Protein 3KS7 (pdb70)

Solvent-accessible surface area: 61142 Å² total

Sequence (1539 aa):
NLPAKGDLHIPVFENVNVRFSPDTYPDNYNEADDGTGVYHLVNGRRIILKKITLPEYKRNVSVSLKVTLASNGDRWDKSGSCFVLPKKSSAINLLTIARDGKFPSVDSLKLEKVGIVPGKKDYLPTVELRFTPFGIGHYSNNNDSLSSKRRPVYIPKWESNVTWQQDITDLYPLLEGEAYVGIYIDTWTSEGYLLVNADIDVKESRLACDVLPKRHVEPLNTVYYGQSYPDIFARRDVSTDFTVPKGAKNIRLKYIVTGHGGHSGGDEFVQKRNIISVDGKEVLNFIPWRDDCASFRRFNPATGVWLIKRLASYIGEKGYTEKEEVEEPLASSDLSRSNWCPGSDVVPEEAVIGTLAPGKHTFTVSIPEAQAVDGNKLNHWLVSAYLVVWEELPAKGDLHIPVFENVNVRFSPDTYPDNYNEADGTGVYHLVNGRRIILKKITLPEYKRNVSVSLKVTLASNGDRWDKSGSCFVLPKSSAINLLTIARDGKFPSVDSLKLEKVGIVPGKDYLPTVELRFTPFGIGHYSNNNDSLSSKRRPVYIPKWESNVTWQQDITDLYPLLEGEAYVGIYIDTWTSEGYLVNADIDVKESRLACDVLPKRHVEPLNTVYYGQSYPDIFARRDVSTDFTVPKGAKNIRLKYIVTGHGGHSGGDEFVQKRNIISVDGKEVLNFIPWRDDCASFRRFNPATGVWLIKRLASYIGEKGYTEKEVEEPLASSDLSRSNWCPGSDVVPEEAVIGTLAPGKHTFTVSIPEEAQAVDGNNKLNHWLVSAYLVVWEELPAKGDLHIPVFENNVNVRFSPDTYPDNYNEADGTGVYHLVNGRRIILKKITLPEYKRNVSVSLKVTLASNGDRWDKSGSCFVLPKSSAINLLTIARDGKFPSVDSLKLEKVGIVPGKDYLPTVELRFTPFGIGHYSNNNDSLSSKRRPVYIPKWESNVTWQQQDITDLYPLLEGEAYVGIYIDTWTSEGYLVNADIDVKESRLACDVLPKRHVEPLNTVYYGQSYPDIFARRDVSTDFTVPKKGAKNNIRLKYIVTGHGGHSGGDEFVQKRNIISVDGKEVLNFIPWRDDDCASFRRFNPATGVWLIKRLASYIGEKGYTEKEVEEPLASSDLSRSNWCPGSDVVPEEAVIGTLAPGKHTFTVSIPEEAQAVDGNKLNHWLVSAYLVWEEKNLPAKGDLHIPVFENVNVRFSPDTYPDNYNEADGTGVYHLVNGRRIILKKITLPEYKRNVSVSLKVTLASNGDRWDKSGSCFVLPKKSSAINLLTIARDGKFPSVDSLKLEKVGIVPGKDYLPTVELRFTPFGIGHYSNNNDSLSSKRRRPVYIPKWESNVTWQQDITDLYPLLEGEAYVGIYIDTWTSEGYLLVNADIDVKESRLACDVLPKRHVEPLNTVYYGQSYPDIFARRDVSTDFTVPKGAKNIRLKYIVTGHGGHSGGDEFVQKRNIISVDGKEVLNFIPWRDDCASFRRFNPATGVWLIKRLASYIGEKGYTEKEVEEPLASSDLSRSNWCPGSDVVPEEAVIGTLAPGKHTFTVSIPEAQAVDGNKLNHWLVSAYLVWEE

Nearest PDB structures (foldseek):
  3ks7-assembly2_C  TM=1.003E+00  e=2.103E-80  Bacteroides fragilis NCTC 9343
  4qhb-assembly1_B  TM=9.859E-01  e=2.620E-66  Phocaeicola vulgatus ATCC 8482
  4qhb-assembly3_D  TM=9.783E-01  e=1.103E-64  Phocaeicola vulgatus ATCC 8482
  4qhb-assembly2_A  TM=9.769E-01  e=7.106E-65  Phocaeicola vulgatus ATCC 8482
  7zgn-assembly1_A  TM=8.698E-01  e=1.406E-33  Phocaeicola massiliensis B84634 = Timone 84634 = DSM 17679 = JCM 13223

B-factor: mean 26.07, std 6.21, range [3.44, 89.28]

CATH classification: 2.60.120.1570 (+1 more: 2.60.120.230)

Secondary structure (DSSP, 8-state):
-------EEEEEEEEEEE---TTT--SSS----TT-PEEEGGGTEEEEEEEE----B-EEEEEEEEEEESS--S---EEEEE--SS-SB-HHHHHTT--PPP--HHHH----SS-BTTB---EE-----SSTBTT--SS-GGGTTTS-TT-----S-EEEEEE-GGGGGGTBEEEEEEEEE---SSS-EEEEEEEEEEE-S-TT-BPPPEEEEE------------GGGT--EEEEEEE-TT-EEEEEEEEEEEE--STTSTTTS---EEEEETTEEEEEE---BS-GGGGGGG-TT--EEEEEEEEEEEEBTEEEEEEEEEEEEGGGS-BSS--TT---PPEEEEEE---SEEEEEEEE-TTPPPPBTTB--EEEEEEEEEEE-/------EEEEEEEEEEE---TTTS-SS-----TTSEEEEGGGTEEEEEEE-----B-EEEEEEEEEEESS--S---EEEEE--SS-SB-HHHHHHH--PPP--HHHH----SS-BTTB---EE-----SSTBTT---SHHHHHHHS-TT-----S-EEEEEE-GGGHHHHSSEEEEEEEE---SSS-EEEEEEEEEEEPS-TT-BPP-EEEEE------------GGGT--EEEEEEE-TT-EEEEEEEEEEEE--STTSTTSS---EEEEETTEEEEEE---BS-GGGGGGG-TT--EEEEEEEEEEEETTEEEEEEEEEEEEGGGS-BSS--TT---PPEEEEEE---SEEEEEEEE-TTPPPPBTTB--EEEEEEEEEEE-/------EEEEEEEEEEE---TTT--SSS----TTS-EEEGGGTEEEEEEE-----B-EEEEEEEEEEESS--S---EEEEE--SS-SB-HHHHHHH--PPP--HHHH----SS-BTTB---EE-----SSTBTT--SSSGGGTTTS-TT-----S-EEEEEE-GGGHHHHSSEEEEEEEE---SSS-EEEEEEEEEEE-S-TT-BPP-EEEEE------------GGGT--EEEEEEE-TT-EEEEEEEEEEEE--STTSTTTS---EEEEETTEEEEEE---BS-GGGGGGG-TT--EEEEEEEEEEEETTEEEEEEEEEEEEGGGS-BSS--TT---PPEEEEEE---SEEEEEEEE-TTPPPPBTTB--EEEEEEEEEEE-/--------EEEEEEEEEEE---TTTS-SSS----TTSEEEEGGGTEEEEEEEE----B-EEEEEEEEEEESS--S---EEEEE--SS-SB-HHHHHHH--PPP--HHHH----SS-BTTB---EE-----SSTBTT--SSSTTHHHHS-TT-----S-EEEEEE-GGGHHHHBEEEEEEEEE---SSS-EEEEEEEEEEEPS-TT-BPPPEEEEE------------GGGT--EEEEEEE-TT-EEEEEEEEEEEE--STTSTTTS---EEEEETTEEEEEE---BS-GGGGGGG-TT--EEEEEEEEEEEETTEEEEEEEEEEEEGGGS-BSS--TT---PPEEEEEE---SEEEEEEEE-TTPPPPBTTB--EEEEEEEEEEE-

Organism: Bacteroides fragilis (strain ATCC 25285 / DSM 2151 / CCUG 4856 / JCM 11019 / LMG 10263 / NCTC 9343 / Onslow / VPI 2553 / EN-2) (NCBI:txid272559)

Foldseek 3Di:
DFDDPFKDKDFFDDFAFQAAACPVVVAQWDQADPVQWTQGPNRQKIKHKDADEPGFFAKWKKKKKKKFFLPQQDLWKKFKWWAADQAPDDSRCCRPVNAFDDDDCVAQNFGQAFDDVSDFHIGTPIAAAGGAQNLFDFPDPCQPVQDDPPQNGAHRIAMDMDISSLCVVSRHGIIMIMMGIPHHHRRGMTMIMMMIMGGDPDSPRTHFAKDKFWGWQDQSVHAFALVLQPDKHKDKDFDAPPWFFKKKWKWKFKDFPDVVAQFQDWFWKFKDKQPHTQDIDTQKDQALVVCVSHHSSFDKFWDWDFDWDQDPPGIDTDIDGDIDTPQNGMTRNDGRRDGHGIDMGTPTDDPGTMMMIIMHRHNFDGDDPPRRIHMIMIMMMMTTD/DDDPAKDKFFFDDFQFQAAACPVVVFQWDAQDPVQWTAGPRRQKIKHKDFDDQDFFAKWKKKKKKKFFLPQQDLWKKFKWWFADQACDTSHCCRPVNAFDDDDCVAQNFGQAFDDVSHFHIGTLIAAAGGAQNLFDLPPVPCVVQPDPVQNGAHRIAMDMDISSLCVVQPHGMIMIMMGIPHHHRRGMTMIMMMIMGGDPDPPRGHFAKDKGWGWQPQSVHAFALCLQPDKHKDKDFDAPPWFFKKKWKWKFWDFLDVVFQFQDWFWKFKDKQPHTQDIDTQKDQALVVCVSHHRSFDKAWDWDFDWDQDPVGIDTDIDTDIDTSQNGMTRNHGRRDGHGIDMGTPTDDDGTMMMIIMHRHNFDGDDVPRRIHMIMIMMMMTGD/DDDPAKDKFFFDDQQFQAAACPVVVAQWDDQDPVQWTQGPRRQKIKHKDFDDQDFFAKWKKKKKKKFFLPQQDLWKKFKWWFADQAPDDSRCCRPVNDFDDDDCVAQNFGQQFDDVRDFHIGTPIAAAGGAQNLFDQPDPVQPVQDDPVQNGAHRMAMDMDIPSLVVVQSHGIIMIMMGIPHHHRRGMTMIMMMIMGGDPDPPRGHFAKDKFWGWQPPSVHAFALVLQPDKHKDKDFDAPPWFFKKKWKWKFWDFPDVVAQFQDWFWKFKDKQPHTQDIDTQKDQALVVCVSNHSSFDKDWDWDWDWDQDPPGIDIGIDTDIDTPQNGMTRNHGRSDGHGIDMGGPTDDDGTMMMIIIHRHNFDDDDPPRRIHMIMTMMMMTTD/DQQDDPDKDKDFQDAFAFQAQACPVVVFQWDAADPVQWTQGPNRQKIKHKDADEPGFFAKWKKKKKKKFFLPQQDLWKKFWWWFADQAPDDSRCCRPVNDFDDDDCVAANFGQAFDDVRDHHIGTPIAAAGGAQVLFDDVDPCQPVQDDPVQNGAHRMAMDMDTSSLVVVQRHGIIMIMMGIPHHHRSGMTMIMMMIMGGDPDSPRGHFAKDKFWGWQPQSVHAFALVLQPDKHKDKDFDAPPWFFKKKWKWKFWDFPDVPAQFQDWFWKFKDKQPHTQDIDTQKDQAQVVVVSHHSSWDKAWDWDFDWDQDPVGIDTDIDGDIDTPQNGMTRNHGRSDGHGTDMGTPTDDPGTMMMIIMHRHNFHDDDPPRRTHMIMIMMMMTTD

InterPro domains:
  IPR008977 PHM/PNGase F domain superfamily [SSF49742] (250-410)
  IPR014784 Copper type II, ascorbate-dependent monooxygenase-like, C-terminal [G3DSA:2.60.120.230] (237-415)
  IPR015196 Peptide-N-glycosidase F, N-terminal [PF09112] (33-224)
  IPR015196 Peptide-N-glycosidase F, N-terminal [SM01290] (33-225)
  IPR015197 Peptide-N-glycosidase F, C-terminal [PF09113] (254-412)
  IPR043022 Peptide-N-glycosidase F, N-terminal domain superfamily [G3DSA:2.60.120.1570] (19-236)

Radius of gyration: 37.48 Å; Cα contacts (8 Å, |Δi|>4): 4370; chains: 4; bounding box: 93×101×103 Å

Structure (mmCIF, N/CA/C/O backbone):
data_3KS7
#
_entry.id   3KS7
#
_cell.length_a   106.057
_cell.length_b   119.221
_cell.length_c   154.314
_cell.angle_alpha   90.000
_cell.angle_beta   90.000
_cell.angle_gamma   90.000
#
_symmetry.space_group_name_H-M   'P 21 21 21'
#
loop_
_entity.id
_entity.type
_entity.pdbx_description
1 polymer 'Putative Putative PNGase F'
2 non-polymer 'IODIDE ION'
3 non-polymer 'CHLORIDE ION'
4 non-polymer 1,2-ETHANEDIOL
5 water water
#
loop_
_atom_site.group_PDB
_atom_site.id
_atom_site.type_symbol
_atom_site.label_atom_id
_atom_site.label_alt_id
_atom_site.label_comp_id
_atom_site.label_asym_id
_atom_site.label_entity_id
_atom_site.label_seq_id
_atom_site.pdbx_PDB_ins_code
_atom_site.Cartn_x
_atom_site.Cartn_y
_atom_site.Cartn_z
_atom_site.occupancy
_atom_site.B_iso_or_equiv
_atom_site.auth_seq_id
_atom_site.auth_comp_id
_atom_site.auth_asym_id
_atom_site.auth_atom_id
_atom_site.pdbx_PDB_model_num
ATOM 1 N N . ASN A 1 7 ? 50.298 -55.360 -11.682 1.00 36.15 25 ASN A N 1
ATOM 2 C CA . ASN A 1 7 ? 49.271 -54.715 -12.569 1.00 36.36 25 ASN A CA 1
ATOM 3 C C . ASN A 1 7 ? 48.542 -55.753 -13.427 1.00 35.98 25 ASN A C 1
ATOM 4 O O . ASN A 1 7 ? 48.961 -56.054 -14.565 1.00 35.90 25 ASN A O 1
ATOM 9 N N . LEU A 1 8 ? 47.435 -56.275 -12.893 1.00 35.44 26 LEU A N 1
ATOM 10 C CA . LEU A 1 8 ? 46.650 -57.312 -13.579 1.00 35.08 26 LEU A CA 1
ATOM 11 C C . LEU A 1 8 ? 45.783 -56.711 -14.695 1.00 34.70 26 LEU A C 1
ATOM 12 O O . LEU A 1 8 ? 45.102 -55.709 -14.485 1.00 34.78 26 LEU A O 1
ATOM 17 N N . PRO A 1 9 ? 45.791 -57.344 -15.881 1.00 34.29 27 PRO A N 1
ATOM 18 C CA . PRO A 1 9 ? 45.063 -56.820 -17.042 1.00 33.93 27 PRO A CA 1
ATOM 19 C C . PRO A 1 9 ? 43.542 -56.865 -16.889 1.00 33.51 27 PRO A C 1
ATOM 20 O O . PRO A 1 9 ? 43.000 -57.736 -16.172 1.00 33.10 27 PRO A O 1
ATOM 24 N N . ALA A 1 10 ? 42.869 -55.953 -17.596 1.00 33.04 28 ALA A N 1
ATOM 25 C CA . ALA A 1 10 ? 41.410 -55.851 -17.574 1.00 32.66 28 ALA A CA 1
ATOM 26 C C . ALA A 1 10 ? 40.775 -56.634 -18.738 1.00 32.30 28 ALA A C 1
ATOM 27 O O . ALA A 1 10 ? 40.950 -56.277 -19.929 1.00 32.12 28 ALA A O 1
ATOM 29 N N . LYS A 1 11 ? 40.041 -57.689 -18.386 1.00 31.64 29 LYS A N 1
ATOM 30 C CA . LYS A 1 11 ? 39.324 -58.509 -19.354 1.00 31.31 29 LYS A CA 1
ATOM 31 C C . LYS A 1 11 ? 37.957 -57.892 -19.657 1.00 30.79 29 LYS A C 1
ATOM 32 O O . LYS A 1 11 ? 37.332 -58.226 -20.660 1.00 30.88 29 LYS A O 1
ATOM 38 N N . GLY A 1 12 ? 37.485 -57.018 -18.758 1.00 30.17 30 GLY A N 1
ATOM 39 C CA . GLY A 1 12 ? 36.216 -56.284 -18.947 1.00 29.35 30 GLY A CA 1
ATOM 40 C C . GLY A 1 12 ? 34.991 -56.977 -18.378 1.00 28.71 30 GLY A C 1
ATOM 41 O O . GLY A 1 12 ? 35.081 -58.054 -17.809 1.00 28.42 30 GLY A O 1
ATOM 42 N N . ASP A 1 13 ? 33.843 -56.326 -18.515 1.00 28.17 31 ASP A N 1
ATOM 43 C CA . ASP A 1 13 ? 32.586 -56.883 -18.079 1.00 27.70 31 ASP A CA 1
ATOM 44 C C . ASP A 1 13 ? 32.065 -57.799 -19.154 1.00 27.51 31 ASP A C 1
ATOM 45 O O . ASP A 1 13 ? 32.134 -57.481 -20.334 1.00 27.04 31 ASP A O 1
ATOM 50 N N . LEU A 1 14 ? 31.455 -58.898 -18.737 1.00 27.47 32 LEU A N 1
ATOM 51 C CA . LEU A 1 14 ? 30.971 -59.898 -19.661 1.00 27.38 32 LEU A CA 1
ATOM 52 C C . LEU A 1 14 ? 29.461 -60.076 -19.541 1.00 27.13 32 LEU A C 1
ATOM 53 O O . LEU A 1 14 ? 28.931 -60.179 -18.440 1.00 27.25 32 LEU A O 1
ATOM 58 N N . HIS A 1 15 ? 28.770 -60.064 -20.683 1.00 26.88 33 HIS A N 1
ATOM 59 C CA . HIS A 1 15 ? 27.329 -60.348 -20.741 1.00 26.54 33 HIS A CA 1
ATOM 60 C C . HIS A 1 15 ? 27.092 -61.587 -21.590 1.00 26.15 33 HIS A C 1
ATOM 61 O O . HIS A 1 15 ? 27.362 -61.591 -22.784 1.00 26.08 33 HIS A O 1
ATOM 68 N N . ILE A 1 16 ? 26.610 -62.649 -20.967 1.00 25.92 34 ILE A N 1
ATOM 69 C CA . ILE A 1 16 ? 26.341 -63.878 -21.688 1.00 25.56 34 ILE A CA 1
ATOM 70 C C . ILE A 1 16 ? 24.845 -64.147 -21.709 1.00 25.24 34 ILE A C 1
ATOM 71 O O . ILE A 1 16 ? 24.281 -64.495 -20.699 1.00 25.33 34 ILE A O 1
ATOM 76 N N . PRO A 1 17 ? 24.191 -63.944 -22.863 1.00 25.38 35 PRO A N 1
ATOM 77 C CA . PRO A 1 17 ? 22.770 -64.276 -22.957 1.00 25.17 35 PRO A CA 1
ATOM 78 C C . PRO A 1 17 ? 22.631 -65.764 -23.278 1.00 24.67 35 PRO A C 1
ATOM 79 O O . PRO A 1 17 ? 22.635 -66.143 -24.425 1.00 24.75 35 PRO A O 1
ATOM 83 N N . VAL A 1 18 ? 22.534 -66.581 -22.239 1.00 24.27 36 VAL A N 1
ATOM 84 C CA . VAL A 1 18 ? 22.544 -68.022 -22.371 1.00 23.99 36 VAL A CA 1
ATOM 85 C C . VAL A 1 18 ? 21.280 -68.550 -23.094 1.00 24.00 36 VAL A C 1
ATOM 86 O O . VAL A 1 18 ? 21.373 -69.360 -23.997 1.00 23.76 36 VAL A O 1
ATOM 90 N N . PHE A 1 19 ? 20.115 -68.057 -22.702 1.00 23.98 37 PHE A N 1
ATOM 91 C CA . PHE A 1 19 ? 18.873 -68.442 -23.352 1.00 23.87 37 PHE A CA 1
ATOM 92 C C . PHE A 1 19 ? 18.010 -67.225 -23.595 1.00 24.09 37 PHE A C 1
ATOM 93 O O . PHE A 1 19 ? 17.717 -66.485 -22.667 1.00 23.87 37 PHE A O 1
ATOM 101 N N . GLU A 1 20 ? 17.573 -67.037 -24.833 1.00 24.57 38 GLU A N 1
ATOM 102 C CA . GLU A 1 20 ? 16.610 -65.989 -25.148 1.00 25.32 38 GLU A CA 1
ATOM 103 C C . GLU A 1 20 ? 15.305 -66.607 -25.684 1.00 24.53 38 GLU A C 1
ATOM 104 O O . GLU A 1 20 ? 15.299 -67.224 -26.711 1.00 24.31 38 GLU A O 1
ATOM 110 N N . ASN A 1 21 ? 14.216 -66.415 -24.966 1.00 24.41 39 ASN A N 1
ATOM 111 C CA . ASN A 1 21 ? 12.904 -66.866 -25.407 1.00 24.64 39 ASN A CA 1
ATOM 112 C C . ASN A 1 21 ? 12.890 -68.337 -25.805 1.00 24.45 39 ASN A C 1
ATOM 113 O O . ASN A 1 21 ? 12.343 -68.698 -26.844 1.00 25.32 39 ASN A O 1
ATOM 118 N N . VAL A 1 22 ? 13.512 -69.175 -24.996 1.00 23.87 40 VAL A N 1
ATOM 119 C CA . VAL A 1 22 ? 13.580 -70.594 -25.274 1.00 23.39 40 VAL A CA 1
ATOM 120 C C . VAL A 1 22 ? 12.405 -71.289 -24.592 1.00 23.02 40 VAL A C 1
ATOM 121 O O . VAL A 1 22 ? 12.092 -71.015 -23.436 1.00 23.00 40 VAL A O 1
ATOM 125 N N . ASN A 1 23 ? 11.776 -72.197 -25.318 1.00 22.46 41 ASN A N 1
ATOM 126 C CA . ASN A 1 23 ? 10.596 -72.890 -24.868 1.00 22.55 41 ASN A CA 1
ATOM 127 C C . ASN A 1 23 ? 10.969 -74.229 -24.189 1.00 21.94 41 ASN A C 1
ATOM 128 O O . ASN A 1 23 ? 11.358 -75.162 -24.840 1.00 22.43 41 ASN A O 1
ATOM 133 N N . VAL A 1 24 ? 10.912 -74.269 -22.869 1.00 21.54 42 VAL A N 1
ATOM 134 C CA . VAL A 1 24 ? 11.112 -75.509 -22.131 1.00 21.33 42 VAL A CA 1
ATOM 135 C C . VAL A 1 24 ? 9.771 -76.212 -22.127 1.00 21.73 42 VAL A C 1
ATOM 136 O O . VAL A 1 24 ? 8.763 -75.627 -21.739 1.00 21.45 42 VAL A O 1
ATOM 140 N N . ARG A 1 25 ? 9.749 -77.454 -22.595 1.00 22.14 43 ARG A N 1
ATOM 141 C CA . ARG A 1 25 ? 8.489 -78.151 -22.818 1.00 22.91 43 ARG A CA 1
ATOM 142 C C . ARG A 1 25 ? 8.654 -79.660 -22.951 1.00 22.94 43 ARG A C 1
ATOM 143 O O . ARG A 1 25 ? 9.778 -80.174 -23.062 1.00 22.85 43 ARG A O 1
ATOM 151 N N . PHE A 1 26 ? 7.528 -80.368 -22.939 1.00 22.60 44 PHE A N 1
ATOM 152 C CA . PHE A 1 26 ? 7.523 -81.795 -23.277 1.00 22.69 44 PHE A CA 1
ATOM 153 C C . PHE A 1 26 ? 6.853 -81.978 -24.626 1.00 22.77 44 PHE A C 1
ATOM 154 O O . PHE A 1 26 ? 5.633 -81.884 -24.735 1.00 22.11 44 PHE A O 1
ATOM 162 N N . SER A 1 27 ? 7.670 -82.204 -25.657 1.00 23.22 45 SER A N 1
ATOM 163 C CA . SER A 1 27 ? 7.181 -82.382 -27.029 1.00 23.41 45 SER A CA 1
ATOM 164 C C . SER A 1 27 ? 7.979 -83.453 -27.772 1.00 23.43 45 SER A C 1
ATOM 165 O O . SER A 1 27 ? 8.987 -83.147 -28.430 1.00 22.92 45 SER A O 1
ATOM 168 N N . PRO A 1 28 ? 7.545 -84.717 -27.650 1.00 23.66 46 PRO A N 1
ATOM 169 C CA . PRO A 1 28 ? 8.145 -85.804 -28.411 1.00 23.96 46 PRO A CA 1
ATOM 170 C C . PRO A 1 28 ? 8.104 -85.523 -29.906 1.00 24.09 46 PRO A C 1
ATOM 171 O O . PRO A 1 28 ? 9.034 -85.877 -30.607 1.00 24.30 46 PRO A O 1
ATOM 175 N N . ASP A 1 29 ? 7.038 -84.868 -30.379 1.00 24.47 47 ASP A N 1
ATOM 176 C CA . ASP A 1 29 ? 6.919 -84.502 -31.796 1.00 25.03 47 ASP A CA 1
ATOM 177 C C . ASP A 1 29 ? 8.078 -83.621 -32.242 1.00 25.39 47 ASP A C 1
ATOM 178 O O . ASP A 1 29 ? 8.569 -83.755 -33.338 1.00 25.16 47 ASP A O 1
ATOM 183 N N . THR A 1 30 ? 8.498 -82.706 -31.379 1.00 26.08 48 THR A N 1
ATOM 184 C CA . THR A 1 30 ? 9.565 -81.771 -31.722 1.00 26.27 48 THR A CA 1
ATOM 185 C C . THR A 1 30 ? 10.916 -82.331 -31.343 1.00 26.50 48 THR A C 1
ATOM 186 O O . THR A 1 30 ? 11.886 -82.183 -32.074 1.00 26.64 48 THR A O 1
ATOM 190 N N . TYR A 1 31 ? 10.982 -82.935 -30.173 1.00 27.07 49 TYR A N 1
ATOM 191 C CA . TYR A 1 31 ? 12.227 -83.480 -29.652 1.00 27.54 49 TYR A CA 1
ATOM 192 C C . TYR A 1 31 ? 11.979 -84.924 -29.285 1.00 28.37 49 TYR A C 1
ATOM 193 O O . TYR A 1 31 ? 11.649 -85.232 -28.140 1.00 28.48 49 TYR A O 1
ATOM 202 N N . PRO A 1 32 ? 12.095 -85.820 -30.274 1.00 29.35 50 PRO A N 1
ATOM 203 C CA . PRO A 1 32 ? 11.705 -87.222 -30.091 1.00 30.06 50 PRO A CA 1
ATOM 204 C C . PRO A 1 32 ? 12.650 -88.045 -29.219 1.00 30.75 50 PRO A C 1
ATOM 205 O O . PRO A 1 32 ? 12.236 -89.061 -28.678 1.00 30.92 50 PRO A O 1
ATOM 209 N N . ASP A 1 33 ? 13.891 -87.599 -29.062 1.00 31.51 51 ASP A N 1
ATOM 210 C CA . ASP A 1 33 ? 14.877 -88.365 -28.306 1.00 32.28 51 ASP A CA 1
ATOM 211 C C . ASP A 1 33 ? 15.319 -87.657 -27.042 1.00 32.75 51 ASP A C 1
ATOM 212 O O . ASP A 1 33 ? 14.967 -86.490 -26.807 1.00 32.62 51 ASP A O 1
ATOM 217 N N . ASN A 1 34 ? 16.072 -88.381 -26.211 1.00 33.21 52 ASN A N 1
ATOM 218 C CA . ASN A 1 34 ? 16.621 -87.821 -24.999 1.00 33.69 52 ASN A CA 1
ATOM 219 C C . ASN A 1 34 ? 17.682 -86.789 -25.376 1.00 33.77 52 ASN A C 1
ATOM 220 O O . ASN A 1 34 ? 17.786 -85.749 -24.746 1.00 34.16 52 ASN A O 1
ATOM 225 N N . TYR A 1 35 ? 18.448 -87.083 -26.422 1.00 33.70 53 TYR A N 1
ATOM 226 C CA . TYR A 1 35 ? 19.403 -86.126 -26.981 1.00 33.93 53 TYR A CA 1
ATOM 227 C C . TYR A 1 35 ? 18.910 -85.632 -28.322 1.00 34.10 53 TYR A C 1
ATOM 228 O O . TYR A 1 35 ? 18.523 -86.416 -29.171 1.00 34.17 53 TYR A O 1
ATOM 237 N N . ASN A 1 36 ? 18.937 -84.329 -28.519 1.00 34.48 54 ASN A N 1
ATOM 238 C CA . ASN A 1 36 ? 18.559 -83.758 -29.792 1.00 34.93 54 ASN A CA 1
ATOM 239 C C . ASN A 1 36 ? 19.573 -82.692 -30.208 1.00 35.44 54 ASN A C 1
ATOM 240 O O . ASN A 1 36 ? 19.819 -81.734 -29.475 1.00 35.81 54 ASN A O 1
ATOM 245 N N . GLU A 1 37 ? 20.192 -82.902 -31.365 1.00 35.84 55 GLU A N 1
ATOM 246 C CA . GLU A 1 37 ? 21.200 -81.992 -31.909 1.00 36.40 55 GLU A CA 1
ATOM 247 C C . GLU A 1 37 ? 20.833 -80.529 -31.669 1.00 36.00 55 GLU A C 1
ATOM 248 O O . GLU A 1 37 ? 19.709 -80.126 -31.925 1.00 36.07 55 GLU A O 1
ATOM 254 N N . ALA A 1 38 ? 21.802 -79.733 -31.220 1.00 35.64 56 ALA A N 1
ATOM 255 C CA . ALA A 1 38 ? 21.580 -78.299 -30.968 1.00 35.46 56 ALA A CA 1
ATOM 256 C C . ALA A 1 38 ? 21.143 -77.538 -32.233 1.00 35.20 56 ALA A C 1
ATOM 257 O O . ALA A 1 38 ? 21.533 -77.883 -33.355 1.00 35.32 56 ALA A O 1
ATOM 259 N N . ASP A 1 39 ? 20.325 -76.508 -32.032 1.00 34.95 57 ASP A N 1
ATOM 260 C CA A ASP A 1 39 ? 19.842 -75.676 -33.143 0.50 34.88 57 ASP A CA 1
ATOM 261 C CA B ASP A 1 39 ? 19.840 -75.668 -33.120 0.50 34.70 57 ASP A CA 1
ATOM 262 C C . ASP A 1 39 ? 20.926 -74.666 -33.545 1.00 34.57 57 ASP A C 1
ATOM 263 O O . ASP A 1 39 ? 22.078 -74.774 -33.114 1.00 34.49 57 ASP A O 1
ATOM 272 N N . GLY A 1 40 ? 20.567 -73.711 -34.402 1.00 34.23 58 GLY A N 1
ATOM 273 C CA . GLY A 1 40 ? 21.509 -72.676 -34.842 1.00 33.76 58 GLY A CA 1
ATOM 274 C C . GLY A 1 40 ? 21.893 -71.701 -33.728 1.00 33.42 58 GLY A C 1
ATOM 275 O O . GLY A 1 40 ? 22.857 -70.944 -33.855 1.00 33.68 58 GLY A O 1
ATOM 276 N N . THR A 1 41 ? 21.126 -71.702 -32.647 1.00 32.85 59 THR A N 1
ATOM 277 C CA . THR A 1 41 ? 21.423 -70.863 -31.508 1.00 32.58 59 THR A CA 1
ATOM 278 C C . THR A 1 41 ? 22.304 -71.627 -30.512 1.00 31.63 59 THR A C 1
ATOM 279 O O . THR A 1 41 ? 22.605 -71.115 -29.427 1.00 31.88 59 THR A O 1
ATOM 283 N N . GLY A 1 42 ? 22.686 -72.864 -30.870 1.00 30.21 60 GLY A N 1
ATOM 284 C CA . GLY A 1 42 ? 23.535 -73.704 -30.014 1.00 28.82 60 GLY A CA 1
ATOM 285 C C . GLY A 1 42 ? 22.830 -74.288 -28.783 1.00 27.82 60 GLY A C 1
ATOM 286 O O . GLY A 1 42 ? 23.483 -74.784 -27.867 1.00 27.14 60 GLY A O 1
ATOM 287 N N . VAL A 1 43 ? 21.499 -74.254 -28.772 1.00 26.82 61 VAL A N 1
ATOM 288 C CA . VAL A 1 43 ? 20.736 -74.740 -27.629 1.00 26.02 61 VAL A CA 1
ATOM 289 C C . VAL A 1 43 ? 20.322 -76.221 -27.811 1.00 25.80 61 VAL A C 1
ATOM 290 O O . VAL A 1 43 ? 19.598 -76.562 -28.745 1.00 26.02 61 VAL A O 1
ATOM 294 N N . TYR A 1 44 ? 20.820 -77.086 -26.927 1.00 25.28 62 TYR A N 1
ATOM 295 C CA . TYR A 1 44 ? 20.430 -78.487 -26.923 1.00 25.19 62 TYR A CA 1
ATOM 296 C C . TYR A 1 44 ? 19.153 -78.654 -26.137 1.00 24.55 62 TYR A C 1
ATOM 297 O O . TYR A 1 44 ? 19.047 -78.165 -25.007 1.00 24.98 62 TYR A O 1
ATOM 306 N N . HIS A 1 45 ? 18.180 -79.326 -26.729 1.00 23.63 63 HIS A N 1
ATOM 307 C CA . HIS A 1 45 ? 16.970 -79.689 -26.019 1.00 23.22 63 HIS A CA 1
ATOM 308 C C . HIS A 1 45 ? 17.062 -81.175 -25.669 1.00 22.72 63 HIS A C 1
ATOM 309 O O . HIS A 1 45 ? 17.139 -82.026 -26.566 1.00 22.59 63 HIS A O 1
ATOM 316 N N . LEU A 1 46 ? 17.070 -81.482 -24.372 1.00 21.78 64 LEU A N 1
ATOM 317 C CA . LEU A 1 46 ? 17.170 -82.845 -23.919 1.00 21.33 64 LEU A CA 1
ATOM 318 C C . LEU A 1 46 ? 15.890 -83.297 -23.232 1.00 21.05 64 LEU A C 1
ATOM 319 O O . LEU A 1 46 ? 14.984 -82.482 -22.957 1.00 20.78 64 LEU A O 1
ATOM 324 N N . VAL A 1 47 ? 15.829 -84.598 -22.950 1.00 20.66 65 VAL A N 1
ATOM 325 C CA . VAL A 1 47 ? 14.666 -85.226 -22.336 1.00 20.65 65 VAL A CA 1
ATOM 326 C C . VAL A 1 47 ? 13.387 -84.694 -22.970 1.00 20.08 65 VAL A C 1
ATOM 327 O O . VAL A 1 47 ? 12.530 -84.141 -22.301 1.00 19.63 65 VAL A O 1
ATOM 331 N N . ASN A 1 48 ? 13.324 -84.792 -24.287 1.00 19.90 66 ASN A N 1
ATOM 332 C CA . ASN A 1 48 ? 12.150 -84.385 -25.054 1.00 19.92 66 ASN A CA 1
ATOM 333 C C . ASN A 1 48 ? 11.732 -82.933 -24.867 1.00 20.07 66 ASN A C 1
ATOM 334 O O . ASN A 1 48 ? 10.556 -82.596 -25.085 1.00 20.33 66 ASN A O 1
ATOM 339 N N . GLY A 1 49 ? 12.687 -82.073 -24.485 1.00 19.71 67 GLY A N 1
ATOM 340 C CA . GLY A 1 49 ? 12.426 -80.648 -24.332 1.00 19.46 67 GLY A CA 1
ATOM 341 C C . GLY A 1 49 ? 12.356 -80.131 -22.897 1.00 19.28 67 GLY A C 1
ATOM 342 O O . GLY A 1 49 ? 12.325 -78.920 -22.684 1.00 18.97 67 GLY A O 1
ATOM 343 N N . ARG A 1 50 ? 12.356 -81.045 -21.919 1.00 19.12 68 ARG A N 1
ATOM 344 C CA A ARG A 1 50 ? 12.291 -80.690 -20.487 0.33 19.27 68 ARG A CA 1
ATOM 345 C CA B ARG A 1 50 ? 12.277 -80.653 -20.505 0.67 19.09 68 ARG A CA 1
ATOM 346 C C . ARG A 1 50 ? 13.591 -80.049 -19.967 1.00 19.14 68 ARG A C 1
ATOM 347 O O . ARG A 1 50 ? 13.609 -79.463 -18.888 1.00 18.64 68 ARG A O 1
ATOM 362 N N . ILE A 1 51 ? 14.678 -80.193 -20.726 1.00 19.36 69 ILE A N 1
ATOM 363 C CA . ILE A 1 51 ? 15.975 -79.655 -20.327 1.00 19.46 69 ILE A CA 1
ATOM 364 C C . ILE A 1 51 ? 16.653 -78.942 -21.467 1.00 19.72 69 ILE A C 1
ATOM 365 O O . ILE A 1 51 ? 16.859 -79.514 -22.535 1.00 20.25 69 ILE A O 1
ATOM 370 N N . ILE A 1 52 ? 16.988 -77.682 -21.261 1.00 19.68 70 ILE A N 1
ATOM 371 C CA . ILE A 1 52 ? 17.723 -76.961 -22.262 1.00 19.65 70 ILE A CA 1
ATOM 372 C C . ILE A 1 52 ? 19.124 -76.760 -21.733 1.00 19.68 70 ILE A C 1
ATOM 373 O O . ILE A 1 52 ? 19.314 -76.571 -20.542 1.00 19.31 70 ILE A O 1
ATOM 378 N N . LEU A 1 53 ? 20.099 -76.852 -22.629 1.00 20.42 71 LEU A N 1
ATOM 379 C CA . LEU A 1 53 ? 21.524 -76.809 -22.271 1.00 20.90 71 LEU A CA 1
ATOM 380 C C . LEU A 1 53 ? 22.276 -75.957 -23.269 1.00 21.58 71 LEU A C 1
ATOM 381 O O . LEU A 1 53 ? 21.936 -75.948 -24.453 1.00 21.34 71 LEU A O 1
ATOM 386 N N . LYS A 1 54 ? 23.297 -75.234 -22.803 1.00 22.67 72 LYS A N 1
ATOM 387 C CA . LYS A 1 54 ? 24.122 -74.425 -23.708 1.00 23.91 72 LYS A CA 1
ATOM 388 C C . LYS A 1 54 ? 25.576 -74.362 -23.280 1.00 24.42 72 LYS A C 1
ATOM 389 O O . LYS A 1 54 ? 25.887 -74.330 -22.099 1.00 24.02 72 LYS A O 1
ATOM 395 N N . LYS A 1 55 ? 26.462 -74.337 -24.260 1.00 25.58 73 LYS A N 1
ATOM 396 C CA . LYS A 1 55 ? 27.883 -74.250 -23.999 1.00 26.70 73 LYS A CA 1
ATOM 397 C C . LYS A 1 55 ? 28.290 -72.782 -23.875 1.00 27.28 73 LYS A C 1
ATOM 398 O O . LYS A 1 55 ? 28.098 -71.999 -24.810 1.00 27.37 73 LYS A O 1
ATOM 404 N N . ILE A 1 56 ? 28.814 -72.409 -22.706 1.00 28.04 74 ILE A N 1
ATOM 405 C CA . ILE A 1 56 ? 29.310 -71.049 -22.472 1.00 28.59 74 ILE A CA 1
ATOM 406 C C . ILE A 1 56 ? 30.784 -71.111 -22.131 1.00 29.17 74 ILE A C 1
ATOM 407 O O . ILE A 1 56 ? 31.300 -72.171 -21.760 1.00 29.49 74 ILE A O 1
ATOM 412 N N . THR A 1 57 ? 31.458 -69.972 -22.229 1.00 29.88 75 THR A N 1
ATOM 413 C CA . THR A 1 57 ? 32.882 -69.899 -21.935 1.00 30.44 75 THR A CA 1
ATOM 414 C C . THR A 1 57 ? 33.233 -68.603 -21.248 1.00 31.13 75 THR A C 1
ATOM 415 O O . THR A 1 57 ? 33.026 -67.520 -21.805 1.00 31.73 75 THR A O 1
ATOM 419 N N . LEU A 1 58 ? 33.758 -68.700 -20.033 1.00 31.66 76 LEU A N 1
ATOM 420 C CA . LEU A 1 58 ? 34.259 -67.532 -19.348 1.00 32.08 76 LEU A CA 1
ATOM 421 C C . LEU A 1 58 ? 35.750 -67.464 -19.523 1.00 32.49 76 LEU A C 1
ATOM 422 O O . LEU A 1 58 ? 36.421 -68.492 -19.514 1.00 32.31 76 LEU A O 1
ATOM 427 N N . PRO A 1 59 ? 36.278 -66.242 -19.681 1.00 33.02 77 PRO A N 1
ATOM 428 C CA . PRO A 1 59 ? 37.700 -65.998 -19.767 1.00 33.26 77 PRO A CA 1
ATOM 429 C C . PRO A 1 59 ? 38.412 -66.385 -18.489 1.00 33.33 77 PRO A C 1
ATOM 430 O O . PRO A 1 59 ? 37.795 -66.487 -17.437 1.00 33.11 77 PRO A O 1
ATOM 434 N N . GLU A 1 60 ? 39.714 -66.560 -18.580 1.00 33.60 78 GLU A N 1
ATOM 435 C CA . GLU A 1 60 ? 40.509 -66.897 -17.433 1.00 33.84 78 GLU A CA 1
ATOM 436 C C . GLU A 1 60 ? 40.873 -65.586 -16.679 1.00 33.37 78 GLU A C 1
ATOM 437 O O . GLU A 1 60 ? 42.020 -65.107 -16.756 1.00 33.97 78 GLU A O 1
ATOM 443 N N . TYR A 1 61 ? 39.883 -65.010 -15.976 1.00 32.23 79 TYR A N 1
ATOM 444 C CA . TYR A 1 61 ? 40.053 -63.737 -15.242 1.00 31.44 79 TYR A CA 1
ATOM 445 C C . TYR A 1 61 ? 41.189 -63.757 -14.231 1.00 31.50 79 TYR A C 1
ATOM 446 O O . TYR A 1 61 ? 41.313 -64.690 -13.431 1.00 31.78 79 TYR A O 1
ATOM 455 N N . LYS A 1 62 ? 41.986 -62.692 -14.242 1.00 31.01 80 LYS A N 1
ATOM 456 C CA . LYS A 1 62 ? 43.078 -62.538 -13.306 1.00 30.65 80 LYS A CA 1
ATOM 457 C C . LYS A 1 62 ? 42.657 -61.581 -12.170 1.00 30.11 80 LYS A C 1
ATOM 458 O O . LYS A 1 62 ? 43.046 -61.775 -11.012 1.00 30.24 80 LYS A O 1
ATOM 462 N N . ARG A 1 63 ? 41.864 -60.555 -12.508 1.00 29.36 81 ARG A N 1
ATOM 463 C CA . ARG A 1 63 ? 41.273 -59.664 -11.489 1.00 28.80 81 ARG A CA 1
ATOM 464 C C . ARG A 1 63 ? 40.058 -60.341 -10.876 1.00 28.23 81 ARG A C 1
ATOM 465 O O . ARG A 1 63 ? 39.421 -61.187 -11.509 1.00 28.09 81 ARG A O 1
ATOM 473 N N . ASN A 1 64 ? 39.726 -59.955 -9.653 1.00 27.59 82 ASN A N 1
ATOM 474 C CA . ASN A 1 64 ? 38.561 -60.494 -8.984 1.00 27.14 82 ASN A CA 1
ATOM 475 C C . ASN A 1 64 ? 37.275 -60.034 -9.687 1.00 26.49 82 ASN A C 1
ATOM 476 O O . ASN A 1 64 ? 37.248 -58.983 -10.319 1.00 26.42 82 ASN A O 1
ATOM 481 N N . VAL A 1 65 ? 36.218 -60.839 -9.573 1.00 25.87 83 VAL A N 1
ATOM 482 C CA . VAL A 1 65 ? 34.949 -60.558 -10.249 1.00 24.99 83 VAL A CA 1
ATOM 483 C C . VAL A 1 65 ? 33.750 -60.879 -9.373 1.00 24.52 83 VAL A C 1
ATOM 484 O O . VAL A 1 65 ? 33.891 -61.409 -8.276 1.00 24.74 83 VAL A O 1
ATOM 488 N N . SER A 1 66 ? 32.576 -60.488 -9.849 1.00 23.81 84 SER A N 1
ATOM 489 C CA . SER A 1 66 ? 31.320 -60.896 -9.254 1.00 23.65 84 SER A CA 1
ATOM 490 C C . SER A 1 66 ? 30.457 -61.432 -10.405 1.00 22.98 84 SER A C 1
ATOM 491 O O . SER A 1 66 ? 30.482 -60.893 -11.504 1.00 22.99 84 SER A O 1
ATOM 494 N N . VAL A 1 67 ? 29.733 -62.504 -10.161 1.00 22.26 85 VAL A N 1
ATOM 495 C CA . VAL A 1 67 ? 28.966 -63.141 -11.209 1.00 22.02 85 VAL A CA 1
ATOM 496 C C . VAL A 1 67 ? 27.517 -63.270 -10.804 1.00 21.85 85 VAL A C 1
ATOM 497 O O . VAL A 1 67 ? 27.214 -63.785 -9.725 1.00 21.69 85 VAL A O 1
ATOM 501 N N . SER A 1 68 ? 26.612 -62.856 -11.682 1.00 21.63 86 SER A N 1
ATOM 502 C CA . SER A 1 68 ? 25.182 -62.974 -11.386 1.00 21.49 86 SER A CA 1
ATOM 503 C C . SER A 1 68 ? 24.430 -63.733 -12.459 1.00 21.19 86 SER A C 1
ATOM 504 O O . SER A 1 68 ? 24.811 -63.739 -13.622 1.00 20.88 86 SER A O 1
ATOM 507 N N . LEU A 1 69 ? 23.350 -64.372 -12.027 1.00 21.30 87 LEU A N 1
ATOM 508 C CA . LEU A 1 69 ? 22.455 -65.128 -12.878 1.00 21.28 87 LEU A CA 1
ATOM 509 C C . LEU A 1 69 ? 21.084 -64.481 -12.817 1.00 21.29 87 LEU A C 1
ATOM 510 O O . LEU A 1 69 ? 20.565 -64.231 -11.725 1.00 20.70 87 LEU A O 1
ATOM 515 N N . LYS A 1 70 ? 20.504 -64.195 -13.973 1.00 21.49 88 LYS A N 1
ATOM 516 C CA . LYS A 1 70 ? 19.161 -63.636 -14.032 1.00 22.07 88 LYS A CA 1
ATOM 517 C C . LYS A 1 70 ? 18.277 -64.521 -14.903 1.00 21.72 88 LYS A C 1
ATOM 518 O O . LYS A 1 70 ? 18.591 -64.771 -16.046 1.00 21.88 88 LYS A O 1
ATOM 524 N N . VAL A 1 71 ? 17.191 -65.020 -14.340 1.00 21.61 89 VAL A N 1
ATOM 525 C CA . VAL A 1 71 ? 16.265 -65.834 -15.086 1.00 21.61 89 VAL A CA 1
ATOM 526 C C . VAL A 1 71 ? 14.917 -65.166 -15.118 1.00 21.62 89 VAL A C 1
ATOM 527 O O . VAL A 1 71 ? 14.416 -64.751 -14.101 1.00 21.84 89 VAL A O 1
ATOM 531 N N . THR A 1 72 ? 14.344 -65.059 -16.309 1.00 21.55 90 THR A N 1
ATOM 532 C CA . THR A 1 72 ? 13.017 -64.535 -16.484 1.00 21.73 90 THR A CA 1
ATOM 533 C C . THR A 1 72 ? 12.174 -65.677 -17.050 1.00 21.46 90 THR A C 1
ATOM 534 O O . THR A 1 72 ? 12.636 -66.431 -17.910 1.00 21.61 90 THR A O 1
ATOM 538 N N . LEU A 1 73 ? 10.959 -65.829 -16.543 1.00 20.98 91 LEU A N 1
ATOM 539 C CA . LEU A 1 73 ? 10.118 -66.947 -16.927 1.00 20.48 91 LEU A CA 1
ATOM 540 C C . LEU A 1 73 ? 8.656 -66.575 -17.066 1.00 20.41 91 LEU A C 1
ATOM 541 O O . LEU A 1 73 ? 8.164 -65.673 -16.391 1.00 20.69 91 LEU A O 1
ATOM 546 N N . ALA A 1 74 ? 7.978 -67.229 -17.999 1.00 20.39 92 ALA A N 1
ATOM 547 C CA . ALA A 1 74 ? 6.535 -67.119 -18.111 1.00 20.39 92 ALA A CA 1
ATOM 548 C C . ALA A 1 74 ? 5.959 -68.462 -18.523 1.00 20.75 92 ALA A C 1
ATOM 549 O O . ALA A 1 74 ? 6.685 -69.348 -18.984 1.00 21.19 92 ALA A O 1
ATOM 551 N N . SER A 1 75 ? 4.659 -68.632 -18.339 1.00 20.95 93 SER A N 1
ATOM 552 C CA . SER A 1 75 ? 3.993 -69.808 -18.845 1.00 20.81 93 SER A CA 1
ATOM 553 C C . SER A 1 75 ? 3.647 -69.565 -20.297 1.00 20.84 93 SER A C 1
ATOM 554 O O . SER A 1 75 ? 3.273 -68.467 -20.680 1.00 20.20 93 SER A O 1
ATOM 557 N N . ASN A 1 76 ? 3.815 -70.597 -21.111 1.00 21.16 94 ASN A N 1
ATOM 558 C CA . ASN A 1 76 ? 3.436 -70.538 -22.491 1.00 21.43 94 ASN A CA 1
ATOM 559 C C . ASN A 1 76 ? 2.181 -71.377 -22.683 1.00 21.48 94 ASN A C 1
ATOM 560 O O . ASN A 1 76 ? 1.824 -71.704 -23.789 1.00 21.72 94 ASN A O 1
ATOM 565 N N . GLY A 1 77 ? 1.509 -71.704 -21.574 1.00 22.01 95 GLY A N 1
ATOM 566 C CA . GLY A 1 77 ? 0.276 -72.507 -21.601 1.00 22.03 95 GLY A CA 1
ATOM 567 C C . GLY A 1 77 ? 0.158 -73.462 -20.425 1.00 22.26 95 GLY A C 1
ATOM 568 O O . GLY A 1 77 ? -0.944 -73.768 -19.983 1.00 22.44 95 GLY A O 1
ATOM 569 N N . ASP A 1 78 ? 1.291 -73.954 -19.929 1.00 22.64 96 ASP A N 1
ATOM 570 C CA . ASP A 1 78 ? 1.298 -74.844 -18.761 1.00 23.26 96 ASP A CA 1
ATOM 571 C C . ASP A 1 78 ? 0.765 -74.056 -17.549 1.00 24.05 96 ASP A C 1
ATOM 572 O O . ASP A 1 78 ? 1.223 -72.939 -17.271 1.00 23.22 96 ASP A O 1
ATOM 577 N N . ARG A 1 79 ? -0.215 -74.633 -16.844 1.00 24.97 97 ARG A N 1
ATOM 578 C CA . ARG A 1 79 ? -0.870 -73.926 -15.759 1.00 26.26 97 ARG A CA 1
ATOM 579 C C . ARG A 1 79 ? -0.240 -74.208 -14.409 1.00 26.26 97 ARG A C 1
ATOM 580 O O . ARG A 1 79 ? -0.523 -73.513 -13.448 1.00 26.71 97 ARG A O 1
ATOM 588 N N . TRP A 1 80 ? 0.684 -75.157 -14.358 1.00 26.38 98 TRP A N 1
ATOM 589 C CA . TRP A 1 80 ? 1.190 -75.658 -13.081 1.00 26.39 98 TRP A CA 1
ATOM 590 C C . TRP A 1 80 ? 2.367 -74.912 -12.478 1.00 25.95 98 TRP A C 1
ATOM 591 O O . TRP A 1 80 ? 3.117 -74.236 -13.168 1.00 25.87 98 TRP A O 1
ATOM 602 N N . ASP A 1 81 ? 2.487 -75.047 -11.156 1.00 25.69 99 ASP A N 1
ATOM 60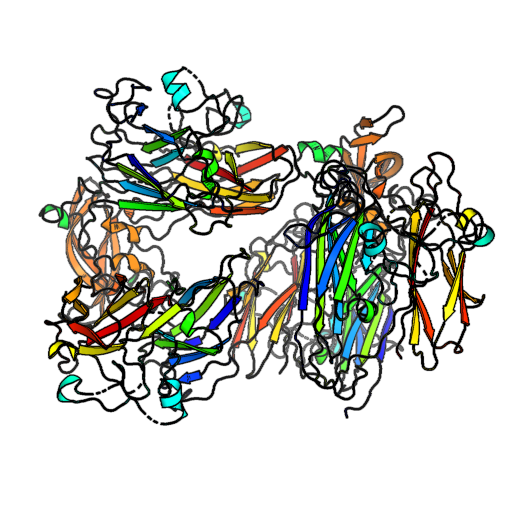3 C CA . ASP A 1 81 ? 3.608 -74.526 -10.377 1.00 25.38 99 ASP A CA 1
ATOM 604 C C . ASP A 1 81 ? 4.642 -75.624 -10.275 1.00 24.82 99 ASP A C 1
ATOM 605 O O . ASP A 1 81 ? 4.747 -76.294 -9.252 1.00 25.05 99 ASP A O 1
ATOM 610 N N . LYS A 1 82 ? 5.394 -75.803 -11.355 1.00 24.22 100 LYS A N 1
ATOM 611 C CA . LYS A 1 82 ? 6.327 -76.898 -11.487 1.00 23.56 100 LYS A CA 1
ATOM 612 C C . LYS A 1 82 ? 7.691 -76.534 -10.993 1.00 23.21 100 LYS A C 1
ATOM 613 O O . LYS A 1 82 ? 8.076 -75.359 -10.988 1.00 22.88 100 LYS A O 1
ATOM 619 N N . SER A 1 83 ? 8.434 -77.571 -10.599 1.00 22.63 101 SER A N 1
ATOM 620 C CA . SER A 1 83 ? 9.779 -77.425 -10.094 1.00 22.41 101 SER A CA 1
ATOM 621 C C . SER A 1 83 ? 10.764 -77.194 -11.211 1.00 21.95 101 SER A C 1
ATOM 622 O O . SER A 1 83 ? 10.655 -77.779 -12.273 1.00 21.90 101 SER A O 1
ATOM 625 N N . GLY A 1 84 ? 11.731 -76.334 -10.960 1.00 21.59 102 GLY A N 1
ATOM 626 C CA . GLY A 1 84 ? 12.735 -76.026 -11.943 1.00 21.46 102 GLY A CA 1
ATOM 627 C C . GLY A 1 84 ? 14.098 -75.885 -11.326 1.00 21.36 102 GLY A C 1
ATOM 628 O O . GLY A 1 84 ? 14.235 -75.614 -10.122 1.00 21.29 102 GLY A O 1
ATOM 629 N N . SER A 1 85 ? 15.119 -76.038 -12.163 1.00 21.29 103 SER A N 1
ATOM 630 C CA . SER A 1 85 ? 16.492 -76.005 -11.718 1.00 20.90 103 SER A CA 1
ATOM 631 C C . SER A 1 85 ? 17.377 -75.490 -12.833 1.00 21.20 103 SER A C 1
ATOM 632 O O . SER A 1 85 ? 17.445 -76.093 -13.908 1.00 21.07 103 SER A O 1
ATOM 635 N N . CYS A 1 86 ? 18.033 -74.353 -12.592 1.00 21.34 104 CYS A N 1
ATOM 636 C CA . CYS A 1 86 ? 19.064 -73.866 -13.499 1.00 21.64 104 CYS A CA 1
ATOM 637 C C . CYS A 1 86 ? 20.374 -74.398 -12.959 1.00 21.35 104 CYS A C 1
ATOM 638 O O . CYS A 1 86 ? 20.650 -74.270 -11.769 1.00 20.95 104 CYS A O 1
ATOM 641 N N . PHE A 1 87 ? 21.193 -74.994 -13.825 1.00 21.41 105 PHE A N 1
ATOM 642 C CA . PHE A 1 87 ? 22.353 -75.753 -13.347 1.00 21.08 105 PHE A CA 1
ATOM 643 C C . PHE A 1 87 ? 23.573 -75.673 -14.236 1.00 21.00 105 PHE A C 1
ATOM 644 O O . PHE A 1 87 ? 23.503 -75.223 -15.362 1.00 20.89 105 PHE A O 1
ATOM 652 N N . VAL A 1 88 ? 24.696 -76.158 -13.710 1.00 21.36 106 VAL A N 1
ATOM 653 C CA . VAL A 1 88 ? 25.929 -76.278 -14.478 1.00 21.68 106 VAL A CA 1
ATOM 654 C C . VAL A 1 88 ? 26.479 -77.704 -14.325 1.00 22.31 106 VAL A C 1
ATOM 655 O O . VAL A 1 88 ? 26.475 -78.264 -13.227 1.00 21.81 106 VAL A O 1
ATOM 659 N N . LEU A 1 89 ? 26.883 -78.306 -15.441 1.00 23.16 107 LEU A N 1
ATOM 660 C CA . LEU A 1 89 ? 27.491 -79.625 -15.409 1.00 24.03 107 LEU A CA 1
ATOM 661 C C . LEU A 1 89 ? 28.897 -79.475 -14.851 1.00 25.16 107 LEU A C 1
ATOM 662 O O . LEU A 1 89 ? 29.705 -78.754 -15.424 1.00 25.40 107 LEU A O 1
ATOM 667 N N . PRO A 1 90 ? 29.187 -80.136 -13.711 1.00 26.57 108 PRO A N 1
ATOM 668 C CA . PRO A 1 90 ? 30.496 -80.026 -13.017 1.00 27.64 108 PRO A CA 1
ATOM 669 C C . PRO A 1 90 ? 31.711 -80.377 -13.906 1.00 28.93 108 PRO A C 1
ATOM 670 O O . PRO A 1 90 ? 31.562 -81.059 -14.913 1.00 28.93 108 PRO A O 1
ATOM 674 N N . LYS A 1 91 ? 32.901 -79.942 -13.474 1.00 30.23 109 LYS A N 1
ATOM 675 C CA A LYS A 1 91 ? 34.124 -80.073 -14.288 0.50 30.76 109 LYS A CA 1
ATOM 676 C CA B LYS A 1 91 ? 34.152 -80.066 -14.260 0.50 30.65 109 LYS A CA 1
ATOM 677 C C . LYS A 1 91 ? 34.706 -81.491 -14.392 1.00 31.04 109 LYS A C 1
ATOM 678 O O . LYS A 1 91 ? 34.748 -82.065 -15.494 1.00 31.67 109 LYS A O 1
ATOM 689 N N . SER A 1 92 ? 35.207 -82.031 -13.278 1.00 30.97 110 SER A N 1
ATOM 690 C CA . SER A 1 92 ? 35.879 -83.330 -13.296 1.00 31.06 110 SER A CA 1
ATOM 691 C C . SER A 1 92 ? 34.911 -84.528 -13.295 1.00 30.49 110 SER A C 1
ATOM 692 O O . SER A 1 92 ? 35.036 -85.437 -12.452 1.00 30.70 110 SER A O 1
ATOM 695 N N . SER A 1 93 ? 33.981 -84.560 -14.249 1.00 29.43 111 SER A N 1
ATOM 696 C CA . SER A 1 93 ? 32.960 -85.607 -14.266 1.00 28.76 111 SER A CA 1
ATOM 697 C C . SER A 1 93 ? 32.623 -86.046 -15.677 1.00 28.14 111 SER A C 1
ATOM 698 O O . SER A 1 93 ? 31.833 -85.399 -16.355 1.00 28.15 111 SER A O 1
ATOM 701 N N . ALA A 1 94 ? 33.210 -87.171 -16.106 1.00 27.19 112 ALA A N 1
ATOM 702 C CA . ALA A 1 94 ? 32.968 -87.707 -17.440 1.00 26.28 112 ALA A CA 1
ATOM 703 C C . ALA A 1 94 ? 31.482 -87.997 -17.639 1.00 25.48 112 ALA A C 1
ATOM 704 O O . ALA A 1 94 ? 30.930 -87.761 -18.705 1.00 25.11 112 ALA A O 1
ATOM 706 N N . ILE A 1 95 ? 30.841 -88.504 -16.598 1.00 24.78 113 ILE A N 1
ATOM 707 C CA . ILE A 1 95 ? 29.418 -88.778 -16.649 1.00 24.42 113 ILE A CA 1
ATOM 708 C C . ILE A 1 95 ? 28.610 -87.534 -16.231 1.00 24.31 113 ILE A C 1
ATOM 709 O O . ILE A 1 95 ? 28.765 -87.029 -15.119 1.00 24.21 113 ILE A O 1
ATOM 714 N N . ASN A 1 96 ? 27.792 -87.024 -17.151 1.00 24.09 114 ASN A N 1
ATOM 715 C CA . ASN A 1 96 ? 26.885 -85.905 -16.856 1.00 24.13 114 ASN A CA 1
ATOM 716 C C . ASN A 1 96 ? 25.663 -85.989 -17.724 1.00 23.98 114 ASN A C 1
ATOM 717 O O . ASN A 1 96 ? 25.592 -86.825 -18.622 1.00 24.28 114 ASN A O 1
ATOM 722 N N . LEU A 1 97 ? 24.706 -85.106 -17.480 1.00 23.75 115 LEU A N 1
ATOM 723 C CA . LEU A 1 97 ? 23.434 -85.160 -18.188 1.00 23.45 115 LEU A CA 1
ATOM 724 C C . LEU A 1 97 ? 23.634 -85.237 -19.716 1.00 23.36 115 LEU A C 1
ATOM 725 O O . LEU A 1 97 ? 22.900 -85.971 -20.413 1.00 23.10 115 LEU A O 1
ATOM 730 N N . LEU A 1 98 ? 24.640 -84.516 -20.219 1.00 22.72 116 LEU A N 1
ATOM 731 C CA . LEU A 1 98 ? 24.914 -84.480 -21.653 1.00 22.70 116 LEU A CA 1
ATOM 732 C C . LEU A 1 98 ? 25.515 -85.797 -22.163 1.00 23.02 116 LEU A C 1
ATOM 733 O O . LEU A 1 98 ? 25.030 -86.358 -23.131 1.00 23.00 116 LEU A O 1
ATOM 738 N N . THR A 1 99 ? 26.566 -86.286 -21.508 1.00 23.50 117 THR A N 1
ATOM 739 C CA . THR A 1 99 ? 27.226 -87.511 -21.960 1.00 23.85 117 THR A CA 1
ATOM 740 C C . THR A 1 99 ? 26.337 -88.735 -21.725 1.00 24.52 117 THR A C 1
ATOM 741 O O . THR A 1 99 ? 26.463 -89.734 -22.430 1.00 24.64 117 THR A O 1
ATOM 745 N N . ILE A 1 100 ? 25.421 -88.649 -20.758 1.00 24.89 118 ILE A N 1
ATOM 746 C CA . ILE A 1 100 ? 24.440 -89.719 -20.564 1.00 25.26 118 ILE A CA 1
ATOM 747 C C . ILE A 1 100 ? 23.482 -89.780 -21.756 1.00 25.92 118 ILE A C 1
ATOM 748 O O . ILE A 1 100 ? 23.299 -90.835 -22.358 1.00 26.38 118 ILE A O 1
ATOM 753 N N . ALA A 1 101 ? 22.906 -88.629 -22.108 1.00 26.56 119 ALA A N 1
ATOM 754 C CA . ALA A 1 101 ? 21.927 -88.534 -23.196 1.00 26.75 119 ALA A CA 1
ATOM 755 C C . ALA A 1 101 ? 22.530 -88.767 -24.582 1.00 27.21 119 ALA A C 1
ATOM 756 O O . ALA A 1 101 ? 21.897 -89.368 -25.437 1.00 27.29 119 ALA A O 1
ATOM 758 N N . ARG A 1 102 ? 23.744 -88.270 -24.797 1.00 27.62 120 ARG A N 1
ATOM 759 C CA . ARG A 1 102 ? 24.372 -88.300 -26.109 1.00 28.16 120 ARG A CA 1
ATOM 760 C C . ARG A 1 102 ? 25.233 -89.535 -26.322 1.00 28.75 120 ARG A C 1
ATOM 761 O O . ARG A 1 102 ? 24.988 -90.317 -27.237 1.00 28.76 120 ARG A O 1
ATOM 769 N N . ASP A 1 103 ? 26.238 -89.704 -25.465 1.00 29.37 121 ASP A N 1
ATOM 770 C CA . ASP A 1 103 ? 27.234 -90.766 -25.626 1.00 29.79 121 ASP A CA 1
ATOM 771 C C . ASP A 1 103 ? 26.848 -92.069 -24.934 1.00 30.30 121 ASP A C 1
ATOM 772 O O . ASP A 1 103 ? 27.682 -92.953 -24.772 1.00 30.63 121 ASP A O 1
ATOM 777 N N . GLY A 1 104 ? 25.590 -92.192 -24.522 1.00 30.81 122 GLY A N 1
ATOM 778 C CA . GLY A 1 104 ? 25.124 -93.422 -23.883 1.00 31.15 122 GLY A CA 1
ATOM 779 C C . GLY A 1 104 ? 25.886 -93.813 -22.616 1.00 31.45 122 GLY A C 1
ATOM 780 O O . GLY A 1 104 ? 26.068 -94.996 -22.340 1.00 30.98 122 GLY A O 1
ATOM 789 N N . LYS A 1 106 ? 26.033 -93.658 -18.381 1.00 31.55 124 LYS A N 1
ATOM 790 C CA . LYS A 1 106 ? 24.988 -93.946 -17.414 1.00 31.47 124 LYS A CA 1
ATOM 791 C C . LYS A 1 106 ? 25.455 -93.549 -16.026 1.00 31.23 124 LYS A C 1
ATOM 792 O O . LYS A 1 106 ? 26.656 -93.569 -15.744 1.00 31.25 124 LYS A O 1
ATOM 794 N N . PHE A 1 107 ? 24.517 -93.152 -15.170 1.00 30.95 125 PHE A N 1
ATOM 795 C CA . PHE A 1 107 ? 24.848 -92.868 -13.785 1.00 30.94 125 PHE A CA 1
ATOM 796 C C . PHE A 1 107 ? 25.466 -94.138 -13.202 1.00 31.39 125 PHE A C 1
ATOM 797 O O . PHE A 1 107 ? 25.028 -95.230 -13.528 1.00 31.48 125 PHE A O 1
ATOM 805 N N . PRO A 1 108 ? 26.495 -93.997 -12.347 1.00 31.84 126 PRO A N 1
ATOM 806 C CA . PRO A 1 108 ? 27.099 -95.194 -11.774 1.00 32.11 126 PRO A CA 1
ATOM 807 C C . PRO A 1 108 ? 26.114 -95.977 -10.932 1.00 32.53 126 PRO A C 1
ATOM 808 O O . PRO A 1 108 ? 25.240 -95.399 -10.300 1.00 32.15 126 PRO A O 1
ATOM 812 N N . SER A 1 109 ? 26.268 -97.296 -10.938 1.00 33.38 127 SER A N 1
ATOM 813 C CA . SER A 1 109 ? 25.418 -98.182 -10.166 1.00 34.12 127 SER A CA 1
ATOM 814 C C . SER A 1 109 ? 25.572 -97.854 -8.668 1.00 34.43 127 SER A C 1
ATOM 815 O O . SER A 1 109 ? 26.632 -97.396 -8.237 1.00 34.43 127 SER A O 1
ATOM 818 N N . VAL A 1 110 ? 24.519 -98.065 -7.885 1.00 34.95 128 VAL A N 1
ATOM 819 C CA . VAL A 1 110 ? 24.569 -97.725 -6.459 1.00 35.45 128 VAL A CA 1
ATOM 820 C C . VAL A 1 110 ? 24.273 -98.899 -5.534 1.00 36.28 128 VAL A C 1
ATOM 821 O O . VAL A 1 110 ? 23.500 -99.812 -5.870 1.00 36.25 128 VAL A O 1
ATOM 825 N N . ASP A 1 111 ? 24.894 -98.855 -4.356 1.00 37.05 129 ASP A N 1
ATOM 826 C CA . ASP A 1 111 ? 24.672 -99.842 -3.307 1.00 37.55 129 ASP A CA 1
ATOM 827 C C . ASP A 1 111 ? 23.233 -99.683 -2.806 1.00 37.66 129 ASP A C 1
ATOM 828 O O . ASP A 1 111 ? 22.920 -98.732 -2.091 1.00 37.59 129 ASP A O 1
ATOM 833 N N . SER A 1 112 ? 22.361 -100.606 -3.203 1.00 37.97 130 SER A N 1
ATOM 834 C CA . SER A 1 112 ? 20.922 -100.502 -2.890 1.00 38.21 130 SER A CA 1
ATOM 835 C C . SER A 1 112 ? 20.629 -100.461 -1.391 1.00 38.34 130 SER A C 1
ATOM 836 O O . SER A 1 112 ? 19.631 -99.869 -0.956 1.00 38.09 130 SER A O 1
ATOM 839 N N . LEU A 1 113 ? 21.491 -101.086 -0.600 1.00 38.64 131 LEU A N 1
ATOM 840 C CA . LEU A 1 113 ? 21.305 -101.096 0.845 1.00 38.89 131 LEU A CA 1
ATOM 841 C C . LEU A 1 113 ? 21.414 -99.678 1.420 1.00 38.66 131 LEU A C 1
ATOM 842 O O . LEU A 1 113 ? 20.787 -99.363 2.436 1.00 39.05 131 LEU A O 1
ATOM 847 N N . LYS A 1 114 ? 22.183 -98.820 0.747 1.00 38.21 132 LYS A N 1
ATOM 848 C CA . LYS A 1 114 ? 22.410 -97.450 1.215 1.00 37.52 132 LYS A CA 1
ATOM 849 C C . LYS A 1 114 ? 21.661 -96.393 0.392 1.00 36.67 132 LYS A C 1
ATOM 850 O O . LYS A 1 114 ? 21.239 -95.370 0.943 1.00 36.58 132 LYS A O 1
ATOM 853 N N . LEU A 1 115 ? 21.479 -96.643 -0.911 1.00 35.61 133 LEU A N 1
ATOM 854 C CA . LEU A 1 115 ? 20.861 -95.634 -1.814 1.00 34.82 133 LEU A CA 1
ATOM 855 C C . LEU A 1 115 ? 19.660 -96.131 -2.627 1.00 34.01 133 LEU A C 1
ATOM 856 O O . LEU A 1 115 ? 19.152 -95.407 -3.483 1.00 33.44 133 LEU A O 1
ATOM 861 N N . GLU A 1 116 ? 19.200 -97.348 -2.350 1.00 33.30 134 GLU A N 1
ATOM 862 C CA . GLU A 1 116 ? 18.051 -97.918 -3.058 1.00 32.80 134 GLU A CA 1
ATOM 863 C C . GLU A 1 116 ? 18.245 -97.793 -4.579 1.00 32.35 134 GLU A C 1
ATOM 864 O O . GLU A 1 116 ? 19.264 -98.236 -5.107 1.00 32.41 134 GLU A O 1
ATOM 870 N N . LYS A 1 117 ? 17.280 -97.184 -5.272 1.00 31.72 135 LYS A N 1
ATOM 871 C CA . LYS A 1 117 ? 17.372 -96.981 -6.715 1.00 31.20 135 LYS A CA 1
ATOM 872 C C . LYS A 1 117 ? 17.636 -95.490 -7.066 1.00 30.60 135 LYS A C 1
ATOM 873 O O . LYS A 1 117 ? 17.473 -95.068 -8.221 1.00 30.66 135 LYS A O 1
ATOM 883 N N . VAL A 1 119 ? 19.623 -93.293 -8.360 1.00 26.37 137 VAL A N 1
ATOM 884 C CA . VAL A 1 119 ? 20.818 -93.065 -9.164 1.00 25.70 137 VAL A CA 1
ATOM 885 C C . VAL A 1 119 ? 21.052 -91.559 -9.413 1.00 25.02 137 VAL A C 1
ATOM 886 O O . VAL A 1 119 ? 20.101 -90.771 -9.528 1.00 24.68 137 VAL A O 1
ATOM 890 N N . GLY A 1 120 ? 22.319 -91.173 -9.391 1.00 24.11 138 GLY A N 1
ATOM 891 C CA . GLY A 1 120 ? 22.744 -89.820 -9.729 1.00 23.49 138 GLY A CA 1
ATOM 892 C C . GLY A 1 120 ? 22.632 -88.733 -8.668 1.00 22.92 138 GLY A C 1
ATOM 893 O O . GLY A 1 120 ? 22.829 -87.570 -8.979 1.00 22.92 138 GLY A O 1
ATOM 894 N N . ILE A 1 121 ? 22.351 -89.090 -7.420 1.00 22.25 139 ILE A N 1
ATOM 895 C CA . ILE A 1 121 ? 22.160 -88.066 -6.384 1.00 21.66 139 ILE A CA 1
ATOM 896 C C . ILE A 1 121 ? 23.413 -87.771 -5.546 1.00 21.69 139 ILE A C 1
ATOM 897 O O . ILE A 1 121 ? 23.515 -86.710 -4.950 1.00 21.23 139 ILE A O 1
ATOM 902 N N . VAL A 1 122 ? 24.364 -88.711 -5.518 1.00 21.99 140 VAL A N 1
ATOM 903 C CA . VAL A 1 122 ? 25.648 -88.508 -4.809 1.00 21.71 140 VAL A CA 1
ATOM 904 C C . VAL A 1 122 ? 26.809 -88.912 -5.712 1.00 21.77 140 VAL A C 1
ATOM 905 O O . VAL A 1 122 ? 26.601 -89.522 -6.729 1.00 22.14 140 VAL A O 1
ATOM 909 N N . PRO A 1 123 ? 28.035 -88.510 -5.364 1.00 22.08 141 PRO A N 1
ATOM 910 C CA . PRO A 1 123 ? 29.165 -88.870 -6.216 1.00 22.27 141 PRO A CA 1
ATOM 911 C C . PRO A 1 123 ? 29.364 -90.369 -6.342 1.00 22.55 141 PRO A C 1
ATOM 912 O O . PRO A 1 123 ? 28.989 -91.124 -5.450 1.00 22.58 141 PRO A O 1
ATOM 916 N N . GLY A 1 124 ? 29.972 -90.776 -7.451 1.00 23.08 142 GLY A N 1
ATOM 917 C CA . GLY A 1 124 ? 30.312 -92.172 -7.708 1.00 23.15 142 GLY A CA 1
ATOM 918 C C . GLY A 1 124 ? 31.441 -92.193 -8.723 1.00 23.51 142 GLY A C 1
ATOM 919 O O . GLY A 1 124 ? 31.982 -91.142 -9.068 1.00 23.76 142 GLY A O 1
ATOM 920 N N . LYS A 1 125 ? 31.763 -93.379 -9.233 1.00 23.76 143 LYS A N 1
ATOM 921 C CA A LYS A 1 125 ? 32.856 -93.545 -10.187 0.50 23.86 143 LYS A CA 1
ATOM 922 C CA B LYS A 1 125 ? 32.854 -93.536 -10.205 0.50 23.79 143 LYS A CA 1
ATOM 923 C C . LYS A 1 125 ? 32.637 -92.647 -11.416 1.00 23.69 143 LYS A C 1
ATOM 924 O O . LYS A 1 125 ? 31.604 -92.739 -12.085 1.00 23.52 143 LYS A O 1
ATOM 935 N N . ASP A 1 126 ? 33.619 -91.780 -11.694 1.00 23.40 144 ASP A N 1
ATOM 936 C CA . ASP A 1 126 ? 33.576 -90.854 -12.850 1.00 23.26 144 ASP A CA 1
ATOM 937 C C . ASP A 1 126 ? 32.345 -89.924 -12.865 1.00 22.71 144 ASP A C 1
ATOM 938 O O . ASP A 1 126 ? 31.965 -89.423 -13.927 1.00 22.58 144 ASP A O 1
ATOM 943 N N . TYR A 1 127 ? 31.774 -89.651 -11.678 1.00 22.31 145 TYR A N 1
ATOM 944 C CA . TYR A 1 127 ? 30.539 -88.843 -11.561 1.00 21.95 145 TYR A CA 1
ATOM 945 C C . TYR A 1 127 ? 30.477 -87.922 -10.333 1.00 21.80 145 TYR A C 1
ATOM 946 O O . TYR A 1 127 ? 30.674 -88.354 -9.186 1.00 22.09 145 TYR A O 1
ATOM 955 N N . LEU A 1 128 ? 30.208 -86.656 -10.593 1.00 21.59 146 LEU A N 1
ATOM 956 C CA . LEU A 1 128 ? 29.892 -85.697 -9.553 1.00 21.52 146 LEU A CA 1
ATOM 957 C C . LEU A 1 128 ? 28.470 -85.206 -9.838 1.00 20.98 146 LEU A C 1
ATOM 958 O O . LEU A 1 128 ? 28.086 -85.076 -10.992 1.00 20.85 146 LEU A O 1
ATOM 963 N N . PRO A 1 129 ? 27.686 -84.941 -8.792 1.00 20.82 147 PRO A N 1
ATOM 964 C CA . PRO A 1 129 ? 26.312 -84.467 -9.016 1.00 20.60 147 PRO A CA 1
ATOM 965 C C . PRO A 1 129 ? 26.225 -83.155 -9.764 1.00 20.29 147 PRO A C 1
ATOM 966 O O . PRO A 1 129 ? 27.081 -82.305 -9.624 1.00 19.73 147 PRO A O 1
ATOM 970 N N . THR A 1 130 ? 25.159 -82.994 -10.534 1.00 20.35 148 THR A N 1
ATOM 971 C CA . THR A 1 130 ? 24.893 -81.755 -11.199 1.00 20.15 148 THR A CA 1
ATOM 972 C C . THR A 1 130 ? 24.836 -80.644 -10.121 1.00 20.25 148 THR A C 1
ATOM 973 O O . THR A 1 130 ? 24.361 -80.875 -8.993 1.00 20.29 148 THR A O 1
ATOM 977 N N . VAL A 1 131 ? 25.352 -79.466 -10.446 1.00 19.98 149 VAL A N 1
ATOM 978 C CA . VAL A 1 131 ? 25.359 -78.355 -9.490 1.00 19.74 149 VAL A CA 1
ATOM 979 C C . VAL A 1 131 ? 24.330 -77.296 -9.873 1.00 19.40 149 VAL A C 1
ATOM 980 O O . VAL A 1 131 ? 24.264 -76.866 -11.030 1.00 19.39 149 VAL A O 1
ATOM 984 N N . GLU A 1 132 ? 23.524 -76.884 -8.895 1.00 19.15 150 GLU A N 1
ATOM 985 C CA . GLU A 1 132 ? 22.457 -75.908 -9.134 1.00 18.99 150 GLU A CA 1
ATOM 986 C C . GLU A 1 132 ? 22.902 -74.470 -8.956 1.00 18.89 150 GLU A C 1
ATOM 987 O O . GLU A 1 132 ? 23.351 -74.066 -7.877 1.00 18.92 150 GLU A O 1
ATOM 993 N N . LEU A 1 133 ? 22.760 -73.696 -10.024 1.00 18.82 151 LEU A N 1
ATOM 994 C CA . LEU A 1 133 ? 22.977 -72.282 -9.972 1.00 18.54 151 LEU A CA 1
ATOM 995 C C . LEU A 1 133 ? 21.740 -71.617 -9.345 1.00 18.46 151 LEU A C 1
ATOM 996 O O . LEU A 1 133 ? 21.853 -70.617 -8.657 1.00 18.67 151 LEU A O 1
ATOM 1009 N N . ARG A 1 135 ? 17.590 -72.875 -7.889 1.00 18.09 153 ARG A N 1
ATOM 1010 C CA . ARG A 1 135 ? 16.402 -73.650 -7.788 1.00 18.26 153 ARG A CA 1
ATOM 1011 C C . ARG A 1 135 ? 15.275 -72.655 -7.830 1.00 18.75 153 ARG A C 1
ATOM 1012 O O . ARG A 1 135 ? 15.374 -71.585 -7.223 1.00 19.16 153 ARG A O 1
ATOM 1020 N N . PHE A 1 136 ? 14.221 -72.980 -8.581 1.00 18.92 154 PHE A N 1
ATOM 1021 C CA . PHE A 1 136 ? 13.046 -72.131 -8.670 1.00 18.86 154 PHE A CA 1
ATOM 1022 C C . PHE A 1 136 ? 11.800 -72.961 -8.828 1.00 18.72 154 PHE A C 1
ATOM 1023 O O . PHE A 1 136 ? 11.875 -74.151 -9.079 1.00 18.91 154 PHE A O 1
ATOM 1039 N N . THR A 1 138 ? 7.904 -72.450 -10.581 1.00 17.15 156 THR A N 1
ATOM 1040 C CA . THR A 1 138 ? 7.127 -71.602 -11.437 1.00 17.66 156 THR A CA 1
ATOM 1041 C C . THR A 1 138 ? 5.841 -71.247 -10.727 1.00 18.38 156 THR A C 1
ATOM 1042 O O . THR A 1 138 ? 5.340 -72.026 -9.925 1.00 18.48 156 THR A O 1
ATOM 1046 N N . PRO A 1 139 ? 5.318 -70.054 -10.991 1.00 18.98 157 PRO A N 1
ATOM 1047 C CA . PRO A 1 139 ? 4.004 -69.703 -10.481 1.00 19.13 157 PRO A CA 1
ATOM 1048 C C . PRO A 1 139 ? 2.937 -70.402 -11.296 1.00 19.38 157 PRO A C 1
ATOM 1049 O O . PRO A 1 139 ? 3.264 -71.160 -12.203 1.00 19.42 157 PRO A O 1
ATOM 1053 N N . PHE A 1 140 ? 1.672 -70.168 -10.967 1.00 19.98 158 PHE A N 1
ATOM 1054 C CA . PHE A 1 140 ? 0.556 -70.765 -11.722 1.00 20.09 158 PHE A CA 1
ATOM 1055 C C . PHE A 1 140 ? 0.175 -69.935 -12.949 1.00 20.56 158 PHE A C 1
ATOM 1056 O O . PHE A 1 140 ? -0.627 -68.991 -12.852 1.00 20.47 158 PHE A O 1
ATOM 1064 N N . GLY A 1 141 ? 0.768 -70.283 -14.090 1.00 20.52 159 GLY A N 1
ATOM 1065 C CA . GLY A 1 141 ? 0.356 -69.751 -15.378 1.00 20.75 159 GLY A CA 1
ATOM 1066 C C . GLY A 1 141 ? 0.684 -68.305 -15.694 1.00 20.57 159 GLY A C 1
ATOM 1067 O O . GLY A 1 141 ? -0.001 -67.680 -16.471 1.00 20.85 159 GLY A O 1
ATOM 1068 N N . ILE A 1 142 ? 1.757 -67.783 -15.152 1.00 20.81 160 ILE A N 1
ATOM 1069 C CA . ILE A 1 142 ? 2.041 -66.365 -15.364 1.00 20.53 160 ILE A CA 1
ATOM 1070 C C . ILE A 1 142 ? 2.290 -66.076 -16.872 1.00 20.58 160 ILE A C 1
ATOM 1071 O O . ILE A 1 142 ? 2.868 -66.906 -17.596 1.00 20.10 160 ILE A O 1
ATOM 1076 N N . GLY A 1 143 ? 1.787 -64.931 -17.336 1.00 20.41 161 GLY A N 1
ATOM 1077 C CA . GLY A 1 143 ? 1.941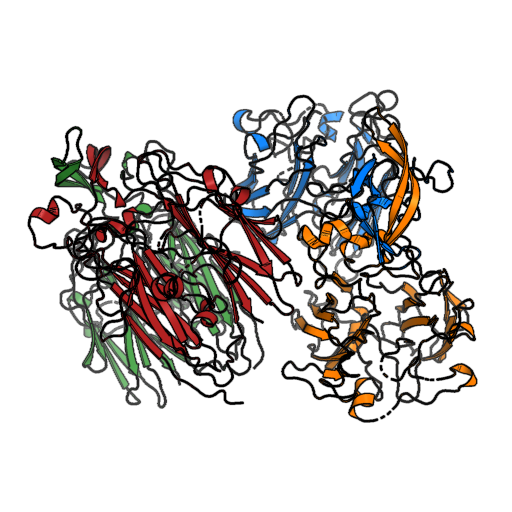 -64.517 -18.719 1.00 20.26 161 GLY A CA 1
ATOM 1078 C C . GLY A 1 143 ? 0.792 -64.988 -19.585 1.00 20.69 161 GLY A C 1
ATOM 1079 O O . GLY A 1 143 ? -0.061 -64.194 -19.999 1.00 20.18 161 GLY A O 1
ATOM 1080 N N . HIS A 1 144 ? 0.763 -66.291 -19.848 1.00 21.10 162 HIS A N 1
ATOM 1081 C CA . HIS A 1 144 ? -0.229 -66.880 -20.722 1.00 21.77 162 HIS A CA 1
ATOM 1082 C C . HIS A 1 144 ? -1.630 -66.663 -20.176 1.00 22.26 162 HIS A C 1
ATOM 1083 O O . HIS A 1 144 ? -2.537 -66.437 -20.929 1.00 21.78 162 HIS A O 1
ATOM 1090 N N . TYR A 1 145 ? -1.781 -66.690 -18.853 1.00 23.13 163 TYR A N 1
ATOM 1091 C CA . TYR A 1 145 ? -3.082 -66.438 -18.227 1.00 24.01 163 TYR A CA 1
ATOM 1092 C C . TYR A 1 145 ? -3.119 -65.099 -17.493 1.00 24.46 163 TYR A C 1
ATOM 1093 O O . TYR A 1 145 ? -3.990 -64.876 -16.692 1.00 24.22 163 TYR A O 1
ATOM 1102 N N . SER A 1 146 ? -2.202 -64.188 -17.818 1.00 25.49 164 SER A N 1
ATOM 1103 C CA . SER A 1 146 ? -2.114 -62.902 -17.099 1.00 26.07 164 SER A CA 1
ATOM 1104 C C . SER A 1 146 ? -2.864 -61.737 -17.742 1.00 26.93 164 SER A C 1
ATOM 1105 O O . SER A 1 146 ? -2.718 -60.603 -17.300 1.00 26.75 164 SER A O 1
ATOM 1108 N N . ASN A 1 147 ? -3.699 -61.995 -18.735 1.00 28.44 165 ASN A N 1
ATOM 1109 C CA . ASN A 1 147 ? -4.407 -60.879 -19.383 1.00 29.78 165 ASN A CA 1
ATOM 1110 C C . ASN A 1 147 ? -5.339 -60.185 -18.394 1.00 31.12 165 ASN A C 1
ATOM 1111 O O . ASN A 1 147 ? -6.209 -60.820 -17.796 1.00 31.48 165 ASN A O 1
ATOM 1116 N N . ASN A 1 148 ? -5.158 -58.868 -18.250 1.00 32.86 166 ASN A N 1
ATOM 1117 C CA . ASN A 1 148 ? -5.864 -58.074 -17.234 1.00 34.09 166 ASN A CA 1
ATOM 1118 C C . ASN A 1 148 ? -7.142 -57.370 -17.694 1.00 35.82 166 ASN A C 1
ATOM 1119 O O . ASN A 1 148 ? -7.987 -57.048 -16.866 1.00 35.90 166 ASN A O 1
ATOM 1124 N N . ASN A 1 149 ? -7.290 -57.110 -18.989 1.00 38.17 167 ASN A N 1
ATOM 1125 C CA . ASN A 1 149 ? -8.532 -56.466 -19.466 1.00 40.34 167 ASN A CA 1
ATOM 1126 C C . ASN A 1 149 ? -9.509 -57.471 -20.107 1.00 41.62 167 ASN A C 1
ATOM 1127 O O . ASN A 1 149 ? -10.237 -57.149 -21.045 1.00 41.85 167 ASN A O 1
ATOM 1132 N N . ASP A 1 150 ? -9.521 -58.678 -19.543 1.00 43.09 168 ASP A N 1
ATOM 1133 C CA . ASP A 1 150 ? -10.444 -59.723 -19.921 1.00 44.18 168 ASP A CA 1
ATOM 1134 C C . ASP A 1 150 ? -11.579 -59.688 -18.901 1.00 44.80 168 ASP A C 1
ATOM 1135 O O . ASP A 1 150 ? -11.331 -59.679 -17.688 1.00 44.93 168 ASP A O 1
ATOM 1140 N N . SER A 1 151 ? -12.820 -59.609 -19.383 1.00 45.44 169 SER A N 1
ATOM 1141 C CA . SER A 1 151 ? -13.988 -59.537 -18.490 1.00 45.72 169 SER A CA 1
ATOM 1142 C C . SER A 1 151 ? -14.049 -60.757 -17.528 1.00 45.86 169 SER A C 1
ATOM 1143 O O . SER A 1 151 ? -14.517 -60.635 -16.391 1.00 46.00 169 SER A O 1
ATOM 1145 N N . LEU A 1 152 ? -13.544 -61.912 -17.979 1.00 45.90 170 LEU A N 1
ATOM 1146 C CA . LEU A 1 152 ? -13.505 -63.127 -17.138 1.00 45.76 170 LEU A CA 1
ATOM 1147 C C . LEU A 1 152 ? -12.194 -63.224 -16.298 1.00 45.54 170 LEU A C 1
ATOM 1148 O O . LEU A 1 152 ? -11.696 -64.341 -16.028 1.00 46.05 170 LEU A O 1
ATOM 1150 N N . SER A 1 153 ? -11.640 -62.064 -15.899 1.00 44.63 171 SER A N 1
ATOM 1151 C CA . SER A 1 153 ? -10.401 -62.014 -15.088 1.00 43.73 171 SER A CA 1
ATOM 1152 C C . SER A 1 153 ? -10.704 -61.647 -13.649 1.00 42.94 171 SER A C 1
ATOM 1153 O O . SER A 1 153 ? -10.013 -62.080 -12.742 1.00 42.88 171 SER A O 1
ATOM 1156 N N . SER A 1 154 ? -11.743 -60.838 -13.440 1.00 41.99 172 SER A N 1
ATOM 1157 C CA . SER A 1 154 ? -12.131 -60.439 -12.092 1.00 41.18 172 SER A CA 1
ATOM 1158 C C . SER A 1 154 ? -12.700 -61.630 -11.301 1.00 40.28 172 SER A C 1
ATOM 1159 O O . SER A 1 154 ? -12.978 -61.508 -10.112 1.00 40.13 172 SER A O 1
ATOM 1162 N N . LYS A 1 155 ? -12.890 -62.766 -11.977 1.00 39.19 173 LYS A N 1
ATOM 1163 C CA . LYS A 1 155 ? -13.360 -63.987 -11.320 1.00 38.40 173 LYS A CA 1
ATOM 1164 C C . LYS A 1 155 ? -12.208 -64.708 -10.651 1.00 37.33 173 LYS A C 1
ATOM 1165 O O . LYS A 1 155 ? -12.404 -65.515 -9.757 1.00 37.01 173 LYS A O 1
ATOM 1171 N N . ARG A 1 156 ? -11.006 -64.440 -11.128 1.00 36.31 174 ARG A N 1
ATOM 1172 C CA . ARG A 1 156 ? -9.822 -65.064 -10.601 1.00 35.62 174 ARG A CA 1
ATOM 1173 C C . ARG A 1 156 ? -9.060 -64.096 -9.713 1.00 34.01 174 ARG A C 1
ATOM 1174 O O . ARG A 1 156 ? -8.547 -64.483 -8.671 1.00 33.85 174 ARG A O 1
ATOM 1182 N N . ARG A 1 157 ? -9.015 -62.827 -10.121 1.00 32.23 175 ARG A N 1
ATOM 1183 C CA . ARG A 1 157 ? -8.171 -61.828 -9.460 1.00 30.78 175 ARG A CA 1
ATOM 1184 C C . ARG A 1 157 ? -8.846 -61.211 -8.240 1.00 29.13 175 ARG A C 1
ATOM 1185 O O . ARG A 1 157 ? -9.928 -60.660 -8.348 1.00 28.60 175 ARG A O 1
ATOM 1193 N N . PRO A 1 158 ? -8.202 -61.324 -7.061 1.00 27.65 176 PRO A N 1
ATOM 1194 C CA . PRO A 1 158 ? -8.784 -60.777 -5.830 1.00 26.76 176 PRO A CA 1
ATOM 1195 C C . PRO A 1 158 ? -8.878 -59.274 -5.864 1.00 25.58 176 PRO A C 1
ATOM 1196 O O . PRO A 1 158 ? -8.100 -58.621 -6.570 1.00 25.74 176 PRO A O 1
ATOM 1200 N N . VAL A 1 159 ? -9.812 -58.725 -5.100 1.00 24.31 177 VAL A N 1
ATOM 1201 C CA . VAL A 1 159 ? -10.019 -57.274 -5.042 1.00 23.33 177 VAL A CA 1
ATOM 1202 C C . VAL A 1 159 ? -8.754 -56.494 -4.630 1.00 22.83 177 VAL A C 1
ATOM 1203 O O . VAL A 1 159 ? -8.638 -55.300 -4.917 1.00 22.76 177 VAL A O 1
ATOM 1207 N N . TYR A 1 160 ? -7.828 -57.171 -3.959 1.00 21.94 178 TYR A N 1
ATOM 1208 C CA . TYR A 1 160 ? -6.625 -56.526 -3.435 1.00 21.68 178 TYR A CA 1
ATOM 1209 C C . TYR A 1 160 ? -5.412 -56.641 -4.359 1.00 21.46 178 TYR A C 1
ATOM 1210 O O . TYR A 1 160 ? -4.336 -56.125 -4.046 1.00 21.27 178 TYR A O 1
ATOM 1219 N N . ILE A 1 161 ? -5.589 -57.326 -5.484 1.00 21.25 179 ILE A N 1
ATOM 1220 C CA . ILE A 1 161 ? -4.550 -57.459 -6.494 1.00 21.03 179 ILE A CA 1
ATOM 1221 C C . ILE A 1 161 ? -4.982 -56.654 -7.701 1.00 21.27 179 ILE A C 1
ATOM 1222 O O . ILE A 1 161 ? -5.908 -57.054 -8.400 1.00 21.78 179 ILE A O 1
ATOM 1227 N N . PRO A 1 162 ? -4.361 -55.476 -7.921 1.00 21.18 180 PRO A N 1
ATOM 1228 C CA . PRO A 1 162 ? -4.776 -54.613 -9.031 1.00 21.25 180 PRO A CA 1
ATOM 1229 C C . PRO A 1 162 ? -4.566 -55.225 -10.416 1.00 21.47 180 PRO A C 1
ATOM 1230 O O . PRO A 1 162 ? -5.342 -54.949 -11.332 1.00 20.94 180 PRO A O 1
ATOM 1234 N N . LYS A 1 163 ? -3.503 -56.008 -10.575 1.00 21.71 181 LYS A N 1
ATOM 1235 C CA . LYS A 1 163 ? -3.177 -56.568 -11.881 1.00 22.41 181 LYS A CA 1
ATOM 1236 C C . LYS A 1 163 ? -2.266 -57.767 -11.772 1.00 21.80 181 LYS A C 1
ATOM 1237 O O . LYS A 1 163 ? -1.497 -57.881 -10.844 1.00 21.77 181 LYS A O 1
ATOM 1243 N N . TRP A 1 164 ? -2.397 -58.688 -12.702 1.00 21.60 182 TRP A N 1
ATOM 1244 C CA . TRP A 1 164 ? -1.482 -59.794 -12.770 1.00 21.78 182 TRP A CA 1
ATOM 1245 C C . TRP A 1 164 ? -0.145 -59.301 -13.316 1.00 21.76 182 TRP A C 1
ATOM 1246 O O . TRP A 1 164 ? -0.109 -58.419 -14.152 1.00 21.72 182 TRP A O 1
ATOM 1257 N N . GLU A 1 165 ? 0.952 -59.858 -12.821 1.00 22.32 183 GLU A N 1
ATOM 1258 C CA . GLU A 1 165 ? 2.253 -59.653 -13.462 1.00 22.96 183 GLU A CA 1
ATOM 1259 C C . GLU A 1 165 ? 2.237 -60.520 -14.696 1.00 22.50 183 GLU A C 1
ATOM 1260 O O . GLU A 1 165 ? 1.501 -61.490 -14.757 1.00 22.80 183 GLU A O 1
ATOM 1266 N N . SER A 1 166 ? 3.019 -60.152 -15.686 1.00 22.47 184 SER A N 1
ATOM 1267 C CA . SER A 1 166 ? 3.042 -60.869 -16.950 1.00 22.52 184 SER A CA 1
ATOM 1268 C C . SER A 1 166 ? 4.199 -61.842 -16.984 1.00 22.39 184 SER A C 1
ATOM 1269 O O . SER A 1 166 ? 4.225 -62.746 -17.803 1.00 22.74 184 SER A O 1
ATOM 1272 N N . ASN A 1 167 ? 5.184 -61.631 -16.123 1.00 22.15 185 ASN A N 1
ATOM 1273 C CA . ASN A 1 167 ? 6.269 -62.580 -15.996 1.00 22.18 185 ASN A CA 1
ATOM 1274 C C . ASN A 1 167 ? 6.976 -62.460 -14.645 1.00 21.93 185 ASN A C 1
ATOM 1275 O O . ASN A 1 167 ? 6.638 -61.619 -13.838 1.00 21.29 185 ASN A O 1
ATOM 1280 N N . VAL A 1 168 ? 7.927 -63.349 -14.401 1.00 22.07 186 VAL A N 1
ATOM 1281 C CA . VAL A 1 168 ? 8.644 -63.379 -13.145 1.00 22.06 186 VAL A CA 1
ATOM 1282 C C . VAL A 1 168 ? 10.153 -63.392 -13.431 1.00 22.01 186 VAL A C 1
ATOM 1283 O O . VAL A 1 168 ? 10.601 -63.993 -14.405 1.00 21.68 186 VAL A O 1
ATOM 1287 N N . THR A 1 169 ? 10.914 -62.675 -12.617 1.00 22.32 187 THR A N 1
ATOM 1288 C CA . THR A 1 169 ? 12.361 -62.528 -12.817 1.00 22.60 187 THR A CA 1
ATOM 1289 C C . THR A 1 169 ? 13.103 -62.797 -11.525 1.00 22.75 187 THR A C 1
ATOM 1290 O O . THR A 1 169 ? 12.825 -62.171 -10.515 1.00 23.15 187 THR A O 1
ATOM 1294 N N . TRP A 1 170 ? 14.035 -63.743 -11.555 1.00 22.79 188 TRP A N 1
ATOM 1295 C CA . TRP A 1 170 ? 14.841 -64.061 -10.388 1.00 23.19 188 TRP A CA 1
ATOM 1296 C C . TRP A 1 170 ? 16.270 -63.734 -10.670 1.00 23.77 188 TRP A C 1
ATOM 1297 O O . TRP A 1 170 ? 16.746 -63.930 -11.778 1.00 23.84 188 TRP A O 1
ATOM 1308 N N . GLN A 1 171 ? 16.968 -63.251 -9.657 1.00 24.42 189 GLN A N 1
ATOM 1309 C CA . GLN A 1 171 ? 18.373 -62.951 -9.788 1.00 25.14 189 GLN A CA 1
ATOM 1310 C C . GLN A 1 171 ? 19.107 -63.397 -8.535 1.00 24.78 189 GLN A C 1
ATOM 1311 O O . GLN A 1 171 ? 18.575 -63.311 -7.440 1.00 25.10 189 GLN A O 1
ATOM 1317 N N . GLN A 1 172 ? 20.303 -63.941 -8.726 1.00 24.40 190 GLN A N 1
ATOM 1318 C CA . GLN A 1 172 ? 21.126 -64.408 -7.635 1.00 24.09 190 GLN A CA 1
ATOM 1319 C C . GLN A 1 172 ? 22.602 -64.262 -7.961 1.00 23.55 190 GLN A C 1
ATOM 1320 O O . GLN A 1 172 ? 22.994 -64.315 -9.120 1.00 22.81 190 GLN A O 1
ATOM 1326 N N . ASP A 1 173 ? 23.396 -64.046 -6.914 1.00 23.18 191 ASP A N 1
ATOM 1327 C CA . ASP A 1 173 ? 24.837 -63.934 -7.023 1.00 23.22 191 ASP A CA 1
ATOM 1328 C C . ASP A 1 173 ? 25.418 -65.320 -6.990 1.00 22.67 191 ASP A C 1
ATOM 1329 O O . ASP A 1 173 ? 25.248 -66.031 -6.027 1.00 23.32 191 ASP A O 1
ATOM 1334 N N . ILE A 1 174 ? 26.086 -65.708 -8.066 1.00 22.38 192 ILE A N 1
ATOM 1335 C CA . ILE A 1 174 ? 26.691 -67.043 -8.175 1.00 21.97 192 ILE A CA 1
ATOM 1336 C C . ILE A 1 174 ? 28.207 -66.940 -8.298 1.00 22.03 192 ILE A C 1
ATOM 1337 O O . ILE A 1 174 ? 28.851 -67.809 -8.889 1.00 22.41 192 ILE A O 1
ATOM 1342 N N . THR A 1 175 ? 28.774 -65.875 -7.736 1.00 22.08 193 THR A N 1
ATOM 1343 C CA . THR A 1 175 ? 30.219 -65.673 -7.748 1.00 22.12 193 THR A CA 1
ATOM 1344 C C . THR A 1 175 ? 30.947 -66.929 -7.272 1.00 22.92 193 THR A C 1
ATOM 1345 O O . THR A 1 175 ? 31.866 -67.400 -7.935 1.00 23.30 193 THR A O 1
ATOM 1349 N N . ASP A 1 176 ? 30.488 -67.514 -6.168 1.00 23.82 194 ASP A N 1
ATOM 1350 C CA . ASP A 1 176 ? 31.151 -68.720 -5.593 1.00 24.71 194 ASP A CA 1
ATOM 1351 C C . ASP A 1 176 ? 31.238 -69.906 -6.559 1.00 24.73 194 ASP A C 1
ATOM 1352 O O . ASP A 1 176 ? 32.068 -70.787 -6.375 1.00 25.13 194 ASP A O 1
ATOM 1357 N N . LEU A 1 177 ? 30.379 -69.933 -7.574 1.00 24.72 195 LEU A N 1
ATOM 1358 C CA . LEU A 1 177 ? 30.391 -71.017 -8.543 1.00 24.56 195 LEU A CA 1
ATOM 1359 C C . LEU A 1 177 ? 31.235 -70.676 -9.766 1.00 24.84 195 LEU A C 1
ATOM 1360 O O . LEU A 1 177 ? 31.207 -71.389 -10.769 1.00 25.00 195 LEU A O 1
ATOM 1365 N N . TYR A 1 178 ? 32.026 -69.616 -9.672 1.00 25.19 196 TYR A N 1
ATOM 1366 C CA . TYR A 1 178 ? 32.874 -69.203 -10.793 1.00 25.55 196 TYR A CA 1
ATOM 1367 C C . TYR A 1 178 ? 33.780 -70.339 -11.311 1.00 26.03 196 TYR A C 1
ATOM 1368 O O . TYR A 1 178 ? 34.056 -70.423 -12.521 1.00 26.07 196 TYR A O 1
ATOM 1377 N N . PRO A 1 179 ? 34.266 -71.197 -10.407 1.00 26.55 197 PRO A N 1
ATOM 1378 C CA . PRO A 1 179 ? 35.182 -72.240 -10.893 1.00 26.88 197 PRO A CA 1
ATOM 1379 C C . PRO A 1 179 ? 34.500 -73.240 -11.821 1.00 26.97 197 PRO A C 1
ATOM 1380 O O . PRO A 1 179 ? 35.148 -73.806 -12.695 1.00 27.35 197 PRO A O 1
ATOM 1384 N N . LEU A 1 180 ? 33.199 -73.431 -11.649 1.00 26.96 198 LEU A N 1
ATOM 1385 C CA . LEU A 1 180 ? 32.449 -74.341 -12.507 1.00 27.09 198 LEU A CA 1
ATOM 1386 C C . LEU A 1 180 ? 32.126 -73.686 -13.845 1.00 27.25 198 LEU A C 1
ATOM 1387 O O . LEU A 1 180 ? 31.607 -74.326 -14.727 1.00 27.47 198 LEU A O 1
ATOM 1392 N N . LEU A 1 181 ? 32.435 -72.404 -13.982 1.00 27.82 199 LEU A N 1
ATOM 1393 C CA . LEU A 1 181 ? 32.096 -71.656 -15.198 1.00 28.07 199 LEU A CA 1
ATOM 1394 C C . LEU A 1 181 ? 33.319 -71.251 -16.024 1.00 28.79 199 LEU A C 1
ATOM 1395 O O . LEU A 1 181 ? 33.204 -71.048 -17.226 1.00 28.63 199 LEU A O 1
ATOM 1400 N N . GLU A 1 182 ? 34.482 -71.126 -15.375 1.00 29.80 200 GLU A N 1
ATOM 1401 C CA . GLU A 1 182 ? 35.723 -70.763 -16.073 1.00 30.74 200 GLU A CA 1
ATOM 1402 C C . GLU A 1 182 ? 35.991 -71.769 -17.189 1.00 31.10 200 GLU A C 1
ATOM 1403 O O . GLU A 1 182 ? 35.669 -72.959 -17.054 1.00 31.05 200 GLU A O 1
ATOM 1409 N N . GLY A 1 183 ? 36.568 -71.297 -18.296 1.00 31.55 201 GLY A N 1
ATOM 1410 C CA . GLY A 1 183 ? 36.787 -72.158 -19.468 1.00 31.77 201 GLY A CA 1
ATOM 1411 C C . GLY A 1 183 ? 35.448 -72.588 -20.046 1.00 31.94 201 GLY A C 1
ATOM 1412 O O . GLY A 1 183 ? 34.466 -71.855 -19.941 1.00 32.21 201 GLY A O 1
ATOM 1413 N N . GLU A 1 184 ? 35.391 -73.793 -20.610 1.00 32.03 202 GLU A N 1
ATOM 1414 C CA . GLU A 1 184 ? 34.153 -74.302 -21.215 1.00 32.18 202 GLU A CA 1
ATOM 1415 C C . GLU A 1 184 ? 33.245 -75.015 -20.202 1.00 31.48 202 GLU A C 1
ATOM 1416 O O . GLU A 1 184 ? 33.707 -75.856 -19.421 1.00 31.59 202 GLU A O 1
ATOM 1422 N N . ALA A 1 185 ? 31.948 -74.682 -20.230 1.00 30.20 203 ALA A N 1
ATOM 1423 C CA . ALA A 1 185 ? 30.973 -75.308 -19.334 1.00 29.04 203 ALA A CA 1
ATOM 1424 C C . ALA A 1 185 ? 29.573 -75.354 -19.956 1.00 28.01 203 ALA A C 1
ATOM 1425 O O . ALA A 1 185 ? 29.236 -74.554 -20.816 1.00 27.95 203 ALA A O 1
ATOM 1427 N N . TYR A 1 186 ? 28.781 -76.319 -19.526 1.00 26.79 204 TYR A N 1
ATOM 1428 C CA . TYR A 1 186 ? 27.437 -76.449 -19.985 1.00 25.94 204 TYR A CA 1
ATOM 1429 C C . TYR A 1 186 ? 26.479 -76.019 -18.878 1.00 25.32 204 TYR A C 1
ATOM 1430 O O . TYR A 1 186 ? 26.482 -76.582 -17.760 1.00 24.74 204 TYR A O 1
ATOM 1439 N N . VAL A 1 187 ? 25.687 -74.997 -19.186 1.00 24.37 205 VAL A N 1
ATOM 1440 C CA . VAL A 1 187 ? 24.720 -74.454 -18.273 1.00 24.01 205 VAL A CA 1
ATOM 1441 C C . VAL A 1 187 ? 23.349 -74.781 -18.825 1.00 23.49 205 VAL A C 1
ATOM 1442 O O . VAL A 1 187 ? 23.152 -74.772 -20.032 1.00 23.70 205 VAL A O 1
ATOM 1446 N N . GLY A 1 188 ? 22.396 -75.077 -17.962 1.00 22.67 206 GLY A N 1
ATOM 1447 C CA . GLY A 1 188 ? 21.091 -75.459 -18.445 1.00 22.41 206 GLY A CA 1
ATOM 1448 C C . GLY A 1 188 ? 19.946 -75.129 -17.524 1.00 22.00 206 GLY A C 1
ATOM 1449 O O . GLY A 1 188 ? 20.149 -74.648 -16.398 1.00 22.10 206 GLY A O 1
ATOM 1450 N N . ILE A 1 189 ? 18.732 -75.342 -18.032 1.00 21.32 207 ILE A N 1
ATOM 1451 C CA . ILE A 1 189 ? 17.526 -75.204 -17.239 1.00 20.80 207 ILE A CA 1
ATOM 1452 C C . ILE A 1 189 ? 16.656 -76.424 -17.400 1.00 20.78 207 ILE A C 1
ATOM 1453 O O . ILE A 1 189 ? 16.428 -76.902 -18.514 1.00 20.62 207 ILE A O 1
ATOM 1458 N N . TYR A 1 190 ? 16.156 -76.914 -16.273 1.00 20.56 208 TYR A N 1
ATOM 1459 C CA . TYR A 1 190 ? 15.265 -78.035 -16.245 1.00 20.35 208 TYR A CA 1
ATOM 1460 C C . TYR A 1 190 ? 13.976 -77.611 -15.607 1.00 20.10 208 TYR A C 1
ATOM 1461 O O . TYR A 1 190 ? 13.998 -77.009 -14.550 1.00 20.06 208 TYR A O 1
ATOM 1470 N N . ILE A 1 191 ? 12.849 -77.909 -16.265 1.00 19.74 209 ILE A N 1
ATOM 1471 C CA . ILE A 1 191 ? 11.542 -77.720 -15.657 1.00 19.64 209 ILE A CA 1
ATOM 1472 C C . ILE A 1 191 ? 10.748 -79.005 -15.779 1.00 19.73 209 ILE A C 1
ATOM 1473 O O . ILE A 1 191 ? 10.711 -79.631 -16.836 1.00 19.59 209 ILE A O 1
ATOM 1478 N N . ASP A 1 192 ? 10.137 -79.414 -14.677 1.00 20.03 210 ASP A N 1
ATOM 1479 C CA . ASP A 1 192 ? 9.387 -80.654 -14.630 1.00 20.11 210 ASP A CA 1
ATOM 1480 C C . ASP A 1 192 ? 8.035 -80.454 -15.269 1.00 20.07 210 ASP A C 1
ATOM 1481 O O . ASP A 1 192 ? 6.993 -80.540 -14.600 1.00 20.63 210 ASP A O 1
ATOM 1486 N N . THR A 1 193 ? 8.048 -80.187 -16.577 1.00 19.93 211 THR A N 1
ATOM 1487 C CA . THR A 1 193 ? 6.823 -79.925 -17.333 1.00 19.83 211 THR A CA 1
ATOM 1488 C C . THR A 1 193 ? 6.441 -81.113 -18.205 1.00 20.05 211 THR A C 1
ATOM 1489 O O . THR A 1 193 ? 7.311 -81.761 -18.814 1.00 19.81 211 THR A O 1
ATOM 1493 N N . TRP A 1 194 ? 5.148 -81.429 -18.240 1.00 20.19 212 TRP A N 1
ATOM 1494 C CA . TRP A 1 194 ? 4.666 -82.532 -19.065 1.00 20.63 212 TRP A CA 1
ATOM 1495 C C . TRP A 1 194 ? 3.656 -82.037 -20.105 1.00 21.14 212 TRP A C 1
ATOM 1496 O O . TRP A 1 194 ? 2.798 -82.808 -20.572 1.00 22.03 212 TRP A O 1
ATOM 1507 N N . THR A 1 195 ? 3.753 -80.760 -20.470 1.00 21.09 213 THR A N 1
ATOM 1508 C CA . THR A 1 195 ? 2.885 -80.200 -21.496 1.00 21.40 213 THR A CA 1
ATOM 1509 C C . THR A 1 195 ? 3.665 -79.725 -22.706 1.00 21.45 213 THR A C 1
ATOM 1510 O O . THR A 1 195 ? 4.802 -79.294 -22.604 1.00 20.82 213 THR A O 1
ATOM 1514 N N . SER A 1 196 ? 3.014 -79.805 -23.859 1.00 22.22 214 SER A N 1
ATOM 1515 C CA . SER A 1 196 ? 3.592 -79.336 -25.100 1.00 22.39 214 SER A CA 1
ATOM 1516 C C . SER A 1 196 ? 3.778 -77.820 -25.052 1.00 22.35 214 SER A C 1
ATOM 1517 O O . SER A 1 196 ? 4.714 -77.280 -25.622 1.00 23.09 214 SER A O 1
ATOM 1520 N N . GLU A 1 197 ? 2.899 -77.147 -24.341 1.00 22.32 215 GLU A N 1
ATOM 1521 C CA . GLU A 1 197 ? 2.953 -75.704 -24.236 1.00 22.76 215 GLU A CA 1
ATOM 1522 C C . GLU A 1 197 ? 4.205 -75.266 -23.457 1.00 22.46 215 GLU A C 1
ATOM 1523 O O . GLU A 1 197 ? 5.040 -74.481 -23.952 1.00 22.12 215 GLU A O 1
ATOM 1529 N N . GLY A 1 198 ? 4.340 -75.795 -22.253 1.00 22.31 216 GLY A N 1
ATOM 1530 C CA . GLY A 1 198 ? 5.520 -75.545 -21.437 1.00 22.23 216 GLY A CA 1
ATOM 1531 C C . GLY A 1 198 ? 5.656 -74.099 -21.005 1.00 21.92 216 GLY A C 1
ATOM 1532 O O . GLY A 1 198 ? 4.664 -73.422 -20.749 1.00 21.84 216 GLY A O 1
ATOM 1533 N N . TYR A 1 199 ? 6.899 -73.632 -20.973 1.00 21.78 217 TYR A N 1
ATOM 1534 C CA . TYR A 1 199 ? 7.249 -72.315 -20.464 1.00 21.45 217 TYR A CA 1
ATOM 1535 C C . TYR A 1 199 ? 8.271 -71.629 -21.379 1.00 21.27 217 TYR A C 1
ATOM 1536 O O . TYR A 1 199 ? 8.939 -72.293 -22.178 1.00 20.92 217 TYR A O 1
ATOM 1545 N N . LEU A 1 200 ? 8.372 -70.300 -21.249 1.00 20.98 218 LEU A N 1
ATOM 1546 C CA A LEU A 1 200 ? 9.329 -69.518 -22.011 0.50 20.96 218 LEU A CA 1
ATOM 1547 C CA B LEU A 1 200 ? 9.323 -69.498 -22.023 0.50 20.90 218 LEU A CA 1
ATOM 1548 C C . LEU A 1 200 ? 10.296 -68.895 -21.040 1.00 20.98 218 LEU A C 1
ATOM 1549 O O . LEU A 1 200 ? 9.884 -68.327 -20.029 1.00 21.26 218 LEU A O 1
ATOM 1558 N N . VAL A 1 201 ? 11.584 -69.041 -21.301 1.00 20.88 219 VAL A N 1
ATOM 1559 C CA . VAL A 1 201 ? 12.567 -68.554 -20.361 1.00 21.29 219 VAL A CA 1
ATOM 1560 C C . VAL A 1 201 ? 13.704 -67.779 -20.990 1.00 21.69 219 VAL A C 1
ATOM 1561 O O . VAL A 1 201 ? 14.033 -67.968 -22.149 1.00 21.73 219 VAL A O 1
ATOM 1565 N N . ASN A 1 202 ? 14.273 -66.869 -20.204 1.00 22.04 220 ASN A N 1
ATOM 1566 C CA . ASN A 1 202 ? 15.496 -66.180 -20.558 1.00 22.47 220 ASN A CA 1
ATOM 1567 C C . ASN A 1 202 ? 16.504 -66.433 -19.464 1.00 22.30 220 ASN A C 1
ATOM 1568 O O . ASN A 1 202 ? 16.132 -66.598 -18.316 1.00 23.11 220 ASN A O 1
ATOM 1573 N N . ALA A 1 203 ? 17.772 -66.491 -19.801 1.00 22.01 221 ALA A N 1
ATOM 1574 C CA . ALA A 1 203 ? 18.793 -66.617 -18.778 1.00 22.08 221 ALA A CA 1
ATOM 1575 C C . ALA A 1 203 ? 20.010 -65.831 -19.173 1.00 22.16 221 ALA A C 1
ATOM 1576 O O . ALA A 1 203 ? 20.551 -66.017 -20.248 1.00 21.81 221 ALA A O 1
ATOM 1578 N N . ASP A 1 204 ? 20.429 -64.935 -18.293 1.00 22.68 222 ASP A N 1
ATOM 1579 C CA . ASP A 1 204 ? 21.619 -64.130 -18.518 1.00 23.17 222 ASP A CA 1
ATOM 1580 C C . ASP A 1 204 ? 22.638 -64.391 -17.427 1.00 22.75 222 ASP A C 1
ATOM 1581 O O . ASP A 1 204 ? 22.290 -64.450 -16.265 1.00 22.75 222 ASP A O 1
ATOM 1586 N N . ILE A 1 205 ? 23.886 -64.603 -17.810 1.00 22.27 223 ILE A N 1
ATOM 1587 C CA . ILE A 1 205 ? 24.972 -64.616 -16.855 1.00 22.33 223 ILE A CA 1
ATOM 1588 C C . ILE A 1 205 ? 25.826 -63.358 -17.126 1.00 22.66 223 ILE A C 1
ATOM 1589 O O . ILE A 1 205 ? 26.229 -63.094 -18.261 1.00 22.29 223 ILE A O 1
ATOM 1594 N N . ASP A 1 206 ? 26.018 -62.557 -16.094 1.00 23.13 224 ASP A N 1
ATOM 1595 C CA . ASP A 1 206 ? 26.747 -61.308 -16.210 1.00 23.82 224 ASP A CA 1
ATOM 1596 C C . ASP A 1 206 ? 27.924 -61.302 -15.245 1.00 23.63 224 ASP A C 1
ATOM 1597 O O . ASP A 1 206 ? 27.798 -61.738 -14.108 1.00 23.65 224 ASP A O 1
ATOM 1602 N N . VAL A 1 207 ? 29.066 -60.830 -15.716 1.00 23.59 225 VAL A N 1
ATOM 1603 C CA . VAL A 1 207 ? 30.261 -60.780 -14.909 1.00 23.88 225 VAL A CA 1
ATOM 1604 C C . VAL A 1 207 ? 30.745 -59.344 -14.800 1.00 24.15 225 VAL A C 1
ATOM 1605 O O . VAL A 1 207 ? 30.926 -58.672 -15.803 1.00 23.68 225 VAL A O 1
ATOM 1609 N N . LYS A 1 208 ? 30.917 -58.881 -13.568 1.00 24.86 226 LYS A N 1
ATOM 1610 C CA . LYS A 1 208 ? 31.445 -57.553 -13.284 1.00 25.64 226 LYS A CA 1
ATOM 1611 C C . LYS A 1 208 ? 32.885 -57.679 -12.825 1.00 25.53 226 LYS A C 1
ATOM 1612 O O . LYS A 1 208 ? 33.165 -58.364 -11.855 1.00 25.41 226 LYS A O 1
ATOM 1618 N N . GLU A 1 209 ? 33.798 -57.025 -13.531 1.00 25.74 227 GLU A N 1
ATOM 1619 C CA . GLU A 1 209 ? 35.206 -57.083 -13.181 1.00 25.98 227 GLU A CA 1
ATOM 1620 C C . GLU A 1 209 ? 35.578 -55.916 -12.311 1.00 26.58 227 GLU A C 1
ATOM 1621 O O . GLU A 1 209 ? 35.138 -54.791 -12.542 1.00 26.45 227 GLU A O 1
ATOM 1627 N N . SER A 1 210 ? 36.416 -56.185 -11.321 1.00 27.55 228 SER A N 1
ATOM 1628 C CA . SER A 1 210 ? 36.953 -55.156 -10.463 1.00 28.40 228 SER A CA 1
ATOM 1629 C C . SER A 1 210 ? 37.740 -54.115 -11.279 1.00 29.31 228 SER A C 1
ATOM 1630 O O . SER A 1 210 ? 38.468 -54.466 -12.208 1.00 29.15 228 SER A O 1
ATOM 1633 N N . ARG A 1 211 ? 37.604 -52.841 -10.915 1.00 30.53 229 ARG A N 1
ATOM 1634 C CA . ARG A 1 211 ? 38.329 -51.764 -11.605 1.00 31.61 229 ARG A CA 1
ATOM 1635 C C . ARG A 1 211 ? 39.703 -51.494 -10.965 1.00 32.31 229 ARG A C 1
ATOM 1636 O O . ARG A 1 211 ? 40.394 -50.527 -11.338 1.00 32.31 229 ARG A O 1
ATOM 1644 N N . LEU A 1 212 ? 40.097 -52.348 -10.014 1.00 33.13 230 LEU A N 1
ATOM 1645 C CA . LEU A 1 212 ? 41.396 -52.215 -9.324 1.00 33.95 230 LEU A CA 1
ATOM 1646 C C . LEU A 1 212 ? 42.449 -53.177 -9.897 1.00 34.46 230 LEU A C 1
ATOM 1647 O O . LEU A 1 212 ? 42.285 -54.397 -9.827 1.00 34.73 230 LEU A O 1
ATOM 1652 N N . ALA A 1 213 ? 43.547 -52.635 -10.413 1.00 35.06 231 ALA A N 1
ATOM 1653 C CA . ALA A 1 213 ? 44.627 -53.479 -10.987 1.00 35.69 231 ALA A CA 1
ATOM 1654 C C . ALA A 1 213 ? 45.261 -54.451 -9.953 1.00 36.08 231 ALA A C 1
ATOM 1655 O O . ALA A 1 213 ? 45.961 -55.387 -10.326 1.00 36.22 231 ALA A O 1
ATOM 1657 N N . CYS A 1 214 ? 44.945 -54.246 -8.674 1.00 36.56 232 CYS A N 1
ATOM 1658 C CA . CYS A 1 214 ? 45.556 -54.986 -7.564 1.00 37.01 232 CYS A CA 1
ATOM 1659 C C . CYS A 1 214 ? 44.610 -55.983 -6.865 1.00 36.54 232 CYS A C 1
ATOM 1660 O O . CYS A 1 214 ? 45.025 -56.692 -5.949 1.00 36.50 232 CYS A O 1
ATOM 1663 N N . ASP A 1 215 ? 43.342 -56.008 -7.272 1.00 36.05 233 ASP A N 1
ATOM 1664 C CA . ASP A 1 215 ? 42.346 -56.897 -6.657 1.00 35.67 233 ASP A CA 1
ATOM 1665 C C . ASP A 1 215 ? 42.350 -58.266 -7.359 1.00 35.37 233 ASP A C 1
ATOM 1666 O O . ASP A 1 215 ? 41.630 -58.478 -8.330 1.00 35.21 233 ASP A O 1
ATOM 1671 N N . VAL A 1 216 ? 43.161 -59.185 -6.842 1.00 35.04 234 VAL A N 1
ATOM 1672 C CA . VAL A 1 216 ? 43.391 -60.476 -7.491 1.00 34.99 234 VAL A CA 1
ATOM 1673 C C . VAL A 1 216 ? 42.261 -61.464 -7.293 1.00 34.66 234 VAL A C 1
ATOM 1674 O O . VAL A 1 216 ? 41.705 -61.564 -6.211 1.00 34.71 234 VAL A O 1
ATOM 1678 N N . LEU A 1 217 ? 41.948 -62.211 -8.354 1.00 34.43 235 LEU A N 1
ATOM 1679 C CA . LEU A 1 217 ? 40.971 -63.295 -8.291 1.00 34.38 235 LEU A CA 1
ATOM 1680 C C . LEU A 1 217 ? 41.512 -64.416 -7.406 1.00 34.21 235 LEU A C 1
ATOM 1681 O O . LEU A 1 217 ? 42.571 -64.969 -7.693 1.00 34.09 235 LEU A O 1
ATOM 1686 N N . PRO A 1 218 ? 40.783 -64.764 -6.332 1.00 34.05 236 PRO A N 1
ATOM 1687 C CA . PRO A 1 218 ? 41.233 -65.861 -5.477 1.00 34.00 236 PRO A CA 1
ATOM 1688 C C . PRO A 1 218 ? 41.005 -67.236 -6.126 1.00 33.85 236 PRO A C 1
ATOM 1689 O O . PRO A 1 218 ? 39.988 -67.452 -6.784 1.00 34.12 236 PRO A O 1
ATOM 1693 N N . LYS A 1 219 ? 41.973 -68.133 -5.974 1.00 33.75 237 LYS A N 1
ATOM 1694 C CA . LYS A 1 219 ? 41.852 -69.484 -6.488 1.00 33.59 237 LYS A CA 1
ATOM 1695 C C . LYS A 1 219 ? 40.765 -70.204 -5.691 1.00 33.27 237 LYS A C 1
ATOM 1696 O O . LYS A 1 219 ? 40.880 -70.339 -4.474 1.00 33.57 237 LYS A O 1
ATOM 1698 N N . ARG A 1 220 ? 39.698 -70.632 -6.366 1.00 32.84 238 ARG A N 1
ATOM 1699 C CA . ARG A 1 220 ? 38.546 -71.240 -5.664 1.00 32.64 238 ARG A CA 1
ATOM 1700 C C . ARG A 1 220 ? 38.120 -72.599 -6.199 1.00 31.76 238 ARG A C 1
ATOM 1701 O O . ARG A 1 220 ? 38.406 -72.956 -7.352 1.00 32.00 238 ARG A O 1
ATOM 1709 N N . HIS A 1 221 ? 37.374 -73.325 -5.367 1.00 30.47 239 HIS A N 1
ATOM 1710 C CA . HIS A 1 221 ? 36.963 -74.691 -5.676 1.00 29.40 239 HIS A CA 1
ATOM 1711 C C . HIS A 1 221 ? 35.536 -74.923 -5.273 1.00 28.28 239 HIS A C 1
ATOM 1712 O O . HIS A 1 221 ? 35.070 -74.396 -4.262 1.00 27.75 239 HIS A O 1
ATOM 1719 N N . VAL A 1 222 ? 34.834 -75.709 -6.074 1.00 27.29 240 VAL A N 1
ATOM 1720 C CA . VAL A 1 222 ? 33.515 -76.147 -5.731 1.00 26.27 240 VAL A CA 1
ATOM 1721 C C . VAL A 1 222 ? 33.550 -77.660 -5.628 1.00 25.79 240 VAL A C 1
ATOM 1722 O O . VAL A 1 222 ? 34.088 -78.324 -6.500 1.00 25.52 240 VAL A O 1
ATOM 1726 N N . GLU A 1 223 ? 33.007 -78.188 -4.530 1.00 25.21 241 GLU A N 1
ATOM 1727 C CA . GLU A 1 223 ? 32.902 -79.638 -4.311 1.00 24.80 241 GLU A CA 1
ATOM 1728 C C . GLU A 1 223 ? 31.415 -80.046 -4.278 1.00 24.29 241 GLU A C 1
ATOM 1729 O O . GLU A 1 223 ? 30.709 -79.758 -3.300 1.00 24.42 241 GLU A O 1
ATOM 1735 N N . PRO A 1 224 ? 30.922 -80.669 -5.367 1.00 23.30 242 PRO A N 1
ATOM 1736 C CA . PRO A 1 224 ? 29.541 -81.144 -5.415 1.00 22.43 242 PRO A CA 1
ATOM 1737 C C . PRO A 1 224 ? 29.312 -82.355 -4.510 1.00 21.74 242 PRO A C 1
ATOM 1738 O O . PRO A 1 224 ? 29.982 -83.364 -4.656 1.00 21.79 242 PRO A O 1
ATOM 1742 N N . LEU A 1 225 ? 28.358 -82.248 -3.599 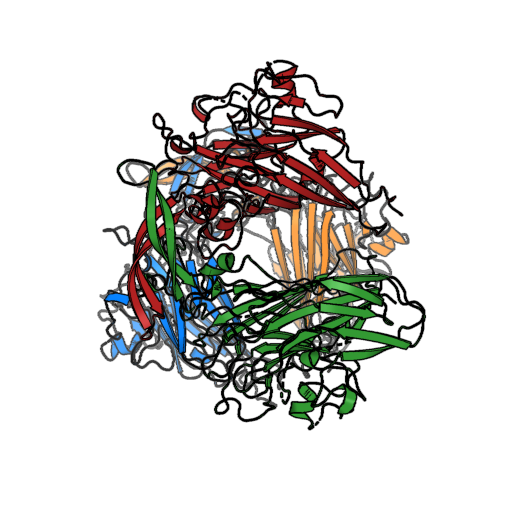1.00 21.02 243 LEU A N 1
ATOM 1743 C CA . LEU A 1 225 ? 28.082 -83.311 -2.646 1.00 20.57 243 LEU A CA 1
ATOM 1744 C C . LEU A 1 225 ? 26.797 -84.097 -2.969 1.00 20.08 243 LEU A C 1
ATOM 1745 O O . LEU A 1 225 ? 26.750 -85.304 -2.794 1.00 19.37 243 LEU A O 1
ATOM 1758 N N . ASN A 1 227 ? 22.638 -84.003 -5.197 1.00 19.53 245 ASN A N 1
ATOM 1759 C CA . ASN A 1 227 ? 21.574 -83.406 -5.986 1.00 19.60 245 ASN A CA 1
ATOM 1760 C C . ASN A 1 227 ? 20.515 -84.465 -6.257 1.00 19.88 245 ASN A C 1
ATOM 1761 O O . ASN A 1 227 ? 20.726 -85.383 -7.077 1.00 19.85 245 ASN A O 1
ATOM 1766 N N . THR A 1 228 ? 19.380 -84.349 -5.577 1.00 19.87 246 THR A N 1
ATOM 1767 C CA . THR A 1 228 ? 18.333 -85.354 -5.691 1.00 20.08 246 THR A CA 1
ATOM 1768 C C . THR A 1 228 ? 17.333 -84.981 -6.743 1.00 20.25 246 THR A C 1
ATOM 1769 O O . THR A 1 228 ? 16.313 -85.652 -6.873 1.00 20.52 246 THR A O 1
ATOM 1773 N N . VAL A 1 229 ? 17.592 -83.899 -7.483 1.00 20.44 247 VAL A N 1
ATOM 1774 C CA . VAL A 1 229 ? 16.645 -83.459 -8.509 1.00 20.35 247 VAL A CA 1
ATOM 1775 C C . VAL A 1 229 ? 16.622 -84.504 -9.602 1.00 20.62 247 VAL A C 1
ATOM 1776 O O . VAL A 1 229 ? 17.682 -84.990 -10.039 1.00 20.74 247 VAL A O 1
ATOM 1780 N N . TYR A 1 230 ? 15.406 -84.885 -10.008 1.00 20.74 248 TYR A N 1
ATOM 1781 C CA . TYR A 1 230 ? 15.197 -85.981 -10.953 1.00 20.88 248 TYR A CA 1
ATOM 1782 C C . TYR A 1 230 ? 15.221 -85.472 -12.401 1.00 20.92 248 TYR A C 1
ATOM 1783 O O . TYR A 1 230 ? 14.196 -85.425 -13.089 1.00 20.93 248 TYR A O 1
ATOM 1792 N N . TYR A 1 231 ? 16.422 -85.129 -12.852 1.00 20.73 249 TYR A N 1
ATOM 1793 C CA . TYR A 1 231 ? 16.649 -84.595 -14.200 1.00 20.65 249 TYR A CA 1
ATOM 1794 C C . TYR A 1 231 ? 16.394 -85.595 -15.332 1.00 20.58 249 TYR A C 1
ATOM 1795 O O . TYR A 1 231 ? 15.674 -85.293 -16.284 1.00 20.44 249 TYR A O 1
ATOM 1812 N N . GLY A 1 233 ? 16.044 -89.897 -16.160 1.00 22.04 251 GLY A N 1
ATOM 1813 C CA . GLY A 1 233 ? 15.979 -91.306 -15.831 1.00 22.27 251 GLY A CA 1
ATOM 1814 C C . GLY A 1 233 ? 16.130 -91.524 -14.338 1.00 23.02 251 GLY A C 1
ATOM 1815 O O . GLY A 1 233 ? 16.733 -92.519 -13.887 1.00 22.61 251 GLY A O 1
ATOM 1816 N N . GLN A 1 234 ? 15.597 -90.579 -13.570 1.00 23.52 252 GLN A N 1
ATOM 1817 C CA . GLN A 1 234 ? 15.677 -90.618 -12.119 1.00 23.83 252 GLN A CA 1
ATOM 1818 C C . GLN A 1 234 ? 14.281 -90.581 -11.543 1.00 24.28 252 GLN A C 1
ATOM 1819 O O . GLN A 1 234 ? 13.380 -89.980 -12.125 1.00 24.23 252 GLN A O 1
ATOM 1825 N N . SER A 1 235 ? 14.095 -91.186 -10.383 1.00 24.85 253 SER A N 1
ATOM 1826 C CA . SER A 1 235 ? 12.780 -91.166 -9.758 1.00 25.46 253 SER A CA 1
ATOM 1827 C C . SER A 1 235 ? 12.705 -90.155 -8.597 1.00 25.44 253 SER A C 1
ATOM 1828 O O . SER A 1 235 ? 13.698 -89.469 -8.261 1.00 24.90 253 SER A O 1
ATOM 1831 N N . TYR A 1 236 ? 11.495 -90.015 -8.058 1.00 25.52 254 TYR A N 1
ATOM 1832 C CA . TYR A 1 236 ? 11.220 -89.089 -6.987 1.00 25.63 254 TYR A CA 1
ATOM 1833 C C . TYR A 1 236 ? 12.003 -89.457 -5.739 1.00 25.58 254 TYR A C 1
ATOM 1834 O O . TYR A 1 236 ? 11.913 -90.585 -5.256 1.00 25.35 254 TYR A O 1
ATOM 1843 N N . PRO A 1 237 ? 12.748 -88.489 -5.182 1.00 25.41 255 PRO A N 1
ATOM 1844 C CA . PRO A 1 237 ? 13.595 -88.779 -4.020 1.00 25.28 255 PRO A CA 1
ATOM 1845 C C . PRO A 1 237 ? 12.840 -88.755 -2.697 1.00 25.20 255 PRO A C 1
ATOM 1846 O O . PRO A 1 237 ? 12.777 -87.724 -2.033 1.00 25.35 255 PRO A O 1
ATOM 1850 N N . ASP A 1 238 ? 12.239 -89.886 -2.341 1.00 25.28 256 ASP A N 1
ATOM 1851 C CA . ASP A 1 238 ? 11.561 -90.022 -1.051 1.00 24.97 256 ASP A CA 1
ATOM 1852 C C . ASP A 1 238 ? 12.412 -90.869 -0.111 1.00 24.62 256 ASP A C 1
ATOM 1853 O O . ASP A 1 238 ? 11.979 -91.224 0.990 1.00 24.33 256 ASP A O 1
ATOM 1858 N N . ILE A 1 239 ? 13.650 -91.123 -0.531 1.00 24.49 257 ILE A N 1
ATOM 1859 C CA . ILE A 1 239 ? 14.573 -91.983 0.208 1.00 24.71 257 ILE A CA 1
ATOM 1860 C C . ILE A 1 239 ? 14.740 -91.562 1.672 1.00 25.00 257 ILE A C 1
ATOM 1861 O O . ILE A 1 239 ? 14.924 -92.409 2.559 1.00 24.98 257 ILE A O 1
ATOM 1866 N N . PHE A 1 240 ? 14.630 -90.265 1.927 1.00 25.16 258 PHE A N 1
ATOM 1867 C CA . PHE A 1 240 ? 14.792 -89.732 3.276 1.00 25.28 258 PHE A CA 1
ATOM 1868 C C . PHE A 1 240 ? 13.767 -90.297 4.257 1.00 25.36 258 PHE A C 1
ATOM 1869 O O . PHE A 1 240 ? 13.974 -90.247 5.473 1.00 25.35 258 PHE A O 1
ATOM 1877 N N . ALA A 1 241 ? 12.667 -90.834 3.727 1.00 25.58 259 ALA A N 1
ATOM 1878 C CA . ALA A 1 241 ? 11.614 -91.391 4.562 1.00 25.71 259 ALA A CA 1
ATOM 1879 C C . ALA A 1 241 ? 12.064 -92.675 5.242 1.00 26.02 259 ALA A C 1
ATOM 1880 O O . ALA A 1 241 ? 11.516 -93.053 6.274 1.00 25.98 259 ALA A O 1
ATOM 1882 N N . ARG A 1 242 ? 13.079 -93.328 4.676 1.00 26.23 260 ARG A N 1
ATOM 1883 C CA . ARG A 1 242 ? 13.566 -94.597 5.206 1.00 26.56 260 ARG A CA 1
ATOM 1884 C C . ARG A 1 242 ? 15.004 -94.542 5.749 1.00 26.94 260 ARG A C 1
ATOM 1885 O O . ARG A 1 242 ? 15.342 -95.271 6.658 1.00 27.10 260 ARG A O 1
ATOM 1893 N N . ARG A 1 243 ? 15.842 -93.678 5.193 1.00 27.59 261 ARG A N 1
ATOM 1894 C CA . ARG A 1 243 ? 17.243 -93.611 5.627 1.00 28.03 261 ARG A CA 1
ATOM 1895 C C . ARG A 1 243 ? 17.873 -92.250 5.369 1.00 27.61 261 ARG A C 1
ATOM 1896 O O . ARG A 1 243 ? 17.387 -91.481 4.559 1.00 27.60 261 ARG A O 1
ATOM 1904 N N . ASP A 1 244 ? 18.962 -91.972 6.075 1.00 27.29 262 ASP A N 1
ATOM 1905 C CA . ASP A 1 244 ? 19.745 -90.773 5.844 1.00 27.04 262 ASP A CA 1
ATOM 1906 C C . ASP A 1 244 ? 20.634 -91.038 4.634 1.00 26.77 262 ASP A C 1
ATOM 1907 O O . ASP A 1 244 ? 20.904 -92.190 4.313 1.00 26.74 262 ASP A O 1
ATOM 1912 N N . VAL A 1 245 ? 21.045 -89.979 3.935 1.00 26.37 263 VAL A N 1
ATOM 1913 C CA . VAL A 1 245 ? 21.910 -90.131 2.758 1.00 26.10 263 VAL A CA 1
ATOM 1914 C C . VAL A 1 245 ? 23.248 -89.473 3.020 1.00 26.17 263 VAL A C 1
ATOM 1915 O O . VAL A 1 245 ? 23.310 -88.312 3.390 1.00 26.60 263 VAL A O 1
ATOM 1919 N N . SER A 1 246 ? 24.318 -90.229 2.828 1.00 26.16 264 SER A N 1
ATOM 1920 C CA . SER A 1 246 ? 25.659 -89.742 3.093 1.00 26.26 264 SER A CA 1
ATOM 1921 C C . SER A 1 246 ? 26.548 -89.887 1.875 1.00 26.24 264 SER A C 1
ATOM 1922 O O . SER A 1 246 ? 26.254 -90.660 0.962 1.00 26.36 264 SER A O 1
ATOM 1925 N N . THR A 1 247 ? 27.617 -89.103 1.850 1.00 26.44 265 THR A N 1
ATOM 1926 C CA . THR A 1 247 ? 28.659 -89.246 0.840 1.00 26.46 265 THR A CA 1
ATOM 1927 C C . THR A 1 247 ? 29.965 -88.806 1.437 1.00 26.53 265 THR A C 1
ATOM 1928 O O . THR A 1 247 ? 29.993 -87.946 2.316 1.00 27.04 265 THR A O 1
ATOM 1932 N N . ASP A 1 248 ? 31.046 -89.428 0.996 1.00 26.57 266 ASP A N 1
ATOM 1933 C CA . ASP A 1 248 ? 32.371 -89.059 1.441 1.00 26.47 266 ASP A CA 1
ATOM 1934 C C . ASP A 1 248 ? 32.936 -88.049 0.469 1.00 26.37 266 ASP A C 1
ATOM 1935 O O . ASP A 1 248 ? 32.500 -87.977 -0.672 1.00 26.42 266 ASP A O 1
ATOM 1940 N N . PHE A 1 249 ? 33.910 -87.267 0.923 1.00 26.48 267 PHE A N 1
ATOM 1941 C CA . PHE A 1 249 ? 34.576 -86.286 0.063 1.00 26.36 267 PHE A CA 1
ATOM 1942 C C . PHE A 1 249 ? 35.950 -85.976 0.596 1.00 26.65 267 PHE A C 1
ATOM 1943 O O . PHE A 1 249 ? 36.200 -86.092 1.790 1.00 26.94 267 PHE A O 1
ATOM 1951 N N . THR A 1 250 ? 36.843 -85.572 -0.299 1.00 26.87 268 THR A N 1
ATOM 1952 C CA . THR A 1 250 ? 38.219 -85.322 0.053 1.00 26.95 268 THR A CA 1
ATOM 1953 C C . THR A 1 250 ? 38.505 -83.831 0.166 1.00 26.78 268 THR A C 1
ATOM 1954 O O . THR A 1 250 ? 38.052 -83.045 -0.649 1.00 26.68 268 THR A O 1
ATOM 1958 N N . VAL A 1 251 ? 39.250 -83.453 1.202 1.00 26.89 269 VAL A N 1
ATOM 1959 C CA . VAL A 1 251 ? 39.681 -82.074 1.380 1.00 26.92 269 VAL A CA 1
ATOM 1960 C C . VAL A 1 251 ? 41.208 -82.026 1.338 1.00 27.27 269 VAL A C 1
ATOM 1961 O O . VAL A 1 251 ? 41.874 -82.708 2.119 1.00 27.13 269 VAL A O 1
ATOM 1965 N N . PRO A 1 252 ? 41.769 -81.222 0.419 1.00 27.70 270 PRO A N 1
ATOM 1966 C CA . PRO A 1 252 ? 43.222 -81.103 0.283 1.00 27.87 270 PRO A CA 1
ATOM 1967 C C . PRO A 1 252 ? 43.831 -80.185 1.339 1.00 28.17 270 PRO A C 1
ATOM 1968 O O . PRO A 1 252 ? 43.125 -79.368 1.944 1.00 28.00 270 PRO A O 1
ATOM 1972 N N . LYS A 1 253 ? 45.130 -80.331 1.565 1.00 28.52 271 LYS A N 1
ATOM 1973 C CA . LYS A 1 253 ? 45.833 -79.497 2.521 1.00 28.89 271 LYS A CA 1
ATOM 1974 C C . LYS A 1 253 ? 45.740 -78.040 2.047 1.00 29.02 271 LYS A C 1
ATOM 1975 O O . LYS A 1 253 ? 45.821 -77.765 0.838 1.00 29.00 271 LYS A O 1
ATOM 1979 N N . GLY A 1 254 ? 45.510 -77.122 2.982 1.00 28.98 272 GLY A N 1
ATOM 1980 C CA . GLY A 1 254 ? 45.495 -75.692 2.661 1.00 29.07 272 GLY A CA 1
ATOM 1981 C C . GLY A 1 254 ? 44.144 -75.084 2.302 1.00 29.11 272 GLY A C 1
ATOM 1982 O O . GLY A 1 254 ? 44.056 -73.874 2.069 1.00 29.33 272 GLY A O 1
ATOM 1983 N N . ALA A 1 255 ? 43.094 -75.907 2.241 1.00 29.01 273 ALA A N 1
ATOM 1984 C CA . ALA A 1 255 ? 41.744 -75.405 1.948 1.00 28.88 273 ALA A CA 1
ATOM 1985 C C . ALA A 1 255 ? 41.314 -74.406 3.019 1.00 28.83 273 ALA A C 1
ATOM 1986 O O . ALA A 1 255 ? 41.253 -74.753 4.200 1.00 28.98 273 ALA A O 1
ATOM 1988 N N . LYS A 1 256 ? 41.022 -73.170 2.609 1.00 28.70 274 LYS A N 1
ATOM 1989 C CA . LYS A 1 256 ? 40.620 -72.114 3.554 1.00 28.79 274 LYS A CA 1
ATOM 1990 C C . LYS A 1 256 ? 39.175 -71.622 3.310 1.00 28.70 274 LYS A C 1
ATOM 1991 O O . LYS A 1 256 ? 38.702 -71.579 2.169 1.00 28.77 274 LYS A O 1
ATOM 1994 N N . ASN A 1 257 ? 38.493 -71.267 4.403 1.00 28.42 275 ASN A N 1
ATOM 1995 C CA . ASN A 1 257 ? 37.140 -70.713 4.364 1.00 28.43 275 ASN A CA 1
ATOM 1996 C C . ASN A 1 257 ? 36.136 -71.647 3.678 1.00 27.93 275 ASN A C 1
ATOM 1997 O O . ASN A 1 257 ? 35.459 -71.259 2.715 1.00 28.01 275 ASN A O 1
ATOM 2002 N N . ILE A 1 258 ? 36.034 -72.871 4.189 1.00 27.19 276 ILE A N 1
ATOM 2003 C CA . ILE A 1 258 ? 35.086 -73.841 3.654 1.00 26.66 276 ILE A CA 1
ATOM 2004 C C . ILE A 1 258 ? 33.660 -73.442 4.029 1.00 26.27 276 ILE A C 1
ATOM 2005 O O . ILE A 1 258 ? 33.367 -73.184 5.192 1.00 25.81 276 ILE A O 1
ATOM 2010 N N . ARG A 1 259 ? 32.783 -73.395 3.036 1.00 25.96 277 ARG A N 1
ATOM 2011 C CA . ARG A 1 259 ? 31.378 -73.066 3.271 1.00 26.16 277 ARG A CA 1
ATOM 2012 C C . ARG A 1 259 ? 30.480 -74.053 2.552 1.00 25.44 277 ARG A C 1
ATOM 2013 O O . ARG A 1 259 ? 30.746 -74.422 1.426 1.00 25.54 277 ARG A O 1
ATOM 2021 N N . LEU A 1 260 ? 29.463 -74.531 3.248 1.00 24.85 278 LEU A N 1
ATOM 2022 C CA . LEU A 1 260 ? 28.487 -75.432 2.671 1.00 24.35 278 LEU A CA 1
ATOM 2023 C C . LEU A 1 260 ? 27.293 -74.626 2.195 1.00 24.20 278 LEU A C 1
ATOM 2024 O O . LEU A 1 260 ? 26.825 -73.732 2.894 1.00 24.49 278 LEU A O 1
ATOM 2029 N N . LYS A 1 261 ? 26.807 -74.942 1.005 1.00 23.79 279 LYS A N 1
ATOM 2030 C CA . LYS A 1 261 ? 25.579 -74.358 0.491 1.00 23.54 279 LYS A CA 1
ATOM 2031 C C . LYS A 1 261 ? 24.575 -75.494 0.420 1.00 22.98 279 LYS A C 1
ATOM 2032 O O . LYS A 1 261 ? 24.930 -76.611 0.035 1.00 22.93 279 LYS A O 1
ATOM 2038 N N . TYR A 1 262 ? 23.326 -75.220 0.792 1.00 22.15 280 TYR A N 1
ATOM 2039 C CA . TYR A 1 262 ? 22.312 -76.260 0.890 1.00 21.33 280 TYR A CA 1
ATOM 2040 C C . TYR A 1 262 ? 20.954 -75.751 0.348 1.00 21.03 280 TYR A C 1
ATOM 2041 O O . TYR A 1 262 ? 20.389 -74.799 0.872 1.00 20.86 280 TYR A O 1
ATOM 2050 N N . ILE A 1 263 ? 20.470 -76.403 -0.715 1.00 20.35 281 ILE A N 1
ATOM 2051 C CA . ILE A 1 263 ? 19.293 -75.990 -1.427 1.00 20.45 281 ILE A CA 1
ATOM 2052 C C . ILE A 1 263 ? 18.192 -77.051 -1.274 1.00 20.51 281 ILE A C 1
ATOM 2053 O O . ILE A 1 263 ? 18.271 -78.129 -1.850 1.00 20.60 281 ILE A O 1
ATOM 2058 N N . VAL A 1 264 ? 17.188 -76.759 -0.463 1.00 20.21 282 VAL A N 1
ATOM 2059 C CA . VAL A 1 264 ? 16.147 -77.740 -0.204 1.00 20.06 282 VAL A CA 1
ATOM 2060 C C . VAL A 1 264 ? 14.775 -77.192 -0.434 1.00 19.80 282 VAL A C 1
ATOM 2061 O O . VAL A 1 264 ? 14.502 -76.019 -0.156 1.00 19.56 282 VAL A O 1
ATOM 2065 N N . THR A 1 265 ? 13.942 -78.025 -1.049 1.00 20.03 283 THR A N 1
ATOM 2066 C CA . THR A 1 265 ? 12.533 -77.772 -1.181 1.00 19.87 283 THR A CA 1
ATOM 2067 C C . THR A 1 265 ? 11.792 -79.112 -0.949 1.00 20.45 283 THR A C 1
ATOM 2068 O O . THR A 1 265 ? 12.295 -80.201 -1.315 1.00 20.61 283 THR A O 1
ATOM 2072 N N . GLY A 1 266 ? 10.636 -79.030 -0.300 1.00 20.80 284 GLY A N 1
ATOM 2073 C CA . GLY A 1 266 ? 9.826 -80.210 0.020 1.00 20.93 284 GLY A CA 1
ATOM 2074 C C . GLY A 1 266 ? 8.624 -80.303 -0.902 1.00 21.25 284 GLY A C 1
ATOM 2075 O O . GLY A 1 266 ? 8.066 -79.274 -1.337 1.00 20.16 284 GLY A O 1
ATOM 2076 N N . HIS A 1 267 ? 8.210 -81.527 -1.196 1.00 21.57 285 HIS A N 1
ATOM 2077 C CA . HIS A 1 267 ? 7.188 -81.736 -2.199 1.00 22.30 285 HIS A CA 1
ATOM 2078 C C . HIS A 1 267 ? 6.247 -82.874 -1.852 1.00 23.09 285 HIS A C 1
ATOM 2079 O O . HIS A 1 267 ? 6.505 -83.665 -0.935 1.00 23.64 285 HIS A O 1
ATOM 2086 N N . GLY A 1 268 ? 5.165 -82.955 -2.606 1.00 23.59 286 GLY A N 1
ATOM 2087 C CA . GLY A 1 268 ? 4.067 -83.843 -2.308 1.00 23.98 286 GLY A CA 1
ATOM 2088 C C . GLY A 1 268 ? 2.886 -82.925 -2.125 1.00 24.42 286 GLY A C 1
ATOM 2089 O O . GLY A 1 268 ? 2.593 -82.489 -1.020 1.00 23.99 286 GLY A O 1
ATOM 2090 N N . GLY A 1 269 ? 2.253 -82.581 -3.236 1.00 25.43 287 GLY A N 1
ATOM 2091 C CA . GLY A 1 269 ? 1.217 -81.558 -3.255 1.00 26.35 287 GLY A CA 1
ATOM 2092 C C . GLY A 1 269 ? -0.193 -82.046 -3.018 1.00 26.92 287 GLY A C 1
ATOM 2093 O O . GLY A 1 269 ? -1.129 -81.539 -3.608 1.00 27.80 287 GLY A O 1
ATOM 2094 N N . HIS A 1 270 ? -0.347 -83.030 -2.163 1.00 27.58 288 HIS A N 1
ATOM 2095 C CA . HIS A 1 270 ? -1.679 -83.473 -1.736 1.00 28.00 288 HIS A CA 1
ATOM 2096 C C . HIS A 1 270 ? -1.858 -83.010 -0.312 1.00 28.36 288 HIS A C 1
ATOM 2097 O O . HIS A 1 270 ? -0.865 -82.671 0.372 1.00 28.46 288 HIS A O 1
ATOM 2104 N N . SER A 1 271 ? -3.106 -82.992 0.151 1.00 28.42 289 SER A N 1
ATOM 2105 C CA . SER A 1 271 ? -3.400 -82.615 1.521 1.00 28.46 289 SER A CA 1
ATOM 2106 C C . SER A 1 271 ? -2.587 -83.493 2.460 1.00 28.14 289 SER A C 1
ATOM 2107 O O . SER A 1 271 ? -2.701 -84.707 2.423 1.00 28.33 289 SER A O 1
ATOM 2110 N N . GLY A 1 272 ? -1.737 -82.873 3.273 1.00 27.70 290 GLY A N 1
ATOM 2111 C CA . GLY A 1 272 ? -0.905 -83.612 4.223 1.00 27.25 290 GLY A CA 1
ATOM 2112 C C . GLY A 1 272 ? 0.451 -84.034 3.674 1.00 26.78 290 GLY A C 1
ATOM 2113 O O . GLY A 1 272 ? 1.223 -84.698 4.369 1.00 26.92 290 GLY A O 1
ATOM 2114 N N . GLY A 1 273 ? 0.749 -83.642 2.435 1.00 25.98 291 GLY A N 1
ATOM 2115 C CA . GLY A 1 273 ? 2.025 -84.006 1.787 1.00 25.37 291 GLY A CA 1
ATOM 2116 C C . GLY A 1 273 ? 3.200 -83.126 2.217 1.00 24.84 291 GLY A C 1
ATOM 2117 O O . GLY A 1 273 ? 3.009 -82.051 2.778 1.00 23.89 291 GLY A O 1
ATOM 2118 N N . ASP A 1 274 ? 4.420 -83.581 1.918 1.00 24.62 292 ASP A N 1
ATOM 2119 C CA . ASP A 1 274 ? 5.631 -82.891 2.372 1.00 24.74 292 ASP A CA 1
ATOM 2120 C C . ASP A 1 274 ? 5.811 -81.468 1.803 1.00 24.80 292 ASP A C 1
ATOM 2121 O O . ASP A 1 274 ? 6.649 -80.716 2.279 1.00 25.19 292 ASP A O 1
ATOM 2126 N N . GLU A 1 275 ? 5.020 -81.105 0.804 1.00 24.86 293 GLU A N 1
ATOM 2127 C CA . GLU A 1 275 ? 5.015 -79.751 0.294 1.00 24.92 293 GLU A CA 1
ATOM 2128 C C . GLU A 1 275 ? 4.372 -78.786 1.303 1.00 25.20 293 GLU A C 1
ATOM 2129 O O . GLU A 1 275 ? 4.773 -77.610 1.395 1.00 25.28 293 GLU A O 1
ATOM 2135 N N . PHE A 1 276 ? 3.381 -79.287 2.051 1.00 24.94 294 PHE A N 1
ATOM 2136 C CA . PHE A 1 276 ? 2.572 -78.462 2.951 1.00 24.81 294 PHE A CA 1
ATOM 2137 C C . PHE A 1 276 ? 2.769 -78.765 4.445 1.00 25.04 294 PHE A C 1
ATOM 2138 O O . PHE A 1 276 ? 2.039 -78.244 5.291 1.00 25.38 294 PHE A O 1
ATOM 2146 N N . VAL A 1 277 ? 3.727 -79.614 4.771 1.00 25.11 295 VAL A N 1
ATOM 2147 C CA . VAL A 1 277 ? 3.959 -79.999 6.164 1.00 25.10 295 VAL A CA 1
ATOM 2148 C C . VAL A 1 277 ? 5.414 -79.779 6.564 1.00 25.06 295 VAL A C 1
ATOM 2149 O O . VAL A 1 277 ? 6.314 -80.062 5.795 1.00 25.04 295 VAL A O 1
ATOM 2153 N N . GLN A 1 278 ? 5.624 -79.275 7.777 1.00 25.21 296 GLN A N 1
ATOM 2154 C CA . GLN A 1 278 ? 6.972 -78.969 8.272 1.00 25.56 296 GLN A CA 1
ATOM 2155 C C . GLN A 1 278 ? 7.752 -80.215 8.639 1.00 25.65 296 GLN A C 1
ATOM 2156 O O . GLN A 1 278 ? 7.287 -81.038 9.439 1.00 25.73 296 GLN A O 1
ATOM 2162 N N . LYS A 1 279 ? 8.953 -80.335 8.072 1.00 25.78 297 LYS A N 1
ATOM 2163 C CA . LYS A 1 279 ? 9.853 -81.459 8.349 1.00 25.85 297 LYS A CA 1
ATOM 2164 C C . LYS A 1 279 ? 11.258 -80.954 8.597 1.00 25.83 297 LYS A C 1
ATOM 2165 O O . LYS A 1 279 ? 11.858 -80.325 7.737 1.00 25.95 297 LYS A O 1
ATOM 2171 N N . ARG A 1 280 ? 11.791 -81.248 9.773 1.00 25.94 298 ARG A N 1
ATOM 2172 C CA . ARG A 1 280 ? 13.126 -80.804 10.129 1.00 25.92 298 ARG A CA 1
ATOM 2173 C C . ARG A 1 280 ? 14.192 -81.460 9.255 1.00 25.55 298 ARG A C 1
ATOM 2174 O O . ARG A 1 280 ? 14.091 -82.642 8.935 1.00 25.59 298 ARG A O 1
ATOM 2182 N N . ASN A 1 281 ? 15.192 -80.656 8.855 1.00 24.95 299 ASN A N 1
ATOM 2183 C CA . ASN A 1 281 ? 16.351 -81.117 8.102 1.00 24.35 299 ASN A CA 1
ATOM 2184 C C . ASN A 1 281 ? 17.573 -81.039 8.994 1.00 24.54 299 ASN A C 1
ATOM 2185 O O . ASN A 1 281 ? 17.904 -79.956 9.502 1.00 24.45 299 ASN A O 1
ATOM 2190 N N . ILE A 1 282 ? 18.248 -82.172 9.199 1.00 24.39 300 ILE A N 1
ATOM 2191 C CA . ILE A 1 282 ? 19.488 -82.199 9.973 1.00 24.26 300 ILE A CA 1
ATOM 2192 C C . ILE A 1 282 ? 20.632 -82.565 9.039 1.00 23.90 300 ILE A C 1
ATOM 2193 O O . ILE A 1 282 ? 20.691 -83.679 8.538 1.00 24.01 300 ILE A O 1
ATOM 2198 N N . ILE A 1 283 ? 21.519 -81.611 8.782 1.00 23.71 301 ILE A N 1
ATOM 2199 C CA . ILE A 1 283 ? 22.649 -81.826 7.869 1.00 23.81 301 ILE A CA 1
ATOM 2200 C C . ILE A 1 283 ? 23.936 -81.839 8.660 1.00 23.96 301 ILE A C 1
ATOM 2201 O O . ILE A 1 283 ? 24.142 -80.986 9.497 1.00 24.43 301 ILE A O 1
ATOM 2206 N N . SER A 1 284 ? 24.819 -82.796 8.381 1.00 24.08 302 SER A N 1
ATOM 2207 C CA . SER A 1 284 ? 26.015 -82.990 9.215 1.00 24.20 302 SER A CA 1
ATOM 2208 C C . SER A 1 284 ? 27.318 -83.202 8.427 1.00 24.31 302 SER A C 1
ATOM 2209 O O . SER A 1 284 ? 27.317 -83.701 7.303 1.00 24.07 302 SER A O 1
ATOM 2212 N N . VAL A 1 285 ? 28.424 -82.823 9.052 1.00 24.56 303 VAL A N 1
ATOM 2213 C CA . VAL A 1 285 ? 29.740 -83.077 8.517 1.00 24.83 303 VAL A CA 1
ATOM 2214 C C . VAL A 1 285 ? 30.501 -83.877 9.572 1.00 25.33 303 VAL A C 1
ATOM 2215 O O . VAL A 1 285 ? 30.579 -83.468 10.744 1.00 25.49 303 VAL A O 1
ATOM 2219 N N . ASP A 1 286 ? 31.003 -85.043 9.168 1.00 25.82 304 ASP A N 1
ATOM 2220 C CA . ASP A 1 286 ? 31.704 -85.953 10.071 1.00 26.21 304 ASP A CA 1
ATOM 2221 C C . ASP A 1 286 ? 30.864 -86.301 11.321 1.00 26.67 304 ASP A C 1
ATOM 2222 O O . ASP A 1 286 ? 31.395 -86.450 12.414 1.00 26.42 304 ASP A O 1
ATOM 2227 N N . GLY A 1 287 ? 29.550 -86.431 11.138 1.00 27.28 305 GLY A N 1
ATOM 2228 C CA . GLY A 1 287 ? 28.652 -86.799 12.236 1.00 27.68 305 GLY A CA 1
ATOM 2229 C C . GLY A 1 287 ? 28.179 -85.631 13.099 1.00 28.12 305 GLY A C 1
ATOM 2230 O O . GLY A 1 287 ? 27.244 -85.793 13.903 1.00 28.46 305 GLY A O 1
ATOM 2231 N N . LYS A 1 288 ? 28.825 -84.461 12.957 1.00 28.16 306 LYS A N 1
ATOM 2232 C CA . LYS A 1 288 ? 28.439 -83.261 13.733 1.00 28.06 306 LYS A CA 1
ATOM 2233 C C . LYS A 1 288 ? 27.535 -82.347 12.894 1.00 27.93 306 LYS A C 1
ATOM 2234 O O . LYS A 1 288 ? 27.819 -82.075 11.722 1.00 27.79 306 LYS A O 1
ATOM 2236 N N . GLU A 1 289 ? 26.455 -81.866 13.508 1.00 27.92 307 GLU A N 1
ATOM 2237 C CA . GLU A 1 289 ? 25.475 -81.026 12.814 1.00 27.74 307 GLU A CA 1
ATOM 2238 C C . GLU A 1 289 ? 26.054 -79.665 12.455 1.00 27.71 307 GLU A C 1
ATOM 2239 O O . GLU A 1 289 ? 26.709 -79.034 13.276 1.00 27.83 307 GLU A O 1
ATOM 2245 N N . VAL A 1 290 ? 25.828 -79.231 11.213 1.00 27.45 308 VAL A N 1
ATOM 2246 C CA . VAL A 1 290 ? 26.287 -77.912 10.747 1.00 27.24 308 VAL A CA 1
ATOM 2247 C C . VAL A 1 290 ? 25.096 -77.043 10.344 1.00 27.39 308 VAL A C 1
ATOM 2248 O O . VAL A 1 290 ? 25.208 -75.812 10.264 1.00 27.25 308 VAL A O 1
ATOM 2252 N N . LEU A 1 291 ? 23.973 -77.704 10.044 1.00 27.45 309 LEU A N 1
ATOM 2253 C CA . LEU A 1 291 ? 22.717 -77.048 9.755 1.00 27.48 309 LEU A CA 1
ATOM 2254 C C . LEU A 1 291 ? 21.581 -77.873 10.367 1.00 27.41 309 LEU A C 1
ATOM 2255 O O . LEU A 1 291 ? 21.619 -79.093 10.349 1.00 27.35 309 LEU A O 1
ATOM 2260 N N . ASN A 1 292 ? 20.586 -77.189 10.924 1.00 27.46 310 ASN A N 1
ATOM 2261 C CA . ASN A 1 292 ? 19.430 -77.842 11.532 1.00 27.46 310 ASN A CA 1
ATOM 2262 C C . ASN A 1 292 ? 18.274 -76.861 11.585 1.00 27.37 310 ASN A C 1
ATOM 2263 O O . ASN A 1 292 ? 18.303 -75.906 12.359 1.00 27.88 310 ASN A O 1
ATOM 2268 N N . PHE A 1 293 ? 17.261 -77.088 10.751 1.00 26.94 311 PHE A N 1
ATOM 2269 C CA . PHE A 1 293 ? 16.148 -76.156 10.636 1.00 26.45 311 PHE A CA 1
ATOM 2270 C C . PHE A 1 293 ? 15.007 -76.776 9.883 1.00 26.01 311 PHE A C 1
ATOM 2271 O O . PHE A 1 293 ? 15.151 -77.816 9.271 1.00 25.91 311 PHE A O 1
ATOM 2279 N N . ILE A 1 294 ? 13.862 -76.121 9.944 1.00 25.89 312 ILE A N 1
ATOM 2280 C CA . ILE A 1 294 ? 12.693 -76.532 9.195 1.00 25.50 312 ILE A CA 1
ATOM 2281 C C . ILE A 1 294 ? 12.565 -75.612 7.973 1.00 25.38 312 ILE A C 1
ATOM 2282 O O . ILE A 1 294 ? 12.279 -74.427 8.122 1.00 25.78 312 ILE A O 1
ATOM 2287 N N . PRO A 1 295 ? 12.824 -76.140 6.767 1.00 24.94 313 PRO A N 1
ATOM 2288 C CA . PRO A 1 295 ? 12.648 -75.311 5.575 1.00 24.63 313 PRO A CA 1
ATOM 2289 C C . PRO A 1 295 ? 11.186 -74.968 5.428 1.00 24.26 313 PRO A C 1
ATOM 2290 O O . PRO A 1 295 ? 10.360 -75.864 5.344 1.00 24.78 313 PRO A O 1
ATOM 2294 N N . TRP A 1 296 ? 10.864 -73.687 5.409 1.00 23.76 314 TRP A N 1
ATOM 2295 C CA . TRP A 1 296 ? 9.487 -73.269 5.481 1.00 23.42 314 TRP A CA 1
ATOM 2296 C C . TRP A 1 296 ? 9.305 -71.820 5.072 1.00 23.47 314 TRP A C 1
ATOM 2297 O O . TRP A 1 296 ? 10.161 -70.996 5.342 1.00 23.75 314 TRP A O 1
ATOM 2308 N N . ARG A 1 297 ? 8.171 -71.515 4.427 1.00 23.51 315 ARG A N 1
ATOM 2309 C CA . ARG A 1 297 ? 7.809 -70.131 4.104 1.00 23.52 315 ARG A CA 1
ATOM 2310 C C . ARG A 1 297 ? 6.383 -69.858 4.505 1.00 23.44 315 ARG A C 1
ATOM 2311 O O . ARG A 1 297 ? 5.485 -70.604 4.154 1.00 23.89 315 ARG A O 1
ATOM 2319 N N . ASP A 1 298 ? 6.193 -68.751 5.207 1.00 23.57 316 ASP A N 1
ATOM 2320 C CA . ASP A 1 298 ? 4.900 -68.328 5.722 1.00 23.98 316 ASP A CA 1
ATOM 2321 C C . ASP A 1 298 ? 4.302 -67.178 4.938 1.00 23.00 316 ASP A C 1
ATOM 2322 O O . ASP A 1 298 ? 3.245 -66.679 5.299 1.00 23.13 316 ASP A O 1
ATOM 2327 N N . ASP A 1 299 ? 4.979 -66.747 3.883 1.00 22.38 317 ASP A N 1
ATOM 2328 C CA . ASP A 1 299 ? 4.613 -65.506 3.185 1.00 21.99 317 ASP A CA 1
ATOM 2329 C C . ASP A 1 299 ? 4.140 -65.704 1.752 1.00 21.62 317 ASP A C 1
ATOM 2330 O O . ASP A 1 299 ? 4.176 -64.769 0.963 1.00 21.86 317 ASP A O 1
ATOM 2335 N N . CYS A 1 300 ? 3.656 -66.893 1.415 1.00 20.91 318 CYS A N 1
ATOM 2336 C CA . CYS A 1 300 ? 3.313 -67.178 0.018 1.00 20.35 318 CYS A CA 1
ATOM 2337 C C . CYS A 1 300 ? 2.200 -66.302 -0.537 1.00 20.08 318 CYS A C 1
ATOM 2338 O O . CYS A 1 300 ? 2.112 -66.113 -1.763 1.00 19.71 318 CYS A O 1
ATOM 2341 N N . ALA A 1 301 ? 1.368 -65.740 0.342 1.00 19.87 319 ALA A N 1
ATOM 2342 C CA . ALA A 1 301 ? 0.341 -64.792 -0.108 1.00 19.60 319 ALA A CA 1
ATOM 2343 C C . ALA A 1 301 ? 0.993 -63.604 -0.790 1.00 19.30 319 ALA A C 1
ATOM 2344 O O . ALA A 1 301 ? 0.408 -63.002 -1.666 1.00 18.70 319 ALA A O 1
ATOM 2346 N N . SER A 1 302 ? 2.237 -63.307 -0.428 1.00 19.46 320 SER A N 1
ATOM 2347 C CA . SER A 1 302 ? 2.939 -62.146 -1.027 1.00 19.68 320 SER A CA 1
ATOM 2348 C C . SER A 1 302 ? 3.246 -62.350 -2.519 1.00 19.63 320 SER A C 1
ATOM 2349 O O . SER A 1 302 ? 3.565 -61.389 -3.224 1.00 20.37 320 SER A O 1
ATOM 2352 N N . PHE A 1 303 ? 3.076 -63.585 -3.016 1.00 19.28 321 PHE A N 1
ATOM 2353 C CA . PHE A 1 303 ? 3.291 -63.881 -4.435 1.00 18.79 321 PHE A CA 1
ATOM 2354 C C . PHE A 1 303 ? 2.018 -63.898 -5.260 1.00 19.21 321 PHE A C 1
ATOM 2355 O O . PHE A 1 303 ? 2.058 -64.238 -6.431 1.00 19.81 321 PHE A O 1
ATOM 2363 N N . ARG A 1 304 ? 0.896 -63.481 -4.676 1.00 19.17 322 ARG A N 1
ATOM 2364 C CA . ARG A 1 304 ? -0.405 -63.645 -5.321 1.00 19.16 322 ARG A CA 1
ATOM 2365 C C . ARG A 1 304 ? -0.479 -63.127 -6.759 1.00 19.07 322 ARG A C 1
ATOM 2366 O O . ARG A 1 304 ? -1.049 -63.789 -7.640 1.00 19.08 322 ARG A O 1
ATOM 2374 N N . ARG A 1 305 ? 0.093 -61.955 -6.996 1.00 19.19 323 ARG A N 1
ATOM 2375 C CA . ARG A 1 305 ? -0.029 -61.284 -8.296 1.00 18.94 323 ARG A CA 1
ATOM 2376 C C . ARG A 1 305 ? 0.693 -62.007 -9.425 1.00 18.73 323 ARG A C 1
ATOM 2377 O O . ARG A 1 305 ? 0.505 -61.666 -10.591 1.00 18.35 323 ARG A O 1
ATOM 2385 N N . PHE A 1 306 ? 1.504 -63.009 -9.074 1.00 18.54 324 PHE A N 1
ATOM 2386 C CA . PHE A 1 306 ? 2.257 -63.785 -10.051 1.00 18.77 324 PHE A CA 1
ATOM 2387 C C . PHE A 1 306 ? 1.542 -65.070 -10.426 1.00 18.89 324 PHE A C 1
ATOM 2388 O O . PHE A 1 306 ? 2.004 -65.796 -11.278 1.00 18.88 324 PHE A O 1
ATOM 2396 N N . ASN A 1 307 ? 0.396 -65.322 -9.811 1.00 19.17 325 ASN A N 1
ATOM 2397 C CA . ASN A 1 307 ? -0.269 -66.611 -9.914 1.00 19.39 325 ASN A CA 1
ATOM 2398 C C . ASN A 1 307 ? -1.704 -66.535 -10.420 1.00 19.67 325 ASN A C 1
ATOM 2399 O O . ASN A 1 307 ? -2.642 -66.875 -9.703 1.00 19.60 325 ASN A O 1
ATOM 2404 N N . PRO A 1 308 ? -1.875 -66.165 -11.687 1.00 20.35 326 PRO A N 1
ATOM 2405 C CA . PRO A 1 308 ? -3.221 -66.003 -12.224 1.00 20.39 326 PRO A CA 1
ATOM 2406 C C . PRO A 1 308 ? -4.011 -67.335 -12.417 1.00 20.70 326 PRO A C 1
ATOM 2407 O O . PRO A 1 308 ? -5.250 -67.324 -12.373 1.00 20.51 326 PRO A O 1
ATOM 2411 N N . ALA A 1 309 ? -3.321 -68.457 -12.600 1.00 21.08 327 ALA A N 1
ATOM 2412 C CA . ALA A 1 309 ? -4.022 -69.741 -12.805 1.00 21.82 327 ALA A CA 1
ATOM 2413 C C . ALA A 1 309 ? -4.075 -70.623 -11.562 1.00 22.36 327 ALA A C 1
ATOM 2414 O O . ALA A 1 309 ? -4.270 -71.826 -11.674 1.00 23.54 327 ALA A O 1
ATOM 2416 N N . THR A 1 310 ? -3.909 -70.044 -10.382 1.00 22.85 328 THR A N 1
ATOM 2417 C CA . THR A 1 310 ? -3.983 -70.832 -9.159 1.00 23.12 328 THR A CA 1
ATOM 2418 C C . THR A 1 310 ? -5.411 -71.269 -8.872 1.00 23.61 328 THR A C 1
ATOM 2419 O O . THR A 1 310 ? -6.368 -70.539 -9.180 1.00 23.63 328 THR A O 1
ATOM 2423 N N . GLY A 1 311 ? -5.557 -72.462 -8.285 1.00 23.80 329 GLY A N 1
ATOM 2424 C CA . GLY A 1 311 ? -6.852 -72.922 -7.808 1.00 24.01 329 GLY A CA 1
ATOM 2425 C C . GLY A 1 311 ? -7.272 -72.109 -6.592 1.00 24.13 329 GLY A C 1
ATOM 2426 O O . GLY A 1 311 ? -6.434 -71.634 -5.855 1.00 23.67 329 GLY A O 1
ATOM 2427 N N . VAL A 1 312 ? -8.579 -71.998 -6.364 1.00 24.62 330 VAL A N 1
ATOM 2428 C CA . VAL A 1 312 ? -9.100 -71.170 -5.298 1.00 24.94 330 VAL A CA 1
ATOM 2429 C C . VAL A 1 312 ? -10.231 -71.867 -4.516 1.00 25.64 330 VAL A C 1
ATOM 2430 O O . VAL A 1 312 ? -11.110 -72.491 -5.102 1.00 26.05 330 VAL A O 1
ATOM 2434 N N . TRP A 1 313 ? -10.199 -71.736 -3.190 1.00 26.22 331 TRP A N 1
ATOM 2435 C CA . TRP A 1 313 ? -11.231 -72.281 -2.323 1.00 26.80 331 TRP A CA 1
ATOM 2436 C C . TRP A 1 313 ? -11.915 -71.154 -1.561 1.00 26.80 331 TRP A C 1
ATOM 2437 O O . TRP A 1 313 ? -11.301 -70.134 -1.291 1.00 26.93 331 TRP A O 1
ATOM 2448 N N . LEU A 1 314 ? -13.179 -71.351 -1.189 1.00 26.77 332 LEU A N 1
ATOM 2449 C CA . LEU A 1 314 ? -13.870 -70.390 -0.326 1.00 26.84 332 LEU A CA 1
ATOM 2450 C C . LEU A 1 314 ? -13.831 -70.865 1.131 1.00 26.98 332 LEU A C 1
ATOM 2451 O O . LEU A 1 314 ? -14.268 -71.969 1.438 1.00 27.26 332 LEU A O 1
ATOM 2456 N N . ILE A 1 315 ? -13.274 -70.033 2.013 1.00 27.15 333 ILE A N 1
ATOM 2457 C CA . ILE A 1 315 ? -13.171 -70.357 3.431 1.00 27.19 333 ILE A CA 1
ATOM 2458 C C . ILE A 1 315 ? -13.981 -69.373 4.242 1.00 27.48 333 ILE A C 1
ATOM 2459 O O . ILE A 1 315 ? -13.792 -68.178 4.131 1.00 27.43 333 ILE A O 1
ATOM 2464 N N . LYS A 1 316 ? -14.902 -69.894 5.052 1.00 27.96 334 LYS A N 1
ATOM 2465 C CA . LYS A 1 316 ? -15.766 -69.063 5.876 1.00 28.07 334 LYS A CA 1
ATOM 2466 C C . LYS A 1 316 ? -14.996 -68.468 7.041 1.00 27.76 334 LYS A C 1
ATOM 2467 O O . LYS A 1 316 ? -14.268 -69.171 7.741 1.00 27.58 334 LYS A O 1
ATOM 2473 N N . ARG A 1 317 ? -15.169 -67.168 7.245 1.00 27.83 335 ARG A N 1
ATOM 2474 C CA . ARG A 1 317 ? -14.481 -66.446 8.306 1.00 27.96 335 ARG A CA 1
ATOM 2475 C C . ARG A 1 317 ? -15.353 -65.296 8.813 1.00 28.06 335 ARG A C 1
ATOM 2476 O O . ARG A 1 317 ? -15.982 -64.586 8.025 1.00 28.29 335 ARG A O 1
ATOM 2484 N N . LEU A 1 318 ? -15.417 -65.142 10.132 1.00 28.03 336 LEU A N 1
ATOM 2485 C CA . LEU A 1 318 ? -16.108 -64.025 10.736 1.00 28.03 336 LEU A CA 1
ATOM 2486 C C . LEU A 1 318 ? -15.133 -62.870 10.740 1.00 28.03 336 LEU A C 1
ATOM 2487 O O . LEU A 1 318 ? -14.256 -62.809 11.592 1.00 28.39 336 LEU A O 1
ATOM 2492 N N . ALA A 1 319 ? -15.278 -61.956 9.781 1.00 27.89 337 ALA A N 1
ATOM 2493 C CA . ALA A 1 319 ? -14.301 -60.870 9.592 1.00 27.85 337 ALA A CA 1
ATOM 2494 C C . ALA A 1 319 ? -14.824 -59.505 10.013 1.00 27.69 337 ALA A C 1
ATOM 2495 O O . ALA A 1 319 ? -15.932 -59.132 9.669 1.00 27.84 337 ALA A O 1
ATOM 2497 N N . SER A 1 320 ? -13.997 -58.757 10.736 1.00 27.70 338 SER A N 1
ATOM 2498 C CA . SER A 1 320 ? -14.324 -57.397 11.120 1.00 28.10 338 SER A CA 1
ATOM 2499 C C . SER A 1 320 ? -14.093 -56.473 9.921 1.00 28.44 338 SER A C 1
ATOM 2500 O O . SER A 1 320 ? -13.212 -56.736 9.088 1.00 28.55 338 SER A O 1
ATOM 2502 N N . TYR A 1 321 ? -14.884 -55.397 9.833 1.00 28.75 339 TYR A N 1
ATOM 2503 C CA . TYR A 1 321 ? -14.804 -54.468 8.700 1.00 28.91 339 TYR A CA 1
ATOM 2504 C C . TYR A 1 321 ? -15.576 -53.174 8.934 1.00 29.12 339 TYR A C 1
ATOM 2505 O O . TYR A 1 321 ? -16.496 -53.117 9.759 1.00 29.45 339 TYR A O 1
ATOM 2514 N N . ILE A 1 322 ? -15.234 -52.159 8.153 1.00 29.29 340 ILE A N 1
ATOM 2515 C CA . ILE A 1 322 ? -15.896 -50.875 8.219 1.00 29.58 340 ILE A CA 1
ATOM 2516 C C . ILE A 1 322 ? -17.111 -50.903 7.302 1.00 29.93 340 ILE A C 1
ATOM 2517 O O . ILE A 1 322 ? -16.978 -50.948 6.084 1.00 29.72 340 ILE A O 1
ATOM 2522 N N . GLY A 1 323 ? -18.298 -50.909 7.900 1.00 30.72 341 GLY A N 1
ATOM 2523 C CA . GLY A 1 323 ? -19.552 -50.919 7.138 1.00 31.24 341 GLY A CA 1
ATOM 2524 C C . GLY A 1 323 ? -20.153 -49.526 7.031 1.00 31.74 341 GLY A C 1
ATOM 2525 O O . GLY A 1 323 ? -19.520 -48.532 7.420 1.00 31.83 341 GLY A O 1
ATOM 2526 N N . GLU A 1 324 ? -21.396 -49.456 6.546 1.00 32.07 342 GLU A N 1
ATOM 2527 C CA . GLU A 1 324 ? -22.086 -48.170 6.357 1.00 32.33 342 GLU A CA 1
ATOM 2528 C C . GLU A 1 324 ? -22.665 -47.608 7.670 1.00 32.52 342 GLU A C 1
ATOM 2529 O O . GLU A 1 324 ? -23.616 -46.828 7.643 1.00 32.54 342 GLU A O 1
ATOM 2531 N N . LYS A 1 325 ? -22.101 -48.016 8.810 1.00 32.61 343 LYS A N 1
ATOM 2532 C CA . LYS A 1 325 ? -22.544 -47.503 10.115 1.00 32.76 343 LYS A CA 1
ATOM 2533 C C . LYS A 1 325 ? -21.494 -47.733 11.222 1.00 32.81 343 LYS A C 1
ATOM 2534 O O . LYS A 1 325 ? -21.843 -47.877 12.403 1.00 33.01 343 LYS A O 1
ATOM 2536 N N . GLY A 1 326 ? -20.217 -47.753 10.839 1.00 32.77 344 GLY A N 1
ATOM 2537 C CA . GLY A 1 326 ? -19.124 -47.942 11.797 1.00 32.64 344 GLY A CA 1
ATOM 2538 C C . GLY A 1 326 ? -18.550 -49.339 11.754 1.00 32.53 344 GLY A C 1
ATOM 2539 O O . GLY A 1 326 ? -18.942 -50.150 10.916 1.00 32.57 344 GLY A O 1
ATOM 2540 N N . TYR A 1 327 ? -17.612 -49.613 12.666 1.00 32.38 345 TYR A N 1
ATOM 2541 C CA . TYR A 1 327 ? -16.964 -50.929 12.775 1.00 32.18 345 TYR A CA 1
ATOM 2542 C C . TYR A 1 327 ? -17.991 -52.043 12.977 1.00 32.12 345 TYR A C 1
ATOM 2543 O O . TYR A 1 327 ? -18.767 -52.008 13.929 1.00 31.97 345 TYR A O 1
ATOM 2545 N N . THR A 1 328 ? -17.987 -53.035 12.084 1.00 32.05 346 THR A N 1
ATOM 2546 C CA . THR A 1 328 ? -18.961 -54.129 12.159 1.00 32.04 346 THR A CA 1
ATOM 2547 C C . THR A 1 328 ? -18.280 -55.502 12.064 1.00 31.89 346 THR A C 1
ATOM 2548 O O . THR A 1 328 ? -17.053 -55.614 12.169 1.00 32.06 346 THR A O 1
ATOM 2552 N N . GLU A 1 329 ? -19.078 -56.533 11.823 1.00 31.68 347 GLU A N 1
ATOM 2553 C CA . GLU A 1 329 ? -18.623 -57.904 11.922 1.00 31.51 347 GLU A CA 1
ATOM 2554 C C . GLU A 1 329 ? -19.608 -58.769 11.155 1.00 30.93 347 GLU A C 1
ATOM 2555 O O . GLU A 1 329 ? -20.798 -58.577 11.274 1.00 31.00 347 GLU A O 1
ATOM 2561 N N . LYS A 1 330 ? -19.113 -59.707 10.356 1.00 30.64 348 LYS A N 1
ATOM 2562 C CA . LYS A 1 330 ? -19.986 -60.489 9.462 1.00 30.36 348 LYS A CA 1
ATOM 2563 C C . LYS A 1 330 ? -19.277 -61.731 8.883 1.00 29.85 348 LYS A C 1
ATOM 2564 O O . LYS A 1 330 ? -18.089 -61.696 8.619 1.00 29.74 348 LYS A O 1
ATOM 2570 N N . GLU A 1 331 ? -20.032 -62.818 8.694 1.00 29.44 349 GLU A N 1
ATOM 2571 C CA A GLU A 1 331 ? -19.488 -64.061 8.121 0.50 29.17 349 GLU A CA 1
ATOM 2572 C CA B GLU A 1 331 ? -19.489 -64.053 8.132 0.50 29.20 349 GLU A CA 1
ATOM 2573 C C . GLU A 1 331 ? -19.329 -63.924 6.615 1.00 28.89 349 GLU A C 1
ATOM 2574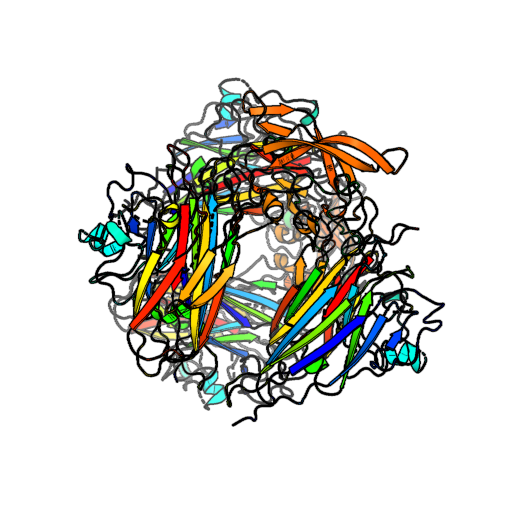 O O . GLU A 1 331 ? -20.315 -63.763 5.894 1.00 28.85 349 GLU A O 1
ATOM 2585 N N . VAL A 1 332 ? -18.088 -63.987 6.138 1.00 28.10 350 VAL A N 1
ATOM 2586 C CA . VAL A 1 332 ? -17.824 -63.908 4.708 1.00 27.61 350 VAL A CA 1
ATOM 2587 C C . VAL A 1 332 ? -17.250 -65.214 4.227 1.00 27.44 350 VAL A C 1
ATOM 2588 O O . VAL A 1 332 ? -16.846 -66.053 5.024 1.00 27.29 350 VAL A O 1
ATOM 2592 N N . GLU A 1 333 ? -17.235 -65.393 2.914 1.00 27.28 351 GLU A N 1
ATOM 2593 C CA . GLU A 1 333 ? -16.552 -66.523 2.300 1.00 27.22 351 GLU A CA 1
ATOM 2594 C C . GLU A 1 333 ? -15.342 -65.979 1.589 1.00 26.70 351 GLU A C 1
ATOM 2595 O O . GLU A 1 333 ? -15.445 -65.510 0.463 1.00 27.09 351 GLU A O 1
ATOM 2601 N N . GLU A 1 334 ? -14.198 -66.017 2.269 1.00 25.78 352 GLU A N 1
ATOM 2602 C CA . GLU A 1 334 ? -12.970 -65.410 1.772 1.00 24.87 352 GLU A CA 1
ATOM 2603 C C . GLU A 1 334 ? -12.196 -66.377 0.903 1.00 24.53 352 GLU A C 1
ATOM 2604 O O . GLU A 1 334 ? -11.962 -67.511 1.308 1.00 24.51 352 GLU A O 1
ATOM 2610 N N . PRO A 1 335 ? -11.789 -65.937 -0.304 1.00 23.95 353 PRO A N 1
ATOM 2611 C CA . PRO A 1 335 ? -11.040 -66.839 -1.166 1.00 23.59 353 PRO A CA 1
ATOM 2612 C C . PRO A 1 335 ? -9.630 -67.131 -0.676 1.00 23.35 353 PRO A C 1
ATOM 2613 O O . PRO A 1 335 ? -8.933 -66.232 -0.170 1.00 23.63 353 PRO A O 1
ATOM 2617 N N . LEU A 1 336 ? -9.230 -68.391 -0.822 1.00 22.97 354 LEU A N 1
ATOM 2618 C CA . LEU A 1 336 ? -7.898 -68.849 -0.491 1.00 22.58 354 LEU A CA 1
ATOM 2619 C C . LEU A 1 336 ? -7.337 -69.512 -1.727 1.00 22.69 354 LEU A C 1
ATOM 2620 O O . LEU A 1 336 ? -7.948 -70.434 -2.275 1.00 22.17 354 LEU A O 1
ATOM 2625 N N . ALA A 1 337 ? -6.182 -69.040 -2.183 1.00 22.54 355 ALA A N 1
ATOM 2626 C CA . ALA A 1 337 ? -5.547 -69.609 -3.357 1.00 22.25 355 ALA A CA 1
ATOM 2627 C C . ALA A 1 337 ? -4.514 -70.659 -2.938 1.00 22.17 355 ALA A C 1
ATOM 2628 O O . ALA A 1 337 ? -3.917 -70.566 -1.860 1.00 22.36 355 ALA A O 1
ATOM 2630 N N . SER A 1 338 ? -4.288 -71.644 -3.797 1.00 21.67 356 SER A N 1
ATOM 2631 C CA . SER A 1 338 ? -3.258 -72.609 -3.542 1.00 21.50 356 SER A CA 1
ATOM 2632 C C . SER A 1 338 ? -1.939 -71.871 -3.430 1.00 21.36 356 SER A C 1
ATOM 2633 O O . SER A 1 338 ? -1.092 -72.208 -2.582 1.00 21.34 356 SER A O 1
ATOM 2636 N N . SER A 1 339 ? -1.774 -70.832 -4.248 1.00 20.89 357 SER A N 1
ATOM 2637 C CA . SER A 1 339 ? -0.539 -70.047 -4.228 1.00 20.84 357 SER A CA 1
ATOM 2638 C C . SER A 1 339 ? -0.315 -69.317 -2.873 1.00 20.58 357 SER A C 1
ATOM 2639 O O . SER A 1 339 ? 0.801 -68.936 -2.561 1.00 20.06 357 SER A O 1
ATOM 2642 N N . ASP A 1 340 ? -1.375 -69.181 -2.073 1.00 20.60 358 ASP A N 1
ATOM 2643 C CA . ASP A 1 340 ? -1.290 -68.540 -0.729 1.00 20.67 358 ASP A CA 1
ATOM 2644 C C . ASP A 1 340 ? -0.753 -69.469 0.369 1.00 20.62 358 ASP A C 1
ATOM 2645 O O . ASP A 1 340 ? -0.323 -69.001 1.422 1.00 20.80 358 ASP A O 1
ATOM 2650 N N . LEU A 1 341 ? -0.822 -70.778 0.144 1.00 20.54 359 LEU A N 1
ATOM 2651 C CA . LEU A 1 341 ? -0.521 -71.733 1.196 1.00 20.28 359 LEU A CA 1
ATOM 2652 C C . LEU A 1 341 ? 0.973 -71.762 1.552 1.00 20.78 359 LEU A C 1
ATOM 2653 O O . LEU A 1 341 ? 1.849 -71.634 0.665 1.00 20.91 359 LEU A O 1
ATOM 2658 N N . SER A 1 342 ? 1.255 -71.908 2.851 1.00 20.59 360 SER A N 1
ATOM 2659 C CA . SER A 1 342 ? 2.615 -72.027 3.339 1.00 20.61 360 SER A CA 1
ATOM 2660 C C . SER A 1 342 ? 3.163 -73.355 2.867 1.00 20.18 360 SER A C 1
ATOM 2661 O O . SER A 1 342 ? 2.459 -74.371 2.904 1.00 20.16 360 SER A O 1
ATOM 2664 N N . ARG A 1 343 ? 4.420 -73.360 2.446 1.00 19.96 361 ARG A N 1
ATOM 2665 C CA . ARG A 1 343 ? 5.043 -74.552 1.874 1.00 19.72 361 ARG A CA 1
ATOM 2666 C C . ARG A 1 343 ? 6.457 -74.784 2.416 1.00 20.11 361 ARG A C 1
ATOM 2667 O O . ARG A 1 343 ? 7.045 -73.914 3.062 1.00 19.99 361 ARG A O 1
ATOM 2675 N N . SER A 1 344 ? 7.023 -75.937 2.073 1.00 20.19 362 SER A N 1
ATOM 2676 C CA . SER A 1 344 ? 8.325 -76.327 2.565 1.00 20.16 362 SER A CA 1
ATOM 2677 C C . SER A 1 344 ? 9.476 -75.661 1.818 1.00 19.96 362 SER A C 1
ATOM 2678 O O . SER A 1 344 ? 10.191 -76.300 1.042 1.00 19.99 362 SER A O 1
ATOM 2681 N N . ASN A 1 345 ? 9.616 -74.360 2.078 1.00 19.70 363 ASN A N 1
ATOM 2682 C CA . ASN A 1 345 ? 10.733 -73.496 1.610 1.00 19.55 363 ASN A CA 1
ATOM 2683 C C . ASN A 1 345 ? 10.536 -72.837 0.248 1.00 19.72 363 ASN A C 1
ATOM 2684 O O . ASN A 1 345 ? 11.505 -72.365 -0.354 1.00 19.19 363 ASN A O 1
ATOM 2689 N N . TRP A 1 346 ? 9.287 -72.771 -0.223 1.00 19.63 364 TRP A N 1
ATOM 2690 C CA . TRP A 1 346 ? 9.006 -72.106 -1.475 1.00 19.89 364 TRP A CA 1
ATOM 2691 C C . TRP A 1 346 ? 7.585 -71.617 -1.629 1.00 20.06 364 TRP A C 1
ATOM 2692 O O . TRP A 1 346 ? 6.701 -71.926 -0.835 1.00 19.73 364 TRP A O 1
ATOM 2703 N N . CYS A 1 347 ? 7.404 -70.803 -2.645 1.00 20.11 365 CYS A N 1
ATOM 2704 C CA . CYS A 1 347 ? 6.114 -70.340 -3.050 1.00 20.66 365 CYS A CA 1
ATOM 2705 C C . CYS A 1 347 ? 6.082 -70.393 -4.574 1.00 20.27 365 CYS A C 1
ATOM 2706 O O . CYS A 1 347 ? 7.109 -70.226 -5.227 1.00 20.20 365 CYS A O 1
ATOM 2709 N N . PRO A 1 348 ? 4.909 -70.621 -5.144 1.00 20.04 366 PRO A N 1
ATOM 2710 C CA . PRO A 1 348 ? 4.834 -70.578 -6.570 1.00 19.97 366 PRO A CA 1
ATOM 2711 C C . PRO A 1 348 ? 5.224 -69.188 -7.062 1.00 19.79 366 PRO A C 1
ATOM 2712 O O . PRO A 1 348 ? 4.537 -68.212 -6.764 1.00 18.98 366 PRO A O 1
ATOM 2716 N N . GLY A 1 349 ? 6.360 -69.108 -7.744 1.00 19.93 367 GLY A N 1
ATOM 2717 C CA . GLY A 1 349 ? 6.885 -67.838 -8.239 1.00 20.38 367 GLY A CA 1
ATOM 2718 C C . GLY A 1 349 ? 8.203 -67.432 -7.586 1.00 20.79 367 GLY A C 1
ATOM 2719 O O . GLY A 1 349 ? 8.786 -66.407 -7.938 1.00 20.85 367 GLY A O 1
ATOM 2720 N N . SER A 1 350 ? 8.697 -68.256 -6.666 1.00 21.23 368 SER A N 1
ATOM 2721 C CA . SER A 1 350 ? 9.896 -67.931 -5.936 1.00 21.62 368 SER A CA 1
ATOM 2722 C C . SER A 1 350 ? 11.081 -68.762 -6.374 1.00 21.73 368 SER A C 1
ATOM 2723 O O . SER A 1 350 ? 10.925 -69.833 -6.984 1.00 21.30 368 SER A O 1
ATOM 2726 N N . ASP A 1 351 ? 12.269 -68.235 -6.094 1.00 21.80 369 ASP A N 1
ATOM 2727 C CA . ASP A 1 351 ? 13.488 -68.980 -6.214 1.00 22.14 369 ASP A CA 1
ATOM 2728 C C . ASP A 1 351 ? 13.919 -69.327 -4.785 1.00 22.32 369 ASP A C 1
ATOM 2729 O O . ASP A 1 351 ? 13.267 -68.915 -3.821 1.00 22.35 369 ASP A O 1
ATOM 2734 N N . VAL A 1 352 ? 14.975 -70.112 -4.642 1.00 22.38 370 VAL A N 1
ATOM 2735 C CA . VAL A 1 352 ? 15.428 -70.516 -3.332 1.00 22.34 370 VAL A CA 1
ATOM 2736 C C . VAL A 1 352 ? 16.839 -70.055 -3.130 1.00 22.52 370 VAL A C 1
ATOM 2737 O O . VAL A 1 352 ? 17.713 -70.406 -3.904 1.00 22.99 370 VAL A O 1
ATOM 2741 N N . VAL A 1 353 ? 17.075 -69.237 -2.120 1.00 22.69 371 VAL A N 1
ATOM 2742 C CA . VAL A 1 353 ? 18.442 -68.813 -1.829 1.00 22.97 371 VAL A CA 1
ATOM 2743 C C . VAL A 1 353 ? 19.088 -69.877 -0.931 1.00 23.42 371 VAL A C 1
ATOM 2744 O O . VAL A 1 353 ? 18.526 -70.253 0.096 1.00 23.71 371 VAL A O 1
ATOM 2748 N N . PRO A 1 354 ? 20.256 -70.382 -1.327 1.00 23.83 372 PRO A N 1
ATOM 2749 C CA . PRO A 1 354 ? 20.849 -71.470 -0.564 1.00 24.36 372 PRO A CA 1
ATOM 2750 C C . PRO A 1 354 ? 21.129 -71.097 0.870 1.00 24.83 372 PRO A C 1
ATOM 2751 O O . PRO A 1 354 ? 21.590 -69.979 1.140 1.00 24.36 372 PRO A O 1
ATOM 2755 N N . GLU A 1 355 ? 20.823 -72.016 1.788 1.00 25.57 373 GLU A N 1
ATOM 2756 C CA . GLU A 1 355 ? 21.231 -71.872 3.177 1.00 26.16 373 GLU A CA 1
ATOM 2757 C C . GLU A 1 355 ? 22.720 -72.095 3.194 1.00 26.56 373 GLU A C 1
ATOM 2758 O O . GLU A 1 355 ? 23.238 -72.859 2.392 1.00 26.09 373 GLU A O 1
ATOM 2764 N N . GLU A 1 356 ? 23.414 -71.414 4.092 1.00 27.43 374 GLU A N 1
ATOM 2765 C CA . GLU A 1 356 ? 24.866 -71.482 4.130 1.00 28.06 374 GLU A CA 1
ATOM 2766 C C . GLU A 1 356 ? 25.377 -71.815 5.548 1.00 27.77 374 GLU A C 1
ATOM 2767 O O . GLU A 1 356 ? 24.725 -71.520 6.534 1.00 27.44 374 GLU A O 1
ATOM 2773 N N . ALA A 1 357 ? 26.518 -72.497 5.615 1.00 27.78 375 ALA A N 1
ATOM 2774 C CA . ALA A 1 357 ? 27.131 -72.870 6.894 1.00 27.70 375 ALA A CA 1
ATOM 2775 C C . ALA A 1 357 ? 28.632 -72.729 6.788 1.00 27.59 375 ALA A C 1
ATOM 2776 O O . ALA A 1 357 ? 29.251 -73.278 5.877 1.00 27.62 375 ALA A O 1
ATOM 2778 N N . VAL A 1 358 ? 29.219 -71.980 7.711 1.00 27.54 376 VAL A N 1
ATOM 2779 C CA . VAL A 1 358 ? 30.645 -71.771 7.712 1.00 27.50 376 VAL A CA 1
ATOM 2780 C C . VAL A 1 358 ? 31.300 -72.948 8.425 1.00 27.63 376 VAL A C 1
ATOM 2781 O O . VAL A 1 358 ? 30.990 -73.229 9.586 1.00 27.74 376 VAL A O 1
ATOM 2785 N N . ILE A 1 359 ? 32.145 -73.680 7.697 1.00 27.60 377 ILE A N 1
ATOM 2786 C CA . ILE A 1 359 ? 32.867 -74.832 8.250 1.00 27.49 377 ILE A CA 1
ATOM 2787 C C . ILE A 1 359 ? 34.274 -74.410 8.666 1.00 27.55 377 ILE A C 1
ATOM 2788 O O . ILE A 1 359 ? 34.801 -74.869 9.695 1.00 27.75 377 ILE A O 1
ATOM 2793 N N . GLY A 1 360 ? 34.891 -73.557 7.851 1.00 27.41 378 GLY A N 1
ATOM 2794 C CA . GLY A 1 360 ? 36.227 -73.033 8.143 1.00 27.38 378 GLY A CA 1
ATOM 2795 C C . GLY A 1 360 ? 37.316 -73.894 7.531 1.00 27.37 378 GLY A C 1
ATOM 2796 O O . GLY A 1 360 ? 37.647 -73.744 6.342 1.00 27.66 378 GLY A O 1
ATOM 2797 N N . THR A 1 361 ? 37.915 -74.759 8.355 1.00 27.00 379 THR A N 1
ATOM 2798 C CA . THR A 1 361 ? 38.924 -75.695 7.885 1.00 26.77 379 THR A CA 1
ATOM 2799 C C . THR A 1 361 ? 38.539 -77.099 8.288 1.00 26.59 379 THR A C 1
ATOM 2800 O O . THR A 1 361 ? 37.763 -77.305 9.220 1.00 26.84 379 THR A O 1
ATOM 2804 N N . LEU A 1 362 ? 39.059 -78.063 7.547 1.00 26.22 380 LEU A N 1
ATOM 2805 C CA . LEU A 1 362 ? 38.855 -79.461 7.842 1.00 25.70 380 LEU A CA 1
ATOM 2806 C C . LEU A 1 362 ? 40.181 -80.163 7.642 1.00 25.29 380 LEU A C 1
ATOM 2807 O O . LEU A 1 362 ? 40.931 -79.835 6.710 1.00 25.14 380 LEU A O 1
ATOM 2812 N N . ALA A 1 363 ? 40.479 -81.125 8.508 1.00 24.76 381 ALA A N 1
ATOM 2813 C CA . ALA A 1 363 ? 41.694 -81.896 8.373 1.00 24.53 381 ALA A CA 1
ATOM 2814 C C . ALA A 1 363 ? 41.812 -82.420 6.929 1.00 24.43 381 ALA A C 1
ATOM 2815 O O . ALA A 1 363 ? 40.818 -82.807 6.322 1.00 24.46 381 ALA A O 1
ATOM 2817 N N . PRO A 1 364 ? 43.020 -82.385 6.359 1.00 24.41 382 PRO A N 1
ATOM 2818 C CA . PRO A 1 364 ? 43.163 -82.961 5.027 1.00 24.44 382 PRO A CA 1
ATOM 2819 C C . PRO A 1 364 ? 42.737 -84.428 5.029 1.00 24.52 382 PRO A C 1
ATOM 2820 O O . PRO A 1 364 ? 42.952 -85.126 6.022 1.00 24.60 382 PRO A O 1
ATOM 2824 N N . GLY A 1 365 ? 42.117 -84.882 3.942 1.00 24.57 383 GLY A N 1
ATOM 2825 C CA . GLY A 1 365 ? 41.694 -86.283 3.828 1.00 24.57 383 GLY A CA 1
ATOM 2826 C C . GLY A 1 365 ? 40.189 -86.478 3.728 1.00 24.60 383 GLY A C 1
ATOM 2827 O O . GLY A 1 365 ? 39.439 -85.525 3.496 1.00 24.65 383 GLY A O 1
ATOM 2828 N N . LYS A 1 366 ? 39.749 -87.720 3.934 1.00 24.59 384 LYS A N 1
ATOM 2829 C CA . LYS A 1 366 ? 38.342 -88.078 3.780 1.00 24.50 384 LYS A CA 1
ATOM 2830 C C . LYS A 1 366 ? 37.471 -87.492 4.880 1.00 24.45 384 LYS A C 1
ATOM 2831 O O . LYS A 1 366 ? 37.855 -87.474 6.051 1.00 24.20 384 LYS A O 1
ATOM 2833 N N . HIS A 1 367 ? 36.306 -86.980 4.471 1.00 24.41 385 HIS A N 1
ATOM 2834 C CA . HIS A 1 367 ? 35.262 -86.509 5.393 1.00 24.30 385 HIS A CA 1
ATOM 2835 C C . HIS A 1 367 ? 33.906 -86.981 4.886 1.00 24.41 385 HIS A C 1
ATOM 2836 O O . HIS A 1 367 ? 33.767 -87.337 3.708 1.00 24.37 385 HIS A O 1
ATOM 2843 N N . THR A 1 368 ? 32.906 -86.946 5.768 1.00 24.42 386 THR A N 1
ATOM 2844 C CA . THR A 1 368 ? 31.577 -87.442 5.456 1.00 24.41 386 THR A CA 1
ATOM 2845 C C . THR A 1 368 ? 30.530 -86.363 5.607 1.00 24.37 386 THR A C 1
ATOM 2846 O O . THR A 1 368 ? 30.505 -85.642 6.603 1.00 24.46 386 THR A O 1
ATOM 2850 N N . PHE A 1 369 ? 29.664 -86.268 4.601 1.00 23.89 387 PHE A N 1
ATOM 2851 C CA . PHE A 1 369 ? 28.562 -85.326 4.585 1.00 23.67 387 PHE A CA 1
ATOM 2852 C C . PHE A 1 369 ? 27.301 -86.129 4.643 1.00 23.46 387 PHE A C 1
ATOM 2853 O O . PHE A 1 369 ? 27.155 -87.110 3.910 1.00 23.53 387 PHE A O 1
ATOM 2861 N N . THR A 1 370 ? 26.387 -85.732 5.512 1.00 23.31 388 THR A N 1
ATOM 2862 C CA . THR A 1 370 ? 25.145 -86.481 5.699 1.00 23.18 388 THR A CA 1
ATOM 2863 C C . THR A 1 370 ? 23.952 -85.564 5.765 1.00 22.73 388 THR A C 1
ATOM 2864 O O . THR A 1 370 ? 24.000 -84.526 6.409 1.00 23.11 388 THR A O 1
ATOM 2868 N N . VAL A 1 371 ? 22.884 -85.962 5.081 1.00 22.33 389 VAL A N 1
ATOM 2869 C CA . VAL A 1 371 ? 21.645 -85.229 5.068 1.00 21.94 389 VAL A CA 1
ATOM 2870 C C . VAL A 1 371 ? 20.541 -86.129 5.606 1.00 22.19 389 VAL A C 1
ATOM 2871 O O . VAL A 1 371 ? 20.344 -87.251 5.124 1.00 21.76 389 VAL A O 1
ATOM 2875 N N . SER A 1 372 ? 19.829 -85.629 6.613 1.00 22.58 390 SER A N 1
ATOM 2876 C CA . SER A 1 372 ? 18.738 -86.366 7.242 1.00 22.78 390 SER A CA 1
ATOM 2877 C C . SER A 1 372 ? 17.476 -85.519 7.335 1.00 23.08 390 SER A C 1
ATOM 2878 O O . SER A 1 372 ? 17.515 -84.367 7.746 1.00 23.16 390 SER A O 1
ATOM 2881 N N . ILE A 1 373 ? 16.366 -86.099 6.922 1.00 23.75 391 ILE A N 1
ATOM 2882 C CA . ILE A 1 373 ? 15.051 -85.484 7.059 1.00 24.04 391 ILE A CA 1
ATOM 2883 C C . ILE A 1 373 ? 14.178 -86.608 7.621 1.00 24.65 391 ILE A C 1
ATOM 2884 O O . ILE A 1 373 ? 13.338 -87.160 6.925 1.00 25.07 391 ILE A O 1
ATOM 2889 N N . PRO A 1 374 ? 14.410 -86.961 8.889 1.00 25.36 392 PRO A N 1
ATOM 2890 C CA . PRO A 1 374 ? 13.877 -88.186 9.523 1.00 25.98 392 PRO A CA 1
ATOM 2891 C C . PRO A 1 374 ? 12.369 -88.445 9.396 1.00 26.53 392 PRO A C 1
ATOM 2892 O O . PRO A 1 374 ? 11.971 -89.596 9.338 1.00 26.77 392 PRO A O 1
ATOM 2896 N N . GLU A 1 375 ? 11.550 -87.397 9.361 1.00 27.11 393 GLU A N 1
ATOM 2897 C CA . GLU A 1 375 ? 10.092 -87.577 9.331 1.00 27.76 393 GLU A CA 1
ATOM 2898 C C . GLU A 1 375 ? 9.500 -87.419 7.928 1.00 27.53 393 GLU A C 1
ATOM 2899 O O . GLU A 1 375 ? 8.278 -87.324 7.774 1.00 27.60 393 GLU A O 1
ATOM 2905 N N . ALA A 1 376 ? 10.359 -87.402 6.909 1.00 27.38 394 ALA A N 1
ATOM 2906 C CA . ALA A 1 376 ? 9.899 -87.340 5.520 1.00 27.28 394 ALA A CA 1
ATOM 2907 C C . ALA A 1 376 ? 8.958 -88.502 5.246 1.00 27.20 394 ALA A C 1
ATOM 2908 O O . ALA A 1 376 ? 9.166 -89.604 5.735 1.00 27.20 394 ALA A O 1
ATOM 2910 N N . GLN A 1 377 ? 7.918 -88.250 4.474 1.00 27.42 395 GLN A N 1
ATOM 2911 C CA . GLN A 1 377 ? 6.948 -89.286 4.152 1.00 27.53 395 GLN A CA 1
ATOM 2912 C C . GLN A 1 377 ? 7.357 -90.013 2.885 1.00 27.89 395 GLN A C 1
ATOM 2913 O O . GLN A 1 377 ? 8.031 -89.454 2.022 1.00 27.89 395 GLN A O 1
ATOM 2919 N N . ALA A 1 378 ? 6.944 -91.264 2.780 1.00 28.59 396 ALA A N 1
ATOM 2920 C CA . ALA A 1 378 ? 7.236 -92.078 1.619 1.00 28.81 396 ALA A CA 1
ATOM 2921 C C . ALA A 1 378 ? 6.256 -91.788 0.491 1.00 29.17 396 ALA A C 1
ATOM 2922 O O . ALA A 1 378 ? 5.177 -91.233 0.717 1.00 28.94 396 ALA A O 1
ATOM 2924 N N . VAL A 1 379 ? 6.662 -92.131 -0.729 1.00 29.63 397 VAL A N 1
ATOM 2925 C CA . VAL A 1 379 ? 5.768 -92.121 -1.864 1.00 30.20 397 VAL A CA 1
ATOM 2926 C C . VAL A 1 379 ? 4.710 -93.165 -1.578 1.00 30.73 397 VAL A C 1
ATOM 2927 O O . VAL A 1 379 ? 5.029 -94.259 -1.135 1.00 30.96 397 VAL A O 1
ATOM 2931 N N . ASP A 1 380 ? 3.455 -92.817 -1.794 1.00 31.35 398 ASP A N 1
ATOM 2932 C CA . ASP A 1 380 ? 2.347 -93.729 -1.535 1.00 31.91 398 ASP A CA 1
ATOM 2933 C C . ASP A 1 380 ? 1.343 -93.613 -2.671 1.00 32.01 398 ASP A C 1
ATOM 2934 O O . ASP A 1 380 ? 0.495 -92.731 -2.667 1.00 32.39 398 ASP A O 1
ATOM 2939 N N . GLY A 1 381 ? 1.468 -94.486 -3.666 1.00 32.24 399 GLY A N 1
ATOM 2940 C CA . GLY A 1 381 ? 0.601 -94.429 -4.837 1.00 32.21 399 GLY A CA 1
ATOM 2941 C C . GLY A 1 381 ? 0.802 -93.113 -5.559 1.00 32.33 399 GLY A C 1
ATOM 2942 O O . GLY A 1 381 ? 1.919 -92.812 -6.014 1.00 32.22 399 GLY A O 1
ATOM 2943 N N . ASN A 1 382 ? -0.259 -92.299 -5.629 1.00 32.32 400 ASN A N 1
ATOM 2944 C CA . ASN A 1 382 ? -0.170 -90.993 -6.304 1.00 32.28 400 ASN A CA 1
ATOM 2945 C C . ASN A 1 382 ? 0.146 -89.833 -5.343 1.00 31.52 400 ASN A C 1
ATOM 2946 O O . ASN A 1 382 ? 0.076 -88.667 -5.722 1.00 31.45 400 ASN A O 1
ATOM 2951 N N . LYS A 1 383 ? 0.468 -90.171 -4.099 1.00 30.68 401 LYS A N 1
ATOM 2952 C CA . LYS A 1 383 ? 0.960 -89.200 -3.142 1.00 30.03 401 LYS A CA 1
ATOM 2953 C C . LYS A 1 383 ? 2.480 -89.152 -3.302 1.00 29.16 401 LYS A C 1
ATOM 2954 O O . LYS A 1 383 ? 3.198 -90.003 -2.765 1.00 29.23 401 LYS A O 1
ATOM 2960 N N . LEU A 1 384 ? 2.964 -88.150 -4.035 1.00 27.81 402 LEU A N 1
ATOM 2961 C CA . LEU A 1 384 ? 4.362 -88.122 -4.494 1.00 26.97 402 LEU A CA 1
ATOM 2962 C C . LEU A 1 384 ? 5.310 -87.301 -3.618 1.00 26.20 402 LEU A C 1
ATOM 2963 O O . LEU A 1 384 ? 5.989 -86.384 -4.106 1.00 26.18 402 LEU A O 1
ATOM 2968 N N . ASN A 1 385 ? 5.389 -87.659 -2.338 1.00 25.00 403 ASN A N 1
ATOM 2969 C CA . ASN A 1 385 ? 6.264 -86.966 -1.400 1.00 23.94 403 ASN A CA 1
ATOM 2970 C C . ASN A 1 385 ? 7.704 -87.162 -1.797 1.00 23.67 403 ASN A C 1
ATOM 2971 O O . ASN A 1 385 ? 8.089 -88.250 -2.198 1.00 23.60 403 ASN A O 1
ATOM 2976 N N . HIS A 1 386 ? 8.494 -86.094 -1.721 1.00 23.21 404 HIS A N 1
ATOM 2977 C CA . HIS A 1 386 ? 9.920 -86.177 -1.977 1.00 23.08 404 HIS A CA 1
ATOM 2978 C C . HIS A 1 386 ? 10.568 -84.873 -1.584 1.00 22.90 404 HIS A C 1
ATOM 2979 O O . HIS A 1 386 ? 9.883 -83.899 -1.327 1.00 23.41 404 HIS A O 1
ATOM 2986 N N . TRP A 1 387 ? 11.895 -84.873 -1.507 1.00 22.24 405 TRP A N 1
ATOM 2987 C CA . TRP A 1 387 ? 12.643 -83.688 -1.148 1.00 21.62 405 TRP A CA 1
ATOM 2988 C C . TRP A 1 387 ? 13.729 -83.421 -2.181 1.00 21.41 405 TRP A C 1
ATOM 2989 O O . TRP A 1 387 ? 14.505 -84.313 -2.516 1.00 21.43 405 TRP A O 1
ATOM 3000 N N . LEU A 1 388 ? 13.714 -82.219 -2.758 1.00 21.00 406 LEU A N 1
ATOM 3001 C CA . LEU A 1 388 ? 14.735 -81.836 -3.715 1.00 20.43 406 LEU A CA 1
ATOM 3002 C C . LEU A 1 388 ? 15.816 -81.167 -2.933 1.00 20.52 406 LEU A C 1
ATOM 3003 O O . LEU A 1 388 ? 15.635 -80.065 -2.419 1.00 20.50 406 LEU A O 1
ATOM 3008 N N . VAL A 1 389 ? 16.928 -81.866 -2.787 1.00 20.57 407 VAL A N 1
ATOM 3009 C CA . VAL A 1 389 ? 18.025 -81.392 -2.012 1.00 20.38 407 VAL A CA 1
ATOM 3010 C C . VAL A 1 389 ? 19.253 -81.387 -2.868 1.00 20.29 407 VAL A C 1
ATOM 3011 O O . VAL A 1 389 ? 19.493 -82.334 -3.581 1.00 20.33 407 VAL A O 1
ATOM 3015 N N . SER A 1 390 ? 20.001 -80.288 -2.845 1.00 20.38 408 SER A N 1
ATOM 3016 C CA . SER A 1 390 ? 21.327 -80.268 -3.454 1.00 20.65 408 SER A CA 1
ATOM 3017 C C . SER A 1 390 ? 22.282 -79.545 -2.510 1.00 20.74 408 SER A C 1
ATOM 3018 O O . SER A 1 390 ? 21.865 -78.748 -1.676 1.00 21.25 408 SER A O 1
ATOM 3021 N N . ALA A 1 391 ? 23.554 -79.875 -2.597 1.00 20.77 409 ALA A N 1
ATOM 3022 C CA . ALA A 1 391 ? 24.541 -79.295 -1.705 1.00 20.74 409 ALA A CA 1
ATOM 3023 C C . ALA A 1 391 ? 25.931 -79.316 -2.330 1.00 20.83 409 ALA A C 1
ATOM 3024 O O . ALA A 1 391 ? 26.255 -80.185 -3.156 1.00 21.24 409 ALA A O 1
ATOM 3026 N N . TYR A 1 392 ? 26.746 -78.353 -1.936 1.00 20.82 410 TYR A N 1
ATOM 3027 C CA . TYR A 1 392 ? 28.108 -78.306 -2.366 1.00 20.99 410 TYR A CA 1
ATOM 3028 C C . TYR A 1 392 ? 28.895 -77.456 -1.416 1.00 21.47 410 TYR A C 1
ATOM 3029 O O . TYR A 1 392 ? 28.339 -76.609 -0.719 1.00 21.81 410 TYR A O 1
ATOM 3038 N N . LEU A 1 393 ? 30.182 -77.730 -1.328 1.00 22.00 411 LEU A N 1
ATOM 3039 C CA . LEU A 1 393 ? 31.063 -76.928 -0.517 1.00 22.19 411 LEU A CA 1
ATOM 3040 C C . LEU A 1 393 ? 31.813 -76.002 -1.429 1.00 22.67 411 LEU A C 1
ATOM 3041 O O . LEU A 1 393 ? 31.986 -76.295 -2.606 1.00 22.38 411 LEU A O 1
ATOM 3046 N N . VAL A 1 394 ? 32.213 -74.860 -0.895 1.00 23.35 412 VAL A N 1
ATOM 3047 C CA A VAL A 1 394 ? 33.064 -73.928 -1.612 0.50 23.84 412 VAL A CA 1
ATOM 3048 C CA B VAL A 1 394 ? 33.073 -73.945 -1.619 0.50 24.01 412 VAL A CA 1
ATOM 3049 C C . VAL A 1 394 ? 34.228 -73.556 -0.705 1.00 24.51 412 VAL A C 1
ATOM 3050 O O . VAL A 1 394 ? 34.080 -73.506 0.518 1.00 24.43 412 VAL A O 1
ATOM 3057 N N . TRP A 1 395 ? 35.387 -73.327 -1.294 1.00 25.85 413 TRP A N 1
ATOM 3058 C CA . TRP A 1 395 ? 36.541 -72.923 -0.520 1.00 26.97 413 TRP A CA 1
ATOM 3059 C C . TRP A 1 395 ? 37.609 -72.349 -1.406 1.00 28.17 413 TRP A C 1
ATOM 3060 O O . TRP A 1 395 ? 37.629 -72.605 -2.621 1.00 28.27 413 TRP A O 1
ATOM 3071 N N . GLU A 1 396 ? 38.472 -71.534 -0.792 1.00 29.70 414 GLU A N 1
ATOM 3072 C CA . GLU A 1 396 ? 39.614 -70.936 -1.456 1.00 30.81 414 GLU A CA 1
ATOM 3073 C C . GLU A 1 396 ? 40.826 -71.781 -1.127 1.00 31.94 414 GLU A C 1
ATOM 3074 O O . GLU A 1 396 ? 40.912 -72.350 -0.032 1.00 32.22 414 GLU A O 1
ATOM 3076 N N . GLU A 1 397 ? 41.762 -71.869 -2.064 1.00 33.09 415 GLU A N 1
ATOM 3077 C CA . GLU A 1 397 ? 42.951 -72.693 -1.871 1.00 34.12 415 GLU A CA 1
ATOM 3078 C C . GLU A 1 397 ? 44.252 -71.894 -2.088 1.00 34.42 415 GLU A C 1
ATOM 3079 O O . GLU A 1 397 ? 44.552 -71.425 -3.194 1.00 35.00 415 GLU A O 1
ATOM 3086 N N . LEU B 1 8 ? 48.138 -48.076 2.292 1.00 34.33 26 LEU B N 1
ATOM 3087 C CA . LEU B 1 8 ? 47.128 -47.418 3.179 1.00 34.22 26 LEU B CA 1
ATOM 3088 C C . LEU B 1 8 ? 46.789 -48.341 4.373 1.00 34.14 26 LEU B C 1
ATOM 3089 O O . LEU B 1 8 ? 46.562 -49.542 4.190 1.00 34.10 26 LEU B O 1
ATOM 3091 N N . PRO B 1 9 ? 46.781 -47.780 5.603 1.00 33.94 27 PRO B N 1
ATOM 3092 C CA . PRO B 1 9 ? 46.545 -48.549 6.848 1.00 33.74 27 PRO B CA 1
ATOM 3093 C C . PRO B 1 9 ? 45.071 -48.856 7.126 1.00 33.45 27 PRO B C 1
ATOM 3094 O O . PRO B 1 9 ? 44.208 -48.006 6.901 1.00 33.31 27 PRO B O 1
ATOM 3098 N N . ALA B 1 10 ? 44.800 -50.043 7.664 1.00 33.07 28 ALA B N 1
ATOM 3099 C CA . ALA B 1 10 ? 43.420 -50.453 7.961 1.00 32.87 28 ALA B CA 1
ATOM 3100 C C . ALA B 1 10 ? 42.963 -49.959 9.336 1.00 32.54 28 ALA B C 1
ATOM 3101 O O . ALA B 1 10 ? 43.750 -49.910 10.280 1.00 32.67 28 ALA B O 1
ATOM 3103 N N . LYS B 1 11 ? 41.692 -49.568 9.428 1.00 32.16 29 LYS B N 1
ATOM 3104 C CA . LYS B 1 11 ? 41.087 -49.183 10.701 1.00 31.73 29 LYS B CA 1
ATOM 3105 C C . LYS B 1 11 ? 39.942 -50.136 11.090 1.00 31.30 29 LYS B C 1
ATOM 3106 O O . LYS B 1 11 ? 39.178 -49.858 12.019 1.00 31.44 29 LYS B O 1
ATOM 3112 N N . GLY B 1 12 ? 39.850 -51.264 10.382 1.00 30.53 30 GLY B N 1
ATOM 3113 C CA . GLY B 1 12 ? 38.876 -52.307 10.688 1.00 30.02 30 GLY B CA 1
ATOM 3114 C C . GLY B 1 12 ? 37.435 -51.949 10.379 1.00 29.55 30 GLY B C 1
ATOM 3115 O O . GLY B 1 12 ? 37.096 -50.779 10.195 1.00 29.20 30 GLY B O 1
ATOM 3116 N N . ASP B 1 13 ? 36.590 -52.981 10.302 1.00 29.18 31 ASP B N 1
ATOM 3117 C CA . ASP B 1 13 ? 35.146 -52.802 10.129 1.00 28.68 31 ASP B CA 1
ATOM 3118 C C . ASP B 1 13 ? 34.611 -52.121 11.362 1.00 28.36 31 ASP B C 1
ATOM 3119 O O . ASP B 1 13 ? 35.266 -52.121 12.397 1.00 27.91 31 ASP B O 1
ATOM 3124 N N . LEU B 1 14 ? 33.406 -51.558 11.270 1.00 28.09 32 LEU B N 1
ATOM 3125 C CA . LEU B 1 14 ? 32.807 -50.882 12.425 1.00 27.86 32 LEU B CA 1
ATOM 3126 C C . LEU B 1 14 ? 31.308 -51.082 12.489 1.00 27.78 32 LEU B C 1
ATOM 3127 O O . LEU B 1 14 ? 30.585 -50.817 11.516 1.00 27.99 32 LEU B O 1
ATOM 3132 N N . HIS B 1 15 ? 30.846 -51.570 13.636 1.00 27.35 33 HIS B N 1
ATOM 3133 C CA . HIS B 1 15 ? 29.435 -51.766 13.874 1.00 27.19 33 HIS B CA 1
ATOM 3134 C C . HIS B 1 15 ? 28.947 -50.707 14.860 1.00 26.87 33 HIS B C 1
ATOM 3135 O O . HIS B 1 15 ? 29.433 -50.636 15.996 1.00 26.92 33 HIS B O 1
ATOM 3142 N N . ILE B 1 16 ? 28.003 -49.876 14.420 1.00 26.28 34 ILE B N 1
ATOM 3143 C CA . ILE B 1 16 ? 27.473 -48.817 15.259 1.00 25.95 34 ILE B CA 1
ATOM 3144 C C . ILE B 1 16 ? 25.998 -49.055 15.561 1.00 25.69 34 ILE B C 1
ATOM 3145 O O . ILE B 1 16 ? 25.159 -48.894 14.685 1.00 25.71 34 ILE B O 1
ATOM 3150 N N . PRO B 1 17 ? 25.677 -49.443 16.802 1.00 25.49 35 PRO B N 1
ATOM 3151 C CA . PRO B 1 17 ? 24.277 -49.540 17.174 1.00 25.36 35 PRO B CA 1
ATOM 3152 C C . PRO B 1 17 ? 23.752 -48.137 17.511 1.00 24.84 35 PRO B C 1
ATOM 3153 O O . PRO B 1 17 ? 23.837 -47.706 18.658 1.00 24.59 35 PRO B O 1
ATOM 3157 N N . VAL B 1 18 ? 23.283 -47.416 16.497 1.00 24.27 36 VAL B N 1
ATOM 3158 C CA . VAL B 1 18 ? 22.870 -46.022 16.676 1.00 24.20 36 VAL B CA 1
ATOM 3159 C C . VAL B 1 18 ? 21.722 -45.910 17.679 1.00 24.30 36 VAL B C 1
ATOM 3160 O O . VAL B 1 18 ? 21.770 -45.098 18.590 1.00 24.07 36 VAL B O 1
ATOM 3164 N N . PHE B 1 19 ? 20.706 -46.745 17.509 1.00 24.23 37 PHE B N 1
ATOM 3165 C CA . PHE B 1 19 ? 19.562 -46.743 18.402 1.00 24.46 37 PHE B CA 1
ATOM 3166 C C . PHE B 1 19 ? 19.182 -48.164 18.787 1.00 25.14 37 PHE B C 1
ATOM 3167 O O . PHE B 1 19 ? 19.108 -49.039 17.935 1.00 25.25 37 PHE B O 1
ATOM 3175 N N . GLU B 1 20 ? 18.944 -48.384 20.081 1.00 26.00 38 GLU B N 1
ATOM 3176 C CA . GLU B 1 20 ? 18.468 -49.677 20.578 1.00 26.34 38 GLU B CA 1
ATOM 3177 C C . GLU B 1 20 ? 17.151 -49.500 21.334 1.00 26.04 38 GLU B C 1
ATOM 3178 O O . GLU B 1 20 ? 17.123 -48.864 22.389 1.00 25.95 38 GLU B O 1
ATOM 3184 N N . ASN B 1 21 ? 16.069 -50.059 20.798 1.00 25.61 39 ASN B N 1
ATOM 3185 C CA . ASN B 1 21 ? 14.789 -50.057 21.483 1.00 25.73 39 ASN B CA 1
ATOM 3186 C C . ASN B 1 21 ? 14.403 -48.684 21.994 1.00 24.71 39 ASN B C 1
ATOM 3187 O O . ASN B 1 21 ? 13.983 -48.532 23.149 1.00 24.24 39 ASN B O 1
ATOM 3192 N N . VAL B 1 22 ? 14.540 -47.686 21.132 1.00 23.81 40 VAL B N 1
ATOM 3193 C CA . VAL B 1 22 ? 14.192 -46.320 21.476 1.00 23.13 40 VAL B CA 1
ATOM 3194 C C . VAL B 1 22 ? 12.705 -46.049 21.151 1.00 22.75 40 VAL B C 1
ATOM 3195 O O . VAL B 1 22 ? 12.209 -46.425 20.096 1.00 22.76 40 VAL B O 1
ATOM 3199 N N . ASN B 1 23 ? 12.001 -45.445 22.091 1.00 22.40 41 ASN B N 1
ATOM 3200 C CA . ASN B 1 23 ? 10.585 -45.133 21.929 1.00 22.52 41 ASN B CA 1
ATOM 3201 C C . ASN B 1 23 ? 10.437 -43.773 21.234 1.00 22.33 41 ASN B C 1
ATOM 3202 O O . ASN B 1 23 ? 10.743 -42.743 21.828 1.00 23.00 41 ASN B O 1
ATOM 3207 N N . VAL B 1 24 ? 10.053 -43.780 19.957 1.00 21.75 42 VAL B N 1
ATOM 3208 C CA . VAL B 1 24 ? 9.768 -42.537 19.233 1.00 21.65 42 VAL B CA 1
ATOM 3209 C C . VAL B 1 24 ? 8.294 -42.251 19.450 1.00 21.91 42 VAL B C 1
ATOM 3210 O O . VAL B 1 24 ? 7.457 -43.093 19.174 1.00 21.56 42 VAL B O 1
ATOM 3214 N N . ARG B 1 25 ? 7.980 -41.057 19.948 1.00 22.19 43 ARG B N 1
ATOM 3215 C CA . ARG B 1 25 ? 6.648 -40.784 20.431 1.00 22.46 43 ARG B CA 1
ATOM 3216 C C . ARG B 1 25 ? 6.338 -39.291 20.541 1.00 22.45 43 ARG B C 1
ATOM 3217 O O . ARG B 1 25 ? 7.223 -38.455 20.473 1.00 22.03 43 ARG B O 1
ATOM 3225 N N . PHE B 1 26 ? 5.069 -38.976 20.773 1.00 22.37 44 PHE B N 1
ATOM 3226 C CA . PHE B 1 26 ? 4.690 -37.620 21.106 1.00 22.64 44 PHE B CA 1
ATOM 3227 C C . PHE B 1 26 ? 4.319 -37.534 22.588 1.00 22.63 44 PHE B C 1
ATOM 3228 O O . PHE B 1 26 ? 3.269 -38.021 22.984 1.00 22.70 44 PHE B O 1
ATOM 3236 N N . SER B 1 27 ? 5.199 -36.946 23.410 1.00 22.74 45 SER B N 1
ATOM 3237 C CA . SER B 1 27 ? 4.903 -36.782 24.855 1.00 23.18 45 SER B CA 1
ATOM 3238 C C . SER B 1 27 ? 5.496 -35.511 25.468 1.00 23.27 45 SER B C 1
ATOM 3239 O O . SER B 1 27 ? 6.623 -35.520 25.975 1.00 23.00 45 SER B O 1
ATOM 3242 N N . PRO B 1 28 ? 4.723 -34.423 25.446 1.00 23.67 46 PRO B N 1
ATOM 3243 C CA . PRO B 1 28 ? 5.136 -33.168 26.073 1.00 24.15 46 PRO B CA 1
ATOM 3244 C C . PRO B 1 28 ? 5.435 -33.317 27.573 1.00 24.27 46 PRO B C 1
ATOM 3245 O O . PRO B 1 28 ? 6.341 -32.676 28.079 1.00 24.32 46 PRO B O 1
ATOM 3249 N N . ASP B 1 29 ? 4.707 -34.183 28.265 1.00 24.67 47 ASP B N 1
ATOM 3250 C CA . ASP B 1 29 ? 4.979 -34.410 29.694 1.00 25.17 47 ASP B CA 1
ATOM 3251 C C . ASP B 1 29 ? 6.407 -34.955 29.908 1.00 25.37 47 ASP B C 1
ATOM 3252 O O . ASP B 1 29 ? 7.083 -34.577 30.851 1.00 25.11 47 ASP B O 1
ATOM 3257 N N . THR B 1 30 ? 6.859 -35.828 29.010 1.00 25.71 48 THR B N 1
ATOM 3258 C CA . THR B 1 30 ? 8.177 -36.448 29.146 1.00 25.83 48 THR B CA 1
ATOM 3259 C C . THR B 1 30 ? 9.263 -35.567 28.559 1.00 26.12 48 THR B C 1
ATOM 3260 O O . THR B 1 30 ? 10.312 -35.381 29.163 1.00 25.86 48 THR B O 1
ATOM 3264 N N . TYR B 1 31 ? 9.008 -35.037 27.370 1.00 26.80 49 TYR B N 1
ATOM 3265 C CA . TYR B 1 31 ? 9.962 -34.183 26.680 1.00 27.50 49 TYR B CA 1
ATOM 3266 C C . TYR B 1 31 ? 9.285 -32.852 26.431 1.00 28.74 49 TYR B C 1
ATOM 3267 O O . TYR B 1 31 ? 8.716 -32.624 25.356 1.00 28.90 49 TYR B O 1
ATOM 3276 N N . PRO B 1 32 ? 9.323 -31.957 27.440 1.00 30.15 50 PRO B N 1
ATOM 3277 C CA . PRO B 1 32 ? 8.517 -30.710 27.419 1.00 31.02 50 PRO B CA 1
ATOM 3278 C C . PRO B 1 32 ? 8.885 -29.686 26.338 1.00 31.91 50 PRO B C 1
ATOM 3279 O O . PRO B 1 32 ? 7.996 -28.967 25.852 1.00 32.49 50 PRO B O 1
ATOM 3283 N N . ASP B 1 33 ? 10.148 -29.645 25.931 1.00 32.65 51 ASP B N 1
ATOM 3284 C CA . ASP B 1 33 ? 10.599 -28.626 24.977 1.00 33.47 51 ASP B CA 1
ATOM 3285 C C . ASP B 1 33 ? 10.905 -29.186 23.604 1.00 33.96 51 ASP B C 1
ATOM 3286 O O . ASP B 1 33 ? 10.623 -30.368 23.309 1.00 34.59 51 ASP B O 1
ATOM 3291 N N . ASN B 1 34 ? 11.433 -28.326 22.736 1.00 34.22 52 ASN B N 1
ATOM 3292 C CA . ASN B 1 34 ? 11.893 -28.765 21.439 1.00 34.50 52 ASN B CA 1
ATOM 3293 C C . ASN B 1 34 ? 13.293 -29.404 21.580 1.00 34.54 52 ASN B C 1
ATOM 3294 O O . ASN B 1 34 ? 13.620 -30.362 20.874 1.00 34.99 52 ASN B O 1
ATOM 3299 N N . TYR B 1 35 ? 14.102 -28.871 22.493 1.00 34.46 53 TYR B N 1
ATOM 3300 C CA . TYR B 1 35 ? 15.392 -29.461 22.810 1.00 34.60 53 TYR B CA 1
ATOM 3301 C C . TYR B 1 35 ? 15.361 -30.034 24.206 1.00 35.00 53 TYR B C 1
ATOM 3302 O O . TYR B 1 35 ? 14.871 -29.390 25.145 1.00 34.95 53 TYR B O 1
ATOM 3311 N N . ASN B 1 36 ? 15.896 -31.242 24.345 1.00 35.25 54 ASN B N 1
ATOM 3312 C CA . ASN B 1 36 ? 15.973 -31.907 25.630 1.00 35.60 54 ASN B CA 1
ATOM 3313 C C . ASN B 1 36 ? 17.298 -32.646 25.709 1.00 35.85 54 ASN B C 1
ATOM 3314 O O . ASN B 1 36 ? 17.609 -33.466 24.843 1.00 36.04 54 ASN B O 1
ATOM 3319 N N . GLU B 1 37 ? 18.093 -32.326 26.726 1.00 36.07 55 GLU B N 1
ATOM 3320 C CA . GLU B 1 37 ? 19.439 -32.892 26.862 1.00 36.29 55 GLU B CA 1
ATOM 3321 C C . GLU B 1 37 ? 19.463 -34.411 26.571 1.00 36.18 55 GLU B C 1
ATOM 3322 O O . GLU B 1 37 ? 18.500 -35.131 26.849 1.00 36.11 55 GLU B O 1
ATOM 3324 N N . ALA B 1 38 ? 20.559 -34.871 25.976 1.00 36.13 56 ALA B N 1
ATOM 3325 C CA . ALA B 1 38 ? 20.750 -36.291 25.697 1.00 35.89 56 ALA B CA 1
ATOM 3326 C C . ALA B 1 38 ? 20.529 -37.088 26.965 1.00 35.54 56 ALA B C 1
ATOM 3327 O O . ALA B 1 38 ? 20.976 -36.689 28.031 1.00 35.65 56 ALA B O 1
ATOM 3329 N N . ASP B 1 39 ? 19.807 -38.198 26.851 1.00 35.17 57 ASP B N 1
ATOM 3330 C CA . ASP B 1 39 ? 19.566 -39.075 27.987 1.00 34.83 57 ASP B CA 1
ATOM 3331 C C . ASP B 1 39 ? 20.843 -39.879 28.312 1.00 34.28 57 ASP B C 1
ATOM 3332 O O . ASP B 1 39 ? 21.888 -39.629 27.732 1.00 34.04 57 ASP B O 1
ATOM 3337 N N . GLY B 1 40 ? 20.747 -40.826 29.249 1.00 34.02 58 GLY B N 1
ATOM 3338 C CA . GLY B 1 40 ? 21.915 -41.626 29.692 1.00 33.63 58 GLY B CA 1
ATOM 3339 C C . GLY B 1 40 ? 22.572 -42.456 28.593 1.00 33.35 58 GLY B C 1
ATOM 3340 O O . GLY B 1 40 ? 23.764 -42.792 28.680 1.00 33.46 58 GLY B O 1
ATOM 3341 N N . THR B 1 41 ? 21.796 -42.787 27.558 1.00 32.67 59 THR B N 1
ATOM 3342 C CA . THR B 1 41 ? 22.298 -43.564 26.422 1.00 31.88 59 THR B CA 1
ATOM 3343 C C . THR B 1 41 ? 22.861 -42.678 25.289 1.00 30.91 59 THR B C 1
ATOM 3344 O O . THR B 1 41 ? 23.321 -43.191 24.270 1.00 30.94 59 THR B O 1
ATOM 3348 N N . GLY B 1 42 ? 22.826 -41.359 25.475 1.00 29.63 60 GLY B N 1
ATOM 3349 C CA . GLY B 1 42 ? 23.374 -40.418 24.484 1.00 28.64 60 GLY B CA 1
ATOM 3350 C C . GLY B 1 42 ? 22.382 -40.040 23.396 1.00 27.70 60 GLY B C 1
ATOM 3351 O O . GLY B 1 42 ? 22.760 -39.463 22.371 1.00 27.76 60 GLY B O 1
ATOM 3352 N N . VAL B 1 43 ? 21.111 -40.330 23.635 1.00 26.46 61 VAL B N 1
ATOM 3353 C CA . VAL B 1 43 ? 20.064 -40.087 22.659 1.00 25.72 61 VAL B CA 1
ATOM 3354 C C . VAL B 1 43 ? 19.255 -38.813 22.961 1.00 25.59 61 VAL B C 1
ATOM 3355 O O . VAL B 1 43 ? 18.613 -38.699 24.014 1.00 25.50 61 VAL B O 1
ATOM 3359 N N . TYR B 1 44 ? 19.292 -37.868 22.026 1.00 25.22 62 TYR B N 1
ATOM 3360 C CA . TYR B 1 44 ? 18.501 -36.661 22.117 1.00 25.08 62 TYR B CA 1
ATOM 3361 C C . TYR B 1 44 ? 17.086 -36.923 21.681 1.00 24.56 62 TYR B C 1
ATOM 3362 O O . TYR B 1 44 ? 16.848 -37.577 20.674 1.00 24.40 62 TYR B O 1
ATOM 3371 N N . HIS B 1 45 ? 16.139 -36.363 22.411 1.00 23.95 63 HIS B N 1
ATOM 3372 C CA . HIS B 1 45 ? 14.748 -36.438 22.032 1.00 23.14 63 HIS B CA 1
ATOM 3373 C C . HIS B 1 45 ? 14.272 -35.017 21.736 1.00 22.50 63 HIS B C 1
ATOM 3374 O O . HIS B 1 45 ? 14.201 -34.179 22.628 1.00 22.69 63 HIS B O 1
ATOM 3381 N N . LEU B 1 46 ? 13.991 -34.746 20.471 1.00 21.73 64 LEU B N 1
ATOM 3382 C CA . LEU B 1 46 ? 13.546 -33.447 20.050 1.00 21.32 64 LEU B CA 1
ATOM 3383 C C . LEU B 1 46 ? 12.058 -33.463 19.645 1.00 21.22 64 LEU B C 1
ATOM 3384 O O . LEU B 1 46 ? 11.429 -34.525 19.548 1.00 21.11 64 LEU B O 1
ATOM 3389 N N . VAL B 1 47 ? 11.519 -32.273 19.414 1.00 20.91 65 VAL B N 1
ATOM 3390 C CA . VAL B 1 47 ? 10.117 -32.087 19.068 1.00 20.99 65 VAL B CA 1
ATOM 3391 C C . VAL B 1 47 ? 9.197 -33.025 19.873 1.00 20.55 65 VAL B C 1
ATOM 3392 O O . VAL B 1 47 ? 8.361 -33.730 19.323 1.00 19.94 65 VAL B O 1
ATOM 3396 N N . ASN B 1 48 ? 9.393 -33.011 21.190 1.00 20.78 66 ASN B N 1
ATOM 3397 C CA . ASN B 1 48 ? 8.543 -33.734 22.146 1.00 20.85 66 ASN B CA 1
ATOM 3398 C C . ASN B 1 48 ? 8.566 -35.258 22.013 1.00 20.50 66 ASN B C 1
ATOM 3399 O O . ASN B 1 48 ? 7.611 -35.949 22.449 1.00 20.44 66 ASN B O 1
ATOM 3404 N N . GLY B 1 49 ? 9.661 -35.779 21.454 1.00 20.02 67 GLY B N 1
ATOM 3405 C CA . GLY B 1 49 ? 9.852 -37.214 21.279 1.00 19.74 67 GLY B CA 1
ATOM 3406 C C . GLY B 1 49 ? 9.733 -37.700 19.838 1.00 19.58 67 GLY B C 1
ATOM 3407 O O . GLY B 1 49 ? 10.057 -38.855 19.544 1.00 19.59 67 GLY B O 1
ATOM 3408 N N . ARG B 1 50 ? 9.287 -36.827 18.941 1.00 19.48 68 ARG B N 1
ATOM 3409 C CA A ARG B 1 50 ? 9.060 -37.201 17.541 0.33 19.77 68 ARG B CA 1
ATOM 3410 C CA B ARG B 1 50 ? 9.064 -37.207 17.540 0.67 19.65 68 ARG B CA 1
ATOM 3411 C C . ARG B 1 50 ? 10.369 -37.397 16.762 1.00 19.77 68 ARG B C 1
ATOM 3412 O O . ARG B 1 50 ? 10.387 -38.047 15.738 1.00 20.25 68 ARG B O 1
ATOM 3427 N N . ILE B 1 51 ? 11.453 -36.807 17.245 1.00 19.63 69 ILE B N 1
ATOM 3428 C CA . ILE B 1 51 ? 12.746 -36.984 16.616 1.00 19.36 69 ILE B CA 1
ATOM 3429 C C . ILE B 1 51 ? 13.726 -37.486 17.648 1.00 19.34 69 ILE B C 1
ATOM 3430 O O . ILE B 1 51 ? 13.778 -36.966 18.742 1.00 19.09 69 ILE B O 1
ATOM 3435 N N . ILE B 1 52 ? 14.437 -38.562 17.326 1.00 19.62 70 ILE B N 1
ATOM 3436 C CA . ILE B 1 52 ? 15.549 -39.013 18.165 1.00 19.81 70 ILE B CA 1
ATOM 3437 C C . ILE B 1 52 ? 16.818 -38.811 17.366 1.00 20.27 70 ILE B C 1
ATOM 3438 O O . ILE B 1 52 ? 16.825 -38.994 16.142 1.00 19.56 70 ILE B O 1
ATOM 3443 N N . LEU B 1 53 ? 17.873 -38.381 18.051 1.00 21.14 71 LEU B N 1
ATOM 3444 C CA . LEU B 1 53 ? 19.127 -38.001 17.407 1.00 21.86 71 LEU B CA 1
ATOM 3445 C C . LEU B 1 53 ? 20.299 -38.537 18.230 1.00 22.97 71 LEU B C 1
ATOM 3446 O O . LEU B 1 53 ? 20.178 -38.722 19.451 1.00 23.21 71 LEU B O 1
ATOM 3451 N N . LYS B 1 54 ? 21.434 -38.784 17.566 1.00 24.08 72 LYS B N 1
ATOM 3452 C CA . LYS B 1 54 ? 22.584 -39.407 18.204 1.00 24.66 72 LYS B CA 1
ATOM 3453 C C . LYS B 1 54 ? 23.872 -39.052 17.455 1.00 25.25 72 LYS B C 1
ATOM 3454 O O . LYS B 1 54 ? 23.912 -39.033 16.215 1.00 25.29 72 LYS B O 1
ATOM 3460 N N . LYS B 1 55 ? 24.914 -38.745 18.216 1.00 26.14 73 LYS B N 1
ATOM 3461 C CA . LYS B 1 55 ? 26.227 -38.437 17.656 1.00 26.85 73 LYS B CA 1
ATOM 3462 C C . LYS B 1 55 ? 26.997 -39.721 17.442 1.00 27.17 73 LYS B C 1
ATOM 3463 O O . LYS B 1 55 ? 27.179 -40.502 18.365 1.00 26.95 73 LYS B O 1
ATOM 3469 N N . ILE B 1 56 ? 27.445 -39.940 16.214 1.00 28.04 74 ILE B N 1
ATOM 3470 C CA . ILE B 1 56 ? 28.281 -41.079 15.906 1.00 28.48 74 ILE B CA 1
ATOM 3471 C C . ILE B 1 56 ? 29.684 -40.604 15.554 1.00 29.18 74 ILE B C 1
ATOM 3472 O O . ILE B 1 56 ? 29.888 -39.461 15.109 1.00 28.87 74 ILE B O 1
ATOM 3477 N N . THR B 1 57 ? 30.643 -41.492 15.761 1.00 30.09 75 THR B N 1
ATOM 3478 C CA . THR B 1 57 ? 32.021 -41.225 15.454 1.00 30.96 75 THR B CA 1
ATOM 3479 C C . THR B 1 57 ? 32.586 -42.367 14.619 1.00 31.51 75 THR B C 1
ATOM 3480 O O . THR B 1 57 ? 32.563 -43.528 15.051 1.00 31.63 75 THR B O 1
ATOM 3484 N N . LEU B 1 58 ? 33.044 -42.037 13.405 1.00 32.08 76 LEU B N 1
ATOM 3485 C CA . LEU B 1 58 ? 33.715 -43.005 12.535 1.00 32.47 76 LEU B CA 1
ATOM 3486 C C . LEU B 1 58 ? 35.209 -42.722 12.517 1.00 32.86 76 LEU B C 1
ATOM 3487 O O . LEU B 1 58 ? 35.628 -41.559 12.636 1.00 33.07 76 LEU B O 1
ATOM 3492 N N . PRO B 1 59 ? 36.027 -43.778 12.377 1.00 33.26 77 PRO B N 1
ATOM 3493 C CA . PRO B 1 59 ? 37.467 -43.595 12.246 1.00 33.34 77 PRO B CA 1
ATOM 3494 C C . PRO B 1 59 ? 37.813 -42.813 10.990 1.00 33.55 77 PRO B C 1
ATOM 3495 O O . PRO B 1 59 ? 36.957 -42.625 10.115 1.00 33.48 77 PRO B O 1
ATOM 3499 N N . GLU B 1 60 ? 39.055 -42.361 10.902 1.00 33.75 78 GLU B N 1
ATOM 3500 C CA . GLU B 1 60 ? 39.507 -41.614 9.743 1.00 34.03 78 GLU B CA 1
ATOM 3501 C C . GLU B 1 60 ? 39.994 -42.614 8.691 1.00 33.28 78 GLU B C 1
ATOM 3502 O O . GLU B 1 60 ? 41.201 -42.848 8.543 1.00 33.12 78 GLU B O 1
ATOM 3508 N N . TYR B 1 61 ? 39.042 -43.229 7.987 1.00 32.24 79 TYR B N 1
ATOM 3509 C CA . TYR B 1 61 ? 39.369 -44.244 6.994 1.00 31.41 79 TYR B CA 1
ATOM 3510 C C . TYR B 1 61 ? 40.206 -43.674 5.861 1.00 31.15 79 TYR B C 1
ATOM 3511 O O . TYR B 1 61 ? 39.890 -42.615 5.305 1.00 31.15 79 TYR B O 1
ATOM 3520 N N . LYS B 1 62 ? 41.298 -44.363 5.552 1.00 30.74 80 LYS B N 1
ATOM 3521 C CA . LYS B 1 62 ? 42.115 -44.031 4.397 1.00 30.48 80 LYS B CA 1
ATOM 3522 C C . LYS B 1 62 ? 41.740 -44.993 3.252 1.00 30.09 80 LYS B C 1
ATOM 3523 O O . LYS B 1 62 ? 41.856 -44.646 2.067 1.00 30.23 80 LYS B O 1
ATOM 3525 N N . ARG B 1 63 ? 41.269 -46.189 3.616 1.00 29.45 81 ARG B N 1
ATOM 3526 C CA . ARG B 1 63 ? 40.819 -47.178 2.629 1.00 29.10 81 ARG B CA 1
ATOM 3527 C C . ARG B 1 63 ? 39.370 -46.926 2.236 1.00 28.54 81 ARG B C 1
ATOM 3528 O O . ARG B 1 63 ? 38.635 -46.263 2.964 1.00 28.44 81 ARG B O 1
ATOM 3536 N N . ASN B 1 64 ? 38.966 -47.462 1.083 1.00 27.92 82 ASN B N 1
ATOM 3537 C CA . ASN B 1 64 ? 37.592 -47.355 0.634 1.00 27.45 82 ASN B CA 1
ATOM 3538 C C . ASN B 1 64 ? 36.699 -48.228 1.524 1.00 26.79 82 ASN B C 1
ATOM 3539 O O . ASN B 1 64 ? 37.157 -49.229 2.096 1.00 26.53 82 ASN B O 1
ATOM 3544 N N . VAL B 1 65 ? 35.438 -47.823 1.664 1.00 25.82 83 VAL B N 1
ATOM 3545 C CA . VAL B 1 65 ? 34.498 -48.523 2.525 1.00 25.16 83 VAL B CA 1
ATOM 3546 C C . VAL B 1 65 ? 33.127 -48.633 1.865 1.00 24.83 83 VAL B C 1
ATOM 3547 O O . VAL B 1 65 ? 32.868 -48.003 0.841 1.00 24.96 83 VAL B O 1
ATOM 3551 N N . SER B 1 66 ? 32.292 -49.505 2.411 1.00 24.21 84 SER B N 1
ATOM 3552 C CA . SER B 1 66 ? 30.883 -49.549 2.062 1.00 23.90 84 SER B CA 1
ATOM 3553 C C . SER B 1 66 ? 30.093 -49.394 3.375 1.00 23.42 84 SER B C 1
ATOM 3554 O O . SER B 1 66 ? 30.572 -49.791 4.445 1.00 23.47 84 SER B O 1
ATOM 3557 N N . VAL B 1 67 ? 28.914 -48.790 3.299 1.00 22.59 85 VAL B N 1
ATOM 3558 C CA . VAL B 1 67 ? 28.145 -48.485 4.497 1.00 22.20 85 VAL B CA 1
ATOM 3559 C C . VAL B 1 67 ? 26.703 -48.863 4.311 1.00 22.05 85 VAL B C 1
ATOM 3560 O O . VAL B 1 67 ? 26.088 -48.472 3.325 1.00 22.25 85 VAL B O 1
ATOM 3564 N N . SER B 1 68 ? 26.150 -49.617 5.257 1.00 21.91 86 SER B N 1
ATOM 3565 C CA . SER B 1 68 ? 24.739 -49.967 5.199 1.00 22.04 86 SER B CA 1
ATOM 3566 C C . SER B 1 68 ? 24.001 -49.491 6.442 1.00 22.09 86 SER B C 1
ATOM 3567 O O . SER B 1 68 ? 24.596 -49.355 7.522 1.00 22.31 86 SER B O 1
ATOM 3570 N N . LEU B 1 69 ? 22.707 -49.232 6.273 1.00 21.67 87 LEU B N 1
ATOM 3571 C CA . LEU B 1 69 ? 21.840 -48.842 7.353 1.00 21.70 87 LEU B CA 1
ATOM 3572 C C . LEU B 1 69 ? 20.756 -49.896 7.534 1.00 21.64 87 LEU B C 1
ATOM 3573 O O . LEU B 1 69 ? 20.101 -50.285 6.586 1.00 21.03 87 LEU B O 1
ATOM 3578 N N . LYS B 1 70 ? 20.566 -50.336 8.760 1.00 21.98 88 LYS B N 1
ATOM 3579 C CA . LYS B 1 70 ? 19.526 -51.293 9.068 1.00 22.34 88 LYS B CA 1
ATOM 3580 C C . LYS B 1 70 ? 18.627 -50.713 10.136 1.00 21.98 88 LYS B C 1
ATOM 3581 O O . LYS B 1 70 ? 19.097 -50.270 11.188 1.00 21.76 88 LYS B O 1
ATOM 3587 N N . VAL B 1 71 ? 17.334 -50.711 9.862 1.00 21.54 89 VAL B N 1
ATOM 3588 C CA . VAL B 1 71 ? 16.369 -50.137 10.757 1.00 21.55 89 VAL B CA 1
ATOM 3589 C C . VAL B 1 71 ? 15.280 -51.154 11.020 1.00 21.71 89 VAL B C 1
ATOM 3590 O O . VAL B 1 71 ? 14.661 -51.664 10.086 1.00 21.68 89 VAL B O 1
ATOM 3594 N N . THR B 1 72 ? 15.057 -51.448 12.296 1.00 21.92 90 THR B N 1
ATOM 3595 C CA . THR B 1 72 ? 13.997 -52.361 12.725 1.00 21.72 90 THR B CA 1
ATOM 3596 C C . THR B 1 72 ? 12.991 -51.532 13.492 1.00 21.23 90 THR B C 1
ATOM 3597 O O . THR B 1 72 ? 13.376 -50.731 14.317 1.00 21.23 90 THR B O 1
ATOM 3601 N N . LEU B 1 73 ? 11.704 -51.728 13.213 1.00 20.71 91 LEU B N 1
ATOM 3602 C CA . LEU B 1 73 ? 10.654 -50.901 13.782 1.00 20.45 91 LEU B CA 1
ATOM 3603 C C . LEU B 1 73 ? 9.427 -51.696 14.187 1.00 20.53 91 LEU B C 1
ATOM 3604 O O . LEU B 1 73 ? 9.064 -52.657 13.525 1.00 20.49 91 LEU B O 1
ATOM 3609 N N . ALA B 1 74 ? 8.769 -51.260 15.267 1.00 20.50 92 ALA B N 1
ATOM 3610 C CA . ALA B 1 74 ? 7.465 -51.807 15.652 1.00 20.39 92 ALA B CA 1
ATOM 3611 C C . ALA B 1 74 ? 6.642 -50.731 16.252 1.00 20.61 92 ALA B C 1
ATOM 3612 O O . ALA B 1 74 ? 7.167 -49.731 16.731 1.00 20.71 92 ALA B O 1
ATOM 3614 N N . SER B 1 75 ? 5.335 -50.932 16.257 1.00 20.79 93 SER B N 1
ATOM 3615 C CA . SER B 1 75 ? 4.453 -50.042 16.964 1.00 20.67 93 SER B CA 1
ATOM 3616 C C . SER B 1 75 ? 4.533 -50.310 18.463 1.00 20.67 93 SER B C 1
ATOM 3617 O O . SER B 1 75 ? 4.627 -51.464 18.884 1.00 20.16 93 SER B O 1
ATOM 3620 N N . ASN B 1 76 ? 4.476 -49.244 19.268 1.00 20.93 94 ASN B N 1
ATOM 3621 C CA . ASN B 1 76 ? 4.370 -49.383 20.727 1.00 21.00 94 ASN B CA 1
ATOM 3622 C C . ASN B 1 76 ? 2.941 -49.097 21.167 1.00 21.46 94 ASN B C 1
ATOM 3623 O O . ASN B 1 76 ? 2.667 -48.898 22.345 1.00 21.22 94 ASN B O 1
ATOM 3628 N N . GLY B 1 77 ? 2.024 -49.078 20.207 1.00 21.94 95 GLY B N 1
ATOM 3629 C CA . GLY B 1 77 ? 0.623 -48.792 20.504 1.00 22.29 95 GLY B CA 1
ATOM 3630 C C . GLY B 1 77 ? 0.007 -47.891 19.458 1.00 22.54 95 GLY B C 1
ATOM 3631 O O . GLY B 1 77 ? -1.208 -47.901 19.260 1.00 22.18 95 GLY B O 1
ATOM 3632 N N . ASP B 1 78 ? 0.840 -47.084 18.801 1.00 22.96 96 ASP B N 1
ATOM 3633 C CA . ASP B 1 78 ? 0.356 -46.262 17.720 1.00 23.51 96 ASP B CA 1
ATOM 3634 C C . ASP B 1 78 ? -0.149 -47.193 16.614 1.00 24.44 96 ASP B C 1
ATOM 3635 O O . ASP B 1 78 ? 0.546 -48.111 16.169 1.00 24.44 96 ASP B O 1
ATOM 3640 N N . ARG B 1 79 ? -1.366 -46.933 16.189 1.00 25.49 97 ARG B N 1
ATOM 3641 C CA . ARG B 1 79 ? -2.109 -47.803 15.305 1.00 26.73 97 ARG B CA 1
ATOM 3642 C C . ARG B 1 79 ? -1.959 -47.427 13.812 1.00 26.52 97 ARG B C 1
ATOM 3643 O O . ARG B 1 79 ? -2.435 -48.161 12.926 1.00 26.44 97 ARG B O 1
ATOM 3651 N N . TRP B 1 80 ? -1.253 -46.324 13.544 1.00 26.27 98 TRP B N 1
ATOM 3652 C CA . TRP B 1 80 ? -1.202 -45.731 12.199 1.00 26.37 98 TRP B CA 1
ATOM 3653 C C . TRP B 1 80 ? 0.029 -46.040 11.335 1.00 25.46 98 TRP B C 1
ATOM 3654 O O . TRP B 1 80 ? 1.090 -46.417 11.823 1.00 25.00 98 TRP B O 1
ATOM 3665 N N . ASP B 1 81 ? -0.163 -45.858 10.034 1.00 25.23 99 ASP B N 1
ATOM 3666 C CA . ASP B 1 81 ? 0.893 -45.973 9.034 1.00 24.90 99 ASP B CA 1
ATOM 3667 C C . ASP B 1 81 ? 1.427 -44.595 8.787 1.00 24.48 99 ASP B C 1
ATOM 3668 O O . ASP B 1 81 ? 0.974 -43.895 7.885 1.00 24.87 99 ASP B O 1
ATOM 3673 N N . LYS B 1 82 ? 2.375 -44.189 9.613 1.00 23.63 100 LYS B N 1
ATOM 3674 C CA . LYS B 1 82 ? 2.878 -42.835 9.582 1.00 23.07 100 LYS B CA 1
ATOM 3675 C C . LYS B 1 82 ? 4.186 -42.760 8.847 1.00 22.67 100 LYS B C 1
ATOM 3676 O O . LYS B 1 82 ? 4.897 -43.742 8.742 1.00 22.30 100 LYS B O 1
ATOM 3682 N N . SER B 1 83 ? 4.530 -41.546 8.414 1.00 22.54 101 SER B N 1
ATOM 3683 C CA . SER B 1 83 ? 5.751 -41.296 7.665 1.00 22.22 101 SER B CA 1
ATOM 3684 C C . SER B 1 83 ? 6.941 -41.197 8.572 1.00 21.81 101 SER B C 1
ATOM 3685 O O . SER B 1 83 ? 6.875 -40.602 9.659 1.00 21.35 101 SER B O 1
ATOM 3688 N N . GLY B 1 84 ? 8.045 -41.773 8.108 1.00 21.46 102 GLY B N 1
ATOM 3689 C CA . GLY B 1 84 ? 9.280 -41.763 8.836 1.00 21.28 102 GLY B CA 1
ATOM 3690 C C . GLY B 1 84 ? 10.426 -41.383 7.946 1.00 21.17 102 GLY B C 1
ATOM 3691 O O . GLY B 1 84 ? 10.327 -41.465 6.716 1.00 20.86 102 GLY B O 1
ATOM 3692 N N . SER B 1 85 ? 11.514 -40.960 8.573 1.00 21.00 103 SER B N 1
ATOM 3693 C CA . SER B 1 85 ? 12.700 -40.549 7.873 1.00 21.31 103 SER B CA 1
ATOM 3694 C C . SER B 1 85 ? 13.910 -40.705 8.770 1.00 21.58 103 SER B C 1
ATOM 3695 O O . SER B 1 85 ? 13.998 -40.057 9.820 1.00 21.29 103 SER B O 1
ATOM 3698 N N . CYS B 1 86 ? 14.831 -41.587 8.381 1.00 21.59 104 CYS B N 1
ATOM 3699 C CA . CYS B 1 86 ? 16.114 -41.709 9.080 1.00 21.72 104 CYS B CA 1
ATOM 3700 C C . CYS B 1 86 ? 17.028 -40.765 8.329 1.00 21.40 104 CYS B C 1
ATOM 3701 O O . CYS B 1 86 ? 17.061 -40.805 7.112 1.00 21.34 104 CYS B O 1
ATOM 3704 N N . PHE B 1 87 ? 17.753 -39.896 9.051 1.00 21.45 105 PHE B N 1
ATOM 3705 C CA . PHE B 1 87 ? 18.485 -38.783 8.411 1.00 20.99 105 PHE B CA 1
ATOM 3706 C C . PHE B 1 87 ? 19.824 -38.462 9.042 1.00 20.97 105 PHE B C 1
ATOM 3707 O O . PHE B 1 87 ? 20.149 -38.934 10.122 1.00 20.03 105 PHE B O 1
ATOM 3715 N N . VAL B 1 88 ? 20.575 -37.600 8.355 1.00 21.39 106 VAL B N 1
ATOM 3716 C CA . VAL B 1 88 ? 21.858 -37.129 8.822 1.00 21.81 106 VAL B CA 1
ATOM 3717 C C . VAL B 1 88 ? 21.919 -35.591 8.626 1.00 22.78 106 VAL B C 1
ATOM 3718 O O . VAL B 1 88 ? 21.483 -35.069 7.599 1.00 23.09 106 VAL B O 1
ATOM 3722 N N . LEU B 1 89 ? 22.396 -34.876 9.633 1.00 23.64 107 LEU B N 1
ATOM 3723 C CA . LEU B 1 89 ? 22.490 -33.421 9.547 1.00 24.68 107 LEU B CA 1
ATOM 3724 C C . LEU B 1 89 ? 23.737 -33.073 8.724 1.00 25.82 107 LEU B C 1
ATOM 3725 O O . LEU B 1 89 ? 24.839 -33.487 9.073 1.00 26.49 107 LEU B O 1
ATOM 3730 N N . PRO B 1 90 ? 23.560 -32.338 7.613 1.00 26.90 108 PRO B N 1
ATOM 3731 C CA . PRO B 1 90 ? 24.668 -32.080 6.676 1.00 27.89 108 PRO B CA 1
ATOM 3732 C C . PRO B 1 90 ? 25.846 -31.322 7.300 1.00 29.18 108 PRO B C 1
ATOM 3733 O O . PRO B 1 90 ? 25.682 -30.636 8.302 1.00 29.11 108 PRO B O 1
ATOM 3737 N N . LYS B 1 91 ? 27.000 -31.384 6.637 1.00 30.87 109 LYS B N 1
ATOM 3738 C CA . LYS B 1 91 ? 28.279 -30.882 7.209 1.00 31.87 109 LYS B CA 1
ATOM 3739 C C . LYS B 1 91 ? 28.454 -29.358 7.292 1.00 32.14 109 LYS B C 1
ATOM 3740 O O . LYS B 1 91 ? 28.736 -28.807 8.393 1.00 32.79 109 LYS B O 1
ATOM 3746 N N . SER B 1 92 ? 28.343 -28.682 6.149 1.00 31.80 110 SER B N 1
ATOM 3747 C CA . SER B 1 92 ? 28.649 -27.244 6.072 1.00 31.70 110 SER B CA 1
ATOM 3748 C C . SER B 1 92 ? 27.409 -26.390 6.264 1.00 30.94 110 SER B C 1
ATOM 3749 O O . SER B 1 92 ? 27.072 -25.567 5.399 1.00 31.04 110 SER B O 1
ATOM 3752 N N . SER B 1 93 ? 26.738 -26.570 7.392 1.00 29.87 111 SER B N 1
ATOM 3753 C CA . SER B 1 93 ? 25.456 -25.915 7.619 1.00 29.15 111 SER B CA 1
ATOM 3754 C C . SER B 1 93 ? 25.291 -25.563 9.092 1.00 28.31 111 SER B C 1
ATOM 3755 O O . SER B 1 93 ? 24.928 -26.403 9.899 1.00 28.01 111 SER B O 1
ATOM 3758 N N . ALA B 1 94 ? 25.575 -24.314 9.438 1.00 27.35 112 ALA B N 1
ATOM 3759 C CA . ALA B 1 94 ? 25.470 -23.876 10.827 1.00 26.60 112 ALA B CA 1
ATOM 3760 C C . ALA B 1 94 ? 24.052 -24.073 11.333 1.00 25.79 112 ALA B C 1
ATOM 3761 O O . ALA B 1 94 ? 23.842 -24.452 12.492 1.00 25.64 112 ALA B O 1
ATOM 3763 N N . ILE B 1 95 ? 23.079 -23.854 10.451 1.00 24.99 113 ILE B N 1
ATOM 3764 C CA . ILE B 1 95 ? 21.681 -24.077 10.785 1.00 24.40 113 ILE B CA 1
ATOM 3765 C C . ILE B 1 95 ? 21.299 -25.519 10.472 1.00 24.46 113 ILE B C 1
ATOM 3766 O O . ILE B 1 95 ? 21.409 -25.954 9.333 1.00 25.14 113 ILE B O 1
ATOM 3771 N N . ASN B 1 96 ? 20.875 -26.256 11.496 1.00 24.10 114 ASN B N 1
ATOM 3772 C CA . ASN B 1 96 ? 20.384 -27.622 11.333 1.00 23.91 114 ASN B CA 1
ATOM 3773 C C . ASN B 1 96 ? 19.350 -27.943 12.441 1.00 23.73 114 ASN B C 1
ATOM 3774 O O . ASN B 1 96 ? 19.169 -27.149 13.377 1.00 23.13 114 ASN B O 1
ATOM 3779 N N . LEU B 1 97 ? 18.663 -29.085 12.323 1.00 23.43 115 LEU B N 1
ATOM 3780 C CA . LEU B 1 97 ? 17.579 -29.429 13.268 1.00 23.23 115 LEU B CA 1
ATOM 3781 C C . LEU B 1 97 ? 18.005 -29.268 14.733 1.00 23.25 115 LEU B C 1
ATOM 3782 O O . LEU B 1 97 ? 17.201 -28.843 15.577 1.00 22.82 115 LEU B O 1
ATOM 3787 N N . LEU B 1 98 ? 19.256 -29.619 15.023 1.00 22.86 116 LEU B N 1
ATOM 3788 C CA . LEU B 1 98 ? 19.773 -29.561 16.368 1.00 23.14 116 LEU B CA 1
ATOM 3789 C C . LEU B 1 98 ? 20.057 -28.115 16.807 1.00 23.66 116 LEU B C 1
ATOM 3790 O O . LEU B 1 98 ? 19.592 -27.685 17.882 1.00 24.31 116 LEU B O 1
ATOM 3795 N N . THR B 1 99 ? 20.816 -27.367 16.000 1.00 23.53 117 THR B N 1
ATOM 3796 C CA . THR B 1 99 ? 21.152 -25.989 16.363 1.00 23.84 117 THR B CA 1
ATOM 3797 C C . THR B 1 99 ? 19.897 -25.119 16.466 1.00 24.19 117 THR B C 1
ATOM 3798 O O . THR B 1 99 ? 19.848 -24.194 17.263 1.00 24.43 117 THR B O 1
ATOM 3802 N N . ILE B 1 100 ? 18.881 -25.436 15.671 1.00 24.71 118 ILE B N 1
ATOM 3803 C CA . ILE B 1 100 ? 17.622 -24.715 15.715 1.00 25.05 118 ILE B CA 1
ATOM 3804 C C . ILE B 1 100 ? 16.945 -24.928 17.065 1.00 25.70 118 ILE B C 1
ATOM 3805 O O . ILE B 1 100 ? 16.587 -23.975 17.746 1.00 25.36 118 ILE B O 1
ATOM 3810 N N . ALA B 1 101 ? 16.790 -26.194 17.442 1.00 26.45 119 ALA B N 1
ATOM 3811 C CA . ALA B 1 101 ? 16.106 -26.563 18.679 1.00 26.89 119 ALA B CA 1
ATOM 3812 C C . ALA B 1 101 ? 16.906 -26.157 19.902 1.00 27.24 119 ALA B C 1
ATOM 3813 O O . ALA B 1 101 ? 16.352 -25.650 20.873 1.00 27.12 119 ALA B O 1
ATOM 3815 N N . ARG B 1 102 ? 18.215 -26.381 19.844 1.00 27.76 120 ARG B N 1
ATOM 3816 C CA . ARG B 1 102 ? 19.091 -26.144 20.986 1.00 28.27 120 ARG B CA 1
ATOM 3817 C C . ARG B 1 102 ? 19.543 -24.687 21.130 1.00 28.72 120 ARG B C 1
ATOM 3818 O O . ARG B 1 102 ? 19.487 -24.136 22.219 1.00 28.83 120 ARG B O 1
ATOM 3826 N N . ASP B 1 103 ? 19.982 -24.075 20.028 1.00 29.21 121 ASP B N 1
ATOM 3827 C CA . ASP B 1 103 ? 20.630 -22.754 20.075 1.00 29.44 121 ASP B CA 1
ATOM 3828 C C . ASP B 1 103 ? 19.816 -21.616 19.478 1.00 29.77 121 ASP B C 1
ATOM 3829 O O . ASP B 1 103 ? 20.355 -20.560 19.185 1.00 29.69 121 ASP B O 1
ATOM 3834 N N . GLY B 1 104 ? 18.525 -21.834 19.282 1.00 30.33 122 GLY B N 1
ATOM 3835 C CA . GLY B 1 104 ? 17.648 -20.787 18.755 1.00 30.64 122 GLY B CA 1
ATOM 3836 C C . GLY B 1 104 ? 17.908 -20.354 17.310 1.00 30.86 122 GLY B C 1
ATOM 3837 O O . GLY B 1 104 ? 17.505 -19.257 16.914 1.00 30.55 122 GLY B O 1
ATOM 3846 N N . LYS B 1 106 ? 17.265 -20.466 13.232 1.00 30.99 124 LYS B N 1
ATOM 3847 C CA . LYS B 1 106 ? 16.016 -20.545 12.476 1.00 31.08 124 LYS B CA 1
ATOM 3848 C C . LYS B 1 106 ? 16.303 -20.912 11.045 1.00 30.76 124 LYS B C 1
ATOM 3849 O O . LYS B 1 106 ? 17.355 -20.568 10.516 1.00 30.45 124 LYS B O 1
ATOM 3853 N N . PHE B 1 107 ? 15.373 -21.625 10.412 1.00 30.62 125 PHE B N 1
ATOM 3854 C CA . PHE B 1 107 ? 15.464 -21.828 8.992 1.00 30.49 125 PHE B CA 1
ATOM 3855 C C . PHE B 1 107 ? 15.480 -20.423 8.393 1.00 30.87 125 PHE B C 1
ATOM 3856 O O . PHE B 1 107 ? 14.792 -19.532 8.890 1.00 30.63 125 PHE B O 1
ATOM 3864 N N . PRO B 1 108 ? 16.284 -20.208 7.342 1.00 31.38 126 PRO B N 1
ATOM 3865 C CA . PRO B 1 108 ? 16.336 -18.889 6.731 1.00 31.61 126 PRO B CA 1
ATOM 3866 C C . PRO B 1 108 ? 14.990 -18.443 6.152 1.00 31.98 126 PRO B C 1
ATOM 3867 O O . PRO B 1 108 ? 14.197 -19.274 5.700 1.00 31.28 126 PRO B O 1
ATOM 3871 N N . SER B 1 109 ? 14.746 -17.138 6.185 1.00 32.63 127 SER B N 1
ATOM 3872 C CA . SER B 1 109 ? 13.542 -16.553 5.604 1.00 33.43 127 SER B CA 1
ATOM 3873 C C . SER B 1 109 ? 13.487 -16.871 4.112 1.00 33.67 127 SER B C 1
ATOM 3874 O O . SER B 1 109 ? 14.519 -16.981 3.472 1.00 33.44 127 SER B O 1
ATOM 3877 N N . VAL B 1 110 ? 12.285 -17.050 3.571 1.00 34.18 128 VAL B N 1
ATOM 3878 C CA . VAL B 1 110 ? 12.139 -17.340 2.143 1.00 35.00 128 VAL B CA 1
ATOM 3879 C C . VAL B 1 110 ? 11.295 -16.300 1.420 1.00 35.47 128 VAL B C 1
ATOM 3880 O O . VAL B 1 110 ? 10.520 -15.584 2.022 1.00 35.52 128 VAL B O 1
ATOM 3884 N N . ASP B 1 111 ? 11.461 -16.245 0.113 1.00 36.39 129 ASP B N 1
ATOM 3885 C CA . ASP B 1 111 ? 10.670 -15.385 -0.733 1.00 37.11 129 ASP B CA 1
ATOM 3886 C C . ASP B 1 111 ? 9.300 -16.035 -0.930 1.00 37.42 129 ASP B C 1
ATOM 3887 O O . ASP B 1 111 ? 9.176 -17.026 -1.649 1.00 37.55 129 ASP B O 1
ATOM 3892 N N . SER B 1 112 ? 8.272 -15.470 -0.294 1.00 37.87 130 SER B N 1
ATOM 3893 C CA . SER B 1 112 ? 6.920 -16.047 -0.333 1.00 38.14 130 SER B CA 1
ATOM 3894 C C . SER B 1 112 ? 6.363 -16.189 -1.752 1.00 38.46 130 SER B C 1
ATOM 3895 O O . SER B 1 112 ? 5.449 -16.981 -1.991 1.00 38.41 130 SER B O 1
ATOM 3898 N N . LEU B 1 113 ? 6.887 -15.404 -2.689 1.00 38.92 131 LEU B N 1
ATOM 3899 C CA . LEU B 1 113 ? 6.433 -15.493 -4.069 1.00 39.10 131 LEU B CA 1
ATOM 3900 C C . LEU B 1 113 ? 6.920 -16.781 -4.707 1.00 38.99 131 LEU B C 1
ATOM 3901 O O . LEU B 1 113 ? 6.228 -17.354 -5.555 1.00 39.53 131 LEU B O 1
ATOM 3906 N N . LYS B 1 114 ? 8.086 -17.268 -4.271 1.00 38.49 132 LYS B N 1
ATOM 3907 C CA . LYS B 1 114 ? 8.662 -18.487 -4.845 1.00 38.20 132 LYS B CA 1
ATOM 3908 C C . LYS B 1 114 ? 8.518 -19.736 -3.956 1.00 37.23 132 LYS B C 1
ATOM 3909 O O . LYS B 1 114 ? 8.371 -20.842 -4.481 1.00 37.24 132 LYS B O 1
ATOM 3915 N N . LEU B 1 115 ? 8.520 -19.561 -2.627 1.00 36.07 133 LEU B N 1
ATOM 3916 C CA . LEU B 1 115 ? 8.449 -20.714 -1.693 1.00 35.09 133 LEU B CA 1
ATOM 3917 C C . LEU B 1 115 ? 7.323 -20.600 -0.636 1.00 34.34 133 LEU B C 1
ATOM 3918 O O . LEU B 1 115 ? 7.270 -21.401 0.301 1.00 33.74 133 LEU B O 1
ATOM 3923 N N . GLU B 1 116 ? 6.429 -19.625 -0.802 1.00 33.43 134 GLU B N 1
ATOM 3924 C CA . GLU B 1 116 ? 5.342 -19.408 0.148 1.00 33.03 134 GLU B CA 1
ATOM 3925 C C . GLU B 1 116 ? 5.872 -19.404 1.600 1.00 32.48 134 GLU B C 1
ATOM 3926 O O . GLU B 1 116 ? 6.781 -18.651 1.923 1.00 32.48 134 GLU B O 1
ATOM 3932 N N . LYS B 1 117 ? 5.307 -20.256 2.457 1.00 31.82 135 LYS B N 1
ATOM 3933 C CA . LYS B 1 117 ? 5.754 -20.375 3.845 1.00 31.26 135 LYS B CA 1
ATOM 3934 C C . LYS B 1 117 ? 6.542 -21.683 4.068 1.00 30.41 135 LYS B C 1
ATOM 3935 O O . LYS B 1 117 ? 6.627 -22.174 5.197 1.00 30.61 135 LYS B O 1
ATOM 3945 N N . VAL B 1 119 ? 9.468 -23.212 4.804 1.00 25.70 137 VAL B N 1
ATOM 3946 C CA . VAL B 1 119 ? 10.788 -23.018 5.355 1.00 24.59 137 VAL B CA 1
ATOM 3947 C C . VAL B 1 119 ? 11.554 -24.348 5.480 1.00 24.10 137 VAL B C 1
ATOM 3948 O O . VAL B 1 119 ? 10.963 -25.408 5.698 1.00 23.44 137 VAL B O 1
ATOM 3952 N N . GLY B 1 120 ? 12.870 -24.266 5.311 1.00 23.46 138 GLY B N 1
ATOM 3953 C CA . GLY B 1 120 ? 13.769 -25.404 5.478 1.00 23.37 138 GLY B CA 1
ATOM 3954 C C . GLY B 1 120 ? 13.811 -26.460 4.354 1.00 23.19 138 GLY B C 1
ATOM 3955 O O . GLY B 1 120 ? 14.544 -27.459 4.469 1.00 22.51 138 GLY B O 1
ATOM 3956 N N . ILE B 1 121 ? 13.034 -26.256 3.281 1.00 22.88 139 ILE B N 1
ATOM 3957 C CA . ILE B 1 121 ? 12.931 -27.274 2.245 1.00 22.38 139 ILE B CA 1
ATOM 3958 C C . ILE B 1 121 ? 13.996 -27.156 1.169 1.00 22.48 139 ILE B C 1
ATOM 3959 O O . ILE B 1 121 ? 14.265 -28.128 0.470 1.00 23.01 139 ILE B O 1
ATOM 3964 N N . VAL B 1 122 ? 14.598 -25.974 1.024 1.00 22.42 140 VAL B N 1
ATOM 3965 C CA . VAL B 1 122 ? 15.724 -25.797 0.083 1.00 22.23 140 VAL B CA 1
ATOM 3966 C C . VAL B 1 122 ? 16.795 -24.980 0.726 1.00 22.13 140 VAL B C 1
ATOM 3967 O O . VAL B 1 122 ? 16.544 -24.341 1.732 1.00 22.82 140 VAL B O 1
ATOM 3971 N N . PRO B 1 123 ? 18.013 -24.994 0.154 1.00 22.13 141 PRO B N 1
ATOM 3972 C CA . PRO B 1 123 ? 19.128 -24.266 0.755 1.00 22.33 141 PRO B CA 1
ATOM 3973 C C . PRO B 1 123 ? 18.858 -22.786 0.932 1.00 22.21 141 PRO B C 1
ATOM 3974 O O . PRO B 1 123 ? 18.020 -22.234 0.260 1.00 22.21 141 PRO B O 1
ATOM 3978 N N . GLY B 1 124 ? 19.586 -22.178 1.851 1.00 22.53 142 GLY B N 1
ATOM 3979 C CA . GLY B 1 124 ? 19.523 -20.750 2.103 1.00 23.03 142 GLY B CA 1
ATOM 3980 C C . GLY B 1 124 ? 20.777 -20.350 2.868 1.00 23.58 142 GLY B C 1
ATOM 3981 O O . GLY B 1 124 ? 21.673 -21.172 3.070 1.00 23.66 142 GLY B O 1
ATOM 3982 N N . LYS B 1 125 ? 20.824 -19.118 3.351 1.00 24.23 143 LYS B N 1
ATOM 3983 C CA . LYS B 1 125 ? 22.001 -18.643 4.068 1.00 24.69 143 LYS B CA 1
ATOM 3984 C C . LYS B 1 125 ? 22.267 -19.510 5.275 1.00 24.24 143 LYS B C 1
ATOM 3985 O O . LYS B 1 125 ? 21.408 -19.673 6.119 1.00 24.62 143 LYS B O 1
ATOM 3991 N N . ASP B 1 126 ? 23.462 -20.083 5.327 1.00 23.91 144 ASP B N 1
ATOM 3992 C CA . ASP B 1 126 ? 23.884 -20.948 6.425 1.00 23.44 144 ASP B CA 1
ATOM 3993 C C . ASP B 1 126 ? 22.990 -22.174 6.593 1.00 23.01 144 ASP B C 1
ATOM 3994 O O . ASP B 1 126 ? 22.916 -22.750 7.671 1.00 22.34 144 ASP B O 1
ATOM 3999 N N . TYR B 1 127 ? 22.366 -22.617 5.504 1.00 22.83 145 TYR B N 1
ATOM 4000 C CA . TYR B 1 127 ? 21.487 -23.770 5.589 1.00 22.50 145 TYR B CA 1
ATOM 4001 C C . TYR B 1 127 ? 21.507 -24.687 4.357 1.00 22.49 145 TYR B C 1
ATOM 4002 O O . TYR B 1 127 ? 21.340 -24.235 3.220 1.00 22.62 145 TYR B O 1
ATOM 4011 N N . LEU B 1 128 ? 21.722 -25.979 4.614 1.00 22.04 146 LEU B N 1
ATOM 4012 C CA . LEU B 1 128 ? 21.532 -27.021 3.612 1.00 21.51 146 LEU B CA 1
ATOM 4013 C C . LEU B 1 128 ? 20.480 -27.965 4.167 1.00 21.01 146 LEU B C 1
ATOM 4014 O O . LEU B 1 128 ? 20.497 -28.275 5.339 1.00 20.87 146 LEU B O 1
ATOM 4019 N N . PRO B 1 129 ? 19.554 -28.421 3.326 1.00 21.06 147 PRO B N 1
ATOM 4020 C CA . PRO B 1 129 ? 18.491 -29.283 3.837 1.00 21.03 147 PRO B CA 1
ATOM 4021 C C . PRO B 1 129 ? 18.996 -30.565 4.463 1.00 20.88 147 PRO B C 1
ATOM 4022 O O . PRO B 1 129 ? 20.048 -31.085 4.085 1.00 20.79 147 PRO B O 1
ATOM 4026 N N . THR B 1 130 ? 18.243 -31.060 5.431 1.00 20.84 148 THR B N 1
ATOM 4027 C CA . THR B 1 130 ? 18.529 -32.317 6.043 1.00 20.27 148 THR B CA 1
ATOM 4028 C C . THR B 1 130 ? 18.582 -33.382 4.940 1.00 20.04 148 THR B C 1
ATOM 4029 O O . THR B 1 130 ? 17.846 -33.299 3.956 1.00 19.55 148 THR B O 1
ATOM 4033 N N . VAL B 1 131 ? 19.501 -34.331 5.073 1.00 19.99 149 VAL B N 1
ATOM 4034 C CA . VAL B 1 131 ? 19.636 -35.406 4.092 1.00 20.00 149 VAL B CA 1
ATOM 4035 C C . VAL B 1 131 ? 19.146 -36.722 4.663 1.00 19.98 149 VAL B C 1
ATOM 4036 O O . VAL B 1 131 ? 19.607 -37.158 5.735 1.00 20.06 149 VAL B O 1
ATOM 4040 N N . GLU B 1 132 ? 18.254 -37.382 3.916 1.00 19.56 150 GLU B N 1
ATOM 4041 C CA . GLU B 1 132 ? 17.678 -38.663 4.330 1.00 19.20 150 GLU B CA 1
ATOM 4042 C C . GLU B 1 132 ? 18.566 -39.857 4.007 1.00 19.15 150 GLU B C 1
ATOM 4043 O O . GLU B 1 132 ? 18.965 -40.044 2.866 1.00 19.51 150 GLU B O 1
ATOM 4049 N N . LEU B 1 133 ? 18.859 -40.666 5.019 1.00 19.10 151 LEU B N 1
ATOM 4050 C CA . LEU B 1 133 ? 19.526 -41.947 4.811 1.00 18.91 151 LEU B CA 1
ATOM 4051 C C . LEU B 1 133 ? 18.478 -42.963 4.365 1.00 18.72 151 LEU B C 1
ATOM 4052 O O . LEU B 1 133 ? 18.781 -43.887 3.593 1.00 19.30 151 LEU B O 1
ATOM 4065 N N . ARG B 1 135 ? 13.862 -43.188 3.834 1.00 18.19 153 ARG B N 1
ATOM 4066 C CA . ARG B 1 135 ? 12.471 -42.818 3.998 1.00 18.27 153 ARG B CA 1
ATOM 4067 C C . ARG B 1 135 ? 11.701 -44.094 4.227 1.00 18.54 153 ARG B C 1
ATOM 4068 O O . ARG B 1 135 ? 11.889 -45.064 3.498 1.00 18.67 153 ARG B O 1
ATOM 4076 N N . PHE B 1 136 ? 10.839 -44.116 5.237 1.00 18.79 154 PHE B N 1
ATOM 4077 C CA . PHE B 1 136 ? 10.029 -45.307 5.485 1.00 18.85 154 PHE B CA 1
ATOM 4078 C C . PHE B 1 136 ? 8.613 -44.954 5.875 1.00 18.81 154 PHE B C 1
ATOM 4079 O O . PHE B 1 136 ? 8.306 -43.817 6.213 1.00 18.46 154 PHE B O 1
ATOM 4095 N N . THR B 1 138 ? 5.536 -46.575 8.248 1.00 18.51 156 THR B N 1
ATOM 4096 C CA . THR B 1 138 ? 5.258 -47.608 9.207 1.00 18.89 156 THR B CA 1
ATOM 4097 C C . THR B 1 138 ? 4.054 -48.367 8.760 1.00 19.13 156 THR B C 1
ATOM 4098 O O . THR B 1 138 ? 3.206 -47.834 8.067 1.00 19.56 156 THR B O 1
ATOM 4102 N N . PRO B 1 139 ? 3.974 -49.628 9.141 1.00 19.56 157 PRO B N 1
ATOM 4103 C CA . PRO B 1 139 ? 2.743 -50.341 8.866 1.00 19.53 157 PRO B CA 1
ATOM 4104 C C . PRO B 1 139 ? 1.698 -50.007 9.928 1.00 20.03 157 PRO B C 1
ATOM 4105 O O . PRO B 1 139 ? 1.978 -49.235 10.880 1.00 19.45 157 PRO B O 1
ATOM 4109 N N . PHE B 1 140 ? 0.511 -50.589 9.769 1.00 19.91 158 PHE B N 1
ATOM 4110 C CA . PHE B 1 140 ? -0.535 -50.417 10.705 1.00 20.24 158 PHE B CA 1
ATOM 4111 C C . PHE B 1 140 ? -0.330 -51.303 11.944 1.00 20.26 158 PHE B C 1
ATOM 4112 O O . PHE B 1 140 ? -0.683 -52.472 11.926 1.00 20.43 158 PHE B O 1
ATOM 4120 N N . GLY B 1 141 ? 0.312 -50.739 12.974 1.00 20.41 159 GLY B N 1
ATOM 4121 C CA . GLY B 1 141 ? 0.353 -51.326 14.337 1.00 20.47 159 GLY B CA 1
ATOM 4122 C C . GLY B 1 141 ? 1.085 -52.635 14.533 1.00 20.75 159 GLY B C 1
ATOM 4123 O O . GLY B 1 141 ? 0.718 -53.427 15.406 1.00 21.18 159 GLY B O 1
ATOM 4124 N N . ILE B 1 142 ? 2.142 -52.855 13.763 1.00 20.44 160 ILE B N 1
ATOM 4125 C CA . ILE B 1 142 ? 2.877 -54.090 13.841 1.00 20.29 160 ILE B CA 1
ATOM 4126 C C . ILE B 1 142 ? 3.486 -54.285 15.239 1.00 20.86 160 ILE B C 1
ATOM 4127 O O . ILE B 1 142 ? 3.897 -53.317 15.897 1.00 20.90 160 ILE B O 1
ATOM 4132 N N . GLY B 1 143 ? 3.518 -55.538 15.696 1.00 21.03 161 GLY B N 1
ATOM 4133 C CA . GLY B 1 143 ? 4.099 -55.865 16.991 1.00 21.17 161 GLY B CA 1
ATOM 4134 C C . GLY B 1 143 ? 3.084 -55.742 18.102 1.00 21.58 161 GLY B C 1
ATOM 4135 O O . GLY B 1 143 ? 2.634 -56.744 18.646 1.00 21.43 161 GLY B O 1
ATOM 4136 N N . HIS B 1 144 ? 2.697 -54.505 18.415 1.00 21.87 162 HIS B N 1
ATOM 4137 C CA . HIS B 1 144 ? 1.756 -54.248 19.483 1.00 22.19 162 HIS B CA 1
ATOM 4138 C C . HIS B 1 144 ? 0.416 -54.896 19.212 1.00 22.59 162 HIS B C 1
ATOM 4139 O O . HIS B 1 144 ? -0.242 -55.352 20.126 1.00 22.44 162 HIS B O 1
ATOM 4146 N N . TYR B 1 145 ? 0.014 -54.938 17.950 1.00 23.45 163 TYR B N 1
ATOM 4147 C CA . TYR B 1 145 ? -1.290 -55.493 17.583 1.00 24.01 163 TYR B CA 1
ATOM 4148 C C . TYR B 1 145 ? -1.166 -56.800 16.810 1.00 24.22 163 TYR B C 1
ATOM 4149 O O . TYR B 1 145 ? -2.155 -57.281 16.240 1.00 23.56 163 TYR B O 1
ATOM 4158 N N . SER B 1 146 ? 0.036 -57.392 16.829 1.00 24.92 164 SER B N 1
ATOM 4159 C CA . SER B 1 146 ? 0.325 -58.608 16.060 1.00 25.91 164 SER B CA 1
ATOM 4160 C C . SER B 1 146 ? 0.020 -59.886 16.853 1.00 27.00 164 SER B C 1
ATOM 4161 O O . SER B 1 146 ? 0.745 -60.862 16.749 1.00 27.56 164 SER B O 1
ATOM 4164 N N . ASN B 1 147 ? -1.059 -59.887 17.621 1.00 28.12 165 ASN B N 1
ATOM 4165 C CA . ASN B 1 147 ? -1.400 -61.044 18.410 1.00 29.19 165 ASN B CA 1
ATOM 4166 C C . ASN B 1 147 ? -1.898 -62.174 17.522 1.00 30.43 165 ASN B C 1
ATOM 4167 O O . ASN B 1 147 ? -2.928 -62.042 16.865 1.00 30.45 165 ASN B O 1
ATOM 4172 N N . ASN B 1 148 ? -1.174 -63.292 17.528 1.00 31.89 166 ASN B N 1
ATOM 4173 C CA . ASN B 1 148 ? -1.530 -64.444 16.703 1.00 33.67 166 ASN B CA 1
ATOM 4174 C C . ASN B 1 148 ? -2.416 -65.466 17.408 1.00 35.61 166 ASN B C 1
ATOM 4175 O O . ASN B 1 148 ? -2.825 -66.448 16.809 1.00 35.65 166 ASN B O 1
ATOM 4180 N N . ASN B 1 149 ? -2.701 -65.237 18.685 1.00 37.94 167 ASN B N 1
ATOM 4181 C CA . ASN B 1 149 ? -3.607 -66.100 19.419 1.00 39.68 167 ASN B CA 1
ATOM 4182 C C . ASN B 1 149 ? -4.947 -66.094 18.730 1.00 41.02 167 ASN B C 1
ATOM 4183 O O . ASN B 1 149 ? -5.403 -65.059 18.252 1.00 41.37 167 ASN B O 1
ATOM 4188 N N . ASP B 1 150 ? -5.576 -67.251 18.684 1.00 42.65 168 ASP B N 1
ATOM 4189 C CA . ASP B 1 150 ? -6.857 -67.419 18.004 1.00 43.97 168 ASP B CA 1
ATOM 4190 C C . ASP B 1 150 ? -7.891 -66.308 18.353 1.00 44.70 168 ASP B C 1
ATOM 4191 O O . ASP B 1 150 ? -8.664 -65.876 17.487 1.00 44.96 168 ASP B O 1
ATOM 4196 N N . SER B 1 151 ? -7.861 -65.833 19.600 1.00 45.40 169 SER B N 1
ATOM 4197 C CA . SER B 1 151 ? -8.839 -64.845 20.105 1.00 45.82 169 SER B CA 1
ATOM 4198 C C . SER B 1 151 ? -9.142 -63.700 19.132 1.00 45.96 169 SER B C 1
ATOM 4199 O O . SER B 1 151 ? -10.216 -63.663 18.524 1.00 46.40 169 SER B O 1
ATOM 4202 N N . LEU B 1 152 ? -8.210 -62.762 18.994 1.00 45.95 170 LEU B N 1
ATOM 4203 C CA . LEU B 1 152 ? -8.442 -61.580 18.148 1.00 45.80 170 LEU B CA 1
ATOM 4204 C C . LEU B 1 152 ? -8.060 -61.803 16.668 1.00 45.24 170 LEU B C 1
ATOM 4205 O O . LEU B 1 152 ? -8.511 -61.057 15.786 1.00 45.40 170 LEU B O 1
ATOM 4207 N N . SER B 1 153 ? -7.273 -62.846 16.401 1.00 44.42 171 SER B N 1
ATOM 4208 C CA . SER B 1 153 ? -6.707 -63.066 15.066 1.00 43.80 171 SER B CA 1
ATOM 4209 C C . SER B 1 153 ? -7.760 -63.386 13.976 1.00 43.19 171 SER B C 1
ATOM 4210 O O . SER B 1 153 ? -7.856 -62.671 12.974 1.00 43.20 171 SER B O 1
ATOM 4213 N N . SER B 1 154 ? -8.558 -64.432 14.183 1.00 42.31 172 SER B N 1
ATOM 4214 C CA . SER B 1 154 ? -9.547 -64.855 13.169 1.00 41.72 172 SER B CA 1
ATOM 4215 C C . SER B 1 154 ? -10.411 -63.693 12.613 1.00 40.90 172 SER B C 1
ATOM 4216 O O . SER B 1 154 ? -10.794 -63.711 11.433 1.00 40.85 172 SER B O 1
ATOM 4219 N N . LYS B 1 155 ? -10.679 -62.681 13.442 1.00 39.70 173 LYS B N 1
ATOM 4220 C CA . LYS B 1 155 ? -11.492 -61.530 13.015 1.00 38.83 173 LYS B CA 1
ATOM 4221 C C . LYS B 1 155 ? -10.759 -60.552 12.090 1.00 37.92 173 LYS B C 1
ATOM 4222 O O . LYS B 1 155 ? -11.376 -59.938 11.224 1.00 37.54 173 LYS B O 1
ATOM 4228 N N . ARG B 1 156 ? -9.458 -60.384 12.302 1.00 37.06 174 ARG B N 1
ATOM 4229 C CA . ARG B 1 156 ? -8.658 -59.430 11.519 1.00 36.50 174 ARG B CA 1
ATOM 4230 C C . ARG B 1 156 ? -7.805 -60.129 10.423 1.00 34.98 174 ARG B C 1
ATOM 4231 O O . ARG B 1 156 ? -7.726 -59.657 9.283 1.00 34.93 174 ARG B O 1
ATOM 4239 N N . ARG B 1 157 ? -7.153 -61.229 10.800 1.00 32.81 175 ARG B N 1
ATOM 4240 C CA . ARG B 1 157 ? -6.185 -61.902 9.935 1.00 31.39 175 ARG B CA 1
ATOM 4241 C C . ARG B 1 157 ? -6.850 -62.740 8.850 1.00 29.73 175 ARG B C 1
ATOM 4242 O O . ARG B 1 157 ? -7.569 -63.684 9.150 1.00 29.65 175 ARG B O 1
ATOM 4250 N N . PRO B 1 158 ? -6.596 -62.401 7.579 1.00 28.02 176 PRO B N 1
ATOM 4251 C CA . PRO B 1 158 ? -7.184 -63.140 6.470 1.00 26.90 176 PRO B CA 1
ATOM 4252 C C . PRO B 1 158 ? -6.718 -64.590 6.427 1.00 25.78 176 PRO B C 1
ATOM 4253 O O . PRO B 1 158 ? -5.640 -64.915 6.935 1.00 25.44 176 PRO B O 1
ATOM 4257 N N . VAL B 1 159 ? -7.536 -65.444 5.820 1.00 24.35 177 VAL B N 1
ATOM 4258 C CA . VAL B 1 159 ? -7.267 -66.884 5.739 1.00 23.35 177 VAL B CA 1
ATOM 4259 C C . VAL B 1 159 ? -5.960 -67.212 4.987 1.00 22.83 177 VAL B C 1
ATOM 4260 O O . VAL B 1 159 ? -5.361 -68.276 5.194 1.00 22.08 177 VAL B O 1
ATOM 4264 N N . TYR B 1 160 ? -5.545 -66.302 4.103 1.00 22.19 178 TYR B N 1
ATOM 4265 C CA . TYR B 1 160 ? -4.334 -66.489 3.310 1.00 21.65 178 TYR B CA 1
ATOM 4266 C C . TYR B 1 160 ? -3.107 -65.964 4.030 1.00 21.33 178 TYR B C 1
ATOM 4267 O O . TYR B 1 160 ? -2.011 -66.094 3.522 1.00 21.58 178 TYR B O 1
ATOM 4276 N N . ILE B 1 161 ? -3.306 -65.366 5.212 1.00 21.15 179 ILE B N 1
ATOM 4277 C CA . ILE B 1 161 ? -2.196 -64.866 6.054 1.00 21.18 179 ILE B CA 1
ATOM 4278 C C . ILE B 1 161 ? -2.054 -65.737 7.300 1.00 21.43 179 ILE B C 1
ATOM 4279 O O . ILE B 1 161 ? -2.816 -65.596 8.253 1.00 21.26 179 ILE B O 1
ATOM 4284 N N . PRO B 1 162 ? -1.067 -66.637 7.304 1.00 21.75 180 PRO B N 1
ATOM 4285 C CA . PRO B 1 162 ? -0.956 -67.559 8.433 1.00 21.98 180 PRO B CA 1
ATOM 4286 C C . PRO B 1 162 ? -0.541 -66.904 9.738 1.00 22.53 180 PRO B C 1
ATOM 4287 O O . PRO B 1 162 ? -0.874 -67.414 10.805 1.00 23.27 180 PRO B O 1
ATOM 4291 N N . LYS B 1 163 ? 0.221 -65.818 9.673 1.00 22.88 181 LYS B N 1
ATOM 4292 C CA . LYS B 1 163 ? 0.589 -65.116 10.891 1.00 23.12 181 LYS B CA 1
ATOM 4293 C C . LYS B 1 163 ? 1.013 -63.684 10.638 1.00 22.85 181 LYS B C 1
ATOM 4294 O O . LYS B 1 163 ? 1.467 -63.336 9.542 1.00 22.70 181 LYS B O 1
ATOM 4300 N N . TRP B 1 164 ? 0.837 -62.854 11.665 1.00 22.43 182 TRP B N 1
ATOM 4301 C CA . TRP B 1 164 ? 1.303 -61.506 11.645 1.00 22.16 182 TRP B CA 1
ATOM 4302 C C . TRP B 1 164 ? 2.772 -61.499 11.989 1.00 22.38 182 TRP B C 1
ATOM 4303 O O . TRP B 1 164 ? 3.203 -62.219 12.887 1.00 22.25 182 TRP B O 1
ATOM 4314 N N . GLU B 1 165 ? 3.543 -60.672 11.302 1.00 22.80 183 GLU B N 1
ATOM 4315 C CA . GLU B 1 165 ? 4.943 -60.479 11.667 1.00 23.34 183 GLU B CA 1
ATOM 4316 C C . GLU B 1 165 ? 4.966 -59.559 12.877 1.00 22.78 183 GLU B C 1
ATOM 4317 O O . GLU B 1 165 ? 4.060 -58.763 13.080 1.00 22.41 183 GLU B O 1
ATOM 4323 N N . SER B 1 166 ? 5.991 -59.686 13.687 1.00 22.98 184 SER B N 1
ATOM 4324 C CA . SER B 1 166 ? 6.072 -58.919 14.911 1.00 23.30 184 SER B CA 1
ATOM 4325 C C . SER B 1 166 ? 6.835 -57.613 14.729 1.00 23.06 184 SER B C 1
ATOM 4326 O O . SER B 1 166 ? 6.785 -56.757 15.584 1.00 23.66 184 SER B O 1
ATOM 4329 N N . ASN B 1 167 ? 7.547 -57.463 13.627 1.00 22.91 185 ASN B N 1
ATOM 4330 C CA . ASN B 1 167 ? 8.215 -56.203 13.346 1.00 22.95 185 ASN B CA 1
ATOM 4331 C C . ASN B 1 167 ? 8.606 -56.125 11.901 1.00 23.28 185 ASN B C 1
ATOM 4332 O O . ASN B 1 167 ? 8.356 -57.059 11.127 1.00 23.20 185 ASN B O 1
ATOM 4337 N N . VAL B 1 168 ? 9.217 -55.002 11.521 1.00 23.36 186 VAL B N 1
ATOM 4338 C CA . VAL B 1 168 ? 9.595 -54.769 10.145 1.00 23.14 186 VAL B CA 1
ATOM 4339 C C . VAL B 1 168 ? 11.032 -54.306 10.116 1.00 22.90 186 VAL B C 1
ATOM 4340 O O . VAL B 1 168 ? 11.460 -53.563 10.980 1.00 22.77 186 VAL B O 1
ATOM 4344 N N . THR B 1 169 ? 11.795 -54.797 9.150 1.00 22.96 187 THR B N 1
ATOM 4345 C CA . THR B 1 169 ? 13.213 -54.455 9.037 1.00 22.90 187 THR B CA 1
ATOM 4346 C C . THR B 1 169 ? 13.491 -53.954 7.642 1.00 22.72 187 THR B C 1
ATOM 4347 O O . THR B 1 169 ? 12.982 -54.501 6.682 1.00 22.54 187 THR B O 1
ATOM 4351 N N . TRP B 1 170 ? 14.294 -52.900 7.538 1.00 22.73 188 TRP B N 1
ATOM 4352 C CA . TRP B 1 170 ? 14.687 -52.357 6.249 1.00 22.88 188 TRP B CA 1
ATOM 4353 C C . TRP B 1 170 ? 16.201 -52.206 6.206 1.00 23.24 188 TRP B C 1
ATOM 4354 O O . TRP B 1 170 ? 16.824 -51.901 7.206 1.00 23.21 188 TRP B O 1
ATOM 4365 N N . GLN B 1 171 ? 16.786 -52.408 5.035 1.00 23.77 189 GLN B N 1
ATOM 4366 C CA . GLN B 1 171 ? 18.211 -52.305 4.894 1.00 24.59 189 GLN B CA 1
ATOM 4367 C C . GLN B 1 171 ? 18.537 -51.615 3.594 1.00 24.58 189 GLN B C 1
ATOM 4368 O O . GLN B 1 171 ? 17.893 -51.851 2.591 1.00 25.09 189 GLN B O 1
ATOM 4374 N N . GLN B 1 172 ? 19.485 -50.693 3.642 1.00 24.46 190 GLN B N 1
ATOM 4375 C CA . GLN B 1 172 ? 19.908 -49.987 2.464 1.00 24.50 190 GLN B CA 1
ATOM 4376 C C . GLN B 1 172 ? 21.379 -49.658 2.505 1.00 24.33 190 GLN B C 1
ATOM 4377 O O . GLN B 1 172 ? 21.960 -49.405 3.573 1.00 24.03 190 GLN B O 1
ATOM 4383 N N . ASP B 1 173 ? 21.959 -49.605 1.318 1.00 24.15 191 ASP B N 1
ATOM 4384 C CA . ASP B 1 173 ? 23.324 -49.220 1.131 1.00 23.81 191 ASP B CA 1
ATOM 4385 C C . ASP B 1 173 ? 23.372 -47.708 1.182 1.00 23.43 191 ASP B C 1
ATOM 4386 O O . ASP B 1 173 ? 22.699 -47.057 0.410 1.00 23.29 191 ASP B O 1
ATOM 4391 N N . ILE B 1 174 ? 24.159 -47.150 2.102 1.00 23.05 192 ILE B N 1
ATOM 4392 C CA . ILE B 1 174 ? 24.304 -45.685 2.209 1.00 22.76 192 ILE B CA 1
ATOM 4393 C C . ILE B 1 174 ? 25.761 -45.249 1.962 1.00 22.69 192 ILE B C 1
ATOM 4394 O O . ILE B 1 174 ? 26.192 -44.194 2.419 1.00 22.61 192 ILE B O 1
ATOM 4399 N N . THR B 1 175 ? 26.490 -46.051 1.204 1.00 22.49 193 THR B N 1
ATOM 4400 C CA . THR B 1 175 ? 27.900 -45.793 0.928 1.00 22.41 193 THR B CA 1
ATOM 4401 C C . THR B 1 175 ? 28.155 -44.391 0.351 1.00 23.28 193 THR B C 1
ATOM 4402 O O . THR B 1 175 ? 29.159 -43.760 0.680 1.00 22.86 193 THR B O 1
ATOM 4406 N N . ASP B 1 176 ? 27.251 -43.911 -0.510 1.00 24.07 194 ASP B N 1
ATOM 4407 C CA . ASP B 1 176 ? 27.431 -42.592 -1.157 1.00 25.09 194 ASP B CA 1
ATOM 4408 C C . ASP B 1 176 ? 27.351 -41.426 -0.164 1.00 25.15 194 ASP B C 1
ATOM 4409 O O . ASP B 1 176 ? 27.984 -40.399 -0.367 1.00 25.99 194 ASP B O 1
ATOM 4414 N N . LEU B 1 177 ? 26.607 -41.607 0.916 1.00 25.07 195 LEU B N 1
ATOM 4415 C CA . LEU B 1 177 ? 26.469 -40.577 1.933 1.00 24.98 195 LEU B CA 1
ATOM 4416 C C . LEU B 1 177 ? 27.664 -40.558 2.936 1.00 25.36 195 LEU B C 1
ATOM 4417 O O . LEU B 1 177 ? 27.666 -39.765 3.891 1.00 25.25 195 LEU B O 1
ATOM 4422 N N . TYR B 1 178 ? 28.704 -41.366 2.672 1.00 25.33 196 TYR B N 1
ATOM 4423 C CA . TYR B 1 178 ? 29.846 -41.440 3.578 1.00 25.62 196 TYR B CA 1
ATOM 4424 C C . TYR B 1 178 ? 30.430 -40.060 3.949 1.00 25.95 196 TYR B C 1
ATOM 4425 O O . TYR B 1 178 ? 30.842 -39.851 5.085 1.00 25.82 196 TYR B O 1
ATOM 4434 N N . PRO B 1 179 ? 30.489 -39.129 2.987 1.00 26.42 197 PRO B N 1
ATOM 4435 C CA . PRO B 1 179 ? 31.038 -37.814 3.341 1.00 26.71 197 PRO B CA 1
ATOM 4436 C C . PRO B 1 179 ? 30.289 -37.145 4.496 1.00 27.13 197 PRO B C 1
ATOM 4437 O O . PRO B 1 179 ? 30.908 -36.418 5.282 1.00 27.91 197 PRO B O 1
ATOM 4441 N N . LEU B 1 180 ? 28.986 -37.412 4.621 1.00 27.11 198 LEU B N 1
ATOM 4442 C CA . LEU B 1 180 ? 28.180 -36.844 5.713 1.00 27.19 198 LEU B CA 1
ATOM 4443 C C . LEU B 1 180 ? 28.327 -37.609 7.050 1.00 27.53 198 LEU B C 1
ATOM 4444 O O . LEU B 1 180 ? 27.886 -37.129 8.084 1.00 27.37 198 LEU B O 1
ATOM 4449 N N . LEU B 1 181 ? 28.912 -38.807 7.008 1.00 28.17 199 LEU B N 1
ATOM 4450 C CA . LEU B 1 181 ? 29.142 -39.615 8.222 1.00 28.34 199 LEU B CA 1
ATOM 4451 C C . LEU B 1 181 ? 30.565 -39.436 8.746 1.00 29.01 199 LEU B C 1
ATOM 4452 O O . LEU B 1 181 ? 30.838 -39.659 9.916 1.00 28.84 199 LEU B O 1
ATOM 4457 N N . GLU B 1 182 ? 31.475 -39.064 7.855 1.00 30.33 200 GLU B N 1
ATOM 4458 C CA . GLU B 1 182 ? 32.899 -38.944 8.192 1.00 31.13 200 GLU B CA 1
ATOM 4459 C C . GLU B 1 182 ? 33.132 -38.043 9.412 1.00 31.29 200 GLU B C 1
ATOM 4460 O O . GLU B 1 182 ? 32.512 -36.979 9.553 1.00 30.64 200 GLU B O 1
ATOM 4466 N N . GLY B 1 183 ? 34.029 -38.487 10.288 1.00 31.86 201 GLY B N 1
ATOM 4467 C CA . GLY B 1 183 ? 34.349 -37.754 11.498 1.00 32.23 201 GLY B CA 1
ATOM 4468 C C . GLY B 1 183 ? 33.206 -37.842 12.480 1.00 32.52 201 GLY B C 1
ATOM 4469 O O . GLY B 1 183 ? 32.847 -38.937 12.925 1.00 33.01 201 GLY B O 1
ATOM 4470 N N . GLU B 1 184 ? 32.637 -36.688 12.818 1.00 32.60 202 GLU B N 1
ATOM 4471 C CA . GLU B 1 184 ? 31.503 -36.619 13.712 1.00 32.71 202 GLU B CA 1
ATOM 4472 C C . GLU B 1 184 ? 30.273 -36.295 12.907 1.00 32.10 202 GLU B C 1
ATOM 4473 O O . GLU B 1 184 ? 30.293 -35.371 12.069 1.00 32.61 202 GLU B O 1
ATOM 4479 N N . ALA B 1 185 ? 29.184 -37.007 13.182 1.00 30.74 203 ALA B N 1
ATOM 4480 C CA . ALA B 1 185 ? 27.945 -36.781 12.475 1.00 29.40 203 ALA B CA 1
ATOM 4481 C C . ALA B 1 185 ? 26.787 -36.988 13.409 1.00 28.44 203 ALA B C 1
ATOM 4482 O O . ALA B 1 185 ? 26.887 -37.741 14.369 1.00 28.36 203 ALA B O 1
ATOM 4484 N N . TYR B 1 186 ? 25.689 -36.297 13.142 1.00 27.39 204 TYR B N 1
ATOM 4485 C CA . TYR B 1 186 ? 24.472 -36.486 13.895 1.00 26.52 204 TYR B CA 1
ATOM 4486 C C . TYR B 1 186 ? 23.446 -37.219 13.038 1.00 25.79 204 TYR B C 1
ATOM 4487 O O . TYR B 1 186 ? 22.974 -36.703 12.029 1.00 25.69 204 TYR B O 1
ATOM 4496 N N . VAL B 1 187 ? 23.125 -38.437 13.444 1.00 24.93 205 VAL B N 1
ATOM 4497 C CA . VAL B 1 187 ? 22.163 -39.257 12.740 1.00 24.30 205 VAL B CA 1
ATOM 4498 C C . VAL B 1 187 ? 20.894 -39.333 13.568 1.00 23.70 205 VAL B C 1
ATOM 4499 O O . VAL B 1 187 ? 20.954 -39.389 14.787 1.00 23.48 205 VAL B O 1
ATOM 4503 N N . GLY B 1 188 ? 19.742 -39.332 12.908 1.00 23.16 206 GLY B N 1
ATOM 4504 C CA . GLY B 1 188 ? 18.478 -39.348 13.627 1.00 22.68 206 GLY B CA 1
ATOM 4505 C C . GLY B 1 188 ? 17.342 -40.081 12.934 1.00 22.15 206 GLY B C 1
ATOM 4506 O O . GLY B 1 188 ? 17.489 -40.565 11.810 1.00 21.79 206 GLY B O 1
ATOM 4507 N N . ILE B 1 189 ? 16.221 -40.206 13.658 1.00 21.37 207 ILE B N 1
ATOM 4508 C CA . ILE B 1 189 ? 14.997 -40.764 13.128 1.00 20.71 207 ILE B CA 1
ATOM 4509 C C . ILE B 1 189 ? 13.820 -39.893 13.523 1.00 20.59 207 ILE B C 1
ATOM 4510 O O . ILE B 1 189 ? 13.644 -39.549 14.698 1.00 20.28 207 ILE B O 1
ATOM 4515 N N . TYR B 1 190 ? 13.008 -39.562 12.530 1.00 20.55 208 TYR B N 1
ATOM 4516 C CA . TYR B 1 190 ? 11.786 -38.807 12.708 1.00 20.50 208 TYR B CA 1
ATOM 4517 C C . TYR B 1 190 ? 10.599 -39.675 12.319 1.00 20.36 208 TYR B C 1
ATOM 4518 O O . TYR B 1 190 ? 10.638 -40.357 11.301 1.00 20.28 208 TYR B O 1
ATOM 4527 N N . ILE B 1 191 ? 9.575 -39.714 13.173 1.00 20.14 209 ILE B N 1
ATOM 4528 C CA . ILE B 1 191 ? 8.320 -40.372 12.829 1.00 19.79 209 ILE B CA 1
ATOM 4529 C C . ILE B 1 191 ? 7.202 -39.402 13.152 1.00 20.28 209 ILE B C 1
ATOM 4530 O O . ILE B 1 191 ? 7.187 -38.791 14.219 1.00 20.55 209 ILE B O 1
ATOM 4535 N N . ASP B 1 192 ? 6.311 -39.205 12.185 1.00 20.55 210 ASP B N 1
ATOM 4536 C CA . ASP B 1 192 ? 5.203 -38.297 12.323 1.00 20.29 210 ASP B CA 1
ATOM 4537 C C . ASP B 1 192 ? 4.177 -38.916 13.233 1.00 20.35 210 ASP B C 1
ATOM 4538 O O . ASP B 1 192 ? 3.025 -39.159 12.825 1.00 20.18 210 ASP B O 1
ATOM 4543 N N . THR B 1 193 ? 4.578 -39.170 14.480 1.00 20.25 211 THR B N 1
ATOM 4544 C CA . THR B 1 193 ? 3.657 -39.744 15.477 1.00 19.89 211 THR B CA 1
ATOM 4545 C C . THR B 1 193 ? 3.082 -38.689 16.423 1.00 20.04 211 THR B C 1
ATOM 4546 O O . THR B 1 193 ? 3.802 -37.827 16.919 1.00 19.93 211 THR B O 1
ATOM 4550 N N . TRP B 1 194 ? 1.786 -38.791 16.696 1.00 20.57 212 TRP B N 1
ATOM 4551 C CA . TRP B 1 194 ? 1.132 -37.903 17.664 1.00 20.96 212 TRP B CA 1
ATOM 4552 C C . TRP B 1 194 ? 0.521 -38.682 18.852 1.00 21.17 212 TRP B C 1
ATOM 4553 O O . TRP B 1 194 ? -0.379 -38.158 19.560 1.00 21.76 212 TRP B O 1
ATOM 4564 N N . THR B 1 195 ? 0.981 -39.915 19.075 1.00 20.89 213 THR B N 1
ATOM 4565 C CA . THR B 1 195 ? 0.498 -40.696 20.225 1.00 20.91 213 THR B CA 1
ATOM 4566 C C . THR B 1 195 ? 1.604 -40.848 21.266 1.00 21.13 213 THR B C 1
ATOM 4567 O O . THR B 1 195 ? 2.801 -40.844 20.931 1.00 21.17 213 THR B O 1
ATOM 4571 N N . SER B 1 196 ? 1.206 -40.928 22.529 1.00 21.03 214 SER B N 1
ATOM 4572 C CA . SER B 1 196 ? 2.150 -41.110 23.620 1.00 21.32 214 SER B CA 1
ATOM 4573 C C . SER B 1 196 ? 2.828 -42.496 23.516 1.00 21.43 214 SER B C 1
ATOM 4574 O O . SER B 1 196 ? 3.988 -42.661 23.891 1.00 21.46 214 SER B O 1
ATOM 4577 N N . GLU B 1 197 ? 2.098 -43.464 22.966 1.00 21.60 215 GLU B N 1
ATOM 4578 C CA . GLU B 1 197 ? 2.600 -44.812 22.784 1.00 22.09 215 GLU B CA 1
ATOM 4579 C C . GLU B 1 197 ? 3.732 -44.833 21.733 1.00 21.87 215 GLU B C 1
ATOM 4580 O O . GLU B 1 197 ? 4.839 -45.292 22.000 1.00 21.69 215 GLU B O 1
ATOM 4586 N N . GLY B 1 198 ? 3.437 -44.330 20.543 1.00 21.77 216 GLY B N 1
ATOM 4587 C CA . GLY B 1 198 ? 4.444 -44.203 19.495 1.00 21.66 216 GLY B CA 1
ATOM 4588 C C . GLY B 1 198 ? 4.970 -45.528 18.961 1.00 21.64 216 GLY B C 1
ATOM 4589 O O . GLY B 1 198 ? 4.214 -46.503 18.816 1.00 21.66 216 GLY B O 1
ATOM 4590 N N . TYR B 1 199 ? 6.282 -45.564 18.715 1.00 21.28 217 TYR B N 1
ATOM 4591 C CA . TYR B 1 199 ? 6.952 -46.688 18.038 1.00 21.05 217 TYR B CA 1
ATOM 4592 C C . TYR B 1 199 ? 8.235 -47.045 18.739 1.00 20.91 217 TYR B C 1
ATOM 4593 O O . TYR B 1 199 ? 8.785 -46.234 19.484 1.00 20.67 217 TYR B O 1
ATOM 4602 N N . LEU B 1 200 ? 8.708 -48.270 18.499 1.00 20.87 218 LEU B N 1
ATOM 4603 C CA . LEU B 1 200 ? 10.012 -48.729 18.980 1.00 20.84 218 LEU B CA 1
ATOM 4604 C C . LEU B 1 200 ? 10.883 -48.977 17.760 1.00 21.13 218 LEU B C 1
ATOM 4605 O O . LEU B 1 200 ? 10.454 -49.654 16.814 1.00 20.88 218 LEU B O 1
ATOM 4610 N N . VAL B 1 201 ? 12.103 -48.443 17.777 1.00 21.25 219 VAL B N 1
ATOM 4611 C CA . VAL B 1 201 ? 12.987 -48.554 16.647 1.00 21.50 219 VAL B CA 1
ATOM 4612 C C . VAL B 1 201 ? 14.396 -48.929 17.059 1.00 21.75 219 VAL B C 1
ATOM 4613 O O . VAL B 1 201 ? 14.864 -48.528 18.113 1.00 21.64 219 VAL B O 1
ATOM 4617 N N . ASN B 1 202 ? 15.050 -49.712 16.202 1.00 22.05 220 ASN B N 1
ATOM 4618 C CA . ASN B 1 202 ? 16.471 -50.009 16.289 1.00 22.48 220 ASN B CA 1
ATOM 4619 C C . ASN B 1 202 ? 17.096 -49.491 15.032 1.00 22.50 220 ASN B C 1
ATOM 4620 O O . ASN B 1 202 ? 16.447 -49.469 13.993 1.00 23.07 220 ASN B O 1
ATOM 4625 N N . ALA B 1 203 ? 18.354 -49.101 15.091 1.00 22.62 221 ALA B N 1
ATOM 4626 C CA . ALA B 1 203 ? 19.058 -48.665 13.885 1.00 23.01 221 ALA B CA 1
ATOM 4627 C C . ALA B 1 203 ? 20.540 -48.906 14.039 1.00 23.29 221 ALA B C 1
ATOM 4628 O O . ALA B 1 203 ? 21.131 -48.495 15.018 1.00 23.49 221 ALA B O 1
ATOM 4630 N N . ASP B 1 204 ? 21.119 -49.607 13.065 1.00 23.90 222 ASP B N 1
ATOM 4631 C CA . ASP B 1 204 ? 22.535 -49.941 13.059 1.00 24.25 222 ASP B CA 1
ATOM 4632 C C . ASP B 1 204 ? 23.189 -49.378 11.823 1.00 23.88 222 ASP B C 1
ATOM 4633 O O . ASP B 1 204 ? 22.597 -49.383 10.756 1.00 23.92 222 ASP B O 1
ATOM 4638 N N . ILE B 1 205 ? 24.414 -48.899 11.960 1.00 23.63 223 ILE B N 1
ATOM 4639 C CA . ILE B 1 205 ? 25.190 -48.483 10.806 1.00 23.41 223 ILE B CA 1
ATOM 4640 C C . ILE B 1 205 ? 26.431 -49.336 10.785 1.00 23.51 223 ILE B C 1
ATOM 4641 O O . ILE B 1 205 ? 27.164 -49.393 11.762 1.00 23.51 223 ILE B O 1
ATOM 4646 N N . ASP B 1 206 ? 26.623 -50.068 9.697 1.00 23.83 224 ASP B N 1
ATOM 4647 C CA . ASP B 1 206 ? 27.772 -50.967 9.582 1.00 24.17 224 ASP B CA 1
ATOM 4648 C C . ASP B 1 206 ? 28.686 -50.523 8.461 1.00 24.17 224 ASP B C 1
ATOM 4649 O O . ASP B 1 206 ? 28.225 -50.094 7.408 1.00 24.01 224 ASP B O 1
ATOM 4654 N N . VAL B 1 207 ? 29.991 -50.619 8.706 1.00 24.23 225 VAL B N 1
ATOM 4655 C CA . VAL B 1 207 ? 30.984 -50.188 7.754 1.00 24.38 225 VAL B CA 1
ATOM 4656 C C . VAL B 1 207 ? 31.932 -51.322 7.446 1.00 24.66 225 VAL B C 1
ATOM 4657 O O . VAL B 1 207 ? 32.537 -51.885 8.358 1.00 24.37 225 VAL B O 1
ATOM 4661 N N . LYS B 1 208 ? 32.030 -51.685 6.161 1.00 25.17 226 LYS B N 1
ATOM 4662 C CA . LYS B 1 208 ? 32.991 -52.716 5.711 1.00 25.57 226 LYS B CA 1
ATOM 4663 C C . LYS B 1 208 ? 34.207 -52.039 5.109 1.00 25.60 226 LYS B C 1
ATOM 4664 O O . LYS B 1 208 ? 34.093 -51.308 4.125 1.00 25.40 226 LYS B O 1
ATOM 4667 N N . GLU B 1 209 ? 35.367 -52.277 5.693 1.00 26.05 227 GLU B N 1
ATOM 4668 C CA . GLU B 1 209 ? 36.606 -51.705 5.171 1.00 26.69 227 GLU B CA 1
ATOM 4669 C C . GLU B 1 209 ? 37.232 -52.664 4.164 1.00 27.54 227 GLU B C 1
ATOM 4670 O O . GLU B 1 209 ? 37.325 -53.876 4.414 1.00 27.48 227 GLU B O 1
ATOM 4676 N N . SER B 1 210 ? 37.664 -52.123 3.030 1.00 28.43 228 SER B N 1
ATOM 4677 C CA . SER B 1 210 ? 38.247 -52.941 1.976 1.00 29.24 228 SER B CA 1
ATOM 4678 C C . SER B 1 210 ? 39.480 -53.644 2.503 1.00 30.19 228 SER B C 1
ATOM 4679 O O . SER B 1 210 ? 40.271 -53.049 3.228 1.00 30.34 228 SER B O 1
ATOM 4682 N N . ARG B 1 211 ? 39.636 -54.919 2.150 1.00 31.42 229 ARG B N 1
ATOM 4683 C CA . ARG B 1 211 ? 40.783 -55.716 2.608 1.00 32.34 229 ARG B CA 1
ATOM 4684 C C . ARG B 1 211 ? 42.013 -55.492 1.724 1.00 32.99 229 ARG B C 1
ATOM 4685 O O . ARG B 1 211 ? 42.995 -56.234 1.823 1.00 33.19 229 ARG B O 1
ATOM 4693 N N . LEU B 1 212 ? 41.959 -54.471 0.864 1.00 33.68 230 LEU B N 1
ATOM 4694 C CA . LEU B 1 212 ? 43.047 -54.194 -0.082 1.00 34.29 230 LEU B CA 1
ATOM 4695 C C . LEU B 1 212 ? 43.883 -52.964 0.333 1.00 34.80 230 LEU B C 1
ATOM 4696 O O . LEU B 1 212 ? 43.334 -51.889 0.616 1.00 34.64 230 LEU B O 1
ATOM 4701 N N . ALA B 1 213 ? 45.211 -53.131 0.342 1.00 35.42 231 ALA B N 1
ATOM 4702 C CA . ALA B 1 213 ? 46.143 -52.053 0.729 1.00 35.95 231 ALA B CA 1
ATOM 4703 C C . ALA B 1 213 ? 46.272 -50.970 -0.364 1.00 36.50 231 ALA B C 1
ATOM 4704 O O . ALA B 1 213 ? 46.957 -49.957 -0.174 1.00 36.56 231 ALA B O 1
ATOM 4706 N N . CYS B 1 214 ? 45.602 -51.196 -1.494 1.00 37.03 232 CYS B N 1
ATOM 4707 C CA . CYS B 1 214 ? 45.653 -50.300 -2.649 1.00 37.48 232 CYS B CA 1
ATOM 4708 C C . CYS B 1 214 ? 44.310 -49.617 -2.932 1.00 37.05 232 CYS B C 1
ATOM 4709 O O . CYS B 1 214 ? 44.256 -48.663 -3.706 1.00 37.34 232 CYS B O 1
ATOM 4712 N N . ASP B 1 215 ? 43.223 -50.134 -2.345 1.00 36.55 233 ASP B N 1
ATOM 4713 C CA . ASP B 1 215 ? 41.876 -49.602 -2.602 1.00 35.96 233 ASP B CA 1
ATOM 4714 C C . ASP B 1 215 ? 41.627 -48.318 -1.791 1.00 35.69 233 ASP B C 1
ATOM 4715 O O . ASP B 1 215 ? 41.099 -48.358 -0.677 1.00 35.32 233 ASP B O 1
ATOM 4720 N N . VAL B 1 216 ? 41.992 -47.185 -2.387 1.00 35.34 234 VAL B N 1
ATOM 4721 C CA . VAL B 1 216 ? 41.943 -45.893 -1.715 1.00 35.12 234 VAL B CA 1
ATOM 4722 C C . VAL B 1 216 ? 40.537 -45.261 -1.706 1.00 34.79 234 VAL B C 1
ATOM 4723 O O . VAL B 1 216 ? 39.830 -45.275 -2.720 1.00 34.56 234 VAL B O 1
ATOM 4727 N N . LEU B 1 217 ? 40.167 -44.682 -0.556 1.00 34.41 235 LEU B N 1
ATOM 4728 C CA . LEU B 1 217 ? 38.898 -43.962 -0.404 1.00 34.28 235 LEU B CA 1
ATOM 4729 C C . LEU B 1 217 ? 38.821 -42.811 -1.393 1.00 34.08 235 LEU B C 1
ATOM 4730 O O . LEU B 1 217 ? 39.663 -41.913 -1.366 1.00 34.23 235 LEU B O 1
ATOM 4735 N N . PRO B 1 218 ? 37.812 -42.824 -2.275 1.00 33.85 236 PRO B N 1
ATOM 4736 C CA . PRO B 1 218 ? 37.705 -41.705 -3.212 1.00 33.65 236 PRO B CA 1
ATOM 4737 C C . PRO B 1 218 ? 37.232 -40.423 -2.514 1.00 33.49 236 PRO B C 1
ATOM 4738 O O . PRO B 1 218 ? 36.546 -40.494 -1.496 1.00 33.69 236 PRO B O 1
ATOM 4742 N N . LYS B 1 219 ? 37.630 -39.266 -3.042 1.00 33.15 237 LYS B N 1
ATOM 4743 C CA . LYS B 1 219 ? 37.191 -37.992 -2.504 1.00 32.79 237 LYS B CA 1
ATOM 4744 C C . LYS B 1 219 ? 35.774 -37.739 -2.970 1.00 32.32 237 LYS B C 1
ATOM 4745 O O . LYS B 1 219 ? 35.561 -37.276 -4.082 1.00 32.25 237 LYS B O 1
ATOM 4748 N N . ARG B 1 220 ? 34.799 -38.063 -2.120 1.00 31.85 238 ARG B N 1
ATOM 4749 C CA . ARG B 1 220 ? 33.379 -37.898 -2.468 1.00 31.52 238 ARG B CA 1
ATOM 4750 C C . ARG B 1 220 ? 32.759 -36.636 -1.872 1.00 30.44 238 ARG B C 1
ATOM 4751 O O . ARG B 1 220 ? 33.275 -36.067 -0.915 1.00 29.85 238 ARG B O 1
ATOM 4759 N N . HIS B 1 221 ? 31.638 -36.225 -2.473 1.00 29.55 239 HIS B N 1
ATOM 4760 C CA . HIS B 1 221 ? 30.892 -35.042 -2.075 1.00 28.83 239 HIS B CA 1
ATOM 4761 C C . HIS B 1 221 ? 29.413 -35.318 -2.155 1.00 27.97 239 HIS B C 1
ATOM 4762 O O . HIS B 1 221 ? 28.958 -36.034 -3.037 1.00 27.73 239 HIS B O 1
ATOM 4769 N N . VAL B 1 222 ? 28.662 -34.743 -1.223 1.00 27.16 240 VAL B N 1
ATOM 4770 C CA . VAL B 1 222 ? 27.210 -34.832 -1.231 1.00 26.06 240 VAL B CA 1
ATOM 4771 C C . VAL B 1 222 ? 26.663 -33.409 -1.236 1.00 25.50 240 VAL B C 1
ATOM 4772 O O . VAL B 1 222 ? 27.114 -32.581 -0.489 1.00 25.49 240 VAL B O 1
ATOM 4776 N N . GLU B 1 223 ? 25.717 -33.137 -2.123 1.00 24.98 241 GLU B N 1
ATOM 4777 C CA . GLU B 1 223 ? 25.130 -31.822 -2.253 1.00 24.34 241 GLU B CA 1
ATOM 4778 C C . GLU B 1 223 ? 23.635 -31.900 -1.954 1.00 23.94 241 GLU B C 1
ATOM 4779 O O . GLU B 1 223 ? 22.855 -32.381 -2.779 1.00 24.00 241 GLU B O 1
ATOM 4785 N N . PRO B 1 224 ? 23.223 -31.427 -0.769 1.00 23.20 242 PRO B N 1
ATOM 4786 C CA . PRO B 1 224 ? 21.803 -31.475 -0.461 1.00 22.42 242 PRO B CA 1
ATOM 4787 C C . PRO B 1 224 ? 21.045 -30.423 -1.229 1.00 21.99 242 PRO B C 1
ATOM 4788 O O . PRO B 1 224 ? 21.396 -29.240 -1.172 1.00 21.80 242 PRO B O 1
ATOM 4792 N N . LEU B 1 225 ? 20.007 -30.858 -1.948 1.00 21.25 243 LEU B N 1
ATOM 4793 C CA . LEU B 1 225 ? 19.231 -29.985 -2.808 1.00 20.67 243 LEU B CA 1
ATOM 4794 C C . LEU B 1 225 ? 17.874 -29.644 -2.231 1.00 20.16 243 LEU B C 1
ATOM 4795 O O . LEU B 1 225 ? 17.425 -28.501 -2.317 1.00 20.31 243 LEU B O 1
ATOM 4808 N N . ASN B 1 227 ? 14.495 -31.050 0.655 1.00 19.29 245 ASN B N 1
ATOM 4809 C CA . ASN B 1 227 ? 13.871 -31.949 1.602 1.00 19.36 245 ASN B CA 1
ATOM 4810 C C . ASN B 1 227 ? 12.604 -31.303 2.168 1.00 19.42 245 ASN B C 1
ATOM 4811 O O . ASN B 1 227 ? 12.671 -30.395 2.995 1.00 19.32 245 ASN B O 1
ATOM 4816 N N . THR B 1 228 ? 11.452 -31.782 1.714 1.00 19.36 246 THR B N 1
ATOM 4817 C CA . THR B 1 228 ? 10.181 -31.211 2.120 1.00 19.52 246 THR B CA 1
ATOM 4818 C C . THR B 1 228 ? 9.587 -31.901 3.363 1.00 19.62 246 THR B C 1
ATOM 4819 O O . THR B 1 228 ? 8.477 -31.550 3.801 1.00 19.33 246 THR B O 1
ATOM 4823 N N . VAL B 1 229 ? 10.317 -32.863 3.938 1.00 19.71 247 VAL B N 1
ATOM 4824 C CA . VAL B 1 229 ? 9.840 -33.530 5.154 1.00 19.71 247 VAL B CA 1
ATOM 4825 C C . VAL B 1 229 ? 9.713 -32.487 6.261 1.00 20.04 247 VAL B C 1
ATOM 4826 O O . VAL B 1 229 ? 10.652 -31.710 6.508 1.00 19.74 247 VAL B O 1
ATOM 4830 N N . TYR B 1 230 ? 8.541 -32.464 6.911 1.00 20.04 248 TYR B N 1
ATOM 4831 C CA . TYR B 1 230 ? 8.216 -31.435 7.914 1.00 20.16 248 TYR B CA 1
ATOM 4832 C C . TYR B 1 230 ? 8.710 -31.830 9.325 1.00 20.12 248 TYR B C 1
ATOM 4833 O O . TYR B 1 230 ? 7.932 -32.080 10.214 1.00 20.35 248 TYR B O 1
ATOM 4842 N N . TYR B 1 231 ? 10.018 -31.804 9.506 1.00 19.86 249 TYR B N 1
ATOM 4843 C CA . TYR B 1 231 ? 10.645 -32.215 10.737 1.00 19.97 249 TYR B CA 1
ATOM 4844 C C . TYR B 1 231 ? 10.298 -31.366 11.962 1.00 20.50 249 TYR B C 1
ATOM 4845 O O . TYR B 1 231 ? 10.044 -31.899 13.051 1.00 20.77 249 TYR B O 1
ATOM 4862 N N . GLY B 1 233 ? 8.657 -27.410 13.015 1.00 21.71 251 GLY B N 1
ATOM 4863 C CA . GLY B 1 233 ? 8.072 -26.105 12.733 1.00 21.93 251 GLY B CA 1
ATOM 4864 C C . GLY B 1 233 ? 7.850 -25.862 11.260 1.00 22.26 251 GLY B C 1
ATOM 4865 O O . GLY B 1 233 ? 7.927 -24.719 10.787 1.00 21.95 251 GLY B O 1
ATOM 4866 N N . GLN B 1 234 ? 7.572 -26.936 10.531 1.00 22.62 252 GLN B N 1
ATOM 4867 C CA . GLN B 1 234 ? 7.359 -26.857 9.099 1.00 23.14 252 GLN B CA 1
ATOM 4868 C C . GLN B 1 234 ? 5.979 -27.345 8.789 1.00 23.60 252 GLN B C 1
ATOM 4869 O O . GLN B 1 234 ? 5.416 -28.073 9.557 1.00 24.39 252 GLN B O 1
ATOM 4875 N N . SER B 1 235 ? 5.438 -26.957 7.647 1.00 24.41 253 SER B N 1
ATOM 4876 C CA . SER B 1 235 ? 4.071 -27.348 7.281 1.00 24.88 253 SER B CA 1
ATOM 4877 C C . SER B 1 235 ? 4.051 -28.392 6.155 1.00 25.00 253 SER B C 1
ATOM 4878 O O . SER B 1 235 ? 5.087 -28.697 5.548 1.00 25.24 253 SER B O 1
ATOM 4881 N N . TYR B 1 236 ? 2.872 -28.966 5.928 1.00 25.02 254 TYR B N 1
ATOM 4882 C CA . TYR B 1 236 ? 2.679 -29.988 4.914 1.00 25.10 254 TYR B CA 1
ATOM 4883 C C . TYR B 1 236 ? 3.064 -29.461 3.535 1.00 25.00 254 TYR B C 1
ATOM 4884 O O . TYR B 1 236 ? 2.691 -28.370 3.170 1.00 25.09 254 TYR B O 1
ATOM 4893 N N . PRO B 1 237 ? 3.839 -30.241 2.769 1.00 25.35 255 PRO B N 1
ATOM 4894 C CA . PRO B 1 237 ? 4.301 -29.694 1.491 1.00 25.24 255 PRO B CA 1
ATOM 4895 C C . PRO B 1 237 ? 3.341 -29.919 0.314 1.00 25.32 255 PRO B C 1
ATOM 4896 O O . PRO B 1 237 ? 3.434 -30.936 -0.402 1.00 25.47 255 PRO B O 1
ATOM 4900 N N . ASP B 1 238 ? 2.427 -28.967 0.118 1.00 25.03 256 ASP B N 1
ATOM 4901 C CA . ASP B 1 238 ? 1.495 -29.007 -1.017 1.00 24.44 256 ASP B CA 1
ATOM 4902 C C . ASP B 1 238 ? 1.819 -27.922 -2.002 1.00 23.98 256 ASP B C 1
ATOM 4903 O O . ASP B 1 238 ? 1.039 -27.659 -2.885 1.00 23.98 256 ASP B O 1
ATOM 4908 N N . ILE B 1 239 ? 2.971 -27.282 -1.828 1.00 23.65 257 ILE B N 1
ATOM 4909 C CA . ILE B 1 239 ? 3.377 -26.172 -2.665 1.00 23.91 257 ILE B CA 1
ATOM 4910 C C . ILE B 1 239 ? 3.354 -26.528 -4.174 1.00 24.27 257 ILE B C 1
ATOM 4911 O O . ILE B 1 239 ? 3.127 -25.663 -5.019 1.00 24.42 257 ILE B O 1
ATOM 4916 N N . PHE B 1 240 ? 3.526 -27.808 -4.482 1.00 24.41 258 PHE B N 1
ATOM 4917 C CA . PHE B 1 240 ? 3.525 -28.293 -5.849 1.00 24.61 258 PHE B CA 1
ATOM 4918 C C . PHE B 1 240 ? 2.174 -28.146 -6.504 1.00 24.96 258 PHE B C 1
ATOM 4919 O O . PHE B 1 240 ? 2.071 -28.151 -7.737 1.00 25.23 258 PHE B O 1
ATOM 4927 N N . ALA B 1 241 ? 1.128 -28.057 -5.692 1.00 25.11 259 ALA B N 1
ATOM 4928 C CA . ALA B 1 241 ? -0.213 -27.838 -6.215 1.00 25.56 259 ALA B CA 1
ATOM 4929 C C . ALA B 1 241 ? -0.331 -26.448 -6.844 1.00 25.88 259 ALA B C 1
ATOM 4930 O O . ALA B 1 241 ? -1.236 -26.207 -7.641 1.00 26.04 259 ALA B O 1
ATOM 4932 N N . ARG B 1 242 ? 0.581 -25.543 -6.492 1.00 26.15 260 ARG B N 1
ATOM 4933 C CA . ARG B 1 242 ? 0.516 -24.163 -6.993 1.00 26.66 260 ARG B CA 1
ATOM 4934 C C . ARG B 1 242 ? 1.723 -23.707 -7.802 1.00 26.71 260 ARG B C 1
ATOM 4935 O O . ARG B 1 242 ? 1.600 -22.823 -8.628 1.00 26.85 260 ARG B O 1
ATOM 4943 N N . ARG B 1 243 ? 2.881 -24.288 -7.565 1.00 27.11 261 ARG B N 1
ATOM 4944 C CA . ARG B 1 243 ? 4.070 -23.874 -8.286 1.00 27.58 261 ARG B CA 1
ATOM 4945 C C . ARG B 1 243 ? 5.140 -24.941 -8.199 1.00 27.54 261 ARG B C 1
ATOM 4946 O O . ARG B 1 243 ? 5.099 -25.793 -7.310 1.00 27.71 261 ARG B O 1
ATOM 4954 N N . ASP B 1 244 ? 6.082 -24.918 -9.141 1.00 27.23 262 ASP B N 1
ATOM 4955 C CA . ASP B 1 244 ? 7.221 -25.821 -9.090 1.00 27.01 262 ASP B CA 1
ATOM 4956 C C . ASP B 1 244 ? 8.187 -25.282 -8.041 1.00 26.91 262 ASP B C 1
ATOM 4957 O O . ASP B 1 244 ? 8.171 -24.087 -7.729 1.00 27.21 262 ASP B O 1
ATOM 4962 N N . VAL B 1 245 ? 9.020 -26.148 -7.488 1.00 26.33 263 VAL B N 1
ATOM 4963 C CA . VAL B 1 245 ? 9.987 -25.715 -6.520 1.00 26.05 263 VAL B CA 1
ATOM 4964 C C . VAL B 1 245 ? 11.364 -25.857 -7.120 1.00 25.96 263 VAL B C 1
ATOM 4965 O O . VAL B 1 245 ? 11.718 -26.935 -7.606 1.00 25.89 263 VAL B O 1
ATOM 4969 N N . SER B 1 246 ? 12.147 -24.765 -7.082 1.00 25.72 264 SER B N 1
ATOM 4970 C CA . SER B 1 246 ? 13.504 -24.749 -7.639 1.00 25.65 264 SER B CA 1
ATOM 4971 C C . SER B 1 246 ? 14.539 -24.283 -6.642 1.00 25.71 264 SER B C 1
ATOM 4972 O O . SER B 1 246 ? 14.230 -23.555 -5.715 1.00 26.33 264 SER B O 1
ATOM 4975 N N . THR B 1 247 ? 15.781 -24.703 -6.851 1.00 25.74 265 THR B N 1
ATOM 4976 C CA . THR B 1 247 ? 16.921 -24.163 -6.101 1.00 25.81 265 THR B CA 1
ATOM 4977 C C . THR B 1 247 ? 18.120 -24.091 -7.001 1.00 25.68 265 THR B C 1
ATOM 4978 O O . THR B 1 247 ? 18.233 -24.866 -7.944 1.00 25.81 265 THR B O 1
ATOM 4982 N N . ASP B 1 248 ? 19.006 -23.146 -6.722 1.00 25.67 266 ASP B N 1
ATOM 4983 C CA . ASP B 1 248 ? 20.256 -23.028 -7.434 1.00 25.84 266 ASP B CA 1
ATOM 4984 C C . ASP B 1 248 ? 21.286 -23.849 -6.691 1.00 25.82 266 ASP B C 1
ATOM 4985 O O . ASP B 1 248 ? 21.137 -24.085 -5.497 1.00 26.56 266 ASP B O 1
ATOM 4990 N N . PHE B 1 249 ? 22.315 -24.311 -7.395 1.00 25.63 267 PHE B N 1
ATOM 4991 C CA . PHE B 1 249 ? 23.425 -25.025 -6.762 1.00 25.36 267 PHE B CA 1
ATOM 4992 C C . PHE B 1 249 ? 24.719 -24.866 -7.551 1.00 25.60 267 PHE B C 1
ATOM 4993 O O . PHE B 1 249 ? 24.709 -24.623 -8.759 1.00 25.34 267 PHE B O 1
ATOM 5001 N N . THR B 1 250 ? 25.831 -25.046 -6.859 1.00 25.87 268 THR B N 1
ATOM 5002 C CA . THR B 1 250 ? 27.135 -24.788 -7.426 1.00 26.08 268 THR B CA 1
ATOM 5003 C C . THR B 1 250 ? 27.947 -26.063 -7.639 1.00 26.22 268 THR B C 1
ATOM 5004 O O . THR B 1 250 ? 28.089 -26.892 -6.740 1.00 26.33 268 THR B O 1
ATOM 5008 N N . VAL B 1 251 ? 28.451 -26.219 -8.855 1.00 26.52 269 VAL B N 1
ATOM 5009 C CA . VAL B 1 251 ? 29.278 -27.346 -9.207 1.00 26.58 269 VAL B CA 1
ATOM 5010 C C . VAL B 1 251 ? 30.684 -26.830 -9.401 1.00 26.76 269 VAL B C 1
ATOM 5011 O O . VAL B 1 251 ? 30.903 -25.917 -10.188 1.00 26.73 269 VAL B O 1
ATOM 5015 N N . PRO B 1 252 ? 31.641 -27.383 -8.656 1.00 27.17 270 PRO B N 1
ATOM 5016 C CA . PRO B 1 252 ? 33.003 -26.931 -8.785 1.00 27.63 270 PRO B CA 1
ATOM 5017 C C . PRO B 1 252 ? 33.681 -27.565 -9.982 1.00 28.18 270 PRO B C 1
ATOM 5018 O O . PRO B 1 252 ? 33.139 -28.492 -10.590 1.00 28.29 270 PRO B O 1
ATOM 5022 N N . LYS B 1 253 ? 34.859 -27.062 -10.316 1.00 28.60 271 LYS B N 1
ATOM 5023 C CA . LYS B 1 253 ? 35.652 -27.631 -11.379 1.00 28.92 271 LYS B CA 1
ATOM 5024 C C . LYS B 1 253 ? 36.106 -29.027 -10.929 1.00 29.10 271 LYS B C 1
ATOM 5025 O O . LYS B 1 253 ? 36.365 -29.249 -9.734 1.00 29.24 271 LYS B O 1
ATOM 5031 N N . GLY B 1 254 ? 36.121 -29.981 -11.861 1.00 29.04 272 GLY B N 1
ATOM 5032 C CA . GLY B 1 254 ? 36.617 -31.322 -11.565 1.00 28.92 272 GLY B CA 1
ATOM 5033 C C . GLY B 1 254 ? 35.587 -32.307 -11.057 1.00 28.94 272 GLY B C 1
ATOM 5034 O O . GLY B 1 254 ? 35.894 -33.489 -10.889 1.00 29.19 272 GLY B O 1
ATOM 5035 N N . ALA B 1 255 ? 34.364 -31.847 -10.818 1.00 28.62 273 ALA B N 1
ATOM 5036 C CA . ALA B 1 255 ? 33.303 -32.750 -10.384 1.00 28.45 273 ALA B CA 1
ATOM 5037 C C . ALA B 1 255 ? 33.161 -33.874 -11.413 1.00 28.33 273 ALA B C 1
ATOM 5038 O O . ALA B 1 255 ? 33.039 -33.600 -12.604 1.00 28.32 273 ALA B O 1
ATOM 5040 N N . LYS B 1 256 ? 33.206 -35.130 -10.949 1.00 28.30 274 LYS B N 1
ATOM 5041 C CA . LYS B 1 256 ? 33.111 -36.305 -11.841 1.00 28.40 274 LYS B CA 1
ATOM 5042 C C . LYS B 1 256 ? 32.000 -37.243 -11.420 1.00 28.21 274 LYS B C 1
ATOM 5043 O O . LYS B 1 256 ? 31.781 -37.458 -10.247 1.00 28.25 274 LYS B O 1
ATOM 5049 N N . ASN B 1 257 ? 31.346 -37.851 -12.395 1.00 28.26 275 ASN B N 1
ATOM 5050 C CA . ASN B 1 257 ? 30.310 -38.844 -12.134 1.00 28.46 275 ASN B CA 1
ATOM 5051 C C . ASN B 1 257 ? 29.228 -38.313 -11.199 1.00 27.90 275 ASN B C 1
ATOM 5052 O O . ASN B 1 257 ? 28.973 -38.884 -10.127 1.00 28.31 275 ASN B O 1
ATOM 5057 N N . ILE B 1 258 ? 28.596 -37.212 -11.602 1.00 27.09 276 ILE B N 1
ATOM 5058 C CA . ILE B 1 258 ? 27.518 -36.633 -10.835 1.00 26.26 276 ILE B CA 1
ATOM 5059 C C . ILE B 1 258 ? 26.280 -37.503 -10.977 1.00 26.01 276 ILE B C 1
ATOM 5060 O O . ILE B 1 258 ? 25.933 -37.916 -12.075 1.00 25.88 276 ILE B O 1
ATOM 5065 N N . ARG B 1 259 ? 25.631 -37.788 -9.852 1.00 25.64 277 ARG B N 1
ATOM 5066 C CA . ARG B 1 259 ? 24.379 -38.541 -9.846 1.00 25.60 277 ARG B CA 1
ATOM 5067 C C . ARG B 1 259 ? 23.330 -37.894 -8.942 1.00 24.84 277 ARG B C 1
ATOM 5068 O O . ARG B 1 259 ? 23.632 -37.459 -7.850 1.00 24.90 277 ARG B O 1
ATOM 5076 N N . LEU B 1 260 ? 22.098 -37.861 -9.428 1.00 24.21 278 LEU B N 1
ATOM 5077 C CA . LEU B 1 260 ? 20.976 -37.372 -8.689 1.00 23.91 278 LEU B CA 1
ATOM 5078 C C . LEU B 1 260 ? 20.295 -38.522 -7.944 1.00 23.74 278 LEU B C 1
ATOM 5079 O O . LEU B 1 260 ? 20.083 -39.590 -8.511 1.00 24.03 278 LEU B O 1
ATOM 5084 N N . LYS B 1 261 ? 19.953 -38.294 -6.679 1.00 23.29 279 LYS B N 1
ATOM 5085 C CA . LYS B 1 261 ? 19.139 -39.235 -5.930 1.00 23.22 279 LYS B CA 1
ATOM 5086 C C . LYS B 1 261 ? 17.850 -38.541 -5.492 1.00 22.72 279 LYS B C 1
ATOM 5087 O O . LYS B 1 261 ? 17.869 -37.412 -5.017 1.00 22.87 279 LYS B O 1
ATOM 5093 N N . TYR B 1 262 ? 16.727 -39.212 -5.712 1.00 22.04 280 TYR B N 1
ATOM 5094 C CA . TYR B 1 262 ? 15.423 -38.606 -5.541 1.00 21.42 280 TYR B CA 1
ATOM 5095 C C . TYR B 1 262 ? 14.494 -39.522 -4.773 1.00 21.00 280 TYR B C 1
ATOM 5096 O O . TYR B 1 262 ? 14.120 -40.574 -5.250 1.00 20.83 280 TYR B O 1
ATOM 5105 N N . ILE B 1 263 ? 14.118 -39.083 -3.575 1.00 20.88 281 ILE B N 1
ATOM 5106 C CA . ILE B 1 263 ? 13.255 -39.828 -2.699 1.00 20.50 281 ILE B CA 1
ATOM 5107 C C . ILE B 1 263 ? 11.921 -39.114 -2.612 1.00 20.55 281 ILE B C 1
ATOM 5108 O O . ILE B 1 263 ? 11.839 -37.990 -2.090 1.00 20.96 281 ILE B O 1
ATOM 5113 N N . VAL B 1 264 ? 10.871 -39.749 -3.125 1.00 20.24 282 VAL B N 1
ATOM 5114 C CA . VAL B 1 264 ? 9.541 -39.149 -3.094 1.00 19.99 282 VAL B CA 1
ATOM 5115 C C . VAL B 1 264 ? 8.490 -40.142 -2.664 1.00 19.89 282 VAL B C 1
ATOM 5116 O O . VAL B 1 264 ? 8.603 -41.321 -2.941 1.00 19.50 282 VAL B O 1
ATOM 5120 N N . THR B 1 265 ? 7.525 -39.645 -1.879 1.00 20.12 283 THR B N 1
ATOM 5121 C CA . THR B 1 265 ? 6.299 -40.361 -1.561 1.00 19.80 283 THR B CA 1
ATOM 5122 C C . THR B 1 265 ? 5.194 -39.330 -1.571 1.00 20.52 283 THR B C 1
ATOM 5123 O O . THR B 1 265 ? 5.435 -38.161 -1.252 1.00 20.67 283 THR B O 1
ATOM 5127 N N . GLY B 1 266 ? 3.999 -39.739 -1.995 1.00 21.06 284 GLY B N 1
ATOM 5128 C CA . GLY B 1 266 ? 2.838 -38.853 -2.035 1.00 21.15 284 GLY B CA 1
ATOM 5129 C C . GLY B 1 266 ? 1.883 -39.151 -0.887 1.00 21.66 284 GLY B C 1
ATOM 5130 O O . GLY B 1 266 ? 1.789 -40.304 -0.424 1.00 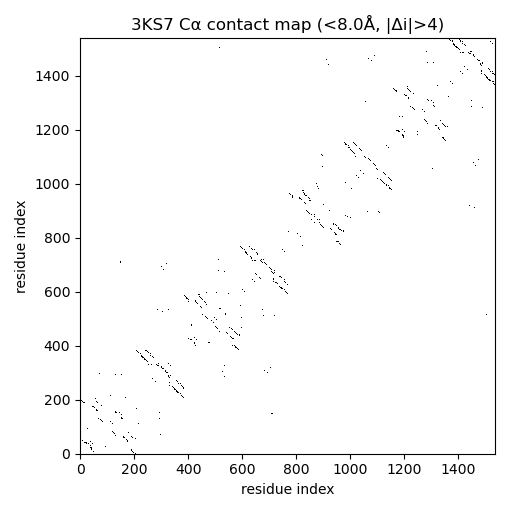21.46 284 GLY B O 1
ATOM 5131 N N . HIS B 1 267 ? 1.137 -38.129 -0.454 1.00 21.77 285 HIS B N 1
ATOM 5132 C CA . HIS B 1 267 ? 0.329 -38.241 0.724 1.00 22.20 285 HIS B CA 1
ATOM 5133 C C . HIS B 1 267 ? -1.000 -37.492 0.632 1.00 23.25 285 HIS B C 1
ATOM 5134 O O . HIS B 1 267 ? -1.196 -36.619 -0.230 1.00 23.95 285 HIS B O 1
ATOM 5141 N N . GLY B 1 268 ? -1.893 -37.821 1.551 1.00 23.84 286 GLY B N 1
ATOM 5142 C CA . GLY B 1 268 ? -3.268 -37.368 1.510 1.00 24.45 286 GLY B CA 1
ATOM 5143 C C . GLY B 1 268 ? -4.119 -38.613 1.607 1.00 25.07 286 GLY B C 1
ATOM 5144 O O . GLY B 1 268 ? -4.594 -39.149 0.585 1.00 25.56 286 GLY B O 1
ATOM 5145 N N . GLY B 1 269 ? -4.302 -39.082 2.839 1.00 25.75 287 GLY B N 1
ATOM 5146 C CA . GLY B 1 269 ? -4.945 -40.370 3.111 1.00 26.37 287 GLY B CA 1
ATOM 5147 C C . GLY B 1 269 ? -6.437 -40.439 2.937 1.00 26.65 287 GLY B C 1
ATOM 5148 O O . GLY B 1 269 ? -7.041 -41.455 3.207 1.00 27.25 287 GLY B O 1
ATOM 5149 N N . HIS B 1 270 ? -7.032 -39.368 2.486 1.00 27.30 288 HIS B N 1
ATOM 5150 C CA . HIS B 1 270 ? -8.462 -39.351 2.238 1.00 27.78 288 HIS B CA 1
ATOM 5151 C C . HIS B 1 270 ? -8.734 -39.912 0.856 1.00 28.04 288 HIS B C 1
ATOM 5152 O O . HIS B 1 270 ? -7.810 -40.075 0.048 1.00 28.66 288 HIS B O 1
ATOM 5159 N N . SER B 1 271 ? -9.994 -40.220 0.584 1.00 28.25 289 SER B N 1
ATOM 5160 C CA . SER B 1 271 ? -10.379 -40.765 -0.713 1.00 28.36 289 SER B CA 1
ATOM 5161 C C . SER B 1 271 ? -10.086 -39.751 -1.805 1.00 27.89 289 SER B C 1
ATOM 5162 O O . SER B 1 271 ? -10.468 -38.581 -1.701 1.00 28.16 289 SER B O 1
ATOM 5165 N N . GLY B 1 272 ? -9.379 -40.189 -2.840 1.00 27.31 290 GLY B N 1
ATOM 5166 C CA . GLY B 1 272 ? -9.006 -39.302 -3.939 1.00 26.70 290 GLY B CA 1
ATOM 5167 C C . GLY B 1 272 ? -7.835 -38.387 -3.604 1.00 25.95 290 GLY B C 1
ATOM 5168 O O . GLY B 1 272 ? -7.495 -37.494 -4.395 1.00 25.71 290 GLY B O 1
ATOM 5169 N N . GLY B 1 273 ? -7.228 -38.591 -2.433 1.00 25.06 291 GLY B N 1
ATOM 5170 C CA . GLY B 1 273 ? -6.053 -37.795 -2.014 1.00 24.98 291 GLY B CA 1
ATOM 5171 C C . GLY B 1 273 ? -4.780 -38.283 -2.703 1.00 24.29 291 GLY B C 1
ATOM 5172 O O . GLY B 1 273 ? -4.747 -39.381 -3.209 1.00 24.25 291 GLY B O 1
ATOM 5173 N N . ASP B 1 274 ? -3.729 -37.477 -2.687 1.00 23.98 292 ASP B N 1
ATOM 5174 C CA . ASP B 1 274 ? -2.478 -37.807 -3.436 1.00 24.15 292 ASP B CA 1
ATOM 5175 C C . ASP B 1 274 ? -1.737 -39.084 -2.971 1.00 24.15 292 ASP B C 1
ATOM 5176 O O . ASP B 1 274 ? -0.795 -39.547 -3.629 1.00 24.12 292 ASP B O 1
ATOM 5181 N N . GLU B 1 275 ? -2.129 -39.621 -1.829 1.00 24.17 293 GLU B N 1
ATOM 5182 C CA . GLU B 1 275 ? -1.604 -40.897 -1.389 1.00 24.48 293 GLU B CA 1
ATOM 5183 C C . GLU B 1 275 ? -2.074 -42.021 -2.333 1.00 24.26 293 GLU B C 1
ATOM 5184 O O . GLU B 1 275 ? -1.295 -42.926 -2.658 1.00 23.56 293 GLU B O 1
ATOM 5190 N N . PHE B 1 276 ? -3.339 -41.922 -2.783 1.00 24.12 294 PHE B N 1
ATOM 5191 C CA . PHE B 1 276 ? -4.005 -42.982 -3.560 1.00 24.42 294 PHE B CA 1
ATOM 5192 C C . PHE B 1 276 ? -4.273 -42.626 -5.013 1.00 24.84 294 PHE B C 1
ATOM 5193 O O . PHE B 1 276 ? -5.155 -43.229 -5.643 1.00 25.18 294 PHE B O 1
ATOM 5201 N N . VAL B 1 277 ? -3.520 -41.673 -5.557 1.00 24.96 295 VAL B N 1
ATOM 5202 C CA . VAL B 1 277 ? -3.767 -41.179 -6.908 1.00 25.21 295 VAL B CA 1
ATOM 5203 C C . VAL B 1 277 ? -2.453 -40.899 -7.633 1.00 25.16 295 VAL B C 1
ATOM 5204 O O . VAL B 1 277 ? -1.494 -40.431 -7.029 1.00 25.53 295 VAL B O 1
ATOM 5208 N N . GLN B 1 278 ? -2.401 -41.220 -8.923 1.00 25.20 296 GLN B N 1
ATOM 5209 C CA . GLN B 1 278 ? -1.160 -41.072 -9.699 1.00 25.38 296 GLN B CA 1
ATOM 5210 C C . GLN B 1 278 ? -0.878 -39.634 -10.087 1.00 25.20 296 GLN B C 1
ATOM 5211 O O . GLN B 1 278 ? -1.738 -38.948 -10.650 1.00 25.17 296 GLN B O 1
ATOM 5217 N N . LYS B 1 279 ? 0.333 -39.183 -9.784 1.00 25.15 297 LYS B N 1
ATOM 5218 C CA . LYS B 1 279 ? 0.768 -37.831 -10.130 1.00 25.40 297 LYS B CA 1
ATOM 5219 C C . LYS B 1 279 ? 2.202 -37.857 -10.620 1.00 25.37 297 LYS B C 1
ATOM 5220 O O . LYS B 1 279 ? 3.117 -38.203 -9.878 1.00 25.50 297 LYS B O 1
ATOM 5226 N N . ARG B 1 280 ? 2.395 -37.432 -11.855 1.00 25.29 298 ARG B N 1
ATOM 5227 C CA . ARG B 1 280 ? 3.694 -37.426 -12.465 1.00 25.27 298 ARG B CA 1
ATOM 5228 C C . ARG B 1 280 ? 4.626 -36.426 -11.785 1.00 24.80 298 ARG B C 1
ATOM 5229 O O . ARG B 1 280 ? 4.233 -35.300 -11.486 1.00 24.57 298 ARG B O 1
ATOM 5237 N N . ASN B 1 281 ? 5.849 -36.877 -11.517 1.00 24.46 299 ASN B N 1
ATOM 5238 C CA . ASN B 1 281 ? 6.906 -36.033 -11.020 1.00 24.53 299 ASN B CA 1
ATOM 5239 C C . ASN B 1 281 ? 7.848 -35.739 -12.158 1.00 24.75 299 ASN B C 1
ATOM 5240 O O . ASN B 1 281 ? 8.369 -36.677 -12.767 1.00 25.21 299 ASN B O 1
ATOM 5245 N N . ILE B 1 282 ? 8.085 -34.462 -12.456 1.00 24.59 300 ILE B N 1
ATOM 5246 C CA . ILE B 1 282 ? 9.096 -34.086 -13.449 1.00 24.37 300 ILE B CA 1
ATOM 5247 C C . ILE B 1 282 ? 10.206 -33.352 -12.740 1.00 23.93 300 ILE B C 1
ATOM 5248 O O . ILE B 1 282 ? 9.978 -32.281 -12.186 1.00 23.86 300 ILE B O 1
ATOM 5253 N N . ILE B 1 283 ? 11.411 -33.908 -12.782 1.00 23.68 301 ILE B N 1
ATOM 5254 C CA . ILE B 1 283 ? 12.579 -33.293 -12.139 1.00 23.52 301 ILE B CA 1
ATOM 5255 C C . ILE B 1 283 ? 13.532 -32.807 -13.202 1.00 23.58 301 ILE B C 1
ATOM 5256 O O . ILE B 1 283 ? 13.718 -33.476 -14.196 1.00 23.76 301 ILE B O 1
ATOM 5261 N N . SER B 1 284 ? 14.182 -31.656 -12.976 1.00 23.87 302 SER B N 1
ATOM 5262 C CA . SER B 1 284 ? 15.057 -31.058 -14.007 1.00 23.83 302 SER B CA 1
ATOM 5263 C C . SER B 1 284 ? 16.343 -30.429 -13.472 1.00 23.81 302 SER B C 1
ATOM 5264 O O . SER B 1 284 ? 16.434 -30.055 -12.318 1.00 23.67 302 SER B O 1
ATOM 5267 N N . VAL B 1 285 ? 17.341 -30.343 -14.343 1.00 24.01 303 VAL B N 1
ATOM 5268 C CA . VAL B 1 285 ? 18.555 -29.600 -14.070 1.00 24.09 303 V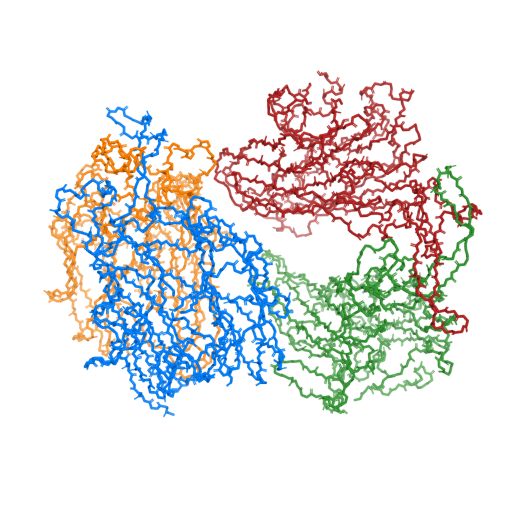AL B CA 1
ATOM 5269 C C . VAL B 1 285 ? 18.741 -28.631 -15.221 1.00 24.68 303 VAL B C 1
ATOM 5270 O O . VAL B 1 285 ? 18.717 -29.024 -16.385 1.00 24.97 303 VAL B O 1
ATOM 5274 N N . ASP B 1 286 ? 18.857 -27.352 -14.901 1.00 25.45 304 ASP B N 1
ATOM 5275 C CA . ASP B 1 286 ? 19.001 -26.322 -15.921 1.00 25.90 304 ASP B CA 1
ATOM 5276 C C . ASP B 1 286 ? 17.862 -26.376 -16.939 1.00 26.41 304 ASP B C 1
ATOM 5277 O O . ASP B 1 286 ? 18.065 -26.116 -18.128 1.00 26.43 304 ASP B O 1
ATOM 5282 N N . GLY B 1 287 ? 16.665 -26.724 -16.467 1.00 26.83 305 GLY B N 1
ATOM 5283 C CA . GLY B 1 287 ? 15.475 -26.732 -17.320 1.00 27.36 305 GLY B CA 1
ATOM 5284 C C . GLY B 1 287 ? 15.296 -27.978 -18.177 1.00 27.92 305 GLY B C 1
ATOM 5285 O O . GLY B 1 287 ? 14.282 -28.115 -18.853 1.00 28.27 305 GLY B O 1
ATOM 5286 N N . LYS B 1 288 ? 16.293 -28.867 -18.189 1.00 28.10 306 LYS B N 1
ATOM 5287 C CA . LYS B 1 288 ? 16.191 -30.107 -18.937 1.00 28.11 306 LYS B CA 1
ATOM 5288 C C . LYS B 1 288 ? 15.812 -31.277 -17.996 1.00 28.16 306 LYS B C 1
ATOM 5289 O O . LYS B 1 288 ? 16.491 -31.524 -16.985 1.00 27.85 306 LYS B O 1
ATOM 5291 N N . GLU B 1 289 ? 14.731 -31.984 -18.346 1.00 27.86 307 GLU B N 1
ATOM 5292 C CA . GLU B 1 289 ? 14.274 -33.143 -17.589 1.00 27.83 307 GLU B CA 1
ATOM 5293 C C . GLU B 1 289 ? 15.361 -34.169 -17.450 1.00 27.64 307 GLU B C 1
ATOM 5294 O O . GLU B 1 289 ? 16.013 -34.509 -18.431 1.00 27.70 307 GLU B O 1
ATOM 5300 N N . VAL B 1 290 ? 15.544 -34.681 -16.234 1.00 27.24 308 VAL B N 1
ATOM 5301 C CA . VAL B 1 290 ? 16.494 -35.774 -15.987 1.00 27.02 308 VAL B CA 1
ATOM 5302 C C . VAL B 1 290 ? 15.778 -36.977 -15.364 1.0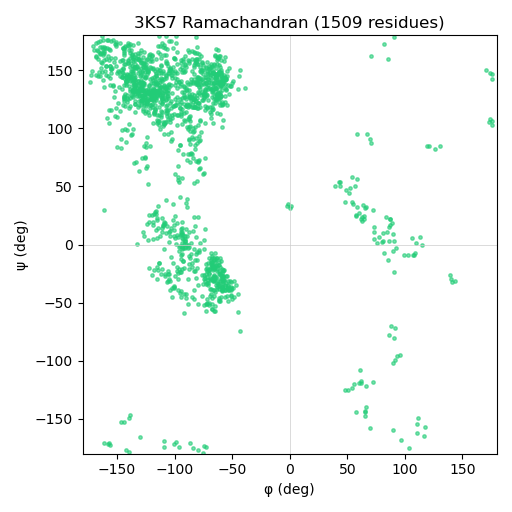0 27.28 308 VAL B C 1
ATOM 5303 O O . VAL B 1 290 ? 16.325 -38.084 -15.342 1.00 27.37 308 VAL B O 1
ATOM 5307 N N . LEU B 1 291 ? 14.602 -36.721 -14.778 1.00 27.39 309 LEU B N 1
ATOM 5308 C CA . LEU B 1 291 ? 13.712 -37.768 -14.279 1.00 27.53 309 LEU B CA 1
ATOM 5309 C C . LEU B 1 291 ? 12.287 -37.375 -14.555 1.00 27.40 309 LEU B C 1
ATOM 5310 O O . LEU B 1 291 ? 11.893 -36.224 -14.347 1.00 26.87 309 LEU B O 1
ATOM 5315 N N . ASN B 1 292 ? 11.509 -38.346 -15.007 1.00 27.34 310 ASN B N 1
ATOM 5316 C CA . ASN B 1 292 ? 10.110 -38.154 -15.285 1.00 27.40 310 ASN B CA 1
ATOM 5317 C C . ASN B 1 292 ? 9.367 -39.472 -15.067 1.00 27.14 310 ASN B C 1
ATOM 5318 O O . ASN B 1 292 ? 9.544 -40.429 -15.832 1.00 26.73 310 ASN B O 1
ATOM 5323 N N . PHE B 1 293 ? 8.549 -39.531 -14.014 1.00 26.85 311 PHE B N 1
ATOM 5324 C CA . PHE B 1 293 ? 7.824 -40.766 -13.697 1.00 26.40 311 PHE B CA 1
ATOM 5325 C C . PHE B 1 293 ? 6.696 -40.548 -12.732 1.00 26.04 311 PHE B C 1
ATOM 5326 O O . PHE B 1 293 ? 6.625 -39.528 -12.047 1.00 26.03 311 PHE B O 1
ATOM 5334 N N . ILE B 1 294 ? 5.826 -41.541 -12.674 1.00 25.83 312 ILE B N 1
ATOM 5335 C CA . ILE B 1 294 ? 4.719 -41.578 -11.738 1.00 25.45 312 ILE B CA 1
ATOM 5336 C C . ILE B 1 294 ? 5.155 -42.436 -10.559 1.00 25.33 312 ILE B C 1
ATOM 5337 O O . ILE B 1 294 ? 5.384 -43.639 -10.731 1.00 25.73 312 ILE B O 1
ATOM 5342 N N . PRO B 1 295 ? 5.350 -41.816 -9.368 1.00 25.06 313 PRO B N 1
ATOM 5343 C CA . PRO B 1 295 ? 5.718 -42.599 -8.189 1.00 24.73 313 PRO B CA 1
ATOM 5344 C C . PRO B 1 295 ? 4.534 -43.443 -7.763 1.00 24.31 313 PRO B C 1
ATOM 5345 O O . PRO B 1 295 ? 3.484 -42.895 -7.386 1.00 24.37 313 PRO B O 1
ATOM 5349 N N . TRP B 1 296 ? 4.667 -44.763 -7.866 1.00 23.72 314 TRP B N 1
ATOM 5350 C CA . TRP B 1 296 ? 3.519 -45.629 -7.644 1.00 23.52 314 TRP B CA 1
ATOM 5351 C C . TRP B 1 296 ? 3.883 -47.074 -7.266 1.00 23.18 314 TRP B C 1
ATOM 5352 O O . TRP B 1 296 ? 4.879 -47.627 -7.728 1.00 22.94 314 TRP B O 1
ATOM 5363 N N . ARG B 1 297 ? 3.072 -47.663 -6.401 1.00 23.07 315 ARG B N 1
ATOM 5364 C CA . ARG B 1 297 ? 3.192 -49.075 -6.100 1.00 22.94 315 ARG B CA 1
ATOM 5365 C C . ARG B 1 297 ? 1.841 -49.752 -6.263 1.00 23.06 315 ARG B C 1
ATOM 5366 O O . ARG B 1 297 ? 0.830 -49.302 -5.698 1.00 23.68 315 ARG B O 1
ATOM 5374 N N . ASP B 1 298 ? 1.838 -50.828 -7.038 1.00 22.89 316 ASP B N 1
ATOM 5375 C CA . ASP B 1 298 ? 0.660 -51.641 -7.302 1.00 23.38 316 ASP B CA 1
ATOM 5376 C C . ASP B 1 298 ? 0.703 -52.952 -6.516 1.00 22.18 316 ASP B C 1
ATOM 5377 O O . ASP B 1 298 ? -0.130 -53.831 -6.727 1.00 21.55 316 ASP B O 1
ATOM 5382 N N . ASP B 1 299 ? 1.678 -53.088 -5.628 1.00 21.28 317 ASP B N 1
ATOM 5383 C CA . ASP B 1 299 ? 1.925 -54.366 -4.952 1.00 20.99 317 ASP B CA 1
ATOM 5384 C C . ASP B 1 299 ? 1.710 -54.344 -3.439 1.00 20.50 317 ASP B C 1
ATOM 5385 O O . ASP B 1 299 ? 2.313 -55.128 -2.724 1.00 20.14 317 ASP B O 1
ATOM 5390 N N . CYS B 1 300 ? 0.822 -53.490 -2.945 1.00 20.43 318 CYS B N 1
ATOM 5391 C CA . CYS B 1 300 ? 0.728 -53.312 -1.477 1.00 20.05 318 CYS B CA 1
ATOM 5392 C C . CYS B 1 300 ? 0.084 -54.505 -0.767 1.00 19.81 318 CYS B C 1
ATOM 5393 O O . CYS B 1 300 ? 0.271 -54.681 0.437 1.00 20.12 318 CYS B O 1
ATOM 5396 N N . ALA B 1 301 ? -0.604 -55.363 -1.518 1.00 19.28 319 ALA B N 1
ATOM 5397 C CA . ALA B 1 301 ? -1.112 -56.617 -0.954 1.00 19.29 319 ALA B CA 1
ATOM 5398 C C . ALA B 1 301 ? 0.028 -57.456 -0.396 1.00 19.20 319 ALA B C 1
ATOM 5399 O O . ALA B 1 301 ? -0.161 -58.222 0.542 1.00 19.46 319 ALA B O 1
ATOM 5401 N N . SER B 1 302 ? 1.218 -57.296 -0.964 1.00 19.16 320 SER B N 1
ATOM 5402 C CA . SER B 1 302 ? 2.343 -58.133 -0.589 1.00 19.52 320 SER B CA 1
ATOM 5403 C C . SER B 1 302 ? 2.838 -57.819 0.805 1.00 19.36 320 SER B C 1
ATOM 5404 O O . SER B 1 302 ? 3.578 -58.592 1.372 1.00 19.68 320 SER B O 1
ATOM 5407 N N . PHE B 1 303 ? 2.363 -56.713 1.380 1.00 19.28 321 PHE B N 1
ATOM 5408 C CA . PHE B 1 303 ? 2.742 -56.318 2.746 1.00 19.07 321 PHE B CA 1
ATOM 5409 C C . PHE B 1 303 ? 1.677 -56.675 3.802 1.00 19.21 321 PHE B C 1
ATOM 5410 O O . PHE B 1 303 ? 1.803 -56.280 4.971 1.00 19.59 321 PHE B O 1
ATOM 5418 N N . ARG B 1 304 ? 0.641 -57.413 3.410 1.00 19.06 322 ARG B N 1
ATOM 5419 C CA . ARG B 1 304 ? -0.480 -57.682 4.321 1.00 19.32 322 ARG B CA 1
ATOM 5420 C C . ARG B 1 304 ? -0.061 -58.162 5.711 1.00 19.39 322 ARG B C 1
ATOM 5421 O O . ARG B 1 304 ? -0.578 -57.681 6.708 1.00 19.32 322 ARG B O 1
ATOM 5429 N N . ARG B 1 305 ? 0.880 -59.096 5.771 1.00 19.43 323 ARG B N 1
ATOM 5430 C CA . ARG B 1 305 ? 1.249 -59.706 7.048 1.00 19.63 323 ARG B CA 1
ATOM 5431 C C . ARG B 1 305 ? 1.874 -58.739 8.025 1.00 19.59 323 ARG B C 1
ATOM 5432 O O . ARG B 1 305 ? 2.002 -59.059 9.199 1.00 19.91 323 ARG B O 1
ATOM 5440 N N . PHE B 1 306 ? 2.300 -57.576 7.546 1.00 19.72 324 PHE B N 1
ATOM 5441 C CA . PHE B 1 306 ? 2.947 -56.586 8.408 1.00 19.82 324 PHE B CA 1
ATOM 5442 C C . PHE B 1 306 ? 1.966 -55.584 8.973 1.00 20.05 324 PHE B C 1
ATOM 5443 O O . PHE B 1 306 ? 2.378 -54.661 9.669 1.00 20.25 324 PHE B O 1
ATOM 5451 N N . ASN B 1 307 ? 0.668 -55.777 8.700 1.00 20.18 325 ASN B N 1
ATOM 5452 C CA . ASN B 1 307 ? -0.347 -54.743 8.960 1.00 20.15 325 ASN B CA 1
ATOM 5453 C C . ASN B 1 307 ? -1.573 -55.233 9.712 1.00 20.56 325 ASN B C 1
ATOM 5454 O O . ASN B 1 307 ? -2.685 -55.137 9.216 1.00 20.48 325 ASN B O 1
ATOM 5459 N N . PRO B 1 308 ? -1.380 -55.693 10.949 1.00 21.03 326 PRO B N 1
ATOM 5460 C CA . PRO B 1 308 ? -2.482 -56.235 11.740 1.00 21.01 326 PRO B CA 1
ATOM 5461 C C . PRO B 1 308 ? -3.585 -55.226 12.066 1.00 21.29 326 PRO B C 1
ATOM 5462 O O . PRO B 1 308 ? -4.746 -55.586 12.091 1.00 21.14 326 PRO B O 1
ATOM 5466 N N . ALA B 1 309 ? -3.216 -53.982 12.319 1.00 21.75 327 ALA B N 1
ATOM 5467 C CA . ALA B 1 309 ? -4.188 -52.982 12.759 1.00 22.24 327 ALA B CA 1
ATOM 5468 C C . ALA B 1 309 ? -4.774 -52.155 11.612 1.00 22.83 327 ALA B C 1
ATOM 5469 O O . ALA B 1 309 ? -5.327 -51.080 11.850 1.00 23.78 327 ALA B O 1
ATOM 5471 N N . THR B 1 310 ? -4.672 -52.645 10.379 1.00 22.84 328 THR B N 1
ATOM 5472 C CA . THR B 1 310 ? -5.199 -51.909 9.246 1.00 22.97 328 THR B CA 1
ATOM 5473 C C . THR B 1 310 ? -6.721 -51.934 9.244 1.00 23.39 328 THR B C 1
ATOM 5474 O O . THR B 1 310 ? -7.322 -52.870 9.732 1.00 23.28 328 THR B O 1
ATOM 5478 N N . GLY B 1 311 ? -7.333 -50.874 8.718 1.00 23.97 329 GLY B N 1
ATOM 5479 C CA . GLY B 1 311 ? -8.785 -50.866 8.473 1.00 24.35 329 GLY B CA 1
ATOM 5480 C C . GLY B 1 311 ? -9.104 -51.786 7.295 1.00 24.84 329 GLY B C 1
ATOM 5481 O O . GLY B 1 311 ? -8.224 -52.052 6.436 1.00 24.96 329 GLY B O 1
ATOM 5482 N N . VAL B 1 312 ? -10.351 -52.263 7.246 1.00 25.06 330 VAL B N 1
ATOM 5483 C CA . VAL B 1 312 ? -10.788 -53.243 6.268 1.00 25.17 330 VAL B CA 1
ATOM 5484 C C . VAL B 1 312 ? -12.218 -52.960 5.751 1.00 25.76 330 VAL B C 1
ATOM 5485 O O . VAL B 1 312 ? -13.089 -52.588 6.520 1.00 25.69 330 VAL B O 1
ATOM 5489 N N . TRP B 1 313 ? -12.446 -53.158 4.450 1.00 26.37 331 TRP B N 1
ATOM 5490 C CA . TRP B 1 313 ? -13.796 -53.049 3.858 1.00 26.98 331 TRP B CA 1
ATOM 5491 C C . TRP B 1 313 ? -14.168 -54.368 3.207 1.00 27.02 331 TRP B C 1
ATOM 5492 O O . TRP B 1 313 ? -13.298 -55.197 2.931 1.00 27.23 331 TRP B O 1
ATOM 5503 N N . LEU B 1 314 ? -15.449 -54.557 2.929 1.00 26.77 332 LEU B N 1
ATOM 5504 C CA . LEU B 1 314 ? -15.886 -55.715 2.170 1.00 26.78 332 LEU B CA 1
ATOM 5505 C C . LEU B 1 314 ? -16.271 -55.278 0.761 1.00 26.98 332 LEU B C 1
ATOM 5506 O O . LEU B 1 314 ? -17.059 -54.354 0.588 1.00 27.41 332 LEU B O 1
ATOM 5511 N N . ILE B 1 315 ? -15.701 -55.942 -0.242 1.00 27.06 333 ILE B N 1
ATOM 5512 C CA . ILE B 1 315 ? -15.968 -55.626 -1.637 1.00 27.14 333 ILE B CA 1
ATOM 5513 C C . ILE B 1 315 ? -16.591 -56.838 -2.329 1.00 27.39 333 ILE B C 1
ATOM 5514 O O . ILE B 1 315 ? -16.019 -57.936 -2.307 1.00 27.06 333 ILE B O 1
ATOM 5519 N N . LYS B 1 316 ? -17.766 -56.633 -2.934 1.00 27.65 334 LYS B N 1
ATOM 5520 C CA . LYS B 1 316 ? -18.488 -57.703 -3.625 1.00 28.10 334 LYS B CA 1
ATOM 5521 C C . LYS B 1 316 ? -17.785 -58.108 -4.915 1.00 27.98 334 LYS B C 1
ATOM 5522 O O . LYS B 1 316 ? -17.411 -57.262 -5.714 1.00 28.27 334 LYS B O 1
ATOM 5528 N N . ARG B 1 317 ? -17.638 -59.411 -5.122 1.00 27.87 335 ARG B N 1
ATOM 5529 C CA . ARG B 1 317 ? -16.951 -59.928 -6.294 1.00 27.91 335 ARG B CA 1
ATOM 5530 C C . ARG B 1 317 ? -17.481 -61.316 -6.663 1.00 27.96 335 ARG B C 1
ATOM 5531 O O . ARG B 1 317 ? -17.645 -62.179 -5.795 1.00 27.92 335 ARG B O 1
ATOM 5539 N N . LEU B 1 318 ? -17.786 -61.516 -7.941 1.00 27.95 336 LEU B N 1
ATOM 5540 C CA . LEU B 1 318 ? -18.194 -62.834 -8.424 1.00 27.91 336 LEU B CA 1
ATOM 5541 C C . LEU B 1 318 ? -16.919 -63.647 -8.595 1.00 27.65 336 LEU B C 1
ATOM 5542 O O . LEU B 1 318 ? -16.166 -63.442 -9.553 1.00 27.60 336 LEU B O 1
ATOM 5547 N N . ALA B 1 319 ? -16.665 -64.547 -7.649 1.00 27.44 337 ALA B N 1
ATOM 5548 C CA . ALA B 1 319 ? -15.391 -65.280 -7.599 1.00 27.63 337 ALA B CA 1
ATOM 5549 C C . ALA B 1 319 ? -15.492 -66.740 -8.002 1.00 27.63 337 ALA B C 1
ATOM 5550 O O . ALA B 1 319 ? -16.327 -67.479 -7.506 1.00 27.50 337 ALA B O 1
ATOM 5552 N N . SER B 1 320 ? -14.584 -67.148 -8.865 1.00 27.72 338 SER B N 1
ATOM 5553 C CA . SER B 1 320 ? -14.465 -68.525 -9.268 1.00 28.29 338 SER B CA 1
ATOM 5554 C C . SER B 1 320 ? -13.810 -69.315 -8.136 1.00 28.25 338 SER B C 1
ATOM 5555 O O . SER B 1 320 ? -12.972 -68.775 -7.410 1.00 28.61 338 SER B O 1
ATOM 5558 N N . TYR B 1 321 ? -14.196 -70.576 -7.969 1.00 28.41 339 TYR B N 1
ATOM 5559 C CA . TYR B 1 321 ? -13.610 -71.418 -6.910 1.00 28.59 339 TYR B CA 1
ATOM 5560 C C . TYR B 1 321 ? -13.873 -72.900 -7.102 1.00 28.63 339 TYR B C 1
ATOM 5561 O O . TYR B 1 321 ? -14.757 -73.295 -7.860 1.00 28.23 339 TYR B O 1
ATOM 5570 N N . ILE B 1 322 ? -13.114 -73.709 -6.370 1.00 28.97 340 ILE B N 1
ATOM 5571 C CA . ILE B 1 322 ? -13.283 -75.155 -6.379 1.00 29.45 340 ILE B CA 1
ATOM 5572 C C . ILE B 1 322 ? -14.294 -75.569 -5.290 1.00 29.73 340 ILE B C 1
ATOM 5573 O O . ILE B 1 322 ? -14.051 -75.390 -4.092 1.00 29.21 340 ILE B O 1
ATOM 5578 N N . GLY B 1 323 ? -15.433 -76.100 -5.725 1.00 30.26 341 GLY B N 1
ATOM 5579 C CA . GLY B 1 323 ? -16.488 -76.534 -4.805 1.00 30.80 341 GLY B CA 1
ATOM 5580 C C . GLY B 1 323 ? -16.628 -78.045 -4.756 1.00 31.11 341 GLY B C 1
ATOM 5581 O O . GLY B 1 323 ? -15.789 -78.775 -5.289 1.00 30.85 341 GLY B O 1
ATOM 5582 N N . GLU B 1 324 ? -17.705 -78.513 -4.130 1.00 31.73 342 GLU B N 1
ATOM 5583 C CA . GLU B 1 324 ? -17.952 -79.957 -3.992 1.00 32.06 342 GLU B CA 1
ATOM 5584 C C . GLU B 1 324 ? -18.068 -80.646 -5.354 1.00 32.31 342 GLU B C 1
ATOM 5585 O O . GLU B 1 324 ? -17.453 -81.691 -5.577 1.00 32.34 342 GLU B O 1
ATOM 5587 N N . LYS B 1 325 ? -18.814 -80.032 -6.276 1.00 32.57 343 LYS B N 1
ATOM 5588 C CA . LYS B 1 325 ? -19.092 -80.655 -7.586 1.00 32.66 343 LYS B CA 1
ATOM 5589 C C . LYS B 1 325 ? -18.171 -80.167 -8.722 1.00 32.66 343 LYS B C 1
ATOM 5590 O O . LYS B 1 325 ? -18.486 -80.361 -9.903 1.00 32.79 343 LYS B O 1
ATOM 5592 N N . GLY B 1 326 ? -17.030 -79.561 -8.368 1.00 32.57 344 GLY B N 1
ATOM 5593 C CA . GLY B 1 326 ? -16.054 -79.089 -9.375 1.00 32.35 344 GLY B CA 1
ATOM 5594 C C . GLY B 1 326 ? -15.948 -77.574 -9.478 1.00 32.23 344 GLY B C 1
ATOM 5595 O O . GLY B 1 326 ? -16.360 -76.845 -8.567 1.00 32.16 344 GLY B O 1
ATOM 5596 N N . TYR B 1 327 ? -15.376 -77.102 -10.589 1.00 32.18 345 TYR B N 1
ATOM 5597 C CA . TYR B 1 327 ? -15.197 -75.659 -10.820 1.00 32.09 345 TYR B CA 1
ATOM 5598 C C . TYR B 1 327 ? -16.548 -74.952 -10.796 1.00 32.05 345 TYR B C 1
ATOM 5599 O O . TYR B 1 327 ? -17.440 -75.285 -11.568 1.00 32.15 345 TYR B O 1
ATOM 5601 N N . THR B 1 328 ? -16.703 -73.991 -9.891 1.00 32.00 346 THR B N 1
ATOM 5602 C CA . THR B 1 328 ? -17.968 -73.276 -9.761 1.00 31.91 346 THR B CA 1
ATOM 5603 C C . THR B 1 328 ? -17.765 -71.757 -9.513 1.00 31.71 346 THR B C 1
ATOM 5604 O O . THR B 1 328 ? -16.631 -71.266 -9.445 1.00 31.57 346 THR B O 1
ATOM 5608 N N . GLU B 1 329 ? -18.876 -71.046 -9.346 1.00 31.50 347 GLU B N 1
ATOM 5609 C CA . GLU B 1 329 ? -18.887 -69.592 -9.352 1.00 31.41 347 GLU B CA 1
ATOM 5610 C C . GLU B 1 329 ? -19.883 -69.086 -8.305 1.00 31.10 347 GLU B C 1
ATOM 5611 O O . GLU B 1 329 ? -20.975 -69.631 -8.174 1.00 31.03 347 GLU B O 1
ATOM 5617 N N . LYS B 1 330 ? -19.521 -68.038 -7.574 1.00 30.78 348 LYS B N 1
ATOM 5618 C CA . LYS B 1 330 ? -20.401 -67.506 -6.510 1.00 30.63 348 LYS B CA 1
ATOM 5619 C C . LYS B 1 330 ? -20.012 -66.087 -6.120 1.00 30.35 348 LYS B C 1
ATOM 5620 O O . LYS B 1 330 ? -18.829 -65.764 -6.054 1.00 30.11 348 LYS B O 1
ATOM 5626 N N . GLU B 1 331 ? -21.007 -65.243 -5.855 1.00 30.04 349 GLU B N 1
ATOM 5627 C CA . GLU B 1 331 ? -20.733 -63.897 -5.377 1.00 30.06 349 GLU B CA 1
ATOM 5628 C C . GLU B 1 331 ? -20.328 -63.951 -3.915 1.00 29.31 349 GLU B C 1
ATOM 5629 O O . GLU B 1 331 ? -21.058 -64.482 -3.087 1.00 29.38 349 GLU B O 1
ATOM 5635 N N . VAL B 1 332 ? -19.157 -63.400 -3.607 1.00 28.54 350 VAL B N 1
ATOM 5636 C CA . VAL B 1 332 ? -18.657 -63.344 -2.239 1.00 27.82 350 VAL B CA 1
ATOM 5637 C C . VAL B 1 332 ? -18.346 -61.897 -1.846 1.00 27.47 350 VAL B C 1
ATOM 5638 O O . VAL B 1 332 ? -18.188 -61.034 -2.699 1.00 27.20 350 VAL B O 1
ATOM 5642 N N . GLU B 1 333 ? -18.283 -61.648 -0.545 1.00 27.19 351 GLU B N 1
ATOM 5643 C CA . GLU B 1 333 ? -17.893 -60.346 -0.019 1.00 27.07 351 GLU B CA 1
ATOM 5644 C C . GLU B 1 333 ? -16.458 -60.442 0.468 1.00 26.37 351 GLU B C 1
ATOM 5645 O O . GLU B 1 333 ? -16.218 -60.888 1.577 1.00 26.55 351 GLU B O 1
ATOM 5651 N N . GLU B 1 334 ? -15.508 -60.022 -0.376 1.00 25.66 352 GLU B N 1
ATOM 5652 C CA . GLU B 1 334 ? -14.061 -60.197 -0.100 1.00 25.03 352 GLU B CA 1
ATOM 5653 C C . GLU B 1 334 ? -13.459 -59.019 0.665 1.00 24.82 352 GLU B C 1
ATOM 5654 O O . GLU B 1 334 ? -13.680 -57.865 0.308 1.00 24.79 352 GLU B O 1
ATOM 5660 N N . PRO B 1 335 ? -12.685 -59.308 1.718 1.00 24.29 353 PRO B N 1
ATOM 5661 C CA . PRO B 1 335 ? -12.060 -58.222 2.465 1.00 23.89 353 PRO B CA 1
ATOM 5662 C C . PRO B 1 335 ? -10.939 -57.506 1.703 1.00 23.26 353 PRO B C 1
ATOM 5663 O O . PRO B 1 335 ? -10.086 -58.152 1.104 1.00 23.08 353 PRO B O 1
ATOM 5667 N N . LEU B 1 336 ? -10.959 -56.176 1.760 1.00 22.69 354 LEU B N 1
ATOM 5668 C CA . LEU B 1 336 ? -9.943 -55.333 1.156 1.00 22.45 354 LEU B CA 1
ATOM 5669 C C . LEU B 1 336 ? -9.317 -54.468 2.247 1.00 22.60 354 LEU B C 1
ATOM 5670 O O . LEU B 1 336 ? -10.000 -53.665 2.854 1.00 23.10 354 LEU B O 1
ATOM 5675 N N . ALA B 1 337 ? -8.022 -54.626 2.496 1.00 22.13 355 ALA B N 1
ATOM 5676 C CA . ALA B 1 337 ? -7.362 -53.841 3.546 1.00 21.84 355 ALA B CA 1
ATOM 5677 C C . ALA B 1 337 ? -6.913 -52.471 3.029 1.00 21.43 355 ALA B C 1
ATOM 5678 O O . ALA B 1 337 ? -6.603 -52.312 1.856 1.00 21.39 355 ALA B O 1
ATOM 5680 N N . SER B 1 338 ? -6.899 -51.474 3.902 1.00 21.16 356 SER B N 1
ATOM 5681 C CA . SER B 1 338 ? -6.335 -50.203 3.530 1.00 20.93 356 SER B CA 1
ATOM 5682 C C . SER B 1 338 ? -4.886 -50.443 3.122 1.00 21.01 356 SER B C 1
ATOM 5683 O O . SER B 1 338 ? -4.409 -49.876 2.147 1.00 20.82 356 SER B O 1
ATOM 5686 N N . SER B 1 339 ? -4.208 -51.339 3.837 1.00 20.80 357 SER B N 1
ATOM 5687 C CA . SER B 1 339 ? -2.807 -51.641 3.540 1.00 21.19 357 SER B CA 1
ATOM 5688 C C . SER B 1 339 ? -2.615 -52.312 2.158 1.00 21.21 357 SER B C 1
ATOM 5689 O O . SER B 1 339 ? -1.489 -52.428 1.682 1.00 21.11 357 SER B O 1
ATOM 5692 N N . ASP B 1 340 ? -3.713 -52.779 1.555 1.00 21.04 358 ASP B N 1
ATOM 5693 C CA . ASP B 1 340 ? -3.673 -53.424 0.228 1.00 20.88 358 ASP B CA 1
ATOM 5694 C C . ASP B 1 340 ? -3.635 -52.385 -0.899 1.00 20.95 358 ASP B C 1
ATOM 5695 O O . ASP B 1 340 ? -3.085 -52.647 -1.971 1.00 20.64 358 ASP B O 1
ATOM 5700 N N . LEU B 1 341 ? -4.224 -51.207 -0.641 1.00 20.74 359 LEU B N 1
ATOM 5701 C CA . LEU B 1 341 ? -4.399 -50.161 -1.659 1.00 20.45 359 LEU B CA 1
ATOM 5702 C C . LEU B 1 341 ? -3.098 -49.689 -2.310 1.00 20.54 359 LEU B C 1
ATOM 5703 O O . LEU B 1 341 ? -2.092 -49.483 -1.639 1.00 20.12 359 LEU B O 1
ATOM 5708 N N . SER B 1 342 ? -3.154 -49.492 -3.626 1.00 20.19 360 SER B N 1
ATOM 5709 C CA . SER B 1 342 ? -2.062 -48.905 -4.367 1.00 20.27 360 SER B CA 1
ATOM 5710 C C . SER B 1 342 ? -1.857 -47.458 -3.916 1.00 20.17 360 SER B C 1
ATOM 5711 O O . SER B 1 342 ? -2.818 -46.742 -3.651 1.00 20.38 360 SER B O 1
ATOM 5714 N N . ARG B 1 343 ? -0.605 -47.032 -3.867 1.00 19.96 361 ARG B N 1
ATOM 5715 C CA . ARG B 1 343 ? -0.250 -45.744 -3.312 1.00 19.73 361 ARG B CA 1
ATOM 5716 C C . ARG B 1 343 ? 0.897 -45.086 -4.097 1.00 19.74 361 ARG B C 1
ATOM 5717 O O . ARG B 1 343 ? 1.570 -45.728 -4.900 1.00 19.83 361 ARG B O 1
ATOM 5725 N N . SER B 1 344 ? 1.156 -43.829 -3.794 1.00 19.52 362 SER B N 1
ATOM 5726 C CA . SER B 1 344 ? 2.154 -43.060 -4.500 1.00 19.75 362 SER B CA 1
ATOM 5727 C C . SER B 1 344 ? 3.587 -43.323 -4.002 1.00 19.79 362 SER B C 1
ATOM 5728 O O . SER B 1 344 ? 4.174 -42.499 -3.322 1.00 20.19 362 SER B O 1
ATOM 5731 N N . ASN B 1 345 ? 4.094 -44.502 -4.333 1.00 19.69 363 ASN B N 1
ATOM 5732 C CA . ASN B 1 345 ? 5.507 -44.922 -4.112 1.00 19.87 363 ASN B CA 1
ATOM 5733 C C . ASN B 1 345 ? 5.806 -45.535 -2.766 1.00 19.89 363 ASN B C 1
ATOM 5734 O O . ASN B 1 345 ? 6.972 -45.630 -2.371 1.00 19.95 363 ASN B O 1
ATOM 5739 N N . TRP B 1 346 ? 4.781 -46.055 -2.107 1.00 20.03 364 TRP B N 1
ATOM 5740 C CA . TRP B 1 346 ? 4.977 -46.721 -0.840 1.00 20.30 364 TRP B CA 1
ATOM 5741 C C . TRP B 1 346 ? 3.797 -47.612 -0.457 1.00 20.67 364 TRP B C 1
ATOM 5742 O O . TRP B 1 346 ? 2.747 -47.564 -1.063 1.00 20.50 364 TRP B O 1
ATOM 5753 N N . CYS B 1 347 ? 4.044 -48.481 0.510 1.00 20.85 365 CYS B N 1
ATOM 5754 C CA . CYS B 1 347 ? 3.027 -49.279 1.120 1.00 20.96 365 CYS B CA 1
ATOM 5755 C C . CYS B 1 347 ? 3.288 -49.204 2.623 1.00 20.85 365 CYS B C 1
ATOM 5756 O O . CYS B 1 347 ? 4.438 -49.015 3.055 1.00 20.61 365 CYS B O 1
ATOM 5759 N N . PRO B 1 348 ? 2.240 -49.340 3.428 1.00 20.85 366 PRO B N 1
ATOM 5760 C CA . PRO B 1 348 ? 2.450 -49.395 4.866 1.00 20.82 366 PRO B CA 1
ATOM 5761 C C . PRO B 1 348 ? 3.391 -50.547 5.224 1.00 20.79 366 PRO B C 1
ATOM 5762 O O . PRO B 1 348 ? 3.002 -51.700 5.116 1.00 21.07 366 PRO B O 1
ATOM 5766 N N . GLY B 1 349 ? 4.627 -50.226 5.603 1.00 20.91 367 GLY B N 1
ATOM 5767 C CA . GLY B 1 349 ? 5.638 -51.246 5.934 1.00 21.04 367 GLY B CA 1
ATOM 5768 C C . GLY B 1 349 ? 6.809 -51.307 4.949 1.00 21.33 367 GLY B C 1
ATOM 5769 O O . GLY B 1 349 ? 7.665 -52.182 5.052 1.00 21.37 367 GLY B O 1
ATOM 5770 N N . SER B 1 350 ? 6.857 -50.371 4.002 1.00 21.50 368 SER B N 1
ATOM 5771 C CA . SER B 1 350 ? 7.936 -50.339 3.014 1.00 21.29 368 SER B CA 1
ATOM 5772 C C . SER B 1 350 ? 8.868 -49.203 3.277 1.00 21.47 368 SER B C 1
ATOM 5773 O O . SER B 1 350 ? 8.511 -48.241 3.925 1.00 21.86 368 SER B O 1
ATOM 5776 N N . ASP B 1 351 ? 10.090 -49.334 2.808 1.00 21.64 369 ASP B N 1
ATOM 5777 C CA . ASP B 1 351 ? 10.968 -48.212 2.744 1.00 21.92 369 ASP B CA 1
ATOM 5778 C C . ASP B 1 351 ? 10.914 -47.711 1.299 1.00 22.18 369 ASP B C 1
ATOM 5779 O O . ASP B 1 351 ? 10.159 -48.250 0.468 1.00 21.62 369 ASP B O 1
ATOM 5784 N N . VAL B 1 352 ? 11.659 -46.659 1.004 1.00 22.42 370 VAL B N 1
ATOM 5785 C CA . VAL B 1 352 ? 11.672 -46.119 -0.349 1.00 22.87 370 VAL B CA 1
ATOM 5786 C C . VAL B 1 352 ? 13.095 -46.063 -0.865 1.00 22.94 370 VAL B C 1
ATOM 5787 O O . VAL B 1 352 ? 13.903 -45.345 -0.320 1.00 23.18 370 VAL B O 1
ATOM 5791 N N . VAL B 1 353 ? 13.403 -46.843 -1.908 1.00 23.27 371 VAL B N 1
ATOM 5792 C CA . VAL B 1 353 ? 14.750 -46.807 -2.508 1.00 23.49 371 VAL B CA 1
ATOM 5793 C C . VAL B 1 353 ? 14.822 -45.634 -3.476 1.00 23.73 371 VAL B C 1
ATOM 5794 O O . VAL B 1 353 ? 13.988 -45.509 -4.362 1.00 23.93 371 VAL B O 1
ATOM 5798 N N . PRO B 1 354 ? 15.797 -44.743 -3.282 1.00 24.18 372 PRO B N 1
ATOM 5799 C CA . PRO B 1 354 ? 15.881 -43.548 -4.104 1.00 24.60 372 PRO B CA 1
ATOM 5800 C C . PRO B 1 354 ? 15.966 -43.833 -5.599 1.00 25.33 372 PRO B C 1
ATOM 5801 O O . PRO B 1 354 ? 16.670 -44.764 -6.008 1.00 25.46 372 PRO B O 1
ATOM 5805 N N . GLU B 1 355 ? 15.230 -43.053 -6.403 1.00 25.92 373 GLU B N 1
ATOM 5806 C CA . GLU B 1 355 ? 15.382 -43.089 -7.844 1.00 26.25 373 GLU B CA 1
ATOM 5807 C C . GLU B 1 355 ? 16.682 -42.408 -8.119 1.00 26.80 373 GLU B C 1
ATOM 5808 O O . GLU B 1 355 ? 17.094 -41.538 -7.348 1.00 26.65 373 GLU B O 1
ATOM 5814 N N . GLU B 1 356 ? 17.331 -42.776 -9.227 1.00 27.15 374 GLU B N 1
ATOM 5815 C CA . GLU B 1 356 ? 18.666 -42.279 -9.519 1.00 27.57 374 GLU B CA 1
ATOM 5816 C C . GLU B 1 356 ? 18.871 -41.915 -11.003 1.00 27.31 374 GLU B C 1
ATOM 5817 O O . GLU B 1 356 ? 18.496 -42.670 -11.900 1.00 27.22 374 GLU B O 1
ATOM 5823 N N . ALA B 1 357 ? 19.470 -40.751 -11.243 1.00 26.76 375 ALA B N 1
ATOM 5824 C CA . ALA B 1 357 ? 19.784 -40.319 -12.596 1.00 26.57 375 ALA B CA 1
ATOM 5825 C C . ALA B 1 357 ? 21.288 -40.029 -12.720 1.00 26.32 375 ALA B C 1
ATOM 5826 O O . ALA B 1 357 ? 21.884 -39.423 -11.847 1.00 25.76 375 ALA B O 1
ATOM 5828 N N . VAL B 1 358 ? 21.899 -40.519 -13.787 1.00 26.13 376 VAL B N 1
ATOM 5829 C CA . VAL B 1 358 ? 23.303 -40.268 -14.017 1.00 25.92 376 VAL B CA 1
ATOM 5830 C C . VAL B 1 358 ? 23.424 -38.988 -14.828 1.00 25.93 376 VAL B C 1
ATOM 5831 O O . VAL B 1 358 ? 22.864 -38.884 -15.903 1.00 25.53 376 VAL B O 1
ATOM 5835 N N . ILE B 1 359 ? 24.093 -37.991 -14.254 1.00 26.06 377 ILE B N 1
ATOM 5836 C CA . ILE B 1 359 ? 24.303 -36.709 -14.919 1.00 26.22 377 ILE B CA 1
ATOM 5837 C C . ILE B 1 359 ? 25.653 -36.695 -15.631 1.00 26.11 377 ILE B C 1
ATOM 5838 O O . ILE B 1 359 ? 25.770 -36.190 -16.738 1.00 26.38 377 ILE B O 1
ATOM 5843 N N . GLY B 1 360 ? 26.664 -37.262 -14.985 1.00 25.81 378 GLY B N 1
ATOM 5844 C CA . GLY B 1 360 ? 28.012 -37.281 -15.522 1.00 25.52 378 GLY B CA 1
ATOM 5845 C C . GLY B 1 360 ? 28.790 -36.054 -15.085 1.00 25.23 378 GLY B C 1
ATOM 5846 O O . GLY B 1 360 ? 29.287 -35.993 -13.959 1.00 24.77 378 GLY B O 1
ATOM 5847 N N . THR B 1 361 ? 28.923 -35.087 -15.992 1.00 25.08 379 THR B N 1
ATOM 5848 C CA . THR B 1 361 ? 29.578 -33.831 -15.667 1.00 24.95 379 THR B CA 1
ATOM 5849 C C . THR B 1 361 ? 28.663 -32.659 -15.989 1.00 24.79 379 THR B C 1
ATOM 5850 O O . THR B 1 361 ? 27.727 -32.783 -16.798 1.00 25.08 379 THR B O 1
ATOM 5854 N N . LEU B 1 362 ? 28.902 -31.543 -15.304 1.00 24.16 380 LEU B N 1
ATOM 5855 C CA . LEU B 1 362 ? 28.195 -30.298 -15.561 1.00 23.85 380 LEU B CA 1
ATOM 5856 C C . LEU B 1 362 ? 29.212 -29.173 -15.685 1.00 23.51 380 LEU B C 1
ATOM 5857 O O . LEU B 1 362 ? 30.331 -29.288 -15.214 1.00 23.40 380 LEU B O 1
ATOM 5862 N N . ALA B 1 363 ? 28.817 -28.083 -16.323 1.00 23.31 381 ALA B N 1
ATOM 5863 C CA . ALA B 1 363 ? 29.675 -26.922 -16.418 1.00 23.08 381 ALA B CA 1
ATOM 5864 C C . ALA B 1 363 ? 29.944 -26.387 -15.015 1.00 22.95 381 ALA B C 1
ATOM 5865 O O . ALA B 1 363 ? 29.045 -26.391 -14.170 1.00 22.84 381 ALA B O 1
ATOM 5867 N N . PRO B 1 364 ? 31.186 -25.957 -14.741 1.00 22.88 382 PRO B N 1
ATOM 5868 C CA . PRO B 1 364 ? 31.437 -25.388 -13.440 1.00 23.08 382 PRO B CA 1
ATOM 5869 C C . PRO B 1 364 ? 30.610 -24.124 -13.228 1.00 23.23 382 PRO B C 1
ATOM 5870 O O . PRO B 1 364 ? 30.307 -23.422 -14.191 1.00 22.78 382 PRO B O 1
ATOM 5874 N N . GLY B 1 365 ? 30.197 -23.877 -11.984 1.00 23.57 383 GLY B N 1
ATOM 5875 C CA . GLY B 1 365 ? 29.413 -22.691 -11.664 1.00 23.85 383 GLY B CA 1
ATOM 5876 C C . GLY B 1 365 ? 27.980 -23.011 -11.277 1.00 24.20 383 GLY B C 1
ATOM 5877 O O . GLY B 1 365 ? 27.703 -24.070 -10.749 1.00 24.31 383 GLY B O 1
ATOM 5878 N N . LYS B 1 366 ? 27.068 -22.088 -11.576 1.00 24.58 384 LYS B N 1
ATOM 5879 C CA . LYS B 1 366 ? 25.676 -22.184 -11.120 1.00 24.86 384 LYS B CA 1
ATOM 5880 C C . LYS B 1 366 ? 24.764 -22.996 -12.040 1.00 24.75 384 LYS B C 1
ATOM 5881 O O . LYS B 1 366 ? 24.829 -22.900 -13.270 1.00 24.71 384 LYS B O 1
ATOM 5884 N N . HIS B 1 367 ? 23.915 -23.803 -11.414 1.00 24.70 385 HIS B N 1
ATOM 5885 C CA . HIS B 1 367 ? 22.915 -24.583 -12.107 1.00 24.46 385 HIS B CA 1
ATOM 5886 C C . HIS B 1 367 ? 21.622 -24.534 -11.306 1.00 24.52 385 HIS B C 1
ATOM 5887 O O . HIS B 1 367 ? 21.637 -24.237 -10.113 1.00 24.60 385 HIS B O 1
ATOM 5894 N N . THR B 1 368 ? 20.509 -24.837 -11.960 1.00 24.51 386 THR B N 1
ATOM 5895 C CA . THR B 1 368 ? 19.216 -24.832 -11.308 1.00 24.40 386 THR B CA 1
ATOM 5896 C C . THR B 1 368 ? 18.629 -26.247 -11.234 1.00 24.16 386 THR B C 1
ATOM 5897 O O . THR B 1 368 ? 18.725 -27.026 -12.186 1.00 23.96 386 THR B O 1
ATOM 5901 N N . PHE B 1 369 ? 18.062 -26.578 -10.077 1.00 23.77 387 PHE B N 1
ATOM 5902 C CA . PHE B 1 369 ? 17.404 -27.846 -9.867 1.00 23.47 387 PHE B CA 1
ATOM 5903 C C . PHE B 1 369 ? 15.946 -27.582 -9.633 1.00 23.29 387 PHE B C 1
ATOM 5904 O O . PHE B 1 369 ? 15.610 -26.800 -8.766 1.00 23.79 387 PHE B O 1
ATOM 5912 N N . THR B 1 370 ? 15.077 -28.263 -10.384 1.00 22.90 388 THR B N 1
ATOM 5913 C CA . THR B 1 370 ? 13.632 -28.045 -10.290 1.00 22.57 388 THR B CA 1
ATOM 5914 C C . THR B 1 370 ? 12.856 -29.343 -10.101 1.00 22.36 388 THR B C 1
ATOM 5915 O O . THR B 1 370 ? 13.121 -30.331 -10.773 1.00 22.37 388 THR B O 1
ATOM 5919 N N . VAL B 1 371 ? 11.898 -29.323 -9.171 1.00 22.17 389 VAL B N 1
ATOM 5920 C CA . VAL B 1 371 ? 10.984 -30.425 -8.977 1.00 22.02 389 VAL B CA 1
ATOM 5921 C C . VAL B 1 371 ? 9.575 -29.934 -9.273 1.00 22.31 389 VAL B C 1
ATOM 5922 O O . VAL B 1 371 ? 9.133 -28.901 -8.726 1.00 22.07 389 VAL B O 1
ATOM 5926 N N . SER B 1 372 ? 8.878 -30.662 -10.158 1.00 22.39 390 SER B N 1
ATOM 5927 C CA . SER B 1 372 ? 7.524 -30.315 -10.571 1.00 22.33 390 SER B CA 1
ATOM 5928 C C . SER B 1 372 ? 6.592 -31.508 -10.423 1.00 22.42 390 SER B C 1
ATOM 5929 O O . SER B 1 372 ? 6.923 -32.610 -10.832 1.00 22.44 390 SER B O 1
ATOM 5932 N N . ILE B 1 373 ? 5.469 -31.282 -9.754 1.00 22.89 391 ILE B N 1
ATOM 5933 C CA . ILE B 1 373 ? 4.411 -32.274 -9.586 1.00 23.35 391 ILE B CA 1
ATOM 5934 C C . ILE B 1 373 ? 3.139 -31.487 -9.874 1.00 24.22 391 ILE B C 1
ATOM 5935 O O . ILE B 1 373 ? 2.349 -31.200 -8.973 1.00 24.29 391 ILE B O 1
ATOM 5940 N N . PRO B 1 374 ? 2.952 -31.121 -11.154 1.00 24.96 392 PRO B N 1
ATOM 5941 C CA . PRO B 1 374 ? 1.998 -30.114 -11.591 1.00 25.35 392 PRO B CA 1
ATOM 5942 C C . PRO B 1 374 ? 0.556 -30.404 -11.283 1.00 25.59 392 PRO B C 1
ATOM 5943 O O . PRO B 1 374 ? -0.224 -29.477 -11.144 1.00 25.49 392 PRO B O 1
ATOM 5947 N N . GLU B 1 375 ? 0.200 -31.672 -11.145 1.00 26.13 393 GLU B N 1
ATOM 5948 C CA A GLU B 1 375 ? -1.211 -32.002 -10.874 0.50 26.33 393 GLU B CA 1
ATOM 5949 C CA B GLU B 1 375 ? -1.181 -32.094 -10.893 0.50 26.23 393 GLU B CA 1
ATOM 5950 C C . GLU B 1 375 ? -1.467 -32.299 -9.389 1.00 26.32 393 GLU B C 1
ATOM 5951 O O . GLU B 1 375 ? -2.563 -32.671 -9.006 1.00 26.55 393 GLU B O 1
ATOM 5962 N N . ALA B 1 376 ? -0.471 -32.048 -8.550 1.00 26.41 394 ALA B N 1
ATOM 5963 C CA . ALA B 1 376 ? -0.615 -32.239 -7.105 1.00 26.73 394 ALA B CA 1
ATOM 5964 C C . ALA B 1 376 ? -1.800 -31.441 -6.555 1.00 26.91 394 ALA B C 1
ATOM 5965 O O . ALA B 1 376 ? -2.072 -30.339 -7.005 1.00 27.20 394 ALA B O 1
ATOM 5967 N N . GLN B 1 377 ? -2.506 -32.015 -5.590 1.00 27.21 395 GLN B N 1
ATOM 5968 C CA . GLN B 1 377 ? -3.655 -31.348 -4.977 1.00 27.54 395 GLN B CA 1
ATOM 5969 C C . GLN B 1 377 ? -3.207 -30.544 -3.765 1.00 27.65 395 GLN B C 1
ATOM 5970 O O . GLN B 1 377 ? -2.266 -30.921 -3.069 1.00 27.73 395 GLN B O 1
ATOM 5976 N N . ALA B 1 378 ? -3.903 -29.450 -3.497 1.00 27.86 396 ALA B N 1
ATOM 5977 C CA . ALA B 1 378 ? -3.563 -28.600 -2.377 1.00 28.17 396 ALA B CA 1
ATOM 5978 C C . ALA B 1 378 ? -4.177 -29.143 -1.099 1.00 28.49 396 ALA B C 1
ATOM 5979 O O . ALA B 1 378 ? -5.045 -30.024 -1.135 1.00 28.36 396 ALA B O 1
ATOM 5981 N N . VAL B 1 379 ? -3.713 -28.632 0.033 1.00 28.88 397 VAL B N 1
ATOM 5982 C CA . VAL B 1 379 ? -4.357 -28.921 1.290 1.00 29.42 397 VAL B CA 1
ATOM 5983 C C . VAL B 1 379 ? -5.739 -28.262 1.264 1.00 29.89 397 VAL B C 1
ATOM 5984 O O . VAL B 1 379 ? -5.879 -27.122 0.820 1.00 29.75 397 VAL B O 1
ATOM 5988 N N . ASP B 1 380 ? -6.761 -29.019 1.659 1.00 30.66 398 ASP B N 1
ATOM 5989 C CA . ASP B 1 380 ? -8.141 -28.527 1.685 1.00 31.19 398 ASP B CA 1
ATOM 5990 C C . ASP B 1 380 ? -8.795 -28.979 2.980 1.00 31.16 398 ASP B C 1
ATOM 5991 O O . ASP B 1 380 ? -9.218 -30.121 3.099 1.00 31.01 398 ASP B O 1
ATOM 5996 N N . GLY B 1 381 ? -8.846 -28.080 3.963 1.00 31.34 399 GLY B N 1
ATOM 5997 C CA . GLY B 1 381 ? -9.418 -28.400 5.280 1.00 31.39 399 GLY B CA 1
ATOM 5998 C C . GLY B 1 381 ? -8.638 -29.518 5.960 1.00 31.27 399 GLY B C 1
ATOM 5999 O O . GLY B 1 381 ? -7.431 -29.375 6.225 1.00 31.27 399 GLY B O 1
ATOM 6000 N N . ASN B 1 382 ? -9.322 -30.633 6.237 1.00 30.88 400 ASN B N 1
ATOM 6001 C CA A ASN B 1 382 ? -8.665 -31.782 6.855 0.50 30.81 400 ASN B CA 1
ATOM 6002 C CA B ASN B 1 382 ? -8.700 -31.807 6.853 0.50 30.83 400 ASN B CA 1
ATOM 6003 C C . ASN B 1 382 ? -8.135 -32.780 5.805 1.00 30.64 400 ASN B C 1
ATOM 6004 O O . ASN B 1 382 ? -7.646 -33.859 6.146 1.00 30.56 400 ASN B O 1
ATOM 6013 N N . LYS B 1 383 ? -8.211 -32.390 4.527 1.00 30.11 401 LYS B N 1
ATOM 6014 C CA . LYS B 1 383 ? -7.643 -33.186 3.442 1.00 29.57 401 LYS B CA 1
ATOM 6015 C C . LYS B 1 383 ? -6.185 -32.737 3.263 1.00 28.65 401 LYS B C 1
ATOM 6016 O O . LYS B 1 383 ? -5.909 -31.691 2.657 1.00 28.55 401 LYS B O 1
ATOM 6022 N N . LEU B 1 384 ? -5.259 -33.533 3.805 1.00 27.34 402 LEU B N 1
ATOM 6023 C CA . LEU B 1 384 ? -3.856 -33.123 3.916 1.00 26.50 402 LEU B CA 1
ATOM 6024 C C . LEU B 1 384 ? -2.946 -33.640 2.787 1.00 25.69 402 LEU B C 1
ATOM 6025 O O . LEU B 1 384 ? -1.888 -34.227 3.043 1.00 25.42 402 LEU B O 1
ATOM 6030 N N . ASN B 1 385 ? -3.319 -33.344 1.548 1.00 24.78 403 ASN B N 1
ATOM 6031 C CA . ASN B 1 385 ? -2.501 -33.718 0.387 1.00 23.77 403 ASN B CA 1
ATOM 6032 C C . ASN B 1 385 ? -1.138 -33.088 0.471 1.00 22.96 403 ASN B C 1
ATOM 6033 O O . ASN B 1 385 ? -1.026 -31.919 0.784 1.00 22.38 403 ASN B O 1
ATOM 6038 N N . HIS B 1 386 ? -0.095 -33.855 0.164 1.00 22.79 404 HIS B N 1
ATOM 6039 C CA . HIS B 1 386 ? 1.276 -33.294 0.118 1.00 22.53 404 HIS B CA 1
ATOM 6040 C C . HIS B 1 386 ? 2.279 -34.269 -0.471 1.00 22.32 404 HIS B C 1
ATOM 6041 O O . HIS B 1 386 ? 1.970 -35.447 -0.679 1.00 22.51 404 HIS B O 1
ATOM 6048 N N . TRP B 1 387 ? 3.492 -33.780 -0.720 1.00 21.64 405 TRP B N 1
ATOM 6049 C CA . TRP B 1 387 ? 4.530 -34.598 -1.291 1.00 21.47 405 TRP B CA 1
ATOM 6050 C C . TRP B 1 387 ? 5.841 -34.472 -0.518 1.00 21.41 405 TRP B C 1
ATOM 6051 O O . TRP B 1 387 ? 6.409 -33.379 -0.409 1.00 21.94 405 TRP B O 1
ATOM 6062 N N . LEU B 1 388 ? 6.299 -35.596 0.034 1.00 21.15 406 LEU B N 1
ATOM 6063 C CA . LEU B 1 388 ? 7.563 -35.654 0.741 1.00 20.96 406 LEU B CA 1
ATOM 6064 C C . LEU B 1 388 ? 8.639 -35.939 -0.273 1.00 20.75 406 LEU B C 1
ATOM 6065 O O . LEU B 1 388 ? 8.715 -37.044 -0.827 1.00 21.14 406 LEU B O 1
ATOM 6070 N N . VAL B 1 389 ? 9.445 -34.926 -0.552 1.00 20.56 407 VAL B N 1
ATOM 6071 C CA . VAL B 1 389 ? 10.467 -35.008 -1.551 1.00 20.22 407 VAL B CA 1
ATOM 6072 C C . VAL B 1 389 ? 11.799 -34.605 -0.964 1.00 20.14 407 VAL B C 1
ATOM 6073 O O . VAL B 1 389 ? 11.890 -33.610 -0.272 1.00 19.95 407 VAL B O 1
ATOM 6077 N N . SER B 1 390 ? 12.817 -35.442 -1.160 1.00 20.38 408 SER B N 1
ATOM 6078 C CA . SER B 1 390 ? 14.186 -35.083 -0.783 1.00 20.52 408 SER B CA 1
ATOM 6079 C C . SER B 1 390 ? 15.093 -35.495 -1.911 1.00 20.39 408 SER B C 1
ATOM 6080 O O . SER B 1 390 ? 14.801 -36.450 -2.624 1.00 20.71 408 SER B O 1
ATOM 6083 N N . ALA B 1 391 ? 16.161 -34.740 -2.120 1.00 20.15 409 ALA B N 1
ATOM 6084 C CA . ALA B 1 391 ? 17.040 -34.990 -3.238 1.00 20.12 409 ALA B CA 1
ATOM 6085 C C . ALA B 1 391 ? 18.402 -34.468 -2.970 1.00 20.20 409 ALA B C 1
ATOM 6086 O O . ALA B 1 391 ? 18.580 -33.509 -2.206 1.00 20.03 409 ALA B O 1
ATOM 6088 N N . TYR B 1 392 ? 19.384 -35.108 -3.575 1.00 20.60 410 TYR B N 1
ATOM 6089 C CA . TYR B 1 392 ? 20.763 -34.653 -3.457 1.00 20.95 410 TYR B CA 1
ATOM 6090 C C . TYR B 1 392 ? 21.630 -35.150 -4.595 1.00 21.34 410 TYR B C 1
ATOM 6091 O O . TYR B 1 392 ? 21.270 -36.079 -5.312 1.00 21.62 410 TYR B O 1
ATOM 6100 N N . LEU B 1 393 ? 22.764 -34.497 -4.770 1.00 21.86 411 LEU B N 1
ATOM 6101 C CA . LEU B 1 393 ? 23.720 -34.901 -5.753 1.00 22.07 411 LEU B CA 1
ATOM 6102 C C . LEU B 1 393 ? 24.889 -35.517 -5.043 1.00 22.62 411 LEU B C 1
ATOM 6103 O O . LEU B 1 393 ? 25.210 -35.133 -3.910 1.00 22.19 411 LEU B O 1
ATOM 6108 N N . VAL B 1 394 ? 25.485 -36.517 -5.682 1.00 23.09 412 VAL B N 1
ATOM 6109 C CA A VAL B 1 394 ? 26.704 -37.133 -5.202 0.50 23.58 412 VAL B CA 1
ATOM 6110 C CA B VAL B 1 394 ? 26.717 -37.103 -5.197 0.50 23.64 412 VAL B CA 1
ATOM 6111 C C . VAL B 1 394 ? 27.722 -37.082 -6.338 1.00 24.23 412 VAL B C 1
ATOM 6112 O O . VAL B 1 394 ? 27.353 -37.177 -7.513 1.00 24.07 412 VAL B O 1
ATOM 6119 N N . TRP B 1 395 ? 28.985 -36.899 -6.007 1.00 25.55 413 TRP B N 1
ATOM 6120 C CA . TRP B 1 395 ? 30.009 -36.876 -7.027 1.00 26.60 413 TRP B CA 1
ATOM 6121 C C . TRP B 1 395 ? 31.376 -37.025 -6.435 1.00 27.84 413 TRP B C 1
ATOM 6122 O O . TRP B 1 395 ? 31.540 -36.964 -5.226 1.00 27.93 413 TRP B O 1
ATOM 6133 N N . GLU B 1 396 ? 32.361 -37.221 -7.310 1.00 29.40 414 GLU B N 1
ATOM 6134 C CA . GLU B 1 396 ? 33.742 -37.378 -6.913 1.00 30.70 414 GLU B CA 1
ATOM 6135 C C . GLU B 1 396 ? 34.493 -36.152 -7.351 1.00 31.57 414 GLU B C 1
ATOM 6136 O O . GLU B 1 396 ? 34.159 -35.551 -8.368 1.00 31.37 414 GLU B O 1
ATOM 6142 N N . GLU B 1 397 ? 35.505 -35.776 -6.564 1.00 32.95 415 GLU B N 1
ATOM 6143 C CA . GLU B 1 397 ? 36.290 -34.550 -6.793 1.00 33.83 415 GLU B CA 1
ATOM 6144 C C . GLU B 1 397 ? 37.643 -34.882 -7.413 1.00 34.26 415 GLU B C 1
ATOM 6145 O O . GLU B 1 397 ? 38.140 -36.027 -7.321 1.00 34.47 415 GLU B O 1
ATOM 6152 N N . LEU C 1 8 ? 32.654 -45.920 30.384 1.00 34.30 26 LEU C N 1
ATOM 6153 C CA . LEU C 1 8 ? 33.637 -46.920 29.845 1.00 34.23 26 LEU C CA 1
ATOM 6154 C C . LEU C 1 8 ? 33.096 -47.616 28.592 1.00 34.06 26 LEU C C 1
ATOM 6155 O O . LEU C 1 8 ? 32.022 -48.221 28.632 1.00 33.89 26 LEU C O 1
ATOM 6160 N N . PRO C 1 9 ? 33.862 -47.563 27.480 1.00 33.92 27 PRO C N 1
ATOM 6161 C CA . PRO C 1 9 ? 33.410 -48.160 26.220 1.00 33.70 27 PRO C CA 1
ATOM 6162 C C . PRO C 1 9 ? 33.371 -49.689 26.261 1.00 33.29 27 PRO C C 1
ATOM 6163 O O . PRO C 1 9 ? 34.180 -50.318 26.939 1.00 32.86 27 PRO C O 1
ATOM 6167 N N . ALA C 1 10 ? 32.424 -50.256 25.518 1.00 33.01 28 ALA C N 1
ATOM 6168 C CA . ALA C 1 10 ? 32.223 -51.687 25.449 1.00 32.64 28 ALA C CA 1
ATOM 6169 C C . ALA C 1 10 ? 32.950 -52.268 24.250 1.00 32.44 28 ALA C C 1
ATOM 6170 O O . ALA C 1 10 ? 32.748 -51.822 23.111 1.00 32.41 28 ALA C O 1
ATOM 6172 N N . LYS C 1 11 ? 33.800 -53.263 24.513 1.00 32.03 29 LYS C N 1
ATOM 6173 C CA . LYS C 1 11 ? 34.512 -53.983 23.467 1.00 31.61 29 LYS C CA 1
ATOM 6174 C C . LYS C 1 11 ? 33.732 -55.254 23.072 1.00 31.10 29 LYS C C 1
ATOM 6175 O O . LYS C 1 11 ? 34.068 -55.916 22.096 1.00 31.16 29 LYS C O 1
ATOM 6181 N N . GLY C 1 12 ? 32.690 -55.575 23.843 1.00 30.60 30 GLY C N 1
ATOM 6182 C CA . GLY C 1 12 ? 31.790 -56.700 23.530 1.00 30.21 30 GLY C CA 1
ATOM 6183 C C . GLY C 1 12 ? 32.271 -58.056 24.029 1.00 29.85 30 GLY C C 1
ATOM 6184 O O . GLY C 1 12 ? 33.467 -58.250 24.308 1.00 29.60 30 GLY C O 1
ATOM 6185 N N . ASP C 1 13 ? 31.332 -58.999 24.149 1.00 29.22 31 ASP C N 1
ATOM 6186 C CA . ASP C 1 13 ? 31.664 -60.361 24.546 1.00 28.80 31 ASP C CA 1
ATOM 6187 C C . ASP C 1 13 ? 32.597 -60.971 23.509 1.00 28.47 31 ASP C C 1
ATOM 6188 O O . ASP C 1 13 ? 32.701 -60.470 22.386 1.00 28.41 31 ASP C O 1
ATOM 6193 N N . LEU C 1 14 ? 33.282 -62.045 23.879 1.00 28.04 32 LEU C N 1
ATOM 6194 C CA . LEU C 1 14 ? 34.208 -62.691 22.959 1.00 27.80 32 LEU C CA 1
ATOM 6195 C C . LEU C 1 14 ? 34.202 -64.202 23.120 1.00 27.44 32 LEU C C 1
ATOM 6196 O O . LEU C 1 14 ? 34.417 -64.729 24.215 1.00 27.31 32 LEU C O 1
ATOM 6201 N N . HIS C 1 15 ? 33.935 -64.889 22.019 1.00 27.03 33 HIS C N 1
ATOM 6202 C CA . HIS C 1 15 ? 33.974 -66.334 21.981 1.00 26.94 33 HIS C CA 1
ATOM 6203 C C . HIS C 1 15 ? 35.233 -66.748 21.238 1.00 26.48 33 HIS C C 1
ATOM 6204 O O . HIS C 1 15 ? 35.330 -66.538 20.038 1.00 26.18 33 HIS C O 1
ATOM 6211 N N . ILE C 1 16 ? 36.223 -67.276 21.967 1.00 26.19 34 ILE C N 1
ATOM 6212 C CA . ILE C 1 16 ? 37.487 -67.723 21.344 1.00 25.76 34 ILE C CA 1
ATOM 6213 C C . ILE C 1 16 ? 37.528 -69.234 21.240 1.00 25.59 34 ILE C C 1
ATOM 6214 O O . ILE C 1 16 ? 37.623 -69.912 22.252 1.00 25.52 34 ILE C O 1
ATOM 6219 N N . PRO C 1 17 ? 37.401 -69.775 20.010 1.00 25.63 35 PRO C N 1
ATOM 6220 C CA . PRO C 1 17 ? 37.577 -71.201 19.846 1.00 25.57 35 PRO C CA 1
ATOM 6221 C C . PRO C 1 17 ? 39.066 -71.467 19.732 1.00 25.26 35 PRO C C 1
ATOM 6222 O O . PRO C 1 17 ? 39.656 -71.228 18.685 1.00 25.72 35 PRO C O 1
ATOM 6226 N N . VAL C 1 18 ? 39.683 -71.849 20.841 1.00 24.67 36 VAL C N 1
ATOM 6227 C CA . VAL C 1 18 ? 41.125 -72.024 20.882 1.00 24.29 36 VAL C CA 1
ATOM 6228 C C . VAL C 1 18 ? 41.535 -73.265 20.107 1.00 24.16 36 VAL C C 1
ATOM 6229 O O . VAL C 1 18 ? 42.410 -73.198 19.259 1.00 24.54 36 VAL C O 1
ATOM 6233 N N . PHE C 1 19 ? 40.893 -74.393 20.398 1.00 23.96 37 PHE C N 1
ATOM 6234 C CA . PHE C 1 19 ? 41.187 -75.633 19.711 1.00 24.01 37 PHE C CA 1
ATOM 6235 C C . PHE C 1 19 ? 39.916 -76.299 19.210 1.00 24.67 37 PHE C C 1
ATOM 6236 O O . PHE C 1 19 ? 38.929 -76.417 19.951 1.00 24.70 37 PHE C O 1
ATOM 6244 N N . GLU C 1 20 ? 39.947 -76.758 17.959 1.00 25.07 38 GLU C N 1
ATOM 6245 C CA . GLU C 1 20 ? 38.808 -77.437 17.369 1.00 25.68 38 GLU C CA 1
ATOM 6246 C C . GLU C 1 20 ? 39.219 -78.797 16.833 1.00 24.89 38 GLU C C 1
ATOM 6247 O O . GLU C 1 20 ? 39.975 -78.888 15.864 1.00 25.03 38 GLU C O 1
ATOM 6253 N N . ASN C 1 21 ? 38.693 -79.848 17.458 1.00 24.13 39 ASN C N 1
ATOM 6254 C CA A ASN C 1 21 ? 38.991 -81.211 17.057 0.50 24.00 39 ASN C CA 1
ATOM 6255 C CA B ASN C 1 21 ? 39.012 -81.232 17.089 0.50 23.95 39 ASN C CA 1
ATOM 6256 C C . ASN C 1 21 ? 40.514 -81.440 16.847 1.00 23.81 39 ASN C C 1
ATOM 6257 O O . ASN C 1 21 ? 40.927 -82.052 15.867 1.00 23.68 39 ASN C O 1
ATOM 6266 N N . VAL C 1 22 ? 41.330 -80.944 17.770 1.00 23.50 40 VAL C N 1
ATOM 6267 C CA . VAL C 1 22 ? 42.773 -81.091 17.658 1.00 23.24 40 VAL C CA 1
ATOM 6268 C C . VAL C 1 22 ? 43.202 -82.430 18.252 1.00 22.91 40 VAL C C 1
ATOM 6269 O O . VAL C 1 22 ? 42.677 -82.858 19.269 1.00 22.95 40 VAL C O 1
ATOM 6273 N N . ASN C 1 23 ? 44.156 -83.082 17.590 1.00 22.82 41 ASN C N 1
ATOM 6274 C CA . ASN C 1 23 ? 44.613 -84.414 17.968 1.00 22.65 41 ASN C CA 1
ATOM 6275 C C . ASN C 1 23 ? 45.870 -84.320 18.800 1.00 22.70 41 ASN C C 1
ATOM 6276 O O . ASN C 1 23 ? 46.948 -84.067 18.279 1.00 23.40 41 ASN C O 1
ATOM 6281 N N . VAL C 1 24 ? 45.722 -84.497 20.105 1.00 22.56 42 VAL C N 1
ATOM 6282 C CA . VAL C 1 24 ? 46.855 -84.523 21.018 1.00 22.08 42 VAL C CA 1
ATOM 6283 C C . VAL C 1 24 ? 47.331 -85.954 21.043 1.00 22.10 42 VAL C C 1
ATOM 6284 O O . VAL C 1 24 ? 46.547 -86.862 21.292 1.00 21.63 42 VAL C O 1
ATOM 6288 N N . ARG C 1 25 ? 48.625 -86.153 20.795 1.00 22.43 43 ARG C N 1
ATOM 6289 C CA . ARG C 1 25 ? 49.164 -87.483 20.560 1.00 22.58 43 ARG C CA 1
ATOM 6290 C C . ARG C 1 25 ? 50.680 -87.505 20.616 1.00 22.36 43 ARG C C 1
ATOM 6291 O O . ARG C 1 25 ? 51.329 -86.470 20.653 1.00 21.76 43 ARG C O 1
ATOM 6299 N N . PHE C 1 26 ? 51.238 -88.705 20.534 1.00 22.63 44 PHE C N 1
ATOM 6300 C CA . PHE C 1 26 ? 52.672 -88.869 20.402 1.00 22.78 44 PHE C CA 1
ATOM 6301 C C . PHE C 1 26 ? 52.976 -89.421 19.008 1.00 22.94 44 PHE C C 1
ATOM 6302 O O . PHE C 1 26 ? 52.670 -90.573 18.712 1.00 22.92 44 PHE C O 1
ATOM 6310 N N . SER C 1 27 ? 53.570 -88.583 18.155 1.00 23.14 45 SER C N 1
ATOM 6311 C CA . SER C 1 27 ? 53.826 -88.950 16.769 1.00 23.30 45 SER C CA 1
ATOM 6312 C C . SER C 1 27 ? 55.073 -88.247 16.189 1.00 23.18 45 SER C C 1
ATOM 6313 O O . SER C 1 27 ? 54.954 -87.213 15.527 1.00 22.52 45 SER C O 1
ATOM 6316 N N . PRO C 1 28 ? 56.268 -88.818 16.435 1.00 23.44 46 PRO C N 1
ATOM 6317 C CA . PRO C 1 28 ? 57.511 -88.282 15.862 1.00 24.13 46 PRO C CA 1
ATOM 6318 C C . PRO C 1 28 ? 57.465 -88.181 14.327 1.00 24.80 46 PRO C C 1
ATOM 6319 O O . PRO C 1 28 ? 57.936 -87.199 13.763 1.00 24.81 46 PRO C O 1
ATOM 6323 N N . ASP C 1 29 ? 56.863 -89.179 13.675 1.00 25.62 47 ASP C N 1
ATOM 6324 C CA . ASP C 1 29 ? 56.620 -89.140 12.219 1.00 26.28 47 ASP C CA 1
ATOM 6325 C C . ASP C 1 29 ? 56.078 -87.813 11.764 1.00 26.50 47 ASP C C 1
ATOM 6326 O O . ASP C 1 29 ? 56.622 -87.183 10.850 1.00 26.99 47 ASP C O 1
ATOM 6331 N N . THR C 1 30 ? 54.940 -87.451 12.351 1.00 26.78 48 THR C N 1
ATOM 6332 C CA . THR C 1 30 ? 54.210 -86.236 12.032 1.00 26.84 48 THR C CA 1
ATOM 6333 C C . THR C 1 30 ? 54.888 -85.001 12.642 1.00 26.91 48 THR C C 1
ATOM 6334 O O . THR C 1 30 ? 55.010 -83.964 12.001 1.00 26.50 48 THR C O 1
ATOM 6338 N N . TYR C 1 31 ? 55.293 -85.127 13.901 1.00 27.29 49 TYR C N 1
ATOM 6339 C CA . TYR C 1 31 ? 55.908 -84.033 14.637 1.00 27.64 49 TYR C CA 1
ATOM 6340 C C . TYR C 1 31 ? 57.275 -84.508 15.177 1.00 28.34 49 TYR C C 1
ATOM 6341 O O . TYR C 1 31 ? 57.378 -84.994 16.300 1.00 28.38 49 TYR C O 1
ATOM 6350 N N . PRO C 1 32 ? 58.324 -84.371 14.366 1.00 29.48 50 PRO C N 1
ATOM 6351 C CA . PRO C 1 32 ? 59.642 -84.943 14.722 1.00 30.32 50 PRO C CA 1
ATOM 6352 C C . PRO C 1 32 ? 60.436 -84.206 15.811 1.00 31.22 50 PRO C C 1
ATOM 6353 O O . PRO C 1 32 ? 61.264 -84.821 16.479 1.00 31.62 50 PRO C O 1
ATOM 6357 N N . ASP C 1 33 ? 60.205 -82.911 15.976 1.00 31.99 51 ASP C N 1
ATOM 6358 C CA . ASP C 1 33 ? 61.024 -82.125 16.873 1.00 32.71 51 ASP C CA 1
ATOM 6359 C C . ASP C 1 33 ? 60.239 -81.683 18.105 1.00 33.30 51 ASP C C 1
ATOM 6360 O O . ASP C 1 33 ? 59.032 -81.952 18.225 1.00 33.23 51 ASP C O 1
ATOM 6365 N N . ASN C 1 34 ? 60.945 -81.070 19.052 1.00 33.72 52 ASN C N 1
ATOM 6366 C CA . ASN C 1 34 ? 60.312 -80.535 20.238 1.00 34.19 52 ASN C CA 1
ATOM 6367 C C . ASN C 1 34 ? 59.489 -79.307 19.849 1.00 34.44 52 ASN C C 1
ATOM 6368 O O . ASN C 1 34 ? 58.419 -79.059 20.403 1.00 34.67 52 ASN C O 1
ATOM 6373 N N . TYR C 1 35 ? 59.996 -78.552 18.882 1.00 34.64 53 TYR C N 1
ATOM 6374 C CA . TYR C 1 35 ? 59.262 -77.441 18.320 1.00 34.78 53 TYR C CA 1
ATOM 6375 C C . TYR C 1 35 ? 58.926 -77.706 16.852 1.00 35.06 53 TYR C C 1
ATOM 6376 O O . TYR C 1 35 ? 59.795 -78.058 16.054 1.00 35.49 53 TYR C O 1
ATOM 6385 N N . ASN C 1 36 ? 57.665 -77.522 16.507 1.00 35.21 54 ASN C N 1
ATOM 6386 C CA . ASN C 1 36 ? 57.219 -77.662 15.150 1.00 35.41 54 ASN C CA 1
ATOM 6387 C C . ASN C 1 36 ? 56.386 -76.448 14.798 1.00 35.80 54 ASN C C 1
ATOM 6388 O O . ASN C 1 36 ? 55.475 -76.075 15.532 1.00 35.86 54 ASN C O 1
ATOM 6393 N N . GLU C 1 37 ? 56.721 -75.825 13.682 1.00 36.31 55 GLU C N 1
ATOM 6394 C CA . GLU C 1 37 ? 56.049 -74.618 13.224 1.00 36.67 55 GLU C CA 1
ATOM 6395 C C . GLU C 1 37 ? 54.526 -74.744 13.381 1.00 36.36 55 GLU C C 1
ATOM 6396 O O . GLU C 1 37 ? 53.973 -75.845 13.319 1.00 36.32 55 GLU C O 1
ATOM 6402 N N . ALA C 1 38 ? 53.861 -73.615 13.600 1.00 36.01 56 ALA C N 1
ATOM 6403 C CA . ALA C 1 38 ? 52.411 -73.588 13.655 1.00 35.79 56 ALA C CA 1
ATOM 6404 C C . ALA C 1 38 ? 51.859 -74.129 12.342 1.00 35.46 56 ALA C C 1
ATOM 6405 O O . ALA C 1 38 ? 52.427 -73.881 11.284 1.00 35.58 56 ALA C O 1
ATOM 6407 N N . ASP C 1 39 ? 50.762 -74.874 12.413 1.00 35.07 57 ASP C N 1
ATOM 6408 C CA . ASP C 1 39 ? 50.148 -75.432 11.214 1.00 34.91 57 ASP C CA 1
ATOM 6409 C C . ASP C 1 39 ? 49.160 -74.425 10.587 1.00 34.69 57 ASP C C 1
ATOM 6410 O O . ASP C 1 39 ? 49.114 -73.254 10.984 1.00 34.91 57 ASP C O 1
ATOM 6415 N N . GLY C 1 40 ? 48.388 -74.876 9.605 1.00 34.13 58 GLY C N 1
ATOM 6416 C CA . GLY C 1 40 ? 47.430 -74.011 8.921 1.00 33.71 58 GLY C CA 1
ATOM 6417 C C . GLY C 1 40 ? 46.392 -73.373 9.836 1.00 33.29 58 GLY C C 1
ATOM 6418 O O . GLY C 1 40 ? 45.883 -72.292 9.535 1.00 33.44 58 GLY C O 1
ATOM 6419 N N . THR C 1 41 ? 46.079 -74.034 10.954 1.00 32.55 59 THR C N 1
ATOM 6420 C CA . THR C 1 41 ? 45.068 -73.522 11.907 1.00 31.93 59 THR C CA 1
ATOM 6421 C C . THR C 1 41 ? 45.656 -72.627 13.012 1.00 31.04 59 THR C C 1
ATOM 6422 O O . THR C 1 41 ? 44.913 -72.088 13.833 1.00 31.20 59 THR C O 1
ATOM 6426 N N . GLY C 1 42 ? 46.981 -72.468 13.025 1.00 29.79 60 GLY C N 1
ATOM 6427 C CA . GLY C 1 42 ? 47.650 -71.626 14.029 1.00 28.80 60 GLY C CA 1
ATOM 6428 C C . GLY C 1 42 ? 48.042 -72.381 15.304 1.00 27.90 60 GLY C C 1
ATOM 6429 O O . GLY C 1 42 ? 48.484 -71.783 16.271 1.00 27.46 60 GLY C O 1
ATOM 6430 N N . VAL C 1 43 ? 47.911 -73.703 15.277 1.00 27.04 61 VAL C N 1
ATOM 6431 C CA . VAL C 1 43 ? 48.230 -74.539 16.428 1.00 26.28 61 VAL C CA 1
ATOM 6432 C C . VAL C 1 43 ? 49.662 -75.098 16.350 1.00 26.05 61 VAL C C 1
ATOM 6433 O O . VAL C 1 43 ? 49.990 -75.845 15.436 1.00 26.14 61 VAL C O 1
ATOM 6437 N N . TYR C 1 44 ? 50.504 -74.724 17.309 1.00 25.74 62 TYR C N 1
ATOM 6438 C CA . TYR C 1 44 ? 51.853 -75.285 17.415 1.00 25.44 62 TYR C CA 1
ATOM 6439 C C . TYR C 1 44 ? 51.737 -76.630 18.061 1.00 24.91 62 TYR C C 1
ATOM 6440 O O . TYR C 1 44 ? 51.106 -76.745 19.095 1.00 25.76 62 TYR C O 1
ATOM 6449 N N . HIS C 1 45 ? 52.343 -77.649 17.472 1.00 24.09 63 HIS C N 1
ATOM 6450 C CA . HIS C 1 45 ? 52.393 -78.978 18.093 1.00 23.56 63 HIS C CA 1
ATOM 6451 C C . HIS C 1 45 ? 53.797 -79.201 18.640 1.00 22.87 63 HIS C C 1
ATOM 6452 O O . HIS C 1 45 ? 54.758 -79.328 17.878 1.00 22.82 63 HIS C O 1
ATOM 6459 N N . LEU C 1 46 ? 53.914 -79.242 19.960 1.00 21.95 64 LEU C N 1
ATOM 6460 C CA . LEU C 1 46 ? 55.203 -79.358 20.604 1.00 21.33 64 LEU C CA 1
ATOM 6461 C C . LEU C 1 46 ? 55.382 -80.732 21.247 1.00 21.09 64 LEU C C 1
ATOM 6462 O O . LEU C 1 46 ? 54.414 -81.472 21.449 1.00 20.74 64 LEU C O 1
ATOM 6467 N N . VAL C 1 47 ? 56.628 -81.068 21.559 1.00 20.83 65 VAL C N 1
ATOM 6468 C CA . VAL C 1 47 ? 56.956 -82.336 22.241 1.00 20.81 65 VAL C CA 1
ATOM 6469 C C . VAL C 1 47 ? 56.346 -83.530 21.515 1.00 20.42 65 VAL C C 1
ATOM 6470 O O . VAL C 1 47 ? 55.699 -84.379 22.112 1.00 19.92 65 VAL C O 1
ATOM 6474 N N . ASN C 1 48 ? 56.551 -83.560 20.204 1.00 20.42 66 ASN C N 1
ATOM 6475 C CA . ASN C 1 48 ? 56.096 -84.659 19.366 1.00 20.38 66 ASN C CA 1
ATOM 6476 C C . ASN C 1 48 ? 54.564 -84.790 19.314 1.00 20.11 66 ASN C C 1
ATOM 6477 O O . ASN C 1 48 ? 54.041 -85.846 18.953 1.00 20.20 66 ASN C O 1
ATOM 6482 N N . GLY C 1 49 ? 53.864 -83.693 19.617 1.00 20.02 67 GLY C N 1
ATOM 6483 C CA . GLY C 1 49 ? 52.390 -83.648 19.563 1.00 19.78 67 GLY C CA 1
ATOM 6484 C C . GLY C 1 49 ? 51.698 -83.727 20.925 1.00 19.78 67 GLY C C 1
ATOM 6485 O O . GLY C 1 49 ? 50.480 -83.548 21.014 1.00 19.32 67 GLY C O 1
ATOM 6486 N N . ARG C 1 50 ? 52.476 -84.007 21.977 1.00 19.82 68 ARG C N 1
ATOM 6487 C CA A ARG C 1 50 ? 51.947 -84.129 23.344 0.33 19.95 68 ARG C CA 1
ATOM 6488 C CA B ARG C 1 50 ? 51.932 -84.129 23.336 0.67 19.84 68 ARG C CA 1
ATOM 6489 C C . ARG C 1 50 ? 51.427 -82.791 23.893 1.00 19.99 68 ARG C C 1
ATOM 6490 O O . ARG C 1 50 ? 50.613 -82.768 24.807 1.00 19.88 68 ARG C O 1
ATOM 6505 N N . ILE C 1 51 ? 51.925 -81.684 23.342 1.00 20.08 69 ILE C N 1
ATOM 6506 C CA . ILE C 1 51 ? 51.490 -80.360 23.750 1.00 20.01 69 ILE C CA 1
ATOM 6507 C C . ILE C 1 51 ? 51.049 -79.563 22.541 1.00 20.45 69 ILE C C 1
ATOM 6508 O O . ILE C 1 51 ? 51.788 -79.431 21.572 1.00 20.50 69 ILE C O 1
ATOM 6513 N N . ILE C 1 52 ? 49.845 -79.019 22.606 1.00 20.59 70 ILE C N 1
ATOM 6514 C CA . ILE C 1 52 ? 49.355 -78.159 21.564 1.00 20.69 70 ILE C CA 1
ATOM 6515 C C . ILE C 1 52 ? 49.271 -76.755 22.143 1.00 20.90 70 ILE C C 1
ATOM 6516 O O . ILE C 1 52 ? 48.929 -76.582 23.310 1.00 20.74 70 ILE C O 1
ATOM 6521 N N . LEU C 1 53 ? 49.633 -75.765 21.336 1.00 21.43 71 LEU C N 1
ATOM 6522 C CA . LEU C 1 53 ? 49.730 -74.372 21.794 1.00 22.10 71 LEU C CA 1
ATOM 6523 C C . LEU C 1 53 ? 49.104 -73.442 20.754 1.00 23.00 71 LEU C C 1
ATOM 6524 O O . LEU C 1 53 ? 49.245 -73.658 19.545 1.00 22.85 71 LEU C O 1
ATOM 6529 N N . LYS C 1 54 ? 48.410 -72.413 21.227 1.00 24.06 72 LYS C N 1
ATOM 6530 C CA . LYS C 1 54 ? 47.703 -71.483 20.346 1.00 24.92 72 LYS C CA 1
ATOM 6531 C C . LYS C 1 54 ? 47.825 -70.075 20.902 1.00 25.54 72 LYS C C 1
ATOM 6532 O O . LYS C 1 54 ? 47.857 -69.881 22.104 1.00 25.63 72 LYS C O 1
ATOM 6538 N N . LYS C 1 55 ? 47.937 -69.106 20.013 1.00 26.44 73 LYS C N 1
ATOM 6539 C CA . LYS C 1 55 ? 48.044 -67.710 20.392 1.00 27.13 73 LYS C CA 1
ATOM 6540 C C . LYS C 1 55 ? 46.651 -67.121 20.378 1.00 27.50 73 LYS C C 1
ATOM 6541 O O . LYS C 1 55 ? 45.934 -67.250 19.380 1.00 27.69 73 LYS C O 1
ATOM 6547 N N . ILE C 1 56 ? 46.240 -66.517 21.487 1.00 27.87 74 ILE C N 1
ATOM 6548 C CA . ILE C 1 56 ? 44.953 -65.854 21.537 1.00 28.35 74 ILE C CA 1
ATOM 6549 C C . ILE C 1 56 ? 45.149 -64.358 21.764 1.00 28.88 74 ILE C C 1
ATOM 6550 O O . ILE C 1 56 ? 46.078 -63.937 22.461 1.00 28.48 74 ILE C O 1
ATOM 6555 N N . THR C 1 57 ? 44.280 -63.558 21.156 1.00 29.63 75 THR C N 1
ATOM 6556 C CA . THR C 1 57 ? 44.335 -62.115 21.318 1.00 30.37 75 THR C CA 1
ATOM 6557 C C . THR C 1 57 ? 43.018 -61.610 21.879 1.00 31.13 75 THR C C 1
ATOM 6558 O O . THR C 1 57 ? 41.949 -61.905 21.328 1.00 31.68 75 THR C O 1
ATOM 6562 N N . LEU C 1 58 ? 43.091 -60.876 22.992 1.00 31.79 76 LEU C N 1
ATOM 6563 C CA . LEU C 1 58 ? 41.903 -60.265 23.596 1.00 32.31 76 LEU C CA 1
ATOM 6564 C C . LEU C 1 58 ? 41.881 -58.760 23.394 1.00 32.67 76 LEU C C 1
ATOM 6565 O O . LEU C 1 58 ? 42.934 -58.111 23.401 1.00 32.82 76 LEU C O 1
ATOM 6570 N N . PRO C 1 59 ? 40.675 -58.191 23.216 1.00 33.22 77 PRO C N 1
ATOM 6571 C CA . PRO C 1 59 ? 40.533 -56.736 23.167 1.00 33.32 77 PRO C CA 1
ATOM 6572 C C . PRO C 1 59 ? 41.016 -56.115 24.466 1.00 33.54 77 PRO C C 1
ATOM 6573 O O . PRO C 1 59 ? 41.074 -56.799 25.498 1.00 33.47 77 PRO C O 1
ATOM 6577 N N . GLU C 1 60 ? 41.358 -54.836 24.434 1.00 33.72 78 GLU C N 1
ATOM 6578 C CA . GLU C 1 60 ? 41.832 -54.183 25.632 1.00 34.01 78 GLU C CA 1
ATOM 6579 C C . GLU C 1 60 ? 40.628 -53.707 26.438 1.00 33.27 78 GLU C C 1
ATOM 6580 O O . GLU C 1 60 ? 40.263 -52.526 26.398 1.00 33.62 78 GLU C O 1
ATOM 6586 N N . TYR C 1 61 ? 39.991 -54.644 27.145 1.00 32.18 79 TYR C N 1
ATOM 6587 C CA . TYR C 1 61 ? 38.804 -54.333 27.941 1.00 31.27 79 TYR C CA 1
ATOM 6588 C C . TYR C 1 61 ? 39.111 -53.291 29.017 1.00 31.04 79 TYR C C 1
ATOM 6589 O O . TYR C 1 61 ? 40.145 -53.364 29.697 1.00 31.17 79 TYR C O 1
ATOM 6598 N N . LYS C 1 62 ? 38.221 -52.318 29.157 1.00 30.43 80 LYS C N 1
ATOM 6599 C CA . LYS C 1 62 ? 38.321 -51.342 30.233 1.00 30.14 80 LYS C CA 1
ATOM 6600 C C . LYS C 1 62 ? 37.223 -51.613 31.266 1.00 29.55 80 LYS C C 1
ATOM 6601 O O . LYS C 1 62 ? 37.381 -51.279 32.445 1.00 29.39 80 LYS C O 1
ATOM 6604 N N . ARG C 1 63 ? 36.109 -52.211 30.809 1.00 28.88 81 ARG C N 1
ATOM 6605 C CA . ARG C 1 63 ? 35.032 -52.666 31.703 1.00 28.50 81 ARG C CA 1
ATOM 6606 C C . ARG C 1 63 ? 35.414 -54.014 32.311 1.00 28.07 81 ARG C C 1
ATOM 6607 O O . ARG C 1 63 ? 36.230 -54.750 31.750 1.00 27.94 81 ARG C O 1
ATOM 6615 N N . ASN C 1 64 ? 34.784 -54.354 33.426 1.00 27.46 82 ASN C N 1
ATOM 6616 C CA . ASN C 1 64 ? 35.039 -55.623 34.086 1.00 27.21 82 ASN C CA 1
ATOM 6617 C C . ASN C 1 64 ? 34.507 -56.778 33.243 1.00 26.65 82 ASN C C 1
ATOM 6618 O O . ASN C 1 64 ? 33.542 -56.615 32.480 1.00 26.48 82 ASN C O 1
ATOM 6623 N N . VAL C 1 65 ? 35.134 -57.942 33.382 1.00 25.88 83 VAL C N 1
ATOM 6624 C CA . VAL C 1 65 ? 34.737 -59.121 32.622 1.00 25.23 83 VAL C CA 1
ATOM 6625 C C . VAL C 1 65 ? 34.803 -60.388 33.460 1.00 24.91 83 VAL C C 1
ATOM 6626 O O . VAL C 1 65 ? 35.531 -60.450 34.451 1.00 25.03 83 VAL C O 1
ATOM 6630 N N . SER C 1 66 ? 34.026 -61.394 33.058 1.00 24.38 84 SER C N 1
ATOM 6631 C CA . SER C 1 66 ? 34.170 -62.743 33.596 1.00 24.05 84 SER C CA 1
ATOM 6632 C C . SER C 1 66 ? 34.677 -63.634 32.445 1.00 23.60 84 SER C C 1
ATOM 6633 O O . SER C 1 66 ? 34.419 -63.339 31.272 1.00 23.40 84 SER C O 1
ATOM 6636 N N . VAL C 1 67 ? 35.435 -64.683 32.777 1.00 23.04 85 VAL C N 1
ATOM 6637 C CA . VAL C 1 67 ? 36.033 -65.567 31.759 1.00 22.56 85 VAL C CA 1
ATOM 6638 C C . VAL C 1 67 ? 35.866 -67.020 32.148 1.00 22.47 85 VAL C C 1
ATOM 6639 O O . VAL C 1 67 ? 36.141 -67.398 33.290 1.00 22.34 85 VAL C O 1
ATOM 6643 N N . SER C 1 68 ? 35.435 -67.847 31.202 1.00 22.37 86 SER C N 1
ATOM 6644 C CA . SER C 1 68 ? 35.293 -69.290 31.472 1.00 22.38 86 SER C CA 1
ATOM 6645 C C . SER C 1 68 ? 36.012 -70.107 30.442 1.00 21.80 86 SER C C 1
ATOM 6646 O O . SER C 1 68 ? 36.199 -69.675 29.315 1.00 21.51 86 SER C O 1
ATOM 6649 N N . LEU C 1 69 ? 36.436 -71.291 30.854 1.00 21.75 87 LEU C N 1
ATOM 6650 C CA . LEU C 1 69 ? 37.120 -72.232 29.973 1.00 21.53 87 LEU C CA 1
ATOM 6651 C C . LEU C 1 69 ? 36.255 -73.470 29.853 1.00 21.60 87 LEU C C 1
ATOM 6652 O O . LEU C 1 69 ? 35.769 -73.981 30.846 1.00 21.64 87 LEU C O 1
ATOM 6657 N N . LYS C 1 70 ? 36.043 -73.933 28.637 1.00 21.83 88 LYS C N 1
ATOM 6658 C CA . LYS C 1 70 ? 35.258 -75.127 28.411 1.00 22.33 88 LYS C CA 1
ATOM 6659 C C . LYS C 1 70 ? 36.073 -76.096 27.565 1.00 22.00 88 LYS C C 1
ATOM 6660 O O . LYS C 1 70 ? 36.500 -75.758 26.468 1.00 22.41 88 LYS C O 1
ATOM 6666 N N . VAL C 1 71 ? 36.305 -77.286 28.091 1.00 21.62 89 VAL C N 1
ATOM 6667 C CA . VAL C 1 71 ? 37.104 -78.291 27.405 1.00 21.76 89 VAL C CA 1
ATOM 6668 C C . VAL C 1 71 ? 36.298 -79.548 27.189 1.00 21.66 89 VAL C C 1
ATOM 6669 O O . VAL C 1 71 ? 35.652 -80.039 28.105 1.00 22.03 89 VAL C O 1
ATOM 6673 N N . THR C 1 72 ? 36.294 -80.025 25.948 1.00 21.67 90 THR C N 1
ATOM 6674 C CA . THR C 1 72 ? 35.631 -81.257 25.579 1.00 21.66 90 THR C CA 1
ATOM 6675 C C . THR C 1 72 ? 36.729 -82.202 25.101 1.00 21.46 90 THR C C 1
ATOM 6676 O O . THR C 1 72 ? 37.660 -81.775 24.416 1.00 21.93 90 THR C O 1
ATOM 6680 N N . LEU C 1 73 ? 36.651 -83.468 25.487 1.00 21.00 91 LEU C N 1
ATOM 6681 C CA . LEU C 1 73 ? 37.722 -84.416 25.178 1.00 20.84 91 LEU C CA 1
ATOM 6682 C C . LEU C 1 73 ? 37.220 -85.811 24.910 1.00 21.01 91 LEU C C 1
ATOM 6683 O O . LEU C 1 73 ? 36.241 -86.266 25.514 1.00 21.06 91 LEU C O 1
ATOM 6688 N N . ALA C 1 74 ? 37.884 -86.490 23.981 1.00 21.11 92 ALA C N 1
ATOM 6689 C CA . ALA C 1 74 ? 37.582 -87.893 23.682 1.00 21.12 92 ALA C CA 1
ATOM 6690 C C . ALA C 1 74 ? 38.850 -88.645 23.380 1.00 21.27 92 ALA C C 1
ATOM 6691 O O . ALA C 1 74 ? 39.855 -88.057 22.949 1.00 21.24 92 ALA C O 1
ATOM 6693 N N . SER C 1 75 ? 38.816 -89.951 23.595 1.00 21.28 93 SER C N 1
ATOM 6694 C CA . SER C 1 75 ? 39.889 -90.782 23.129 1.00 21.37 93 SER C CA 1
ATOM 6695 C C . SER C 1 75 ? 39.771 -90.898 21.617 1.00 21.62 93 SER C C 1
ATOM 6696 O O . SER C 1 75 ? 38.653 -90.909 21.066 1.00 21.21 93 SER C O 1
ATOM 6699 N N . ASN C 1 76 ? 40.916 -90.935 20.946 1.00 21.63 94 ASN C N 1
ATOM 6700 C CA . ASN C 1 76 ? 40.957 -91.230 19.530 1.00 21.94 94 ASN C CA 1
ATOM 6701 C C . ASN C 1 76 ? 41.594 -92.610 19.328 1.00 22.14 94 ASN C C 1
ATOM 6702 O O . ASN C 1 76 ? 42.020 -92.944 18.240 1.00 22.00 94 ASN C O 1
ATOM 6707 N N . GLY C 1 77 ? 41.651 -93.401 20.403 1.00 22.55 95 GLY C N 1
ATOM 6708 C CA . GLY C 1 77 ? 42.259 -94.725 20.354 1.00 22.87 95 GLY C CA 1
ATOM 6709 C C . GLY C 1 77 ? 43.077 -95.059 21.590 1.00 23.14 95 GLY C C 1
ATOM 6710 O O . GLY C 1 77 ? 43.235 -96.245 21.934 1.00 23.24 95 GLY C O 1
ATOM 6711 N N . ASP C 1 78 ? 43.650 -94.029 22.223 1.00 23.41 96 ASP C N 1
ATOM 6712 C CA . ASP C 1 78 ? 44.402 -94.210 23.464 1.00 23.90 96 ASP C CA 1
ATOM 6713 C C . ASP C 1 78 ? 43.423 -94.702 24.507 1.00 24.61 96 ASP C C 1
ATOM 6714 O O . ASP C 1 78 ? 42.383 -94.085 24.747 1.00 24.60 96 ASP C O 1
ATOM 6719 N N . ARG C 1 79 ? 43.752 -95.821 25.113 1.00 25.58 97 ARG C N 1
ATOM 6720 C CA . ARG C 1 79 ? 42.854 -96.507 26.032 1.00 26.62 97 ARG C CA 1
ATOM 6721 C C . ARG C 1 79 ? 42.969 -95.983 27.475 1.00 26.29 97 ARG C C 1
ATOM 6722 O O . ARG C 1 79 ? 42.108 -96.256 28.306 1.00 25.97 97 ARG C O 1
ATOM 6730 N N . TRP C 1 80 ? 43.999 -95.188 27.745 1.00 26.09 98 TRP C N 1
ATOM 6731 C CA . TRP C 1 80 ? 44.376 -94.864 29.136 1.00 26.40 98 TRP C CA 1
ATOM 6732 C C . TRP C 1 80 ? 43.753 -93.609 29.759 1.00 25.73 98 TRP C C 1
ATOM 6733 O O . TRP C 1 80 ? 43.224 -92.721 29.068 1.00 25.20 98 TRP C O 1
ATOM 6744 N N . ASP C 1 81 ? 43.816 -93.576 31.088 1.00 25.34 99 ASP C N 1
ATOM 6745 C CA . ASP C 1 81 ? 43.366 -92.429 31.885 1.00 25.20 99 ASP C CA 1
ATOM 6746 C C . ASP C 1 81 ? 44.584 -91.595 32.215 1.00 24.57 99 ASP C C 1
ATOM 6747 O O . ASP C 1 81 ? 45.147 -91.726 33.291 1.00 25.17 99 ASP C O 1
ATOM 6752 N N . LYS C 1 82 ? 45.005 -90.759 31.271 1.00 23.70 100 LYS C N 1
ATOM 6753 C CA . LYS C 1 82 ? 46.237 -89.999 31.414 1.00 23.14 100 LYS C CA 1
ATOM 6754 C C . LYS C 1 82 ? 46.024 -88.595 31.971 1.00 22.95 100 LYS C C 1
ATOM 6755 O O . LYS C 1 82 ? 44.935 -88.012 31.862 1.00 23.21 100 LYS C O 1
ATOM 6761 N N . SER C 1 83 ? 47.084 -88.059 32.563 1.00 22.80 101 SER C N 1
ATOM 6762 C CA . SER C 1 83 ? 47.083 -86.714 33.125 1.00 22.51 101 SER C CA 1
ATOM 6763 C C . SER C 1 83 ? 47.085 -85.631 32.047 1.00 22.33 101 SER C C 1
ATOM 6764 O O . SER C 1 83 ? 47.807 -85.723 31.070 1.00 22.24 101 SER C O 1
ATOM 6767 N N . GLY C 1 84 ? 46.299 -84.583 32.272 1.00 22.05 102 GLY C N 1
ATOM 6768 C CA . GLY C 1 84 ? 46.228 -83.465 31.356 1.00 21.86 102 GLY C CA 1
ATOM 6769 C C . GLY C 1 84 ? 46.293 -82.120 32.073 1.00 21.71 102 GLY C C 1
ATOM 6770 O O . GLY C 1 84 ? 45.931 -81.995 33.244 1.00 21.36 102 GLY C O 1
ATOM 6771 N N . SER C 1 85 ? 46.740 -81.113 31.351 1.00 21.45 103 SER C N 1
ATOM 6772 C CA . SER C 1 85 ? 46.863 -79.799 31.892 1.00 21.13 103 SER C CA 1
ATOM 6773 C C . SER C 1 85 ? 46.611 -78.764 30.793 1.00 21.20 103 SER C C 1
ATOM 6774 O O . SER C 1 85 ? 47.350 -78.721 29.795 1.00 20.98 103 SER C O 1
ATOM 6777 N N . CYS C 1 86 ? 45.527 -77.986 30.935 1.00 21.09 104 CYS C N 1
ATOM 6778 C CA . CYS C 1 86 ? 45.294 -76.831 30.063 1.00 21.25 104 CYS C CA 1
ATOM 6779 C C . CYS C 1 86 ? 45.933 -75.660 30.757 1.00 21.08 104 CYS C C 1
ATOM 6780 O O . CYS C 1 86 ? 45.669 -75.422 31.926 1.00 21.12 104 CYS C O 1
ATOM 6783 N N . PHE C 1 87 ? 46.796 -74.937 30.058 1.00 21.15 105 PHE C N 1
ATOM 6784 C CA . PHE C 1 87 ? 47.634 -73.942 30.718 1.00 21.18 105 PHE C CA 1
ATOM 6785 C C . PHE C 1 87 ? 47.821 -72.674 29.927 1.00 21.15 105 PHE C C 1
ATOM 6786 O O . PHE C 1 87 ? 47.461 -72.599 28.763 1.00 21.26 105 PHE C O 1
ATOM 6794 N N . VAL C 1 88 ? 48.458 -71.690 30.559 1.00 21.24 106 VAL C N 1
ATOM 6795 C CA . VAL C 1 88 ? 48.826 -70.459 29.887 1.00 21.26 106 VAL C CA 1
ATOM 6796 C C . VAL C 1 88 ? 50.273 -70.141 30.201 1.00 22.06 106 VAL C C 1
ATOM 6797 O O . VAL C 1 88 ? 50.741 -70.397 31.315 1.00 22.19 106 VAL C O 1
ATOM 6801 N N . LEU C 1 89 ? 51.012 -69.644 29.215 1.00 23.09 107 LEU C N 1
ATOM 6802 C CA . LEU C 1 89 ? 52.391 -69.203 29.471 1.00 24.14 107 LEU C CA 1
ATOM 6803 C C . LEU C 1 89 ? 52.363 -67.836 30.189 1.00 25.12 107 LEU C C 1
ATOM 6804 O O . LEU C 1 89 ? 51.746 -66.889 29.700 1.00 25.23 107 LEU C O 1
ATOM 6809 N N . PRO C 1 90 ? 53.009 -67.752 31.370 1.00 26.44 108 PRO C N 1
ATOM 6810 C CA . PRO C 1 90 ? 53.006 -66.542 32.201 1.00 27.35 108 PRO C CA 1
ATOM 6811 C C . PRO C 1 90 ? 53.644 -65.333 31.526 1.00 28.74 108 PRO C C 1
ATOM 6812 O O . PRO C 1 90 ? 54.463 -65.479 30.646 1.00 28.20 108 PRO C O 1
ATOM 6816 N N . LYS C 1 91 ? 53.318 -64.148 32.037 1.00 30.62 109 LYS C N 1
ATOM 6817 C CA . LYS C 1 91 ? 53.589 -62.882 31.344 1.00 31.83 109 LYS C CA 1
ATOM 6818 C C . LYS C 1 91 ? 55.041 -62.336 31.442 1.00 32.31 109 LYS C C 1
ATOM 6819 O O . LYS C 1 91 ? 55.638 -61.971 30.407 1.00 33.00 109 LYS C O 1
ATOM 6825 N N . SER C 1 92 ? 55.586 -62.234 32.661 1.00 32.34 110 SER C N 1
ATOM 6826 C CA . SER C 1 92 ? 56.960 -61.681 32.853 1.00 32.02 110 SER C CA 1
ATOM 6827 C C . SER C 1 92 ? 57.973 -62.788 32.949 1.00 31.42 110 SER C C 1
ATOM 6828 O O . SER C 1 92 ? 58.729 -62.859 33.924 1.00 31.75 110 SER C O 1
ATOM 6831 N N . SER C 1 93 ? 57.988 -63.669 31.952 1.00 30.36 111 SER C N 1
ATOM 6832 C CA . SER C 1 93 ? 58.885 -64.814 31.976 1.00 29.20 111 SER C CA 1
ATOM 6833 C C . SER C 1 93 ? 59.471 -65.062 30.601 1.00 28.44 111 SER C C 1
ATOM 6834 O O . SER C 1 93 ? 58.798 -65.584 29.726 1.00 28.64 111 SER C O 1
ATOM 6837 N N . ALA C 1 94 ? 60.725 -64.672 30.416 1.00 27.47 112 ALA C N 1
ATOM 6838 C CA . ALA C 1 94 ? 61.427 -64.886 29.138 1.00 26.88 112 ALA C CA 1
ATOM 6839 C C . ALA C 1 94 ? 61.475 -66.378 28.787 1.00 26.02 112 ALA C C 1
ATOM 6840 O O . ALA C 1 94 ? 61.297 -66.760 27.622 1.00 25.79 112 ALA C O 1
ATOM 6842 N N . ILE C 1 95 ? 61.702 -67.206 29.813 1.00 25.03 113 ILE C N 1
ATOM 6843 C CA . ILE C 1 95 ? 61.787 -68.650 29.664 1.00 24.23 113 ILE C CA 1
ATOM 6844 C C . ILE C 1 95 ? 60.394 -69.287 29.839 1.00 24.05 113 ILE C C 1
ATOM 6845 O O . ILE C 1 95 ? 59.746 -69.126 30.873 1.00 23.80 113 ILE C O 1
ATOM 6850 N N . ASN C 1 96 ? 59.922 -69.956 28.796 1.00 23.58 114 ASN C N 1
ATOM 6851 C CA . ASN C 1 96 ? 58.659 -70.664 28.856 1.00 23.49 114 ASN C CA 1
ATOM 6852 C C . ASN C 1 96 ? 58.692 -71.837 27.896 1.00 23.13 114 ASN C C 1
ATOM 6853 O O . ASN C 1 96 ? 59.636 -71.985 27.131 1.00 23.29 114 ASN C O 1
ATOM 6858 N N . LEU C 1 97 ? 57.665 -72.677 27.953 1.00 22.88 115 LEU C N 1
ATOM 6859 C CA . LEU C 1 97 ? 57.613 -73.889 27.143 1.00 22.52 115 LEU C CA 1
ATOM 6860 C C . LEU C 1 97 ? 57.874 -73.603 25.665 1.00 22.48 115 LEU C C 1
ATOM 6861 O O . LEU C 1 97 ? 58.537 -74.391 24.985 1.00 22.58 115 LEU C O 1
ATOM 6866 N N . LEU C 1 98 ? 57.386 -72.468 25.177 1.00 22.28 116 LEU C N 1
ATOM 6867 C CA . LEU C 1 98 ? 57.558 -72.114 23.769 1.00 22.58 116 LEU C CA 1
ATOM 6868 C C . LEU C 1 98 ? 58.993 -71.704 23.462 1.00 22.80 116 LEU C C 1
ATOM 6869 O O . LEU C 1 98 ? 59.593 -72.218 22.528 1.00 22.97 116 LEU C O 1
ATOM 6874 N N . THR C 1 99 ? 59.543 -70.782 24.243 1.00 23.23 117 THR C N 1
ATOM 6875 C CA . THR C 1 99 ? 60.899 -70.305 23.983 1.00 23.77 117 THR C CA 1
ATOM 6876 C C . THR C 1 99 ? 61.926 -71.404 24.253 1.00 24.25 117 THR C C 1
ATOM 6877 O O . THR C 1 99 ? 62.962 -71.456 23.604 1.00 24.57 117 THR C O 1
ATOM 6881 N N . ILE C 1 100 ? 61.625 -72.297 25.180 1.00 24.83 118 ILE C N 1
ATOM 6882 C CA . ILE C 1 100 ? 62.482 -73.463 25.395 1.00 25.49 118 ILE C CA 1
ATOM 6883 C C . ILE C 1 100 ? 62.529 -74.317 24.115 1.00 26.06 118 ILE C C 1
ATOM 6884 O O . ILE C 1 100 ? 63.600 -74.696 23.638 1.00 26.12 118 ILE C O 1
ATOM 6889 N N . ALA C 1 101 ? 61.356 -74.590 23.559 1.00 26.60 119 ALA C N 1
ATOM 6890 C CA . ALA C 1 101 ? 61.229 -75.438 22.379 1.00 26.89 119 ALA C CA 1
ATOM 6891 C C . ALA C 1 101 ? 61.784 -74.774 21.133 1.00 27.32 119 ALA C C 1
ATOM 6892 O O . ALA C 1 101 ? 62.496 -75.395 20.365 1.00 27.48 119 ALA C O 1
ATOM 6894 N N . ARG C 1 102 ? 61.460 -73.504 20.949 1.00 27.82 120 ARG C N 1
ATOM 6895 C CA . ARG C 1 102 ? 61.804 -72.792 19.734 1.00 28.19 120 ARG C CA 1
ATOM 6896 C C . ARG C 1 102 ? 63.159 -72.091 19.766 1.00 28.61 120 ARG C C 1
ATOM 6897 O O . ARG C 1 102 ? 63.910 -72.154 18.799 1.00 28.98 120 ARG C O 1
ATOM 6905 N N . ASP C 1 103 ? 63.452 -71.388 20.851 1.00 29.18 121 ASP C N 1
ATOM 6906 C CA . ASP C 1 103 ? 64.640 -70.511 20.898 1.00 29.66 121 ASP C CA 1
ATOM 6907 C C . ASP C 1 103 ? 65.867 -71.118 21.620 1.00 30.01 121 ASP C C 1
ATOM 6908 O O . ASP C 1 103 ? 66.881 -70.446 21.801 1.00 29.99 121 ASP C O 1
ATOM 6913 N N . GLY C 1 104 ? 65.774 -72.383 22.011 1.00 30.50 122 GLY C N 1
ATOM 6914 C CA . GLY C 1 104 ? 66.881 -73.045 22.691 1.00 30.94 122 GLY C CA 1
ATOM 6915 C C . GLY C 1 104 ? 67.125 -72.543 24.110 1.00 31.30 122 GLY C C 1
ATOM 6916 O O . GLY C 1 104 ? 68.224 -72.677 24.639 1.00 31.49 122 GLY C O 1
ATOM 6925 N N . LYS C 1 106 ? 66.451 -72.560 28.278 1.00 31.24 124 LYS C N 1
ATOM 6926 C CA . LYS C 1 106 ? 66.471 -73.668 29.214 1.00 31.15 124 LYS C CA 1
ATOM 6927 C C . LYS C 1 106 ? 65.892 -73.257 30.556 1.00 30.98 124 LYS C C 1
ATOM 6928 O O . LYS C 1 106 ? 66.021 -72.104 30.965 1.00 30.83 124 LYS C O 1
ATOM 6931 N N . PHE C 1 107 ? 65.213 -74.195 31.223 1.00 31.01 125 PHE C N 1
ATOM 6932 C CA . PHE C 1 107 ? 64.794 -73.982 32.603 1.00 30.70 125 PHE C CA 1
ATOM 6933 C C . PHE C 1 107 ? 66.058 -73.654 33.381 1.00 31.14 125 PHE C C 1
ATOM 6934 O O . PHE C 1 107 ? 67.122 -74.187 33.075 1.00 31.24 125 PHE C O 1
ATOM 6942 N N . PRO C 1 108 ? 65.959 -72.759 34.369 1.00 31.56 126 PRO C N 1
ATOM 6943 C CA . PRO C 1 108 ? 67.136 -72.392 35.135 1.00 31.89 126 PRO C CA 1
ATOM 6944 C C . PRO C 1 108 ? 67.670 -73.534 35.981 1.00 32.51 126 PRO C C 1
ATOM 6945 O O . PRO C 1 108 ? 66.907 -74.395 36.425 1.00 32.82 126 PRO C O 1
ATOM 6949 N N . SER C 1 109 ? 68.984 -73.557 36.160 1.00 33.43 127 SER C N 1
ATOM 6950 C CA . SER C 1 109 ? 69.633 -74.567 36.967 1.00 34.02 127 SER C CA 1
ATOM 6951 C C . SER C 1 109 ? 69.139 -74.423 38.395 1.00 34.59 127 SER C C 1
ATOM 6952 O O . SER C 1 109 ? 68.956 -73.310 38.878 1.00 34.81 127 SER C O 1
ATOM 6954 N N . VAL C 1 110 ? 68.904 -75.546 39.064 1.00 35.22 128 VAL C N 1
ATOM 6955 C CA . VAL C 1 110 ? 68.443 -75.521 40.441 1.00 35.66 128 VAL C CA 1
ATOM 6956 C C . VAL C 1 110 ? 69.510 -76.051 41.388 1.00 36.20 128 VAL C C 1
ATOM 6957 O O . VAL C 1 110 ? 70.393 -76.795 40.987 1.00 36.39 128 VAL C O 1
ATOM 6961 N N . ASP C 1 111 ? 69.453 -75.593 42.631 1.00 36.94 129 ASP C N 1
ATOM 6962 C CA . ASP C 1 111 ? 70.323 -76.078 43.690 1.00 37.49 129 ASP C CA 1
ATOM 6963 C C . ASP C 1 111 ? 69.917 -77.538 43.985 1.00 37.81 129 ASP C C 1
ATOM 6964 O O . ASP C 1 111 ? 68.811 -77.793 44.475 1.00 37.68 129 ASP C O 1
ATOM 6969 N N . SER C 1 112 ? 70.798 -78.489 43.660 1.00 38.28 130 SER C N 1
ATOM 6970 C CA . SER C 1 112 ? 70.457 -79.933 43.768 1.00 38.58 130 SER C CA 1
ATOM 6971 C C . SER C 1 112 ? 70.218 -80.398 45.211 1.00 38.84 130 SER C C 1
ATOM 6972 O O . SER C 1 112 ? 69.630 -81.459 45.429 1.00 38.87 130 SER C O 1
ATOM 6975 N N . LEU C 1 113 ? 70.697 -79.624 46.187 1.00 39.06 131 LEU C N 1
ATOM 6976 C CA . LEU C 1 113 ? 70.459 -79.946 47.599 1.00 39.30 131 LEU C CA 1
ATOM 6977 C C . LEU C 1 113 ? 69.010 -79.639 47.995 1.00 39.20 131 LEU C C 1
ATOM 6978 O O . LEU C 1 113 ? 68.450 -80.298 48.881 1.00 39.68 131 LEU C O 1
ATOM 6983 N N . LYS C 1 114 ? 68.400 -78.660 47.323 1.00 38.71 132 LYS C N 1
ATOM 6984 C CA . LYS C 1 114 ? 67.020 -78.249 47.629 1.00 38.39 132 LYS C CA 1
ATOM 6985 C C . LYS C 1 114 ? 65.981 -78.795 46.632 1.00 37.38 132 LYS C C 1
ATOM 6986 O O . LYS C 1 114 ? 64.867 -79.135 47.026 1.00 37.35 132 LYS C O 1
ATOM 6992 N N . LEU C 1 115 ? 66.337 -78.857 45.349 1.00 36.07 133 LEU C N 1
ATOM 6993 C CA . LEU C 1 115 ? 65.371 -79.242 44.309 1.00 35.12 133 LEU C CA 1
ATOM 6994 C C . LEU C 1 115 ? 65.793 -80.448 43.461 1.00 34.44 133 LEU C C 1
ATOM 6995 O O . LEU C 1 115 ? 65.087 -80.825 42.547 1.00 34.19 133 LEU C O 1
ATOM 7000 N N . GLU C 1 116 ? 66.926 -81.062 43.799 1.00 33.85 134 GLU C N 1
ATOM 7001 C CA . GLU C 1 116 ? 67.424 -82.236 43.074 1.00 33.33 134 GLU C CA 1
ATOM 7002 C C . GLU C 1 116 ? 67.529 -81.950 41.573 1.00 32.66 134 GLU C C 1
ATOM 7003 O O . GLU C 1 116 ? 68.210 -81.012 41.171 1.00 33.07 134 GLU C O 1
ATOM 7009 N N . LYS C 1 117 ? 66.856 -82.757 40.754 1.00 31.89 135 LYS C N 1
ATOM 7010 C CA . LYS C 1 117 ? 66.852 -82.573 39.305 1.00 31.16 135 LYS C CA 1
ATOM 7011 C C . LYS C 1 117 ? 65.509 -82.014 38.818 1.00 30.37 135 LYS C C 1
ATOM 7012 O O . LYS C 1 117 ? 65.200 -82.087 37.637 1.00 30.47 135 LYS C O 1
ATOM 7022 N N . VAL C 1 119 ? 63.647 -79.462 37.508 1.00 26.35 137 VAL C N 1
ATOM 7023 C CA . VAL C 1 119 ? 63.742 -78.196 36.833 1.00 25.45 137 VAL C CA 1
ATOM 7024 C C . VAL C 1 119 ? 62.361 -77.675 36.458 1.00 24.91 137 VAL C C 1
ATOM 7025 O O . VAL C 1 119 ? 61.440 -78.444 36.183 1.00 24.56 137 VAL C O 1
ATOM 7029 N N . GLY C 1 120 ? 62.214 -76.362 36.489 1.00 24.40 138 GLY C N 1
ATOM 7030 C CA . GLY C 1 120 ? 60.973 -75.709 36.058 1.00 23.77 138 GLY C CA 1
ATOM 7031 C C . GLY C 1 120 ? 59.771 -75.831 36.980 1.00 23.23 138 GLY C C 1
ATOM 7032 O O . GLY C 1 120 ? 58.656 -75.485 36.584 1.00 23.20 138 GLY C O 1
ATOM 7033 N N . ILE C 1 121 ? 59.949 -76.317 38.203 1.00 22.64 139 ILE C N 1
ATOM 7034 C CA . ILE C 1 121 ? 58.770 -76.427 39.082 1.00 22.30 139 ILE C CA 1
ATOM 7035 C C . ILE C 1 121 ? 58.594 -75.197 39.984 1.00 22.03 139 ILE C C 1
ATOM 7036 O O . ILE C 1 121 ? 57.512 -74.962 40.466 1.00 21.81 139 ILE C O 1
ATOM 7041 N N . VAL C 1 122 ? 59.675 -74.428 40.201 1.00 21.89 140 VAL C N 1
ATOM 7042 C CA . VAL C 1 122 ? 59.608 -73.177 40.981 1.00 21.29 140 VAL C CA 1
ATOM 7043 C C . VAL C 1 122 ? 60.256 -72.048 40.207 1.00 21.51 140 VAL C C 1
ATOM 7044 O O . VAL C 1 122 ? 60.914 -72.290 39.206 1.00 21.67 140 VAL C O 1
ATOM 7048 N N . PRO C 1 123 ? 60.054 -70.797 40.652 1.00 21.66 141 PRO C N 1
ATOM 7049 C CA . PRO C 1 123 ? 60.657 -69.687 39.934 1.00 21.99 141 PRO C CA 1
ATOM 7050 C C . PRO C 1 123 ? 62.184 -69.680 39.980 1.00 22.12 141 PRO C C 1
ATOM 7051 O O . PRO C 1 123 ? 62.784 -70.245 40.892 1.00 22.02 141 PRO C O 1
ATOM 7055 N N . GLY C 1 124 ? 62.783 -69.039 38.978 1.00 22.43 142 GLY C N 1
ATOM 7056 C CA . GLY C 1 124 ? 64.236 -68.856 38.894 1.00 22.89 142 GLY C CA 1
ATOM 7057 C C . GLY C 1 124 ? 64.524 -67.667 37.989 1.00 23.15 142 GLY C C 1
ATOM 7058 O O . GLY C 1 124 ? 63.601 -66.957 37.588 1.00 23.17 142 GLY C O 1
ATOM 7059 N N . LYS C 1 125 ? 65.793 -67.455 37.649 1.00 23.66 143 LYS C N 1
ATOM 7060 C CA . LYS C 1 125 ? 66.167 -66.319 36.797 1.00 24.17 143 LYS C CA 1
ATOM 7061 C C . LYS C 1 125 ? 65.431 -66.400 35.466 1.00 23.87 143 LYS C C 1
ATOM 7062 O O . LYS C 1 125 ? 65.559 -67.371 34.737 1.00 23.83 143 LYS C O 1
ATOM 7068 N N . ASP C 1 126 ? 64.654 -65.360 35.178 1.00 23.93 144 ASP C N 1
ATOM 7069 C CA . ASP C 1 126 ? 63.875 -65.240 33.926 1.00 23.72 144 ASP C CA 1
ATOM 7070 C C . ASP C 1 126 ? 62.817 -66.315 33.759 1.00 23.14 144 ASP C C 1
ATOM 7071 O O . ASP C 1 126 ? 62.362 -66.570 32.650 1.00 23.49 144 ASP C O 1
ATOM 7076 N N . TYR C 1 127 ? 62.370 -66.900 34.855 1.00 22.59 145 TYR C N 1
ATOM 7077 C CA . TYR C 1 127 ? 61.388 -67.982 34.759 1.00 22.45 145 TYR C CA 1
ATOM 7078 C C . TYR C 1 127 ? 60.332 -67.968 35.837 1.00 22.24 145 TYR C C 1
ATOM 7079 O O . TYR C 1 127 ? 60.645 -67.910 37.022 1.00 22.23 145 TYR C O 1
ATOM 7088 N N . LEU C 1 128 ? 59.079 -68.028 35.408 1.00 21.89 146 LEU C N 1
ATOM 7089 C CA . LEU C 1 128 ? 57.967 -68.292 36.299 1.00 21.77 146 LEU C CA 1
ATOM 7090 C C . LEU C 1 128 ? 57.309 -69.573 35.786 1.00 21.47 146 LEU C C 1
ATOM 7091 O O . LEU C 1 128 ? 57.260 -69.802 34.582 1.00 21.09 146 LEU C O 1
ATOM 7096 N N . PRO C 1 129 ? 56.832 -70.430 36.702 1.00 21.32 147 PRO C N 1
ATOM 7097 C CA . PRO C 1 129 ? 56.210 -71.666 36.281 1.00 20.90 147 PRO C CA 1
ATOM 7098 C C . PRO C 1 129 ? 54.925 -71.460 35.486 1.00 20.59 147 PRO C C 1
ATOM 7099 O O . PRO C 1 129 ? 54.167 -70.542 35.765 1.00 20.87 147 PRO C O 1
ATOM 7103 N N . THR C 1 130 ? 54.699 -72.349 34.524 1.00 20.31 148 THR C N 1
ATOM 7104 C CA . THR C 1 130 ? 53.485 -72.401 33.748 1.00 19.86 148 THR C CA 1
ATOM 7105 C C . THR C 1 130 ? 52.300 -72.374 34.680 1.00 19.84 148 THR C C 1
ATOM 7106 O O . THR C 1 130 ? 52.328 -73.001 35.756 1.00 19.91 148 THR C O 1
ATOM 7110 N N . VAL C 1 131 ? 51.253 -71.656 34.283 1.00 19.35 149 VAL C N 1
ATOM 7111 C CA . VAL C 1 131 ? 50.054 -71.554 35.099 1.00 19.01 149 VAL C CA 1
ATOM 7112 C C . VAL C 1 131 ? 48.950 -72.382 34.495 1.00 18.78 149 VAL C C 1
ATOM 7113 O O . VAL C 1 131 ? 48.677 -72.312 33.285 1.00 18.51 149 VAL C O 1
ATOM 7117 N N . GLU C 1 132 ? 48.304 -73.166 35.346 1.00 18.67 150 GLU C N 1
ATOM 7118 C CA . GLU C 1 132 ? 47.266 -74.049 34.912 1.00 18.57 150 GLU C CA 1
ATOM 7119 C C . GLU C 1 132 ? 45.913 -73.352 34.884 1.00 18.51 150 GLU C C 1
ATOM 7120 O O . GLU C 1 132 ? 45.509 -72.718 35.870 1.00 18.43 150 GLU C O 1
ATOM 7126 N N . LEU C 1 133 ? 45.254 -73.412 33.724 1.00 18.16 151 LEU C N 1
ATOM 7127 C CA . LEU C 1 133 ? 43.865 -72.992 33.596 1.00 18.21 151 LEU C CA 1
ATOM 7128 C C . LEU C 1 133 ? 42.955 -74.126 34.077 1.00 18.13 151 LEU C C 1
ATOM 7129 O O . LEU C 1 133 ? 41.915 -73.877 34.680 1.00 17.81 151 LEU C O 1
ATOM 7142 N N . ARG C 1 135 ? 43.315 -78.544 35.363 1.00 17.67 153 ARG C N 1
ATOM 7143 C CA . ARG C 1 135 ? 43.914 -79.871 35.460 1.00 17.80 153 ARG C CA 1
ATOM 7144 C C . ARG C 1 135 ? 42.800 -80.847 35.206 1.00 18.12 153 ARG C C 1
ATOM 7145 O O . ARG C 1 135 ? 41.692 -80.681 35.745 1.00 18.03 153 ARG C O 1
ATOM 7153 N N . PHE C 1 136 ? 43.039 -81.824 34.333 1.00 18.45 154 PHE C N 1
ATOM 7154 C CA . PHE C 1 136 ? 42.029 -82.862 34.080 1.00 18.80 154 PHE C CA 1
ATOM 7155 C C . PHE C 1 136 ? 42.653 -84.232 33.964 1.00 18.69 154 PHE C C 1
ATOM 7156 O O . PHE C 1 136 ? 43.874 -84.368 33.895 1.00 18.92 154 PHE C O 1
ATOM 7172 N N . THR C 1 138 ? 41.915 -87.782 31.809 1.00 18.36 156 THR C N 1
ATOM 7173 C CA . THR C 1 138 ? 41.088 -88.403 30.778 1.00 18.47 156 THR C CA 1
ATOM 7174 C C . THR C 1 138 ? 40.456 -89.649 31.343 1.00 18.76 156 THR C C 1
ATOM 7175 O O . THR C 1 138 ? 40.949 -90.213 32.298 1.00 19.02 156 THR C O 1
ATOM 7179 N N . PRO C 1 139 ? 39.307 -90.031 30.815 1.00 19.35 157 PRO C N 1
ATOM 7180 C CA . PRO C 1 139 ? 38.745 -91.310 31.230 1.00 19.65 157 PRO C CA 1
ATOM 7181 C C . PRO C 1 139 ? 39.373 -92.420 30.419 1.00 19.79 157 PRO C C 1
ATOM 7182 O O . PRO C 1 139 ? 40.286 -92.157 29.627 1.00 19.76 157 PRO C O 1
ATOM 7186 N N . PHE C 1 140 ? 38.892 -93.650 30.599 1.00 20.01 158 PHE C N 1
ATOM 7187 C CA . PHE C 1 140 ? 39.421 -94.778 29.844 1.00 19.89 158 PHE C CA 1
ATOM 7188 C C . PHE C 1 140 ? 38.713 -94.929 28.493 1.00 20.00 158 PHE C C 1
ATOM 7189 O O . PHE C 1 140 ? 37.598 -95.472 28.416 1.00 20.07 158 PHE C O 1
ATOM 7197 N N . GLY C 1 141 ? 39.347 -94.399 27.450 1.00 20.07 159 GLY C N 1
ATOM 7198 C CA . GLY C 1 141 ? 38.930 -94.609 26.061 1.00 20.11 159 GLY C CA 1
ATOM 7199 C C . GLY C 1 141 ? 37.563 -94.087 25.634 1.00 20.43 159 GLY C C 1
ATOM 7200 O O . GLY C 1 141 ? 36.918 -94.687 24.745 1.00 19.93 159 GLY C O 1
ATOM 7201 N N . ILE C 1 142 ? 37.129 -92.955 26.197 1.00 20.38 160 ILE C N 1
ATOM 7202 C CA . ILE C 1 142 ? 35.794 -92.435 25.875 1.00 20.69 160 ILE C CA 1
ATOM 7203 C C . ILE C 1 142 ? 35.713 -92.045 24.382 1.00 20.97 160 ILE C C 1
ATOM 7204 O O . ILE C 1 142 ? 36.691 -91.580 23.802 1.00 20.96 160 ILE C O 1
ATOM 7209 N N . GLY C 1 143 ? 34.548 -92.270 23.773 1.00 21.54 161 GLY C N 1
ATOM 7210 C CA . GLY C 1 143 ? 34.346 -92.001 22.327 1.00 21.80 161 GLY C CA 1
ATOM 7211 C C . GLY C 1 143 ? 34.772 -93.190 21.446 1.00 22.07 161 GLY C C 1
ATOM 7212 O O . GLY C 1 143 ? 33.930 -93.969 20.975 1.00 21.69 161 GLY C O 1
ATOM 7213 N N . HIS C 1 144 ? 36.079 -93.337 21.252 1.00 22.29 162 HIS C N 1
ATOM 7214 C CA . HIS C 1 144 ? 36.633 -94.410 20.428 1.00 22.62 162 HIS C CA 1
ATOM 7215 C C . HIS C 1 144 ? 36.129 -95.795 20.848 1.00 23.01 162 HIS C C 1
ATOM 7216 O O . HIS C 1 144 ? 35.880 -96.641 20.003 1.00 22.81 162 HIS C O 1
ATOM 7223 N N . TYR C 1 145 ? 35.999 -96.024 22.154 1.00 23.72 163 TYR C N 1
ATOM 7224 C CA . TYR C 1 145 ? 35.546 -97.324 22.675 1.00 24.32 163 TYR C CA 1
ATOM 7225 C C . TYR C 1 145 ? 34.129 -97.246 23.260 1.00 25.10 163 TYR C C 1
ATOM 7226 O O . TYR C 1 145 ? 33.691 -98.160 23.981 1.00 25.02 163 TYR C O 1
ATOM 7235 N N . SER C 1 146 ? 33.390 -96.195 22.901 1.00 26.13 164 SER C N 1
ATOM 7236 C CA . SER C 1 146 ? 32.048 -95.976 23.446 1.00 27.18 164 SER C CA 1
ATOM 7237 C C . SER C 1 146 ? 30.928 -96.522 22.535 1.00 28.50 164 SER C C 1
ATOM 7238 O O . SER C 1 146 ? 29.882 -95.881 22.376 1.00 28.73 164 SER C O 1
ATOM 7241 N N . ASN C 1 147 ? 31.127 -97.702 21.950 1.00 30.13 165 ASN C N 1
ATOM 7242 C CA . ASN C 1 147 ? 30.082 -98.272 21.105 1.00 31.31 165 ASN C CA 1
ATOM 7243 C C . ASN C 1 147 ? 29.031 -99.000 21.955 1.00 32.65 165 ASN C C 1
ATOM 7244 O O . ASN C 1 147 ? 29.359 -99.902 22.752 1.00 32.66 165 ASN C O 1
ATOM 7249 N N . ASN C 1 148 ? 27.769 -98.599 21.768 1.00 34.26 166 ASN C N 1
ATOM 7250 C CA . ASN C 1 148 ? 26.636 -99.130 22.540 1.00 35.44 166 ASN C CA 1
ATOM 7251 C C . ASN C 1 148 ? 25.800 -100.173 21.791 1.00 37.22 166 ASN C C 1
ATOM 7252 O O . ASN C 1 148 ? 24.996 -100.882 22.411 1.00 37.66 166 ASN C O 1
ATOM 7257 N N . ASN C 1 149 ? 25.976 -100.247 20.462 1.00 39.02 167 ASN C N 1
ATOM 7258 C CA . ASN C 1 149 ? 25.201 -101.171 19.608 1.00 40.46 167 ASN C CA 1
ATOM 7259 C C . ASN C 1 149 ? 25.834 -102.573 19.461 1.00 41.75 167 ASN C C 1
ATOM 7260 O O . ASN C 1 149 ? 25.116 -103.573 19.268 1.00 41.90 167 ASN C O 1
ATOM 7262 N N . ASP C 1 150 ? 27.169 -102.640 19.543 1.00 43.08 168 ASP C N 1
ATOM 7263 C CA . ASP C 1 150 ? 27.899 -103.905 19.348 1.00 44.00 168 ASP C CA 1
ATOM 7264 C C . ASP C 1 150 ? 27.693 -104.881 20.511 1.00 44.72 168 ASP C C 1
ATOM 7265 O O . ASP C 1 150 ? 27.628 -104.471 21.679 1.00 44.86 168 ASP C O 1
ATOM 7267 N N . SER C 1 151 ? 27.592 -106.174 20.176 1.00 45.33 169 SER C N 1
ATOM 7268 C CA . SER C 1 151 ? 27.473 -107.246 21.180 1.00 45.70 169 SER C CA 1
ATOM 7269 C C . SER C 1 151 ? 28.641 -107.201 22.199 1.00 45.89 169 SER C C 1
ATOM 7270 O O . SER C 1 151 ? 28.456 -107.516 23.383 1.00 46.11 169 SER C O 1
ATOM 7272 N N . LEU C 1 152 ? 29.829 -106.783 21.737 1.00 45.93 170 LEU C N 1
ATOM 7273 C CA . LEU C 1 152 ? 31.025 -106.683 22.610 1.00 45.74 170 LEU C CA 1
ATOM 7274 C C . LEU C 1 152 ? 30.966 -105.487 23.588 1.00 45.46 170 LEU C C 1
ATOM 7275 O O . LEU C 1 152 ? 31.994 -105.117 24.193 1.00 45.57 170 LEU C O 1
ATOM 7277 N N . SER C 1 153 ? 29.779 -104.871 23.729 1.00 44.77 171 SER C N 1
ATOM 7278 C CA . SER C 1 153 ? 29.602 -103.757 24.670 1.00 44.17 171 SER C CA 1
ATOM 7279 C C . SER C 1 153 ? 29.144 -104.289 26.026 1.00 43.35 171 SER C C 1
ATOM 7280 O O . SER C 1 153 ? 29.659 -103.876 27.056 1.00 43.35 171 SER C O 1
ATOM 7283 N N . SER C 1 154 ? 28.213 -105.246 26.014 1.00 42.42 172 SER C N 1
ATOM 7284 C CA . SER C 1 154 ? 27.673 -105.817 27.263 1.00 41.68 172 SER C CA 1
ATOM 7285 C C . SER C 1 154 ? 28.734 -106.588 28.091 1.00 40.80 172 SER C C 1
ATOM 7286 O O . SER C 1 154 ? 28.547 -106.814 29.294 1.00 40.76 172 SER C O 1
ATOM 7289 N N . LYS C 1 155 ? 29.825 -107.004 27.449 1.00 39.55 173 LYS C N 1
ATOM 7290 C CA . LYS C 1 155 ? 30.900 -107.680 28.168 1.00 38.76 173 LYS C CA 1
ATOM 7291 C C . LYS C 1 155 ? 31.670 -106.697 29.047 1.00 37.75 173 LYS C C 1
ATOM 7292 O O . LYS C 1 155 ? 32.208 -107.074 30.090 1.00 37.70 173 LYS C O 1
ATOM 7298 N N . ARG C 1 156 ? 31.692 -105.433 28.640 1.00 36.67 174 ARG C N 1
ATOM 7299 C CA . ARG C 1 156 ? 32.345 -104.381 29.425 1.00 35.88 174 ARG C CA 1
ATOM 7300 C C . ARG C 1 156 ? 31.334 -103.541 30.236 1.00 34.07 174 ARG C C 1
ATOM 7301 O O . ARG C 1 156 ? 31.593 -103.202 31.387 1.00 33.86 174 ARG C O 1
ATOM 7309 N N . ARG C 1 157 ? 30.165 -103.276 29.645 1.00 32.14 175 ARG C N 1
ATOM 7310 C CA . ARG C 1 157 ? 29.164 -102.368 30.233 1.00 30.55 175 ARG C CA 1
ATOM 7311 C C . ARG C 1 157 ? 28.276 -103.038 31.290 1.00 29.15 175 ARG C C 1
ATOM 7312 O O . ARG C 1 157 ? 27.523 -103.966 30.976 1.00 28.77 175 ARG C O 1
ATOM 7320 N N . PRO C 1 158 ? 28.332 -102.538 32.549 1.00 27.46 176 PRO C N 1
ATOM 7321 C CA . PRO C 1 158 ? 27.523 -103.097 33.628 1.00 26.38 176 PRO C CA 1
ATOM 7322 C C . PRO C 1 158 ? 26.039 -102.906 33.393 1.00 25.21 176 PRO C C 1
ATOM 7323 O O . PRO C 1 158 ? 25.643 -102.081 32.574 1.00 24.85 176 PRO C O 1
ATOM 7327 N N . VAL C 1 159 ? 25.227 -103.674 34.107 1.00 24.00 177 VAL C N 1
ATOM 7328 C CA . VAL C 1 159 ? 23.783 -103.627 33.929 1.00 23.29 177 VAL C CA 1
ATOM 7329 C C . VAL C 1 159 ? 23.206 -102.295 34.355 1.00 22.58 177 VAL C C 1
ATOM 7330 O O . VAL C 1 159 ? 22.177 -101.875 33.840 1.00 22.53 177 VAL C O 1
ATOM 7334 N N . TYR C 1 160 ? 23.883 -101.617 35.281 1.00 22.05 178 TYR C N 1
ATOM 7335 C CA . TYR C 1 160 ? 23.398 -100.326 35.809 1.00 21.52 178 TYR C CA 1
ATOM 7336 C C . TYR C 1 160 ? 23.816 -99.107 34.951 1.00 21.33 178 TYR C C 1
ATOM 7337 O O . TYR C 1 160 ? 23.483 -97.959 35.286 1.00 21.26 178 TYR C O 1
ATOM 7346 N N . ILE C 1 161 ? 24.529 -99.368 33.851 1.00 21.00 179 ILE C N 1
ATOM 7347 C CA . ILE C 1 161 ? 24.934 -98.333 32.898 1.00 20.84 179 ILE C CA 1
ATOM 7348 C C . ILE C 1 161 ? 24.207 -98.568 31.558 1.00 21.16 179 ILE C C 1
ATOM 7349 O O . ILE C 1 161 ? 24.572 -99.457 30.788 1.00 21.04 179 ILE C O 1
ATOM 7354 N N . PRO C 1 162 ? 23.168 -97.782 31.287 1.00 21.39 180 PRO C N 1
ATOM 7355 C CA . PRO C 1 162 ? 22.401 -97.981 30.067 1.00 21.66 180 PRO C CA 1
ATOM 7356 C C . PRO C 1 162 ? 23.201 -97.699 28.796 1.00 22.25 180 PRO C C 1
ATOM 7357 O O . PRO C 1 162 ? 22.913 -98.287 27.752 1.00 22.52 180 PRO C O 1
ATOM 7361 N N . LYS C 1 163 ? 24.170 -96.782 28.873 1.00 22.54 181 LYS C N 1
ATOM 7362 C CA . LYS C 1 163 ? 24.993 -96.466 27.717 1.00 22.99 181 LYS C CA 1
ATOM 7363 C C . LYS C 1 163 ? 26.265 -95.731 28.073 1.00 22.91 181 LYS C C 1
ATOM 7364 O O . LYS C 1 163 ? 26.338 -95.060 29.093 1.00 22.92 181 LYS C O 1
ATOM 7370 N N . TRP C 1 164 ? 27.263 -95.850 27.200 1.00 22.79 182 TRP C N 1
ATOM 7371 C CA . TRP C 1 164 ? 28.485 -95.103 27.342 1.00 22.94 182 TRP C CA 1
ATOM 7372 C C . TRP C 1 164 ? 28.263 -93.696 26.809 1.00 23.13 182 TRP C C 1
ATOM 7373 O O . TRP C 1 164 ? 27.571 -93.506 25.787 1.00 23.18 182 TRP C O 1
ATOM 7384 N N . GLU C 1 165 ? 28.822 -92.709 27.502 1.00 23.07 183 GLU C N 1
ATOM 7385 C CA . GLU C 1 165 ? 28.854 -91.357 26.985 1.00 23.28 183 GLU C CA 1
ATOM 7386 C C . GLU C 1 165 ? 29.942 -91.333 25.917 1.00 22.89 183 GLU C C 1
ATOM 7387 O O . GLU C 1 165 ? 30.845 -92.178 25.919 1.00 22.45 183 GLU C O 1
ATOM 7393 N N . SER C 1 166 ? 29.850 -90.389 24.998 1.00 22.85 184 SER C N 1
ATOM 7394 C CA . SER C 1 166 ? 30.742 -90.376 23.837 1.00 23.10 184 SER C CA 1
ATOM 7395 C C . SER C 1 166 ? 31.865 -89.351 23.950 1.00 22.94 184 SER C C 1
ATOM 7396 O O . SER C 1 166 ? 32.773 -89.340 23.143 1.00 23.58 184 SER C O 1
ATOM 7399 N N . ASN C 1 167 ? 31.784 -88.477 24.930 1.00 23.14 185 ASN C N 1
ATOM 7400 C CA . ASN C 1 167 ? 32.880 -87.564 25.222 1.00 23.39 185 ASN C CA 1
ATOM 7401 C C . ASN C 1 167 ? 32.719 -86.993 26.605 1.00 23.25 185 ASN C C 1
ATOM 7402 O O . ASN C 1 167 ? 31.738 -87.296 27.283 1.00 23.68 185 ASN C O 1
ATOM 7407 N N . VAL C 1 168 ? 33.696 -86.205 27.052 1.00 23.10 186 VAL C N 1
ATOM 7408 C CA . VAL C 1 168 ? 33.624 -85.597 28.373 1.00 23.10 186 VAL C CA 1
ATOM 7409 C C . VAL C 1 168 ? 33.838 -84.078 28.280 1.00 23.30 186 VAL C C 1
ATOM 7410 O O . VAL C 1 168 ? 34.660 -83.610 27.497 1.00 23.03 186 VAL C O 1
ATOM 7414 N N . THR C 1 169 ? 33.053 -83.312 29.041 1.00 23.43 187 THR C N 1
ATOM 7415 C CA . THR C 1 169 ? 33.159 -81.858 29.003 1.00 23.60 187 THR C CA 1
ATOM 7416 C C . THR C 1 169 ? 33.339 -81.241 30.387 1.00 23.44 187 THR C C 1
ATOM 7417 O O . THR C 1 169 ? 32.529 -81.457 31.286 1.00 23.26 187 THR C O 1
ATOM 7421 N N . TRP C 1 170 ? 34.394 -80.432 30.515 1.00 23.31 188 TRP C N 1
ATOM 7422 C CA . TRP C 1 170 ? 34.722 -79.751 31.743 1.00 23.29 188 TRP C CA 1
ATOM 7423 C C . TRP C 1 170 ? 34.635 -78.223 31.532 1.00 23.58 188 TRP C C 1
ATOM 7424 O O . TRP C 1 170 ? 35.057 -77.734 30.504 1.00 23.36 188 TRP C O 1
ATOM 7435 N N . GLN C 1 171 ? 34.114 -77.494 32.528 1.00 23.72 189 GLN C N 1
ATOM 7436 C CA A GLN C 1 171 ? 34.025 -76.043 32.441 0.50 23.77 189 GLN C CA 1
ATOM 7437 C CA B GLN C 1 171 ? 33.982 -76.024 32.470 0.50 24.10 189 GLN C CA 1
ATOM 7438 C C . GLN C 1 171 ? 34.460 -75.404 33.757 1.00 23.95 189 GLN C C 1
ATOM 7439 O O . GLN C 1 171 ? 34.154 -75.895 34.817 1.00 24.03 189 GLN C O 1
ATOM 7450 N N . GLN C 1 172 ? 35.199 -74.308 33.667 1.00 24.18 190 GLN C N 1
ATOM 7451 C CA . GLN C 1 172 ? 35.643 -73.609 34.873 1.00 24.47 190 GLN C CA 1
ATOM 7452 C C . GLN C 1 172 ? 35.776 -72.139 34.670 1.00 24.27 190 GLN C C 1
ATOM 7453 O O . GLN C 1 172 ? 36.121 -71.683 33.591 1.00 24.32 190 GLN C O 1
ATOM 7459 N N . ASP C 1 173 ? 35.519 -71.404 35.749 1.00 24.19 191 ASP C N 1
ATOM 7460 C CA . ASP C 1 173 ? 35.679 -69.966 35.794 1.00 23.95 191 ASP C CA 1
ATOM 7461 C C . ASP C 1 173 ? 37.157 -69.644 35.989 1.00 23.64 191 ASP C C 1
ATOM 7462 O O . ASP C 1 173 ? 37.746 -70.034 36.995 1.00 23.93 191 ASP C O 1
ATOM 7467 N N . ILE C 1 174 ? 37.757 -68.960 35.016 1.00 22.93 192 ILE C N 1
ATOM 7468 C CA . ILE C 1 174 ? 39.155 -68.576 35.107 1.00 22.58 192 ILE C CA 1
ATOM 7469 C C . ILE C 1 174 ? 39.298 -67.069 35.138 1.00 22.80 192 ILE C C 1
ATOM 7470 O O . ILE C 1 174 ? 40.332 -66.534 34.768 1.00 22.98 192 ILE C O 1
ATOM 7475 N N . THR C 1 175 ? 38.262 -66.380 35.615 1.00 23.03 193 THR C N 1
ATOM 7476 C CA . THR C 1 175 ? 38.271 -64.925 35.649 1.00 22.95 193 THR C CA 1
ATOM 7477 C C . THR C 1 175 ? 39.491 -64.399 36.375 1.00 23.40 193 THR C C 1
ATOM 7478 O O . THR C 1 175 ? 40.144 -63.486 35.904 1.00 23.37 193 THR C O 1
ATOM 7482 N N . ASP C 1 176 ? 39.821 -65.001 37.504 1.00 24.18 194 ASP C N 1
ATOM 7483 C CA . ASP C 1 176 ? 41.000 -64.565 38.279 1.00 24.95 194 ASP C CA 1
ATOM 7484 C C . ASP C 1 176 ? 42.288 -64.580 37.440 1.00 25.07 194 ASP C C 1
ATOM 7485 O O . ASP C 1 176 ? 43.195 -63.774 37.684 1.00 25.94 194 ASP C O 1
ATOM 7490 N N . LEU C 1 177 ? 42.346 -65.436 36.417 1.00 24.88 195 LEU C N 1
ATOM 7491 C CA . LEU C 1 177 ? 43.552 -65.538 35.568 1.00 24.76 195 LEU C CA 1
ATOM 7492 C C . LEU C 1 177 ? 43.577 -64.561 34.376 1.00 24.83 195 LEU C C 1
ATOM 7493 O O . LEU C 1 177 ? 44.458 -64.643 33.520 1.00 24.04 195 LEU C O 1
ATOM 7498 N N . TYR C 1 178 ? 42.650 -63.604 34.355 1.00 25.35 196 TYR C N 1
ATOM 7499 C CA . TYR C 1 178 ? 42.559 -62.649 33.229 1.00 25.46 196 TYR C CA 1
ATOM 7500 C C . TYR C 1 178 ? 43.876 -61.914 32.903 1.00 25.63 196 TYR C C 1
ATOM 7501 O O . TYR C 1 178 ? 44.164 -61.659 31.739 1.00 25.54 196 TYR C O 1
ATOM 7510 N N . PRO C 1 179 ? 44.646 -61.529 33.927 1.00 26.03 197 PRO C N 1
ATOM 7511 C CA . PRO C 1 179 ? 45.903 -60.815 33.650 1.00 26.30 197 PRO C CA 1
ATOM 7512 C C . PRO C 1 179 ? 46.888 -61.578 32.757 1.00 26.65 197 PRO C C 1
ATOM 7513 O O . PRO C 1 179 ? 47.687 -60.950 32.069 1.00 27.12 197 PRO C O 1
ATOM 7517 N N . LEU C 1 180 ? 46.847 -62.909 32.785 1.00 26.87 198 LEU C N 1
ATOM 7518 C CA . LEU C 1 180 ? 47.736 -63.711 31.948 1.00 27.14 198 LEU C CA 1
ATOM 7519 C C . LEU C 1 180 ? 47.158 -63.895 30.547 1.00 27.63 198 LEU C C 1
ATOM 7520 O O . LEU C 1 180 ? 47.872 -64.282 29.624 1.00 27.83 198 LEU C O 1
ATOM 7525 N N . LEU C 1 181 ? 45.865 -63.624 30.396 1.00 28.17 199 LEU C N 1
ATOM 7526 C CA . LEU C 1 181 ? 45.196 -63.722 29.095 1.00 28.74 199 LEU C CA 1
ATOM 7527 C C . LEU C 1 181 ? 45.197 -62.385 28.367 1.00 29.44 199 LEU C C 1
ATOM 7528 O O . LEU C 1 181 ? 44.904 -62.315 27.183 1.00 29.46 199 LEU C O 1
ATOM 7533 N N . GLU C 1 182 ? 45.515 -61.327 29.097 1.00 30.61 200 GLU C N 1
ATOM 7534 C CA . GLU C 1 182 ? 45.465 -59.954 28.575 1.00 31.50 200 GLU C CA 1
ATOM 7535 C C . GLU C 1 182 ? 46.410 -59.751 27.389 1.00 31.76 200 GLU C C 1
ATOM 7536 O O . GLU C 1 182 ? 47.556 -60.212 27.407 1.00 32.08 200 GLU C O 1
ATOM 7542 N N . GLY C 1 183 ? 45.928 -59.053 26.363 1.00 32.25 201 GLY C N 1
ATOM 7543 C CA . GLY C 1 183 ? 46.728 -58.793 25.153 1.00 32.51 201 GLY C CA 1
ATOM 7544 C C . GLY C 1 183 ? 47.013 -60.071 24.384 1.00 32.63 201 GLY C C 1
ATOM 7545 O O . GLY C 1 183 ? 46.083 -60.771 23.978 1.00 32.93 201 GLY C O 1
ATOM 7546 N N . GLU C 1 184 ? 48.303 -60.376 24.188 1.00 32.56 202 GLU C N 1
ATOM 7547 C CA . GLU C 1 184 ? 48.720 -61.600 23.487 1.00 32.55 202 GLU C CA 1
ATOM 7548 C C . GLU C 1 184 ? 49.182 -62.666 24.484 1.00 31.84 202 GLU C C 1
ATOM 7549 O O . GLU C 1 184 ? 50.239 -62.524 25.118 1.00 32.18 202 GLU C O 1
ATOM 7555 N N . ALA C 1 185 ? 48.411 -63.744 24.599 1.00 30.52 203 ALA C N 1
ATOM 7556 C CA . ALA C 1 185 ? 48.768 -64.846 25.481 1.00 29.39 203 ALA C CA 1
ATOM 7557 C C . ALA C 1 185 ? 48.778 -66.175 24.715 1.00 28.47 203 ALA C C 1
ATOM 7558 O O . ALA C 1 185 ? 48.071 -66.343 23.719 1.00 28.48 203 ALA C O 1
ATOM 7560 N N . TYR C 1 186 ? 49.600 -67.104 25.174 1.00 27.32 204 TYR C N 1
ATOM 7561 C CA . TYR C 1 186 ? 49.656 -68.431 24.593 1.00 26.48 204 TYR C CA 1
ATOM 7562 C C . TYR C 1 186 ? 48.996 -69.447 25.528 1.00 25.93 204 TYR C C 1
ATOM 7563 O O . TYR C 1 186 ? 49.464 -69.674 26.638 1.00 26.00 204 TYR C O 1
ATOM 7572 N N . VAL C 1 187 ? 47.901 -70.035 25.071 1.00 25.18 205 VAL C N 1
ATOM 7573 C CA . VAL C 1 187 ? 47.180 -71.038 25.824 1.00 24.50 205 VAL C CA 1
ATOM 7574 C C . VAL C 1 187 ? 47.471 -72.405 25.208 1.00 24.15 205 VAL C C 1
ATOM 7575 O O . VAL C 1 187 ? 47.710 -72.504 24.016 1.00 24.45 205 VAL C O 1
ATOM 7579 N N . GLY C 1 188 ? 47.448 -73.455 26.014 1.00 23.40 206 GLY C N 1
ATOM 7580 C CA . GLY C 1 188 ? 47.774 -74.778 25.511 1.00 22.95 206 GLY C CA 1
ATOM 7581 C C . GLY C 1 188 ? 47.146 -75.916 26.282 1.00 22.54 206 GLY C C 1
ATOM 7582 O O . GLY C 1 188 ? 46.430 -75.708 27.247 1.00 22.30 206 GLY C O 1
ATOM 7583 N N . ILE C 1 189 ? 47.371 -77.127 25.787 1.00 22.13 207 ILE C N 1
ATOM 7584 C CA . ILE C 1 189 ? 46.909 -78.340 26.443 1.00 21.52 207 ILE C CA 1
ATOM 7585 C C . ILE C 1 189 ? 48.000 -79.370 26.359 1.00 21.46 207 ILE C C 1
ATOM 7586 O O . ILE C 1 189 ? 48.599 -79.570 25.303 1.00 21.47 207 ILE C O 1
ATOM 7591 N N . TYR C 1 190 ? 48.283 -79.991 27.489 1.00 21.22 208 TYR C N 1
ATOM 7592 C CA . TYR C 1 190 ? 49.237 -81.057 27.571 1.00 20.92 208 TYR C CA 1
ATOM 7593 C C . TYR C 1 190 ? 48.504 -82.286 28.013 1.00 20.58 208 TYR C C 1
ATOM 7594 O O . TYR C 1 190 ? 47.668 -82.207 28.908 1.00 20.57 208 TYR C O 1
ATOM 7603 N N . ILE C 1 191 ? 48.743 -83.411 27.338 1.00 20.07 209 ILE C N 1
ATOM 7604 C CA . ILE C 1 191 ? 48.218 -84.704 27.799 1.00 19.74 209 ILE C CA 1
ATOM 7605 C C . ILE C 1 191 ? 49.366 -85.696 27.772 1.00 20.00 209 ILE C C 1
ATOM 7606 O O . ILE C 1 191 ? 50.114 -85.761 26.795 1.00 20.20 209 ILE C O 1
ATOM 7611 N N . ASP C 1 192 ? 49.530 -86.439 28.863 1.00 20.08 210 ASP C N 1
ATOM 7612 C CA . ASP C 1 192 ? 50.632 -87.395 28.999 1.00 20.30 210 ASP C CA 1
ATOM 7613 C C . ASP C 1 192 ? 50.324 -88.696 28.190 1.00 20.33 210 ASP C C 1
ATOM 7614 O O . ASP C 1 192 ? 50.145 -89.777 28.754 1.00 20.12 210 ASP C O 1
ATOM 7619 N N . THR C 1 193 ? 50.265 -88.548 26.868 1.00 20.22 211 THR C N 1
ATOM 7620 C CA . THR C 1 193 ? 49.943 -89.638 25.956 1.00 20.28 211 THR C CA 1
ATOM 7621 C C . THR C 1 193 ? 51.195 -90.106 25.239 1.00 20.38 211 THR C C 1
ATOM 7622 O O . THR C 1 193 ? 51.993 -89.292 24.807 1.00 20.14 211 THR C O 1
ATOM 7626 N N . TRP C 1 194 ? 51.362 -91.424 25.113 1.00 20.63 212 TRP C N 1
ATOM 7627 C CA . TRP C 1 194 ? 52.502 -91.991 24.370 1.00 20.93 212 TRP C CA 1
ATOM 7628 C C . TRP C 1 194 ? 52.055 -92.830 23.155 1.00 21.13 212 TRP C C 1
ATOM 7629 O O . TRP C 1 194 ? 52.847 -93.623 22.598 1.00 20.88 212 TRP C O 1
ATOM 7640 N N . THR C 1 195 ? 50.795 -92.649 22.738 1.00 21.18 213 THR C N 1
ATOM 7641 C CA . THR C 1 195 ? 50.261 -93.362 21.568 1.00 21.14 213 THR C CA 1
ATOM 7642 C C . THR C 1 195 ? 50.117 -92.438 20.377 1.00 21.21 213 THR C C 1
ATOM 7643 O O . THR C 1 195 ? 50.016 -91.216 20.526 1.00 21.07 213 THR C O 1
ATOM 7647 N N . SER C 1 196 ? 50.134 -93.039 19.189 1.00 21.41 214 SER C N 1
ATOM 7648 C CA . SER C 1 196 ? 49.919 -92.321 17.926 1.00 21.57 214 SER C CA 1
ATOM 7649 C C . SER C 1 196 ? 48.444 -91.918 17.804 1.00 21.23 214 SER C C 1
ATOM 7650 O O . SER C 1 196 ? 48.118 -90.866 17.260 1.00 20.83 214 SER C O 1
ATOM 7653 N N . GLU C 1 197 ? 47.565 -92.747 18.339 1.00 21.28 215 GLU C N 1
ATOM 7654 C CA . GLU C 1 197 ? 46.146 -92.468 18.296 1.00 21.80 215 GLU C CA 1
ATOM 7655 C C . GLU C 1 197 ? 45.829 -91.218 19.112 1.00 21.53 215 GLU C C 1
ATOM 7656 O O . GLU C 1 197 ? 45.255 -90.259 18.598 1.00 21.52 215 GLU C O 1
ATOM 7662 N N . GLY C 1 198 ? 46.191 -91.247 20.390 1.00 21.17 216 GLY C N 1
ATOM 7663 C CA . GLY C 1 198 ? 46.015 -90.114 21.262 1.00 20.98 216 GLY C CA 1
ATOM 7664 C C . GLY C 1 198 ? 44.575 -89.727 21.535 1.00 21.09 216 GLY C C 1
ATOM 7665 O O . GLY C 1 198 ? 43.676 -90.588 21.614 1.00 21.15 216 GLY C O 1
ATOM 7666 N N . TYR C 1 199 ? 44.352 -88.419 21.645 1.00 20.87 217 TYR C N 1
ATOM 7667 C CA . TYR C 1 199 ? 43.070 -87.872 22.015 1.00 20.82 217 TYR C CA 1
ATOM 7668 C C . TYR C 1 199 ? 42.637 -86.752 21.069 1.00 21.05 217 TYR C C 1
ATOM 7669 O O . TYR C 1 199 ? 43.461 -86.144 20.389 1.00 20.55 217 TYR C O 1
ATOM 7678 N N . LEU C 1 200 ? 41.330 -86.474 21.049 1.00 21.47 218 LEU C N 1
ATOM 7679 C CA . LEU C 1 200 ? 40.783 -85.321 20.308 1.00 21.59 218 LEU C CA 1
ATOM 7680 C C . LEU C 1 200 ? 40.294 -84.290 21.336 1.00 21.62 218 LEU C C 1
ATOM 7681 O O . LEU C 1 200 ? 39.599 -84.654 22.283 1.00 21.94 218 LEU C O 1
ATOM 7686 N N . VAL C 1 201 ? 40.690 -83.027 21.196 1.00 21.45 219 VAL C N 1
ATOM 7687 C CA . VAL C 1 201 ? 40.248 -82.009 22.154 1.00 21.70 219 VAL C CA 1
ATOM 7688 C C . VAL C 1 201 ? 39.678 -80.744 21.518 1.00 21.95 219 VAL C C 1
ATOM 7689 O O . VAL C 1 201 ? 40.127 -80.300 20.455 1.00 21.02 219 VAL C O 1
ATOM 7693 N N . ASN C 1 202 ? 38.676 -80.180 22.204 1.00 22.30 220 ASN C N 1
ATOM 7694 C CA . ASN C 1 202 ? 38.154 -78.845 21.917 1.00 22.84 220 ASN C CA 1
ATOM 7695 C C . ASN C 1 202 ? 38.411 -77.955 23.127 1.00 22.85 220 ASN C C 1
ATOM 7696 O O . ASN C 1 202 ? 38.404 -78.427 24.254 1.00 23.31 220 ASN C O 1
ATOM 7701 N N . ALA C 1 203 ? 38.635 -76.674 22.903 1.00 22.86 221 ALA C N 1
ATOM 7702 C CA . ALA C 1 203 ? 38.818 -75.747 24.014 1.00 22.96 221 ALA C CA 1
ATOM 7703 C C . ALA C 1 203 ? 38.319 -74.378 23.609 1.00 23.13 221 ALA C C 1
ATOM 7704 O O . ALA C 1 203 ? 38.749 -73.834 22.607 1.00 23.33 221 ALA C O 1
ATOM 7706 N N . ASP C 1 204 ? 37.363 -73.855 24.371 1.00 23.24 222 ASP C N 1
ATOM 7707 C CA . ASP C 1 204 ? 36.802 -72.543 24.121 1.00 23.57 222 ASP C CA 1
ATOM 7708 C C . ASP C 1 204 ? 37.063 -71.648 25.306 1.00 23.17 222 ASP C C 1
ATOM 7709 O O . ASP C 1 204 ? 37.002 -72.085 26.432 1.00 23.23 222 ASP C O 1
ATOM 7714 N N . ILE C 1 205 ? 37.363 -70.391 25.043 1.00 23.08 223 ILE C N 1
ATOM 7715 C CA . ILE C 1 205 ? 37.444 -69.396 26.092 1.00 23.02 223 ILE C CA 1
ATOM 7716 C C . ILE C 1 205 ? 36.407 -68.331 25.771 1.00 23.65 223 ILE C C 1
ATOM 7717 O O . ILE C 1 205 ? 36.416 -67.738 24.677 1.00 23.76 223 ILE C O 1
ATOM 7722 N N . ASP C 1 206 ? 35.450 -68.172 26.676 1.00 24.04 224 ASP C N 1
ATOM 7723 C CA . ASP C 1 206 ? 34.377 -67.210 26.501 1.00 24.31 224 ASP C CA 1
ATOM 7724 C C . ASP C 1 206 ? 34.543 -66.066 27.480 1.00 24.23 224 ASP C C 1
ATOM 7725 O O . ASP C 1 206 ? 34.705 -66.285 28.680 1.00 24.40 224 ASP C O 1
ATOM 7730 N N . VAL C 1 207 ? 34.551 -64.845 26.955 1.00 24.37 225 VAL C N 1
ATOM 7731 C CA . VAL C 1 207 ? 34.656 -63.648 27.778 1.00 24.39 225 VAL C CA 1
ATOM 7732 C C . VAL C 1 207 ? 33.321 -62.937 27.799 1.00 25.02 225 VAL C C 1
ATOM 7733 O O . VAL C 1 207 ? 32.759 -62.613 26.743 1.00 25.12 225 VAL C O 1
ATOM 7737 N N . LYS C 1 208 ? 32.807 -62.710 29.001 1.00 25.47 226 LYS C N 1
ATOM 7738 C CA . LYS C 1 208 ? 31.555 -62.017 29.191 1.00 25.77 226 LYS C CA 1
ATOM 7739 C C . LYS C 1 208 ? 31.874 -60.627 29.702 1.00 25.91 226 LYS C C 1
ATOM 7740 O O . LYS C 1 208 ? 32.468 -60.476 30.763 1.00 25.72 226 LYS C O 1
ATOM 7744 N N . GLU C 1 209 ? 31.533 -59.611 28.912 1.00 26.47 227 GLU C N 1
ATOM 7745 C CA . GLU C 1 209 ? 31.772 -58.212 29.294 1.00 26.78 227 GLU C CA 1
ATOM 7746 C C . GLU C 1 209 ? 30.581 -57.678 30.075 1.00 27.31 227 GLU C C 1
ATOM 7747 O O . GLU C 1 209 ? 29.431 -57.961 29.733 1.00 27.41 227 GLU C O 1
ATOM 7753 N N . SER C 1 210 ? 30.849 -56.924 31.135 1.00 28.14 228 SER C N 1
ATOM 7754 C CA . SER C 1 210 ? 29.769 -56.324 31.921 1.00 29.00 228 SER C CA 1
ATOM 7755 C C . SER C 1 210 ? 29.038 -55.283 31.098 1.00 29.86 228 SER C C 1
ATOM 7756 O O . SER C 1 210 ? 29.661 -54.487 30.400 1.00 29.74 228 SER C O 1
ATOM 7759 N N . ARG C 1 211 ? 27.712 -55.281 31.202 1.00 31.12 229 ARG C N 1
ATOM 7760 C CA . ARG C 1 211 ? 26.878 -54.304 30.497 1.00 32.18 229 ARG C CA 1
ATOM 7761 C C . ARG C 1 211 ? 26.876 -52.932 31.208 1.00 32.79 229 ARG C C 1
ATOM 7762 O O . ARG C 1 211 ? 26.186 -52.009 30.772 1.00 33.00 229 ARG C O 1
ATOM 7770 N N . LEU C 1 212 ? 27.629 -52.812 32.306 1.00 33.50 230 LEU C N 1
ATOM 7771 C CA . LEU C 1 212 ? 27.654 -51.570 33.102 1.00 34.06 230 LEU C CA 1
ATOM 7772 C C . LEU C 1 212 ? 28.811 -50.647 32.711 1.00 34.61 230 LEU C C 1
ATOM 7773 O O . LEU C 1 212 ? 29.984 -51.018 32.815 1.00 34.44 230 LEU C O 1
ATOM 7778 N N . ALA C 1 213 ? 28.456 -49.431 32.289 1.00 35.34 231 ALA C N 1
ATOM 7779 C CA . ALA C 1 213 ? 29.430 -48.428 31.854 1.00 35.93 231 ALA C CA 1
ATOM 7780 C C . ALA C 1 213 ? 30.302 -47.908 33.008 1.00 36.49 231 ALA C C 1
ATOM 7781 O O . ALA C 1 213 ? 31.345 -47.280 32.772 1.00 36.74 231 ALA C O 1
ATOM 7783 N N . CYS C 1 214 ? 29.865 -48.140 34.248 1.00 36.87 232 CYS C N 1
ATOM 7784 C CA . CYS C 1 214 ? 30.619 -47.697 35.420 1.00 37.22 232 CYS C CA 1
ATOM 7785 C C . CYS C 1 214 ? 31.133 -48.880 36.276 1.00 36.86 232 CYS C C 1
ATOM 7786 O O . CYS C 1 214 ? 31.441 -48.710 37.456 1.00 37.05 232 CYS C O 1
ATOM 7789 N N . ASP C 1 215 ? 31.227 -50.067 35.661 1.00 36.47 233 ASP C N 1
ATOM 7790 C CA . ASP C 1 215 ? 31.811 -51.264 36.317 1.00 36.04 233 ASP C CA 1
ATOM 7791 C C . ASP C 1 215 ? 33.221 -51.457 35.779 1.00 35.67 233 ASP C C 1
ATOM 7792 O O . ASP C 1 215 ? 33.422 -52.132 34.776 1.00 35.54 233 ASP C O 1
ATOM 7797 N N . VAL C 1 216 ? 34.194 -50.854 36.456 1.00 35.48 234 VAL C N 1
ATOM 7798 C CA . VAL C 1 216 ? 35.579 -50.823 35.967 1.00 35.32 234 VAL C CA 1
ATOM 7799 C C . VAL C 1 216 ? 36.340 -52.118 36.225 1.00 35.22 234 VAL C C 1
ATOM 7800 O O . VAL C 1 216 ? 36.177 -52.756 37.269 1.00 35.47 234 VAL C O 1
ATOM 7804 N N . LEU C 1 217 ? 37.179 -52.493 35.261 1.00 34.95 235 LEU C N 1
ATOM 7805 C CA . LEU C 1 217 ? 38.044 -53.653 35.385 1.00 34.53 235 LEU C CA 1
ATOM 7806 C C . LEU C 1 217 ? 39.076 -53.391 36.473 1.00 34.27 235 LEU C C 1
ATOM 7807 O O . LEU C 1 217 ? 39.894 -52.483 36.343 1.00 34.21 235 LEU C O 1
ATOM 7812 N N . PRO C 1 218 ? 39.041 -54.183 37.555 1.00 33.99 236 PRO C N 1
ATOM 7813 C CA . PRO C 1 218 ? 40.027 -53.996 38.620 1.00 33.80 236 PRO C CA 1
ATOM 7814 C C . PRO C 1 218 ? 41.438 -54.403 38.188 1.00 33.60 236 PRO C C 1
ATOM 7815 O O . PRO C 1 218 ? 41.595 -55.338 37.395 1.00 33.62 236 PRO C O 1
ATOM 7819 N N . LYS C 1 219 ? 42.448 -53.673 38.671 1.00 33.44 237 LYS C N 1
ATOM 7820 C CA . LYS C 1 219 ? 43.851 -54.021 38.410 1.00 33.18 237 LYS C CA 1
ATOM 7821 C C . LYS C 1 219 ? 44.128 -55.297 39.157 1.00 32.79 237 LYS C C 1
ATOM 7822 O O . LYS C 1 219 ? 44.196 -55.303 40.374 1.00 32.89 237 LYS C O 1
ATOM 7825 N N . ARG C 1 220 ? 44.279 -56.384 38.417 1.00 32.36 238 ARG C N 1
ATOM 7826 C CA . ARG C 1 220 ? 44.381 -57.698 39.000 1.00 31.91 238 ARG C CA 1
ATOM 7827 C C . ARG C 1 220 ? 45.771 -58.300 38.713 1.00 30.59 238 ARG C C 1
ATOM 7828 O O . ARG C 1 220 ? 46.395 -57.962 37.728 1.00 30.22 238 ARG C O 1
ATOM 7836 N N . HIS C 1 221 ? 46.254 -59.163 39.604 1.00 29.33 239 HIS C N 1
ATOM 7837 C CA . HIS C 1 221 ? 47.588 -59.764 39.461 1.00 28.42 239 HIS C CA 1
ATOM 7838 C C . HIS C 1 221 ? 47.554 -61.282 39.656 1.00 27.33 239 HIS C C 1
ATOM 7839 O O . HIS C 1 221 ? 46.700 -61.799 40.355 1.00 26.48 239 HIS C O 1
ATOM 7846 N N . VAL C 1 222 ? 48.480 -61.984 38.994 1.00 26.31 240 VAL C N 1
ATOM 7847 C CA . VAL C 1 222 ? 48.652 -63.416 39.202 1.00 25.65 240 VAL C CA 1
ATOM 7848 C C . VAL C 1 222 ? 50.124 -63.713 39.468 1.00 25.08 240 VAL C C 1
ATOM 7849 O O . VAL C 1 222 ? 50.985 -63.379 38.657 1.00 25.20 240 VAL C O 1
ATOM 7853 N N . GLU C 1 223 ? 50.398 -64.345 40.606 1.00 24.22 241 GLU C N 1
ATOM 7854 C CA . GLU C 1 223 ? 51.756 -64.693 41.005 1.00 23.78 241 GLU C CA 1
ATOM 7855 C C . GLU C 1 223 ? 51.956 -66.208 40.903 1.00 23.01 241 GLU C C 1
ATOM 7856 O O . GLU C 1 223 ? 51.480 -66.940 41.747 1.00 22.67 241 GLU C O 1
ATOM 7862 N N . PRO C 1 224 ? 52.652 -66.683 39.852 1.00 22.37 242 PRO C N 1
ATOM 7863 C CA . PRO C 1 224 ? 52.873 -68.125 39.742 1.00 21.89 242 PRO C CA 1
ATOM 7864 C C . PRO C 1 224 ? 53.891 -68.599 40.759 1.00 21.43 242 PRO C C 1
ATOM 7865 O O . PRO C 1 224 ? 54.946 -68.031 40.854 1.00 21.56 242 PRO C O 1
ATOM 7869 N N . LEU C 1 225 ? 53.550 -69.639 41.517 1.00 21.07 243 LEU C N 1
ATOM 7870 C CA . LEU C 1 225 ? 54.396 -70.118 42.627 1.00 20.60 243 LEU C CA 1
ATOM 7871 C C . LEU C 1 225 ? 55.084 -71.448 42.356 1.00 20.24 243 LEU C C 1
ATOM 7872 O O . LEU C 1 225 ? 56.244 -71.639 42.745 1.00 20.50 243 LEU C O 1
ATOM 7885 N N . ASN C 1 227 ? 54.722 -75.420 39.820 1.00 19.79 245 ASN C N 1
ATOM 7886 C CA . ASN C 1 227 ? 54.052 -76.307 38.875 1.00 20.10 245 ASN C CA 1
ATOM 7887 C C . ASN C 1 227 ? 54.925 -77.506 38.606 1.00 20.14 245 ASN C C 1
ATOM 7888 O O . ASN C 1 227 ? 55.905 -77.416 37.865 1.00 20.44 245 ASN C O 1
ATOM 7893 N N . THR C 1 228 ? 54.580 -78.639 39.212 1.00 20.25 246 THR C N 1
ATOM 7894 C CA . THR C 1 228 ? 55.400 -79.852 39.072 1.00 20.15 246 THR C CA 1
ATOM 7895 C C . THR C 1 228 ? 55.072 -80.669 37.833 1.00 20.33 246 THR C C 1
ATOM 7896 O O . THR C 1 228 ? 55.775 -81.632 37.532 1.00 20.60 246 THR C O 1
ATOM 7900 N N . VAL C 1 229 ? 53.997 -80.307 37.124 1.00 20.68 247 VAL C N 1
ATOM 7901 C CA . VAL C 1 229 ? 53.602 -81.047 35.910 1.00 20.55 247 VAL C CA 1
ATOM 7902 C C . VAL C 1 229 ? 54.790 -81.145 34.944 1.00 20.70 247 VAL C C 1
ATOM 7903 O O . VAL C 1 229 ? 55.450 -80.145 34.638 1.00 20.13 247 VAL C O 1
ATOM 7907 N N . TYR C 1 230 ? 55.062 -82.363 34.484 1.00 20.98 248 TYR C N 1
ATOM 7908 C CA . TYR C 1 230 ? 56.244 -82.624 33.642 1.00 21.14 248 TYR C CA 1
ATOM 7909 C C . TYR C 1 230 ? 55.954 -82.367 32.179 1.00 21.01 248 TYR C C 1
ATOM 7910 O O . TYR C 1 230 ? 55.756 -83.291 31.396 1.00 21.41 248 TYR C O 1
ATOM 7919 N N . TYR C 1 231 ? 55.960 -81.095 31.807 1.00 20.79 249 TYR C N 1
ATOM 7920 C CA . TYR C 1 231 ? 55.594 -80.688 30.444 1.00 20.36 249 TYR C CA 1
ATOM 7921 C C . TYR C 1 231 ? 56.635 -81.053 29.404 1.00 20.13 249 TYR C C 1
ATOM 7922 O O . TYR C 1 231 ? 56.314 -81.620 28.375 1.00 19.84 249 TYR C O 1
ATOM 7939 N N . GLY C 1 233 ? 60.881 -82.108 29.046 1.00 21.47 251 GLY C N 1
ATOM 7940 C CA . GLY C 1 233 ? 62.224 -82.432 29.524 1.00 21.81 251 GLY C CA 1
ATOM 7941 C C . GLY C 1 233 ? 62.302 -82.448 31.034 1.00 22.33 251 GLY C C 1
ATOM 7942 O O . GLY C 1 233 ? 63.319 -82.107 31.612 1.00 21.97 251 GLY C O 1
ATOM 7943 N N . GLN C 1 234 ? 61.210 -82.856 31.661 1.00 22.99 252 GLN C N 1
ATOM 7944 C CA . GLN C 1 234 ? 61.085 -82.839 33.106 1.00 23.53 252 GLN C CA 1
ATOM 7945 C C . GLN C 1 234 ? 60.800 -84.249 33.589 1.00 24.04 252 GLN C C 1
ATOM 7946 O O . GLN C 1 234 ? 60.317 -85.062 32.842 1.00 24.69 252 GLN C O 1
ATOM 7952 N N . SER C 1 235 ? 61.095 -84.535 34.844 1.00 24.80 253 SER C N 1
ATOM 7953 C CA . SER C 1 235 ? 60.891 -85.881 35.359 1.00 25.14 253 SER C CA 1
ATOM 7954 C C . SER C 1 235 ? 59.740 -85.952 36.365 1.00 24.95 253 SER C C 1
ATOM 7955 O O . SER C 1 235 ? 59.193 -84.929 36.783 1.00 24.98 253 SER C O 1
ATOM 7958 N N . TYR C 1 236 ? 59.360 -87.174 36.717 1.00 24.89 254 TYR C N 1
ATOM 7959 C CA . TYR C 1 236 ? 58.252 -87.412 37.625 1.00 24.94 254 TYR C CA 1
ATOM 7960 C C . TYR C 1 236 ? 58.524 -86.761 38.974 1.00 24.90 254 TYR C C 1
ATOM 7961 O O . TYR C 1 236 ? 59.581 -86.959 39.548 1.00 24.61 254 TYR C O 1
ATOM 7970 N N . PRO C 1 237 ? 57.569 -85.956 39.464 1.00 24.74 255 PRO C N 1
ATOM 7971 C CA . PRO C 1 237 ? 57.755 -85.225 40.712 1.00 24.59 255 PRO C CA 1
ATOM 7972 C C . PRO C 1 237 ? 57.476 -86.043 41.988 1.00 24.36 255 PRO C C 1
ATOM 7973 O O . PRO C 1 237 ? 56.387 -85.954 42.576 1.00 23.85 255 PRO C O 1
ATOM 7977 N N . ASP C 1 238 ? 58.469 -86.823 42.401 1.00 24.21 256 ASP C N 1
ATOM 7978 C CA . ASP C 1 238 ? 58.416 -87.549 43.666 1.00 24.14 256 ASP C CA 1
ATOM 7979 C C . ASP C 1 238 ? 59.296 -86.839 44.699 1.00 24.01 256 ASP C C 1
ATOM 7980 O O . ASP C 1 238 ? 59.600 -87.395 45.744 1.00 23.96 256 ASP C O 1
ATOM 7985 N N . ILE C 1 239 ? 59.733 -85.621 44.384 1.00 23.91 257 ILE C N 1
ATOM 7986 C CA . ILE C 1 239 ? 60.624 -84.878 45.274 1.00 23.89 257 ILE C CA 1
ATOM 7987 C C . ILE C 1 239 ? 60.055 -84.778 46.692 1.00 23.89 257 ILE C C 1
ATOM 7988 O O . ILE C 1 239 ? 60.803 -84.838 47.667 1.00 23.64 257 ILE C O 1
ATOM 7993 N N . PHE C 1 240 ? 58.726 -84.673 46.794 1.00 23.90 258 PHE C N 1
ATOM 7994 C CA . PHE C 1 240 ? 58.048 -84.571 48.084 1.00 24.33 258 PHE C CA 1
ATOM 7995 C C . PHE C 1 240 ? 58.306 -85.743 49.015 1.00 24.69 258 PHE C C 1
ATOM 7996 O O . PHE C 1 240 ? 58.134 -85.614 50.224 1.00 25.09 258 PHE C O 1
ATOM 8004 N N . ALA C 1 241 ? 58.712 -86.879 48.459 1.00 25.08 259 ALA C N 1
ATOM 8005 C CA . ALA C 1 241 ? 59.013 -88.061 49.263 1.00 25.43 259 ALA C CA 1
ATOM 8006 C C . ALA C 1 241 ? 60.220 -87.838 50.147 1.00 25.71 259 ALA C C 1
ATOM 8007 O O . ALA C 1 241 ? 60.348 -88.474 51.173 1.00 25.83 259 ALA C O 1
ATOM 8009 N N . ARG C 1 242 ? 61.108 -86.936 49.734 1.00 26.19 260 ARG C N 1
ATOM 8010 C CA . ARG C 1 242 ? 62.384 -86.723 50.428 1.00 26.52 260 ARG C CA 1
ATOM 8011 C C . ARG C 1 242 ? 62.530 -85.337 51.084 1.00 27.06 260 ARG C C 1
ATOM 8012 O O . ARG C 1 242 ? 63.340 -85.162 51.995 1.00 26.86 260 ARG C O 1
ATOM 8020 N N . ARG C 1 243 ? 61.765 -84.355 50.613 1.00 27.52 261 ARG C N 1
ATOM 8021 C CA . ARG C 1 243 ? 61.904 -82.996 51.123 1.00 27.97 261 ARG C CA 1
ATOM 8022 C C . ARG C 1 243 ? 60.741 -82.141 50.698 1.00 27.74 261 ARG C C 1
ATOM 8023 O O . ARG C 1 243 ? 60.034 -82.465 49.742 1.00 28.09 261 ARG C O 1
ATOM 8031 N N . ASP C 1 244 ? 60.530 -81.052 51.419 1.00 27.44 262 ASP C N 1
ATOM 8032 C CA . ASP C 1 244 ? 59.490 -80.111 51.072 1.00 26.99 262 ASP C CA 1
ATOM 8033 C C . ASP C 1 244 ? 60.021 -79.190 49.995 1.00 26.88 262 ASP C C 1
ATOM 8034 O O . ASP C 1 244 ? 61.245 -78.996 49.865 1.00 26.68 262 ASP C O 1
ATOM 8039 N N . VAL C 1 245 ? 59.106 -78.610 49.231 1.00 26.42 263 VAL C N 1
ATOM 8040 C CA . VAL C 1 245 ? 59.467 -77.678 48.185 1.00 26.14 263 VAL C CA 1
ATOM 8041 C C . VAL C 1 245 ? 59.017 -76.251 48.570 1.00 26.12 263 VAL C C 1
ATOM 8042 O O . VAL C 1 245 ? 57.845 -76.013 48.885 1.00 25.94 263 VAL C O 1
ATOM 8046 N N . SER C 1 246 ? 59.957 -75.315 48.550 1.00 25.77 264 SER C N 1
ATOM 8047 C CA . SER C 1 246 ? 59.664 -73.952 48.914 1.00 25.61 264 SER C CA 1
ATOM 8048 C C . SER C 1 246 ? 60.113 -72.963 47.841 1.00 25.67 264 SER C C 1
ATOM 8049 O O . SER C 1 246 ? 61.006 -73.255 47.031 1.00 25.71 264 SER C O 1
ATOM 8052 N N . THR C 1 247 ? 59.473 -71.800 47.825 1.00 25.54 265 THR C N 1
ATOM 8053 C CA . THR C 1 247 ? 59.901 -70.711 46.963 1.00 25.45 265 THR C CA 1
ATOM 8054 C C . THR C 1 247 ? 59.644 -69.391 47.650 1.00 25.65 265 THR C C 1
ATOM 8055 O O . THR C 1 247 ? 58.721 -69.272 48.444 1.00 25.87 265 THR C O 1
ATOM 8059 N N . ASP C 1 248 ? 60.492 -68.415 47.368 1.00 25.90 266 ASP C N 1
ATOM 8060 C CA . ASP C 1 248 ? 60.298 -67.068 47.856 1.00 25.93 266 ASP C CA 1
ATOM 8061 C C . ASP C 1 248 ? 59.517 -66.279 46.830 1.00 25.85 266 ASP C C 1
ATOM 8062 O O . ASP C 1 248 ? 59.650 -66.509 45.629 1.00 25.87 266 ASP C O 1
ATOM 8067 N N . PHE C 1 249 ? 58.713 -65.336 47.308 1.00 25.72 267 PHE C N 1
ATOM 8068 C CA . PHE C 1 249 ? 57.947 -64.458 46.440 1.00 25.47 267 PHE C CA 1
ATOM 8069 C C . PHE C 1 249 ? 57.791 -63.078 47.096 1.00 25.65 267 PHE C C 1
ATOM 8070 O O . PHE C 1 249 ? 57.895 -62.942 48.313 1.00 25.15 267 PHE C O 1
ATOM 8078 N N . THR C 1 250 ? 57.540 -62.062 46.280 1.00 25.86 268 THR C N 1
ATOM 8079 C CA . THR C 1 250 ? 57.457 -60.707 46.771 1.00 25.97 268 THR C CA 1
ATOM 8080 C C . THR C 1 250 ? 56.051 -60.173 46.663 1.00 26.07 268 THR C C 1
ATOM 8081 O O . THR C 1 250 ? 55.371 -60.386 45.659 1.00 26.23 268 THR C O 1
ATOM 8085 N N . VAL C 1 251 ? 55.609 -59.508 47.729 1.00 26.18 269 VAL C N 1
ATOM 8086 C CA . VAL C 1 251 ? 54.302 -58.875 47.780 1.00 26.25 269 VAL C CA 1
ATOM 8087 C C . VAL C 1 251 ? 54.503 -57.378 47.795 1.00 26.63 269 VAL C C 1
ATOM 8088 O O . VAL C 1 251 ? 55.270 -56.861 48.615 1.00 26.62 269 VAL C O 1
ATOM 8092 N N . PRO C 1 252 ? 53.847 -56.667 46.869 1.00 27.01 270 PRO C N 1
ATOM 8093 C CA . PRO C 1 252 ? 54.013 -55.224 46.808 1.00 27.38 270 PRO C CA 1
ATOM 8094 C C . PRO C 1 252 ? 53.051 -54.459 47.701 1.00 27.65 270 PRO C C 1
ATOM 8095 O O . PRO C 1 252 ? 51.997 -54.982 48.087 1.00 27.70 270 PRO C O 1
ATOM 8099 N N . LYS C 1 253 ? 53.433 -53.230 48.044 1.00 27.80 271 LYS C N 1
ATOM 8100 C CA A LYS C 1 253 ? 52.569 -52.346 48.809 0.50 27.88 271 LYS C CA 1
ATOM 8101 C CA B LYS C 1 253 ? 52.567 -52.344 48.804 0.50 27.81 271 LYS C CA 1
ATOM 8102 C C . LYS C 1 253 ? 51.213 -52.240 48.119 1.00 27.93 271 LYS C C 1
ATOM 8103 O O . LYS C 1 253 ? 51.138 -52.108 46.903 1.00 28.05 271 LYS C O 1
ATOM 8114 N N . GLY C 1 254 ? 50.148 -52.311 48.894 1.00 28.21 272 GLY C N 1
ATOM 8115 C CA . GLY C 1 254 ? 48.801 -52.138 48.346 1.00 28.51 272 GLY C CA 1
ATOM 8116 C C . GLY C 1 254 ? 48.135 -53.374 47.783 1.00 28.64 272 GLY C C 1
ATOM 8117 O O . GLY C 1 254 ? 47.031 -53.287 47.237 1.00 28.75 272 GLY C O 1
ATOM 8118 N N . ALA C 1 255 ? 48.797 -54.526 47.887 1.00 28.61 273 ALA C N 1
ATOM 8119 C CA . ALA C 1 255 ? 48.190 -55.777 47.451 1.00 28.41 273 ALA C CA 1
ATOM 8120 C C . ALA C 1 255 ? 46.964 -56.055 48.315 1.00 28.10 273 ALA C C 1
ATOM 8121 O O . ALA C 1 255 ? 47.044 -56.009 49.531 1.00 28.21 273 ALA C O 1
ATOM 8123 N N . LYS C 1 256 ? 45.834 -56.334 47.678 1.00 27.99 274 LYS C N 1
ATOM 8124 C CA . LYS C 1 256 ? 44.577 -56.563 48.392 1.00 27.88 274 LYS C CA 1
ATOM 8125 C C . LYS C 1 256 ? 43.911 -57.880 47.980 1.00 27.59 274 LYS C C 1
ATOM 8126 O O . LYS C 1 256 ? 44.131 -58.384 46.871 1.00 27.20 274 LYS C O 1
ATOM 8132 N N . ASN C 1 257 ? 43.071 -58.402 48.881 1.00 27.31 275 ASN C N 1
ATOM 8133 C CA A ASN C 1 257 ? 42.327 -59.656 48.662 0.50 27.31 275 ASN C CA 1
ATOM 8134 C CA B ASN C 1 257 ? 42.324 -59.632 48.640 0.50 27.11 275 ASN C CA 1
ATOM 8135 C C . ASN C 1 257 ? 43.209 -60.773 48.087 1.00 27.03 275 ASN C C 1
ATOM 8136 O O . ASN C 1 257 ? 42.870 -61.407 47.092 1.00 27.11 275 ASN C O 1
ATOM 8145 N N . ILE C 1 258 ? 44.340 -61.011 48.744 1.00 26.56 276 ILE C N 1
ATOM 8146 C CA . ILE C 1 258 ? 45.266 -62.057 48.353 1.00 25.86 276 ILE C CA 1
ATOM 8147 C C . ILE C 1 258 ? 44.631 -63.431 48.590 1.00 25.82 276 ILE C C 1
ATOM 8148 O O . ILE C 1 258 ? 44.164 -63.727 49.693 1.00 25.52 276 ILE C O 1
ATOM 8153 N N . ARG C 1 259 ? 44.614 -64.262 47.550 1.00 25.48 277 ARG C N 1
ATOM 8154 C CA . ARG C 1 259 ? 44.080 -65.607 47.656 1.00 25.25 277 ARG C CA 1
ATOM 8155 C C . ARG C 1 259 ? 45.011 -66.614 46.994 1.00 24.57 277 ARG C C 1
ATOM 8156 O O . ARG C 1 259 ? 45.531 -66.372 45.901 1.00 23.80 277 ARG C O 1
ATOM 8164 N N . LEU C 1 260 ? 45.207 -67.744 47.664 1.00 24.16 278 LEU C N 1
ATOM 8165 C CA . LEU C 1 260 ? 46.019 -68.839 47.130 1.00 24.20 278 LEU C CA 1
ATOM 8166 C C . LEU C 1 260 ? 45.133 -69.849 46.430 1.00 24.05 278 LEU C C 1
ATOM 8167 O O . LEU C 1 260 ? 44.066 -70.192 46.926 1.00 24.37 278 LEU C O 1
ATOM 8172 N N . LYS C 1 261 ? 45.578 -70.329 45.284 1.00 23.82 279 LYS C N 1
ATOM 8173 C CA . LYS C 1 261 ? 44.902 -71.418 44.603 1.00 23.78 279 LYS C CA 1
ATOM 8174 C C . LYS C 1 261 ? 45.866 -72.586 44.434 1.00 23.27 279 LYS C C 1
ATOM 8175 O O . LYS C 1 261 ? 47.016 -72.410 44.005 1.00 22.79 279 LYS C O 1
ATOM 8181 N N . TYR C 1 262 ? 45.399 -73.772 44.835 1.00 22.64 280 TYR C N 1
ATOM 8182 C CA . TYR C 1 262 ? 46.245 -74.957 44.919 1.00 22.11 280 TYR C CA 1
ATOM 8183 C C . TYR C 1 262 ? 45.558 -76.094 44.183 1.00 21.92 280 TYR C C 1
ATOM 8184 O O . TYR C 1 262 ? 44.390 -76.377 44.433 1.00 21.98 280 TYR C O 1
ATOM 8193 N N . ILE C 1 263 ? 46.289 -76.693 43.235 1.00 21.37 281 ILE C N 1
ATOM 8194 C CA . ILE C 1 263 ? 45.788 -77.738 42.352 1.00 20.78 281 ILE C CA 1
ATOM 8195 C C . ILE C 1 263 ? 46.649 -78.970 42.524 1.00 20.48 281 ILE C C 1
ATOM 8196 O O . ILE C 1 263 ? 47.823 -78.967 42.150 1.00 19.38 281 ILE C O 1
ATOM 8201 N N . VAL C 1 264 ? 46.084 -80.029 43.095 1.00 20.13 282 VAL C N 1
ATOM 8202 C CA . VAL C 1 264 ? 46.873 -81.218 43.343 1.00 19.91 282 VAL C CA 1
ATOM 8203 C C . VAL C 1 264 ? 46.164 -82.488 42.946 1.00 19.90 282 VAL C C 1
ATOM 8204 O O . VAL C 1 264 ? 44.926 -82.605 43.100 1.00 19.42 282 VAL C O 1
ATOM 8208 N N . THR C 1 265 ? 46.947 -83.416 42.370 1.00 19.55 283 THR C N 1
ATOM 8209 C CA . THR C 1 265 ? 46.520 -84.793 42.140 1.00 19.72 283 THR C CA 1
ATOM 8210 C C . THR C 1 265 ? 47.697 -85.731 42.470 1.00 20.08 283 THR C C 1
ATOM 8211 O O . THR C 1 265 ? 48.865 -85.397 42.215 1.00 19.44 283 THR C O 1
ATOM 8215 N N . GLY C 1 266 ? 47.377 -86.897 43.035 1.00 20.41 284 GLY C N 1
ATOM 8216 C CA . GLY C 1 266 ? 48.397 -87.894 43.413 1.00 20.80 284 GLY C CA 1
ATOM 8217 C C . GLY C 1 266 ? 48.460 -89.017 42.399 1.00 20.76 284 GLY C C 1
ATOM 8218 O O . GLY C 1 266 ? 47.438 -89.405 41.838 1.00 19.94 284 GLY C O 1
ATOM 8219 N N . HIS C 1 267 ? 49.659 -89.554 42.187 1.00 21.08 285 HIS C N 1
ATOM 8220 C CA . HIS C 1 267 ? 49.885 -90.492 41.096 1.00 21.53 285 HIS C CA 1
ATOM 8221 C C . HIS C 1 267 ? 50.790 -91.639 41.455 1.00 22.14 285 HIS C C 1
ATOM 8222 O O . HIS C 1 267 ? 51.619 -91.543 42.343 1.00 22.47 285 HIS C O 1
ATOM 8229 N N . GLY C 1 268 ? 50.659 -92.707 40.695 1.00 22.98 286 GLY C N 1
ATOM 8230 C CA . GLY C 1 268 ? 51.349 -93.963 40.965 1.00 23.53 286 GLY C CA 1
ATOM 8231 C C . GLY C 1 268 ? 50.285 -95.027 40.905 1.00 23.90 286 GLY C C 1
ATOM 8232 O O . GLY C 1 268 ? 49.708 -95.389 41.922 1.00 23.67 286 GLY C O 1
ATOM 8233 N N . GLY C 1 269 ? 50.004 -95.499 39.693 1.00 24.53 287 GLY C N 1
ATOM 8234 C CA . GLY C 1 269 ? 48.879 -96.398 39.446 1.00 25.39 287 GLY C CA 1
ATOM 8235 C C . GLY C 1 269 ? 49.074 -97.883 39.725 1.00 25.98 287 GLY C C 1
ATOM 8236 O O . GLY C 1 269 ? 48.301 -98.701 39.263 1.00 26.61 287 GLY C O 1
ATOM 8237 N N . HIS C 1 270 ? 50.103 -98.235 40.464 1.00 26.66 288 HIS C N 1
ATOM 8238 C CA . HIS C 1 270 ? 50.288 -99.625 40.883 1.00 27.13 288 HIS C CA 1
ATOM 8239 C C . HIS C 1 270 ? 49.535 -99.814 42.198 1.00 27.27 288 HIS C C 1
ATOM 8240 O O . HIS C 1 270 ? 49.121 -98.836 42.828 1.00 26.89 288 HIS C O 1
ATOM 8247 N N . SER C 1 271 ? 49.353 -101.061 42.616 1.00 27.58 289 SER C N 1
ATOM 8248 C CA . SER C 1 271 ? 48.719 -101.326 43.895 1.00 27.80 289 SER C CA 1
ATOM 8249 C C . SER C 1 271 ? 49.559 -100.684 45.025 1.00 27.48 289 SER C C 1
ATOM 8250 O O . SER C 1 271 ? 50.788 -100.837 45.060 1.00 27.42 289 SER C O 1
ATOM 8253 N N . GLY C 1 272 ? 48.901 -99.914 45.900 1.00 27.09 290 GLY C N 1
ATOM 8254 C CA . GLY C 1 272 ? 49.590 -99.239 47.016 1.00 26.41 290 GLY C CA 1
ATOM 8255 C C . GLY C 1 272 ? 50.305 -97.936 46.623 1.00 25.94 290 GLY C C 1
ATOM 8256 O O . GLY C 1 272 ? 50.951 -97.314 47.450 1.00 25.69 290 GLY C O 1
ATOM 8257 N N . GLY C 1 273 ? 50.184 -97.532 45.358 1.00 25.60 291 GLY C N 1
ATOM 8258 C CA . GLY C 1 273 ? 50.825 -96.297 44.863 1.00 25.23 291 GLY C CA 1
ATOM 8259 C C . GLY C 1 273 ? 50.080 -95.032 45.276 1.00 24.78 291 GLY C C 1
ATOM 8260 O O . GLY C 1 273 ? 48.904 -95.086 45.630 1.00 24.17 291 GLY C O 1
ATOM 8261 N N . ASP C 1 274 ? 50.761 -93.885 45.190 1.00 24.55 292 ASP C N 1
ATOM 8262 C CA . ASP C 1 274 ? 50.181 -92.598 45.636 1.00 24.60 292 ASP C CA 1
ATOM 8263 C C . ASP C 1 274 ? 48.880 -92.183 44.890 1.00 24.46 292 ASP C C 1
ATOM 8264 O O . ASP C 1 274 ? 48.143 -91.300 45.353 1.00 24.22 292 ASP C O 1
ATOM 8269 N N . GLU C 1 275 ? 48.586 -92.827 43.768 1.00 23.95 293 GLU C N 1
ATOM 8270 C CA . GLU C 1 275 ? 47.317 -92.600 43.113 1.00 24.03 293 GLU C CA 1
ATOM 8271 C C . GLU C 1 275 ? 46.148 -93.116 43.955 1.00 24.07 293 GLU C C 1
ATOM 8272 O O . GLU C 1 275 ? 45.051 -92.575 43.891 1.00 24.22 293 GLU C O 1
ATOM 8278 N N . PHE C 1 276 ? 46.392 -94.160 44.736 1.00 24.08 294 PHE C N 1
ATOM 8279 C CA . PHE C 1 276 ? 45.321 -94.880 45.414 1.00 24.17 294 PHE C CA 1
ATOM 8280 C C . PHE C 1 276 ? 45.413 -94.860 46.922 1.00 24.29 294 PHE C C 1
ATOM 8281 O O . PHE C 1 276 ? 44.630 -95.521 47.581 1.00 24.23 294 PHE C O 1
ATOM 8289 N N . VAL C 1 277 ? 46.372 -94.123 47.468 1.00 24.48 295 VAL C N 1
ATOM 8290 C CA . VAL C 1 277 ? 46.533 -94.034 48.921 1.00 24.92 295 VAL C CA 1
ATOM 8291 C C . VAL C 1 277 ? 46.518 -92.576 49.416 1.00 25.16 295 VAL C C 1
ATOM 8292 O O . VAL C 1 277 ? 47.025 -91.670 48.750 1.00 25.34 295 VAL C O 1
ATOM 8296 N N . GLN C 1 278 ? 45.930 -92.370 50.587 1.00 25.18 296 GLN C N 1
ATOM 8297 C CA . GLN C 1 278 ? 45.784 -91.039 51.160 1.00 25.26 296 GLN C CA 1
ATOM 8298 C C . GLN C 1 278 ? 47.097 -90.468 51.687 1.00 25.13 296 GLN C C 1
ATOM 8299 O O . GLN C 1 278 ? 47.786 -91.107 52.479 1.00 24.78 296 GLN C O 1
ATOM 8305 N N . LYS C 1 279 ? 47.425 -89.251 51.253 1.00 25.00 297 LYS C N 1
ATOM 8306 C CA . LYS C 1 279 ? 48.624 -88.554 51.730 1.00 25.13 297 LYS C CA 1
ATOM 8307 C C . LYS C 1 279 ? 48.282 -87.118 52.007 1.00 24.99 297 LYS C C 1
ATOM 8308 O O . LYS C 1 279 ? 47.752 -86.420 51.145 1.00 24.72 297 LYS C O 1
ATOM 8314 N N . ARG C 1 280 ? 48.619 -86.665 53.203 1.00 25.13 298 ARG C N 1
ATOM 8315 C CA . ARG C 1 280 ? 48.309 -85.317 53.619 1.00 25.24 298 ARG C CA 1
ATOM 8316 C C . ARG C 1 280 ? 49.170 -84.298 52.907 1.00 24.72 298 ARG C C 1
ATOM 8317 O O . ARG C 1 280 ? 50.376 -84.478 52.784 1.00 24.94 298 ARG C O 1
ATOM 8325 N N . ASN C 1 281 ? 48.536 -83.227 52.442 1.00 24.07 299 ASN C N 1
ATOM 8326 C CA . ASN C 1 281 ? 49.238 -82.097 51.877 1.00 23.71 299 ASN C CA 1
ATOM 8327 C C . ASN C 1 281 ? 49.208 -80.953 52.886 1.00 23.65 299 ASN C C 1
ATOM 8328 O O . ASN C 1 281 ? 48.138 -80.564 53.351 1.00 23.44 299 ASN C O 1
ATOM 8333 N N . ILE C 1 282 ? 50.364 -80.414 53.225 1.00 23.51 300 ILE C N 1
ATOM 8334 C CA . ILE C 1 282 ? 50.435 -79.266 54.121 1.00 23.66 300 ILE C CA 1
ATOM 8335 C C . ILE C 1 282 ? 51.032 -78.084 53.360 1.00 23.42 300 ILE C C 1
ATOM 8336 O O . ILE C 1 282 ? 52.191 -78.141 52.934 1.00 23.09 300 ILE C O 1
ATOM 8341 N N . ILE C 1 283 ? 50.246 -77.019 53.189 1.00 23.27 301 ILE C N 1
ATOM 8342 C CA . ILE C 1 283 ? 50.705 -75.838 52.431 1.00 23.48 301 ILE C CA 1
ATOM 8343 C C . ILE C 1 283 ? 50.852 -74.643 53.360 1.00 23.68 301 ILE C C 1
ATOM 8344 O O . ILE C 1 283 ? 49.939 -74.330 54.137 1.00 23.97 301 ILE C O 1
ATOM 8349 N N . SER C 1 284 ? 51.988 -73.960 53.268 1.00 23.67 302 SER C N 1
ATOM 8350 C CA . SER C 1 284 ? 52.308 -72.898 54.216 1.00 23.57 302 SER C CA 1
ATOM 8351 C C . SER C 1 284 ? 52.812 -71.626 53.575 1.00 23.73 302 SER C C 1
ATOM 8352 O O . SER C 1 284 ? 53.404 -71.648 52.495 1.00 23.50 302 SER C O 1
ATOM 8355 N N . VAL C 1 285 ? 52.556 -70.512 54.265 1.00 24.00 303 VAL C N 1
ATOM 8356 C CA . VAL C 1 285 ? 53.097 -69.204 53.909 1.00 24.15 303 VAL C CA 1
ATOM 8357 C C . VAL C 1 285 ? 53.853 -68.686 55.138 1.00 24.54 303 VAL C C 1
ATOM 8358 O O . VAL C 1 285 ? 53.286 -68.582 56.220 1.00 24.44 303 VAL C O 1
ATOM 8362 N N . ASP C 1 286 ? 55.143 -68.427 54.977 1.00 25.12 304 ASP C N 1
ATOM 8363 C CA . ASP C 1 286 ? 55.987 -67.981 56.077 1.00 25.83 304 ASP C CA 1
ATOM 8364 C C . ASP C 1 286 ? 55.999 -68.986 57.243 1.00 26.15 304 ASP C C 1
ATOM 8365 O O . ASP C 1 286 ? 56.124 -68.606 58.406 1.00 25.89 304 ASP C O 1
ATOM 8370 N N . GLY C 1 287 ? 55.882 -70.267 56.922 1.00 26.82 305 GLY C N 1
ATOM 8371 C CA . GLY C 1 287 ? 55.946 -71.309 57.939 1.00 27.21 305 GLY C CA 1
ATOM 8372 C C . GLY C 1 287 ? 54.650 -71.507 58.702 1.00 27.64 305 GLY C C 1
ATOM 8373 O O . GLY C 1 287 ? 54.603 -72.293 59.627 1.00 27.59 305 GLY C O 1
ATOM 8374 N N . LYS C 1 288 ? 53.607 -70.758 58.336 1.00 28.14 306 LYS C N 1
ATOM 8375 C CA . LYS C 1 288 ? 52.284 -70.956 58.914 1.00 28.37 306 LYS C CA 1
ATOM 8376 C C . LYS C 1 288 ? 51.376 -71.591 57.875 1.00 28.10 306 LYS C C 1
ATOM 8377 O O . LYS C 1 288 ? 51.331 -71.168 56.719 1.00 28.13 306 LYS C O 1
ATOM 8383 N N . GLU C 1 289 ? 50.625 -72.584 58.307 1.00 27.97 307 GLU C N 1
ATOM 8384 C CA . GLU C 1 289 ? 49.794 -73.367 57.423 1.00 27.82 307 GLU C CA 1
ATOM 8385 C C . GLU C 1 289 ? 48.559 -72.621 56.982 1.00 27.65 307 GLU C C 1
ATOM 8386 O O . GLU C 1 289 ? 47.831 -72.091 57.798 1.00 27.83 307 GLU C O 1
ATOM 8392 N N . VAL C 1 290 ? 48.310 -72.604 55.681 1.00 27.41 308 VAL C N 1
ATOM 8393 C CA . VAL C 1 290 ? 47.111 -71.962 55.154 1.00 27.33 308 VAL C CA 1
ATOM 8394 C C . VAL C 1 290 ? 46.131 -72.992 54.585 1.00 27.50 308 VAL C C 1
ATOM 8395 O O . VAL C 1 290 ? 44.952 -72.702 54.435 1.00 27.88 308 VAL C O 1
ATOM 8399 N N . LEU C 1 291 ? 46.636 -74.178 54.247 1.00 27.59 309 LEU C N 1
ATOM 8400 C CA . LEU C 1 291 ? 45.793 -75.298 53.793 1.00 27.73 309 LEU C CA 1
ATOM 8401 C C . LEU C 1 291 ? 46.370 -76.568 54.321 1.00 27.59 309 LEU C C 1
ATOM 8402 O O . LEU C 1 291 ? 47.596 -76.753 54.340 1.00 27.36 309 LEU C O 1
ATOM 8407 N N . ASN C 1 292 ? 45.492 -77.483 54.678 1.00 27.46 310 ASN C N 1
ATOM 8408 C CA . ASN C 1 292 ? 45.904 -78.754 55.152 1.00 27.60 310 ASN C CA 1
ATOM 8409 C C . ASN C 1 292 ? 44.783 -79.736 54.934 1.00 27.43 310 ASN C C 1
ATOM 8410 O O . ASN C 1 292 ? 43.697 -79.590 55.502 1.00 27.98 310 ASN C O 1
ATOM 8415 N N . PHE C 1 293 ? 45.027 -80.733 54.093 1.00 27.13 311 PHE C N 1
ATOM 8416 C CA . PHE C 1 293 ? 43.997 -81.688 53.760 1.00 26.49 311 PHE C CA 1
ATOM 8417 C C . PHE C 1 293 ? 44.547 -82.885 53.025 1.00 26.20 311 PHE C C 1
ATOM 8418 O O . PHE C 1 293 ? 45.670 -82.857 52.516 1.00 26.19 311 PHE C O 1
ATOM 8426 N N . ILE C 1 294 ? 43.752 -83.959 53.019 1.00 25.88 312 ILE C N 1
ATOM 8427 C CA . ILE C 1 294 ? 44.038 -85.145 52.250 1.00 25.41 312 ILE C CA 1
ATOM 8428 C C . ILE C 1 294 ? 43.308 -85.010 50.935 1.00 24.82 312 ILE C C 1
ATOM 8429 O O . ILE C 1 294 ? 42.087 -85.013 50.913 1.00 24.92 312 ILE C O 1
ATOM 8434 N N . PRO C 1 295 ? 44.049 -84.821 49.833 1.00 24.43 313 PRO C N 1
ATOM 8435 C CA . PRO C 1 295 ? 43.390 -84.733 48.525 1.00 24.16 313 PRO C CA 1
ATOM 8436 C C . PRO C 1 295 ? 42.835 -86.101 48.160 1.00 23.82 313 PRO C C 1
ATOM 8437 O O . PRO C 1 295 ? 43.592 -87.055 48.063 1.00 23.59 313 PRO C O 1
ATOM 8441 N N . TRP C 1 296 ? 41.522 -86.203 48.004 1.00 23.51 314 TRP C N 1
ATOM 8442 C CA . TRP C 1 296 ? 40.902 -87.493 47.876 1.00 23.51 314 TRP C CA 1
ATOM 8443 C C . TRP C 1 296 ? 39.468 -87.442 47.295 1.00 23.27 314 TRP C C 1
ATOM 8444 O O . TRP C 1 296 ? 38.745 -86.480 47.493 1.00 23.65 314 TRP C O 1
ATOM 8455 N N . ARG C 1 297 ? 39.090 -88.488 46.576 1.00 22.65 315 ARG C N 1
ATOM 8456 C CA . ARG C 1 297 ? 37.730 -88.652 46.103 1.00 22.37 315 ARG C CA 1
ATOM 8457 C C . ARG C 1 297 ? 37.287 -90.088 46.315 1.00 22.07 315 ARG C C 1
ATOM 8458 O O . ARG C 1 297 ? 38.012 -91.011 45.971 1.00 21.58 315 ARG C O 1
ATOM 8466 N N . ASP C 1 298 ? 36.102 -90.260 46.907 1.00 22.10 316 ASP C N 1
ATOM 8467 C CA A ASP C 1 298 ? 35.502 -91.570 47.170 0.50 22.10 316 ASP C CA 1
ATOM 8468 C CA B ASP C 1 298 ? 35.545 -91.604 47.105 0.50 21.76 316 ASP C CA 1
ATOM 8469 C C . ASP C 1 298 ? 34.252 -91.765 46.325 1.00 21.64 316 ASP C C 1
ATOM 8470 O O . ASP C 1 298 ? 33.401 -92.578 46.665 1.00 21.71 316 ASP C O 1
ATOM 8479 N N . ASP C 1 299 ? 34.141 -91.019 45.229 1.00 21.35 317 ASP C N 1
ATOM 8480 C CA . ASP C 1 299 ? 32.941 -91.069 44.382 1.00 21.22 317 ASP C CA 1
ATOM 8481 C C . ASP C 1 299 ? 33.219 -91.446 42.927 1.00 20.78 317 ASP C C 1
ATOM 8482 O O . ASP C 1 299 ? 32.378 -91.222 42.060 1.00 20.31 317 ASP C O 1
ATOM 8487 N N . CYS C 1 300 ? 34.375 -92.051 42.661 1.00 20.68 318 CYS C N 1
ATOM 8488 C CA . CYS C 1 300 ? 34.769 -92.356 41.263 1.00 20.42 318 CYS C CA 1
ATOM 8489 C C . CYS C 1 300 ? 33.818 -93.295 40.524 1.00 20.07 318 CYS C C 1
ATOM 8490 O O . CYS C 1 300 ? 33.752 -93.267 39.300 1.00 20.01 318 CYS C O 1
ATOM 8493 N N . ALA C 1 301 ? 33.048 -94.088 41.258 1.00 19.87 319 ALA C N 1
ATOM 8494 C CA . ALA C 1 301 ? 32.036 -94.923 40.630 1.00 19.90 319 ALA C CA 1
ATOM 8495 C C . ALA C 1 301 ? 31.044 -94.071 39.831 1.00 19.94 319 ALA C C 1
ATOM 8496 O O . ALA C 1 301 ? 30.451 -94.543 38.873 1.00 19.70 319 ALA C O 1
ATOM 8498 N N . SER C 1 302 ? 30.867 -92.809 40.245 1.00 19.87 320 SER C N 1
ATOM 8499 C CA . SER C 1 302 ? 29.916 -91.908 39.589 1.00 19.92 320 SER C CA 1
ATOM 8500 C C . SER C 1 302 ? 30.339 -91.538 38.161 1.00 19.58 320 SER C C 1
ATOM 8501 O O . SER C 1 302 ? 29.516 -91.049 37.379 1.00 19.70 320 SER C O 1
ATOM 8504 N N . PHE C 1 303 ? 31.614 -91.753 37.830 1.00 19.14 321 PHE C N 1
ATOM 8505 C CA . PHE C 1 303 ? 32.126 -91.476 36.485 1.00 19.20 321 PHE C CA 1
ATOM 8506 C C . PHE C 1 303 ? 32.084 -92.717 35.550 1.00 19.42 321 PHE C C 1
ATOM 8507 O O . PHE C 1 303 ? 32.608 -92.672 34.440 1.00 19.43 321 PHE C O 1
ATOM 8515 N N . ARG C 1 304 ? 31.437 -93.798 35.991 1.00 19.55 322 ARG C N 1
ATOM 8516 C CA . ARG C 1 304 ? 31.470 -95.082 35.264 1.00 19.48 322 ARG C CA 1
ATOM 8517 C C . ARG C 1 304 ? 31.118 -94.998 33.754 1.00 19.43 322 ARG C C 1
ATOM 8518 O O . ARG C 1 304 ? 31.797 -95.612 32.917 1.00 19.39 322 ARG C O 1
ATOM 8526 N N . ARG C 1 305 ? 30.075 -94.243 33.424 1.00 19.35 323 ARG C N 1
ATOM 8527 C CA . ARG C 1 305 ? 29.574 -94.155 32.049 1.00 19.50 323 ARG C CA 1
ATOM 8528 C C . ARG C 1 305 ? 30.539 -93.436 31.095 1.00 19.53 323 ARG C C 1
ATOM 8529 O O . ARG C 1 305 ? 30.372 -93.493 29.881 1.00 19.55 323 ARG C O 1
ATOM 8537 N N . PHE C 1 306 ? 31.539 -92.768 31.650 1.00 19.73 324 PHE C N 1
ATOM 8538 C CA . PHE C 1 306 ? 32.574 -92.105 30.851 1.00 19.69 324 PHE C CA 1
ATOM 8539 C C . PHE C 1 306 ? 33.769 -93.016 30.584 1.00 19.68 324 PHE C C 1
ATOM 8540 O O . PHE C 1 306 ? 34.694 -92.626 29.881 1.00 19.66 324 PHE C O 1
ATOM 8548 N N . ASN C 1 307 ? 33.737 -94.235 31.125 1.00 19.74 325 ASN C N 1
ATOM 8549 C CA . ASN C 1 307 ? 34.923 -95.103 31.156 1.00 19.74 325 ASN C CA 1
ATOM 8550 C C . ASN C 1 307 ? 34.729 -96.514 30.510 1.00 20.29 325 ASN C C 1
ATOM 8551 O O . ASN C 1 307 ? 34.815 -97.548 31.196 1.00 20.05 325 ASN C O 1
ATOM 8556 N N . PRO C 1 308 ? 34.509 -96.555 29.190 1.00 20.78 326 PRO C N 1
ATOM 8557 C CA . PRO C 1 308 ? 34.223 -97.835 28.540 1.00 21.26 326 PRO C CA 1
ATOM 8558 C C . PRO C 1 308 ? 35.404 -98.801 28.477 1.00 21.68 326 PRO C C 1
ATOM 8559 O O . PRO C 1 308 ? 35.190 -99.991 28.516 1.00 22.22 326 PRO C O 1
ATOM 8563 N N . ALA C 1 309 ? 36.634 -98.290 28.402 1.00 22.24 327 ALA C N 1
ATOM 8564 C CA . ALA C 1 309 ? 37.818 -99.161 28.240 1.00 22.55 327 ALA C CA 1
ATOM 8565 C C . ALA C 1 309 ? 38.562 -99.425 29.548 1.00 23.12 327 ALA C C 1
ATOM 8566 O O . ALA C 1 309 ? 39.753 -99.753 29.542 1.00 23.59 327 ALA C O 1
ATOM 8568 N N . THR C 1 310 ? 37.869 -99.307 30.670 1.00 23.62 328 THR C N 1
ATOM 8569 C CA . THR C 1 310 ? 38.508 -99.533 31.961 1.00 23.48 328 THR C CA 1
ATOM 8570 C C . THR C 1 310 ? 38.710 -101.023 32.214 1.00 23.93 328 THR C C 1
ATOM 8571 O O . THR C 1 310 ? 37.937 -101.862 31.729 1.00 23.39 328 THR C O 1
ATOM 8575 N N . GLY C 1 311 ? 39.761 -101.343 32.969 1.00 24.48 329 GLY C N 1
ATOM 8576 C CA . GLY C 1 311 ? 39.979 -102.703 33.425 1.00 24.88 329 GLY C CA 1
ATOM 8577 C C . GLY C 1 311 ? 38.913 -103.051 34.455 1.00 24.93 329 GLY C C 1
ATOM 8578 O O . GLY C 1 311 ? 38.404 -102.173 35.137 1.00 25.27 329 GLY C O 1
ATOM 8579 N N . VAL C 1 312 ? 38.583 -104.328 34.562 1.00 24.90 330 VAL C N 1
ATOM 8580 C CA . VAL C 1 312 ? 37.563 -104.792 35.490 1.00 25.10 330 VAL C CA 1
ATOM 8581 C C . VAL C 1 312 ? 37.998 -106.057 36.240 1.00 25.69 330 VAL C C 1
ATOM 8582 O O . VAL C 1 312 ? 38.496 -106.995 35.641 1.00 25.56 330 VAL C O 1
ATOM 8586 N N . TRP C 1 313 ? 37.801 -106.062 37.555 1.00 26.34 331 TRP C N 1
ATOM 8587 C CA . TRP C 1 313 ? 38.050 -107.241 38.372 1.00 26.84 331 TRP C CA 1
ATOM 8588 C C . TRP C 1 313 ? 36.715 -107.730 38.895 1.00 26.91 331 TRP C C 1
ATOM 8589 O O . TRP C 1 313 ? 35.713 -106.996 38.849 1.00 26.85 331 TRP C O 1
ATOM 8600 N N . LEU C 1 314 ? 36.689 -108.967 39.385 1.00 26.88 332 LEU C N 1
ATOM 8601 C CA . LEU C 1 314 ? 35.514 -109.493 40.062 1.00 26.93 332 LEU C CA 1
ATOM 8602 C C . LEU C 1 314 ? 35.842 -109.610 41.545 1.00 27.28 332 LEU C C 1
ATOM 8603 O O . LEU C 1 314 ? 36.958 -110.009 41.919 1.00 27.58 332 LEU C O 1
ATOM 8608 N N . ILE C 1 315 ? 34.894 -109.199 42.383 1.00 27.47 333 ILE C N 1
ATOM 8609 C CA . ILE C 1 315 ? 35.067 -109.215 43.827 1.00 27.43 333 ILE C CA 1
ATOM 8610 C C . ILE C 1 315 ? 33.905 -109.947 44.434 1.00 27.65 333 ILE C C 1
ATOM 8611 O O . ILE C 1 315 ? 32.756 -109.703 44.073 1.00 27.53 333 ILE C O 1
ATOM 8616 N N . LYS C 1 316 ? 34.201 -110.857 45.351 1.00 27.97 334 LYS C N 1
ATOM 8617 C CA . LYS C 1 316 ? 33.174 -111.636 45.991 1.00 28.21 334 LYS C CA 1
ATOM 8618 C C . LYS C 1 316 ? 32.501 -110.813 47.058 1.00 27.95 334 LYS C C 1
ATOM 8619 O O . LYS C 1 316 ? 33.164 -110.118 47.822 1.00 27.88 334 LYS C O 1
ATOM 8625 N N . ARG C 1 317 ? 31.172 -110.884 47.093 1.00 27.84 335 ARG C N 1
ATOM 8626 C CA . ARG C 1 317 ? 30.375 -110.158 48.075 1.00 27.85 335 ARG C CA 1
ATOM 8627 C C . ARG C 1 317 ? 29.067 -110.872 48.302 1.00 27.83 335 ARG C C 1
ATOM 8628 O O . ARG C 1 317 ? 28.422 -111.315 47.351 1.00 27.69 335 ARG C O 1
ATOM 8636 N N . LEU C 1 318 ? 28.670 -110.978 49.567 1.00 28.00 336 LEU C N 1
ATOM 8637 C CA . LEU C 1 318 ? 27.386 -111.564 49.920 1.00 28.10 336 LEU C CA 1
ATOM 8638 C C . LEU C 1 318 ? 26.339 -110.480 49.752 1.00 28.13 336 LEU C C 1
ATOM 8639 O O . LEU C 1 318 ? 26.240 -109.570 50.581 1.00 28.39 336 LEU C O 1
ATOM 8644 N N . ALA C 1 319 ? 25.608 -110.529 48.644 1.00 27.97 337 ALA C N 1
ATOM 8645 C CA . ALA C 1 319 ? 24.628 -109.481 48.328 1.00 27.97 337 ALA C CA 1
ATOM 8646 C C . ALA C 1 319 ? 23.219 -109.937 48.620 1.00 27.97 337 ALA C C 1
ATOM 8647 O O . ALA C 1 319 ? 22.892 -111.103 48.424 1.00 28.20 337 ALA C O 1
ATOM 8649 N N . SER C 1 320 ? 22.379 -109.020 49.102 1.00 28.02 338 SER C N 1
ATOM 8650 C CA . SER C 1 320 ? 20.957 -109.325 49.296 1.00 28.18 338 SER C CA 1
ATOM 8651 C C . SER C 1 320 ? 20.145 -108.759 48.123 1.00 28.36 338 SER C C 1
ATOM 8652 O O . SER C 1 320 ? 20.534 -107.763 47.515 1.00 28.36 338 SER C O 1
ATOM 8655 N N . TYR C 1 321 ? 19.036 -109.415 47.788 1.00 28.70 339 TYR C N 1
ATOM 8656 C CA . TYR C 1 321 ? 18.261 -109.028 46.608 1.00 29.05 339 TYR C CA 1
ATOM 8657 C C . TYR C 1 321 ? 16.834 -109.541 46.610 1.00 29.23 339 TYR C C 1
ATOM 8658 O O . TYR C 1 321 ? 16.481 -110.425 47.385 1.00 29.55 339 TYR C O 1
ATOM 8667 N N . ILE C 1 322 ? 16.024 -108.989 45.708 1.00 29.53 340 ILE C N 1
ATOM 8668 C CA . ILE C 1 322 ? 14.646 -109.428 45.521 1.00 29.80 340 ILE C CA 1
ATOM 8669 C C . ILE C 1 322 ? 14.620 -110.585 44.536 1.00 30.16 340 ILE C C 1
ATOM 8670 O O . ILE C 1 322 ? 14.891 -110.401 43.342 1.00 30.15 340 ILE C O 1
ATOM 8675 N N . GLY C 1 323 ? 14.304 -111.778 45.036 1.00 30.56 341 GLY C N 1
ATOM 8676 C CA . GLY C 1 323 ? 14.246 -112.985 44.195 1.00 30.92 341 GLY C CA 1
ATOM 8677 C C . GLY C 1 323 ? 12.823 -113.359 43.811 1.00 31.21 341 GLY C C 1
ATOM 8678 O O . GLY C 1 323 ? 11.877 -112.610 44.085 1.00 31.16 341 GLY C O 1
ATOM 8679 N N . GLU C 1 324 ? 12.669 -114.529 43.190 1.00 31.56 342 GLU C N 1
ATOM 8680 C CA . GLU C 1 324 ? 11.353 -115.004 42.746 1.00 31.90 342 GLU C CA 1
ATOM 8681 C C . GLU C 1 324 ? 10.356 -115.126 43.917 1.00 32.13 342 GLU C C 1
ATOM 8682 O O . GLU C 1 324 ? 9.156 -114.887 43.740 1.00 32.18 342 GLU C O 1
ATOM 8684 N N . LYS C 1 325 ? 10.860 -115.477 45.107 1.00 32.32 343 LYS C N 1
ATOM 8685 C CA . LYS C 1 325 ? 10.003 -115.631 46.297 1.00 32.48 343 LYS C CA 1
ATOM 8686 C C . LYS C 1 325 ? 10.449 -114.735 47.469 1.00 32.51 343 LYS C C 1
ATOM 8687 O O . LYS C 1 325 ? 10.652 -115.223 48.581 1.00 32.71 343 LYS C O 1
ATOM 8690 N N . GLY C 1 326 ? 10.611 -113.434 47.208 1.00 32.49 344 GLY C N 1
ATOM 8691 C CA . GLY C 1 326 ? 10.901 -112.445 48.281 1.00 32.43 344 GLY C CA 1
ATOM 8692 C C . GLY C 1 326 ? 12.371 -112.095 48.482 1.00 32.32 344 GLY C C 1
ATOM 8693 O O . GLY C 1 326 ? 13.215 -112.423 47.652 1.00 32.57 344 GLY C O 1
ATOM 8694 N N . TYR C 1 327 ? 12.667 -111.412 49.593 1.00 32.09 345 TYR C N 1
ATOM 8695 C CA . TYR C 1 327 ? 14.037 -110.993 49.912 1.00 31.92 345 TYR C CA 1
ATOM 8696 C C . TYR C 1 327 ? 14.923 -112.214 50.147 1.00 31.78 345 TYR C C 1
ATOM 8697 O O . TYR C 1 327 ? 14.511 -113.164 50.810 1.00 31.46 345 TYR C O 1
ATOM 8699 N N . THR C 1 328 ? 16.124 -112.197 49.561 1.00 31.69 346 THR C N 1
ATOM 8700 C CA . THR C 1 328 ? 17.071 -113.307 49.696 1.00 31.60 346 THR C CA 1
ATOM 8701 C C . THR C 1 328 ? 18.508 -112.790 49.814 1.00 31.48 346 THR C C 1
ATOM 8702 O O . THR C 1 328 ? 18.755 -111.591 49.812 1.00 31.31 346 THR C O 1
ATOM 8706 N N . GLU C 1 329 ? 19.444 -113.723 49.867 1.00 31.47 347 GLU C N 1
ATOM 8707 C CA . GLU C 1 329 ? 20.826 -113.435 50.132 1.00 31.50 347 GLU C CA 1
ATOM 8708 C C . GLU C 1 329 ? 21.658 -114.455 49.362 1.00 31.29 347 GLU C C 1
ATOM 8709 O O . GLU C 1 329 ? 21.244 -115.605 49.217 1.00 31.06 347 GLU C O 1
ATOM 8715 N N . LYS C 1 330 ? 22.821 -114.039 48.860 1.00 31.04 348 LYS C N 1
ATOM 8716 C CA . LYS C 1 330 ? 23.616 -114.901 47.988 1.00 30.88 348 LYS C CA 1
ATOM 8717 C C . LYS C 1 330 ? 24.967 -114.281 47.659 1.00 30.75 348 LYS C C 1
ATOM 8718 O O . LYS C 1 330 ? 25.060 -113.078 47.414 1.00 30.69 348 LYS C O 1
ATOM 8724 N N . GLU C 1 331 ? 26.014 -115.107 47.639 1.00 30.49 349 GLU C N 1
ATOM 8725 C CA . GLU C 1 331 ? 27.337 -114.636 47.251 1.00 30.29 349 GLU C CA 1
ATOM 8726 C C . GLU C 1 331 ? 27.364 -114.472 45.743 1.00 29.43 349 GLU C C 1
ATOM 8727 O O . GLU C 1 331 ? 26.943 -115.357 45.008 1.00 29.41 349 GLU C O 1
ATOM 8733 N N . VAL C 1 332 ? 27.812 -113.308 45.294 1.00 28.70 350 VAL C N 1
ATOM 8734 C CA . VAL C 1 332 ? 27.915 -113.008 43.873 1.00 27.82 350 VAL C CA 1
ATOM 8735 C C . VAL C 1 332 ? 29.295 -112.477 43.583 1.00 27.35 350 VAL C C 1
ATOM 8736 O O . VAL C 1 332 ? 30.034 -112.109 44.496 1.00 27.02 350 VAL C O 1
ATOM 8740 N N . GLU C 1 333 ? 29.653 -112.459 42.311 1.00 26.94 351 GLU C N 1
ATOM 8741 C CA . GLU C 1 333 ? 30.917 -111.888 41.886 1.00 26.84 351 GLU C CA 1
ATOM 8742 C C . GLU C 1 333 ? 30.639 -110.547 41.216 1.00 26.32 351 GLU C C 1
ATOM 8743 O O . GLU C 1 333 ? 30.308 -110.482 40.030 1.00 26.33 351 GLU C O 1
ATOM 8749 N N . GLU C 1 334 ? 30.740 -109.482 42.003 1.00 25.49 352 GLU C N 1
ATOM 8750 C CA . GLU C 1 334 ? 30.405 -108.147 41.545 1.00 24.89 352 GLU C CA 1
ATOM 8751 C C . GLU C 1 334 ? 31.589 -107.496 40.874 1.00 24.35 352 GLU C C 1
ATOM 8752 O O . GLU C 1 334 ? 32.636 -107.347 41.482 1.00 24.48 352 GLU C O 1
ATOM 8758 N N . PRO C 1 335 ? 31.433 -107.122 39.601 1.00 23.68 353 PRO C N 1
ATOM 8759 C CA . PRO C 1 335 ? 32.498 -106.439 38.880 1.00 23.45 353 PRO C CA 1
ATOM 8760 C C . PRO C 1 335 ? 32.902 -105.100 39.524 1.00 22.88 353 PRO C C 1
ATOM 8761 O O . PRO C 1 335 ? 32.052 -104.344 39.972 1.00 22.46 353 PRO C O 1
ATOM 8765 N N . LEU C 1 336 ? 34.199 -104.840 39.566 1.00 22.56 354 LEU C N 1
ATOM 8766 C CA . LEU C 1 336 ? 34.732 -103.604 40.106 1.00 22.38 354 LEU C CA 1
ATOM 8767 C C . LEU C 1 336 ? 35.654 -103.025 39.062 1.00 22.37 354 LEU C C 1
ATOM 8768 O O . LEU C 1 336 ? 36.656 -103.658 38.685 1.00 22.56 354 LEU C O 1
ATOM 8773 N N . ALA C 1 337 ? 35.296 -101.851 38.546 1.00 22.16 355 ALA C N 1
ATOM 8774 C CA . ALA C 1 337 ? 36.084 -101.209 37.507 1.00 22.19 355 ALA C CA 1
ATOM 8775 C C . ALA C 1 337 ? 37.218 -100.458 38.130 1.00 21.96 355 ALA C C 1
ATOM 8776 O O . ALA C 1 337 ? 37.129 -100.039 39.274 1.00 22.48 355 ALA C O 1
ATOM 8778 N N . SER C 1 338 ? 38.300 -100.297 37.389 1.00 21.55 356 SER C N 1
ATOM 8779 C CA . SER C 1 338 ? 39.403 -99.474 37.855 1.00 21.42 356 SER C CA 1
ATOM 8780 C C . SER C 1 338 ? 38.913 -98.055 37.997 1.00 21.23 356 SER C C 1
ATOM 8781 O O . SER C 1 338 ? 39.245 -97.378 38.931 1.00 21.33 356 SER C O 1
ATOM 8784 N N . SER C 1 339 ? 38.071 -97.632 37.069 1.00 21.40 357 SER C N 1
ATOM 8785 C CA . SER C 1 339 ? 37.529 -96.284 37.093 1.00 21.48 357 SER C CA 1
ATOM 8786 C C . SER C 1 339 ? 36.693 -96.012 38.366 1.00 21.53 357 SER C C 1
ATOM 8787 O O . SER C 1 339 ? 36.405 -94.850 38.681 1.00 21.46 357 SER C O 1
ATOM 8790 N N . ASP C 1 340 ? 36.322 -97.079 39.088 1.00 21.22 358 ASP C N 1
ATOM 8791 C CA . ASP C 1 340 ? 35.534 -96.949 40.317 1.00 21.14 358 ASP C CA 1
ATOM 8792 C C . ASP C 1 340 ? 36.382 -96.636 41.532 1.00 21.11 358 ASP C C 1
ATOM 8793 O O . ASP C 1 340 ? 35.878 -96.134 42.527 1.00 21.57 358 ASP C O 1
ATOM 8798 N N . LEU C 1 341 ? 37.660 -96.967 41.477 1.00 21.26 359 LEU C N 1
ATOM 8799 C CA . LEU C 1 341 ? 38.520 -96.832 42.646 1.00 21.14 359 LEU C CA 1
ATOM 8800 C C . LEU C 1 341 ? 38.697 -95.380 43.108 1.00 21.12 359 LEU C C 1
ATOM 8801 O O . LEU C 1 341 ? 38.914 -94.467 42.306 1.00 20.59 359 LEU C O 1
ATOM 8806 N N . SER C 1 342 ? 38.580 -95.199 44.422 1.00 21.00 360 SER C N 1
ATOM 8807 C CA . SER C 1 342 ? 38.878 -93.948 45.071 1.00 20.64 360 SER C CA 1
ATOM 8808 C C . SER C 1 342 ? 40.337 -93.583 44.793 1.00 20.56 360 SER C C 1
ATOM 8809 O O . SER C 1 342 ? 41.208 -94.455 44.811 1.00 21.02 360 SER C O 1
ATOM 8812 N N . ARG C 1 343 ? 40.599 -92.300 44.552 1.00 20.28 361 ARG C N 1
ATOM 8813 C CA . ARG C 1 343 ? 41.934 -91.832 44.184 1.00 20.11 361 ARG C CA 1
ATOM 8814 C C . ARG C 1 343 ? 42.280 -90.506 44.860 1.00 20.41 361 ARG C C 1
ATOM 8815 O O . ARG C 1 343 ? 41.419 -89.834 45.417 1.00 20.91 361 ARG C O 1
ATOM 8823 N N . SER C 1 344 ? 43.539 -90.102 44.731 1.00 20.42 362 SER C N 1
ATOM 8824 C CA . SER C 1 344 ? 44.031 -88.893 45.347 1.00 20.19 362 SER C CA 1
ATOM 8825 C C . SER C 1 344 ? 43.642 -87.624 44.590 1.00 19.98 362 SER C C 1
ATOM 8826 O O . SER C 1 344 ? 44.456 -87.014 43.919 1.00 20.04 362 SER C O 1
ATOM 8829 N N . ASN C 1 345 ? 42.364 -87.285 44.705 1.00 19.98 363 ASN C N 1
ATOM 8830 C CA . ASN C 1 345 ? 41.759 -86.010 44.249 1.00 19.78 363 ASN C CA 1
ATOM 8831 C C . ASN C 1 345 ? 41.299 -85.969 42.804 1.00 19.97 363 ASN C C 1
ATOM 8832 O O . ASN C 1 345 ? 41.127 -84.877 42.233 1.00 19.24 363 ASN C O 1
ATOM 8837 N N . TRP C 1 346 ? 41.052 -87.148 42.227 1.00 20.34 364 TRP C N 1
ATOM 8838 C CA . TRP C 1 346 ? 40.538 -87.236 40.871 1.00 20.63 364 TRP C CA 1
ATOM 8839 C C . TRP C 1 346 ? 39.865 -88.542 40.592 1.00 20.86 364 TRP C C 1
ATOM 8840 O O . TRP C 1 346 ? 39.872 -89.445 41.410 1.00 21.23 364 TRP C O 1
ATOM 8851 N N . CYS C 1 347 ? 39.182 -88.588 39.464 1.00 21.14 365 CYS C N 1
ATOM 8852 C CA . CYS C 1 347 ? 38.635 -89.819 38.933 1.00 21.31 365 CYS C CA 1
ATOM 8853 C C . CYS C 1 347 ? 38.918 -89.760 37.447 1.00 21.06 365 CYS C C 1
ATOM 8854 O O . CYS C 1 347 ? 39.125 -88.664 36.901 1.00 20.90 365 CYS C O 1
ATOM 8857 N N . PRO C 1 348 ? 38.971 -90.924 36.781 1.00 20.59 366 PRO C N 1
ATOM 8858 C CA . PRO C 1 348 ? 39.118 -90.903 35.326 1.00 20.50 366 PRO C CA 1
ATOM 8859 C C . PRO C 1 348 ? 37.906 -90.237 34.684 1.00 20.24 366 PRO C C 1
ATOM 8860 O O . PRO C 1 348 ? 36.807 -90.745 34.790 1.00 20.35 366 PRO C O 1
ATOM 8864 N N . GLY C 1 349 ? 38.110 -89.081 34.066 1.00 20.30 367 GLY C N 1
ATOM 8865 C CA . GLY C 1 349 ? 37.010 -88.314 33.476 1.00 20.54 367 GLY C CA 1
ATOM 8866 C C . GLY C 1 349 ? 36.685 -87.024 34.236 1.00 20.87 367 GLY C C 1
ATOM 8867 O O . GLY C 1 349 ? 35.777 -86.288 33.848 1.00 20.45 367 GLY C O 1
ATOM 8868 N N . SER C 1 350 ? 37.444 -86.735 35.302 1.00 20.99 368 SER C N 1
ATOM 8869 C CA . SER C 1 350 ? 37.201 -85.543 36.107 1.00 21.05 368 SER C CA 1
ATOM 8870 C C . SER C 1 350 ? 38.240 -84.438 35.878 1.00 21.35 368 SER C C 1
ATOM 8871 O O . SER C 1 350 ? 39.371 -84.702 35.462 1.00 21.06 368 SER C O 1
ATOM 8874 N N . ASP C 1 351 ? 37.816 -83.194 36.112 1.00 21.68 369 ASP C N 1
ATOM 8875 C CA . ASP C 1 351 ? 38.728 -82.076 36.193 1.00 22.11 369 ASP C CA 1
ATOM 8876 C C . ASP C 1 351 ? 38.961 -81.825 37.664 1.00 22.44 369 ASP C C 1
ATOM 8877 O O . ASP C 1 351 ? 38.364 -82.475 38.498 1.00 22.54 369 ASP C O 1
ATOM 8882 N N . VAL C 1 352 ? 39.874 -80.930 37.982 1.00 22.79 370 VAL C N 1
ATOM 8883 C CA . VAL C 1 352 ? 40.188 -80.633 39.362 1.00 23.21 370 VAL C CA 1
ATOM 8884 C C . VAL C 1 352 ? 39.951 -79.163 39.658 1.00 23.53 370 VAL C C 1
ATOM 8885 O O . VAL C 1 352 ? 40.557 -78.293 39.025 1.00 23.92 370 VAL C O 1
ATOM 8889 N N . VAL C 1 353 ? 39.058 -78.878 40.597 1.00 23.51 371 VAL C N 1
ATOM 8890 C CA . VAL C 1 353 ? 38.810 -77.498 40.982 1.00 23.67 371 VAL C CA 1
ATOM 8891 C C . VAL C 1 353 ? 39.807 -77.121 42.060 1.00 23.73 371 VAL C C 1
ATOM 8892 O O . VAL C 1 353 ? 39.970 -77.853 43.040 1.00 23.46 371 VAL C O 1
ATOM 8896 N N . PRO C 1 354 ? 40.533 -76.012 41.851 1.00 24.01 372 PRO C N 1
ATOM 8897 C CA . PRO C 1 354 ? 41.555 -75.598 42.790 1.00 24.45 372 PRO C CA 1
ATOM 8898 C C . PRO C 1 354 ? 40.998 -75.382 44.173 1.00 25.10 372 PRO C C 1
ATOM 8899 O O . PRO C 1 354 ? 39.899 -74.847 44.315 1.00 25.19 372 PRO C O 1
ATOM 8903 N N . GLU C 1 355 ? 41.732 -75.813 45.189 1.00 25.59 373 GLU C N 1
ATOM 8904 C CA . GLU C 1 355 ? 41.384 -75.461 46.546 1.00 26.39 373 GLU C CA 1
ATOM 8905 C C . GLU C 1 355 ? 41.806 -73.985 46.747 1.00 26.87 373 GLU C C 1
ATOM 8906 O O . GLU C 1 355 ? 42.749 -73.503 46.109 1.00 27.08 373 GLU C O 1
ATOM 8912 N N . GLU C 1 356 ? 41.103 -73.272 47.608 1.00 27.29 374 GLU C N 1
ATOM 8913 C CA . GLU C 1 356 ? 41.381 -71.847 47.799 1.00 27.71 374 GLU C CA 1
ATOM 8914 C C . GLU C 1 356 ? 41.575 -71.485 49.259 1.00 26.91 374 GLU C C 1
ATOM 8915 O O . GLU C 1 356 ? 40.856 -71.965 50.135 1.00 26.64 374 GLU C O 1
ATOM 8921 N N . ALA C 1 357 ? 42.588 -70.664 49.514 1.00 26.52 375 ALA C N 1
ATOM 8922 C CA . ALA C 1 357 ? 42.863 -70.146 50.850 1.00 26.48 375 ALA C CA 1
ATOM 8923 C C . ALA C 1 357 ? 42.876 -68.648 50.778 1.00 26.41 375 ALA C C 1
ATOM 8924 O O . ALA C 1 357 ? 43.608 -68.068 49.984 1.00 26.44 375 ALA C O 1
ATOM 8926 N N . VAL C 1 358 ? 42.038 -68.017 51.585 1.00 26.60 376 VAL C N 1
ATOM 8927 C CA . VAL C 1 358 ? 41.995 -66.564 51.652 1.00 26.56 376 VAL C CA 1
ATOM 8928 C C . VAL C 1 358 ? 43.095 -66.112 52.599 1.00 26.39 376 VAL C C 1
ATOM 8929 O O . VAL C 1 358 ? 43.116 -66.516 53.759 1.00 26.13 376 VAL C O 1
ATOM 8933 N N . ILE C 1 359 ? 44.052 -65.345 52.076 1.00 26.40 377 ILE C N 1
ATOM 8934 C CA . ILE C 1 359 ? 45.154 -64.800 52.891 1.00 26.42 377 ILE C CA 1
ATOM 8935 C C . ILE C 1 359 ? 44.809 -63.380 53.347 1.00 26.38 377 ILE C C 1
ATOM 8936 O O . ILE C 1 359 ? 45.066 -63.005 54.485 1.00 26.11 377 ILE C O 1
ATOM 8941 N N . GLY C 1 360 ? 44.237 -62.598 52.431 1.00 26.38 378 GLY C N 1
ATOM 8942 C CA . GLY C 1 360 ? 43.846 -61.225 52.710 1.00 26.47 378 GLY C CA 1
ATOM 8943 C C . GLY C 1 360 ? 44.939 -60.240 52.342 1.00 26.31 378 GLY C C 1
ATOM 8944 O O . GLY C 1 360 ? 45.023 -59.791 51.187 1.00 25.96 378 GLY C O 1
ATOM 8945 N N . THR C 1 361 ? 45.745 -59.865 53.341 1.00 26.21 379 THR C N 1
ATOM 8946 C CA . THR C 1 361 ? 46.906 -58.998 53.125 1.00 26.02 379 THR C CA 1
ATOM 8947 C C . THR C 1 361 ? 48.141 -59.616 53.752 1.00 25.67 379 THR C C 1
ATOM 8948 O O . THR C 1 361 ? 48.041 -60.453 54.660 1.00 25.73 379 THR C O 1
ATOM 8952 N N . LEU C 1 362 ? 49.301 -59.199 53.247 1.00 25.02 380 LEU C N 1
ATOM 8953 C CA . LEU C 1 362 ? 50.591 -59.610 53.765 1.00 24.52 380 LEU C CA 1
ATOM 8954 C C . LEU C 1 362 ? 51.500 -58.399 53.849 1.00 24.20 380 LEU C C 1
ATOM 8955 O O . LEU C 1 362 ? 51.295 -57.405 53.147 1.00 24.29 380 LEU C O 1
ATOM 8960 N N . ALA C 1 363 ? 52.517 -58.487 54.690 1.00 23.60 381 ALA C N 1
ATOM 8961 C CA . ALA C 1 363 ? 53.494 -57.433 54.793 1.00 23.30 381 ALA C CA 1
ATOM 8962 C C . ALA C 1 363 ? 54.173 -57.237 53.440 1.00 23.19 381 ALA C C 1
ATOM 8963 O O . ALA C 1 363 ? 54.359 -58.194 52.686 1.00 22.83 381 ALA C O 1
ATOM 8965 N N . PRO C 1 364 ? 54.521 -55.994 53.109 1.00 23.23 382 PRO C N 1
ATOM 8966 C CA . PRO C 1 364 ? 55.226 -55.810 51.875 1.00 23.41 382 PRO C CA 1
ATOM 8967 C C . PRO C 1 364 ? 56.596 -56.445 51.966 1.00 23.63 382 PRO C C 1
ATOM 8968 O O . PRO C 1 364 ? 57.165 -56.519 53.053 1.00 23.53 382 PRO C O 1
ATOM 8972 N N . GLY C 1 365 ? 57.108 -56.927 50.841 1.00 23.81 383 GLY C N 1
ATOM 8973 C CA . GLY C 1 365 ? 58.434 -57.516 50.814 1.00 24.08 383 GLY C CA 1
ATOM 8974 C C . GLY C 1 365 ? 58.426 -59.014 50.585 1.00 24.23 383 GLY C C 1
ATOM 8975 O O . GLY C 1 365 ? 57.466 -59.570 50.027 1.00 23.67 383 GLY C O 1
ATOM 8976 N N . LYS C 1 366 ? 59.486 -59.669 51.059 1.00 24.46 384 LYS C N 1
ATOM 8977 C CA . LYS C 1 366 ? 59.712 -61.084 50.784 1.00 24.71 384 LYS C CA 1
ATOM 8978 C C . LYS C 1 366 ? 58.871 -62.012 51.683 1.00 24.33 384 LYS C C 1
ATOM 8979 O O . LYS C 1 366 ? 58.596 -61.697 52.842 1.00 24.52 384 LYS C O 1
ATOM 8984 N N . HIS C 1 367 ? 58.423 -63.123 51.104 1.00 23.91 385 HIS C N 1
ATOM 8985 C CA . HIS C 1 367 ? 57.684 -64.154 51.823 1.00 23.73 385 HIS C CA 1
ATOM 8986 C C . HIS C 1 367 ? 58.072 -65.522 51.290 1.00 23.74 385 HIS C C 1
ATOM 8987 O O . HIS C 1 367 ? 58.637 -65.637 50.210 1.00 23.14 385 HIS C O 1
ATOM 8994 N N . THR C 1 368 ? 57.696 -66.558 52.027 1.00 24.07 386 THR C N 1
ATOM 8995 C CA . THR C 1 368 ? 58.027 -67.929 51.669 1.00 24.22 386 THR C CA 1
ATOM 8996 C C . THR C 1 368 ? 56.768 -68.802 51.523 1.00 23.88 386 THR C C 1
ATOM 8997 O O . THR C 1 368 ? 55.848 -68.724 52.319 1.00 24.16 386 THR C O 1
ATOM 9001 N N . PHE C 1 369 ? 56.743 -69.605 50.474 1.00 23.56 387 PHE C N 1
ATOM 9002 C CA . PHE C 1 369 ? 55.647 -70.520 50.212 1.00 23.29 387 PHE C CA 1
ATOM 9003 C C . PHE C 1 369 ? 56.214 -71.930 50.249 1.00 23.11 387 PHE C C 1
ATOM 9004 O O . PHE C 1 369 ? 57.286 -72.175 49.699 1.00 23.09 387 PHE C O 1
ATOM 9012 N N . THR C 1 370 ? 55.525 -72.843 50.935 1.00 22.79 388 THR C N 1
ATOM 9013 C CA . THR C 1 370 ? 56.011 -74.210 51.076 1.00 22.62 388 THR C CA 1
ATOM 9014 C C . THR C 1 370 ? 54.927 -75.256 50.865 1.00 22.35 388 THR C C 1
ATOM 9015 O O . THR C 1 370 ? 53.838 -75.158 51.421 1.00 22.56 388 THR C O 1
ATOM 9019 N N . VAL C 1 371 ? 55.242 -76.261 50.054 1.00 22.12 389 VAL C N 1
ATOM 9020 C CA . VAL C 1 371 ? 54.381 -77.407 49.878 1.00 21.76 389 VAL C CA 1
ATOM 9021 C C . VAL C 1 371 ? 55.081 -78.609 50.471 1.00 21.93 389 VAL C C 1
ATOM 9022 O O . VAL C 1 371 ? 56.265 -78.846 50.207 1.00 21.73 389 VAL C O 1
ATOM 9026 N N . SER C 1 372 ? 54.365 -79.321 51.334 1.00 22.18 390 SER C N 1
ATOM 9027 C CA . SER C 1 372 ? 54.864 -80.521 51.956 1.00 22.40 390 SER C CA 1
ATOM 9028 C C . SER C 1 372 ? 53.836 -81.611 51.811 1.00 22.86 390 SER C C 1
ATOM 9029 O O . SER C 1 372 ? 52.661 -81.406 52.115 1.00 22.76 390 SER C O 1
ATOM 9032 N N . ILE C 1 373 ? 54.274 -82.753 51.290 1.00 23.50 391 ILE C N 1
ATOM 9033 C CA . ILE C 1 373 ? 53.465 -83.974 51.241 1.00 24.05 391 ILE C CA 1
ATOM 9034 C C . ILE C 1 373 ? 54.373 -85.055 51.875 1.00 24.55 391 ILE C C 1
ATOM 9035 O O . ILE C 1 373 ? 54.935 -85.887 51.180 1.00 24.73 391 ILE C O 1
ATOM 9040 N N . PRO C 1 374 ? 54.527 -85.005 53.208 1.00 25.18 392 PRO C N 1
ATOM 9041 C CA . PRO C 1 374 ? 55.607 -85.733 53.918 1.00 25.76 392 PRO C CA 1
ATOM 9042 C C . PRO C 1 374 ? 55.669 -87.258 53.755 1.00 26.16 392 PRO C C 1
ATOM 9043 O O . PRO C 1 374 ? 56.764 -87.786 53.679 1.00 26.23 392 PRO C O 1
ATOM 9047 N N . GLU C 1 375 ? 54.533 -87.957 53.698 1.00 26.54 393 GLU C N 1
ATOM 9048 C CA A GLU C 1 375 ? 54.588 -89.423 53.556 0.50 26.76 393 GLU C CA 1
ATOM 9049 C CA B GLU C 1 375 ? 54.529 -89.420 53.562 0.50 26.76 393 GLU C CA 1
ATOM 9050 C C . GLU C 1 375 ? 54.449 -89.869 52.093 1.00 26.94 393 GLU C C 1
ATOM 9051 O O . GLU C 1 375 ? 54.084 -91.005 51.813 1.00 27.11 393 GLU C O 1
ATOM 9062 N N . ALA C 1 376 ? 54.781 -88.968 51.156 1.00 27.01 394 ALA C N 1
ATOM 9063 C CA . ALA C 1 376 ? 54.749 -89.297 49.725 1.00 27.11 394 ALA C CA 1
ATOM 9064 C C . ALA C 1 376 ? 55.763 -90.381 49.412 1.00 27.14 394 ALA C C 1
ATOM 9065 O O . ALA C 1 376 ? 56.819 -90.425 50.004 1.00 27.13 394 ALA C O 1
ATOM 9067 N N . GLN C 1 377 ? 55.448 -91.235 48.450 1.00 27.28 395 GLN C N 1
ATOM 9068 C CA . GLN C 1 377 ? 56.344 -92.327 48.093 1.00 27.55 395 GLN C CA 1
ATOM 9069 C C . GLN C 1 377 ? 57.304 -91.966 46.970 1.00 27.84 395 GLN C C 1
ATOM 9070 O O . GLN C 1 377 ? 57.009 -91.152 46.109 1.00 27.86 395 GLN C O 1
ATOM 9076 N N . ALA C 1 378 ? 58.462 -92.590 46.996 1.00 28.49 396 ALA C N 1
ATOM 9077 C CA . ALA C 1 378 ? 59.466 -92.359 45.993 1.00 28.92 396 ALA C CA 1
ATOM 9078 C C . ALA C 1 378 ? 59.170 -93.179 44.744 1.00 29.33 396 ALA C C 1
ATOM 9079 O O . ALA C 1 378 ? 58.396 -94.148 44.774 1.00 29.37 396 ALA C O 1
ATOM 9081 N N . VAL C 1 379 ? 59.755 -92.749 43.639 1.00 29.68 397 VAL C N 1
ATOM 9082 C CA . VAL C 1 379 ? 59.759 -93.524 42.439 1.00 29.90 397 VAL C CA 1
ATOM 9083 C C . VAL C 1 379 ? 60.613 -94.734 42.731 1.00 30.28 397 VAL C C 1
ATOM 9084 O O . VAL C 1 379 ? 61.696 -94.605 43.288 1.00 30.45 397 VAL C O 1
ATOM 9088 N N . ASP C 1 380 ? 60.094 -95.914 42.406 1.00 30.90 398 ASP C N 1
ATOM 9089 C CA . ASP C 1 380 ? 60.782 -97.184 42.687 1.00 31.25 398 ASP C CA 1
ATOM 9090 C C . ASP C 1 380 ? 60.663 -98.098 41.478 1.00 31.15 398 ASP C C 1
ATOM 9091 O O . ASP C 1 380 ? 59.665 -98.798 41.313 1.00 30.97 398 ASP C O 1
ATOM 9096 N N . GLY C 1 381 ? 61.677 -98.076 40.622 1.00 31.29 399 GLY C N 1
ATOM 9097 C CA . GLY C 1 381 ? 61.641 -98.850 39.384 1.00 31.25 399 GLY C CA 1
ATOM 9098 C C . GLY C 1 381 ? 60.467 -98.407 38.520 1.00 31.23 399 GLY C C 1
ATOM 9099 O O . GLY C 1 381 ? 60.382 -97.238 38.140 1.00 31.17 399 GLY C O 1
ATOM 9100 N N . ASN C 1 382 ? 59.546 -99.332 38.228 1.00 31.13 400 ASN C N 1
ATOM 9101 C CA . ASN C 1 382 ? 58.354 -98.993 37.423 1.00 31.04 400 ASN C CA 1
ATOM 9102 C C . ASN C 1 382 ? 57.153 -98.541 38.273 1.00 30.17 400 ASN C C 1
ATOM 9103 O O . ASN C 1 382 ? 56.072 -98.352 37.757 1.00 29.88 400 ASN C O 1
ATOM 9108 N N . LYS C 1 383 ? 57.372 -98.375 39.578 1.00 29.60 401 LYS C N 1
ATOM 9109 C CA . LYS C 1 383 ? 56.375 -97.778 40.471 1.00 29.11 401 LYS C CA 1
ATOM 9110 C C . LYS C 1 383 ? 56.597 -96.258 40.431 1.00 28.10 401 LYS C C 1
ATOM 9111 O O . LYS C 1 383 ? 57.519 -95.726 41.075 1.00 27.63 401 LYS C O 1
ATOM 9117 N N . LEU C 1 384 ? 55.760 -95.567 39.670 1.00 27.11 402 LEU C N 1
ATOM 9118 C CA . LEU C 1 384 ? 56.023 -94.162 39.336 1.00 26.47 402 LEU C CA 1
ATOM 9119 C C . LEU C 1 384 ? 55.245 -93.170 40.175 1.00 25.64 402 LEU C C 1
ATOM 9120 O O . LEU C 1 384 ? 54.476 -92.359 39.645 1.00 25.77 402 LEU C O 1
ATOM 9125 N N . ASN C 1 385 ? 55.473 -93.211 41.487 1.00 24.69 403 ASN C N 1
ATOM 9126 C CA . ASN C 1 385 ? 54.791 -92.314 42.414 1.00 23.75 403 ASN C CA 1
ATOM 9127 C C . ASN C 1 385 ? 55.240 -90.886 42.186 1.00 23.11 403 ASN C C 1
ATOM 9128 O O . ASN C 1 385 ? 56.421 -90.628 42.016 1.00 22.61 403 ASN C O 1
ATOM 9133 N N . HIS C 1 386 ? 54.281 -89.966 42.151 1.00 22.66 404 HIS C N 1
ATOM 9134 C CA . HIS C 1 386 ? 54.574 -88.550 42.036 1.00 22.39 404 HIS C CA 1
ATOM 9135 C C . HIS C 1 386 ? 53.334 -87.732 42.357 1.00 22.25 404 HIS C C 1
ATOM 9136 O O . HIS C 1 386 ? 52.222 -88.273 42.450 1.00 21.98 404 HIS C O 1
ATOM 9143 N N . TRP C 1 387 ? 53.535 -86.426 42.557 1.00 21.96 405 TRP C N 1
ATOM 9144 C CA . TRP C 1 387 ? 52.442 -85.511 42.866 1.00 21.76 405 TRP C CA 1
ATOM 9145 C C . TRP C 1 387 ? 52.445 -84.346 41.918 1.00 21.53 405 TRP C C 1
ATOM 9146 O O . TRP C 1 387 ? 53.439 -83.637 41.793 1.00 22.15 405 TRP C O 1
ATOM 9157 N N . LEU C 1 388 ? 51.351 -84.188 41.197 1.00 21.07 406 LEU C N 1
ATOM 9158 C CA . LEU C 1 388 ? 51.193 -83.063 40.318 1.00 20.82 406 LEU C CA 1
ATOM 9159 C C . LEU C 1 388 ? 50.577 -81.944 41.109 1.00 20.59 406 LEU C C 1
ATOM 9160 O O . LEU C 1 388 ? 49.409 -82.006 41.490 1.00 20.13 406 LEU C O 1
ATOM 9165 N N . VAL C 1 389 ? 51.390 -80.935 41.384 1.00 20.55 407 VAL C N 1
ATOM 9166 C CA . VAL C 1 389 ? 50.980 -79.788 42.154 1.00 20.34 407 VAL C CA 1
ATOM 9167 C C . VAL C 1 389 ? 51.285 -78.530 41.388 1.00 20.42 407 VAL C C 1
ATOM 9168 O O . VAL C 1 389 ? 52.364 -78.415 40.803 1.00 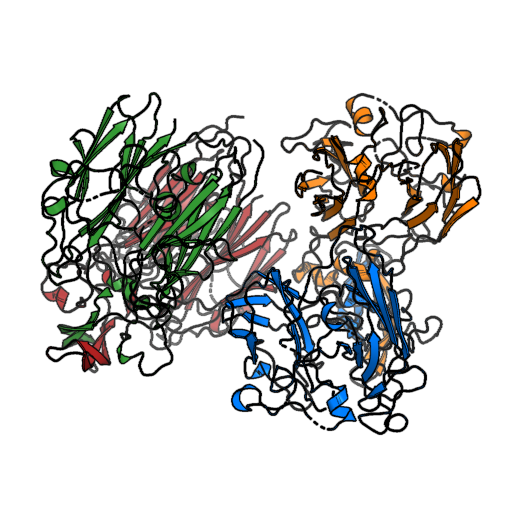21.06 407 VAL C O 1
ATOM 9172 N N . SER C 1 390 ? 50.322 -77.618 41.315 1.00 20.28 408 SER C N 1
ATOM 9173 C CA . SER C 1 390 ? 50.577 -76.264 40.802 1.00 20.27 408 SER C CA 1
ATOM 9174 C C . SER C 1 390 ? 49.871 -75.278 41.722 1.00 20.45 408 SER C C 1
ATOM 9175 O O . SER C 1 390 ? 48.828 -75.601 42.315 1.00 20.76 408 SER C O 1
ATOM 9178 N N . ALA C 1 391 ? 50.430 -74.089 41.852 1.00 20.17 409 ALA C N 1
ATOM 9179 C CA . ALA C 1 391 ? 49.884 -73.109 42.770 1.00 20.40 409 ALA C CA 1
ATOM 9180 C C . ALA C 1 391 ? 50.225 -71.700 42.335 1.00 20.43 409 ALA C C 1
ATOM 9181 O O . ALA C 1 391 ? 51.232 -71.478 41.659 1.00 20.43 409 ALA C O 1
ATOM 9183 N N . TYR C 1 392 ? 49.358 -70.753 42.702 1.00 20.39 410 TYR C N 1
ATOM 9184 C CA . TYR C 1 392 ? 49.592 -69.346 42.424 1.00 20.39 410 TYR C CA 1
ATOM 9185 C C . TYR C 1 392 ? 48.766 -68.455 43.335 1.00 20.64 410 TYR C C 1
ATOM 9186 O O . TYR C 1 392 ? 47.775 -68.893 43.932 1.00 20.51 410 TYR C O 1
ATOM 9195 N N . LEU C 1 393 ? 49.194 -67.213 43.462 1.00 20.93 411 LEU C N 1
ATOM 9196 C CA . LEU C 1 393 ? 48.453 -66.245 44.215 1.00 21.56 411 LEU C CA 1
ATOM 9197 C C . LEU C 1 393 ? 47.725 -65.334 43.248 1.00 22.14 411 LEU C C 1
ATOM 9198 O O . LEU C 1 393 ? 48.165 -65.130 42.109 1.00 22.17 411 LEU C O 1
ATOM 9203 N N . VAL C 1 394 ? 46.582 -64.838 43.676 1.00 22.86 412 VAL C N 1
ATOM 9204 C CA . VAL C 1 394 ? 45.891 -63.800 42.947 1.00 23.69 412 VAL C CA 1
ATOM 9205 C C . VAL C 1 394 ? 45.610 -62.670 43.912 1.00 24.64 412 VAL C C 1
ATOM 9206 O O . VAL C 1 394 ? 45.377 -62.899 45.105 1.00 24.44 412 VAL C O 1
ATOM 9210 N N . TRP C 1 395 ? 45.665 -61.447 43.411 1.00 25.96 413 TRP C N 1
ATOM 9211 C CA . TRP C 1 395 ? 45.332 -60.295 44.218 1.00 27.02 413 TRP C CA 1
ATOM 9212 C C . TRP C 1 395 ? 45.036 -59.092 43.360 1.00 28.34 413 TRP C C 1
ATOM 9213 O O . TRP C 1 395 ? 45.302 -59.081 42.163 1.00 28.45 413 TRP C O 1
ATOM 9224 N N . GLU C 1 396 ? 44.427 -58.099 43.977 1.00 29.78 414 GLU C N 1
ATOM 9225 C CA . GLU C 1 396 ? 44.150 -56.850 43.324 1.00 31.01 414 GLU C CA 1
ATOM 9226 C C . GLU C 1 396 ? 45.153 -55.859 43.850 1.00 31.55 414 GLU C C 1
ATOM 9227 O O . GLU C 1 396 ? 45.653 -56.011 44.967 1.00 31.16 414 GLU C O 1
ATOM 9233 N N . GLU C 1 397 ? 45.501 -54.877 43.031 1.00 32.71 415 GLU C N 1
ATOM 9234 C CA . GLU C 1 397 ? 46.469 -53.857 43.436 1.00 33.72 415 GLU C CA 1
ATOM 9235 C C . GLU C 1 397 ? 45.866 -52.471 43.324 1.00 33.97 415 GLU C C 1
ATOM 9236 O O . GLU C 1 397 ? 44.672 -52.319 43.029 1.00 34.05 415 GLU C O 1
ATOM 9243 N N . LYS D 1 6 ? 22.049 -42.111 40.795 1.00 39.78 24 LYS D N 1
ATOM 9244 C CA . LYS D 1 6 ? 22.951 -41.794 41.945 1.00 39.71 24 LYS D CA 1
ATOM 9245 C C . LYS D 1 6 ? 23.284 -43.079 42.719 1.00 39.26 24 LYS D C 1
ATOM 9246 O O . LYS D 1 6 ? 22.940 -44.181 42.271 1.00 39.21 24 LYS D O 1
ATOM 9248 N N . ASN D 1 7 ? 23.973 -42.932 43.863 1.00 38.72 25 ASN D N 1
ATOM 9249 C CA . ASN D 1 7 ? 24.296 -44.082 44.728 1.00 38.16 25 ASN D CA 1
ATOM 9250 C C . ASN D 1 7 ? 23.029 -44.789 45.179 1.00 37.40 25 ASN D C 1
ATOM 9251 O O . ASN D 1 7 ? 22.302 -44.292 46.055 1.00 37.59 25 ASN D O 1
ATOM 9256 N N . LEU D 1 8 ? 22.717 -45.904 44.531 1.00 36.34 26 LEU D N 1
ATOM 9257 C CA . LEU D 1 8 ? 21.656 -46.755 45.012 1.00 35.52 26 LEU D CA 1
ATOM 9258 C C . LEU D 1 8 ? 22.160 -47.290 46.346 1.00 34.94 26 LEU D C 1
ATOM 9259 O O . LEU D 1 8 ? 23.308 -47.751 46.446 1.00 34.75 26 LEU D O 1
ATOM 9264 N N . PRO D 1 9 ? 21.356 -47.140 47.396 1.00 34.24 27 PRO D N 1
ATOM 9265 C CA . PRO D 1 9 ? 21.805 -47.563 48.726 1.00 33.89 27 PRO D CA 1
ATOM 9266 C C . PRO D 1 9 ? 21.989 -49.083 48.840 1.00 33.42 27 PRO D C 1
ATOM 9267 O O . PRO D 1 9 ? 21.277 -49.849 48.185 1.00 32.78 27 PRO D O 1
ATOM 9271 N N . ALA D 1 10 ? 22.951 -49.496 49.666 1.00 33.09 28 ALA D N 1
ATOM 9272 C CA . ALA D 1 10 ? 23.241 -50.910 49.881 1.00 32.93 28 ALA D CA 1
ATOM 9273 C C . ALA D 1 10 ? 22.447 -51.481 51.070 1.00 32.71 28 ALA D C 1
ATOM 9274 O O . ALA D 1 10 ? 22.709 -51.122 52.244 1.00 32.94 28 ALA D O 1
ATOM 9276 N N . LYS D 1 11 ? 21.514 -52.393 50.772 1.00 31.96 29 LYS D N 1
ATOM 9277 C CA . LYS D 1 11 ? 20.721 -53.054 51.814 1.00 31.59 29 LYS D CA 1
ATOM 9278 C C . LYS D 1 11 ? 21.403 -54.316 52.346 1.00 31.01 29 LYS D C 1
ATOM 9279 O O . LYS D 1 11 ? 20.881 -54.967 53.241 1.00 31.48 29 LYS D O 1
ATOM 9285 N N . GLY D 1 12 ? 22.579 -54.641 51.800 1.00 30.32 30 GLY D N 1
ATOM 9286 C CA . GLY D 1 12 ? 23.412 -55.751 52.301 1.00 29.57 30 GLY D CA 1
ATOM 9287 C C . GLY D 1 12 ? 23.043 -57.164 51.837 1.00 28.92 30 GLY D C 1
ATOM 9288 O O . GLY D 1 12 ? 22.037 -57.370 51.159 1.00 28.18 30 GLY D O 1
ATOM 9289 N N . ASP D 1 13 ? 23.909 -58.123 52.190 1.00 28.35 31 ASP D N 1
ATOM 9290 C CA . ASP D 1 13 ? 23.684 -59.541 51.918 1.00 28.11 31 ASP D CA 1
ATOM 9291 C C . ASP D 1 13 ? 22.741 -60.115 52.961 1.00 27.91 31 ASP D C 1
ATOM 9292 O O . ASP D 1 13 ? 22.818 -59.772 54.136 1.00 28.03 31 ASP D O 1
ATOM 9297 N N . LEU D 1 14 ? 21.887 -61.029 52.537 1.00 27.40 32 LEU D N 1
ATOM 9298 C CA . LEU D 1 14 ? 20.878 -61.566 53.398 1.00 27.12 32 LEU D CA 1
ATOM 9299 C C . LEU D 1 14 ? 20.962 -63.097 53.489 1.00 26.71 32 LEU D C 1
ATOM 9300 O O . LEU D 1 14 ? 21.069 -63.777 52.480 1.00 26.60 32 LEU D O 1
ATOM 9305 N N . HIS D 1 15 ? 20.937 -63.626 54.707 1.00 26.26 33 HIS D N 1
ATOM 9306 C CA . HIS D 1 15 ? 20.900 -65.074 54.911 1.00 26.52 33 HIS D CA 1
ATOM 9307 C C . HIS D 1 15 ? 19.615 -65.431 55.633 1.00 25.96 33 HIS D C 1
ATOM 9308 O O . HIS D 1 15 ? 19.422 -65.029 56.762 1.00 25.70 33 HIS D O 1
ATOM 9315 N N . ILE D 1 16 ? 18.713 -66.131 54.943 1.00 25.67 34 ILE D N 1
ATOM 9316 C CA . ILE D 1 16 ? 17.430 -66.544 55.540 1.00 25.46 34 ILE D CA 1
ATOM 9317 C C . ILE D 1 16 ? 17.391 -68.050 55.785 1.00 25.13 34 ILE D C 1
ATOM 9318 O O . ILE D 1 16 ? 17.262 -68.835 54.847 1.00 24.37 34 ILE D O 1
ATOM 9323 N N . PRO D 1 17 ? 17.533 -68.463 57.045 1.00 25.26 35 PRO D N 1
ATOM 9324 C CA . PRO D 1 17 ? 17.334 -69.884 57.322 1.00 25.26 35 PRO D CA 1
ATOM 9325 C C . PRO D 1 17 ? 15.834 -70.177 57.352 1.00 24.62 35 PRO D C 1
ATOM 9326 O O . PRO D 1 17 ? 15.209 -70.036 58.375 1.00 25.04 35 PRO D O 1
ATOM 9330 N N . VAL D 1 18 ? 15.266 -70.512 56.210 1.00 23.94 36 VAL D N 1
ATOM 9331 C CA . VAL D 1 18 ? 13.835 -70.759 56.131 1.00 23.69 36 VAL D CA 1
ATOM 9332 C C . VAL D 1 18 ? 13.425 -71.939 57.027 1.00 23.45 36 VAL D C 1
ATOM 9333 O O . VAL D 1 18 ? 12.469 -71.828 57.779 1.00 23.29 36 VAL D O 1
ATOM 9337 N N . PHE D 1 19 ? 14.171 -73.041 56.968 1.00 23.20 37 PHE D N 1
ATOM 9338 C CA . PHE D 1 19 ? 13.910 -74.179 57.848 1.00 23.20 37 PHE D CA 1
ATOM 9339 C C . PHE D 1 19 ? 15.194 -74.763 58.391 1.00 23.83 37 PHE D C 1
ATOM 9340 O O . PHE D 1 19 ? 16.090 -75.082 57.629 1.00 23.55 37 PHE D O 1
ATOM 9348 N N . GLU D 1 20 ? 15.275 -74.927 59.713 1.00 24.56 38 GLU D N 1
ATOM 9349 C CA . GLU D 1 20 ? 16.364 -75.699 60.301 1.00 25.49 38 GLU D CA 1
ATOM 9350 C C . GLU D 1 20 ? 15.807 -76.989 60.925 1.00 24.89 38 GLU D C 1
ATOM 9351 O O . GLU D 1 20 ? 14.924 -76.948 61.788 1.00 24.88 38 GLU D O 1
ATOM 9357 N N . ASN D 1 21 ? 16.326 -78.121 60.472 1.00 24.25 39 ASN D N 1
ATOM 9358 C CA . ASN D 1 21 ? 15.973 -79.413 61.021 1.00 23.88 39 ASN D CA 1
ATOM 9359 C C . ASN D 1 21 ? 14.483 -79.568 61.253 1.00 23.68 39 ASN D C 1
ATOM 9360 O O . ASN D 1 21 ? 14.056 -79.848 62.362 1.00 24.21 39 ASN D O 1
ATOM 9365 N N . VAL D 1 22 ? 13.694 -79.338 60.218 1.00 23.34 40 VAL D N 1
ATOM 9366 C CA . VAL D 1 22 ? 12.260 -79.534 60.307 1.00 22.89 40 VAL D CA 1
ATOM 9367 C C . VAL D 1 22 ? 11.945 -80.906 59.767 1.00 22.89 40 VAL D C 1
ATOM 9368 O O . VAL D 1 22 ? 12.554 -81.355 58.781 1.00 22.98 40 VAL D O 1
ATOM 9372 N N . ASN D 1 23 ? 11.021 -81.580 60.438 1.00 22.56 41 ASN D N 1
ATOM 9373 C CA . ASN D 1 23 ? 10.613 -82.923 60.101 1.00 22.61 41 ASN D CA 1
ATOM 9374 C C . ASN D 1 23 ? 9.386 -82.843 59.214 1.00 22.58 41 ASN D C 1
ATOM 9375 O O . ASN D 1 23 ? 8.347 -82.346 59.638 1.00 23.26 41 ASN D O 1
ATOM 9380 N N . VAL D 1 24 ? 9.520 -83.238 57.954 1.00 22.25 42 VAL D N 1
ATOM 9381 C CA . VAL D 1 24 ? 8.381 -83.303 57.070 1.00 21.73 42 VAL D CA 1
ATOM 9382 C C . VAL D 1 24 ? 7.914 -84.741 57.160 1.00 22.21 42 VAL D C 1
ATOM 9383 O O . VAL D 1 24 ? 8.701 -85.679 56.939 1.00 22.09 42 VAL D O 1
ATOM 9387 N N . ARG D 1 25 ? 6.650 -84.924 57.534 1.00 22.41 43 ARG D N 1
ATOM 9388 C CA . ARG D 1 25 ? 6.154 -86.237 57.883 1.00 22.95 43 ARG D CA 1
ATOM 9389 C C . ARG D 1 25 ? 4.658 -86.299 57.818 1.00 22.88 43 ARG D C 1
ATOM 9390 O O . ARG D 1 25 ? 3.987 -85.279 57.682 1.00 22.88 43 ARG D O 1
ATOM 9398 N N . PHE D 1 26 ? 4.126 -87.509 57.902 1.00 22.95 44 PHE D N 1
ATOM 9399 C CA . PHE D 1 26 ? 2.696 -87.683 58.022 1.00 22.91 44 PHE D CA 1
ATOM 9400 C C . PHE D 1 26 ? 2.439 -88.146 59.431 1.00 23.23 44 PHE D C 1
ATOM 9401 O O . PHE D 1 26 ? 2.712 -89.295 59.765 1.00 23.23 44 PHE D O 1
ATOM 9409 N N . SER D 1 27 ? 1.915 -87.237 60.257 1.00 23.48 45 SER D N 1
ATOM 9410 C CA . SER D 1 27 ? 1.691 -87.504 61.669 1.00 23.75 45 SER D CA 1
ATOM 9411 C C . SER D 1 27 ? 0.463 -86.778 62.178 1.00 23.60 45 SER D C 1
ATOM 9412 O O . SER D 1 27 ? 0.577 -85.703 62.739 1.00 23.51 45 SER D O 1
ATOM 9415 N N . PRO D 1 28 ? -0.724 -87.365 61.977 1.00 24.05 46 PRO D N 1
ATOM 9416 C CA . PRO D 1 28 ? -1.974 -86.772 62.480 1.00 24.52 46 PRO D CA 1
ATOM 9417 C C . PRO D 1 28 ? -1.973 -86.584 64.012 1.00 25.02 46 PRO D C 1
ATOM 9418 O O . PRO D 1 28 ? -2.610 -85.664 64.523 1.00 25.14 46 PRO D O 1
ATOM 9422 N N . ASP D 1 29 ? -1.274 -87.461 64.729 1.00 25.66 47 ASP D N 1
ATOM 9423 C CA . ASP D 1 29 ? -1.130 -87.301 66.161 1.00 26.33 47 ASP D CA 1
ATOM 9424 C C . ASP D 1 29 ? -0.579 -85.906 66.508 1.00 26.70 47 ASP D C 1
ATOM 9425 O O . ASP D 1 29 ? -1.091 -85.231 67.394 1.00 26.82 47 ASP D O 1
ATOM 9430 N N . THR D 1 30 ? 0.489 -85.508 65.820 1.00 26.78 48 THR D N 1
ATOM 9431 C CA . THR D 1 30 ? 1.143 -84.249 66.101 1.00 26.99 48 THR D CA 1
ATOM 9432 C C . THR D 1 30 ? 0.445 -83.089 65.398 1.00 27.01 48 THR D C 1
ATOM 9433 O O . THR D 1 30 ? 0.328 -82.003 65.952 1.00 26.60 48 THR D O 1
ATOM 9437 N N . TYR D 1 31 ? 0.003 -83.329 64.165 1.00 27.29 49 TYR D N 1
ATOM 9438 C CA . TYR D 1 31 ? -0.643 -82.300 63.353 1.00 27.62 49 TYR D CA 1
ATOM 9439 C C . TYR D 1 31 ? -2.008 -82.784 62.897 1.00 28.40 49 TYR D C 1
ATOM 9440 O O . TYR D 1 31 ? -2.153 -83.272 61.789 1.00 28.55 49 TYR D O 1
ATOM 9449 N N . PRO D 1 32 ? -3.022 -82.627 63.757 1.00 29.64 50 PRO D N 1
ATOM 9450 C CA . PRO D 1 32 ? -4.359 -83.224 63.533 1.00 30.30 50 PRO D CA 1
ATOM 9451 C C . PRO D 1 32 ? -5.106 -82.764 62.301 1.00 30.82 50 PRO D C 1
ATOM 9452 O O . PRO D 1 32 ? -5.832 -83.550 61.720 1.00 31.42 50 PRO D O 1
ATOM 9456 N N . ASP D 1 33 ? -4.945 -81.508 61.910 1.00 31.38 51 ASP D N 1
ATOM 9457 C CA . ASP D 1 33 ? -5.761 -80.949 60.833 1.00 32.04 51 ASP D CA 1
ATOM 9458 C C . ASP D 1 33 ? -4.973 -80.599 59.573 1.00 32.47 51 ASP D C 1
ATOM 9459 O O . ASP D 1 33 ? -3.762 -80.828 59.493 1.00 32.43 51 ASP D O 1
ATOM 9464 N N . ASN D 1 34 ? -5.687 -80.100 58.565 1.00 32.82 52 ASN D N 1
ATOM 9465 C CA . ASN D 1 34 ? -5.058 -79.648 57.356 1.00 33.38 52 ASN D CA 1
ATOM 9466 C C . ASN D 1 34 ? -4.205 -78.430 57.706 1.00 33.52 52 ASN D C 1
ATOM 9467 O O . ASN D 1 34 ? -3.058 -78.325 57.291 1.00 33.65 52 ASN D O 1
ATOM 9472 N N . TYR D 1 35 ? -4.777 -77.537 58.505 1.00 33.67 53 TYR D N 1
ATOM 9473 C CA . TYR D 1 35 ? -4.080 -76.383 59.002 1.00 33.71 53 TYR D CA 1
ATOM 9474 C C . TYR D 1 35 ? -3.789 -76.570 60.476 1.00 33.79 53 TYR D C 1
ATOM 9475 O O . TYR D 1 35 ? -4.646 -76.997 61.228 1.00 33.67 53 TYR D O 1
ATOM 9484 N N . ASN D 1 36 ? -2.564 -76.261 60.875 1.00 34.12 54 ASN D N 1
ATOM 9485 C CA . ASN D 1 36 ? -2.176 -76.275 62.280 1.00 34.34 54 ASN D CA 1
ATOM 9486 C C . ASN D 1 36 ? -1.352 -75.016 62.550 1.00 34.75 54 ASN D C 1
ATOM 9487 O O . ASN D 1 36 ? -0.444 -74.685 61.783 1.00 34.54 54 ASN D O 1
ATOM 9492 N N . GLU D 1 37 ? -1.661 -74.322 63.633 1.00 35.22 55 GLU D N 1
ATOM 9493 C CA . GLU D 1 37 ? -0.995 -73.079 63.942 1.00 35.73 55 GLU D CA 1
ATOM 9494 C C . GLU D 1 37 ? 0.512 -73.265 63.986 1.00 35.57 55 GLU D C 1
ATOM 9495 O O . GLU D 1 37 ? 1.009 -74.335 64.338 1.00 35.57 55 GLU D O 1
ATOM 9501 N N . ALA D 1 38 ? 1.234 -72.211 63.629 1.00 35.40 56 ALA D N 1
ATOM 9502 C CA . ALA D 1 38 ? 2.685 -72.252 63.575 1.00 35.28 56 ALA D CA 1
ATOM 9503 C C . ALA D 1 38 ? 3.312 -72.432 64.953 1.00 35.12 56 ALA D C 1
ATOM 9504 O O . ALA D 1 38 ? 2.809 -71.906 65.957 1.00 34.95 56 ALA D O 1
ATOM 9506 N N . ASP D 1 39 ? 4.418 -73.169 64.991 1.00 34.85 57 ASP D N 1
ATOM 9507 C CA . ASP D 1 39 ? 5.172 -73.368 66.228 1.00 34.93 57 ASP D CA 1
ATOM 9508 C C . ASP D 1 39 ? 5.920 -72.089 66.625 1.00 34.52 57 ASP D C 1
ATOM 9509 O O . ASP D 1 39 ? 5.772 -71.029 65.982 1.00 34.24 57 ASP D O 1
ATOM 9514 N N . GLY D 1 40 ? 6.736 -72.194 67.667 1.00 34.14 58 GLY D N 1
ATOM 9515 C CA . GLY D 1 40 ? 7.529 -71.052 68.152 1.00 33.70 58 GLY D CA 1
ATOM 9516 C C . GLY D 1 40 ? 8.525 -70.496 67.126 1.00 33.19 58 GLY D C 1
ATOM 9517 O O . GLY D 1 40 ? 9.009 -69.370 67.281 1.00 33.23 58 GLY D O 1
ATOM 9518 N N . THR D 1 41 ? 8.833 -71.279 66.080 1.00 32.20 59 THR D N 1
ATOM 9519 C CA . THR D 1 41 ? 9.785 -70.837 65.055 1.00 31.80 59 THR D CA 1
ATOM 9520 C C . THR D 1 41 ? 9.089 -70.226 63.849 1.00 30.80 59 THR D C 1
ATOM 9521 O O . THR D 1 41 ? 9.749 -69.710 62.939 1.00 30.94 59 THR D O 1
ATOM 9525 N N . GLY D 1 42 ? 7.756 -70.277 63.845 1.00 29.37 60 GLY D N 1
ATOM 9526 C CA . GLY D 1 42 ? 6.967 -69.715 62.750 1.00 28.16 60 GLY D CA 1
ATOM 9527 C C . GLY D 1 42 ? 6.739 -70.676 61.583 1.00 26.81 60 GLY D C 1
ATOM 9528 O O . GLY D 1 42 ? 6.376 -70.254 60.501 1.00 26.19 60 GLY D O 1
ATOM 9529 N N . VAL D 1 43 ? 6.953 -71.963 61.817 1.00 25.56 61 VAL D N 1
ATOM 9530 C CA . VAL D 1 43 ? 6.754 -72.972 60.791 1.00 24.97 61 VAL D CA 1
ATOM 9531 C C . VAL D 1 43 ? 5.387 -73.575 60.921 1.00 24.47 61 VAL D C 1
ATOM 9532 O O . VAL D 1 43 ? 5.076 -74.149 61.936 1.00 24.39 61 VAL D O 1
ATOM 9536 N N . TYR D 1 44 ? 4.557 -73.399 59.903 1.00 24.50 62 TYR D N 1
ATOM 9537 C CA . TYR D 1 44 ? 3.237 -74.042 59.860 1.00 24.60 62 TYR D CA 1
ATOM 9538 C C . TYR D 1 44 ? 3.401 -75.443 59.320 1.00 24.12 62 TYR D C 1
ATOM 9539 O O . TYR D 1 44 ? 4.149 -75.659 58.366 1.00 24.00 62 TYR D O 1
ATOM 9548 N N . HIS D 1 45 ? 2.694 -76.396 59.905 1.00 23.53 63 HIS D N 1
ATOM 9549 C CA . HIS D 1 45 ? 2.696 -77.767 59.383 1.00 22.96 63 HIS D CA 1
ATOM 9550 C C . HIS D 1 45 ? 1.333 -78.017 58.839 1.00 22.37 63 HIS D C 1
ATOM 9551 O O . HIS D 1 45 ? 0.362 -78.018 59.578 1.00 23.00 63 HIS D O 1
ATOM 9558 N N . LEU D 1 46 ? 1.234 -78.150 57.525 1.00 21.80 64 LEU D N 1
ATOM 9559 C CA . LEU D 1 46 ? -0.055 -78.365 56.884 1.00 20.87 64 LEU D CA 1
ATOM 9560 C C . LEU D 1 46 ? -0.190 -79.804 56.415 1.00 20.27 64 LEU D C 1
ATOM 9561 O O . LEU D 1 46 ? 0.785 -80.561 56.391 1.00 19.34 64 LEU D O 1
ATOM 9566 N N . VAL D 1 47 ? -1.409 -80.167 56.034 1.00 20.03 65 VAL D N 1
ATOM 9567 C CA . VAL D 1 47 ? -1.737 -81.534 55.616 1.00 20.09 65 VAL D CA 1
ATOM 9568 C C . VAL D 1 47 ? -1.103 -82.592 56.535 1.00 19.62 65 VAL D C 1
ATOM 9569 O O . VAL D 1 47 ? -0.436 -83.506 56.070 1.00 19.58 65 VAL D O 1
ATOM 9573 N N . ASN D 1 48 ? -1.292 -82.439 57.839 1.00 19.36 66 ASN D N 1
ATOM 9574 C CA . ASN D 1 48 ? -0.785 -83.410 58.818 1.00 19.64 66 ASN D CA 1
ATOM 9575 C C . ASN D 1 48 ? 0.750 -83.545 58.853 1.00 19.66 66 ASN D C 1
ATOM 9576 O O . ASN D 1 48 ? 1.287 -84.544 59.368 1.00 19.56 66 ASN D O 1
ATOM 9581 N N . GLY D 1 49 ? 1.447 -82.531 58.345 1.00 19.60 67 GLY D N 1
ATOM 9582 C CA . GLY D 1 49 ? 2.910 -82.503 58.387 1.00 19.72 67 GLY D CA 1
ATOM 9583 C C . GLY D 1 49 ? 3.614 -82.701 57.050 1.00 19.61 67 GLY D C 1
ATOM 9584 O O . GLY D 1 49 ? 4.829 -82.514 56.956 1.00 19.60 67 GLY D O 1
ATOM 9585 N N . ARG D 1 50 ? 2.846 -83.031 56.018 1.00 19.61 68 ARG D N 1
ATOM 9586 C CA A ARG D 1 50 ? 3.389 -83.295 54.683 0.33 19.70 68 ARG D CA 1
ATOM 9587 C CA B ARG D 1 50 ? 3.406 -83.288 54.684 0.67 19.48 68 ARG D CA 1
ATOM 9588 C C . ARG D 1 50 ? 3.852 -82.015 53.990 1.00 19.63 68 ARG D C 1
ATOM 9589 O O . ARG D 1 50 ? 4.562 -82.071 53.003 1.00 20.08 68 ARG D O 1
ATOM 9604 N N . ILE D 1 51 ? 3.398 -80.865 54.487 1.00 19.79 69 ILE D N 1
ATOM 9605 C CA . ILE D 1 51 ? 3.845 -79.571 53.966 1.00 19.70 69 ILE D CA 1
ATOM 9606 C C . ILE D 1 51 ? 4.296 -78.713 55.130 1.00 19.80 69 ILE D C 1
ATOM 9607 O O . ILE D 1 51 ? 3.653 -78.689 56.156 1.00 20.47 69 ILE D O 1
ATOM 9612 N N . ILE D 1 52 ? 5.439 -78.059 54.986 1.00 19.94 70 ILE D N 1
ATOM 9613 C CA . ILE D 1 52 ? 5.862 -77.062 55.952 1.00 19.46 70 ILE D CA 1
ATOM 9614 C C . ILE D 1 52 ? 5.897 -75.705 55.260 1.00 19.90 70 ILE D C 1
ATOM 9615 O O . ILE D 1 52 ? 6.290 -75.606 54.100 1.00 19.90 70 ILE D O 1
ATOM 9620 N N . LEU D 1 53 ? 5.432 -74.668 55.957 1.00 20.52 71 LEU D N 1
ATOM 9621 C CA . LEU D 1 53 ? 5.317 -73.324 55.374 1.00 21.04 71 LEU D CA 1
ATOM 9622 C C . LEU D 1 53 ? 5.853 -72.280 56.312 1.00 21.71 71 LEU D C 1
ATOM 9623 O O . LEU D 1 53 ? 5.607 -72.349 57.516 1.00 21.29 71 LEU D O 1
ATOM 9628 N N . LYS D 1 54 ? 6.535 -71.270 55.761 1.00 22.61 72 LYS D N 1
ATOM 9629 C CA . LYS D 1 54 ? 7.076 -70.177 56.582 1.00 23.64 72 LYS D CA 1
ATOM 9630 C C . LYS D 1 54 ? 6.971 -68.849 55.888 1.00 24.20 72 LYS D C 1
ATOM 9631 O O . LYS D 1 54 ? 7.160 -68.754 54.688 1.00 24.51 72 LYS D O 1
ATOM 9637 N N . LYS D 1 55 ? 6.650 -67.820 56.654 1.00 25.05 73 LYS D N 1
ATOM 9638 C CA . LYS D 1 55 ? 6.547 -66.479 56.132 1.00 26.08 73 LYS D CA 1
ATOM 9639 C C . LYS D 1 55 ? 7.933 -65.837 56.130 1.00 26.23 73 LYS D C 1
ATOM 9640 O O . LYS D 1 55 ? 8.615 -65.825 57.144 1.00 25.81 73 LYS D O 1
ATOM 9646 N N . ILE D 1 56 ? 8.361 -65.340 54.983 1.00 26.92 74 ILE D N 1
ATOM 9647 C CA . ILE D 1 56 ? 9.641 -64.641 54.901 1.00 27.68 74 ILE D CA 1
ATOM 9648 C C . ILE D 1 56 ? 9.461 -63.258 54.268 1.00 28.09 74 ILE D C 1
ATOM 9649 O O . ILE D 1 56 ? 8.420 -62.964 53.702 1.00 27.71 74 ILE D O 1
ATOM 9654 N N . THR D 1 57 ? 10.479 -62.411 54.403 1.00 28.86 75 THR D N 1
ATOM 9655 C CA . THR D 1 57 ? 10.458 -61.080 53.812 1.00 29.46 75 THR D CA 1
ATOM 9656 C C . THR D 1 57 ? 11.802 -60.691 53.246 1.00 30.01 75 THR D C 1
ATOM 9657 O O . THR D 1 57 ? 12.800 -60.723 53.939 1.00 29.60 75 THR D O 1
ATOM 9661 N N . LEU D 1 58 ? 11.819 -60.327 51.972 1.00 30.89 76 LEU D N 1
ATOM 9662 C CA . LEU D 1 58 ? 12.994 -59.730 51.376 1.00 31.77 76 LEU D CA 1
ATOM 9663 C C . LEU D 1 58 ? 12.806 -58.228 51.338 1.00 32.22 76 LEU D C 1
ATOM 9664 O O . LEU D 1 58 ? 11.706 -57.749 51.071 1.00 32.25 76 LEU D O 1
ATOM 9669 N N . PRO D 1 59 ? 13.875 -57.473 51.630 1.00 32.83 77 PRO D N 1
ATOM 9670 C CA . PRO D 1 59 ? 13.811 -56.023 51.520 1.00 33.01 77 PRO D CA 1
ATOM 9671 C C . PRO D 1 59 ? 13.562 -55.613 50.093 1.00 33.29 77 PRO D C 1
ATOM 9672 O O . PRO D 1 59 ? 13.855 -56.374 49.162 1.00 33.36 77 PRO D O 1
ATOM 9676 N N . GLU D 1 60 ? 13.054 -54.411 49.912 1.00 33.49 78 GLU D N 1
ATOM 9677 C CA . GLU D 1 60 ? 12.751 -53.897 48.590 1.00 33.71 78 GLU D CA 1
ATOM 9678 C C . GLU D 1 60 ? 14.072 -53.401 47.926 1.00 32.98 78 GLU D C 1
ATOM 9679 O O . GLU D 1 60 ? 14.292 -52.204 47.772 1.00 33.52 78 GLU D O 1
ATOM 9685 N N . TYR D 1 61 ? 14.939 -54.348 47.553 1.00 31.83 79 TYR D N 1
ATOM 9686 C CA . TYR D 1 61 ? 16.272 -54.038 46.986 1.00 31.00 79 TYR D CA 1
ATOM 9687 C C . TYR D 1 61 ? 16.256 -53.046 45.826 1.00 30.76 79 TYR D C 1
ATOM 9688 O O . TYR D 1 61 ? 15.457 -53.160 44.914 1.00 30.58 79 TYR D O 1
ATOM 9697 N N . LYS D 1 62 ? 17.191 -52.102 45.855 1.00 30.56 80 LYS D N 1
ATOM 9698 C CA . LYS D 1 62 ? 17.358 -51.148 44.767 1.00 30.36 80 LYS D CA 1
ATOM 9699 C C . LYS D 1 62 ? 18.526 -51.579 43.864 1.00 29.62 80 LYS D C 1
ATOM 9700 O O . LYS D 1 62 ? 18.457 -51.444 42.648 1.00 29.85 80 LYS D O 1
ATOM 9706 N N . ARG D 1 63 ? 19.575 -52.128 44.462 1.00 28.80 81 ARG D N 1
ATOM 9707 C CA . ARG D 1 63 ? 20.696 -52.670 43.696 1.00 28.21 81 ARG D CA 1
ATOM 9708 C C . ARG D 1 63 ? 20.369 -54.068 43.186 1.00 27.66 81 ARG D C 1
ATOM 9709 O O . ARG D 1 63 ? 19.559 -54.772 43.766 1.00 27.18 81 ARG D O 1
ATOM 9717 N N . ASN D 1 64 ? 21.052 -54.486 42.133 1.00 27.17 82 ASN D N 1
ATOM 9718 C CA . ASN D 1 64 ? 20.873 -55.836 41.601 1.00 26.95 82 ASN D CA 1
ATOM 9719 C C . ASN D 1 64 ? 21.325 -56.907 42.627 1.00 26.00 82 ASN D C 1
ATOM 9720 O O . ASN D 1 64 ? 22.183 -56.654 43.463 1.00 25.69 82 ASN D O 1
ATOM 9725 N N . VAL D 1 65 ? 20.728 -58.085 42.560 1.00 25.34 83 VAL D N 1
ATOM 9726 C CA . VAL D 1 65 ? 21.074 -59.167 43.482 1.00 24.77 83 VAL D CA 1
ATOM 9727 C C . VAL D 1 65 ? 21.009 -60.516 42.810 1.00 24.34 83 VAL D C 1
ATOM 9728 O O . VAL D 1 65 ? 20.371 -60.670 41.784 1.00 24.52 83 VAL D O 1
ATOM 9732 N N . SER D 1 66 ? 21.701 -61.489 43.381 1.00 23.66 84 SER D N 1
ATOM 9733 C CA . SER D 1 66 ? 21.508 -62.873 42.992 1.00 23.43 84 SER D CA 1
ATOM 9734 C C . SER D 1 66 ? 20.900 -63.596 44.207 1.00 22.79 84 SER D C 1
ATOM 9735 O O . SER D 1 66 ? 21.113 -63.183 45.354 1.00 22.87 84 SER D O 1
ATOM 9738 N N . VAL D 1 67 ? 20.106 -64.621 43.956 1.00 22.01 85 VAL D N 1
ATOM 9739 C CA . VAL D 1 67 ? 19.437 -65.344 45.024 1.00 21.73 85 VAL D CA 1
ATOM 9740 C C . VAL D 1 67 ? 19.608 -66.832 44.842 1.00 21.77 85 VAL D C 1
ATOM 9741 O O . VAL D 1 67 ? 19.396 -67.350 43.758 1.00 22.20 85 VAL D O 1
ATOM 9745 N N . SER D 1 68 ? 19.972 -67.533 45.907 1.00 21.76 86 SER D N 1
ATOM 9746 C CA . SER D 1 68 ? 20.142 -68.977 45.825 1.00 21.83 86 SER D CA 1
ATOM 9747 C C . SER D 1 68 ? 19.315 -69.675 46.856 1.00 21.21 86 SER D C 1
ATOM 9748 O O . SER D 1 68 ? 19.067 -69.142 47.920 1.00 20.94 86 SER D O 1
ATOM 9751 N N . LEU D 1 69 ? 18.869 -70.878 46.507 1.00 21.07 87 LEU D N 1
ATOM 9752 C CA . LEU D 1 69 ? 18.157 -71.754 47.417 1.00 20.80 87 LEU D CA 1
ATOM 9753 C C . LEU D 1 69 ? 19.011 -73.009 47.608 1.00 20.74 87 LEU D C 1
ATOM 9754 O O . LEU D 1 69 ? 19.502 -73.594 46.625 1.00 19.84 87 LEU D O 1
ATOM 9759 N N . LYS D 1 70 ? 19.221 -73.376 48.873 1.00 20.86 88 LYS D N 1
ATOM 9760 C CA . LYS D 1 70 ? 19.990 -74.540 49.245 1.00 21.69 88 LYS D CA 1
ATOM 9761 C C . LYS D 1 70 ? 19.129 -75.440 50.138 1.00 21.59 88 LYS D C 1
ATOM 9762 O O . LYS D 1 70 ? 18.663 -75.012 51.197 1.00 21.81 88 LYS D O 1
ATOM 9768 N N . VAL D 1 71 ? 18.871 -76.660 49.695 1.00 21.41 89 VAL D N 1
ATOM 9769 C CA . VAL D 1 71 ? 18.048 -77.566 50.464 1.00 21.33 89 VAL D CA 1
ATOM 9770 C C . VAL D 1 71 ? 18.816 -78.817 50.821 1.00 21.52 89 VAL D C 1
ATOM 9771 O O . VAL D 1 71 ? 19.394 -79.457 49.960 1.00 21.48 89 VAL D O 1
ATOM 9775 N N . THR D 1 72 ? 18.835 -79.142 52.108 1.00 21.51 90 THR D N 1
ATOM 9776 C CA . THR D 1 72 ? 19.525 -80.337 52.600 1.00 21.84 90 THR D CA 1
ATOM 9777 C C . THR D 1 72 ? 18.490 -81.291 53.179 1.00 21.38 90 THR D C 1
ATOM 9778 O O . THR D 1 72 ? 17.564 -80.871 53.857 1.00 21.01 90 THR D O 1
ATOM 9782 N N . LEU D 1 73 ? 18.646 -82.573 52.901 1.00 20.90 91 LEU D N 1
ATOM 9783 C CA . LEU D 1 73 ? 17.627 -83.525 53.267 1.00 20.87 91 LEU D CA 1
ATOM 9784 C C . LEU D 1 73 ? 18.203 -84.869 53.704 1.00 20.59 91 LEU D C 1
ATOM 9785 O O . LEU D 1 73 ? 19.241 -85.289 53.240 1.00 21.15 91 LEU D O 1
ATOM 9790 N N . ALA D 1 74 ? 17.541 -85.498 54.647 1.00 20.34 92 ALA D N 1
ATOM 9791 C CA . ALA D 1 74 ? 17.877 -86.855 55.051 1.00 20.51 92 ALA D CA 1
ATOM 9792 C C . ALA D 1 74 ? 16.590 -87.582 55.387 1.00 20.49 92 ALA D C 1
ATOM 9793 O O . ALA D 1 74 ? 15.585 -86.947 55.713 1.00 20.59 92 ALA D O 1
ATOM 9795 N N . SER D 1 75 ? 16.594 -88.904 55.284 1.00 20.56 93 SER D N 1
ATOM 9796 C CA . SER D 1 75 ? 15.455 -89.664 55.772 1.00 20.70 93 SER D CA 1
ATOM 9797 C C . SER D 1 75 ? 15.544 -89.727 57.270 1.00 20.66 93 SER D C 1
ATOM 9798 O O . SER D 1 75 ? 16.613 -89.925 57.815 1.00 20.56 93 SER D O 1
ATOM 9801 N N . ASN D 1 76 ? 14.419 -89.546 57.934 1.00 20.88 94 ASN D N 1
ATOM 9802 C CA . ASN D 1 76 ? 14.343 -89.755 59.371 1.00 21.53 94 ASN D CA 1
ATOM 9803 C C . ASN D 1 76 ? 13.699 -91.130 59.626 1.00 21.92 94 ASN D C 1
ATOM 9804 O O . ASN D 1 76 ? 13.195 -91.392 60.711 1.00 21.70 94 ASN D O 1
ATOM 9809 N N . GLY D 1 77 ? 13.670 -91.978 58.589 1.00 22.29 95 GLY D N 1
ATOM 9810 C CA . GLY D 1 77 ? 13.055 -93.293 58.701 1.00 22.55 95 GLY D CA 1
ATOM 9811 C C . GLY D 1 77 ? 12.283 -93.737 57.477 1.00 22.69 95 GLY D C 1
ATOM 9812 O O . GLY D 1 77 ? 12.201 -94.923 57.208 1.00 22.87 95 GLY D O 1
ATOM 9813 N N . ASP D 1 78 ? 11.677 -92.797 56.759 1.00 23.05 96 ASP D N 1
ATOM 9814 C CA . ASP D 1 78 ? 10.951 -93.135 55.539 1.00 23.31 96 ASP D CA 1
ATOM 9815 C C . ASP D 1 78 ? 11.960 -93.720 54.569 1.00 23.56 96 ASP D C 1
ATOM 9816 O O . ASP D 1 78 ? 13.016 -93.131 54.330 1.00 23.69 96 ASP D O 1
ATOM 9821 N N . ARG D 1 79 ? 11.661 -94.910 54.062 1.00 23.98 97 ARG D N 1
ATOM 9822 C CA . ARG D 1 79 ? 12.581 -95.648 53.184 1.00 24.32 97 ARG D CA 1
ATOM 9823 C C . ARG D 1 79 ? 12.435 -95.295 51.710 1.00 24.32 97 ARG D C 1
ATOM 9824 O O . ARG D 1 79 ? 13.272 -95.681 50.905 1.00 24.19 97 ARG D O 1
ATOM 9826 N N . TRP D 1 80 ? 11.395 -94.541 51.364 1.00 24.51 98 TRP D N 1
ATOM 9827 C CA . TRP D 1 80 ? 11.027 -94.349 49.952 1.00 25.28 98 TRP D CA 1
ATOM 9828 C C . TRP D 1 80 ? 11.621 -93.136 49.246 1.00 24.82 98 TRP D C 1
ATOM 9829 O O . TRP D 1 80 ? 12.080 -92.179 49.876 1.00 24.72 98 TRP D O 1
ATOM 9840 N N . ASP D 1 81 ? 11.621 -93.215 47.919 1.00 24.62 99 ASP D N 1
ATOM 9841 C CA . ASP D 1 81 ? 12.071 -92.127 47.057 1.00 24.60 99 ASP D CA 1
ATOM 9842 C C . ASP D 1 81 ? 10.849 -91.330 46.641 1.00 24.06 99 ASP D C 1
ATOM 9843 O O . ASP D 1 81 ? 10.297 -91.546 45.586 1.00 24.48 99 ASP D O 1
ATOM 9848 N N . LYS D 1 82 ? 10.460 -90.384 47.474 1.00 23.64 100 LYS D N 1
ATOM 9849 C CA . LYS D 1 82 ? 9.232 -89.644 47.276 1.00 23.04 100 LYS D CA 1
ATOM 9850 C C . LYS D 1 82 ? 9.449 -88.309 46.603 1.00 22.69 100 LYS D C 1
ATOM 9851 O O . LYS D 1 82 ? 10.545 -87.744 46.642 1.00 22.45 100 LYS D O 1
ATOM 9857 N N . SER D 1 83 ? 8.400 -87.825 45.950 1.00 22.50 101 SER D N 1
ATOM 9858 C CA . SER D 1 83 ? 8.449 -86.558 45.238 1.00 22.56 101 SER D CA 1
ATOM 9859 C C . SER D 1 83 ? 8.333 -85.356 46.182 1.00 22.46 101 SER D C 1
ATOM 9860 O O . SER D 1 83 ? 7.531 -85.361 47.146 1.00 22.49 101 SER D O 1
ATOM 9863 N N . GLY D 1 84 ? 9.156 -84.341 45.912 1.00 22.01 102 GLY D N 1
ATOM 9864 C CA . GLY D 1 84 ? 9.204 -83.136 46.719 1.00 21.67 102 GLY D CA 1
ATOM 9865 C C . GLY D 1 84 ? 9.097 -81.882 45.884 1.00 21.39 102 GLY D C 1
ATOM 9866 O O . GLY D 1 84 ? 9.416 -81.874 44.696 1.00 21.28 102 GLY D O 1
ATOM 9867 N N . SER D 1 85 ? 8.701 -80.803 46.529 1.00 21.39 103 SER D N 1
ATOM 9868 C CA . SER D 1 85 ? 8.470 -79.544 45.856 1.00 21.21 103 SER D CA 1
ATOM 9869 C C . SER D 1 85 ? 8.720 -78.421 46.857 1.00 21.51 103 SER D C 1
ATOM 9870 O O . SER D 1 85 ? 8.000 -78.309 47.850 1.00 21.37 103 SER D O 1
ATOM 9873 N N . CYS D 1 86 ? 9.799 -77.659 46.661 1.00 21.46 104 CYS D N 1
ATOM 9874 C CA . CYS D 1 86 ? 10.018 -76.458 47.462 1.00 21.57 104 CYS D CA 1
ATOM 9875 C C . CYS D 1 86 ? 9.378 -75.340 46.683 1.00 21.61 104 CYS D C 1
ATOM 9876 O O . CYS D 1 86 ? 9.747 -75.093 45.538 1.00 21.79 104 CYS D O 1
ATOM 9879 N N . PHE D 1 87 ? 8.419 -74.662 47.294 1.00 21.33 105 PHE D N 1
ATOM 9880 C CA . PHE D 1 87 ? 7.576 -73.733 46.564 1.00 21.13 105 PHE D CA 1
ATOM 9881 C C . PHE D 1 87 ? 7.416 -72.377 47.229 1.00 21.01 105 PHE D C 1
ATOM 9882 O O . PHE D 1 87 ? 7.862 -72.156 48.364 1.00 20.45 105 PHE D O 1
ATOM 9890 N N . VAL D 1 88 ? 6.766 -71.476 46.492 1.00 21.00 106 VAL D N 1
ATOM 9891 C CA . VAL D 1 88 ? 6.408 -70.171 46.984 1.00 21.55 106 VAL D CA 1
ATOM 9892 C C . VAL D 1 88 ? 4.979 -69.892 46.572 1.00 22.05 106 VAL D C 1
ATOM 9893 O O . VAL D 1 88 ? 4.576 -70.219 45.467 1.00 22.15 106 VAL D O 1
ATOM 9897 N N . LEU D 1 89 ? 4.200 -69.328 47.474 1.00 23.07 107 LEU D N 1
ATOM 9898 C CA . LEU D 1 89 ? 2.824 -68.996 47.173 1.00 23.93 107 LEU D CA 1
ATOM 9899 C C . LEU D 1 89 ? 2.787 -67.675 46.398 1.00 24.91 107 LEU D C 1
ATOM 9900 O O . LEU D 1 89 ? 3.363 -66.706 46.827 1.00 24.82 107 LEU D O 1
ATOM 9905 N N . PRO D 1 90 ? 2.096 -67.652 45.244 1.00 26.37 108 PRO D N 1
ATOM 9906 C CA . PRO D 1 90 ? 2.103 -66.484 44.344 1.00 27.45 108 PRO D CA 1
ATOM 9907 C C . PRO D 1 90 ? 1.492 -65.228 44.956 1.00 28.74 108 PRO D C 1
ATOM 9908 O O . PRO D 1 90 ? 0.785 -65.313 45.927 1.00 28.97 108 PRO D O 1
ATOM 9912 N N . LYS D 1 91 ? 1.688 -64.091 44.293 1.00 30.32 109 LYS D N 1
ATOM 9913 C CA A LYS D 1 91 ? 1.274 -62.786 44.843 0.50 30.96 109 LYS D CA 1
ATOM 9914 C CA B LYS D 1 91 ? 1.285 -62.771 44.824 0.50 30.83 109 LYS D CA 1
ATOM 9915 C C . LYS D 1 91 ? -0.200 -62.426 44.633 1.00 31.38 109 LYS D C 1
ATOM 9916 O O . LYS D 1 91 ? -0.957 -62.264 45.620 1.00 32.26 109 LYS D O 1
ATOM 9927 N N . SER D 1 92 ? -0.608 -62.270 43.380 1.00 31.29 110 SER D N 1
ATOM 9928 C CA . SER D 1 92 ? -1.967 -61.844 43.075 1.00 31.26 110 SER D CA 1
ATOM 9929 C C . SER D 1 92 ? -2.922 -63.000 43.091 1.00 30.70 110 SER D C 1
ATOM 9930 O O . SER D 1 92 ? -3.670 -63.212 42.116 1.00 31.06 110 SER D O 1
ATOM 9933 N N . SER D 1 93 ? -2.918 -63.747 44.198 1.00 29.69 111 SER D N 1
ATOM 9934 C CA . SER D 1 93 ? -3.750 -64.935 44.336 1.00 28.63 111 SER D CA 1
ATOM 9935 C C . SER D 1 93 ? -4.314 -65.041 45.755 1.00 27.79 111 SER D C 1
ATOM 9936 O O . SER D 1 93 ? -3.632 -65.484 46.672 1.00 27.55 111 SER D O 1
ATOM 9939 N N . ALA D 1 94 ? -5.567 -64.611 45.917 1.00 27.08 112 ALA D N 1
ATOM 9940 C CA . ALA D 1 94 ? -6.264 -64.659 47.214 1.00 26.23 112 ALA D CA 1
ATOM 9941 C C . ALA D 1 94 ? -6.433 -66.105 47.678 1.00 25.46 112 ALA D C 1
ATOM 9942 O O . ALA D 1 94 ? -6.423 -66.391 48.873 1.00 25.43 112 ALA D O 1
ATOM 9944 N N . ILE D 1 95 ? -6.604 -67.007 46.718 1.00 24.62 113 ILE D N 1
ATOM 9945 C CA . ILE D 1 95 ? -6.646 -68.426 46.999 1.00 23.77 113 ILE D CA 1
ATOM 9946 C C . ILE D 1 95 ? -5.226 -69.021 46.872 1.00 23.57 113 ILE D C 1
ATOM 9947 O O . ILE D 1 95 ? -4.538 -68.813 45.870 1.00 22.83 113 ILE D O 1
ATOM 9952 N N . ASN D 1 96 ? -4.787 -69.714 47.913 1.00 23.16 114 ASN D N 1
ATOM 9953 C CA . ASN D 1 96 ? -3.541 -70.440 47.887 1.00 23.17 114 ASN D CA 1
ATOM 9954 C C . ASN D 1 96 ? -3.571 -71.505 48.958 1.00 22.89 114 ASN D C 1
ATOM 9955 O O . ASN D 1 96 ? -4.516 -71.573 49.727 1.00 23.07 114 ASN D O 1
ATOM 9960 N N . LEU D 1 97 ? -2.525 -72.324 49.023 1.00 22.76 115 LEU D N 1
ATOM 9961 C CA . LEU D 1 97 ? -2.510 -73.483 49.917 1.00 22.31 115 LEU D CA 1
ATOM 9962 C C . LEU D 1 97 ? -2.841 -73.112 51.367 1.00 22.34 115 LEU D C 1
ATOM 9963 O O . LEU D 1 97 ? -3.583 -73.851 52.056 1.00 22.01 115 LEU D O 1
ATOM 9968 N N . LEU D 1 98 ? -2.343 -71.957 51.807 1.00 21.93 116 LEU D N 1
ATOM 9969 C CA . LEU D 1 98 ? -2.543 -71.504 53.171 1.00 22.23 116 LEU D CA 1
ATOM 9970 C C . LEU D 1 98 ? -3.994 -71.056 53.434 1.00 22.73 116 LEU D C 1
ATOM 9971 O O . LEU D 1 98 ? -4.586 -71.434 54.436 1.00 22.85 116 LEU D O 1
ATOM 9976 N N . THR D 1 99 ? -4.555 -70.251 52.539 1.00 23.34 117 THR D N 1
ATOM 9977 C CA . THR D 1 99 ? -5.917 -69.741 52.734 1.00 23.70 117 THR D CA 1
ATOM 9978 C C . THR D 1 99 ? -6.948 -70.851 52.529 1.00 24.56 117 THR D C 1
ATOM 9979 O O . THR D 1 99 ? -8.060 -70.764 53.025 1.00 25.15 117 THR D O 1
ATOM 9983 N N . ILE D 1 100 ? -6.577 -71.887 51.785 1.00 25.16 118 ILE D N 1
ATOM 9984 C CA . ILE D 1 100 ? -7.431 -73.068 51.632 1.00 25.32 118 ILE D CA 1
ATOM 9985 C C . ILE D 1 100 ? -7.466 -73.840 52.972 1.00 25.88 118 ILE D C 1
ATOM 9986 O O . ILE D 1 100 ? -8.528 -74.124 53.519 1.00 26.17 118 ILE D O 1
ATOM 9991 N N . ALA D 1 101 ? -6.287 -74.135 53.500 1.00 26.38 119 ALA D N 1
ATOM 9992 C CA . ALA D 1 101 ? -6.156 -74.823 54.768 1.00 26.79 119 ALA D CA 1
ATOM 9993 C C . ALA D 1 101 ? -6.786 -74.028 55.940 1.00 27.26 119 ALA D C 1
ATOM 9994 O O . ALA D 1 101 ? -7.591 -74.561 56.696 1.00 27.64 119 ALA D O 1
ATOM 9996 N N . ARG D 1 102 ? -6.455 -72.747 56.035 1.00 27.70 120 ARG D N 1
ATOM 9997 C CA . ARG D 1 102 ? -6.845 -71.918 57.174 1.00 28.16 120 ARG D CA 1
ATOM 9998 C C . ARG D 1 102 ? -8.216 -71.227 57.054 1.00 28.64 120 ARG D C 1
ATOM 9999 O O . ARG D 1 102 ? -9.023 -71.305 57.965 1.00 28.95 120 ARG D O 1
ATOM 10007 N N . ASP D 1 103 ? -8.459 -70.536 55.945 1.00 29.16 121 ASP D N 1
ATOM 10008 C CA . ASP D 1 103 ? -9.649 -69.676 55.816 1.00 29.39 121 ASP D CA 1
ATOM 10009 C C . ASP D 1 103 ? -10.818 -70.336 55.087 1.00 29.93 121 ASP D C 1
ATOM 10010 O O . ASP D 1 103 ? -11.826 -69.689 54.808 1.00 30.10 121 ASP D O 1
ATOM 10015 N N . GLY D 1 104 ? -10.685 -71.615 54.777 1.00 30.54 122 GLY D N 1
ATOM 10016 C CA . GLY D 1 104 ? -11.751 -72.342 54.111 1.00 30.89 122 GLY D CA 1
ATOM 10017 C C . GLY D 1 104 ? -11.997 -71.936 52.663 1.00 31.34 122 GLY D C 1
ATOM 10018 O O . GLY D 1 104 ? -13.097 -72.133 52.144 1.00 31.64 122 GLY D O 1
ATOM 10027 N N . LYS D 1 106 ? -11.299 -72.355 48.537 1.00 31.19 124 LYS D N 1
ATOM 10028 C CA . LYS D 1 106 ? -11.260 -73.559 47.712 1.00 31.29 124 LYS D CA 1
ATOM 10029 C C . LYS D 1 106 ? -10.589 -73.262 46.391 1.00 31.02 124 LYS D C 1
ATOM 10030 O O . LYS D 1 106 ? -10.600 -72.124 45.934 1.00 31.10 124 LYS D O 1
ATOM 10033 N N . PHE D 1 107 ? -9.972 -74.281 45.791 1.00 30.63 125 PHE D N 1
ATOM 10034 C CA . PHE D 1 107 ? -9.513 -74.163 44.427 1.00 30.40 125 PHE D CA 1
ATOM 10035 C C . PHE D 1 107 ? -10.745 -73.908 43.567 1.00 30.70 125 PHE D C 1
ATOM 10036 O O . PHE D 1 107 ? -11.793 -74.514 43.791 1.00 30.69 125 PHE D O 1
ATOM 10044 N N . PRO D 1 108 ? -10.640 -73.006 42.589 1.00 31.21 126 PRO D N 1
ATOM 10045 C CA . PRO D 1 108 ? -11.818 -72.728 41.754 1.00 31.62 126 PRO D CA 1
ATOM 10046 C C . PRO D 1 108 ? -12.326 -73.975 41.026 1.00 31.93 126 PRO D C 1
ATOM 10047 O O . PRO D 1 108 ? -11.535 -74.872 40.707 1.00 31.73 126 PRO D O 1
ATOM 10051 N N . SER D 1 109 ? -13.637 -74.048 40.813 1.00 32.48 127 SER D N 1
ATOM 10052 C CA . SER D 1 109 ? -14.237 -75.173 40.104 1.00 33.31 127 SER D CA 1
ATOM 10053 C C . SER D 1 109 ? -13.763 -75.126 38.667 1.00 33.82 127 SER D C 1
ATOM 10054 O O . SER D 1 109 ? -13.513 -74.048 38.132 1.00 33.79 127 SER D O 1
ATOM 10056 N N . VAL D 1 110 ? -13.630 -76.294 38.044 1.00 34.45 128 VAL D N 1
ATOM 10057 C CA . VAL D 1 110 ? -13.126 -76.365 36.674 1.00 35.16 128 VAL D CA 1
ATOM 10058 C C . VAL D 1 110 ? -14.149 -76.913 35.686 1.00 35.80 128 VAL D C 1
ATOM 10059 O O . VAL D 1 110 ? -15.121 -77.558 36.064 1.00 35.95 128 VAL D O 1
ATOM 10063 N N . ASP D 1 111 ? -13.923 -76.613 34.416 1.00 36.68 129 ASP D N 1
ATOM 10064 C CA . ASP D 1 111 ? -14.721 -77.152 33.338 1.00 37.25 129 ASP D CA 1
ATOM 10065 C C . ASP D 1 111 ? -14.323 -78.621 33.161 1.00 37.47 129 ASP D C 1
ATOM 10066 O O . ASP D 1 111 ? -13.261 -78.917 32.610 1.00 37.32 129 ASP D O 1
ATOM 10071 N N . SER D 1 112 ? -15.177 -79.534 33.633 1.00 37.75 130 SER D N 1
ATOM 10072 C CA . SER D 1 112 ? -14.844 -80.974 33.655 1.00 38.17 130 SER D CA 1
ATOM 10073 C C . SER D 1 112 ? -14.604 -81.581 32.271 1.00 38.48 130 SER D C 1
ATOM 10074 O O . SER D 1 112 ? -14.029 -82.671 32.165 1.00 38.56 130 SER D O 1
ATOM 10077 N N . LEU D 1 113 ? -15.058 -80.891 31.219 1.00 38.73 131 LEU D N 1
ATOM 10078 C CA . LEU D 1 113 ? -14.810 -81.336 29.836 1.00 38.97 131 LEU D CA 1
ATOM 10079 C C . LEU D 1 113 ? -13.354 -81.084 29.424 1.00 38.64 131 LEU D C 1
ATOM 10080 O O . LEU D 1 113 ? -12.808 -81.809 28.591 1.00 38.85 131 LEU D O 1
ATOM 10085 N N . LYS D 1 114 ? -12.739 -80.054 29.998 1.00 38.03 132 LYS D N 1
ATOM 10086 C CA . LYS D 1 114 ? -11.365 -79.693 29.645 1.00 37.74 132 LYS D CA 1
ATOM 10087 C C . LYS D 1 114 ? -10.348 -80.095 30.705 1.00 36.94 132 LYS D C 1
ATOM 10088 O O . LYS D 1 114 ? -9.179 -80.311 30.382 1.00 37.00 132 LYS D O 1
ATOM 10091 N N . LEU D 1 115 ? -10.787 -80.211 31.965 1.00 35.89 133 LEU D N 1
ATOM 10092 C CA . LEU D 1 115 ? -9.854 -80.448 33.080 1.00 34.92 133 LEU D CA 1
ATOM 10093 C C . LEU D 1 115 ? -10.247 -81.558 34.048 1.00 34.30 133 LEU D C 1
ATOM 10094 O O . LEU D 1 115 ? -9.533 -81.811 34.999 1.00 34.10 133 LEU D O 1
ATOM 10099 N N . GLU D 1 116 ? -11.375 -82.219 33.803 1.00 33.84 134 GLU D N 1
ATOM 10100 C CA . GLU D 1 116 ? -11.841 -83.334 34.667 1.00 33.39 134 GLU D CA 1
ATOM 10101 C C . GLU D 1 116 ? -11.979 -82.911 36.142 1.00 32.58 134 GLU D C 1
ATOM 10102 O O . GLU D 1 116 ? -12.761 -82.019 36.455 1.00 32.39 134 GLU D O 1
ATOM 10108 N N . LYS D 1 117 ? -11.236 -83.571 37.037 1.00 31.94 135 LYS D N 1
ATOM 10109 C CA . LYS D 1 117 ? -11.230 -83.217 38.458 1.00 31.28 135 LYS D CA 1
ATOM 10110 C C . LYS D 1 117 ? -9.869 -82.640 38.865 1.00 30.43 135 LYS D C 1
ATOM 10111 O O . LYS D 1 117 ? -9.527 -82.605 40.054 1.00 30.46 135 LYS D O 1
ATOM 10121 N N . VAL D 1 119 ? -8.211 -80.091 39.922 1.00 26.40 137 VAL D N 1
ATOM 10122 C CA . VAL D 1 119 ? -8.320 -78.782 40.536 1.00 25.63 137 VAL D CA 1
ATOM 10123 C C . VAL D 1 119 ? -6.949 -78.235 40.951 1.00 24.91 137 VAL D C 1
ATOM 10124 O O . VAL D 1 119 ? -6.013 -78.991 41.245 1.00 24.40 137 VAL D O 1
ATOM 10128 N N . GLY D 1 120 ? -6.835 -76.912 40.927 1.00 24.38 138 GLY D N 1
ATOM 10129 C CA . GLY D 1 120 ? -5.621 -76.213 41.358 1.00 23.81 138 GLY D CA 1
ATOM 10130 C C . GLY D 1 120 ? -4.417 -76.285 40.429 1.00 23.38 138 GLY D C 1
ATOM 10131 O O . GLY D 1 120 ? -3.363 -75.755 40.761 1.00 23.43 138 GLY D O 1
ATOM 10132 N N . ILE D 1 121 ? -4.568 -76.890 39.250 1.00 22.53 139 ILE D N 1
ATOM 10133 C CA . ILE D 1 121 ? -3.418 -77.069 38.362 1.00 21.95 139 ILE D CA 1
ATOM 10134 C C . ILE D 1 121 ? -3.226 -75.912 37.352 1.00 21.54 139 ILE D C 1
ATOM 10135 O O . ILE D 1 121 ? -2.139 -75.721 36.843 1.00 21.47 139 ILE D O 1
ATOM 10140 N N . VAL D 1 122 ? -4.274 -75.145 37.099 1.00 21.38 140 VAL D N 1
ATOM 10141 C CA . VAL D 1 122 ? -4.179 -73.962 36.231 1.00 21.51 140 VAL D CA 1
ATOM 10142 C C . VAL D 1 122 ? -4.920 -72.790 36.870 1.00 21.74 140 VAL D C 1
ATOM 10143 O O . VAL D 1 122 ? -5.728 -72.986 37.763 1.00 21.40 140 VAL D O 1
ATOM 10147 N N . PRO D 1 123 ? -4.614 -71.560 36.426 1.00 21.90 141 PRO D N 1
ATOM 10148 C CA . PRO D 1 123 ? -5.268 -70.368 36.912 1.00 22.00 141 PRO D CA 1
ATOM 10149 C C . PRO D 1 123 ? -6.796 -70.424 36.830 1.00 22.14 141 PRO D C 1
ATOM 10150 O O . PRO D 1 123 ? -7.356 -71.124 35.985 1.00 21.80 141 PRO D O 1
ATOM 10154 N N . GLY D 1 124 ? -7.438 -69.696 37.737 1.00 22.40 142 GLY D N 1
ATOM 10155 C CA . GLY D 1 124 ? -8.886 -69.591 37.791 1.00 22.83 142 GLY D CA 1
ATOM 10156 C C . GLY D 1 124 ? -9.234 -68.295 38.490 1.00 23.19 142 GLY D C 1
ATOM 10157 O O . GLY D 1 124 ? -8.351 -67.482 38.765 1.00 22.92 142 GLY D O 1
ATOM 10158 N N . LYS D 1 125 ? -10.509 -68.081 38.775 1.00 23.71 143 LYS D N 1
ATOM 10159 C CA . LYS D 1 125 ? -10.893 -66.869 39.455 1.00 24.41 143 LYS D CA 1
ATOM 10160 C C . LYS D 1 125 ? -10.216 -66.825 40.810 1.00 24.13 143 LYS D C 1
ATOM 10161 O O . LYS D 1 125 ? -10.343 -67.763 41.596 1.00 24.27 143 LYS D O 1
ATOM 10167 N N . ASP D 1 126 ? -9.500 -65.730 41.078 1.00 23.87 144 ASP D N 1
ATOM 10168 C CA . ASP D 1 126 ? -8.810 -65.524 42.362 1.00 23.74 144 ASP D CA 1
ATOM 10169 C C . ASP D 1 126 ? -7.733 -66.570 42.649 1.00 23.39 144 ASP D C 1
ATOM 10170 O O . ASP D 1 126 ? -7.327 -66.747 43.811 1.00 23.75 144 ASP D O 1
ATOM 10175 N N . TYR D 1 127 ? -7.229 -67.231 41.609 1.00 23.03 145 TYR D N 1
ATOM 10176 C CA . TYR D 1 127 ? -6.211 -68.275 41.803 1.00 22.59 145 TYR D CA 1
ATOM 10177 C C . TYR D 1 127 ? -5.153 -68.323 40.715 1.00 22.57 145 TYR D C 1
ATOM 10178 O O . TYR D 1 127 ? -5.478 -68.377 39.518 1.00 22.79 145 TYR D O 1
ATOM 10187 N N . LEU D 1 128 ? -3.888 -68.322 41.149 1.00 21.97 146 LEU D N 1
ATOM 10188 C CA . LEU D 1 128 ? -2.749 -68.638 40.292 1.00 21.43 146 LEU D CA 1
ATOM 10189 C C . LEU D 1 128 ? -2.070 -69.879 40.914 1.00 20.84 146 LEU D C 1
ATOM 10190 O O . LEU D 1 128 ? -1.957 -69.977 42.137 1.00 20.46 146 LEU D O 1
ATOM 10195 N N . PRO D 1 129 ? -1.631 -70.832 40.083 1.00 20.14 147 PRO D N 1
ATOM 10196 C CA . PRO D 1 129 ? -0.996 -72.017 40.645 1.00 20.07 147 PRO D CA 1
ATOM 10197 C C . PRO D 1 129 ? 0.279 -71.714 41.452 1.00 19.71 147 PRO D C 1
ATOM 10198 O O . PRO D 1 129 ? 0.925 -70.711 41.230 1.00 19.05 147 PRO D O 1
ATOM 10202 N N . THR D 1 130 ? 0.579 -72.591 42.409 1.00 19.82 148 THR D N 1
ATOM 10203 C CA . THR D 1 130 ? 1.779 -72.509 43.241 1.00 19.44 148 THR D CA 1
ATOM 10204 C C . THR D 1 130 ? 3.028 -72.507 42.358 1.00 19.17 148 THR D C 1
ATOM 10205 O O . THR D 1 130 ? 3.067 -73.188 41.340 1.00 19.38 148 THR D O 1
ATOM 10209 N N . VAL D 1 131 ? 4.045 -71.757 42.745 1.00 18.96 149 VAL D N 1
ATOM 10210 C CA . VAL D 1 131 ? 5.287 -71.728 41.972 1.00 18.77 149 VAL D CA 1
ATOM 10211 C C . VAL D 1 131 ? 6.363 -72.514 42.679 1.00 18.65 149 VAL D C 1
ATOM 10212 O O . VAL D 1 131 ? 6.643 -72.292 43.858 1.00 18.48 149 VAL D O 1
ATOM 10216 N N . GLU D 1 132 ? 6.979 -73.436 41.953 1.00 18.75 150 GLU D N 1
ATOM 10217 C CA . GLU D 1 132 ? 8.041 -74.242 42.507 1.00 18.90 150 GLU D CA 1
ATOM 10218 C C . GLU D 1 132 ? 9.356 -73.522 42.442 1.00 18.74 150 GLU D C 1
ATOM 10219 O O . GLU D 1 132 ? 9.723 -73.004 41.389 1.00 19.03 150 GLU D O 1
ATOM 10225 N N . LEU D 1 133 ? 10.053 -73.460 43.582 1.00 18.26 151 LEU D N 1
ATOM 10226 C CA . LEU D 1 133 ? 11.447 -72.984 43.627 1.00 18.04 151 LEU D CA 1
ATOM 10227 C C . LEU D 1 133 ? 12.392 -74.141 43.271 1.00 17.59 151 LEU D C 1
ATOM 10228 O O . LEU D 1 133 ? 13.506 -73.927 42.766 1.00 17.87 151 LEU D O 1
ATOM 10241 N N . ARG D 1 135 ? 12.049 -78.662 42.340 1.00 17.62 153 ARG D N 1
ATOM 10242 C CA . ARG D 1 135 ? 11.518 -80.015 42.324 1.00 17.71 153 ARG D CA 1
ATOM 10243 C C . ARG D 1 135 ? 12.670 -80.926 42.700 1.00 18.00 153 ARG D C 1
ATOM 10244 O O . ARG D 1 135 ? 13.790 -80.736 42.224 1.00 17.73 153 ARG D O 1
ATOM 10252 N N . PHE D 1 136 ? 12.423 -81.857 43.619 1.00 18.39 154 PHE D N 1
ATOM 10253 C CA . PHE D 1 136 ? 13.452 -82.815 44.031 1.00 18.21 154 PHE D CA 1
ATOM 10254 C C . PHE D 1 136 ? 12.837 -84.147 44.305 1.00 18.33 154 PHE D C 1
ATOM 10255 O O . PHE D 1 136 ? 11.614 -84.257 44.538 1.00 19.07 154 PHE D O 1
ATOM 10271 N N . THR D 1 138 ? 13.583 -87.460 46.637 1.00 17.54 156 THR D N 1
ATOM 10272 C CA . THR D 1 138 ? 14.426 -87.979 47.719 1.00 18.01 156 THR D CA 1
ATOM 10273 C C . THR D 1 138 ? 15.010 -89.325 47.321 1.00 18.61 156 THR D C 1
ATOM 10274 O O . THR D 1 138 ? 14.390 -90.082 46.584 1.00 18.40 156 THR D O 1
ATOM 10278 N N . PRO D 1 139 ? 16.213 -89.626 47.811 1.00 19.20 157 PRO D N 1
ATOM 10279 C CA . PRO D 1 139 ? 16.788 -90.926 47.549 1.00 19.29 157 PRO D CA 1
ATOM 10280 C C . PRO D 1 139 ? 16.181 -91.933 48.480 1.00 19.63 157 PRO D C 1
ATOM 10281 O O . PRO D 1 139 ? 15.261 -91.595 49.233 1.00 20.08 157 PRO D O 1
ATOM 10285 N N . PHE D 1 140 ? 16.660 -93.166 48.407 1.00 19.72 158 PHE D N 1
ATOM 10286 C CA . PHE D 1 140 ? 16.176 -94.232 49.254 1.00 19.84 158 PHE D CA 1
ATOM 10287 C C . PHE D 1 140 ? 16.866 -94.252 50.623 1.00 20.00 158 PHE D C 1
ATOM 10288 O O . PHE D 1 140 ? 17.972 -94.791 50.770 1.00 20.35 158 PHE D O 1
ATOM 10296 N N . GLY D 1 141 ? 16.219 -93.643 51.610 1.00 19.99 159 GLY D N 1
ATOM 10297 C CA . GLY D 1 141 ? 16.632 -93.745 52.999 1.00 19.85 159 GLY D CA 1
ATOM 10298 C C . GLY D 1 141 ? 17.968 -93.158 53.394 1.00 19.99 159 GLY D C 1
ATOM 10299 O O . GLY D 1 141 ? 18.590 -93.631 54.342 1.00 19.69 159 GLY D O 1
ATOM 10300 N N . ILE D 1 142 ? 18.395 -92.092 52.719 1.00 20.24 160 ILE D N 1
ATOM 10301 C CA . ILE D 1 142 ? 19.670 -91.454 53.055 1.00 20.15 160 ILE D CA 1
ATOM 10302 C C . ILE D 1 142 ? 19.653 -90.998 54.524 1.00 20.34 160 ILE D C 1
ATOM 10303 O O . ILE D 1 142 ? 18.621 -90.501 55.033 1.00 19.84 160 ILE D O 1
ATOM 10308 N N . GLY D 1 143 ? 20.762 -91.239 55.219 1.00 20.46 161 GLY D N 1
ATOM 10309 C CA . GLY D 1 143 ? 20.893 -90.866 56.620 1.00 20.80 161 GLY D CA 1
ATOM 10310 C C . GLY D 1 143 ? 20.456 -91.963 57.575 1.00 21.28 161 GLY D C 1
ATOM 10311 O O . GLY D 1 143 ? 21.285 -92.690 58.122 1.00 20.72 161 GLY D O 1
ATOM 10312 N N . HIS D 1 144 ? 19.142 -92.076 57.776 1.00 21.85 162 HIS D N 1
ATOM 10313 C CA . HIS D 1 144 ? 18.573 -93.084 58.678 1.00 22.40 162 HIS D CA 1
ATOM 10314 C C . HIS D 1 144 ? 19.094 -94.465 58.386 1.00 22.89 162 HIS D C 1
ATOM 10315 O O . HIS D 1 144 ? 19.338 -95.225 59.309 1.00 23.06 162 HIS D O 1
ATOM 10322 N N . TYR D 1 145 ? 19.270 -94.798 57.100 1.00 23.64 163 TYR D N 1
ATOM 10323 C CA . TYR D 1 145 ? 19.791 -96.125 56.699 1.00 24.09 163 TYR D CA 1
ATOM 10324 C C . TYR D 1 145 ? 21.230 -96.078 56.151 1.00 24.61 163 TYR D C 1
ATOM 10325 O O . TYR D 1 145 ? 21.674 -97.032 55.520 1.00 24.45 163 TYR D O 1
ATOM 10334 N N . SER D 1 146 ? 21.975 -94.999 56.437 1.00 25.41 164 SER D N 1
ATOM 10335 C CA . SER D 1 146 ? 23.337 -94.818 55.858 1.00 25.99 164 SER D CA 1
ATOM 10336 C C . SER D 1 146 ? 24.515 -95.305 56.730 1.00 26.81 164 SER D C 1
ATOM 10337 O O . SER D 1 146 ? 25.663 -95.062 56.392 1.00 26.85 164 SER D O 1
ATOM 10340 N N . ASN D 1 147 ? 24.251 -95.992 57.822 1.00 28.15 165 ASN D N 1
ATOM 10341 C CA . ASN D 1 147 ? 25.349 -96.425 58.670 1.00 29.53 165 ASN D CA 1
ATOM 10342 C C . ASN D 1 147 ? 26.321 -97.366 57.921 1.00 30.89 165 ASN D C 1
ATOM 10343 O O . ASN D 1 147 ? 25.915 -98.392 57.373 1.00 31.14 165 ASN D O 1
ATOM 10348 N N . ASN D 1 148 ? 27.601 -97.004 57.932 1.00 32.54 166 ASN D N 1
ATOM 10349 C CA . ASN D 1 148 ? 28.638 -97.733 57.200 1.00 33.94 166 ASN D CA 1
ATOM 10350 C C . ASN D 1 148 ? 29.414 -98.743 58.056 1.00 35.78 166 ASN D C 1
ATOM 10351 O O . ASN D 1 148 ? 29.900 -99.741 57.545 1.00 35.88 166 ASN D O 1
ATOM 10356 N N . ASN D 1 149 ? 29.541 -98.454 59.350 1.00 38.12 167 ASN D N 1
ATOM 10357 C CA . ASN D 1 149 ? 30.245 -99.332 60.310 1.00 39.94 167 ASN D CA 1
ATOM 10358 C C . ASN D 1 149 ? 29.514 -100.678 60.474 1.00 41.00 167 ASN D C 1
ATOM 10359 O O . ASN D 1 149 ? 30.132 -101.741 60.548 1.00 40.98 167 ASN D O 1
ATOM 10364 N N . ASP D 1 150 ? 28.191 -100.593 60.533 1.00 42.42 168 ASP D N 1
ATOM 10365 C CA . ASP D 1 150 ? 27.307 -101.737 60.638 1.00 43.43 168 ASP D CA 1
ATOM 10366 C C . ASP D 1 150 ? 27.711 -102.854 59.659 1.00 44.14 168 ASP D C 1
ATOM 10367 O O . ASP D 1 150 ? 27.976 -102.590 58.492 1.00 44.44 168 ASP D O 1
ATOM 10372 N N . SER D 1 151 ? 27.760 -104.094 60.154 1.00 44.78 169 SER D N 1
ATOM 10373 C CA . SER D 1 151 ? 28.153 -105.257 59.334 1.00 45.31 169 SER D CA 1
ATOM 10374 C C . SER D 1 151 ? 27.127 -105.568 58.213 1.00 45.60 169 SER D C 1
ATOM 10375 O O . SER D 1 151 ? 27.496 -106.055 57.135 1.00 45.65 169 SER D O 1
ATOM 10377 N N . LEU D 1 152 ? 25.850 -105.275 58.480 1.00 45.80 170 LEU D N 1
ATOM 10378 C CA . LEU D 1 152 ? 24.756 -105.449 57.482 1.00 45.84 170 LEU D CA 1
ATOM 10379 C C . LEU D 1 152 ? 24.901 -104.531 56.226 1.00 45.27 170 LEU D C 1
ATOM 10380 O O . LEU D 1 152 ? 24.238 -104.751 55.206 1.00 45.37 170 LEU D O 1
ATOM 10385 N N . SER D 1 153 ? 25.777 -103.531 56.298 1.00 44.43 171 SER D N 1
ATOM 10386 C CA . SER D 1 153 ? 25.915 -102.575 55.199 1.00 43.64 171 SER D CA 1
ATOM 10387 C C . SER D 1 153 ? 26.468 -103.211 53.910 1.00 42.67 171 SER D C 1
ATOM 10388 O O . SER D 1 153 ? 26.003 -102.898 52.828 1.00 42.40 171 SER D O 1
ATOM 10391 N N . SER D 1 154 ? 27.429 -104.126 54.034 1.00 41.76 172 SER D N 1
ATOM 10392 C CA . SER D 1 154 ? 28.053 -104.736 52.842 1.00 40.89 172 SER D CA 1
ATOM 10393 C C . SER D 1 154 ? 27.079 -105.622 52.049 1.00 39.93 172 SER D C 1
ATOM 10394 O O . SER D 1 154 ? 27.358 -105.979 50.910 1.00 39.76 172 SER D O 1
ATOM 10397 N N . LYS D 1 155 ? 25.947 -105.975 52.651 1.00 38.84 173 LYS D N 1
ATOM 10398 C CA . LYS D 1 155 ? 24.923 -106.757 51.941 1.00 37.97 173 LYS D CA 1
ATOM 10399 C C . LYS D 1 155 ? 24.134 -105.878 50.959 1.00 36.63 173 LYS D C 1
ATOM 10400 O O . LYS D 1 155 ? 23.605 -106.369 49.960 1.00 36.79 173 LYS D O 1
ATOM 10406 N N . ARG D 1 156 ? 24.069 -104.582 51.251 1.00 35.21 174 ARG D N 1
ATOM 10407 C CA A ARG D 1 156 ? 23.346 -103.629 50.421 0.50 34.47 174 ARG D CA 1
ATOM 10408 C CA B ARG D 1 156 ? 23.343 -103.641 50.408 0.50 34.51 174 ARG D CA 1
ATOM 10409 C C . ARG D 1 156 ? 24.303 -102.791 49.566 1.00 33.65 174 ARG D C 1
ATOM 10410 O O . ARG D 1 156 ? 23.967 -102.388 48.458 1.00 33.33 174 ARG D O 1
ATOM 10425 N N . ARG D 1 157 ? 25.492 -102.519 50.101 1.00 32.14 175 ARG D N 1
ATOM 10426 C CA . ARG D 1 157 ? 26.444 -101.637 49.441 1.00 30.72 175 ARG D CA 1
ATOM 10427 C C . ARG D 1 157 ? 27.356 -102.358 48.457 1.00 29.38 175 ARG D C 1
ATOM 10428 O O . ARG D 1 157 ? 28.134 -103.239 48.850 1.00 28.94 175 ARG D O 1
ATOM 10436 N N . PRO D 1 158 ? 27.305 -101.947 47.171 1.00 27.64 176 PRO D N 1
ATOM 10437 C CA . PRO D 1 158 ? 28.161 -102.551 46.167 1.00 26.50 176 PRO D CA 1
ATOM 10438 C C . PRO D 1 158 ? 29.640 -102.332 46.458 1.00 25.41 176 PRO D C 1
ATOM 10439 O O . PRO D 1 158 ? 30.005 -101.427 47.193 1.00 25.29 176 PRO D O 1
ATOM 10443 N N . VAL D 1 159 ? 30.470 -103.158 45.847 1.00 24.29 177 VAL D N 1
ATOM 10444 C CA . VAL D 1 159 ? 31.904 -103.125 46.038 1.00 23.37 177 VAL D CA 1
ATOM 10445 C C . VAL D 1 159 ? 32.553 -101.858 45.455 1.00 22.81 177 VAL D C 1
ATOM 10446 O O . VAL D 1 159 ? 33.680 -101.512 45.803 1.00 22.40 177 VAL D O 1
ATOM 10450 N N . TYR D 1 160 ? 31.845 -101.191 44.552 1.00 22.12 178 TYR D N 1
ATOM 10451 C CA . TYR D 1 160 ? 32.362 -99.986 43.913 1.00 21.41 178 TYR D CA 1
ATOM 10452 C C . TYR D 1 160 ? 31.929 -98.693 44.642 1.00 21.17 178 TYR D C 1
ATOM 10453 O O . TYR D 1 160 ? 32.322 -97.602 44.244 1.00 21.27 178 TYR D O 1
ATOM 10462 N N . ILE D 1 161 ? 31.128 -98.834 45.707 1.00 20.82 179 ILE D N 1
ATOM 10463 C CA . ILE D 1 161 ? 30.689 -97.693 46.539 1.00 20.53 179 ILE D CA 1
ATOM 10464 C C . ILE D 1 161 ? 31.327 -97.812 47.924 1.00 20.53 179 ILE D C 1
ATOM 10465 O O . ILE D 1 161 ? 30.843 -98.544 48.747 1.00 20.37 179 ILE D O 1
ATOM 10470 N N . PRO D 1 162 ? 32.418 -97.072 48.176 1.00 20.82 180 PRO D N 1
ATOM 10471 C CA . PRO D 1 162 ? 33.143 -97.171 49.446 1.00 21.01 180 PRO D CA 1
ATOM 10472 C C . PRO D 1 162 ? 32.291 -96.871 50.668 1.00 21.35 180 PRO D C 1
ATOM 10473 O O . PRO D 1 162 ? 32.482 -97.485 51.714 1.00 21.47 180 PRO D O 1
ATOM 10477 N N . LYS D 1 163 ? 31.406 -95.895 50.561 1.00 21.66 181 LYS D N 1
ATOM 10478 C CA . LYS D 1 163 ? 30.574 -95.536 51.678 1.00 22.32 181 LYS D CA 1
ATOM 10479 C C . LYS D 1 163 ? 29.308 -94.874 51.241 1.00 22.07 181 LYS D C 1
ATOM 10480 O O . LYS D 1 163 ? 29.242 -94.266 50.162 1.00 21.93 181 LYS D O 1
ATOM 10486 N N . TRP D 1 164 ? 28.290 -95.002 52.075 1.00 22.00 182 TRP D N 1
ATOM 10487 C CA . TRP D 1 164 ? 27.058 -94.298 51.867 1.00 22.34 182 TRP D CA 1
ATOM 10488 C C . TRP D 1 164 ? 27.248 -92.845 52.302 1.00 22.67 182 TRP D C 1
ATOM 10489 O O . TRP D 1 164 ? 28.005 -92.559 53.240 1.00 22.34 182 TRP D O 1
ATOM 10500 N N . GLU D 1 165 ? 26.535 -91.944 51.641 1.00 22.89 183 GLU D N 1
ATOM 10501 C CA . GLU D 1 165 ? 26.467 -90.569 52.060 1.00 23.20 183 GLU D CA 1
ATOM 10502 C C . GLU D 1 165 ? 25.405 -90.488 53.133 1.00 22.77 183 GLU D C 1
ATOM 10503 O O . GLU D 1 165 ? 24.495 -91.303 53.163 1.00 22.59 183 GLU D O 1
ATOM 10509 N N . SER D 1 166 ? 25.514 -89.501 54.014 1.00 22.77 184 SER D N 1
ATOM 10510 C CA . SER D 1 166 ? 24.574 -89.360 55.130 1.00 22.64 184 SER D CA 1
ATOM 10511 C C . SER D 1 166 ? 23.420 -88.406 54.829 1.00 22.59 184 SER D C 1
ATOM 10512 O O . SER D 1 166 ? 22.394 -88.460 55.485 1.00 22.84 184 SER D O 1
ATOM 10515 N N . ASN D 1 167 ? 23.615 -87.494 53.890 1.00 22.43 185 ASN D N 1
ATOM 10516 C CA . ASN D 1 167 ? 22.541 -86.622 53.457 1.00 22.46 185 ASN D CA 1
ATOM 10517 C C . ASN D 1 167 ? 22.767 -86.124 52.051 1.00 22.28 185 ASN D C 1
ATOM 10518 O O . ASN D 1 167 ? 23.784 -86.407 51.447 1.00 22.16 185 ASN D O 1
ATOM 10523 N N . VAL D 1 168 ? 21.795 -85.401 51.525 1.00 22.35 186 VAL D N 1
ATOM 10524 C CA . VAL D 1 168 ? 21.887 -84.865 50.180 1.00 22.59 186 VAL D CA 1
ATOM 10525 C C . VAL D 1 168 ? 21.639 -83.340 50.196 1.00 22.59 186 VAL D C 1
ATOM 10526 O O . VAL D 1 168 ? 20.788 -82.852 50.926 1.00 22.72 186 VAL D O 1
ATOM 10530 N N . THR D 1 169 ? 22.441 -82.603 49.438 1.00 22.68 187 THR D N 1
ATOM 10531 C CA . THR D 1 169 ? 22.311 -81.161 49.357 1.00 22.72 187 THR D CA 1
ATOM 10532 C C . THR D 1 169 ? 22.132 -80.750 47.927 1.00 22.53 187 THR D C 1
ATOM 10533 O O . THR D 1 169 ? 22.913 -81.148 47.072 1.00 22.21 187 THR D O 1
ATOM 10537 N N . TRP D 1 170 ? 21.052 -80.002 47.668 1.00 22.37 188 TRP D N 1
ATOM 10538 C CA . TRP D 1 170 ? 20.756 -79.440 46.363 1.00 22.43 188 TRP D CA 1
ATOM 10539 C C . TRP D 1 170 ? 20.842 -77.916 46.430 1.00 22.75 188 TRP D C 1
ATOM 10540 O O . TRP D 1 170 ? 20.502 -77.309 47.446 1.00 22.24 188 TRP D O 1
ATOM 10551 N N . GLN D 1 171 ? 21.256 -77.295 45.337 1.00 23.33 189 GLN D N 1
ATOM 10552 C CA . GLN D 1 171 ? 21.292 -75.846 45.275 1.00 24.28 189 GLN D CA 1
ATOM 10553 C C . GLN D 1 171 ? 20.969 -75.322 43.873 1.00 24.23 189 GLN D C 1
ATOM 10554 O O . GLN D 1 171 ? 21.507 -75.813 42.887 1.00 24.39 189 GLN D O 1
ATOM 10560 N N . GLN D 1 172 ? 20.095 -74.313 43.806 1.00 24.11 190 GLN D N 1
ATOM 10561 C CA . GLN D 1 172 ? 19.748 -73.661 42.533 1.00 24.31 190 GLN D CA 1
ATOM 10562 C C . GLN D 1 172 ? 19.677 -72.159 42.667 1.00 24.23 190 GLN D C 1
ATOM 10563 O O . GLN D 1 172 ? 19.308 -71.634 43.720 1.00 24.20 190 GLN D O 1
ATOM 10569 N N . ASP D 1 173 ? 20.000 -71.468 41.574 1.00 24.10 191 ASP D N 1
ATOM 10570 C CA . ASP D 1 173 ? 19.842 -70.029 41.500 1.00 23.95 191 ASP D CA 1
ATOM 10571 C C . ASP D 1 173 ? 18.368 -69.727 41.194 1.00 23.23 191 ASP D C 1
ATOM 10572 O O . ASP D 1 173 ? 17.870 -70.120 40.151 1.00 23.39 191 ASP D O 1
ATOM 10577 N N . ILE D 1 174 ? 17.686 -69.045 42.108 1.00 22.33 192 ILE D N 1
ATOM 10578 C CA . ILE D 1 174 ? 16.287 -68.679 41.909 1.00 22.19 192 ILE D CA 1
ATOM 10579 C C . ILE D 1 174 ? 16.134 -67.159 41.813 1.00 22.30 192 ILE D C 1
ATOM 10580 O O . ILE D 1 174 ? 15.111 -66.602 42.226 1.00 22.16 192 ILE D O 1
ATOM 10585 N N . THR D 1 175 ? 17.152 -66.493 41.253 1.00 22.31 193 THR D N 1
ATOM 10586 C CA . THR D 1 175 ? 17.130 -65.043 41.076 1.00 22.17 193 THR D CA 1
ATOM 10587 C C . THR D 1 175 ? 15.922 -64.568 40.284 1.00 22.74 193 THR D C 1
ATOM 10588 O O . THR D 1 175 ? 15.361 -63.522 40.582 1.00 23.03 193 THR D O 1
ATOM 10592 N N . ASP D 1 176 ? 15.538 -65.318 39.261 1.00 23.56 194 ASP D N 1
ATOM 10593 C CA . ASP D 1 176 ? 14.382 -64.924 38.410 1.00 24.40 194 ASP D CA 1
ATOM 10594 C C . ASP D 1 176 ? 13.088 -64.895 39.183 1.00 24.60 194 ASP D C 1
ATOM 10595 O O . ASP D 1 176 ? 12.147 -64.233 38.771 1.00 24.96 194 ASP D O 1
ATOM 10600 N N . LEU D 1 177 ? 13.040 -65.608 40.314 1.00 24.84 195 LEU D N 1
ATOM 10601 C CA . LEU D 1 177 ? 11.813 -65.692 41.131 1.00 24.71 195 LEU D CA 1
ATOM 10602 C C . LEU D 1 177 ? 11.728 -64.597 42.226 1.00 24.68 195 LEU D C 1
ATOM 10603 O O . LEU D 1 177 ? 10.768 -64.552 42.987 1.00 24.31 195 LEU D O 1
ATOM 10608 N N . TYR D 1 178 ? 12.701 -63.678 42.225 1.00 24.77 196 TYR D N 1
ATOM 10609 C CA . TYR D 1 178 ? 12.754 -62.571 43.188 1.00 24.89 196 TYR D CA 1
ATOM 10610 C C . TYR D 1 178 ? 11.417 -61.842 43.412 1.00 25.29 196 TYR D C 1
ATOM 10611 O O . TYR D 1 178 ? 11.089 -61.502 44.542 1.00 24.83 196 TYR D O 1
ATOM 10620 N N . PRO D 1 179 ? 10.662 -61.573 42.333 1.00 25.89 197 PRO D N 1
ATOM 10621 C CA . PRO D 1 179 ? 9.424 -60.829 42.518 1.00 26.46 197 PRO D CA 1
ATOM 10622 C C . PRO D 1 179 ? 8.439 -61.506 43.461 1.00 26.81 197 PRO D C 1
ATOM 10623 O O . PRO D 1 179 ? 7.669 -60.815 44.131 1.00 27.27 197 PRO D O 1
ATOM 10627 N N . LEU D 1 180 ? 8.464 -62.839 43.518 1.00 26.97 198 LEU D N 1
ATOM 10628 C CA . LEU D 1 180 ? 7.550 -63.588 44.387 1.00 27.13 198 LEU D CA 1
ATOM 10629 C C . LEU D 1 180 ? 8.058 -63.650 45.833 1.00 27.64 198 LEU D C 1
ATOM 10630 O O . LEU D 1 180 ? 7.318 -64.056 46.727 1.00 27.73 198 LEU D O 1
ATOM 10635 N N . LEU D 1 181 ? 9.330 -63.285 46.049 1.00 28.03 199 LEU D N 1
ATOM 10636 C CA . LEU D 1 181 ? 9.931 -63.292 47.401 1.00 28.45 199 LEU D CA 1
ATOM 10637 C C . LEU D 1 181 ? 9.926 -61.900 48.048 1.00 29.26 199 LEU D C 1
ATOM 10638 O O . LEU D 1 181 ? 10.022 -61.780 49.268 1.00 29.31 199 LEU D O 1
ATOM 10643 N N . GLU D 1 182 ? 9.850 -60.854 47.219 1.00 30.23 200 GLU D N 1
ATOM 10644 C CA . GLU D 1 182 ? 9.856 -59.469 47.695 1.00 30.83 200 GLU D CA 1
ATOM 10645 C C . GLU D 1 182 ? 8.605 -59.251 48.531 1.00 31.20 200 GLU D C 1
ATOM 10646 O O . GLU D 1 182 ? 7.557 -59.833 48.247 1.00 31.51 200 GLU D O 1
ATOM 10652 N N . GLY D 1 183 ? 8.711 -58.445 49.583 1.00 31.52 201 GLY D N 1
ATOM 10653 C CA . GLY D 1 183 ? 7.592 -58.274 50.522 1.00 31.63 201 GLY D CA 1
ATOM 10654 C C . GLY D 1 183 ? 7.371 -59.546 51.345 1.00 31.83 201 GLY D C 1
ATOM 10655 O O . GLY D 1 183 ? 8.281 -60.353 51.499 1.00 31.85 201 GLY D O 1
ATOM 10656 N N . GLU D 1 184 ? 6.165 -59.718 51.878 1.00 31.87 202 GLU D N 1
ATOM 10657 C CA . GLU D 1 184 ? 5.843 -60.888 52.674 1.00 31.94 202 GLU D CA 1
ATOM 10658 C C . GLU D 1 184 ? 5.496 -62.047 51.766 1.00 31.23 202 GLU D C 1
ATOM 10659 O O . GLU D 1 184 ? 4.535 -61.976 51.010 1.00 31.61 202 GLU D O 1
ATOM 10665 N N . ALA D 1 185 ? 6.283 -63.121 51.847 1.00 29.99 203 ALA D N 1
ATOM 10666 C CA . ALA D 1 185 ? 6.085 -64.290 50.998 1.00 28.90 203 ALA D CA 1
ATOM 10667 C C . ALA D 1 185 ? 6.100 -65.578 51.799 1.00 27.92 203 ALA D C 1
ATOM 10668 O O . ALA D 1 185 ? 6.917 -65.749 52.691 1.00 28.23 203 ALA D O 1
ATOM 10670 N N . TYR D 1 186 ? 5.226 -66.510 51.443 1.00 26.90 204 TYR D N 1
ATOM 10671 C CA . TYR D 1 186 ? 5.193 -67.813 52.118 1.00 25.97 204 TYR D CA 1
ATOM 10672 C C . TYR D 1 186 ? 5.904 -68.859 51.291 1.00 25.18 204 TYR D C 1
ATOM 10673 O O . TYR D 1 186 ? 5.448 -69.219 50.204 1.00 24.50 204 TYR D O 1
ATOM 10682 N N . VAL D 1 187 ? 7.038 -69.326 51.804 1.00 24.31 205 VAL D N 1
ATOM 10683 C CA . VAL D 1 187 ? 7.821 -70.356 51.150 1.00 23.78 205 VAL D CA 1
ATOM 10684 C C . VAL D 1 187 ? 7.554 -71.662 51.865 1.00 23.61 205 VAL D C 1
ATOM 10685 O O . VAL D 1 187 ? 7.272 -71.662 53.044 1.00 24.22 205 VAL D O 1
ATOM 10689 N N . GLY D 1 188 ? 7.614 -72.780 51.155 1.00 23.08 206 GLY D N 1
ATOM 10690 C CA . GLY D 1 188 ? 7.325 -74.056 51.782 1.00 22.41 206 GLY D CA 1
ATOM 10691 C C . GLY D 1 188 ? 7.941 -75.247 51.114 1.00 21.61 206 GLY D C 1
ATOM 10692 O O . GLY D 1 188 ? 8.470 -75.146 50.032 1.00 22.08 206 GLY D O 1
ATOM 10693 N N . ILE D 1 189 ? 7.909 -76.376 51.812 1.00 20.93 207 ILE D N 1
ATOM 10694 C CA . ILE D 1 189 ? 8.367 -77.651 51.274 1.00 20.36 207 ILE D CA 1
ATOM 10695 C C . ILE D 1 189 ? 7.295 -78.712 51.452 1.00 20.35 207 ILE D C 1
ATOM 10696 O O . ILE D 1 189 ? 6.704 -78.834 52.527 1.00 20.18 207 ILE D O 1
ATOM 10701 N N . TYR D 1 190 ? 7.047 -79.456 50.378 1.00 20.19 208 TYR D N 1
ATOM 10702 C CA . TYR D 1 190 ? 6.101 -80.546 50.356 1.00 20.27 208 TYR D CA 1
ATOM 10703 C C . TYR D 1 190 ? 6.807 -81.827 49.977 1.00 20.27 208 TYR D C 1
ATOM 10704 O O . TYR D 1 190 ? 7.550 -81.862 49.013 1.00 20.46 208 TYR D O 1
ATOM 10713 N N . ILE D 1 191 ? 6.618 -82.870 50.770 1.00 20.17 209 ILE D N 1
ATOM 10714 C CA . ILE D 1 191 ? 7.094 -84.184 50.407 1.00 19.87 209 ILE D CA 1
ATOM 10715 C C . ILE D 1 191 ? 5.936 -85.122 50.530 1.00 20.16 209 ILE D C 1
ATOM 10716 O O . ILE D 1 191 ? 5.194 -85.080 51.513 1.00 19.99 209 ILE D O 1
ATOM 10721 N N . ASP D 1 192 ? 5.764 -85.952 49.502 1.00 20.64 210 ASP D N 1
ATOM 10722 C CA . ASP D 1 192 ? 4.708 -86.940 49.437 1.00 20.45 210 ASP D CA 1
ATOM 10723 C C . ASP D 1 192 ? 5.027 -88.128 50.342 1.00 20.49 210 ASP D C 1
ATOM 10724 O O . ASP D 1 192 ? 5.138 -89.256 49.882 1.00 21.03 210 ASP D O 1
ATOM 10729 N N . THR D 1 193 ? 5.169 -87.859 51.632 1.00 20.31 211 THR D N 1
ATOM 10730 C CA . THR D 1 193 ? 5.480 -88.884 52.614 1.00 20.18 211 THR D CA 1
ATOM 10731 C C . THR D 1 193 ? 4.219 -89.332 53.343 1.00 20.52 211 THR D C 1
ATOM 10732 O O . THR D 1 193 ? 3.318 -88.522 53.618 1.00 20.30 211 THR D O 1
ATOM 10736 N N . TRP D 1 194 ? 4.148 -90.622 53.646 1.00 20.75 212 TRP D N 1
ATOM 10737 C CA . TRP D 1 194 ? 3.021 -91.169 54.400 1.00 21.02 212 TRP D CA 1
ATOM 10738 C C . TRP D 1 194 ? 3.492 -91.895 55.660 1.00 21.11 212 TRP D C 1
ATOM 10739 O O . TRP D 1 194 ? 2.758 -92.692 56.225 1.00 21.37 212 TRP D O 1
ATOM 10750 N N . THR D 1 195 ? 4.721 -91.628 56.086 1.00 21.15 213 THR D N 1
ATOM 10751 C CA . THR D 1 195 ? 5.235 -92.228 57.314 1.00 21.10 213 THR D CA 1
ATOM 10752 C C . THR D 1 195 ? 5.433 -91.180 58.400 1.00 21.46 213 THR D C 1
ATOM 10753 O O . THR D 1 195 ? 5.785 -90.031 58.121 1.00 21.48 213 THR D O 1
ATOM 10757 N N . SER D 1 196 ? 5.238 -91.604 59.642 1.00 21.56 214 SER D N 1
ATOM 10758 C CA . SER D 1 196 ? 5.429 -90.755 60.798 1.00 21.63 214 SER D CA 1
ATOM 10759 C C . SER D 1 196 ? 6.897 -90.330 60.932 1.00 21.43 214 SER D C 1
ATOM 10760 O O . SER D 1 196 ? 7.191 -89.273 61.460 1.00 21.09 214 SER D O 1
ATOM 10763 N N . GLU D 1 197 ? 7.806 -91.173 60.453 1.00 21.60 215 GLU D N 1
ATOM 10764 C CA . GLU D 1 197 ? 9.220 -90.877 60.518 1.00 22.18 215 GLU D CA 1
ATOM 10765 C C . GLU D 1 197 ? 9.583 -89.742 59.571 1.00 21.76 215 GLU D C 1
ATOM 10766 O O . GLU D 1 197 ? 10.273 -88.792 59.951 1.00 21.74 215 GLU D O 1
ATOM 10772 N N . GLY D 1 198 ? 9.148 -89.864 58.326 1.00 21.57 216 GLY D N 1
ATOM 10773 C CA . GLY D 1 198 ? 9.376 -88.826 57.325 1.00 21.36 216 GLY D CA 1
ATOM 10774 C C . GLY D 1 198 ? 10.838 -88.480 57.109 1.00 21.09 216 GLY D C 1
ATOM 10775 O O . GLY D 1 198 ? 11.711 -89.340 57.193 1.00 20.65 216 GLY D O 1
ATOM 10776 N N . TYR D 1 199 ? 11.097 -87.193 56.865 1.00 21.25 217 TYR D N 1
ATOM 10777 C CA . TYR D 1 199 ? 12.440 -86.706 56.544 1.00 21.06 217 TYR D CA 1
ATOM 10778 C C . TYR D 1 199 ? 12.813 -85.476 57.384 1.00 21.02 217 TYR D C 1
ATOM 10779 O O . TYR D 1 199 ? 11.951 -84.804 57.942 1.00 20.50 217 TYR D O 1
ATOM 10788 N N . LEU D 1 200 ? 14.109 -85.188 57.439 1.00 21.21 218 LEU D N 1
ATOM 10789 C CA A LEU D 1 200 ? 14.619 -83.997 58.112 0.50 21.47 218 LEU D CA 1
ATOM 10790 C CA B LEU D 1 200 ? 14.612 -83.998 58.117 0.50 21.26 218 LEU D CA 1
ATOM 10791 C C . LEU D 1 200 ? 15.186 -83.092 57.054 1.00 21.42 218 LEU D C 1
ATOM 10792 O O . LEU D 1 200 ? 16.037 -83.508 56.302 1.00 21.36 218 LEU D O 1
ATOM 10801 N N . VAL D 1 201 ? 14.693 -81.850 56.979 1.00 21.72 219 VAL D N 1
ATOM 10802 C CA . VAL D 1 201 ? 15.173 -80.922 55.946 1.00 21.63 219 VAL D CA 1
ATOM 10803 C C . VAL D 1 201 ? 15.651 -79.600 56.470 1.00 22.22 219 VAL D C 1
ATOM 10804 O O . VAL D 1 201 ? 15.219 -79.134 57.532 1.00 22.11 219 VAL D O 1
ATOM 10808 N N . ASN D 1 202 ? 16.575 -79.008 55.708 1.00 22.83 220 ASN D N 1
ATOM 10809 C CA . ASN D 1 202 ? 17.012 -77.639 55.887 1.00 23.23 220 ASN D CA 1
ATOM 10810 C C . ASN D 1 202 ? 16.803 -76.898 54.577 1.00 22.88 220 ASN D C 1
ATOM 10811 O O . ASN D 1 202 ? 16.914 -77.490 53.509 1.00 22.74 220 ASN D O 1
ATOM 10816 N N . ALA D 1 203 ? 16.480 -75.609 54.660 1.00 22.74 221 ALA D N 1
ATOM 10817 C CA . ALA D 1 203 ? 16.346 -74.769 53.471 1.00 22.61 221 ALA D CA 1
ATOM 10818 C C . ALA D 1 203 ? 16.819 -73.364 53.782 1.00 22.66 221 ALA D C 1
ATOM 10819 O O . ALA D 1 203 ? 16.313 -72.721 54.699 1.00 22.14 221 ALA D O 1
ATOM 10821 N N . ASP D 1 204 ? 17.832 -72.921 53.045 1.00 23.14 222 ASP D N 1
ATOM 10822 C CA . ASP D 1 204 ? 18.366 -71.577 53.175 1.00 23.60 222 ASP D CA 1
ATOM 10823 C C . ASP D 1 204 ? 18.144 -70.785 51.902 1.00 23.45 222 ASP D C 1
ATOM 10824 O O . ASP D 1 204 ? 18.425 -71.274 50.811 1.00 23.19 222 ASP D O 1
ATOM 10829 N N . ILE D 1 205 ? 17.643 -69.559 52.046 1.00 23.06 223 ILE D N 1
ATOM 10830 C CA . ILE D 1 205 ? 17.576 -68.627 50.935 1.00 22.99 223 ILE D CA 1
ATOM 10831 C C . ILE D 1 205 ? 18.592 -67.509 51.220 1.00 23.24 223 ILE D C 1
ATOM 10832 O O . ILE D 1 205 ? 18.536 -66.862 52.267 1.00 23.58 223 ILE D O 1
ATOM 10837 N N . ASP D 1 206 ? 19.552 -67.342 50.314 1.00 23.28 224 ASP D N 1
ATOM 10838 C CA . ASP D 1 206 ? 20.631 -66.375 50.482 1.00 23.38 224 ASP D CA 1
ATOM 10839 C C . ASP D 1 206 ? 20.608 -65.343 49.365 1.00 23.27 224 ASP D C 1
ATOM 10840 O O . ASP D 1 206 ? 20.435 -65.688 48.200 1.00 23.21 224 ASP D O 1
ATOM 10845 N N . VAL D 1 207 ? 20.759 -64.081 49.722 1.00 23.28 225 VAL D N 1
ATOM 10846 C CA . VAL D 1 207 ? 20.757 -63.002 48.732 1.00 23.38 225 VAL D CA 1
ATOM 10847 C C . VAL D 1 207 ? 22.110 -62.269 48.701 1.00 23.70 225 VAL D C 1
ATOM 10848 O O . VAL D 1 207 ? 22.556 -61.748 49.712 1.00 22.83 225 VAL D O 1
ATOM 10852 N N . LYS D 1 208 ? 22.755 -62.289 47.529 1.00 24.35 226 LYS D N 1
ATOM 10853 C CA . LYS D 1 208 ? 24.011 -61.563 47.269 1.00 25.13 226 LYS D CA 1
ATOM 10854 C C . LYS D 1 208 ? 23.699 -60.268 46.549 1.00 25.17 226 LYS D C 1
ATOM 10855 O O . LYS D 1 208 ? 23.153 -60.283 45.456 1.00 25.11 226 LYS D O 1
ATOM 10859 N N . GLU D 1 209 ? 24.061 -59.149 47.158 1.00 25.77 227 GLU D N 1
ATOM 10860 C CA . GLU D 1 209 ? 23.808 -57.826 46.577 1.00 25.94 227 GLU D CA 1
ATOM 10861 C C . GLU D 1 209 ? 25.029 -57.340 45.851 1.00 26.12 227 GLU D C 1
ATOM 10862 O O . GLU D 1 209 ? 26.133 -57.524 46.322 1.00 25.50 227 GLU D O 1
ATOM 10868 N N . SER D 1 210 ? 24.823 -56.711 44.702 1.00 26.94 228 SER D N 1
ATOM 10869 C CA . SER D 1 210 ? 25.922 -56.099 43.950 1.00 27.91 228 SER D CA 1
ATOM 10870 C C . SER D 1 210 ? 26.627 -54.992 44.774 1.00 28.69 228 SER D C 1
ATOM 10871 O O . SER D 1 210 ? 25.980 -54.220 45.485 1.00 28.29 228 SER D O 1
ATOM 10874 N N . ARG D 1 211 ? 27.949 -54.930 44.663 1.00 29.96 229 ARG D N 1
ATOM 10875 C CA . ARG D 1 211 ? 28.742 -53.938 45.398 1.00 31.36 229 ARG D CA 1
ATOM 10876 C C . ARG D 1 211 ? 28.866 -52.619 44.611 1.00 32.08 229 ARG D C 1
ATOM 10877 O O . ARG D 1 211 ? 29.469 -51.657 45.091 1.00 32.06 229 ARG D O 1
ATOM 10885 N N . LEU D 1 212 ? 28.300 -52.596 43.406 1.00 33.09 230 LEU D N 1
ATOM 10886 C CA . LEU D 1 212 ? 28.321 -51.410 42.550 1.00 33.68 230 LEU D CA 1
ATOM 10887 C C . LEU D 1 212 ? 27.079 -50.568 42.810 1.00 34.08 230 LEU D C 1
ATOM 10888 O O . LEU D 1 212 ? 25.968 -51.075 42.771 1.00 33.94 230 LEU D O 1
ATOM 10893 N N . ALA D 1 213 ? 27.281 -49.277 43.066 1.00 34.89 231 ALA D N 1
ATOM 10894 C CA . ALA D 1 213 ? 26.174 -48.337 43.331 1.00 35.40 231 ALA D CA 1
ATOM 10895 C C . ALA D 1 213 ? 25.332 -48.029 42.079 1.00 35.86 231 ALA D C 1
ATOM 10896 O O . ALA D 1 213 ? 24.229 -47.493 42.193 1.00 35.76 231 ALA D O 1
ATOM 10898 N N . CYS D 1 214 ? 25.872 -48.357 40.896 1.00 36.48 232 CYS D N 1
ATOM 10899 C CA . CYS D 1 214 ? 25.208 -48.086 39.596 1.00 37.02 232 CYS D CA 1
ATOM 10900 C C . CYS D 1 214 ? 24.390 -49.281 39.075 1.00 36.63 232 CYS D C 1
ATOM 10901 O O . CYS D 1 214 ? 23.592 -49.139 38.145 1.00 36.86 232 CYS D O 1
ATOM 10904 N N . ASP D 1 215 ? 24.582 -50.443 39.693 1.00 36.21 233 ASP D N 1
ATOM 10905 C CA . ASP D 1 215 ? 23.976 -51.698 39.230 1.00 35.70 233 ASP D CA 1
ATOM 10906 C C . ASP D 1 215 ? 22.534 -51.814 39.710 1.00 35.46 233 ASP D C 1
ATOM 10907 O O . ASP D 1 215 ? 22.273 -52.347 40.783 1.00 35.63 233 ASP D O 1
ATOM 10912 N N . VAL D 1 216 ? 21.599 -51.346 38.890 1.00 35.16 234 VAL D N 1
ATOM 10913 C CA . VAL D 1 216 ? 20.187 -51.256 39.286 1.00 34.98 234 VAL D CA 1
ATOM 10914 C C . VAL D 1 216 ? 19.466 -52.594 39.222 1.00 34.72 234 VAL D C 1
ATOM 10915 O O . VAL D 1 216 ? 19.724 -53.400 38.328 1.00 34.86 234 VAL D O 1
ATOM 10919 N N . LEU D 1 217 ? 18.557 -52.822 40.175 1.00 34.29 235 LEU D N 1
ATOM 10920 C CA . LEU D 1 217 ? 17.721 -54.014 40.169 1.00 34.18 235 LEU D CA 1
ATOM 10921 C C . LEU D 1 217 ? 16.695 -53.902 39.055 1.00 33.99 235 LEU D C 1
ATOM 10922 O O . LEU D 1 217 ? 15.852 -52.996 39.076 1.00 34.15 235 LEU D O 1
ATOM 10927 N N . PRO D 1 218 ? 16.741 -54.823 38.078 1.00 33.80 236 PRO D N 1
ATOM 10928 C CA . PRO D 1 218 ? 15.736 -54.758 37.016 1.00 33.60 236 PRO D CA 1
ATOM 10929 C C . PRO D 1 218 ? 14.376 -55.118 37.565 1.00 33.21 236 PRO D C 1
ATOM 10930 O O . PRO D 1 218 ? 14.291 -55.870 38.519 1.00 33.18 236 PRO D O 1
ATOM 10934 N N . LYS D 1 219 ? 13.324 -54.528 37.018 1.00 33.04 237 LYS D N 1
ATOM 10935 C CA . LYS D 1 219 ? 11.972 -54.834 37.471 1.00 32.82 237 LYS D CA 1
ATOM 10936 C C . LYS D 1 219 ? 11.510 -56.116 36.779 1.00 32.52 237 LYS D C 1
ATOM 10937 O O . LYS D 1 219 ? 11.495 -56.194 35.554 1.00 32.40 237 LYS D O 1
ATOM 10940 N N . ARG D 1 220 ? 11.175 -57.129 37.573 1.00 31.96 238 ARG D N 1
ATOM 10941 C CA . ARG D 1 220 ? 10.812 -58.428 37.033 1.00 31.68 238 ARG D CA 1
ATOM 10942 C C . ARG D 1 220 ? 9.387 -58.861 37.393 1.00 30.68 238 ARG D C 1
ATOM 10943 O O . ARG D 1 220 ? 8.767 -58.343 38.330 1.00 30.38 238 ARG D O 1
ATOM 10951 N N . HIS D 1 221 ? 8.891 -59.826 36.633 1.00 29.52 239 HIS D N 1
ATOM 10952 C CA . HIS D 1 221 ? 7.569 -60.370 36.819 1.00 28.46 239 HIS D CA 1
ATOM 10953 C C . HIS D 1 221 ? 7.634 -61.858 36.655 1.00 27.32 239 HIS D C 1
ATOM 10954 O O . HIS D 1 221 ? 8.447 -62.372 35.899 1.00 26.76 239 HIS D O 1
ATOM 10961 N N . VAL D 1 222 ? 6.798 -62.558 37.403 1.00 26.53 240 VAL D N 1
ATOM 10962 C CA . VAL D 1 222 ? 6.637 -63.995 37.229 1.00 25.61 240 VAL D CA 1
ATOM 10963 C C . VAL D 1 222 ? 5.172 -64.275 36.943 1.00 24.73 240 VAL D C 1
ATOM 10964 O O . VAL D 1 222 ? 4.299 -63.757 37.625 1.00 24.64 240 VAL D O 1
ATOM 10968 N N . GLU D 1 223 ? 4.915 -65.054 35.901 1.00 24.08 241 GLU D N 1
ATOM 10969 C CA . GLU D 1 223 ? 3.546 -65.425 35.517 1.00 23.75 241 GLU D CA 1
ATOM 10970 C C . GLU D 1 223 ? 3.386 -66.909 35.707 1.00 23.09 241 GLU D C 1
ATOM 10971 O O . GLU D 1 223 ? 3.935 -67.688 34.944 1.00 23.14 241 GLU D O 1
ATOM 10977 N N . PRO D 1 224 ? 2.665 -67.315 36.750 1.00 22.24 242 PRO D N 1
ATOM 10978 C CA . PRO D 1 224 ? 2.493 -68.744 36.973 1.00 21.70 242 PRO D CA 1
ATOM 10979 C C . PRO D 1 224 ? 1.522 -69.329 35.976 1.00 20.99 242 PRO D C 1
ATOM 10980 O O . PRO D 1 224 ? 0.432 -68.800 35.811 1.00 21.19 242 PRO D O 1
ATOM 10984 N N . LEU D 1 225 ? 1.917 -70.399 35.299 1.00 20.36 243 LEU D N 1
ATOM 10985 C CA . LEU D 1 225 ? 1.064 -70.999 34.251 1.00 19.94 243 LEU D CA 1
ATOM 10986 C C . LEU D 1 225 ? 0.385 -72.285 34.685 1.00 19.45 243 LEU D C 1
ATOM 10987 O O . LEU D 1 225 ? -0.779 -72.494 34.400 1.00 19.17 243 LEU D O 1
ATOM 11000 N N . ASN D 1 227 ? 0.793 -76.046 37.490 1.00 19.72 245 ASN D N 1
ATOM 11001 C CA . ASN D 1 227 ? 1.460 -76.843 38.505 1.00 19.71 245 ASN D CA 1
ATOM 11002 C C . ASN D 1 227 ? 0.553 -78.006 38.838 1.00 19.91 245 ASN D C 1
ATOM 11003 O O . ASN D 1 227 ? -0.502 -77.814 39.434 1.00 20.50 245 ASN D O 1
ATOM 11008 N N . THR D 1 228 ? 0.925 -79.206 38.404 1.00 19.91 246 THR D N 1
ATOM 11009 C CA . THR D 1 228 ? 0.099 -80.386 38.651 1.00 19.78 246 THR D CA 1
ATOM 11010 C C . THR D 1 228 ? 0.467 -81.125 39.945 1.00 20.10 246 THR D C 1
ATOM 11011 O O . THR D 1 228 ? -0.148 -82.141 40.262 1.00 20.34 246 THR D O 1
ATOM 11015 N N . VAL D 1 229 ? 1.460 -80.631 40.693 1.00 20.31 247 VAL D N 1
ATOM 11016 C CA . VAL D 1 229 ? 1.817 -81.271 41.956 1.00 20.32 247 VAL D CA 1
ATOM 11017 C C . VAL D 1 229 ? 0.562 -81.349 42.864 1.00 20.62 247 VAL D C 1
ATOM 11018 O O . VAL D 1 229 ? -0.189 -80.374 43.014 1.00 20.21 247 VAL D O 1
ATOM 11022 N N . TYR D 1 230 ? 0.339 -82.520 43.442 1.00 20.70 248 TYR D N 1
ATOM 11023 C CA . TYR D 1 230 ? -0.844 -82.750 44.245 1.00 20.94 248 TYR D CA 1
ATOM 11024 C C . TYR D 1 230 ? -0.593 -82.356 45.712 1.00 20.72 248 TYR D C 1
ATOM 11025 O O . TYR D 1 230 ? -0.403 -83.203 46.573 1.00 20.66 248 TYR D O 1
ATOM 11034 N N . TYR D 1 231 ? -0.634 -81.053 45.976 1.00 20.38 249 TYR D N 1
ATOM 11035 C CA . TYR D 1 231 ? -0.333 -80.536 47.298 1.00 20.45 249 TYR D CA 1
ATOM 11036 C C . TYR D 1 231 ? -1.410 -80.848 48.324 1.00 20.39 249 TYR D C 1
ATOM 11037 O O . TYR D 1 231 ? -1.115 -81.374 49.399 1.00 20.26 249 TYR D O 1
ATOM 11054 N N . GLY D 1 233 ? -5.635 -81.877 48.727 1.00 21.38 251 GLY D N 1
ATOM 11055 C CA . GLY D 1 233 ? -6.947 -82.297 48.208 1.00 21.88 251 GLY D CA 1
ATOM 11056 C C . GLY D 1 233 ? -6.940 -82.469 46.694 1.00 22.50 251 GLY D C 1
ATOM 11057 O O . GLY D 1 233 ? -7.954 -82.232 46.023 1.00 22.47 251 GLY D O 1
ATOM 11058 N N . GLN D 1 234 ? -5.804 -82.902 46.164 1.00 22.80 252 GLN D N 1
ATOM 11059 C CA . GLN D 1 234 ? -5.637 -83.055 44.742 1.00 23.48 252 GLN D CA 1
ATOM 11060 C C . GLN D 1 234 ? -5.296 -84.503 44.396 1.00 24.05 252 GLN D C 1
ATOM 11061 O O . GLN D 1 234 ? -4.697 -85.207 45.179 1.00 24.30 252 GLN D O 1
ATOM 11067 N N . SER D 1 235 ? -5.666 -84.927 43.201 1.00 24.97 253 SER D N 1
ATOM 11068 C CA . SER D 1 235 ? -5.450 -86.299 42.779 1.00 25.51 253 SER D CA 1
ATOM 11069 C C . SER D 1 235 ? -4.238 -86.400 41.861 1.00 25.48 253 SER D C 1
ATOM 11070 O O . SER D 1 235 ? -3.703 -85.384 41.417 1.00 25.48 253 SER D O 1
ATOM 11073 N N . TYR D 1 236 ? -3.801 -87.632 41.594 1.00 25.61 254 TYR D N 1
ATOM 11074 C CA . TYR D 1 236 ? -2.661 -87.878 40.702 1.00 25.69 254 TYR D CA 1
ATOM 11075 C C . TYR D 1 236 ? -2.961 -87.331 39.313 1.00 25.51 254 TYR D C 1
ATOM 11076 O O . TYR D 1 236 ? -4.033 -87.579 38.773 1.00 25.82 254 TYR D O 1
ATOM 11085 N N . PRO D 1 237 ? -2.020 -86.566 38.738 1.00 25.24 255 PRO D N 1
ATOM 11086 C CA . PRO D 1 237 ? -2.276 -85.935 37.455 1.00 25.16 255 PRO D CA 1
ATOM 11087 C C . PRO D 1 237 ? -1.951 -86.834 36.242 1.00 24.84 255 PRO D C 1
ATOM 11088 O O . PRO D 1 237 ? -0.851 -86.782 35.695 1.00 24.95 255 PRO D O 1
ATOM 11092 N N . ASP D 1 238 ? -2.913 -87.649 35.841 1.00 24.51 256 ASP D N 1
ATOM 11093 C CA . ASP D 1 238 ? -2.755 -88.502 34.672 1.00 24.31 256 ASP D CA 1
ATOM 11094 C C . ASP D 1 238 ? -3.600 -87.955 33.539 1.00 24.07 256 ASP D C 1
ATOM 11095 O O . ASP D 1 238 ? -3.770 -88.592 32.525 1.00 24.02 256 ASP D O 1
ATOM 11100 N N . ILE D 1 239 ? -4.122 -86.755 33.732 1.00 24.07 257 ILE D N 1
ATOM 11101 C CA . ILE D 1 239 ? -5.004 -86.137 32.770 1.00 24.13 257 ILE D CA 1
ATOM 11102 C C . ILE D 1 239 ? -4.416 -86.122 31.354 1.00 24.45 257 ILE D C 1
ATOM 11103 O O . ILE D 1 239 ? -5.157 -86.216 30.376 1.00 24.60 257 ILE D O 1
ATOM 11108 N N . PHE D 1 240 ? -3.089 -86.034 31.249 1.00 24.52 258 PHE D N 1
ATOM 11109 C CA . PHE D 1 240 ? -2.431 -85.989 29.941 1.00 24.57 258 PHE D CA 1
ATOM 11110 C C . PHE D 1 240 ? -2.734 -87.220 29.105 1.00 24.74 258 PHE D C 1
ATOM 11111 O O . PHE D 1 240 ? -2.688 -87.167 27.878 1.00 24.82 258 PHE D O 1
ATOM 11119 N N . ALA D 1 241 ? -3.063 -88.320 29.776 1.00 25.00 259 ALA D N 1
ATOM 11120 C CA . ALA D 1 241 ? -3.405 -89.573 29.103 1.00 25.21 259 ALA D CA 1
ATOM 11121 C C . ALA D 1 241 ? -4.587 -89.429 28.144 1.00 25.26 259 ALA D C 1
ATOM 11122 O O . ALA D 1 241 ? -4.647 -90.114 27.144 1.00 25.04 259 ALA D O 1
ATOM 11124 N N . ARG D 1 242 ? -5.507 -88.523 28.463 1.00 25.84 260 ARG D N 1
ATOM 11125 C CA . ARG D 1 242 ? -6.756 -88.365 27.706 1.00 26.27 260 ARG D CA 1
ATOM 11126 C C . ARG D 1 242 ? -6.881 -87.057 26.960 1.00 26.75 260 ARG D C 1
ATOM 11127 O O . ARG D 1 242 ? -7.751 -86.923 26.104 1.00 26.89 260 ARG D O 1
ATOM 11135 N N . ARG D 1 243 ? -6.049 -86.073 27.297 1.00 27.43 261 ARG D N 1
ATOM 11136 C CA . ARG D 1 243 ? -6.157 -84.750 26.671 1.00 27.97 261 ARG D CA 1
ATOM 11137 C C . ARG D 1 243 ? -4.957 -83.859 26.964 1.00 27.65 261 ARG D C 1
ATOM 11138 O O . ARG D 1 243 ? -4.075 -84.221 27.736 1.00 27.82 261 ARG D O 1
ATOM 11146 N N . ASP D 1 244 ? -4.925 -82.701 26.310 1.00 27.20 262 ASP D N 1
ATOM 11147 C CA . ASP D 1 244 ? -3.903 -81.699 26.561 1.00 26.87 262 ASP D CA 1
ATOM 11148 C C . ASP D 1 244 ? -4.450 -80.723 27.580 1.00 26.51 262 ASP D C 1
ATOM 11149 O O . ASP D 1 244 ? -5.669 -80.625 27.759 1.00 26.73 262 ASP D O 1
ATOM 11154 N N . VAL D 1 245 ? -3.562 -80.013 28.259 1.00 26.02 263 VAL D N 1
ATOM 11155 C CA . VAL D 1 245 ? -3.979 -79.011 29.230 1.00 25.75 263 VAL D CA 1
ATOM 11156 C C . VAL D 1 245 ? -3.492 -77.633 28.802 1.00 25.47 263 VAL D C 1
ATOM 11157 O O . VAL D 1 245 ? -2.315 -77.437 28.549 1.00 25.15 263 VAL D O 1
ATOM 11161 N N . SER D 1 246 ? -4.415 -76.688 28.713 1.00 25.45 264 SER D N 1
ATOM 11162 C CA . SER D 1 246 ? -4.078 -75.342 28.319 1.00 25.37 264 SER D CA 1
ATOM 11163 C C . SER D 1 246 ? -4.629 -74.337 29.301 1.00 25.42 264 SER D C 1
ATOM 11164 O O . SER D 1 246 ? -5.562 -74.622 30.033 1.00 25.35 264 SER D O 1
ATOM 11167 N N . THR D 1 247 ? -4.002 -73.169 29.340 1.00 25.63 265 THR D N 1
ATOM 11168 C CA . THR D 1 247 ? -4.516 -72.047 30.088 1.00 25.57 265 THR D CA 1
ATOM 11169 C C . THR D 1 247 ? -4.206 -70.766 29.339 1.00 25.87 265 THR D C 1
ATOM 11170 O O . THR D 1 247 ? -3.185 -70.661 28.637 1.00 26.03 265 THR D O 1
ATOM 11174 N N . ASP D 1 248 ? -5.089 -69.798 29.466 1.00 26.04 266 ASP D N 1
ATOM 11175 C CA . ASP D 1 248 ? -4.852 -68.503 28.893 1.00 26.01 266 ASP D CA 1
ATOM 11176 C C . ASP D 1 248 ? -4.082 -67.642 29.901 1.00 26.03 266 ASP D C 1
ATOM 11177 O O . ASP D 1 248 ? -4.051 -67.946 31.097 1.00 26.37 266 ASP D O 1
ATOM 11182 N N . PHE D 1 249 ? -3.414 -66.610 29.404 1.00 26.04 267 PHE D N 1
ATOM 11183 C CA . PHE D 1 249 ? -2.685 -65.680 30.253 1.00 25.87 267 PHE D CA 1
ATOM 11184 C C . PHE D 1 249 ? -2.520 -64.334 29.549 1.00 26.11 267 PHE D C 1
ATOM 11185 O O . PHE D 1 249 ? -2.351 -64.279 28.341 1.00 26.00 267 PHE D O 1
ATOM 11193 N N . THR D 1 250 ? -2.608 -63.256 30.321 1.00 26.41 268 THR D N 1
ATOM 11194 C CA . THR D 1 250 ? -2.444 -61.922 29.798 1.00 26.59 268 THR D CA 1
ATOM 11195 C C . THR D 1 250 ? -0.978 -61.530 29.850 1.00 26.84 268 THR D C 1
ATOM 11196 O O . THR D 1 250 ? -0.263 -61.888 30.791 1.00 26.70 268 THR D O 1
ATOM 11200 N N . VAL D 1 251 ? -0.529 -60.849 28.794 1.00 27.13 269 VAL D N 1
ATOM 11201 C CA . VAL D 1 251 ? 0.811 -60.265 28.720 1.00 27.12 269 VAL D CA 1
ATOM 11202 C C . VAL D 1 251 ? 0.644 -58.756 28.589 1.00 27.36 269 VAL D C 1
ATOM 11203 O O . VAL D 1 251 ? -0.108 -58.288 27.728 1.00 27.34 269 VAL D O 1
ATOM 11207 N N . PRO D 1 252 ? 1.312 -57.984 29.459 1.00 27.82 270 PRO D N 1
ATOM 11208 C CA . PRO D 1 252 ? 1.140 -56.537 29.425 1.00 28.01 270 PRO D CA 1
ATOM 11209 C C . PRO D 1 252 ? 2.085 -55.830 28.466 1.00 28.47 270 PRO D C 1
ATOM 11210 O O . PRO D 1 252 ? 3.074 -56.415 27.990 1.00 28.55 270 PRO D O 1
ATOM 11214 N N . LYS D 1 253 ? 1.765 -54.577 28.180 1.00 28.91 271 LYS D N 1
ATOM 11215 C CA . LYS D 1 253 ? 2.617 -53.725 27.392 1.00 29.31 271 LYS D CA 1
ATOM 11216 C C . LYS D 1 253 ? 3.935 -53.506 28.149 1.00 29.42 271 LYS D C 1
ATOM 11217 O O . LYS D 1 253 ? 3.931 -53.286 29.367 1.00 29.39 271 LYS D O 1
ATOM 11223 N N . GLY D 1 254 ? 5.056 -53.625 27.433 1.00 29.63 272 GLY D N 1
ATOM 11224 C CA . GLY D 1 254 ? 6.382 -53.384 28.016 1.00 29.62 272 GLY D CA 1
ATOM 11225 C C . GLY D 1 254 ? 7.136 -54.646 28.429 1.00 29.74 272 GLY D C 1
ATOM 11226 O O . GLY D 1 254 ? 8.328 -54.581 28.772 1.00 30.02 272 GLY D O 1
ATOM 11227 N N . ALA D 1 255 ? 6.465 -55.793 28.401 1.00 29.26 273 ALA D N 1
ATOM 11228 C CA . ALA D 1 255 ? 7.123 -57.044 28.739 1.00 29.32 273 ALA D CA 1
ATOM 11229 C C . ALA D 1 255 ? 8.284 -57.298 27.790 1.00 29.15 273 ALA D C 1
ATOM 11230 O O . ALA D 1 255 ? 8.114 -57.266 26.584 1.00 29.33 273 ALA D O 1
ATOM 11232 N N . LYS D 1 256 ? 9.457 -57.565 28.355 1.00 29.18 274 LYS D N 1
ATOM 11233 C CA . LYS D 1 256 ? 10.683 -57.812 27.574 1.00 29.18 274 LYS D CA 1
ATOM 11234 C C . LYS D 1 256 ? 11.409 -59.066 28.052 1.00 28.62 274 LYS D C 1
ATOM 11235 O O . LYS D 1 256 ? 11.405 -59.379 29.238 1.00 28.38 274 LYS D O 1
ATOM 11241 N N . ASN D 1 257 ? 12.054 -59.756 27.124 1.00 28.14 275 ASN D N 1
ATOM 11242 C CA . ASN D 1 257 ? 12.855 -60.924 27.442 1.00 28.18 275 ASN D CA 1
ATOM 11243 C C . ASN D 1 257 ? 12.036 -61.991 28.178 1.00 27.63 275 ASN D C 1
ATOM 11244 O O . ASN D 1 257 ? 12.441 -62.513 29.221 1.00 27.41 275 ASN D O 1
ATOM 11249 N N . ILE D 1 258 ? 10.885 -62.310 27.604 1.00 27.11 276 ILE D N 1
ATOM 11250 C CA . ILE D 1 258 ? 10.017 -63.330 28.130 1.00 26.49 276 ILE D CA 1
ATOM 11251 C C . ILE D 1 258 ? 10.699 -64.668 27.995 1.00 26.43 276 ILE D C 1
ATOM 11252 O O . ILE D 1 258 ? 11.242 -64.990 26.936 1.00 26.33 276 ILE D O 1
ATOM 11257 N N . ARG D 1 259 ? 10.703 -65.436 29.083 1.00 26.23 277 ARG D N 1
ATOM 11258 C CA . ARG D 1 259 ? 11.262 -66.773 29.071 1.00 26.12 277 ARG D CA 1
ATOM 11259 C C . ARG D 1 259 ? 10.332 -67.752 29.770 1.00 25.70 277 ARG D C 1
ATOM 11260 O O . ARG D 1 259 ? 9.673 -67.407 30.762 1.00 25.51 277 ARG D O 1
ATOM 11268 N N . LEU D 1 260 ? 10.281 -68.972 29.243 1.00 25.23 278 LEU D N 1
ATOM 11269 C CA . LEU D 1 260 ? 9.466 -70.033 29.809 1.00 24.58 278 LEU D CA 1
ATOM 11270 C C . LEU D 1 260 ? 10.341 -70.966 30.581 1.00 24.37 278 LEU D C 1
ATOM 11271 O O . LEU D 1 260 ? 11.368 -71.393 30.079 1.00 24.68 278 LEU D O 1
ATOM 11276 N N . LYS D 1 261 ? 9.941 -71.277 31.816 1.00 23.99 279 LYS D N 1
ATOM 11277 C CA . LYS D 1 261 ? 10.615 -72.291 32.624 1.00 23.65 279 LYS D CA 1
ATOM 11278 C C . LYS D 1 261 ? 9.615 -73.426 32.800 1.00 22.90 279 LYS D C 1
ATOM 11279 O O . LYS D 1 261 ? 8.445 -73.189 33.168 1.00 22.29 279 LYS D O 1
ATOM 11285 N N . TYR D 1 262 ? 10.070 -74.650 32.531 1.00 22.14 280 TYR D N 1
ATOM 11286 C CA . TYR D 1 262 ? 9.214 -75.834 32.515 1.00 21.54 280 TYR D CA 1
ATOM 11287 C C . TYR D 1 262 ? 9.866 -76.924 33.356 1.00 21.13 280 TYR D C 1
ATOM 11288 O O . TYR D 1 262 ? 10.991 -77.339 33.075 1.00 20.78 280 TYR D O 1
ATOM 11297 N N . ILE D 1 263 ? 9.160 -77.372 34.397 1.00 20.53 281 ILE D N 1
ATOM 11298 C CA . ILE D 1 263 ? 9.692 -78.379 35.340 1.00 20.14 281 ILE D CA 1
ATOM 11299 C C . ILE D 1 263 ? 8.841 -79.640 35.284 1.00 19.94 281 ILE D C 1
ATOM 11300 O O . ILE D 1 263 ? 7.650 -79.615 35.649 1.00 19.62 281 ILE D O 1
ATOM 11305 N N . VAL D 1 264 ? 9.430 -80.746 34.830 1.00 19.49 282 VAL D N 1
ATOM 11306 C CA . VAL D 1 264 ? 8.660 -81.970 34.647 1.00 19.35 282 VAL D CA 1
ATOM 11307 C C . VAL D 1 264 ? 9.359 -83.210 35.137 1.00 19.45 282 VAL D C 1
ATOM 11308 O O . VAL D 1 264 ? 10.556 -83.367 34.957 1.00 19.16 282 VAL D O 1
ATOM 11312 N N . THR D 1 265 ? 8.580 -84.089 35.771 1.00 19.43 283 THR D N 1
ATOM 11313 C CA . THR D 1 265 ? 9.026 -85.433 36.120 1.00 19.55 283 THR D CA 1
ATOM 11314 C C . THR D 1 265 ? 7.882 -86.405 35.845 1.00 19.84 283 THR D C 1
ATOM 11315 O O . THR D 1 265 ? 6.713 -86.046 35.983 1.00 19.62 283 THR D O 1
ATOM 11319 N N . GLY D 1 266 ? 8.220 -87.609 35.396 1.00 20.36 284 GLY D N 1
ATOM 11320 C CA . GLY D 1 266 ? 7.208 -88.637 35.064 1.00 20.55 284 GLY D CA 1
ATOM 11321 C C . GLY D 1 266 ? 7.129 -89.688 36.152 1.00 20.93 284 GLY D C 1
ATOM 11322 O O . GLY D 1 266 ? 8.153 -90.051 36.760 1.00 20.55 284 GLY D O 1
ATOM 11323 N N . HIS D 1 267 ? 5.930 -90.207 36.390 1.00 21.39 285 HIS D N 1
ATOM 11324 C CA . HIS D 1 267 ? 5.721 -91.104 37.513 1.00 22.30 285 HIS D CA 1
ATOM 11325 C C . HIS D 1 267 ? 4.802 -92.287 37.203 1.00 22.94 285 HIS D C 1
ATOM 11326 O O . HIS D 1 267 ? 4.069 -92.288 36.211 1.00 23.00 285 HIS D O 1
ATOM 11333 N N . GLY D 1 268 ? 4.804 -93.247 38.128 1.00 23.76 286 GLY D N 1
ATOM 11334 C CA . GLY D 1 268 ? 4.139 -94.532 37.970 1.00 24.27 286 GLY D CA 1
ATOM 11335 C C . GLY D 1 268 ? 5.243 -95.554 38.106 1.00 24.87 286 GLY D C 1
ATOM 11336 O O . GLY D 1 268 ? 5.833 -95.972 37.122 1.00 25.22 286 GLY D O 1
ATOM 11337 N N . GLY D 1 269 ? 5.549 -95.919 39.347 1.00 25.86 287 GLY D N 1
ATOM 11338 C CA . GLY D 1 269 ? 6.714 -96.749 39.659 1.00 26.39 287 GLY D CA 1
ATOM 11339 C C . GLY D 1 269 ? 6.535 -98.241 39.506 1.00 27.01 287 GLY D C 1
ATOM 11340 O O . GLY D 1 269 ? 7.271 -99.013 40.111 1.00 27.48 287 GLY D O 1
ATOM 11341 N N . HIS D 1 270 ? 5.574 -98.651 38.685 1.00 27.51 288 HIS D N 1
ATOM 11342 C CA . HIS D 1 270 ? 5.361 -100.061 38.392 1.00 27.66 288 HIS D CA 1
ATOM 11343 C C . HIS D 1 270 ? 6.045 -100.371 37.086 1.00 27.94 288 HIS D C 1
ATOM 11344 O O . HIS D 1 270 ? 6.391 -99.467 36.335 1.00 28.03 288 HIS D O 1
ATOM 11351 N N . SER D 1 271 ? 6.213 -101.648 36.785 1.00 28.12 289 SER D N 1
ATOM 11352 C CA . SER D 1 271 ? 6.888 -102.033 35.560 1.00 28.40 289 SER D CA 1
ATOM 11353 C C . SER D 1 271 ? 6.118 -101.527 34.338 1.00 28.06 289 SER D C 1
ATOM 11354 O O . SER D 1 271 ? 4.934 -101.832 34.168 1.00 28.32 289 SER D O 1
ATOM 11357 N N . GLY D 1 272 ? 6.797 -100.741 33.503 1.00 27.57 290 GLY D N 1
ATOM 11358 C CA . GLY D 1 272 ? 6.185 -100.162 32.310 1.00 27.02 290 GLY D CA 1
ATOM 11359 C C . GLY D 1 272 ? 5.428 -98.871 32.589 1.00 26.59 290 GLY D C 1
ATOM 11360 O O . GLY D 1 272 ? 4.694 -98.382 31.726 1.00 26.88 290 GLY D O 1
ATOM 11361 N N . GLY D 1 273 ? 5.599 -98.323 33.798 1.00 25.84 291 GLY D N 1
ATOM 11362 C CA . GLY D 1 273 ? 4.944 -97.069 34.189 1.00 25.34 291 GLY D CA 1
ATOM 11363 C C . GLY D 1 273 ? 5.704 -95.841 33.685 1.00 25.06 291 GLY D C 1
ATOM 11364 O O . GLY D 1 273 ? 6.876 -95.933 33.314 1.00 24.84 291 GLY D O 1
ATOM 11365 N N . ASP D 1 274 ? 5.043 -94.684 33.711 1.00 24.67 292 ASP D N 1
ATOM 11366 C CA . ASP D 1 274 ? 5.620 -93.443 33.171 1.00 24.51 292 ASP D CA 1
ATOM 11367 C C . ASP D 1 274 ? 6.860 -92.939 33.923 1.00 24.40 292 ASP D C 1
ATOM 11368 O O . ASP D 1 274 ? 7.492 -91.963 33.508 1.00 24.25 292 ASP D O 1
ATOM 11373 N N . GLU D 1 275 ? 7.185 -93.580 35.041 1.00 24.43 293 GLU D N 1
ATOM 11374 C CA . GLU D 1 275 ? 8.420 -93.301 35.739 1.00 24.15 293 GLU D CA 1
ATOM 11375 C C . GLU D 1 275 ? 9.605 -93.870 34.966 1.00 23.89 293 GLU D C 1
ATOM 11376 O O . GLU D 1 275 ? 10.670 -93.295 34.961 1.00 23.89 293 GLU D O 1
ATOM 11382 N N . PHE D 1 276 ? 9.394 -95.007 34.307 1.00 24.07 294 PHE D N 1
ATOM 11383 C CA . PHE D 1 276 ? 10.481 -95.763 33.676 1.00 24.24 294 PHE D CA 1
ATOM 11384 C C . PHE D 1 276 ? 10.403 -95.868 32.153 1.00 24.38 294 PHE D C 1
ATOM 11385 O O . PHE D 1 276 ? 11.204 -96.564 31.544 1.00 24.46 294 PHE D O 1
ATOM 11393 N N . VAL D 1 277 ? 9.450 -95.179 31.545 1.00 24.62 295 VAL D N 1
ATOM 11394 C CA . VAL D 1 277 ? 9.260 -95.243 30.099 1.00 24.72 295 VAL D CA 1
ATOM 11395 C C . VAL D 1 277 ? 9.290 -93.826 29.493 1.00 24.70 295 VAL D C 1
ATOM 11396 O O . VAL D 1 277 ? 8.833 -92.876 30.114 1.00 24.45 295 VAL D O 1
ATOM 11400 N N . GLN D 1 278 ? 9.870 -93.702 28.295 1.00 25.06 296 GLN D N 1
ATOM 11401 C CA . GLN D 1 278 ? 10.049 -92.394 27.632 1.00 25.36 296 GLN D CA 1
ATOM 11402 C C . GLN D 1 278 ? 8.760 -91.872 27.034 1.00 25.37 296 GLN D C 1
ATOM 11403 O O . GLN D 1 278 ? 8.065 -92.596 26.339 1.00 25.51 296 GLN D O 1
ATOM 11409 N N . LYS D 1 279 ? 8.444 -90.609 27.318 1.00 25.33 297 LYS D N 1
ATOM 11410 C CA . LYS D 1 279 ? 7.238 -89.973 26.804 1.00 25.40 297 LYS D CA 1
ATOM 11411 C C . LYS D 1 279 ? 7.545 -88.552 26.370 1.00 25.22 297 LYS D C 1
ATOM 11412 O O . LYS D 1 279 ? 8.061 -87.760 27.143 1.00 25.45 297 LYS D O 1
ATOM 11418 N N . ARG D 1 280 ? 7.209 -88.219 25.140 1.00 25.20 298 ARG D N 1
ATOM 11419 C CA . ARG D 1 280 ? 7.538 -86.910 24.612 1.00 25.26 298 ARG D CA 1
ATOM 11420 C C . ARG D 1 280 ? 6.640 -85.830 25.205 1.00 24.90 298 ARG D C 1
ATOM 11421 O O . ARG D 1 280 ? 5.440 -86.041 25.378 1.00 24.57 298 ARG D O 1
ATOM 11429 N N . ASN D 1 281 ? 7.246 -84.689 25.546 1.00 24.55 299 ASN D N 1
ATOM 11430 C CA . ASN D 1 281 ? 6.504 -83.513 25.986 1.00 24.37 299 ASN D CA 1
ATOM 11431 C C . ASN D 1 281 ? 6.541 -82.466 24.895 1.00 24.10 299 ASN D C 1
ATOM 11432 O O . ASN D 1 281 ? 7.620 -82.086 24.439 1.00 23.80 299 ASN D O 1
ATOM 11437 N N . ILE D 1 282 ? 5.372 -82.002 24.475 1.00 23.61 300 ILE D N 1
ATOM 11438 C CA . ILE D 1 282 ? 5.280 -80.921 23.516 1.00 23.70 300 ILE D CA 1
ATOM 11439 C C . ILE D 1 282 ? 4.569 -79.750 24.171 1.00 23.53 300 ILE D C 1
ATOM 11440 O O . ILE D 1 282 ? 3.373 -79.832 24.465 1.00 23.52 300 ILE D O 1
ATOM 11445 N N . ILE D 1 283 ? 5.299 -78.655 24.387 1.00 23.42 301 ILE D N 1
ATOM 11446 C CA . ILE D 1 283 ? 4.730 -77.461 25.000 1.00 23.31 301 ILE D CA 1
ATOM 11447 C C . ILE D 1 283 ? 4.609 -76.342 23.967 1.00 23.44 301 ILE D C 1
ATOM 11448 O O . ILE D 1 283 ? 5.519 -76.114 23.190 1.00 23.79 301 ILE D O 1
ATOM 11453 N N . SER D 1 284 ? 3.485 -75.634 23.976 1.00 23.39 302 SER D N 1
ATOM 11454 C CA . SER D 1 284 ? 3.234 -74.614 22.965 1.00 23.55 302 SER D CA 1
ATOM 11455 C C . SER D 1 284 ? 2.735 -73.306 23.543 1.00 23.42 302 SER D C 1
ATOM 11456 O O . SER D 1 284 ? 2.177 -73.273 24.631 1.00 23.28 302 SER D O 1
ATOM 11459 N N . VAL D 1 285 ? 3.019 -72.219 22.832 1.00 23.40 303 VAL D N 1
ATOM 11460 C CA . VAL D 1 285 ? 2.433 -70.917 23.124 1.00 23.63 303 VAL D CA 1
ATOM 11461 C C . VAL D 1 285 ? 1.719 -70.461 21.860 1.00 24.31 303 VAL D C 1
ATOM 11462 O O . VAL D 1 285 ? 2.271 -70.553 20.766 1.00 24.56 303 VAL D O 1
ATOM 11466 N N . ASP D 1 286 ? 0.470 -70.036 22.005 1.00 24.85 304 ASP D N 1
ATOM 11467 C CA . ASP D 1 286 ? -0.350 -69.632 20.868 1.00 25.50 304 ASP D CA 1
ATOM 11468 C C . ASP D 1 286 ? -0.317 -70.649 19.698 1.00 25.84 304 ASP D C 1
ATOM 11469 O O . ASP D 1 286 ? -0.370 -70.269 18.548 1.00 25.83 304 ASP D O 1
ATOM 11474 N N . GLY D 1 287 ? -0.261 -71.936 20.021 1.00 26.46 305 GLY D N 1
ATOM 11475 C CA . GLY D 1 287 ? -0.283 -72.986 19.005 1.00 26.97 305 GLY D CA 1
ATOM 11476 C C . GLY D 1 287 ? 1.089 -73.398 18.503 1.00 27.50 305 GLY D C 1
ATOM 11477 O O . GLY D 1 287 ? 1.262 -74.512 18.004 1.00 27.95 305 GLY D O 1
ATOM 11478 N N . LYS D 1 288 ? 2.068 -72.505 18.632 1.00 27.74 306 LYS D N 1
ATOM 11479 C CA . LYS D 1 288 ? 3.425 -72.786 18.177 1.00 27.76 306 LYS D CA 1
ATOM 11480 C C . LYS D 1 288 ? 4.229 -73.489 19.274 1.00 27.48 306 LYS D C 1
ATOM 11481 O O . LYS D 1 288 ? 4.295 -73.016 20.394 1.00 27.39 306 LYS D O 1
ATOM 11483 N N . GLU D 1 289 ? 4.841 -74.618 18.930 1.00 27.32 307 GLU D N 1
ATOM 11484 C CA . GLU D 1 289 ? 5.698 -75.357 19.859 1.00 27.13 307 GLU D CA 1
ATOM 11485 C C . GLU D 1 289 ? 6.901 -74.518 20.287 1.00 27.00 307 GLU D C 1
ATOM 11486 O O . GLU D 1 289 ? 7.570 -73.925 19.441 1.00 27.03 307 GLU D O 1
ATOM 11492 N N . VAL D 1 290 ? 7.167 -74.460 21.599 1.00 26.60 308 VAL D N 1
ATOM 11493 C CA . VAL D 1 290 ? 8.366 -73.763 22.120 1.00 26.41 308 VAL D CA 1
ATOM 11494 C C . VAL D 1 290 ? 9.330 -74.740 22.804 1.00 26.46 308 VAL D C 1
ATOM 11495 O O . VAL D 1 290 ? 10.501 -74.422 23.017 1.00 26.24 308 VAL D O 1
ATOM 11499 N N . LEU D 1 291 ? 8.816 -75.903 23.189 1.00 26.52 309 LEU D N 1
ATOM 11500 C CA . LEU D 1 291 ? 9.646 -76.989 23.701 1.00 26.73 309 LEU D CA 1
ATOM 11501 C C . LEU D 1 291 ? 9.091 -78.288 23.193 1.00 26.73 309 LEU D C 1
ATOM 11502 O O . LEU D 1 291 ? 7.873 -78.455 23.104 1.00 26.88 309 LEU D O 1
ATOM 11507 N N . ASN D 1 292 ? 9.981 -79.219 22.893 1.00 26.61 310 ASN D N 1
ATOM 11508 C CA . ASN D 1 292 ? 9.603 -80.517 22.394 1.00 26.70 310 ASN D CA 1
ATOM 11509 C C . ASN D 1 292 ? 10.736 -81.472 22.693 1.00 26.62 310 ASN D C 1
ATOM 11510 O O . ASN D 1 292 ? 11.782 -81.418 22.061 1.00 27.01 310 ASN D O 1
ATOM 11515 N N . PHE D 1 293 ? 10.554 -82.325 23.689 1.00 26.48 311 PHE D N 1
ATOM 11516 C CA . PHE D 1 293 ? 11.644 -83.180 24.134 1.00 26.26 311 PHE D CA 1
ATOM 11517 C C . PHE D 1 293 ? 11.179 -84.362 24.963 1.00 25.85 311 PHE D C 1
ATOM 11518 O O . PHE D 1 293 ? 10.048 -84.404 25.426 1.00 25.83 311 PHE D O 1
ATOM 11526 N N . ILE D 1 294 ? 12.057 -85.344 25.095 1.00 25.42 312 ILE D N 1
ATOM 11527 C CA . ILE D 1 294 ? 11.811 -86.482 25.942 1.00 25.12 312 ILE D CA 1
ATOM 11528 C C . ILE D 1 294 ? 12.503 -86.220 27.274 1.00 24.83 312 ILE D C 1
ATOM 11529 O O . ILE D 1 294 ? 13.734 -86.161 27.324 1.00 24.70 312 ILE D O 1
ATOM 11534 N N . PRO D 1 295 ? 11.720 -86.005 28.356 1.00 24.43 313 PRO D N 1
ATOM 11535 C CA . PRO D 1 295 ? 12.352 -85.774 29.649 1.00 24.18 313 PRO D CA 1
ATOM 11536 C C . PRO D 1 295 ? 12.907 -87.082 30.159 1.00 23.77 313 PRO D C 1
ATOM 11537 O O . PRO D 1 295 ? 12.137 -88.016 30.422 1.00 23.82 313 PRO D O 1
ATOM 11541 N N . TRP D 1 296 ? 14.226 -87.164 30.299 1.00 23.20 314 TRP D N 1
ATOM 11542 C CA . TRP D 1 296 ? 14.856 -88.436 30.595 1.00 22.99 314 TRP D CA 1
ATOM 11543 C C . TRP D 1 296 ? 16.243 -88.302 31.204 1.00 22.86 314 TRP D C 1
ATOM 11544 O O . TRP D 1 296 ? 16.982 -87.387 30.869 1.00 22.47 314 TRP D O 1
ATOM 11555 N N . ARG D 1 297 ? 16.576 -89.240 32.104 1.00 22.70 315 ARG D N 1
ATOM 11556 C CA . ARG D 1 297 ? 17.917 -89.372 32.643 1.00 22.71 315 ARG D CA 1
ATOM 11557 C C . ARG D 1 297 ? 18.405 -90.823 32.511 1.00 22.76 315 ARG D C 1
ATOM 11558 O O . ARG D 1 297 ? 17.710 -91.761 32.890 1.00 22.44 315 ARG D O 1
ATOM 11566 N N . ASP D 1 298 ? 19.628 -90.969 32.014 1.00 22.99 316 ASP D N 1
ATOM 11567 C CA . ASP D 1 298 ? 20.277 -92.269 31.787 1.00 23.21 316 ASP D CA 1
ATOM 11568 C C . ASP D 1 298 ? 21.487 -92.455 32.700 1.00 22.45 316 ASP D C 1
ATOM 11569 O O . ASP D 1 298 ? 22.321 -93.341 32.467 1.00 22.27 316 ASP D O 1
ATOM 11574 N N . ASP D 1 299 ? 21.588 -91.612 33.721 1.00 21.80 317 ASP D N 1
ATOM 11575 C CA . ASP D 1 299 ? 22.770 -91.553 34.561 1.00 21.29 317 ASP D CA 1
ATOM 11576 C C . ASP D 1 299 ? 22.478 -91.804 36.042 1.00 20.98 317 ASP D C 1
ATOM 11577 O O . ASP D 1 299 ? 23.239 -91.376 36.908 1.00 20.71 317 ASP D O 1
ATOM 11582 N N . CYS D 1 300 ? 21.405 -92.520 36.337 1.00 20.80 318 CYS D N 1
ATOM 11583 C CA . CYS D 1 300 ? 20.983 -92.683 37.724 1.00 20.62 318 CYS D CA 1
ATOM 11584 C C . CYS D 1 300 ? 21.949 -93.522 38.579 1.00 20.45 318 CYS D C 1
ATOM 11585 O O . CYS D 1 300 ? 21.919 -93.432 39.809 1.00 20.46 318 CYS D O 1
ATOM 11588 N N . ALA D 1 301 ? 22.841 -94.287 37.947 1.00 20.13 319 ALA D N 1
ATOM 11589 C CA . ALA D 1 301 ? 23.860 -95.052 38.722 1.00 19.68 319 ALA D CA 1
ATOM 11590 C C . ALA D 1 301 ? 24.884 -94.106 39.374 1.00 19.49 319 ALA D C 1
ATOM 11591 O O . ALA D 1 301 ? 25.573 -94.473 40.345 1.00 19.61 319 ALA D O 1
ATOM 11593 N N . SER D 1 302 ? 24.997 -92.901 38.831 1.00 19.23 320 SER D N 1
ATOM 11594 C CA . SER D 1 302 ? 25.874 -91.892 39.400 1.00 19.37 320 SER D CA 1
ATOM 11595 C C . SER D 1 302 ? 25.391 -91.445 40.801 1.00 18.90 320 SER D C 1
ATOM 11596 O O . SER D 1 302 ? 26.189 -90.951 41.594 1.00 18.79 320 SER D O 1
ATOM 11599 N N . PHE D 1 303 ? 24.101 -91.676 41.099 1.00 18.60 321 PHE D N 1
ATOM 11600 C CA . PHE D 1 303 ? 23.496 -91.347 42.413 1.00 18.68 321 PHE D CA 1
ATOM 11601 C C . PHE D 1 303 ? 23.511 -92.523 43.416 1.00 18.89 321 PHE D C 1
ATOM 11602 O O . PHE D 1 303 ? 22.886 -92.438 44.486 1.00 18.81 321 PHE D O 1
ATOM 11610 N N . ARG D 1 304 ? 24.237 -93.591 43.098 1.00 18.94 322 ARG D N 1
ATOM 11611 C CA . ARG D 1 304 ? 24.165 -94.822 43.892 1.00 19.14 322 ARG D CA 1
ATOM 11612 C C . ARG D 1 304 ? 24.473 -94.638 45.371 1.00 19.32 322 ARG D C 1
ATOM 11613 O O . ARG D 1 304 ? 23.735 -95.151 46.228 1.00 18.97 322 ARG D O 1
ATOM 11621 N N . ARG D 1 305 ? 25.541 -93.890 45.670 1.00 19.22 323 ARG D N 1
ATOM 11622 C CA . ARG D 1 305 ? 26.001 -93.717 47.052 1.00 19.37 323 ARG D CA 1
ATOM 11623 C C . ARG D 1 305 ? 25.021 -92.949 47.954 1.00 19.28 323 ARG D C 1
ATOM 11624 O O . ARG D 1 305 ? 25.214 -92.896 49.165 1.00 19.09 323 ARG D O 1
ATOM 11632 N N . PHE D 1 306 ? 24.003 -92.325 47.363 1.00 19.41 324 PHE D N 1
ATOM 11633 C CA . PHE D 1 306 ? 22.984 -91.611 48.144 1.00 19.55 324 PHE D CA 1
ATOM 11634 C C . PHE D 1 306 ? 21.759 -92.508 48.449 1.00 19.62 324 PHE D C 1
ATOM 11635 O O . PHE D 1 306 ? 20.802 -92.056 49.063 1.00 19.71 324 PHE D O 1
ATOM 11643 N N . ASN D 1 307 ? 21.797 -93.763 48.016 1.00 19.64 325 ASN D N 1
ATOM 11644 C CA . ASN D 1 307 ? 20.629 -94.628 48.085 1.00 20.04 325 ASN D CA 1
ATOM 11645 C C . ASN D 1 307 ? 20.905 -95.958 48.820 1.00 20.23 325 ASN D C 1
ATOM 11646 O O . ASN D 1 307 ? 21.016 -97.026 48.195 1.00 19.71 325 ASN D O 1
ATOM 11651 N N . PRO D 1 308 ? 21.000 -95.899 50.150 1.00 20.64 326 PRO D N 1
ATOM 11652 C CA . PRO D 1 308 ? 21.281 -97.127 50.893 1.00 20.91 326 PRO D CA 1
ATOM 11653 C C . PRO D 1 308 ? 20.095 -98.085 50.969 1.00 20.98 326 PRO D C 1
ATOM 11654 O O . PRO D 1 308 ? 20.296 -99.281 50.965 1.00 21.28 326 PRO D O 1
ATOM 11658 N N . ALA D 1 309 ? 18.875 -97.546 50.976 1.00 21.32 327 ALA D N 1
ATOM 11659 C CA . ALA D 1 309 ? 17.659 -98.343 51.182 1.00 21.59 327 ALA D CA 1
ATOM 11660 C C . ALA D 1 309 ? 16.997 -98.822 49.883 1.00 22.15 327 ALA D C 1
ATOM 11661 O O . ALA D 1 309 ? 15.847 -99.285 49.898 1.00 22.20 327 ALA D O 1
ATOM 11663 N N . THR D 1 310 ? 17.709 -98.726 48.769 1.00 22.65 328 THR D N 1
ATOM 11664 C CA . THR D 1 310 ? 17.152 -99.128 47.492 1.00 22.78 328 THR D CA 1
ATOM 11665 C C . THR D 1 310 ? 16.973 -100.632 47.408 1.00 23.41 328 THR D C 1
ATOM 11666 O O . THR D 1 310 ? 17.765 -101.401 47.971 1.00 23.41 328 THR D O 1
ATOM 11670 N N . GLY D 1 311 ? 15.921 -101.053 46.720 1.00 23.94 329 GLY D N 1
ATOM 11671 C CA . GLY D 1 311 ? 15.757 -102.463 46.388 1.00 24.53 329 GLY D CA 1
ATOM 11672 C C . GLY D 1 311 ? 16.841 -102.863 45.376 1.00 24.75 329 GLY D C 1
ATOM 11673 O O . GLY D 1 311 ? 17.386 -102.009 44.652 1.00 25.10 329 GLY D O 1
ATOM 11674 N N . VAL D 1 312 ? 17.165 -104.146 45.337 1.00 24.96 330 VAL D N 1
ATOM 11675 C CA . VAL D 1 312 ? 18.189 -104.654 44.449 1.00 25.04 330 VAL D CA 1
ATOM 11676 C C . VAL D 1 312 ? 17.720 -105.933 43.774 1.00 25.78 330 VAL D C 1
ATOM 11677 O O . VAL D 1 312 ? 16.996 -106.731 44.373 1.00 26.00 330 VAL D O 1
ATOM 11681 N N . TRP D 1 313 ? 18.095 -106.097 42.508 1.00 26.41 331 TRP D N 1
ATOM 11682 C CA . TRP D 1 313 ? 17.837 -107.333 41.768 1.00 26.97 331 TRP D CA 1
ATOM 11683 C C . TRP D 1 313 ? 19.156 -107.887 41.283 1.00 26.94 331 TRP D C 1
ATOM 11684 O O . TRP D 1 313 ? 20.161 -107.173 41.233 1.00 27.00 331 TRP D O 1
ATOM 11695 N N . LEU D 1 314 ? 19.163 -109.163 40.933 1.00 26.90 332 LEU D N 1
ATOM 11696 C CA . LEU D 1 314 ? 20.325 -109.759 40.314 1.00 26.88 332 LEU D CA 1
ATOM 11697 C C . LEU D 1 314 ? 20.022 -109.932 38.837 1.00 26.96 332 LEU D C 1
ATOM 11698 O O . LEU D 1 314 ? 18.905 -110.275 38.465 1.00 27.16 332 LEU D O 1
ATOM 11703 N N . ILE D 1 315 ? 20.985 -109.577 37.999 1.00 27.05 333 ILE D N 1
ATOM 11704 C CA . ILE D 1 315 ? 20.835 -109.684 36.561 1.00 27.26 333 ILE D CA 1
ATOM 11705 C C . ILE D 1 315 ? 22.038 -110.433 36.044 1.00 27.56 333 ILE D C 1
ATOM 11706 O O . ILE D 1 315 ? 23.169 -110.055 36.324 1.00 27.73 333 ILE D O 1
ATOM 11711 N N . LYS D 1 316 ? 21.799 -111.537 35.345 1.00 27.84 334 LYS D N 1
ATOM 11712 C CA . LYS D 1 316 ? 22.884 -112.326 34.798 1.00 28.11 334 LYS D CA 1
ATOM 11713 C C . LYS D 1 316 ? 23.502 -111.594 33.631 1.00 27.96 334 LYS D C 1
ATOM 11714 O O . LYS D 1 316 ? 22.800 -110.978 32.825 1.00 27.91 334 LYS D O 1
ATOM 11720 N N . ARG D 1 317 ? 24.822 -111.639 33.554 1.00 27.91 335 ARG D N 1
ATOM 11721 C CA . ARG D 1 317 ? 25.541 -110.973 32.489 1.00 27.93 335 ARG D CA 1
ATOM 11722 C C . ARG D 1 317 ? 26.865 -111.658 32.242 1.00 27.86 335 ARG D C 1
ATOM 11723 O O . ARG D 1 317 ? 27.572 -112.032 33.187 1.00 27.70 335 ARG D O 1
ATOM 11731 N N . LEU D 1 318 ? 27.198 -111.830 30.969 1.00 27.83 336 LEU D N 1
ATOM 11732 C CA . LEU D 1 318 ? 28.488 -112.351 30.593 1.00 27.99 336 LEU D CA 1
ATOM 11733 C C . LEU D 1 318 ? 29.474 -111.204 30.721 1.00 28.01 336 LEU D C 1
ATOM 11734 O O . LEU D 1 318 ? 29.460 -110.269 29.908 1.00 28.00 336 LEU D O 1
ATOM 11739 N N . ALA D 1 319 ? 30.310 -111.260 31.760 1.00 27.94 337 ALA D N 1
ATOM 11740 C CA . ALA D 1 319 ? 31.206 -110.154 32.088 1.00 27.84 337 ALA D CA 1
ATOM 11741 C C . ALA D 1 319 ? 32.664 -110.474 31.855 1.00 27.65 337 ALA D C 1
ATOM 11742 O O . ALA D 1 319 ? 33.164 -111.483 32.316 1.00 27.47 337 ALA D O 1
ATOM 11744 N N . SER D 1 320 ? 33.342 -109.566 31.168 1.00 27.68 338 SER D N 1
ATOM 11745 C CA . SER D 1 320 ? 34.772 -109.646 30.949 1.00 27.91 338 SER D CA 1
ATOM 11746 C C . SER D 1 320 ? 35.519 -109.081 32.170 1.00 27.95 338 SER D C 1
ATOM 11747 O O . SER D 1 320 ? 35.042 -108.154 32.814 1.00 27.88 338 SER D O 1
ATOM 11750 N N . TYR D 1 321 ? 36.687 -109.645 32.478 1.00 28.21 339 TYR D N 1
ATOM 11751 C CA . TYR D 1 321 ? 37.453 -109.216 33.645 1.00 28.49 339 TYR D CA 1
ATOM 11752 C C . TYR D 1 321 ? 38.896 -109.697 33.622 1.00 28.64 339 TYR D C 1
ATOM 11753 O O . TYR D 1 321 ? 39.291 -110.445 32.746 1.00 28.46 339 TYR D O 1
ATOM 11762 N N . ILE D 1 322 ? 39.669 -109.248 34.612 1.00 28.97 340 ILE D N 1
ATOM 11763 C CA . ILE D 1 322 ? 41.057 -109.647 34.767 1.00 29.32 340 ILE D CA 1
ATOM 11764 C C . ILE D 1 322 ? 41.161 -110.660 35.891 1.00 29.76 340 ILE D C 1
ATOM 11765 O O . ILE D 1 322 ? 41.045 -110.309 37.069 1.00 29.62 340 ILE D O 1
ATOM 11770 N N . GLY D 1 323 ? 41.356 -111.925 35.519 1.00 30.32 341 GLY D N 1
ATOM 11771 C CA . GLY D 1 323 ? 41.516 -113.003 36.485 1.00 30.66 341 GLY D CA 1
ATOM 11772 C C . GLY D 1 323 ? 42.980 -113.306 36.757 1.00 31.01 341 GLY D C 1
ATOM 11773 O O . GLY D 1 323 ? 43.877 -112.610 36.269 1.00 30.81 341 GLY D O 1
ATOM 11774 N N . GLU D 1 324 ? 43.217 -114.353 37.540 1.00 31.46 342 GLU D N 1
ATOM 11775 C CA . GLU D 1 324 ? 44.562 -114.772 37.885 1.00 31.88 342 GLU D CA 1
ATOM 11776 C C . GLU D 1 324 ? 45.359 -115.146 36.619 1.00 31.89 342 GLU D C 1
ATOM 11777 O O . GLU D 1 324 ? 46.574 -114.938 36.560 1.00 31.65 342 GLU D O 1
ATOM 11783 N N . LYS D 1 325 ? 44.661 -115.661 35.600 1.00 31.97 343 LYS D N 1
ATOM 11784 C CA . LYS D 1 325 ? 45.311 -116.077 34.347 1.00 32.13 343 LYS D CA 1
ATOM 11785 C C . LYS D 1 325 ? 45.016 -115.119 33.176 1.00 32.12 343 LYS D C 1
ATOM 11786 O O . LYS D 1 325 ? 44.839 -115.563 32.036 1.00 32.29 343 LYS D O 1
ATOM 11788 N N . GLY D 1 326 ? 44.971 -113.814 33.465 1.00 31.92 344 GLY D N 1
ATOM 11789 C CA . GLY D 1 326 ? 44.796 -112.781 32.423 1.00 31.80 344 GLY D CA 1
ATOM 11790 C C . GLY D 1 326 ? 43.349 -112.402 32.112 1.00 31.58 344 GLY D C 1
ATOM 11791 O O . GLY D 1 326 ? 42.452 -112.601 32.930 1.00 31.32 344 GLY D O 1
ATOM 11792 N N . TYR D 1 327 ? 43.139 -111.823 30.927 1.00 31.35 345 TYR D N 1
ATOM 11793 C CA . TYR D 1 327 ? 41.804 -111.438 30.473 1.00 31.24 345 TYR D CA 1
ATOM 11794 C C . TYR D 1 327 ? 40.929 -112.682 30.303 1.00 31.16 345 TYR D C 1
ATOM 11795 O O . TYR D 1 327 ? 41.303 -113.614 29.610 1.00 30.96 345 TYR D O 1
ATOM 11797 N N . THR D 1 328 ? 39.775 -112.684 30.962 1.00 31.14 346 THR D N 1
ATOM 11798 C CA . THR D 1 328 ? 38.867 -113.825 30.956 1.00 31.30 346 THR D CA 1
ATOM 11799 C C . THR D 1 328 ? 37.451 -113.323 30.988 1.00 31.24 346 THR D C 1
ATOM 11800 O O . THR D 1 328 ? 37.216 -112.142 31.210 1.00 31.20 346 THR D O 1
ATOM 11804 N N . GLU D 1 329 ? 36.499 -114.218 30.770 1.00 31.15 347 GLU D N 1
ATOM 11805 C CA . GLU D 1 329 ? 35.102 -113.867 30.911 1.00 31.14 347 GLU D CA 1
ATOM 11806 C C . GLU D 1 329 ? 34.374 -114.949 31.690 1.00 30.81 347 GLU D C 1
ATOM 11807 O O . GLU D 1 329 ? 34.890 -116.045 31.877 1.00 30.78 347 GLU D O 1
ATOM 11813 N N . LYS D 1 330 ? 33.192 -114.606 32.179 1.00 30.57 348 LYS D N 1
ATOM 11814 C CA . LYS D 1 330 ? 32.437 -115.461 33.074 1.00 30.46 348 LYS D CA 1
ATOM 11815 C C . LYS D 1 330 ? 31.071 -114.846 33.280 1.00 30.20 348 LYS D C 1
ATOM 11816 O O . LYS D 1 330 ? 30.942 -113.624 33.300 1.00 30.36 348 LYS D O 1
ATOM 11822 N N . GLU D 1 331 ? 30.046 -115.675 33.426 1.00 29.95 349 GLU D N 1
ATOM 11823 C CA . GLU D 1 331 ? 28.714 -115.155 33.712 1.00 29.90 349 GLU D CA 1
ATOM 11824 C C . GLU D 1 331 ? 28.618 -114.853 35.196 1.00 29.12 349 GLU D C 1
ATOM 11825 O O . GLU D 1 331 ? 28.938 -115.690 36.030 1.00 28.94 349 GLU D O 1
ATOM 11831 N N . VAL D 1 332 ? 28.242 -113.626 35.520 1.00 28.30 350 VAL D N 1
ATOM 11832 C CA . VAL D 1 332 ? 28.089 -113.229 36.905 1.00 27.67 350 VAL D CA 1
ATOM 11833 C C . VAL D 1 332 ? 26.693 -112.745 37.125 1.00 27.44 350 VAL D C 1
ATOM 11834 O O . VAL D 1 332 ? 25.972 -112.437 36.170 1.00 27.45 350 VAL D O 1
ATOM 11838 N N . GLU D 1 333 ? 26.303 -112.684 38.390 1.00 27.08 351 GLU D N 1
ATOM 11839 C CA . GLU D 1 333 ? 25.012 -112.165 38.764 1.00 26.94 351 GLU D CA 1
ATOM 11840 C C . GLU D 1 333 ? 25.191 -110.750 39.317 1.00 26.29 351 GLU D C 1
ATOM 11841 O O . GLU D 1 333 ? 25.382 -110.556 40.516 1.00 26.21 351 GLU D O 1
ATOM 11847 N N . GLU D 1 334 ? 25.132 -109.768 38.418 1.00 25.49 352 GLU D N 1
ATOM 11848 C CA . GLU D 1 334 ? 25.413 -108.368 38.762 1.00 24.74 352 GLU D CA 1
ATOM 11849 C C . GLU D 1 334 ? 24.237 -107.693 39.421 1.00 24.11 352 GLU D C 1
ATOM 11850 O O . GLU D 1 334 ? 23.163 -107.605 38.825 1.00 24.17 352 GLU D O 1
ATOM 11856 N N . PRO D 1 335 ? 24.434 -107.180 40.644 1.00 23.24 353 PRO D N 1
ATOM 11857 C CA . PRO D 1 335 ? 23.338 -106.515 41.304 1.00 22.92 353 PRO D CA 1
ATOM 11858 C C . PRO D 1 335 ? 22.922 -105.243 40.576 1.00 22.51 353 PRO D C 1
ATOM 11859 O O . PRO D 1 335 ? 23.772 -104.509 40.079 1.00 21.89 353 PRO D O 1
ATOM 11863 N N . LEU D 1 336 ? 21.615 -105.020 40.489 1.00 21.96 354 LEU D N 1
ATOM 11864 C CA . LEU D 1 336 ? 21.069 -103.829 39.869 1.00 21.63 354 LEU D CA 1
ATOM 11865 C C . LEU D 1 336 ? 20.110 -103.224 40.852 1.00 21.58 354 LEU D C 1
ATOM 11866 O O . LEU D 1 336 ? 19.181 -103.891 41.302 1.00 21.75 354 LEU D O 1
ATOM 11871 N N . ALA D 1 337 ? 20.324 -101.960 41.189 1.00 21.19 355 ALA D N 1
ATOM 11872 C CA . ALA D 1 337 ? 19.503 -101.287 42.172 1.00 21.19 355 ALA D CA 1
ATOM 11873 C C . ALA D 1 337 ? 18.403 -100.569 41.480 1.00 20.96 355 ALA D C 1
ATOM 11874 O O . ALA D 1 337 ? 18.582 -100.108 40.367 1.00 21.09 355 ALA D O 1
ATOM 11876 N N . SER D 1 338 ? 17.255 -100.456 42.134 1.00 20.71 356 SER D N 1
ATOM 11877 C CA . SER D 1 338 ? 16.162 -99.636 41.589 1.00 20.66 356 SER D CA 1
ATOM 11878 C C . SER D 1 338 ? 16.626 -98.214 41.335 1.00 20.63 356 SER D C 1
ATOM 11879 O O . SER D 1 338 ? 16.196 -97.585 40.371 1.00 21.10 356 SER D O 1
ATOM 11882 N N . SER D 1 339 ? 17.488 -97.700 42.213 1.00 20.66 357 SER D N 1
ATOM 11883 C CA . SER D 1 339 ? 17.999 -96.328 42.084 1.00 20.84 357 SER D CA 1
ATOM 11884 C C . SER D 1 339 ? 18.896 -96.156 40.846 1.00 21.10 357 SER D C 1
ATOM 11885 O O . SER D 1 339 ? 19.117 -95.041 40.400 1.00 20.69 357 SER D O 1
ATOM 11888 N N . ASP D 1 340 ? 19.428 -97.271 40.322 1.00 21.51 358 ASP D N 1
ATOM 11889 C CA . ASP D 1 340 ? 20.251 -97.254 39.098 1.00 21.57 358 ASP D CA 1
ATOM 11890 C C . ASP D 1 340 ? 19.426 -97.006 37.821 1.00 21.39 358 ASP D C 1
ATOM 11891 O O . ASP D 1 340 ? 19.953 -96.515 36.842 1.00 21.97 358 ASP D O 1
ATOM 11896 N N . LEU D 1 341 ? 18.142 -97.343 37.849 1.00 21.04 359 LEU D N 1
ATOM 11897 C CA . LEU D 1 341 ? 17.300 -97.313 36.639 1.00 20.81 359 LEU D CA 1
ATOM 11898 C C . LEU D 1 341 ? 17.125 -95.931 36.049 1.00 20.67 359 LEU D C 1
ATOM 11899 O O . LEU D 1 341 ? 17.045 -94.940 36.771 1.00 21.08 359 LEU D O 1
ATOM 11904 N N . SER D 1 342 ? 17.018 -95.888 34.723 1.00 20.46 360 SER D N 1
ATOM 11905 C CA . SER D 1 342 ? 16.780 -94.659 33.989 1.00 20.28 360 SER D CA 1
ATOM 11906 C C . SER D 1 342 ? 15.347 -94.273 34.208 1.00 20.03 360 SER D C 1
ATOM 11907 O O . SER D 1 342 ? 14.464 -95.140 34.224 1.00 20.20 360 SER D O 1
ATOM 11910 N N . ARG D 1 343 ? 15.101 -92.974 34.355 1.00 19.73 361 ARG D N 1
ATOM 11911 C CA . ARG D 1 343 ? 13.762 -92.472 34.675 1.00 19.51 361 ARG D CA 1
ATOM 11912 C C . ARG D 1 343 ? 13.397 -91.232 33.883 1.00 19.22 361 ARG D C 1
ATOM 11913 O O . ARG D 1 343 ? 14.241 -90.577 33.316 1.00 18.93 361 ARG D O 1
ATOM 11921 N N . SER D 1 344 ? 12.128 -90.886 33.920 1.00 19.35 362 SER D N 1
ATOM 11922 C CA . SER D 1 344 ? 11.625 -89.722 33.212 1.00 19.61 362 SER D CA 1
ATOM 11923 C C . SER D 1 344 ? 12.021 -88.388 33.882 1.00 19.60 362 SER D C 1
ATOM 11924 O O . SER D 1 344 ? 11.196 -87.734 34.523 1.00 20.08 362 SER D O 1
ATOM 11927 N N . ASN D 1 345 ? 13.295 -88.029 33.732 1.00 19.17 363 ASN D N 1
ATOM 11928 C CA . ASN D 1 345 ? 13.860 -86.712 34.124 1.00 19.11 363 ASN D CA 1
ATOM 11929 C C . ASN D 1 345 ? 14.269 -86.551 35.593 1.00 19.08 363 ASN D C 1
ATOM 11930 O O . ASN D 1 345 ? 14.379 -85.435 36.087 1.00 18.66 363 ASN D O 1
ATOM 11935 N N . TRP D 1 346 ? 14.548 -87.656 36.261 1.00 19.42 364 TRP D N 1
ATOM 11936 C CA . TRP D 1 346 ? 15.055 -87.608 37.616 1.00 19.66 364 TRP D CA 1
ATOM 11937 C C . TRP D 1 346 ? 15.687 -88.884 38.018 1.00 20.10 364 TRP D C 1
ATOM 11938 O O . TRP D 1 346 ? 15.585 -89.908 37.314 1.00 19.66 364 TRP D O 1
ATOM 11949 N N . CYS D 1 347 ? 16.387 -88.817 39.151 1.00 20.64 365 CYS D N 1
ATOM 11950 C CA . CYS D 1 347 ? 16.898 -89.993 39.835 1.00 21.08 365 CYS D CA 1
ATOM 11951 C C . CYS D 1 347 ? 16.579 -89.839 41.314 1.00 20.88 365 CYS D C 1
ATOM 11952 O O . CYS D 1 347 ? 16.303 -88.727 41.777 1.00 21.39 365 CYS D O 1
ATOM 11955 N N . PRO D 1 348 ? 16.562 -90.951 42.061 1.00 20.70 366 PRO D N 1
ATOM 11956 C CA . PRO D 1 348 ? 16.396 -90.799 43.502 1.00 20.56 366 PRO D CA 1
ATOM 11957 C C . PRO D 1 348 ? 17.620 -90.122 44.099 1.00 20.48 366 PRO D C 1
ATOM 11958 O O . PRO D 1 348 ? 18.721 -90.647 44.007 1.00 20.39 366 PRO D O 1
ATOM 11962 N N . GLY D 1 349 ? 17.430 -88.931 44.653 1.00 20.72 367 GLY D N 1
ATOM 11963 C CA . GLY D 1 349 ? 18.551 -88.132 45.165 1.00 20.84 367 GLY D CA 1
ATOM 11964 C C . GLY D 1 349 ? 18.917 -86.922 44.292 1.00 21.07 367 GLY D C 1
ATOM 11965 O O . GLY D 1 349 ? 19.901 -86.226 44.577 1.00 21.27 367 GLY D O 1
ATOM 11966 N N . SER D 1 350 ? 18.118 -86.654 43.250 1.00 21.03 368 SER D N 1
ATOM 11967 C CA . SER D 1 350 ? 18.368 -85.531 42.349 1.00 21.11 368 SER D CA 1
ATOM 11968 C C . SER D 1 350 ? 17.329 -84.444 42.474 1.00 21.45 368 SER D C 1
ATOM 11969 O O . SER D 1 350 ? 16.234 -84.678 42.961 1.00 21.67 368 SER D O 1
ATOM 11972 N N . ASP D 1 351 ? 17.685 -83.245 42.019 1.00 21.84 369 ASP D N 1
ATOM 11973 C CA . ASP D 1 351 ? 16.729 -82.160 41.885 1.00 22.06 369 ASP D CA 1
ATOM 11974 C C . ASP D 1 351 ? 16.511 -82.032 40.409 1.00 22.05 369 ASP D C 1
ATOM 11975 O O . ASP D 1 351 ? 17.070 -82.786 39.657 1.00 22.36 369 ASP D O 1
ATOM 11980 N N . VAL D 1 352 ? 15.659 -81.115 39.995 1.00 22.33 370 VAL D N 1
ATOM 11981 C CA . VAL D 1 352 ? 15.339 -80.960 38.597 1.00 22.60 370 VAL D CA 1
ATOM 11982 C C . VAL D 1 352 ? 15.534 -79.523 38.190 1.00 22.85 370 VAL D C 1
ATOM 11983 O O . VAL D 1 352 ? 14.866 -78.651 38.696 1.00 23.03 370 VAL D O 1
ATOM 11987 N N . VAL D 1 353 ? 16.496 -79.275 37.313 1.00 23.37 371 VAL D N 1
ATOM 11988 C CA . VAL D 1 353 ? 16.731 -77.931 36.809 1.00 23.60 371 VAL D CA 1
ATOM 11989 C C . VAL D 1 353 ? 15.694 -77.661 35.725 1.00 23.83 371 VAL D C 1
ATOM 11990 O O . VAL D 1 353 ? 15.477 -78.499 34.850 1.00 23.85 371 VAL D O 1
ATOM 11994 N N . PRO D 1 354 ? 15.021 -76.510 35.800 1.00 24.01 372 PRO D N 1
ATOM 11995 C CA . PRO D 1 354 ? 13.986 -76.236 34.838 1.00 24.65 372 PRO D CA 1
ATOM 11996 C C . PRO D 1 354 ? 14.528 -76.122 33.425 1.00 25.34 372 PRO D C 1
ATOM 11997 O O . PRO D 1 354 ? 15.635 -75.616 33.233 1.00 25.64 372 PRO D O 1
ATOM 12001 N N . GLU D 1 355 ? 13.774 -76.628 32.452 1.00 25.71 373 GLU D N 1
ATOM 12002 C CA . GLU D 1 355 ? 14.096 -76.415 31.073 1.00 26.43 373 GLU D CA 1
ATOM 12003 C C . GLU D 1 355 ? 13.649 -75.009 30.770 1.00 27.07 373 GLU D C 1
ATOM 12004 O O . GLU D 1 355 ? 12.704 -74.505 31.373 1.00 27.32 373 GLU D O 1
ATOM 12010 N N . GLU D 1 356 ? 14.333 -74.365 29.847 1.00 27.73 374 GLU D N 1
ATOM 12011 C CA . GLU D 1 356 ? 14.065 -72.976 29.540 1.00 28.28 374 GLU D CA 1
ATOM 12012 C C . GLU D 1 356 ? 13.868 -72.790 28.040 1.00 27.99 374 GLU D C 1
ATOM 12013 O O . GLU D 1 356 ? 14.532 -73.451 27.236 1.00 28.15 374 GLU D O 1
ATOM 12019 N N . ALA D 1 357 ? 12.902 -71.955 27.666 1.00 27.67 375 ALA D N 1
ATOM 12020 C CA . ALA D 1 357 ? 12.696 -71.597 26.264 1.00 27.54 375 ALA D CA 1
ATOM 12021 C C . ALA D 1 357 ? 12.539 -70.103 26.172 1.00 27.64 375 ALA D C 1
ATOM 12022 O O . ALA D 1 357 ? 11.758 -69.519 26.912 1.00 27.52 375 ALA D O 1
ATOM 12024 N N . VAL D 1 358 ? 13.321 -69.472 25.292 1.00 27.83 376 VAL D N 1
ATOM 12025 C CA . VAL D 1 358 ? 13.217 -68.045 25.088 1.00 27.64 376 VAL D CA 1
ATOM 12026 C C . VAL D 1 358 ? 12.044 -67.747 24.144 1.00 27.56 376 VAL D C 1
ATOM 12027 O O . VAL D 1 358 ? 11.958 -68.291 23.050 1.00 27.41 376 VAL D O 1
ATOM 12031 N N . ILE D 1 359 ? 11.120 -66.917 24.612 1.00 27.53 377 ILE D N 1
ATOM 12032 C CA . ILE D 1 359 ? 9.988 -66.458 23.808 1.00 27.23 377 ILE D CA 1
ATOM 12033 C C . ILE D 1 359 ? 10.334 -65.099 23.145 1.00 27.30 377 ILE D C 1
ATOM 12034 O O . ILE D 1 359 ? 10.067 -64.883 21.956 1.00 27.08 377 ILE D O 1
ATOM 12039 N N . GLY D 1 360 ? 10.916 -64.193 23.942 1.00 27.04 378 GLY D N 1
ATOM 12040 C CA . GLY D 1 360 ? 11.258 -62.854 23.481 1.00 26.85 378 GLY D CA 1
ATOM 12041 C C . GLY D 1 360 ? 10.174 -61.846 23.822 1.00 26.64 378 GLY D C 1
ATOM 12042 O O . GLY D 1 360 ? 10.166 -61.286 24.915 1.00 26.41 378 GLY D O 1
ATOM 12043 N N . THR D 1 361 ? 9.269 -61.602 22.870 1.00 26.46 379 THR D N 1
ATOM 12044 C CA . THR D 1 361 ? 8.147 -60.681 23.087 1.00 26.32 379 THR D CA 1
ATOM 12045 C C . THR D 1 361 ? 6.834 -61.308 22.633 1.00 26.03 379 THR D C 1
ATOM 12046 O O . THR D 1 361 ? 6.814 -62.251 21.823 1.00 26.04 379 THR D O 1
ATOM 12050 N N . LEU D 1 362 ? 5.740 -60.769 23.155 1.00 25.40 380 LEU D N 1
ATOM 12051 C CA . LEU D 1 362 ? 4.418 -61.209 22.801 1.00 24.84 380 LEU D CA 1
ATOM 12052 C C . LEU D 1 362 ? 3.525 -59.991 22.784 1.00 24.62 380 LEU D C 1
ATOM 12053 O O . LEU D 1 362 ? 3.630 -59.124 23.653 1.00 24.64 380 LEU D O 1
ATOM 12058 N N . ALA D 1 363 ? 2.670 -59.901 21.781 1.00 24.17 381 ALA D N 1
ATOM 12059 C CA . ALA D 1 363 ? 1.753 -58.793 21.680 1.00 24.13 381 ALA D CA 1
ATOM 12060 C C . ALA D 1 363 ? 0.933 -58.691 22.965 1.00 23.96 381 ALA D C 1
ATOM 12061 O O . ALA D 1 363 ? 0.579 -59.696 23.551 1.00 23.89 381 ALA D O 1
ATOM 12063 N N . PRO D 1 364 ? 0.653 -57.470 23.414 1.00 23.99 382 PRO D N 1
ATOM 12064 C CA . PRO D 1 364 ? -0.144 -57.317 24.610 1.00 24.24 382 PRO D CA 1
ATOM 12065 C C . PRO D 1 364 ? -1.520 -57.963 24.470 1.00 24.43 382 PRO D C 1
ATOM 12066 O O . PRO D 1 364 ? -2.097 -57.945 23.389 1.00 24.99 382 PRO D O 1
ATOM 12070 N N . GLY D 1 365 ? -2.019 -58.556 25.550 1.00 24.42 383 GLY D N 1
ATOM 12071 C CA . GLY D 1 365 ? -3.313 -59.205 25.530 1.00 24.35 383 GLY D CA 1
ATOM 12072 C C . GLY D 1 365 ? -3.253 -60.695 25.813 1.00 24.52 383 GLY D C 1
ATOM 12073 O O . GLY D 1 365 ? -2.292 -61.197 26.406 1.00 24.48 383 GLY D O 1
ATOM 12074 N N . LYS D 1 366 ? -4.287 -61.402 25.356 1.00 24.72 384 LYS D N 1
ATOM 12075 C CA . LYS D 1 366 ? -4.474 -62.824 25.651 1.00 24.63 384 LYS D CA 1
ATOM 12076 C C . LYS D 1 366 ? -3.618 -63.743 24.784 1.00 24.31 384 LYS D C 1
ATOM 12077 O O . LYS D 1 366 ? -3.499 -63.552 23.591 1.00 24.38 384 LYS D O 1
ATOM 12080 N N . HIS D 1 367 ? -3.034 -64.745 25.421 1.00 24.36 385 HIS D N 1
ATOM 12081 C CA . HIS D 1 367 ? -2.279 -65.797 24.749 1.00 24.17 385 HIS D CA 1
ATOM 12082 C C . HIS D 1 367 ? -2.644 -67.137 25.413 1.00 24.06 385 HIS D C 1
ATOM 12083 O O . HIS D 1 367 ? -3.327 -67.157 26.435 1.00 23.54 385 HIS D O 1
ATOM 12090 N N . THR D 1 368 ? -2.183 -68.241 24.841 1.00 23.82 386 THR D N 1
ATOM 12091 C CA . THR D 1 368 ? -2.542 -69.548 25.344 1.00 23.74 386 THR D CA 1
ATOM 12092 C C . THR D 1 368 ? -1.315 -70.425 25.502 1.00 23.80 386 THR D C 1
ATOM 12093 O O . THR D 1 368 ? -0.438 -70.434 24.652 1.00 23.62 386 THR D O 1
ATOM 12097 N N . PHE D 1 369 ? -1.255 -71.146 26.625 1.00 23.63 387 PHE D N 1
ATOM 12098 C CA . PHE D 1 369 ? -0.146 -72.049 26.923 1.00 23.30 387 PHE D CA 1
ATOM 12099 C C . PHE D 1 369 ? -0.680 -73.474 26.955 1.00 22.96 387 PHE D C 1
ATOM 12100 O O . PHE D 1 369 ? -1.658 -73.741 27.641 1.00 22.96 387 PHE D O 1
ATOM 12108 N N . THR D 1 370 ? -0.041 -74.385 26.218 1.00 22.41 388 THR D N 1
ATOM 12109 C CA . THR D 1 370 ? -0.511 -75.773 26.139 1.00 22.21 388 THR D CA 1
ATOM 12110 C C . THR D 1 370 ? 0.590 -76.790 26.440 1.00 21.96 388 THR D C 1
ATOM 12111 O O . THR D 1 370 ? 1.706 -76.659 25.984 1.00 21.66 388 THR D O 1
ATOM 12115 N N . VAL D 1 371 ? 0.257 -77.798 27.236 1.00 21.91 389 VAL D N 1
ATOM 12116 C CA . VAL D 1 371 ? 1.197 -78.890 27.548 1.00 21.63 389 VAL D CA 1
ATOM 12117 C C . VAL D 1 371 ? 0.571 -80.189 27.067 1.00 21.84 389 VAL D C 1
ATOM 12118 O O . VAL D 1 371 ? -0.568 -80.504 27.405 1.00 21.77 389 VAL D O 1
ATOM 12122 N N . SER D 1 372 ? 1.302 -80.916 26.245 1.00 21.86 390 SER D N 1
ATOM 12123 C CA . SER D 1 372 ? 0.829 -82.165 25.734 1.00 21.88 390 SER D CA 1
ATOM 12124 C C . SER D 1 372 ? 1.849 -83.233 26.027 1.00 22.21 390 SER D C 1
ATOM 12125 O O . SER D 1 372 ? 3.008 -83.065 25.758 1.00 22.04 390 SER D O 1
ATOM 12128 N N . ILE D 1 373 ? 1.411 -84.306 26.654 1.00 22.92 391 ILE D N 1
ATOM 12129 C CA . ILE D 1 373 ? 2.230 -85.498 26.814 1.00 23.43 391 ILE D CA 1
ATOM 12130 C C . ILE D 1 373 ? 1.344 -86.602 26.239 1.00 24.30 391 ILE D C 1
ATOM 12131 O O . ILE D 1 373 ? 0.729 -87.378 26.981 1.00 24.23 391 ILE D O 1
ATOM 12136 N N . PRO D 1 374 ? 1.237 -86.633 24.901 1.00 25.00 392 PRO D N 1
ATOM 12137 C CA . PRO D 1 374 ? 0.240 -87.434 24.199 1.00 25.61 392 PRO D CA 1
ATOM 12138 C C . PRO D 1 374 ? 0.212 -88.929 24.555 1.00 26.36 392 PRO D C 1
ATOM 12139 O O . PRO D 1 374 ? -0.867 -89.507 24.652 1.00 26.49 392 PRO D O 1
ATOM 12143 N N . GLU D 1 375 ? 1.364 -89.537 24.784 1.00 27.06 393 GLU D N 1
ATOM 12144 C CA . GLU D 1 375 ? 1.395 -90.980 25.067 1.00 27.89 393 GLU D CA 1
ATOM 12145 C C . GLU D 1 375 ? 1.344 -91.316 26.572 1.00 27.55 393 GLU D C 1
ATOM 12146 O O . GLU D 1 375 ? 1.493 -92.475 26.953 1.00 27.49 393 GLU D O 1
ATOM 12152 N N . ALA D 1 376 ? 1.116 -90.312 27.418 1.00 27.33 394 ALA D N 1
ATOM 12153 C CA . ALA D 1 376 ? 1.038 -90.541 28.858 1.00 27.20 394 ALA D CA 1
ATOM 12154 C C . ALA D 1 376 ? -0.010 -91.617 29.136 1.00 27.31 394 ALA D C 1
ATOM 12155 O O . ALA D 1 376 ? -1.016 -91.696 28.437 1.00 27.04 394 ALA D O 1
ATOM 12157 N N . GLN D 1 377 ? 0.234 -92.442 30.156 1.00 27.54 395 GLN D N 1
ATOM 12158 C CA . GLN D 1 377 ? -0.682 -93.537 30.512 1.00 27.59 395 GLN D CA 1
ATOM 12159 C C . GLN D 1 377 ? -1.674 -93.099 31.592 1.00 27.87 395 GLN D C 1
ATOM 12160 O O . GLN D 1 377 ? -1.372 -92.243 32.419 1.00 27.95 395 GLN D O 1
ATOM 12166 N N . ALA D 1 378 ? -2.842 -93.728 31.604 1.00 28.54 396 ALA D N 1
ATOM 12167 C CA . ALA D 1 378 ? -3.870 -93.426 32.603 1.00 28.69 396 ALA D CA 1
ATOM 12168 C C . ALA D 1 378 ? -3.575 -94.145 33.891 1.00 29.02 396 ALA D C 1
ATOM 12169 O O . ALA D 1 378 ? -2.816 -95.100 33.915 1.00 29.05 396 ALA D O 1
ATOM 12171 N N . VAL D 1 379 ? -4.126 -93.626 34.983 1.00 29.68 397 VAL D N 1
ATOM 12172 C CA . VAL D 1 379 ? -4.098 -94.325 36.247 1.00 30.14 397 VAL D CA 1
ATOM 12173 C C . VAL D 1 379 ? -4.945 -95.576 36.074 1.00 30.45 397 VAL D C 1
ATOM 12174 O O . VAL D 1 379 ? -6.078 -95.497 35.618 1.00 30.43 397 VAL D O 1
ATOM 12178 N N . ASP D 1 380 ? -4.353 -96.728 36.371 1.00 31.05 398 ASP D N 1
ATOM 12179 C CA . ASP D 1 380 ? -5.006 -98.028 36.202 1.00 31.41 398 ASP D CA 1
ATOM 12180 C C . ASP D 1 380 ? -4.991 -98.779 37.535 1.00 31.58 398 ASP D C 1
ATOM 12181 O O . ASP D 1 380 ? -4.017 -99.465 37.863 1.00 31.72 398 ASP D O 1
ATOM 12186 N N . GLY D 1 381 ? -6.052 -98.622 38.318 1.00 31.59 399 GLY D N 1
ATOM 12187 C CA . GLY D 1 381 ? -6.115 -99.255 39.629 1.00 31.73 399 GLY D CA 1
ATOM 12188 C C . GLY D 1 381 ? -5.002 -98.767 40.534 1.00 31.81 399 GLY D C 1
ATOM 12189 O O . GLY D 1 381 ? -5.019 -97.608 40.977 1.00 32.17 399 GLY D O 1
ATOM 12190 N N . ASN D 1 382 ? -4.017 -99.634 40.791 1.00 31.81 400 ASN D N 1
ATOM 12191 C CA . ASN D 1 382 ? -2.874 -99.278 41.663 1.00 32.11 400 ASN D CA 1
ATOM 12192 C C . ASN D 1 382 ? -1.618 -98.868 40.871 1.00 31.27 400 ASN D C 1
ATOM 12193 O O . ASN D 1 382 ? -0.558 -98.586 41.453 1.00 31.16 400 ASN D O 1
ATOM 12198 N N . LYS D 1 383 ? -1.733 -98.880 39.549 1.00 30.35 401 LYS D N 1
ATOM 12199 C CA . LYS D 1 383 ? -0.675 -98.395 38.688 1.00 29.74 401 LYS D CA 1
ATOM 12200 C C . LYS D 1 383 ? -0.899 -96.901 38.535 1.00 28.77 401 LYS D C 1
ATOM 12201 O O . LYS D 1 383 ? -1.787 -96.463 37.792 1.00 28.72 401 LYS D O 1
ATOM 12207 N N . LEU D 1 384 ? -0.108 -96.127 39.273 1.00 27.52 402 LEU D N 1
ATOM 12208 C CA . LEU D 1 384 ? -0.351 -94.693 39.453 1.00 26.78 402 LEU D CA 1
ATOM 12209 C C . LEU D 1 384 ? 0.471 -93.819 38.519 1.00 26.11 402 LEU D C 1
ATOM 12210 O O . LEU D 1 384 ? 1.358 -93.062 38.960 1.00 26.09 402 LEU D O 1
ATOM 12215 N N . ASN D 1 385 ? 0.159 -93.896 37.234 1.00 24.97 403 ASN D N 1
ATOM 12216 C CA . ASN D 1 385 ? 0.841 -93.095 36.252 1.00 24.05 403 ASN D CA 1
ATOM 12217 C C . ASN D 1 385 ? 0.396 -91.644 36.348 1.00 23.52 403 ASN D C 1
ATOM 12218 O O . ASN D 1 385 ? -0.794 -91.363 36.478 1.00 23.09 403 ASN D O 1
ATOM 12223 N N . HIS D 1 386 ? 1.363 -90.730 36.360 1.00 23.00 404 HIS D N 1
ATOM 12224 C CA . HIS D 1 386 ? 1.068 -89.303 36.367 1.00 22.56 404 HIS D CA 1
ATOM 12225 C C . HIS D 1 386 ? 2.299 -88.484 36.009 1.00 22.18 404 HIS D C 1
ATOM 12226 O O . HIS D 1 386 ? 3.425 -88.987 36.002 1.00 21.80 404 HIS D O 1
ATOM 12233 N N . TRP D 1 387 ? 2.074 -87.218 35.689 1.00 21.73 405 TRP D N 1
ATOM 12234 C CA . TRP D 1 387 ? 3.153 -86.325 35.345 1.00 21.33 405 TRP D CA 1
ATOM 12235 C C . TRP D 1 387 ? 3.101 -85.081 36.196 1.00 20.90 405 TRP D C 1
ATOM 12236 O O . TRP D 1 387 ? 2.097 -84.404 36.246 1.00 21.19 405 TRP D O 1
ATOM 12247 N N . LEU D 1 388 ? 4.183 -84.817 36.906 1.00 20.61 406 LEU D N 1
ATOM 12248 C CA . LEU D 1 388 ? 4.295 -83.610 37.716 1.00 20.25 406 LEU D CA 1
ATOM 12249 C C . LEU D 1 388 ? 4.925 -82.514 36.855 1.00 20.52 406 LEU D C 1
ATOM 12250 O O . LEU D 1 388 ? 6.128 -82.553 36.517 1.00 20.17 406 LEU D O 1
ATOM 12255 N N . VAL D 1 389 ? 4.087 -81.575 36.451 1.00 20.40 407 VAL D N 1
ATOM 12256 C CA . VAL D 1 389 ? 4.486 -80.516 35.580 1.00 19.97 407 VAL D CA 1
ATOM 12257 C C . VAL D 1 389 ? 4.108 -79.186 36.185 1.00 19.93 407 VAL D C 1
ATOM 12258 O O . VAL D 1 389 ? 2.964 -79.007 36.613 1.00 20.25 407 VAL D O 1
ATOM 12262 N N . SER D 1 390 ? 5.066 -78.269 36.262 1.00 19.21 408 SER D N 1
ATOM 12263 C CA . SER D 1 390 ? 4.774 -76.901 36.632 1.00 19.28 408 SER D CA 1
ATOM 12264 C C . SER D 1 390 ? 5.487 -75.983 35.639 1.00 19.46 408 SER D C 1
ATOM 12265 O O . SER D 1 390 ? 6.477 -76.362 35.028 1.00 18.78 408 SER D O 1
ATOM 12268 N N . ALA D 1 391 ? 4.948 -74.792 35.452 1.00 19.72 409 ALA D N 1
ATOM 12269 C CA . ALA D 1 391 ? 5.468 -73.892 34.432 1.00 19.76 409 ALA D CA 1
ATOM 12270 C C . ALA D 1 391 ? 5.148 -72.479 34.766 1.00 19.64 409 ALA D C 1
ATOM 12271 O O . ALA D 1 391 ? 4.126 -72.198 35.386 1.00 19.29 409 ALA D O 1
ATOM 12273 N N . TYR D 1 392 ? 6.044 -71.582 34.382 1.00 19.72 410 TYR D N 1
ATOM 12274 C CA . TYR D 1 392 ? 5.820 -70.171 34.568 1.00 20.07 410 TYR D CA 1
ATOM 12275 C C . TYR D 1 392 ? 6.659 -69.362 33.592 1.00 20.34 410 TYR D C 1
ATOM 12276 O O . TYR D 1 392 ? 7.615 -69.866 33.005 1.00 20.30 410 TYR D O 1
ATOM 12285 N N . LEU D 1 393 ? 6.240 -68.135 33.362 1.00 20.86 411 LEU D N 1
ATOM 12286 C CA . LEU D 1 393 ? 6.985 -67.223 32.536 1.00 21.26 411 LEU D CA 1
ATOM 12287 C C . LEU D 1 393 ? 7.700 -66.226 33.419 1.00 21.87 411 LEU D C 1
ATOM 12288 O O . LEU D 1 393 ? 7.231 -65.906 34.525 1.00 21.40 411 LEU D O 1
ATOM 12293 N N . VAL D 1 394 ? 8.845 -65.750 32.945 1.00 22.58 412 VAL D N 1
ATOM 12294 C CA . VAL D 1 394 ? 9.550 -64.664 33.603 1.00 23.44 412 VAL D CA 1
ATOM 12295 C C . VAL D 1 394 ? 9.891 -63.588 32.574 1.00 24.61 412 VAL D C 1
ATOM 12296 O O . VAL D 1 394 ? 10.237 -63.896 31.415 1.00 24.62 412 VAL D O 1
ATOM 12300 N N . TRP D 1 395 ? 9.717 -62.332 32.953 1.00 25.89 413 TRP D N 1
ATOM 12301 C CA . TRP D 1 395 ? 10.098 -61.251 32.074 1.00 26.95 413 TRP D CA 1
ATOM 12302 C C . TRP D 1 395 ? 10.480 -60.001 32.840 1.00 28.52 413 TRP D C 1
ATOM 12303 O O . TRP D 1 395 ? 10.179 -59.854 34.034 1.00 28.62 413 TRP D O 1
ATOM 12314 N N . GLU D 1 396 ? 11.211 -59.133 32.146 1.00 30.29 414 GLU D N 1
ATOM 12315 C CA . GLU D 1 396 ? 11.657 -57.855 32.673 1.00 31.43 414 GLU D CA 1
ATOM 12316 C C . GLU D 1 396 ? 10.708 -56.847 32.118 1.00 32.15 414 GLU D C 1
ATOM 12317 O O . GLU D 1 396 ? 10.166 -57.042 31.032 1.00 32.34 414 GLU D O 1
ATOM 12323 N N . GLU D 1 397 ? 10.436 -55.802 32.872 1.00 33.20 415 GLU D N 1
ATOM 12324 C CA . GLU D 1 397 ? 9.459 -54.811 32.444 1.00 34.25 415 GLU D CA 1
ATOM 12325 C C . GLU D 1 397 ? 9.943 -53.382 32.725 1.00 34.45 415 GLU D C 1
ATOM 12326 O O . GLU D 1 397 ? 11.109 -53.065 32.502 1.00 34.75 415 GLU D O 1
#